Protein 8HFS (pdb70)

Secondary structure (DSSP, 8-state):
-EEEEEE-SS-EEEEESSSSSEEEE----HHHHHHHHHHHHHHHHHHS-SSTT-/--HHHHHHHHHHHHHH---HHHHHHHHHHHHHHHS---HHHHHHHHHHTTHHHHHSS---GGGHHHHHHHTSSTTS-TTHHHHHHHTSTTT-/--S-SSHHHHHHHHHHHHHHHHHH-SS-SSSHHHHHHHHHHHSS-STHHHHHHHHHHHHHTT---BTTB----HHHHHHHHHHHHHHS---SSSHIIIIIHHHHHHHHHHHHHHHHHHHHHHHHHHHHHHHHHTTT-TTHHHHHHHHHHHHHHHHHHHHHHHHHHS-HHHHHHHHHHS-HHHHHHHHHHHHHTHHHHHHHHHHHS--TTTHHHHHHHHHHTT-TT--HHHHHHHHHHHHHHHHHHH--/----HHHHHHHHHHGGG--S---SSSTT-HHHHHHHHHHHHHHS-SSHHHHHHHHTTSS-----SSTTHHHHHHHHHHHHHHHHT----TTHHHHHHHHTTHHHHHHHIIIIITTTHHHHHHHHHHTTTT--SSHHHHHHHHHHHHHHHHHHHHHHHHHHHTTSSSTTTTSSHHHHHHHHHHHHHHHHHHHHHHHS-------SS-EEEEEEP-TTSB----SS---TTHHHHHHHHHHHT-BSSSEEEEEHHHHHHHH-TTHHHHHHHHHHHHHHHTT--HHHHHHHHHHHHHHHHHTT--/--S-SHHHHHHHHHHHHHHHHHHH-SS-TTSHHHHHHHHHHHSS-HHHHHHHHHHHHTTSTT---BTTB----HHHHHHHHHHHHHHS----SSHIIIIIHHHHHHHHHHHHHHHHHHHHHHHHHHHHHHHHHTTT-HHHHHHHHHHHHHHHHHHHHHHHHHHHHS-HHHHHHHHHHS-HHHHHHHHHHHHHTHHHHHHHHHHHS--TTTHHHHHHHHHTTT-TTS-HHHHHHHHHHHHHHHHHHH--/-TT-HHHHHHHHHHHTT--SS--SSSTT-HHHHHHHHHHHHHH--SSHHHHHHHHHTSS-----SSTTHHHHHHHHHHHHHHHHS----TTHHHHHHHHTHHHHHHHHHHHHHTTHHHHHHHHHHHTTTT--THHHHHHHHHHHHHHHHHHHHHHHHHHHHTTTHHHH--SSHHHHHHHHHHHHHHHHHHHHHHHS-------SS-EEEEEE--TTSB----SS--TTHHHHHHHHHHHHT-BSSSEEEEEHHHHHHHH-TTHHHHHHHHHHHHHHHT---HHHHHHHHHHHHHHHHHTT--/--SSHHHHHHHHHHHHHHHHHHHH-SS-TTSHHHHHHHHHHHSS-HHHHHHHHHHHHHHHTT----SS-----HHHHHHHHHHHHHHTT---SHHIIIIIHHHHHHHHHHHHHHHHHHHHHHHHHHHHHHHHHHTT-HHHHHHHHHHHHHHHHHHHHHHHHHHHHS-HHHHHHHHHHS-HHHHHHHHHHHHHHHHHHHHHHHHTT--TTTHHHHHHHHHHSS-TTS-HHHHHHHHHHHHHHHHHHHHH-/--TT-HHHHHHHHHHGGGSSSS--SSSTTSHHHHHHHHHHHHHHS-SSHHHHHHHHHHSS-----SSTTHHHHHHHHHHHHHHHTT----TTHHHHHHHHHHHHHHHHHIIIIIIIIHHHHHHHHHHT-TT--THHHHHHHHHHHHHHHHHHHHHHHHHHHHSSTTHHHHTSSSHHHHHHHHHHHHHHHHHHHHHHH-------SS-EEE--B--TTSS----SS--TTHHHHHHHHHHHHT--SSSB--EEHHHHHHHH-TTHHHHHHHHHHHHHHHTT--HHHHHHHHHHHHHHHHHTT--

Solvent-accessible surface area: 70119 Å² total; per-residue (Å²): 75,118,106,51,110,106,0,57,96,60,2,61,75,10,0,48,60,1,0,27,4,16,5,8,5,4,66,0,45,13,5,0,0,8,0,0,2,56,1,2,74,15,2,21,82,31,62,10,4,1,33,1,0,7,29,2,0,17,1,2,2,21,17,1,37,0,15,9,5,8,2,1,19,7,2,6,0,0,0,4,0,1,2,1,5,15,42,31,124,52,62,94,92,98,41,1,60,45,46,0,0,6,5,0,1,31,24,0,51,42,0,18,98,75,3,48,104,14,10,113,83,8,26,103,26,5,80,63,5,32,154,17,1,87,120,15,51,18,79,11,2,32,92,63,4,78,63,3,8,78,44,9,0,75,21,0,6,96,34,1,23,101,18,42,125,69,67,50,88,42,28,41,139,61,38,40,79,65,68,49,65,73,11,3,0,79,7,23,0,0,10,4,0,2,0,0,0,0,0,27,17,1,6,16,4,31,68,175,52,5,38,3,6,0,58,24,0,4,1,23,2,17,0,96,60,0,29,23,53,0,0,5,38,4,0,64,7,37,6,71,24,11,31,42,13,58,86,62,63,210,34,92,0,58,118,150,11,24,85,39,0,1,115,55,13,4,56,4,14,3,2,17,1,59,54,29,3,6,0,4,0,1,0,16,0,0,0,19,2,4,96,90,29,26,70,105,16,118,86,0,40,105,0,0,109,6,0,10,38,16,1,24,5,5,10,2,11,6,2,22,2,2,0,2,0,1,10,12,6,26,72,65,48,79,56,43,138,9,66,50,5,4,0,11,0,3,3,27,12,18,18,11,40,41,11,9,74,0,12,0,43,10,6,4,34,40,6,1,82,8,0,11,75,0,5,64,63,1,109,67,11,43,84,94,0,13,95,68,0,54,105,41,2,10,59,78,0,43,42,62,6,31,155,26,0,35,102,3,36,147,28,7,65,64,56,10,122,105,39,23,40,45,139,57,133,77,68,24,60,12,13,13,0,20,0,0,0,1,0,0,1,0,1,23,62,14,6,88,10,84,40,63,15,97,68,41,47,61,19,128,85,108,38,108,166,60,31,30,1,55,41,30,176,70,52,1,22,0,101,62,0,52,72,4,11,21,54,52,56,124,178,55,39,65,66,50,63,65,46,25,59,71,20,60,18,33,69,94,32,14,26,19,34,13,3,16,102,40,0,67,90,3,9,145,53,2,90,122,111,51,50,31,109,93,15,20,146,29,18,42,74,74,0,44,95,4,76,171,38,88,64,23,177,43,62,92,34,0,86,58,41,1,58,78,5,30,116,116,95,18,45,129,116,1,78,80,15,0,82,91,3,46,119,10,5,93,85,117,71,24,23,48,29,3,5,8,67,2,25,69,47,3,22,32,34,2,9,40,135,88,7,46,144,35,1,16,86,2,4,84,60,2,11,30,20,155,9,25,50,60,17,44,2,7,0,8,0,21,4,44,3,104,10,49,165,23,28,72,14,13,18,17,20,0,2,27,2,49,9,16,63,117,60,129,118,14,31,8,16,40,51,32,25,15,73,1,0,10,9,48,6,35,14,33,1,74,14,1,6,4,0,4,8,50,4,14,20,39,217,54,158,23,141,95,2,61,87,64,3,71,74,14,0,58,59,0,0,36,4,12,11,7,11,1,78,0,45,10,2,0,0,5,0,0,1,68,1,1,60,29,4,29,75,45,36,12,2,2,17,0,0,4,25,2,1,43,21,4,5,14,11,16,40,38,55,33,21,16,7,14,13,5,0,5,1,0,3,6,1,2,0,25,2,12,46,38,112,64,41,32,94,94,33,3,127,31,45,2,8,3,15,0,5,74,57,1,60,36,0,27,71,72,1,27,107,30,13,109,85,7,31,92,25,2,78,53,5,30,148,21,0,83,122,27,45,18,62,2,2,59,90,50,3,72,54,2,8,75,46,8,0,76,15,0,16,104,42,2,22,105,29,51,120,79,57,77,97,43,34,87,144,52,44,77,77,73,59,103,36,45,18,6,0,15,32,31,0,0,12,13,0,2,0,5,2,2,0,29,1,0,52,73,32,44,72,206,41,5,40,8,5,0,78,22,0,7,2,22,0,22,2,85,52,2,31,18,50,2,2,18,37,8,0,60,5,50,6,67,22,5,33,31,12,40,90,75,81,103,4,77,85,137,12,28,126,46,0,11,145,51,10,4,70,3,12,2,3,13,0,57,95,36,28,2,0,5,1,1,0,12,0,2,9,23,3,2,109,89,25,28,63,103,36,136,58,1,51,48,0,0,88,8,1,2,68,83,0,35,7,3,9,1,10,3,3,21,1,4,0,0,0,2,13,8,4,35,79,45,49,82,61,54,134,46,90,64,62,43,1,25,40,8,2,89,55,26,28,44,85,38,20,38,79,1,19,5,54,13,9,8,19,32,17,2,39,9,0,0,20,0,2,41,1,2,92,16,3,1,83,36,0,13,112,38,0,56,111,38,2,21,59,68,2,54,47,65,7,53,154,26,1,41,83,2,37,166,10,14,48,67,79,22,134,95,86,29,63,57,140,67,102,65,88,75,61,8,61,20,1,52,7,0,3,12,0,0,0,0,0,20,56,56,7,70,15,87,47,62,10,94,64,32,36,55,9,127,30,95,24,37,147,28,19,37,2,93,38,35,172,62,65,1,23,10,93,81,0,40,70,5,13,15,42,48,64,113,181,55,40,56,76,41,72,81,63,12,61,55,23,61,1,29,63,78,42,12,27,18,45,18,0,20,103,30,0,76,100,0,27,139,48,31,143,108,182,48,50,30,38,88,9,9,90,34,13,17,81,78,1,29,103,17,58,173,56,64,62,41,197,65,220,15,133,97,6,71,114,55,4,55,80,9,0,54,56,1,2,32,1,7,6,2,11,6,43,0,42,10,5,0,4,0,1,0,2,45,1,0,82,50,9,51,77,30,64,7,0,3,34,0,0,5,30,1,0,15,4,0,2,0,31,12,34,72,50,48,66,30,7,31,20,4,1,7,0,0,0,3,0,0,1,43,0,16,17,14,88,37,68,100,94,76,62,3,63,0,41,8,1,14,26,1,10,97,55,1,51,51,4,59,79,52,6,21,95,15,9,88,98,6,32,70,24,11,83,54,20,39,147,18,22,125,114,23,45,39,82,2,25,29,101,66,6,90,67,3,14,91,40,6,0,81,103,12,5,93,27,0,24,121,47,42,119,88,61,65,110,50,30,71,158,63,52,83,83,80,54,111,57,54,19,8,0,38,15,20,0,6,9,9,1,4,0,2,2,1,0,45,2,0,43,88,12,48,74,176,38,2,70,10,6,1,67,12,0,8,1,24,1,20,1,83,50,6,33,10,46,0,3,13,38,4,0,62,8,34,6,63,32,6,27,56,14,39,89,83,98,106,0,68,136,143,28,10,149,42,0,8,130,84,6,20,64,2,13,6,7,19,0,108,82,84,23,4,4,12,1,3,9,14,1,1,11,16,2,2,54,70,25,21,82,90,13,126,81,0,54,58,0,12,156,8,0,51,37,91,0,40,6,9,11,5,8,2,0,30,5,2,0,15,0,1,14,14,4,23,79,48,36,102,62,56,131,47,95,58,71,60,2,37,45,23,13,109,36,20,12,45,77,15,26,48,14,2,14,17,24,20,3,8,3,43,3,2,26,18,0,0,23,0,5,24,18,1,74,77,17,17,98,48,3,7,124,38,1,50,112,40,3,27,51,72,3,70,55,66,10,61,135,27,2,26,140,9,33,137,37,14,46,82,95,12,146,99,75,36,69,34,136,31,106,61,63,53,62,12,13,15,0,21,0,0,3,3,0,0,1,0,0,27,63,66,9,68,13,77,43,61,8,96,61,31,55,35,11,141,30,98,32,71,160,60,27,32,5,94,32,40,214,19,85,2,21,12,96,76,2,50,83,11,9,27,52,45,62,124,178,56,36,55,81,48,68,79,53,12,63,61,26,56,3,32,59,55,27,11,22,19,45,15,1,18,99,41,1,69,93,7,9,150,61,35,120,126,166,52,51,51,60,81,14,10,82,39,21,8,90,64,0,35,88,8,88,189,41,92,62,24

Radius of gyration: 40.1 Å; Cα contacts (8 Å, |Δi|>4): 4556; chains: 8; bounding box: 112×106×97 Å

InterPro domains:
  IPR007464 Bacteriocin, class IId [PF04369] (1-60)

Organism: Lactococcus lactis subsp. lactis (NCBI:txid1360)

Structure (mmCIF, N/CA/C/O backbone):
data_8HFS
#
_entry.id   8HFS
#
_cell.length_a   1.00
_cell.length_b   1.00
_cell.length_c   1.00
_cell.angle_alpha   90.00
_cell.angle_beta   90.00
_cell.angle_gamma   90.00
#
_symmetry.space_group_name_H-M   'P 1'
#
loop_
_entity.id
_entity.type
_entity.pdbx_description
1 polymer 'Mannose-specific PTS system, IIC component'
2 polymer 'Mannose-specific PTS system, IID component'
3 polymer 'Lactococcin-A immunity protein'
4 polymer 'Bacteriocin lactococcin-A'
5 non-polymer alpha-D-mannopyranose
#
loop_
_atom_site.group_PDB
_atom_site.id
_atom_site.type_symbol
_atom_site.label_atom_id
_atom_site.label_alt_id
_atom_site.label_comp_id
_atom_site.label_asym_id
_atom_site.label_entity_id
_atom_site.label_seq_id
_atom_site.pdbx_PDB_ins_code
_atom_site.Cartn_x
_atom_site.Cartn_y
_atom_site.Cartn_z
_atom_site.occupancy
_atom_site.B_iso_or_equiv
_atom_site.auth_seq_id
_atom_site.auth_comp_id
_atom_site.auth_asym_id
_atom_site.auth_atom_id
_atom_site.pdbx_PDB_model_num
ATOM 1 N N . MET A 1 1 ? 137.960 91.644 170.576 1.00 71.22 1 MET Y N 1
ATOM 2 C CA . MET A 1 1 ? 137.906 90.535 169.632 1.00 72.71 1 MET Y CA 1
ATOM 3 C C . MET A 1 1 ? 136.971 89.446 170.143 1.00 72.45 1 MET Y C 1
ATOM 4 O O . MET A 1 1 ? 137.282 88.746 171.107 1.00 72.54 1 MET Y O 1
ATOM 9 N N . GLU A 1 2 ? 135.821 89.311 169.478 1.00 67.79 2 GLU Y N 1
ATOM 10 C CA . GLU A 1 2 ? 134.754 88.456 169.987 1.00 66.11 2 GLU Y CA 1
ATOM 11 C C . GLU A 1 2 ? 135.148 86.985 170.008 1.00 66.70 2 GLU Y C 1
ATOM 12 O O . GLU A 1 2 ? 134.878 86.290 170.994 1.00 67.00 2 GLU Y O 1
ATOM 18 N N . TYR A 1 3 ? 135.785 86.494 168.952 1.00 55.84 3 TYR Y N 1
ATOM 19 C CA . TYR A 1 3 ? 136.145 85.089 168.842 1.00 52.63 3 TYR Y CA 1
ATOM 20 C C . TYR A 1 3 ? 137.594 84.881 169.260 1.00 53.66 3 TYR Y C 1
ATOM 21 O O . TYR A 1 3 ? 138.296 85.813 169.660 1.00 56.96 3 TYR Y O 1
ATOM 30 N N . GLY A 1 4 ? 138.037 83.632 169.168 1.00 51.63 4 GLY Y N 1
ATOM 31 C CA . GLY A 1 4 ? 139.352 83.262 169.649 1.00 52.00 4 GLY Y CA 1
ATOM 32 C C . GLY A 1 4 ? 140.472 83.550 168.673 1.00 51.71 4 GLY Y C 1
ATOM 33 O O . GLY A 1 4 ? 140.529 84.630 168.078 1.00 52.50 4 GLY Y O 1
ATOM 34 N N . VAL A 1 5 ? 141.372 82.583 168.505 1.00 54.90 5 VAL Y N 1
ATOM 35 C CA . VAL A 1 5 ? 142.520 82.719 167.614 1.00 54.11 5 VAL Y CA 1
ATOM 36 C C . VAL A 1 5 ? 142.038 82.826 166.174 1.00 53.20 5 VAL Y C 1
ATOM 37 O O . VAL A 1 5 ? 142.782 83.266 165.289 1.00 54.13 5 VAL Y O 1
ATOM 41 N N . LEU A 1 6 ? 140.792 82.415 165.928 1.00 49.40 6 LEU Y N 1
ATOM 42 C CA . LEU A 1 6 ? 140.229 82.538 164.588 1.00 51.24 6 LEU Y CA 1
ATOM 43 C C . LEU A 1 6 ? 140.176 83.997 164.156 1.00 52.59 6 LEU Y C 1
ATOM 44 O O . LEU A 1 6 ? 140.551 84.335 163.029 1.00 51.50 6 LEU Y O 1
ATOM 49 N N . SER A 1 7 ? 139.734 84.885 165.048 1.00 55.07 7 SER Y N 1
ATOM 50 C CA . SER A 1 7 ? 139.767 86.309 164.732 1.00 48.06 7 SER Y CA 1
ATOM 51 C C . SER A 1 7 ? 141.196 86.824 164.622 1.00 45.57 7 SER Y C 1
ATOM 52 O O . SER A 1 7 ? 141.469 87.721 163.816 1.00 49.18 7 SER Y O 1
ATOM 55 N N . VAL A 1 8 ? 142.119 86.261 165.406 1.00 47.15 8 VAL Y N 1
ATOM 56 C CA . VAL A 1 8 ? 143.521 86.665 165.329 1.00 46.76 8 VAL Y CA 1
ATOM 57 C C . VAL A 1 8 ? 144.080 86.399 163.937 1.00 48.01 8 VAL Y C 1
ATOM 58 O O . VAL A 1 8 ? 144.784 87.239 163.363 1.00 49.40 8 VAL Y O 1
ATOM 62 N N . ILE A 1 9 ? 143.784 85.229 163.372 1.00 39.62 9 ILE Y N 1
ATOM 63 C CA . ILE A 1 9 ? 144.293 84.943 162.035 1.00 38.44 9 ILE Y CA 1
ATOM 64 C C . ILE A 1 9 ? 143.463 85.651 160.969 1.00 38.83 9 ILE Y C 1
ATOM 65 O O . ILE A 1 9 ? 143.984 85.997 159.902 1.00 43.14 9 ILE Y O 1
ATOM 70 N N . LEU A 1 10 ? 142.177 85.896 161.232 1.00 32.75 10 LEU Y N 1
ATOM 71 C CA . LEU A 1 10 ? 141.339 86.558 160.238 1.00 32.76 10 LEU Y CA 1
ATOM 72 C C . LEU A 1 10 ? 141.736 88.017 160.053 1.00 31.25 10 LEU Y C 1
ATOM 73 O O . LEU A 1 10 ? 141.732 88.525 158.925 1.00 31.08 10 LEU Y O 1
ATOM 78 N N . VAL A 1 11 ? 142.084 88.714 161.139 1.00 20.57 11 VAL Y N 1
ATOM 79 C CA . VAL A 1 11 ? 142.527 90.098 160.993 1.00 17.83 11 VAL Y CA 1
ATOM 80 C C . VAL A 1 11 ? 143.857 90.154 160.255 1.00 20.41 11 VAL Y C 1
ATOM 81 O O . VAL A 1 11 ? 144.097 91.065 159.456 1.00 29.72 11 VAL Y O 1
ATOM 85 N N . ILE A 1 12 ? 144.737 89.180 160.495 1.00 15.44 12 ILE Y N 1
ATOM 86 C CA . ILE A 1 12 ? 146.001 89.129 159.767 1.00 10.71 12 ILE Y CA 1
ATOM 87 C C . ILE A 1 12 ? 145.749 88.895 158.283 1.00 13.42 12 ILE Y C 1
ATOM 88 O O . ILE A 1 12 ? 146.389 89.512 157.425 1.00 19.85 12 ILE Y O 1
ATOM 93 N N . VAL A 1 13 ? 144.806 88.008 157.958 1.00 16.61 13 VAL Y N 1
ATOM 94 C CA . VAL A 1 13 ? 144.473 87.746 156.559 1.00 15.89 13 VAL Y CA 1
ATOM 95 C C . VAL A 1 13 ? 143.903 88.997 155.895 1.00 14.65 13 VAL Y C 1
ATOM 96 O O . VAL A 1 13 ? 144.263 89.336 154.759 1.00 16.17 13 VAL Y O 1
ATOM 100 N N . VAL A 1 14 ? 143.003 89.699 156.587 1.00 12.39 14 VAL Y N 1
ATOM 101 C CA . VAL A 1 14 ? 142.410 90.911 156.025 1.00 12.39 14 VAL Y CA 1
ATOM 102 C C . VAL A 1 14 ? 143.473 91.985 155.827 1.00 10.73 14 VAL Y C 1
ATOM 103 O O . VAL A 1 14 ? 143.482 92.694 154.813 1.00 15.52 14 VAL Y O 1
ATOM 107 N N . ALA A 1 15 ? 144.386 92.123 156.790 1.00 6.26 15 ALA Y N 1
ATOM 108 C CA . ALA A 1 15 ? 145.479 93.076 156.644 1.00 11.29 15 ALA Y CA 1
ATOM 109 C C . ALA A 1 15 ? 146.375 92.710 155.470 1.00 18.11 15 ALA Y C 1
ATOM 110 O O . ALA A 1 15 ? 146.849 93.589 154.742 1.00 18.99 15 ALA Y O 1
ATOM 112 N N . PHE A 1 16 ? 146.629 91.415 155.275 1.00 10.34 16 PHE Y N 1
ATOM 113 C CA . PHE A 1 16 ? 147.445 90.983 154.147 1.00 2.72 16 PHE Y CA 1
ATOM 114 C C . PHE A 1 16 ? 146.766 91.322 152.828 1.00 14.74 16 PHE Y C 1
ATOM 115 O O . PHE A 1 16 ? 147.413 91.785 151.881 1.00 27.37 16 PHE Y O 1
ATOM 123 N N . LEU A 1 17 ? 145.452 91.100 152.749 1.00 13.63 17 LEU Y N 1
ATOM 124 C CA . LEU A 1 17 ? 144.719 91.464 151.540 1.00 12.65 17 LEU Y CA 1
ATOM 125 C C . LEU A 1 17 ? 144.749 92.966 151.292 1.00 7.59 17 LEU Y C 1
ATOM 126 O O . LEU A 1 17 ? 144.887 93.398 150.141 1.00 18.17 17 LEU Y O 1
ATOM 131 N N . ALA A 1 18 ? 144.609 93.772 152.346 1.00 7.44 18 ALA Y N 1
ATOM 132 C CA . ALA A 1 18 ? 144.698 95.221 152.183 1.00 4.78 18 ALA Y CA 1
ATOM 133 C C . ALA A 1 18 ? 146.084 95.637 151.708 1.00 7.53 18 ALA Y C 1
ATOM 134 O O . ALA A 1 18 ? 146.216 96.520 150.855 1.00 18.46 18 ALA Y O 1
ATOM 136 N N . GLY A 1 19 ? 147.130 95.009 152.246 1.00 4.96 19 GLY Y N 1
ATOM 137 C CA . GLY A 1 19 ? 148.477 95.318 151.795 1.00 5.02 19 GLY Y CA 1
ATOM 138 C C . GLY A 1 19 ? 148.714 94.933 150.348 1.00 11.57 19 GLY Y C 1
ATOM 139 O O . GLY A 1 19 ? 149.443 95.616 149.625 1.00 16.65 19 GLY Y O 1
ATOM 140 N N . LEU A 1 20 ? 148.116 93.823 149.910 1.00 8.88 20 LEU Y N 1
ATOM 141 C CA . LEU A 1 20 ? 148.208 93.432 148.505 1.00 9.96 20 LEU Y CA 1
ATOM 142 C C . LEU A 1 20 ? 147.490 94.436 147.611 1.00 9.18 20 LEU Y C 1
ATOM 143 O O . LEU A 1 20 ? 148.046 94.921 146.615 1.00 16.71 20 LEU Y O 1
ATOM 148 N N . GLU A 1 21 ? 146.247 94.765 147.954 1.00 4.31 21 GLU Y N 1
ATOM 149 C CA . GLU A 1 21 ? 145.478 95.679 147.125 1.00 4.23 21 GLU Y CA 1
ATOM 150 C C . GLU A 1 21 ? 145.963 97.116 147.231 1.00 14.27 21 GLU Y C 1
ATOM 151 O O . GLU A 1 21 ? 145.513 97.958 146.448 1.00 21.14 21 GLU Y O 1
ATOM 157 N N . GLY A 1 22 ? 146.850 97.421 148.178 1.00 5.71 22 GLY Y N 1
ATOM 158 C CA . GLY A 1 22 ? 147.438 98.748 148.217 1.00 2.87 22 GLY Y CA 1
ATOM 159 C C . GLY A 1 22 ? 148.175 99.091 146.939 1.00 10.34 22 GLY Y C 1
ATOM 160 O O . GLY A 1 22 ? 148.145 100.235 146.481 1.00 25.63 22 GLY Y O 1
ATOM 161 N N . ILE A 1 23 ? 148.843 98.107 146.344 1.00 1.60 23 ILE Y N 1
ATOM 162 C CA . ILE A 1 23 ? 149.513 98.291 145.066 1.00 5.04 23 ILE Y CA 1
ATOM 163 C C . ILE A 1 23 ? 148.707 97.701 143.917 1.00 14.19 23 ILE Y C 1
ATOM 164 O O . ILE A 1 23 ? 148.729 98.239 142.811 1.00 20.62 23 ILE Y O 1
ATOM 169 N N . LEU A 1 24 ? 147.997 96.592 144.147 1.00 14.60 24 LEU Y N 1
ATOM 170 C CA . LEU A 1 24 ? 147.146 96.053 143.089 1.00 8.84 24 LEU Y CA 1
ATOM 171 C C . LEU A 1 24 ? 146.104 97.079 142.659 1.00 14.21 24 LEU Y C 1
ATOM 172 O O . LEU A 1 24 ? 145.933 97.342 141.463 1.00 9.22 24 LEU Y O 1
ATOM 177 N N . ASP A 1 25 ? 145.410 97.678 143.626 1.00 14.82 25 ASP Y N 1
ATOM 178 C CA . ASP A 1 25 ? 144.535 98.826 143.390 1.00 11.65 25 ASP Y CA 1
ATOM 179 C C . ASP A 1 25 ? 143.440 98.487 142.378 1.00 6.11 25 ASP Y C 1
ATOM 180 O O . ASP A 1 25 ? 143.055 99.311 141.548 1.00 8.13 25 ASP Y O 1
ATOM 185 N N . GLN A 1 26 ? 142.952 97.245 142.415 1.00 15.12 26 GLN Y N 1
ATOM 186 C CA . GLN A 1 26 ? 141.851 96.844 141.545 1.00 14.39 26 GLN Y CA 1
ATOM 187 C C . GLN A 1 26 ? 140.628 96.385 142.326 1.00 16.82 26 GLN Y C 1
ATOM 188 O O . GLN A 1 26 ? 139.538 96.926 142.122 1.00 21.57 26 GLN Y O 1
ATOM 194 N N . TRP A 1 27 ? 140.773 95.405 143.218 1.00 11.02 27 TRP Y N 1
ATOM 195 C CA . TRP A 1 27 ? 139.631 94.929 143.987 1.00 8.99 27 TRP Y CA 1
ATOM 196 C C . TRP A 1 27 ? 139.237 95.891 145.097 1.00 18.09 27 TRP Y C 1
ATOM 197 O O . TRP A 1 27 ? 138.159 95.728 145.679 1.00 23.88 27 TRP Y O 1
ATOM 208 N N . GLN A 1 28 ? 140.078 96.886 145.389 1.00 18.34 28 GLN Y N 1
ATOM 209 C CA . GLN A 1 28 ? 139.821 97.888 146.424 1.00 16.58 28 GLN Y CA 1
ATOM 210 C C . GLN A 1 28 ? 139.646 97.251 147.800 1.00 14.27 28 GLN Y C 1
ATOM 211 O O . GLN A 1 28 ? 138.788 97.653 148.587 1.00 14.46 28 GLN Y O 1
ATOM 217 N N . PHE A 1 29 ? 140.471 96.247 148.094 1.00 13.10 29 PHE Y N 1
ATOM 218 C CA . PHE A 1 29 ? 140.551 95.718 149.447 1.00 11.25 29 PHE Y CA 1
ATOM 219 C C . PHE A 1 29 ? 141.278 96.666 150.390 1.00 6.77 29 PHE Y C 1
ATOM 220 O O . PHE A 1 29 ? 141.168 96.513 151.611 1.00 12.84 29 PHE Y O 1
ATOM 228 N N . HIS A 1 30 ? 142.020 97.633 149.851 1.00 15.56 30 HIS Y N 1
ATOM 229 C CA . HIS A 1 30 ? 142.718 98.626 150.653 1.00 6.86 30 HIS Y CA 1
ATOM 230 C C . HIS A 1 30 ? 141.870 99.854 150.950 1.00 0.54 30 HIS Y C 1
ATOM 231 O O . HIS A 1 30 ? 142.302 100.710 151.727 1.00 11.76 30 HIS Y O 1
ATOM 238 N N . GLN A 1 31 ? 140.691 99.967 150.352 1.00 6.60 31 GLN Y N 1
ATOM 239 C CA . GLN A 1 31 ? 139.824 101.096 150.640 1.00 4.94 31 GLN Y CA 1
ATOM 240 C C . GLN A 1 31 ? 139.233 100.952 152.038 1.00 5.53 31 GLN Y C 1
ATOM 241 O O . GLN A 1 31 ? 138.931 99.837 152.471 1.00 5.38 31 GLN Y O 1
ATOM 247 N N . PRO A 1 32 ? 139.067 102.055 152.773 1.00 14.35 32 PRO Y N 1
ATOM 248 C CA . PRO A 1 32 ? 138.517 101.938 154.133 1.00 6.94 32 PRO Y CA 1
ATOM 249 C C . PRO A 1 32 ? 137.139 101.306 154.183 1.00 10.18 32 PRO Y C 1
ATOM 250 O O . PRO A 1 32 ? 136.867 100.522 155.099 1.00 21.92 32 PRO Y O 1
ATOM 254 N N . ILE A 1 33 ? 136.272 101.597 153.211 1.00 7.84 33 ILE Y N 1
ATOM 255 C CA . ILE A 1 33 ? 134.921 101.045 153.225 1.00 11.31 33 ILE Y CA 1
ATOM 256 C C . ILE A 1 33 ? 134.938 99.525 153.131 1.00 12.48 33 ILE Y C 1
ATOM 257 O O . ILE A 1 33 ? 133.990 98.867 153.572 1.00 14.46 33 ILE Y O 1
ATOM 262 N N . ILE A 1 34 ? 136.000 98.948 152.581 1.00 13.56 34 ILE Y N 1
ATOM 263 C CA . ILE A 1 34 ? 136.147 97.502 152.490 1.00 11.02 34 ILE Y CA 1
ATOM 264 C C . ILE A 1 34 ? 137.002 96.956 153.624 1.00 17.36 34 ILE Y C 1
ATOM 265 O O . ILE A 1 34 ? 136.621 95.991 154.285 1.00 21.14 34 ILE Y O 1
ATOM 270 N N . ALA A 1 35 ? 138.164 97.568 153.869 1.00 12.76 35 ALA Y N 1
ATOM 271 C CA . ALA A 1 35 ? 139.086 97.041 154.872 1.00 5.27 35 ALA Y CA 1
ATOM 272 C C . ALA A 1 35 ? 138.509 97.154 156.279 1.00 11.35 35 ALA Y C 1
ATOM 273 O O . ALA A 1 35 ? 138.552 96.192 157.056 1.00 22.92 35 ALA Y O 1
ATOM 275 N N . CYS A 1 36 ? 137.972 98.325 156.630 1.00 18.23 36 CYS Y N 1
ATOM 276 C CA . CYS A 1 36 ? 137.386 98.497 157.955 1.00 11.56 36 CYS Y CA 1
ATOM 277 C C . CYS A 1 36 ? 136.181 97.588 158.144 1.00 19.55 36 CYS Y C 1
ATOM 278 O O . CYS A 1 36 ? 136.007 96.988 159.211 1.00 32.44 36 CYS Y O 1
ATOM 281 N N . SER A 1 37 ? 135.339 97.467 157.116 1.00 17.02 37 SER Y N 1
ATOM 282 C CA . SER A 1 37 ? 134.179 96.589 157.215 1.00 16.64 37 SER Y CA 1
ATOM 283 C C . SER A 1 37 ? 134.600 95.137 157.396 1.00 20.95 37 SER Y C 1
ATOM 284 O O . SER A 1 37 ? 134.010 94.412 158.203 1.00 28.16 37 SER Y O 1
ATOM 287 N N . LEU A 1 38 ? 135.622 94.696 156.661 1.00 23.97 38 LEU Y N 1
ATOM 288 C CA . LEU A 1 38 ? 136.092 93.322 156.799 1.00 21.55 38 LEU Y CA 1
ATOM 289 C C . LEU A 1 38 ? 136.693 93.076 158.175 1.00 28.67 38 LEU Y C 1
ATOM 290 O O . LEU A 1 38 ? 136.502 92.003 158.758 1.00 37.01 38 LEU Y O 1
ATOM 295 N N . ILE A 1 39 ? 137.433 94.051 158.709 1.00 21.96 39 ILE Y N 1
ATOM 296 C CA . ILE A 1 39 ? 137.995 93.880 160.044 1.00 27.15 39 ILE Y CA 1
ATOM 297 C C . ILE A 1 39 ? 136.889 93.874 161.094 1.00 28.11 39 ILE Y C 1
ATOM 298 O O . ILE A 1 39 ? 137.027 93.240 162.147 1.00 31.55 39 ILE Y O 1
ATOM 303 N N . GLY A 1 40 ? 135.780 94.573 160.836 1.00 27.77 40 GLY Y N 1
ATOM 304 C CA . GLY A 1 40 ? 134.667 94.548 161.768 1.00 29.15 40 GLY Y CA 1
ATOM 305 C C . GLY A 1 40 ? 133.822 93.297 161.671 1.00 35.98 40 GLY Y C 1
ATOM 306 O O . GLY A 1 40 ? 133.195 92.895 162.655 1.00 40.56 40 GLY Y O 1
ATOM 307 N N . ILE A 1 41 ? 133.780 92.673 160.491 1.00 30.80 41 ILE Y N 1
ATOM 308 C CA . ILE A 1 41 ? 133.055 91.416 160.336 1.00 28.34 41 ILE Y CA 1
ATOM 309 C C . ILE A 1 41 ? 133.702 90.323 161.174 1.00 30.68 41 ILE Y C 1
ATOM 310 O O . ILE A 1 41 ? 133.018 89.573 161.880 1.00 36.33 41 ILE Y O 1
ATOM 315 N N . VAL A 1 42 ? 135.032 90.223 161.121 1.00 30.46 42 VAL Y N 1
ATOM 316 C CA . VAL A 1 42 ? 135.720 89.088 161.718 1.00 37.44 42 VAL Y CA 1
ATOM 317 C C . VAL A 1 42 ? 135.856 89.216 163.228 1.00 36.71 42 VAL Y C 1
ATOM 318 O O . VAL A 1 42 ? 136.112 88.216 163.907 1.00 41.06 42 VAL Y O 1
ATOM 322 N N . THR A 1 43 ? 135.694 90.419 163.784 1.00 37.54 43 THR Y N 1
ATOM 323 C CA . THR A 1 43 ? 135.780 90.637 165.231 1.00 37.40 43 THR Y CA 1
ATOM 324 C C . THR A 1 43 ? 134.492 91.310 165.694 1.00 38.41 43 THR Y C 1
ATOM 325 O O . THR A 1 43 ? 134.419 92.538 165.785 1.00 44.36 43 THR Y O 1
ATOM 329 N N . GLY A 1 44 ? 133.480 90.501 165.990 1.00 35.06 44 GLY Y N 1
ATOM 330 C CA . GLY A 1 44 ? 132.300 90.998 166.667 1.00 37.47 44 GLY Y CA 1
ATOM 331 C C . GLY A 1 44 ? 131.547 92.088 165.938 1.00 36.98 44 GLY Y C 1
ATOM 332 O O . GLY A 1 44 ? 130.837 91.833 164.962 1.00 31.13 44 GLY Y O 1
ATOM 333 N N . HIS A 1 45 ? 131.700 93.314 166.427 1.00 45.85 45 HIS Y N 1
ATOM 334 C CA . HIS A 1 45 ? 130.895 94.457 166.004 1.00 47.57 45 HIS Y CA 1
ATOM 335 C C . HIS A 1 45 ? 131.194 94.787 164.548 1.00 46.24 45 HIS Y C 1
ATOM 336 O O . HIS A 1 45 ? 132.231 95.369 164.226 1.00 43.59 45 HIS Y O 1
ATOM 343 N N . ALA A 1 46 ? 130.274 94.411 163.661 1.00 43.56 46 ALA Y N 1
ATOM 344 C CA . ALA A 1 46 ? 130.374 94.795 162.260 1.00 40.31 46 ALA Y CA 1
ATOM 345 C C . ALA A 1 46 ? 129.946 96.237 162.033 1.00 37.44 46 ALA Y C 1
ATOM 346 O O . ALA A 1 46 ? 130.523 96.925 161.182 1.00 39.64 46 ALA Y O 1
ATOM 348 N N . SER A 1 47 ? 128.940 96.702 162.777 1.00 38.98 47 SER Y N 1
ATOM 349 C CA . SER A 1 47 ? 128.409 98.042 162.562 1.00 39.47 47 SER Y CA 1
ATOM 350 C C . SER A 1 47 ? 129.457 99.109 162.845 1.00 38.75 47 SER Y C 1
ATOM 351 O O . SER A 1 47 ? 129.555 100.098 162.113 1.00 36.27 47 SER Y O 1
ATOM 354 N N . ALA A 1 48 ? 130.243 98.933 163.909 1.00 43.00 48 ALA Y N 1
ATOM 355 C CA . ALA A 1 48 ? 131.281 99.909 164.226 1.00 40.98 48 ALA Y CA 1
ATOM 356 C C . ALA A 1 48 ? 132.330 99.977 163.124 1.00 40.85 48 ALA Y C 1
ATOM 357 O O . ALA A 1 48 ? 132.758 101.069 162.728 1.00 45.69 48 ALA Y O 1
ATOM 359 N N . GLY A 1 49 ? 132.756 98.820 162.616 1.00 25.60 49 GLY Y N 1
ATOM 360 C CA . GLY A 1 49 ? 133.711 98.814 161.522 1.00 22.97 49 GLY Y CA 1
ATOM 361 C C . GLY A 1 49 ? 133.157 99.457 160.266 1.00 23.40 49 GLY Y C 1
ATOM 362 O O . GLY A 1 49 ? 133.870 100.166 159.553 1.00 22.34 49 GLY Y O 1
ATOM 363 N N . ILE A 1 50 ? 131.875 99.225 159.981 1.00 28.98 50 ILE Y N 1
ATOM 364 C CA . ILE A 1 50 ? 131.266 99.824 158.798 1.00 23.81 50 ILE Y CA 1
ATOM 365 C C . ILE A 1 50 ? 131.154 101.336 158.960 1.00 27.57 50 ILE Y C 1
ATOM 366 O O . ILE A 1 50 ? 131.366 102.092 158.006 1.00 31.25 50 ILE Y O 1
ATOM 371 N N . ILE A 1 51 ? 130.826 101.803 160.167 1.00 19.80 51 ILE Y N 1
ATOM 372 C CA . ILE A 1 51 ? 130.769 103.241 160.419 1.00 22.04 51 ILE Y CA 1
ATOM 373 C C . ILE A 1 51 ? 132.147 103.867 160.242 1.00 16.31 51 ILE Y C 1
ATOM 374 O O . ILE A 1 51 ? 132.288 104.933 159.628 1.00 11.46 51 ILE Y O 1
ATOM 379 N N . LEU A 1 52 ? 133.183 103.216 160.777 1.00 10.42 52 LEU Y N 1
ATOM 380 C CA . LEU A 1 52 ? 134.540 103.722 160.600 1.00 11.20 52 LEU Y CA 1
ATOM 381 C C . LEU A 1 52 ? 134.924 103.760 159.127 1.00 18.52 52 LEU Y C 1
ATOM 382 O O . LEU A 1 52 ? 135.532 104.730 158.662 1.00 27.57 52 LEU Y O 1
ATOM 387 N N . GLY A 1 53 ? 134.587 102.708 158.379 1.00 9.42 53 GLY Y N 1
ATOM 388 C CA . GLY A 1 53 ? 134.905 102.688 156.961 1.00 9.72 53 GLY Y CA 1
ATOM 389 C C . GLY A 1 53 ? 134.195 103.782 156.188 1.00 10.77 53 GLY Y C 1
ATOM 390 O O . GLY A 1 53 ? 134.790 104.434 155.329 1.00 8.64 53 GLY Y O 1
ATOM 391 N N . GLY A 1 54 ? 132.915 104.001 156.487 1.00 9.79 54 GLY Y N 1
ATOM 392 C CA . GLY A 1 54 ? 132.185 105.065 155.822 1.00 7.45 54 GLY Y CA 1
ATOM 393 C C . GLY A 1 54 ? 132.734 106.439 156.150 1.00 8.59 54 GLY Y C 1
ATOM 394 O O . GLY A 1 54 ? 132.802 107.313 155.282 1.00 12.83 54 GLY Y O 1
ATOM 395 N N . SER A 1 55 ? 133.132 106.652 157.406 1.00 15.69 55 SER Y N 1
ATOM 396 C CA . SER A 1 55 ? 133.691 107.944 157.788 1.00 10.46 55 SER Y CA 1
ATOM 397 C C . SER A 1 55 ? 135.054 108.172 157.146 1.00 8.54 55 SER Y C 1
ATOM 398 O O . SER A 1 55 ? 135.366 109.289 156.721 1.00 15.63 55 SER Y O 1
ATOM 401 N N . LEU A 1 56 ? 135.879 107.129 157.068 1.00 6.14 56 LEU Y N 1
ATOM 402 C CA . LEU A 1 56 ? 137.208 107.241 156.486 1.00 5.40 56 LEU Y CA 1
ATOM 403 C C . LEU A 1 56 ? 137.202 107.248 154.962 1.00 12.16 56 LEU Y C 1
ATOM 404 O O . LEU A 1 56 ? 138.201 107.653 154.362 1.00 13.04 56 LEU Y O 1
ATOM 409 N N . GLN A 1 57 ? 136.119 106.797 154.323 1.00 14.57 57 GLN Y N 1
ATOM 410 C CA . GLN A 1 57 ? 136.064 106.816 152.864 1.00 6.53 57 GLN Y CA 1
ATOM 411 C C . GLN A 1 57 ? 136.077 108.240 152.324 1.00 8.98 57 GLN Y C 1
ATOM 412 O O . GLN A 1 57 ? 136.739 108.523 151.320 1.00 18.19 57 GLN Y O 1
ATOM 418 N N . LEU A 1 58 ? 135.347 109.150 152.973 1.00 4.14 58 LEU Y N 1
ATOM 419 C CA . LEU A 1 58 ? 135.335 110.539 152.526 1.00 4.16 58 LEU Y CA 1
ATOM 420 C C . LEU A 1 58 ? 136.729 111.147 152.593 1.00 12.76 58 LEU Y C 1
ATOM 421 O O . LEU A 1 58 ? 137.108 111.949 151.733 1.00 24.04 58 LEU Y O 1
ATOM 426 N N . ILE A 1 59 ? 137.504 110.781 153.613 1.00 12.15 59 ILE Y N 1
ATOM 427 C CA . ILE A 1 59 ? 138.897 111.205 153.679 1.00 10.75 59 ILE Y CA 1
ATOM 428 C C . ILE A 1 59 ? 139.711 110.534 152.580 1.00 8.08 59 ILE Y C 1
ATOM 429 O O . ILE A 1 59 ? 140.596 111.151 151.976 1.00 13.60 59 ILE Y O 1
ATOM 434 N N . ALA A 1 60 ? 139.415 109.265 152.292 1.00 1.84 60 ALA Y N 1
ATOM 435 C CA . ALA A 1 60 ? 140.207 108.484 151.352 1.00 3.76 60 ALA Y CA 1
ATOM 436 C C . ALA A 1 60 ? 139.992 108.881 149.900 1.00 8.15 60 ALA Y C 1
ATOM 437 O O . ALA A 1 60 ? 140.770 108.448 149.045 1.00 20.30 60 ALA Y O 1
ATOM 439 N N . LEU A 1 61 ? 138.962 109.664 149.587 1.00 7.39 61 LEU Y N 1
ATOM 440 C CA . LEU A 1 61 ? 138.847 110.203 148.240 1.00 5.43 61 LEU Y CA 1
ATOM 441 C C . LEU A 1 61 ? 140.024 111.128 147.960 1.00 10.39 61 LEU Y C 1
ATOM 442 O O . LEU A 1 61 ? 140.500 111.841 148.846 1.00 16.39 61 LEU Y O 1
ATOM 447 N N . GLY A 1 62 ? 140.508 111.103 146.726 1.00 8.74 62 GLY Y N 1
ATOM 448 C CA . GLY A 1 62 ? 141.674 111.891 146.397 1.00 7.00 62 GLY Y CA 1
ATOM 449 C C . GLY A 1 62 ? 142.975 111.336 146.920 1.00 8.01 62 GLY Y C 1
ATOM 450 O O . GLY A 1 62 ? 143.986 112.047 146.901 1.00 14.07 62 GLY Y O 1
ATOM 451 N N . TRP A 1 63 ? 142.984 110.091 147.388 1.00 1.58 63 TRP Y N 1
ATOM 452 C CA . TRP A 1 63 ? 144.193 109.420 147.857 1.00 4.35 63 TRP Y CA 1
ATOM 453 C C . TRP A 1 63 ? 144.701 108.421 146.830 1.00 9.18 63 TRP Y C 1
ATOM 454 O O . TRP A 1 63 ? 145.098 107.304 147.169 1.00 15.14 63 TRP Y O 1
ATOM 465 N N . ALA A 1 64 ? 144.653 108.795 145.556 1.00 0.00 64 ALA Y N 1
ATOM 466 C CA . ALA A 1 64 ? 145.102 107.949 144.463 1.00 0.00 64 ALA Y CA 1
ATOM 467 C C . ALA A 1 64 ? 146.517 108.334 144.060 1.00 1.81 64 ALA Y C 1
ATOM 468 O O . ALA A 1 64 ? 146.809 109.516 143.862 1.00 14.59 64 ALA Y O 1
ATOM 470 N N . ASN A 1 65 ? 147.391 107.338 143.942 1.00 0.00 65 ASN Y N 1
ATOM 471 C CA . ASN A 1 65 ? 148.765 107.581 143.523 1.00 4.83 65 ASN Y CA 1
ATOM 472 C C . ASN A 1 65 ? 148.833 107.661 142.003 1.00 4.68 65 ASN Y C 1
ATOM 473 O O . ASN A 1 65 ? 148.319 106.783 141.303 1.00 12.88 65 ASN Y O 1
ATOM 478 N N . VAL A 1 66 ? 149.460 108.720 141.498 1.00 12.36 66 VAL Y N 1
ATOM 479 C CA . VAL A 1 66 ? 149.542 109.000 140.069 1.00 0.49 66 VAL Y CA 1
ATOM 480 C C . VAL A 1 66 ? 151.009 109.114 139.687 1.00 0.00 66 VAL Y C 1
ATOM 481 O O . VAL A 1 66 ? 151.743 109.915 140.275 1.00 7.29 66 VAL Y O 1
ATOM 485 N N . GLY A 1 67 ? 151.433 108.315 138.712 1.00 0.00 67 GLY Y N 1
ATOM 486 C CA . GLY A 1 67 ? 152.731 108.477 138.083 1.00 3.08 67 GLY Y CA 1
ATOM 487 C C . GLY A 1 67 ? 153.917 108.636 139.012 1.00 13.20 67 GLY Y C 1
ATOM 488 O O . GLY A 1 67 ? 154.496 109.721 139.092 1.00 11.03 67 GLY Y O 1
ATOM 489 N N . ALA A 1 68 ? 154.274 107.577 139.739 1.00 18.42 68 ALA Y N 1
ATOM 490 C CA . ALA A 1 68 ? 155.444 107.582 140.619 1.00 10.82 68 ALA Y CA 1
ATOM 491 C C . ALA A 1 68 ? 155.348 108.658 141.694 1.00 5.80 68 ALA Y C 1
ATOM 492 O O . ALA A 1 68 ? 156.364 109.171 142.166 1.00 23.96 68 ALA Y O 1
ATOM 494 N N . ALA A 1 69 ? 154.127 109.010 142.090 1.00 7.38 69 ALA Y N 1
ATOM 495 C CA . ALA A 1 69 ? 153.887 109.937 143.194 1.00 4.44 69 ALA Y CA 1
ATOM 496 C C . ALA A 1 69 ? 152.904 109.258 144.141 1.00 7.09 69 ALA Y C 1
ATOM 497 O O . ALA A 1 69 ? 151.689 109.325 143.937 1.00 10.94 69 ALA Y O 1
ATOM 499 N N . VAL A 1 70 ? 153.437 108.614 145.179 1.00 8.83 70 VAL Y N 1
ATOM 500 C CA . VAL A 1 70 ? 152.626 107.764 146.038 1.00 10.13 70 VAL Y CA 1
ATOM 501 C C . VAL A 1 70 ? 151.641 108.606 146.837 1.00 8.35 70 VAL Y C 1
ATOM 502 O O . VAL A 1 70 ? 151.906 109.769 147.170 1.00 10.51 70 VAL Y O 1
ATOM 506 N N . ALA A 1 71 ? 150.494 108.018 147.138 1.00 7.81 71 ALA Y N 1
ATOM 507 C CA . ALA A 1 71 ? 149.418 108.660 147.875 1.00 2.12 71 ALA Y CA 1
ATOM 508 C C . ALA A 1 71 ? 149.503 108.291 149.350 1.00 16.16 71 ALA Y C 1
ATOM 509 O O . ALA A 1 71 ? 150.308 107.448 149.749 1.00 21.85 71 ALA Y O 1
ATOM 511 N N . PRO A 1 72 ? 148.666 108.903 150.209 1.00 17.70 72 PRO Y N 1
ATOM 512 C CA . PRO A 1 72 ? 148.801 108.665 151.655 1.00 5.85 72 PRO Y CA 1
ATOM 513 C C . PRO A 1 72 ? 148.421 107.277 152.160 1.00 4.09 72 PRO Y C 1
ATOM 514 O O . PRO A 1 72 ? 148.277 107.111 153.373 1.00 19.54 72 PRO Y O 1
ATOM 518 N N . ASP A 1 73 ? 148.237 106.286 151.285 1.00 7.21 73 ASP Y N 1
ATOM 519 C CA . ASP A 1 73 ? 148.182 104.878 151.695 1.00 20.56 73 ASP Y CA 1
ATOM 520 C C . ASP A 1 73 ? 147.030 104.649 152.682 1.00 12.42 73 ASP Y C 1
ATOM 521 O O . ASP A 1 73 ? 147.203 104.564 153.897 1.00 3.61 73 ASP Y O 1
ATOM 526 N N . ALA A 1 74 ? 145.820 104.672 152.122 1.00 20.14 74 ALA Y N 1
ATOM 527 C CA . ALA A 1 74 ? 144.622 104.417 152.915 1.00 14.50 74 ALA Y CA 1
ATOM 528 C C . ALA A 1 74 ? 144.595 103.015 153.514 1.00 13.31 74 ALA Y C 1
ATOM 529 O O . ALA A 1 74 ? 143.788 102.758 154.413 1.00 13.55 74 ALA Y O 1
ATOM 531 N N . ALA A 1 75 ? 145.435 102.099 153.028 1.00 10.27 75 ALA Y N 1
ATOM 532 C CA . ALA A 1 75 ? 145.432 100.737 153.554 1.00 5.52 75 ALA Y CA 1
ATOM 533 C C . ALA A 1 75 ? 145.831 100.704 155.025 1.00 15.83 75 ALA Y C 1
ATOM 534 O O . ALA A 1 75 ? 145.118 100.135 155.862 1.00 14.10 75 ALA Y O 1
ATOM 536 N N . LEU A 1 76 ? 146.974 101.312 155.361 1.00 12.10 76 LEU Y N 1
ATOM 537 C CA . LEU A 1 76 ? 147.424 101.308 156.750 1.00 7.67 76 LEU Y CA 1
ATOM 538 C C . LEU A 1 76 ? 146.475 102.094 157.640 1.00 7.90 76 LEU Y C 1
ATOM 539 O O . LEU A 1 76 ? 146.199 101.683 158.771 1.00 18.24 76 LEU Y O 1
ATOM 544 N N . ALA A 1 77 ? 145.971 103.229 157.156 1.00 5.79 77 ALA Y N 1
ATOM 545 C CA . ALA A 1 77 ? 144.996 103.984 157.932 1.00 7.58 77 ALA Y CA 1
ATOM 546 C C . ALA A 1 77 ? 143.786 103.123 158.261 1.00 5.57 77 ALA Y C 1
ATOM 547 O O . ALA A 1 77 ? 143.414 102.971 159.431 1.00 16.04 77 ALA Y O 1
ATOM 549 N N . SER A 1 78 ? 143.192 102.507 157.237 1.00 0.69 78 SER Y N 1
ATOM 550 C CA . SER A 1 78 ? 141.972 101.732 157.421 1.00 5.80 78 SER Y CA 1
ATOM 551 C C . SER A 1 78 ? 142.194 100.517 158.309 1.00 10.34 78 SER Y C 1
ATOM 552 O O . SER A 1 78 ? 141.304 100.149 159.083 1.00 11.53 78 SER Y O 1
ATOM 555 N N . ILE A 1 79 ? 143.359 99.879 158.217 1.00 13.01 79 ILE Y N 1
ATOM 556 C CA . ILE A 1 79 ? 143.611 98.706 159.047 1.00 6.99 79 ILE Y CA 1
ATOM 557 C C . ILE A 1 79 ? 143.889 99.114 160.489 1.00 12.63 79 ILE Y C 1
ATOM 558 O O . ILE A 1 79 ? 143.236 98.634 161.425 1.00 17.54 79 ILE Y O 1
ATOM 563 N N . ALA A 1 80 ? 144.848 100.023 160.688 1.00 12.89 80 ALA Y N 1
ATOM 564 C CA . ALA A 1 80 ? 145.313 100.339 162.032 1.00 17.25 80 ALA Y CA 1
ATOM 565 C C . ALA A 1 80 ? 144.264 101.095 162.836 1.00 18.70 80 ALA Y C 1
ATOM 566 O O . ALA A 1 80 ? 144.067 100.804 164.018 1.00 27.97 80 ALA Y O 1
ATOM 568 N N . SER A 1 81 ? 143.591 102.082 162.235 1.00 12.02 81 SER Y N 1
ATOM 569 C CA . SER A 1 81 ? 142.593 102.829 162.992 1.00 11.87 81 SER Y CA 1
ATOM 570 C C . SER A 1 81 ? 141.435 101.930 163.410 1.00 14.68 81 SER Y C 1
ATOM 571 O O . SER A 1 81 ? 140.919 102.040 164.530 1.00 33.62 81 SER Y O 1
ATOM 574 N N . SER A 1 82 ? 141.020 101.026 162.525 1.00 10.51 82 SER Y N 1
ATOM 575 C CA . SER A 1 82 ? 139.974 100.074 162.876 1.00 17.87 82 SER Y CA 1
ATOM 576 C C . SER A 1 82 ? 140.433 99.129 163.981 1.00 17.48 82 SER Y C 1
ATOM 577 O O . SER A 1 82 ? 139.650 98.779 164.874 1.00 22.16 82 SER Y O 1
ATOM 580 N N . ILE A 1 83 ? 141.698 98.706 163.947 1.00 17.20 83 ILE Y N 1
ATOM 581 C CA . ILE A 1 83 ? 142.204 97.869 165.031 1.00 18.80 83 ILE Y CA 1
ATOM 582 C C . ILE A 1 83 ? 142.191 98.639 166.349 1.00 25.89 83 ILE Y C 1
ATOM 583 O O . ILE A 1 83 ? 141.818 98.093 167.394 1.00 33.16 83 ILE Y O 1
ATOM 588 N N . LEU A 1 84 ? 142.587 99.917 166.321 1.00 22.80 84 LEU Y N 1
ATOM 589 C CA . LEU A 1 84 ? 142.503 100.750 167.523 1.00 21.53 84 LEU Y CA 1
ATOM 590 C C . LEU A 1 84 ? 141.077 100.833 168.048 1.00 26.99 84 LEU Y C 1
ATOM 591 O O . LEU A 1 84 ? 140.859 100.828 169.265 1.00 31.65 84 LEU Y O 1
ATOM 596 N N . MET A 1 85 ? 140.096 100.948 167.153 1.00 23.88 85 MET Y N 1
ATOM 597 C CA . MET A 1 85 ? 138.708 100.791 167.581 1.00 23.48 85 MET Y CA 1
ATOM 598 C C . MET A 1 85 ? 138.491 99.464 168.293 1.00 31.65 85 MET Y C 1
ATOM 599 O O . MET A 1 85 ? 137.847 99.408 169.346 1.00 40.73 85 MET Y O 1
ATOM 604 N N . VAL A 1 86 ? 139.000 98.377 167.713 1.00 32.82 86 VAL Y N 1
ATOM 605 C CA . VAL A 1 86 ? 138.733 97.053 168.271 1.00 30.94 86 VAL Y CA 1
ATOM 606 C C . VAL A 1 86 ? 139.299 96.937 169.682 1.00 28.15 86 VAL Y C 1
ATOM 607 O O . VAL A 1 86 ? 138.649 96.393 170.583 1.00 30.51 86 VAL Y O 1
ATOM 611 N N . GLN A 1 87 ? 140.511 97.449 169.902 1.00 27.72 87 GLN Y N 1
ATOM 612 C CA . GLN A 1 87 ? 141.113 97.362 171.229 1.00 31.08 87 GLN Y CA 1
ATOM 613 C C . GLN A 1 87 ? 140.331 98.181 172.251 1.00 38.26 87 GLN Y C 1
ATOM 614 O O . GLN A 1 87 ? 140.081 97.717 173.370 1.00 43.41 87 GLN Y O 1
ATOM 620 N N . SER A 1 88 ? 139.935 99.398 171.889 1.00 45.10 88 SER Y N 1
ATOM 621 C CA . SER A 1 88 ? 139.238 100.298 172.804 1.00 42.06 88 SER Y CA 1
ATOM 622 C C . SER A 1 88 ? 137.737 100.065 172.677 1.00 44.07 88 SER Y C 1
ATOM 623 O O . SER A 1 88 ? 137.102 100.561 171.741 1.00 49.64 88 SER Y O 1
ATOM 626 N N . ASN A 1 89 ? 137.161 99.345 173.639 1.00 55.07 89 ASN Y N 1
ATOM 627 C CA . ASN A 1 89 ? 135.780 98.874 173.535 1.00 58.39 89 ASN Y CA 1
ATOM 628 C C . ASN A 1 89 ? 134.787 100.026 173.711 1.00 60.29 89 ASN Y C 1
ATOM 629 O O . ASN A 1 89 ? 134.037 100.106 174.684 1.00 64.12 89 ASN Y O 1
ATOM 634 N N . ASN A 1 90 ? 134.789 100.929 172.733 1.00 51.22 90 ASN Y N 1
ATOM 635 C CA . ASN A 1 90 ? 133.807 102.007 172.670 1.00 51.19 90 ASN Y CA 1
ATOM 636 C C . ASN A 1 90 ? 133.655 102.451 171.223 1.00 51.58 90 ASN Y C 1
ATOM 637 O O . ASN A 1 90 ? 134.652 102.664 170.525 1.00 49.05 90 ASN Y O 1
ATOM 642 N N . PHE A 1 91 ? 132.410 102.565 170.770 1.00 52.24 91 PHE Y N 1
ATOM 643 C CA . PHE A 1 91 ? 132.073 102.894 169.388 1.00 51.75 91 PHE Y CA 1
ATOM 644 C C . PHE A 1 91 ? 130.964 103.938 169.348 1.00 52.53 91 PHE Y C 1
ATOM 645 O O . PHE A 1 91 ? 129.967 103.798 168.638 1.00 53.72 91 PHE Y O 1
ATOM 653 N N . ASP A 1 92 ? 131.129 105.009 170.120 1.00 53.92 92 ASP Y N 1
ATOM 654 C CA . ASP A 1 92 ? 130.073 105.997 170.304 1.00 55.66 92 ASP Y CA 1
ATOM 655 C C . ASP A 1 92 ? 129.945 106.975 169.143 1.00 53.45 92 ASP Y C 1
ATOM 656 O O . ASP A 1 92 ? 129.088 107.864 169.207 1.00 54.06 92 ASP Y O 1
ATOM 661 N N . LEU A 1 93 ? 130.797 106.859 168.120 1.00 48.56 93 LEU Y N 1
ATOM 662 C CA . LEU A 1 93 ? 130.770 107.684 166.912 1.00 49.56 93 LEU Y CA 1
ATOM 663 C C . LEU A 1 93 ? 131.261 109.096 167.223 1.00 50.68 93 LEU Y C 1
ATOM 664 O O . LEU A 1 93 ? 131.507 109.894 166.314 1.00 56.19 93 LEU Y O 1
ATOM 669 N N . THR A 1 94 ? 131.448 109.402 168.505 1.00 43.75 94 THR Y N 1
ATOM 670 C CA . THR A 1 94 ? 132.168 110.603 168.904 1.00 44.82 94 THR Y CA 1
ATOM 671 C C . THR A 1 94 ? 133.628 110.286 169.185 1.00 47.73 94 THR Y C 1
ATOM 672 O O . THR A 1 94 ? 134.511 111.099 168.891 1.00 47.98 94 THR Y O 1
ATOM 676 N N . HIS A 1 95 ? 133.886 109.101 169.741 1.00 43.00 95 HIS Y N 1
ATOM 677 C CA . HIS A 1 95 ? 135.255 108.631 169.897 1.00 41.67 95 HIS Y CA 1
ATOM 678 C C . HIS A 1 95 ? 135.948 108.496 168.549 1.00 41.95 95 HIS Y C 1
ATOM 679 O O . HIS A 1 95 ? 137.165 108.690 168.459 1.00 42.04 95 HIS Y O 1
ATOM 686 N N . ILE A 1 96 ? 135.191 108.198 167.491 1.00 35.51 96 ILE Y N 1
ATOM 687 C CA . ILE A 1 96 ? 135.750 108.037 166.153 1.00 32.84 96 ILE Y CA 1
ATOM 688 C C . ILE A 1 96 ? 136.414 109.344 165.744 1.00 34.57 96 ILE Y C 1
ATOM 689 O O . ILE A 1 96 ? 137.642 109.413 165.636 1.00 40.91 96 ILE Y O 1
ATOM 694 N N . MET A 1 97 ? 135.610 110.403 165.587 1.00 32.80 97 MET Y N 1
ATOM 695 C CA . MET A 1 97 ? 136.140 111.712 165.222 1.00 36.50 97 MET Y CA 1
ATOM 696 C C . MET A 1 97 ? 137.088 112.271 166.273 1.00 38.97 97 MET Y C 1
ATOM 697 O O . MET A 1 97 ? 137.923 113.120 165.945 1.00 37.03 97 MET Y O 1
ATOM 702 N N . GLY A 1 98 ? 136.980 111.821 167.524 1.00 35.53 98 GLY Y N 1
ATOM 703 C CA . GLY A 1 98 ? 137.846 112.355 168.559 1.00 41.60 98 GLY Y CA 1
ATOM 704 C C . GLY A 1 98 ? 139.263 111.819 168.476 1.00 39.89 98 GLY Y C 1
ATOM 705 O O . GLY A 1 98 ? 140.232 112.577 168.568 1.00 43.43 98 GLY Y O 1
ATOM 706 N N . THR A 1 99 ? 139.404 110.516 168.304 1.00 28.01 99 THR Y N 1
ATOM 707 C CA . THR A 1 99 ? 140.723 109.902 168.395 1.00 31.67 99 THR Y CA 1
ATOM 708 C C . THR A 1 99 ? 141.097 109.070 167.179 1.00 30.65 99 THR Y C 1
ATOM 709 O O . THR A 1 99 ? 142.255 109.100 166.758 1.00 31.55 99 THR Y O 1
ATOM 713 N N . ILE A 1 100 ? 140.150 108.325 166.607 1.00 30.62 100 ILE Y N 1
ATOM 714 C CA . ILE A 1 100 ? 140.505 107.319 165.614 1.00 27.87 100 ILE Y CA 1
ATOM 715 C C . ILE A 1 100 ? 140.854 107.977 164.285 1.00 26.31 100 ILE Y C 1
ATOM 716 O O . ILE A 1 100 ? 141.852 107.626 163.645 1.00 29.57 100 ILE Y O 1
ATOM 721 N N . VAL A 1 101 ? 140.040 108.942 163.852 1.00 17.59 101 VAL Y N 1
ATOM 722 C CA . VAL A 1 101 ? 140.268 109.577 162.553 1.00 17.58 101 VAL Y CA 1
ATOM 723 C C . VAL A 1 101 ? 141.601 110.318 162.496 1.00 21.07 101 VAL Y C 1
ATOM 724 O O . VAL A 1 101 ? 142.349 110.119 161.524 1.00 34.31 101 VAL Y O 1
ATOM 728 N N . PRO A 1 102 ? 141.956 111.183 163.458 1.00 14.52 102 PRO Y N 1
ATOM 729 C CA . PRO A 1 102 ? 143.305 111.775 163.417 1.00 18.33 102 PRO Y CA 1
ATOM 730 C C . PRO A 1 102 ? 144.410 110.737 163.473 1.00 18.49 102 PRO Y C 1
ATOM 731 O O . PRO A 1 102 ? 145.433 110.873 162.785 1.00 22.94 102 PRO Y O 1
ATOM 735 N N . ALA A 1 103 ? 144.223 109.691 164.280 1.00 16.09 103 ALA Y N 1
ATOM 736 C CA . ALA A 1 103 ? 145.173 108.587 164.286 1.00 16.47 103 ALA Y CA 1
ATOM 737 C C . ALA A 1 103 ? 145.214 107.911 162.926 1.00 22.75 103 ALA Y C 1
ATOM 738 O O . ALA A 1 103 ? 146.282 107.500 162.459 1.00 26.48 103 ALA Y O 1
ATOM 740 N N . ALA A 1 104 ? 144.058 107.803 162.269 1.00 18.42 104 ALA Y N 1
ATOM 741 C CA . ALA A 1 104 ? 144.019 107.239 160.926 1.00 10.35 104 ALA Y CA 1
ATOM 742 C C . ALA A 1 104 ? 144.856 108.062 159.959 1.00 9.88 104 ALA Y C 1
ATOM 743 O O . ALA A 1 104 ? 145.605 107.506 159.154 1.00 15.62 104 ALA Y O 1
ATOM 745 N N . ILE A 1 105 ? 144.758 109.391 160.031 1.00 12.66 105 ILE Y N 1
ATOM 746 C CA . ILE A 1 105 ? 145.502 110.238 159.100 1.00 11.64 105 ILE Y CA 1
ATOM 747 C C . ILE A 1 105 ? 147.003 110.174 159.382 1.00 18.18 105 ILE Y C 1
ATOM 748 O O . ILE A 1 105 ? 147.826 110.106 158.454 1.00 25.91 105 ILE Y O 1
ATOM 753 N N . LEU A 1 106 ? 147.387 110.196 160.661 1.00 7.81 106 LEU Y N 1
ATOM 754 C CA . LEU A 1 106 ? 148.806 110.084 160.990 1.00 11.32 106 LEU Y CA 1
ATOM 755 C C . LEU A 1 106 ? 149.373 108.741 160.535 1.00 17.00 106 LEU Y C 1
ATOM 756 O O . LEU A 1 106 ? 150.469 108.677 159.958 1.00 19.19 106 LEU Y O 1
ATOM 761 N N . LEU A 1 107 ? 148.635 107.656 160.774 1.00 9.12 107 LEU Y N 1
ATOM 762 C CA . LEU A 1 107 ? 149.086 106.350 160.315 1.00 3.56 107 LEU Y CA 1
ATOM 763 C C . LEU A 1 107 ? 149.060 106.255 158.798 1.00 14.48 107 LEU Y C 1
ATOM 764 O O . LEU A 1 107 ? 149.823 105.482 158.219 1.00 23.75 107 LEU Y O 1
ATOM 769 N N . ALA A 1 108 ? 148.199 107.031 158.139 1.00 13.99 108 ALA Y N 1
ATOM 770 C CA . ALA A 1 108 ? 148.228 107.097 156.684 1.00 2.91 108 ALA Y CA 1
ATOM 771 C C . ALA A 1 108 ? 149.536 107.698 156.192 1.00 9.71 108 ALA Y C 1
ATOM 772 O O . ALA A 1 108 ? 150.146 107.190 155.246 1.00 14.78 108 ALA Y O 1
ATOM 774 N N . THR A 1 109 ? 149.986 108.780 156.828 1.00 17.23 109 THR Y N 1
ATOM 775 C CA . THR A 1 109 ? 151.281 109.349 156.457 1.00 11.64 109 THR Y CA 1
ATOM 776 C C . THR A 1 109 ? 152.417 108.365 156.736 1.00 16.32 109 THR Y C 1
ATOM 777 O O . THR A 1 109 ? 153.343 108.211 155.922 1.00 16.67 109 THR Y O 1
ATOM 781 N N . ALA A 1 110 ? 152.352 107.674 157.878 1.00 6.23 110 ALA Y N 1
ATOM 782 C CA . ALA A 1 110 ? 153.368 106.669 158.185 1.00 6.36 110 ALA Y CA 1
ATOM 783 C C . ALA A 1 110 ? 153.375 105.551 157.147 1.00 19.70 110 ALA Y C 1
ATOM 784 O O . ALA A 1 110 ? 154.442 105.091 156.719 1.00 28.64 110 ALA Y O 1
ATOM 786 N N . GLY A 1 111 ? 152.191 105.098 156.733 1.00 20.22 111 GLY Y N 1
ATOM 787 C CA . GLY A 1 111 ? 152.102 104.083 155.701 1.00 11.56 111 GLY Y CA 1
ATOM 788 C C . GLY A 1 111 ? 152.590 104.561 154.354 1.00 10.87 111 GLY Y C 1
ATOM 789 O O . GLY A 1 111 ? 153.127 103.774 153.577 1.00 14.76 111 GLY Y O 1
ATOM 790 N N . LEU A 1 112 ? 152.399 105.845 154.052 1.00 14.72 112 LEU Y N 1
ATOM 791 C CA . LEU A 1 112 ? 152.982 106.416 152.843 1.00 17.79 112 LEU Y CA 1
ATOM 792 C C . LEU A 1 112 ? 154.502 106.308 152.879 1.00 22.39 112 LEU Y C 1
ATOM 793 O O . LEU A 1 112 ? 155.136 105.913 151.891 1.00 21.82 112 LEU Y O 1
ATOM 798 N N . VAL A 1 113 ? 155.101 106.627 154.028 1.00 18.34 113 VAL Y N 1
ATOM 799 C CA . VAL A 1 113 ? 156.551 106.478 154.160 1.00 16.46 113 VAL Y CA 1
ATOM 800 C C . VAL A 1 113 ? 156.961 105.016 153.984 1.00 18.03 113 VAL Y C 1
ATOM 801 O O . VAL A 1 113 ? 157.925 104.701 153.269 1.00 24.73 113 VAL Y O 1
ATOM 805 N N . LEU A 1 114 ? 156.234 104.102 154.630 1.00 13.04 114 LEU Y N 1
ATOM 806 C CA . LEU A 1 114 ? 156.592 102.687 154.569 1.00 12.58 114 LEU Y CA 1
ATOM 807 C C . LEU A 1 114 ? 156.462 102.133 153.154 1.00 24.02 114 LEU Y C 1
ATOM 808 O O . LEU A 1 114 ? 157.312 101.357 152.700 1.00 32.76 114 LEU Y O 1
ATOM 813 N N . THR A 1 115 ? 155.396 102.508 152.445 1.00 20.95 115 THR Y N 1
ATOM 814 C CA . THR A 1 115 ? 155.216 102.015 151.088 1.00 12.95 115 THR Y CA 1
ATOM 815 C C . THR A 1 115 ? 156.229 102.627 150.136 1.00 18.36 115 THR Y C 1
ATOM 816 O O . THR A 1 115 ? 156.656 101.959 149.193 1.00 29.20 115 THR Y O 1
ATOM 820 N N . THR A 1 116 ? 156.658 103.870 150.377 1.00 10.16 116 THR Y N 1
ATOM 821 C CA . THR A 1 116 ? 157.765 104.408 149.594 1.00 13.10 116 THR Y CA 1
ATOM 822 C C . THR A 1 116 ? 159.033 103.592 149.819 1.00 17.03 116 THR Y C 1
ATOM 823 O O . THR A 1 116 ? 159.761 103.277 148.867 1.00 22.20 116 THR Y O 1
ATOM 827 N N . LEU A 1 117 ? 159.301 103.222 151.075 1.00 17.21 117 LEU Y N 1
ATOM 828 C CA . LEU A 1 117 ? 160.488 102.421 151.367 1.00 16.19 117 LEU Y CA 1
ATOM 829 C C . LEU A 1 117 ? 160.422 101.054 150.689 1.00 23.20 117 LEU Y C 1
ATOM 830 O O . LEU A 1 117 ? 161.413 100.587 150.114 1.00 34.41 117 LEU Y O 1
ATOM 835 N N . VAL A 1 118 ? 159.261 100.398 150.736 1.00 20.75 118 VAL Y N 1
ATOM 836 C CA . VAL A 1 118 ? 159.153 99.078 150.114 1.00 17.16 118 VAL Y CA 1
ATOM 837 C C . VAL A 1 118 ? 159.182 99.186 148.590 1.00 16.06 118 VAL Y C 1
ATOM 838 O O . VAL A 1 118 ? 159.655 98.269 147.905 1.00 17.43 118 VAL Y O 1
ATOM 842 N N . ARG A 1 119 ? 158.685 100.295 148.032 1.00 22.84 119 ARG Y N 1
ATOM 843 C CA . ARG A 1 119 ? 158.800 100.522 146.597 1.00 20.06 119 ARG Y CA 1
ATOM 844 C C . ARG A 1 119 ? 160.251 100.701 146.184 1.00 22.31 119 ARG Y C 1
ATOM 845 O O . ARG A 1 119 ? 160.646 100.257 145.101 1.00 29.88 119 ARG Y O 1
ATOM 853 N N . MET A 1 120 ? 161.051 101.359 147.023 1.00 15.48 120 MET Y N 1
ATOM 854 C CA . MET A 1 120 ? 162.489 101.379 146.786 1.00 17.63 120 MET Y CA 1
ATOM 855 C C . MET A 1 120 ? 163.089 99.982 146.896 1.00 20.34 120 MET Y C 1
ATOM 856 O O . MET A 1 120 ? 163.990 99.633 146.125 1.00 26.94 120 MET Y O 1
ATOM 861 N N . LEU A 1 121 ? 162.607 99.178 147.847 1.00 18.54 121 LEU Y N 1
ATOM 862 C CA . LEU A 1 121 ? 163.149 97.833 148.041 1.00 22.46 121 LEU Y CA 1
ATOM 863 C C . LEU A 1 121 ? 162.904 96.938 146.831 1.00 23.37 121 LEU Y C 1
ATOM 864 O O . LEU A 1 121 ? 163.792 96.180 146.424 1.00 24.66 121 LEU Y O 1
ATOM 869 N N . SER A 1 122 ? 161.710 97.017 146.240 1.00 20.95 122 SER Y N 1
ATOM 870 C CA . SER A 1 122 ? 161.312 96.080 145.191 1.00 22.92 122 SER Y CA 1
ATOM 871 C C . SER A 1 122 ? 162.198 96.153 143.953 1.00 21.28 122 SER Y C 1
ATOM 872 O O . SER A 1 122 ? 162.155 95.236 143.121 1.00 26.06 122 SER Y O 1
ATOM 875 N N . VAL A 1 123 ? 162.985 97.219 143.810 1.00 25.25 123 VAL Y N 1
ATOM 876 C CA . VAL A 1 123 ? 163.840 97.377 142.638 1.00 27.67 123 VAL Y CA 1
ATOM 877 C C . VAL A 1 123 ? 164.878 96.262 142.577 1.00 32.62 123 VAL Y C 1
ATOM 878 O O . VAL A 1 123 ? 165.200 95.754 141.497 1.00 35.45 123 VAL Y O 1
ATOM 882 N N . VAL A 1 124 ? 165.414 95.859 143.732 1.00 25.75 124 VAL Y N 1
ATOM 883 C CA . VAL A 1 124 ? 166.393 94.773 143.765 1.00 24.25 124 VAL Y CA 1
ATOM 884 C C . VAL A 1 124 ? 165.753 93.454 143.343 1.00 29.73 124 VAL Y C 1
ATOM 885 O O . VAL A 1 124 ? 166.348 92.670 142.589 1.00 37.39 124 VAL Y O 1
ATOM 889 N N . LEU A 1 125 ? 164.538 93.183 143.826 1.00 34.94 125 LEU Y N 1
ATOM 890 C CA . LEU A 1 125 ? 163.837 91.966 143.428 1.00 34.31 125 LEU Y CA 1
ATOM 891 C C . LEU A 1 125 ? 163.584 91.946 141.928 1.00 36.98 125 LEU Y C 1
ATOM 892 O O . LEU A 1 125 ? 163.727 90.905 141.276 1.00 36.81 125 LEU Y O 1
ATOM 897 N N . VAL A 1 126 ? 163.202 93.091 141.361 1.00 33.03 126 VAL Y N 1
ATOM 898 C CA . VAL A 1 126 ? 162.953 93.149 139.924 1.00 26.04 126 VAL Y CA 1
ATOM 899 C C . VAL A 1 126 ? 164.252 92.993 139.139 1.00 32.52 126 VAL Y C 1
ATOM 900 O O . VAL A 1 126 ? 164.273 92.377 138.067 1.00 45.46 126 VAL Y O 1
ATOM 904 N N . HIS A 1 127 ? 165.356 93.540 139.654 1.00 30.84 127 HIS Y N 1
ATOM 905 C CA . HIS A 1 127 ? 166.651 93.305 139.020 1.00 36.75 127 HIS Y CA 1
ATOM 906 C C . HIS A 1 127 ? 167.001 91.823 139.014 1.00 41.45 127 HIS Y C 1
ATOM 907 O O . HIS A 1 127 ? 167.516 91.302 138.018 1.00 47.02 127 HIS Y O 1
ATOM 914 N N . GLN A 1 128 ? 166.734 91.129 140.120 1.00 48.69 128 GLN Y N 1
ATOM 915 C CA . GLN A 1 128 ? 166.981 89.690 140.158 1.00 51.94 128 GLN Y CA 1
ATOM 916 C C . GLN A 1 128 ? 166.077 88.953 139.175 1.00 50.27 128 GLN Y C 1
ATOM 917 O O . GLN A 1 128 ? 166.501 87.985 138.530 1.00 53.45 128 GLN Y O 1
ATOM 923 N N . ALA A 1 129 ? 164.823 89.396 139.052 1.00 46.78 129 ALA Y N 1
ATOM 924 C CA . ALA A 1 129 ? 163.915 88.792 138.080 1.00 46.35 129 ALA Y CA 1
ATOM 925 C C . ALA A 1 129 ? 164.431 88.965 136.658 1.00 42.12 129 ALA Y C 1
ATOM 926 O O . ALA A 1 129 ? 164.382 88.030 135.852 1.00 45.88 129 ALA Y O 1
ATOM 928 N N . ASP A 1 130 ? 164.930 90.158 136.332 1.00 49.35 130 ASP Y N 1
ATOM 929 C CA . ASP A 1 130 ? 165.508 90.380 135.011 1.00 54.18 130 ASP Y CA 1
ATOM 930 C C . ASP A 1 130 ? 166.750 89.526 134.802 1.00 55.29 130 ASP Y C 1
ATOM 931 O O . ASP A 1 130 ? 166.975 89.002 133.705 1.00 53.54 130 ASP Y O 1
ATOM 936 N N . ARG A 1 131 ? 167.575 89.383 135.843 1.00 63.40 131 ARG Y N 1
ATOM 937 C CA . ARG A 1 131 ? 168.756 88.532 135.740 1.00 64.49 131 ARG Y CA 1
ATOM 938 C C . ARG A 1 131 ? 168.373 87.088 135.452 1.00 65.62 131 ARG Y C 1
ATOM 939 O O . ARG A 1 131 ? 169.047 86.408 134.669 1.00 66.21 131 ARG Y O 1
ATOM 947 N N . ALA A 1 132 ? 167.305 86.602 136.081 1.00 60.40 132 ALA Y N 1
ATOM 948 C CA . ALA A 1 132 ? 166.817 85.257 135.810 1.00 59.87 132 ALA Y CA 1
ATOM 949 C C . ALA A 1 132 ? 166.135 85.140 134.454 1.00 62.37 132 ALA Y C 1
ATOM 950 O O . ALA A 1 132 ? 166.096 84.042 133.890 1.00 64.23 132 ALA Y O 1
ATOM 952 N N . ALA A 1 133 ? 165.590 86.241 133.928 1.00 63.98 133 ALA Y N 1
ATOM 953 C CA . ALA A 1 133 ? 164.932 86.196 132.625 1.00 60.84 133 ALA Y CA 1
ATOM 954 C C . ALA A 1 133 ? 165.912 85.830 131.519 1.00 58.87 133 ALA Y C 1
ATOM 955 O O . ALA A 1 133 ? 165.535 85.182 130.537 1.00 61.11 133 ALA Y O 1
ATOM 957 N N . GLU A 1 134 ? 167.174 86.246 131.653 1.00 68.49 134 GLU Y N 1
ATOM 958 C CA . GLU A 1 134 ? 168.185 85.893 130.666 1.00 71.38 134 GLU Y CA 1
ATOM 959 C C . GLU A 1 134 ? 168.367 84.382 130.604 1.00 72.38 134 GLU Y C 1
ATOM 960 O O . GLU A 1 134 ? 168.456 83.821 129.511 1.00 72.29 134 GLU Y O 1
ATOM 966 N N . ASN A 1 135 ? 168.322 83.699 131.743 1.00 75.93 135 ASN Y N 1
ATOM 967 C CA . ASN A 1 135 ? 168.414 82.246 131.762 1.00 73.99 135 ASN Y CA 1
ATOM 968 C C . ASN A 1 135 ? 167.230 81.568 131.082 1.00 75.82 135 ASN Y C 1
ATOM 969 O O . ASN A 1 135 ? 167.243 80.342 130.935 1.00 78.11 135 ASN Y O 1
ATOM 974 N N . GLY A 1 136 ? 166.218 82.327 130.665 1.00 68.18 136 GLY Y N 1
ATOM 975 C CA . GLY A 1 136 ? 165.062 81.757 130.005 1.00 66.70 136 GLY Y CA 1
ATOM 976 C C . GLY A 1 136 ? 164.042 81.139 130.927 1.00 68.95 136 GLY Y C 1
ATOM 977 O O . GLY A 1 136 ? 163.189 80.375 130.459 1.00 67.65 136 GLY Y O 1
ATOM 978 N N . SER A 1 137 ? 164.106 81.434 132.224 1.00 73.25 137 SER Y N 1
ATOM 979 C CA . SER A 1 137 ? 163.196 80.845 133.204 1.00 72.26 137 SER Y CA 1
ATOM 980 C C . SER A 1 137 ? 162.020 81.790 133.402 1.00 70.02 137 SER Y C 1
ATOM 981 O O . SER A 1 137 ? 162.131 82.838 134.038 1.00 70.67 137 SER Y O 1
ATOM 984 N N . TYR A 1 138 ? 160.875 81.410 132.835 1.00 60.24 138 TYR Y N 1
ATOM 985 C CA . TYR A 1 138 ? 159.633 82.125 133.102 1.00 57.04 138 TYR Y CA 1
ATOM 986 C C . TYR A 1 138 ? 159.263 82.028 134.576 1.00 61.32 138 TYR Y C 1
ATOM 987 O O . TYR A 1 138 ? 158.780 82.999 135.179 1.00 63.13 138 TYR Y O 1
ATOM 996 N N . SER A 1 139 ? 159.487 80.853 135.171 1.00 60.76 139 SER Y N 1
ATOM 997 C CA . SER A 1 139 ? 159.134 80.634 136.568 1.00 56.24 139 SER Y CA 1
ATOM 998 C C . SER A 1 139 ? 159.889 81.576 137.493 1.00 58.53 139 SER Y C 1
ATOM 999 O O . SER A 1 139 ? 159.341 82.006 138.511 1.00 62.75 139 SER Y O 1
ATOM 1002 N N . GLY A 1 140 ? 161.139 81.904 137.164 1.00 57.49 140 GLY Y N 1
ATOM 1003 C CA . GLY A 1 140 ? 161.875 82.852 137.984 1.00 59.50 140 GLY Y CA 1
ATOM 1004 C C . GLY A 1 140 ? 161.232 84.225 138.007 1.00 59.99 140 GLY Y C 1
ATOM 1005 O O . GLY A 1 140 ? 161.090 84.839 139.069 1.00 62.16 140 GLY Y O 1
ATOM 1006 N N . VAL A 1 141 ? 160.821 84.720 136.837 1.00 47.74 141 VAL Y N 1
ATOM 1007 C CA . VAL A 1 141 ? 160.154 86.017 136.765 1.00 46.63 141 VAL Y CA 1
ATOM 1008 C C . VAL A 1 141 ? 158.845 85.981 137.542 1.00 44.70 141 VAL Y C 1
ATOM 1009 O O . VAL A 1 141 ? 158.532 86.898 138.316 1.00 49.56 141 VAL Y O 1
ATOM 1013 N N . GLU A 1 142 ? 158.064 84.914 137.354 1.00 41.72 142 GLU Y N 1
ATOM 1014 C CA . GLU A 1 142 ? 156.795 84.807 138.068 1.00 43.69 142 GLU Y CA 1
ATOM 1015 C C . GLU A 1 142 ? 157.012 84.787 139.576 1.00 50.79 142 GLU Y C 1
ATOM 1016 O O . GLU A 1 142 ? 156.316 85.486 140.325 1.00 48.06 142 GLU Y O 1
ATOM 1022 N N . MET A 1 143 ? 157.992 84.010 140.036 1.00 58.65 143 MET Y N 1
ATOM 1023 C CA . MET A 1 143 ? 158.224 83.876 141.466 1.00 50.82 143 MET Y CA 1
ATOM 1024 C C . MET A 1 143 ? 158.764 85.163 142.070 1.00 52.17 143 MET Y C 1
ATOM 1025 O O . MET A 1 143 ? 158.413 85.499 143.200 1.00 59.73 143 MET Y O 1
ATOM 1030 N N . TRP A 1 144 ? 159.585 85.916 141.336 1.00 42.99 144 TRP Y N 1
ATOM 1031 C CA . TRP A 1 144 ? 160.086 87.169 141.895 1.00 38.16 144 TRP Y CA 1
ATOM 1032 C C . TRP A 1 144 ? 159.002 88.244 141.926 1.00 30.41 144 TRP Y C 1
ATOM 1033 O O . TRP A 1 144 ? 158.939 89.040 142.873 1.00 36.98 144 TRP Y O 1
ATOM 1044 N N . HIS A 1 145 ? 158.122 88.270 140.922 1.00 22.79 145 HIS Y N 1
ATOM 1045 C CA . HIS A 1 145 ? 156.965 89.159 140.998 1.00 19.27 145 HIS Y CA 1
ATOM 1046 C C . HIS A 1 145 ? 156.090 88.805 142.195 1.00 26.96 145 HIS Y C 1
ATOM 1047 O O . HIS A 1 145 ? 155.617 89.692 142.922 1.00 32.16 145 HIS Y O 1
ATOM 1054 N N . PHE A 1 146 ? 155.883 87.506 142.428 1.00 32.47 146 PHE Y N 1
ATOM 1055 C CA . PHE A 1 146 ? 155.095 87.078 143.579 1.00 30.76 146 PHE Y CA 1
ATOM 1056 C C . PHE A 1 146 ? 155.783 87.425 144.895 1.00 34.62 146 PHE Y C 1
ATOM 1057 O O . PHE A 1 146 ? 155.114 87.776 145.870 1.00 31.57 146 PHE Y O 1
ATOM 1065 N N . ILE A 1 147 ? 157.111 87.325 144.950 1.00 31.08 147 ILE Y N 1
ATOM 1066 C CA . ILE A 1 147 ? 157.841 87.703 146.160 1.00 23.08 147 ILE Y CA 1
ATOM 1067 C C . ILE A 1 147 ? 157.690 89.193 146.438 1.00 24.09 147 ILE Y C 1
ATOM 1068 O O . ILE A 1 147 ? 157.527 89.607 147.592 1.00 27.18 147 ILE Y O 1
ATOM 1073 N N . ALA A 1 148 ? 157.748 90.024 145.396 1.00 24.85 148 ALA Y N 1
ATOM 1074 C CA . ALA A 1 148 ? 157.527 91.454 145.600 1.00 21.96 148 ALA Y CA 1
ATOM 1075 C C . ALA A 1 148 ? 156.119 91.726 146.122 1.00 21.22 148 ALA Y C 1
ATOM 1076 O O . ALA A 1 148 ? 155.929 92.531 147.047 1.00 30.05 148 ALA Y O 1
ATOM 1078 N N . LEU A 1 149 ? 155.120 91.048 145.551 1.00 20.48 149 LEU Y N 1
ATOM 1079 C CA . LEU A 1 149 ? 153.754 91.193 146.048 1.00 19.09 149 LEU Y CA 1
ATOM 1080 C C . LEU A 1 149 ? 153.645 90.750 147.503 1.00 25.42 149 LEU Y C 1
ATOM 1081 O O . LEU A 1 149 ? 152.976 91.403 148.315 1.00 31.94 149 LEU Y O 1
ATOM 1086 N N . ILE A 1 150 ? 154.298 89.639 147.850 1.00 21.84 150 ILE Y N 1
ATOM 1087 C CA . ILE A 1 150 ? 154.255 89.122 149.214 1.00 20.45 150 ILE Y CA 1
ATOM 1088 C C . ILE A 1 150 ? 154.888 90.113 150.180 1.00 17.83 150 ILE Y C 1
ATOM 1089 O O . ILE A 1 150 ? 154.381 90.333 151.285 1.00 27.60 150 ILE Y O 1
ATOM 1094 N N . CYS A 1 151 ? 156.016 90.709 149.789 1.00 16.12 151 CYS Y N 1
ATOM 1095 C CA . CYS A 1 151 ? 156.668 91.691 150.649 1.00 23.54 151 CYS Y CA 1
ATOM 1096 C C . CYS A 1 151 ? 155.775 92.903 150.873 1.00 14.39 151 CYS Y C 1
ATOM 1097 O O . CYS A 1 151 ? 155.663 93.402 152.000 1.00 24.51 151 CYS Y O 1
ATOM 1100 N N . GLN A 1 152 ? 155.117 93.386 149.818 1.00 11.32 152 GLN Y N 1
ATOM 1101 C CA . GLN A 1 152 ? 154.232 94.532 150.005 1.00 8.36 152 GLN Y CA 1
ATOM 1102 C C . GLN A 1 152 ? 153.033 94.175 150.877 1.00 9.39 152 GLN Y C 1
ATOM 1103 O O . GLN A 1 152 ? 152.549 95.013 151.646 1.00 7.51 152 GLN Y O 1
ATOM 1109 N N . GLY A 1 153 ? 152.526 92.947 150.763 1.00 13.30 153 GLY Y N 1
ATOM 1110 C CA . GLY A 1 153 ? 151.446 92.525 151.643 1.00 9.28 153 GLY Y CA 1
ATOM 1111 C C . GLY A 1 153 ? 151.883 92.422 153.093 1.00 20.14 153 GLY Y C 1
ATOM 1112 O O . GLY A 1 153 ? 151.161 92.839 154.005 1.00 17.63 153 GLY Y O 1
ATOM 1113 N N . LEU A 1 154 ? 153.073 91.868 153.326 1.00 21.60 154 LEU Y N 1
ATOM 1114 C CA . LEU A 1 154 ? 153.603 91.786 154.680 1.00 8.04 154 LEU Y CA 1
ATOM 1115 C C . LEU A 1 154 ? 153.873 93.166 155.255 1.00 10.40 154 LEU Y C 1
ATOM 1116 O O . LEU A 1 154 ? 153.819 93.345 156.476 1.00 26.14 154 LEU Y O 1
ATOM 1121 N N . ARG A 1 155 ? 154.135 94.153 154.393 1.00 14.21 155 ARG Y N 1
ATOM 1122 C CA . ARG A 1 155 ? 154.359 95.517 154.865 1.00 13.27 155 ARG Y CA 1
ATOM 1123 C C . ARG A 1 155 ? 153.181 96.038 155.679 1.00 14.28 155 ARG Y C 1
ATOM 1124 O O . ARG A 1 155 ? 153.359 96.906 156.539 1.00 18.30 155 ARG Y O 1
ATOM 1132 N N . ILE A 1 156 ? 151.978 95.520 155.438 1.00 17.47 156 ILE Y N 1
ATOM 1133 C CA . ILE A 1 156 ? 150.800 95.947 156.185 1.00 13.53 156 ILE Y CA 1
ATOM 1134 C C . ILE A 1 156 ? 150.401 94.843 157.157 1.00 17.05 156 ILE Y C 1
ATOM 1135 O O . ILE A 1 156 ? 149.848 95.114 158.229 1.00 26.29 156 ILE Y O 1
ATOM 1140 N N . ALA A 1 157 ? 150.706 93.591 156.806 1.00 16.57 157 ALA Y N 1
ATOM 1141 C CA . ALA A 1 157 ? 150.377 92.480 157.696 1.00 12.58 157 ALA Y CA 1
ATOM 1142 C C . ALA A 1 157 ? 151.126 92.576 159.022 1.00 15.71 157 ALA Y C 1
ATOM 1143 O O . ALA A 1 157 ? 150.536 92.381 160.090 1.00 17.82 157 ALA Y O 1
ATOM 1145 N N . ILE A 1 158 ? 152.429 92.871 158.975 1.00 17.97 158 ILE Y N 1
ATOM 1146 C CA . ILE A 1 158 ? 153.224 92.924 160.204 1.00 12.69 158 ILE Y CA 1
ATOM 1147 C C . ILE A 1 158 ? 152.749 94.020 161.153 1.00 20.32 158 ILE Y C 1
ATOM 1148 O O . ILE A 1 158 ? 152.610 93.746 162.358 1.00 28.43 158 ILE Y O 1
ATOM 1153 N N . PRO A 1 159 ? 152.498 95.258 160.706 1.00 16.62 159 PRO Y N 1
ATOM 1154 C CA . PRO A 1 159 ? 151.959 96.259 161.637 1.00 17.65 159 PRO Y CA 1
ATOM 1155 C C . PRO A 1 159 ? 150.645 95.853 162.269 1.00 20.06 159 PRO Y C 1
ATOM 1156 O O . PRO A 1 159 ? 150.377 96.257 163.403 1.00 25.58 159 PRO Y O 1
ATOM 1160 N N . ALA A 1 160 ? 149.821 95.058 161.584 1.00 14.59 160 ALA Y N 1
ATOM 1161 C CA . ALA A 1 160 ? 148.576 94.599 162.191 1.00 10.84 160 ALA Y CA 1
ATOM 1162 C C . ALA A 1 160 ? 148.850 93.773 163.442 1.00 23.88 160 ALA Y C 1
ATOM 1163 O O . ALA A 1 160 ? 148.262 94.015 164.502 1.00 33.81 160 ALA Y O 1
ATOM 1165 N N . GLY A 1 161 ? 149.762 92.804 163.345 1.00 27.83 161 GLY Y N 1
ATOM 1166 C CA . GLY A 1 161 ? 150.103 92.007 164.512 1.00 24.80 161 GLY Y CA 1
ATOM 1167 C C . GLY A 1 161 ? 150.793 92.814 165.595 1.00 22.41 161 GLY Y C 1
ATOM 1168 O O . GLY A 1 161 ? 150.490 92.664 166.785 1.00 24.06 161 GLY Y O 1
ATOM 1169 N N . LEU A 1 162 ? 151.729 93.684 165.202 1.00 20.07 162 LEU Y N 1
ATOM 1170 C CA . LEU A 1 162 ? 152.430 94.498 166.192 1.00 25.48 162 LEU Y CA 1
ATOM 1171 C C . LEU A 1 162 ? 151.463 95.398 166.950 1.00 26.49 162 LEU Y C 1
ATOM 1172 O O . LEU A 1 162 ? 151.581 95.563 168.169 1.00 31.25 162 LEU Y O 1
ATOM 1177 N N . LEU A 1 163 ? 150.498 95.985 166.245 1.00 27.62 163 LEU Y N 1
ATOM 1178 C CA . LEU A 1 163 ? 149.481 96.815 166.871 1.00 27.43 163 LEU Y CA 1
ATOM 1179 C C . LEU A 1 163 ? 148.476 95.992 167.661 1.00 28.09 163 LEU Y C 1
ATOM 1180 O O . LEU A 1 163 ? 147.846 96.521 168.582 1.00 29.17 163 LEU Y O 1
ATOM 1185 N N . LEU A 1 164 ? 148.302 94.716 167.312 1.00 27.76 164 LEU Y N 1
ATOM 1186 C CA . LEU A 1 164 ? 147.466 93.837 168.119 1.00 33.00 164 LEU Y CA 1
ATOM 1187 C C . LEU A 1 164 ? 148.123 93.513 169.453 1.00 35.96 164 LEU Y C 1
ATOM 1188 O O . LEU A 1 164 ? 147.433 93.403 170.473 1.00 33.70 164 LEU Y O 1
ATOM 1193 N N . VAL A 1 165 ? 149.448 93.360 169.471 1.00 45.21 165 VAL Y N 1
ATOM 1194 C CA . VAL A 1 165 ? 150.135 93.002 170.709 1.00 41.31 165 VAL Y CA 1
ATOM 1195 C C . VAL A 1 165 ? 150.497 94.211 171.569 1.00 42.23 165 VAL Y C 1
ATOM 1196 O O . VAL A 1 165 ? 150.846 94.039 172.745 1.00 48.07 165 VAL Y O 1
ATOM 1200 N N . ILE A 1 166 ? 150.414 95.422 171.028 1.00 48.94 166 ILE Y N 1
ATOM 1201 C CA . ILE A 1 166 ? 150.792 96.637 171.744 1.00 48.13 166 ILE Y CA 1
ATOM 1202 C C . ILE A 1 166 ? 149.568 97.213 172.444 1.00 49.73 166 ILE Y C 1
ATOM 1203 O O . ILE A 1 166 ? 148.450 97.154 171.920 1.00 54.10 166 ILE Y O 1
ATOM 1208 N N . SER A 1 167 ? 149.779 97.764 173.641 1.00 61.53 167 SER Y N 1
ATOM 1209 C CA . SER A 1 167 ? 148.685 98.317 174.424 1.00 64.72 167 SER Y CA 1
ATOM 1210 C C . SER A 1 167 ? 148.005 99.459 173.668 1.00 63.32 167 SER Y C 1
ATOM 1211 O O . SER A 1 167 ? 148.658 100.204 172.932 1.00 61.07 167 SER Y O 1
ATOM 1214 N N . PRO A 1 168 ? 146.684 99.605 173.820 1.00 71.61 168 PRO Y N 1
ATOM 1215 C CA . PRO A 1 168 ? 145.964 100.618 173.027 1.00 70.11 168 PRO Y CA 1
ATOM 1216 C C . PRO A 1 168 ? 146.425 102.045 173.271 1.00 70.91 168 PRO Y C 1
ATOM 1217 O O . PRO A 1 168 ? 146.467 102.840 172.326 1.00 70.19 168 PRO Y O 1
ATOM 1221 N N . ASP A 1 169 ? 146.775 102.398 174.510 1.00 72.79 169 ASP Y N 1
ATOM 1222 C CA . ASP A 1 169 ? 147.105 103.786 174.818 1.00 71.85 169 ASP Y CA 1
ATOM 1223 C C . ASP A 1 169 ? 148.496 104.183 174.339 1.00 67.71 169 ASP Y C 1
ATOM 1224 O O . ASP A 1 169 ? 148.757 105.379 174.164 1.00 66.71 169 ASP Y O 1
ATOM 1229 N N . ALA A 1 170 ? 149.389 103.212 174.132 1.00 58.79 170 ALA Y N 1
ATOM 1230 C CA . ALA A 1 170 ? 150.749 103.534 173.715 1.00 58.34 170 ALA Y CA 1
ATOM 1231 C C . ALA A 1 170 ? 150.764 104.214 172.354 1.00 59.77 170 ALA Y C 1
ATOM 1232 O O . ALA A 1 170 ? 151.556 105.134 172.119 1.00 61.92 170 ALA Y O 1
ATOM 1234 N N . ILE A 1 171 ? 149.898 103.770 171.441 1.00 55.86 171 ILE Y N 1
ATOM 1235 C CA . ILE A 1 171 ? 149.856 104.358 170.105 1.00 49.91 171 ILE Y CA 1
ATOM 1236 C C . ILE A 1 171 ? 149.438 105.821 170.175 1.00 50.02 171 ILE Y C 1
ATOM 1237 O O . ILE A 1 171 ? 150.050 106.685 169.538 1.00 51.38 171 ILE Y O 1
ATOM 1242 N N . GLN A 1 172 ? 148.394 106.124 170.952 1.00 53.99 172 GLN Y N 1
ATOM 1243 C CA . GLN A 1 172 ? 147.963 107.512 171.102 1.00 53.35 172 GLN Y CA 1
ATOM 1244 C C . GLN A 1 172 ? 149.028 108.358 171.789 1.00 54.12 172 GLN Y C 1
ATOM 1245 O O . GLN A 1 172 ? 149.248 109.515 171.410 1.00 51.79 172 GLN Y O 1
ATOM 1251 N N . LYS A 1 173 ? 149.691 107.808 172.811 1.00 54.92 173 LYS Y N 1
ATOM 1252 C CA . LYS A 1 173 ? 150.756 108.560 173.469 1.00 51.80 173 LYS Y CA 1
ATOM 1253 C C . LYS A 1 173 ? 151.880 108.889 172.496 1.00 50.00 173 LYS Y C 1
ATOM 1254 O O . LYS A 1 173 ? 152.366 110.025 172.459 1.00 52.06 173 LYS Y O 1
ATOM 1260 N N . ALA A 1 174 ? 152.298 107.910 171.690 1.00 45.31 174 ALA Y N 1
ATOM 1261 C CA . ALA A 1 174 ? 153.352 108.160 170.713 1.00 46.23 174 ALA Y CA 1
ATOM 1262 C C . ALA A 1 174 ? 152.906 109.172 169.666 1.00 48.29 174 ALA Y C 1
ATOM 1263 O O . ALA A 1 174 ? 153.686 110.043 169.263 1.00 50.28 174 ALA Y O 1
ATOM 1265 N N . LEU A 1 175 ? 151.655 109.072 169.211 1.00 41.26 175 LEU Y N 1
ATOM 1266 C CA . LEU A 1 175 ? 151.161 109.991 168.191 1.00 37.00 175 LEU Y CA 1
ATOM 1267 C C . LEU A 1 175 ? 151.100 111.419 168.714 1.00 39.29 175 LEU Y C 1
ATOM 1268 O O . LEU A 1 175 ? 151.443 112.363 167.995 1.00 41.74 175 LEU Y O 1
ATOM 1273 N N . ALA A 1 176 ? 150.660 111.602 169.958 1.00 46.01 176 ALA Y N 1
ATOM 1274 C CA . ALA A 1 176 ? 150.592 112.937 170.538 1.00 49.12 176 ALA Y CA 1
ATOM 1275 C C . ALA A 1 176 ? 151.933 113.422 171.071 1.00 47.13 176 ALA Y C 1
ATOM 1276 O O . ALA A 1 176 ? 152.045 114.598 171.435 1.00 44.26 176 ALA Y O 1
ATOM 1278 N N . ALA A 1 177 ? 152.945 112.555 171.129 1.00 51.99 177 ALA Y N 1
ATOM 1279 C CA . ALA A 1 177 ? 154.243 112.954 171.653 1.00 51.39 177 ALA Y CA 1
ATOM 1280 C C . ALA A 1 177 ? 155.093 113.715 170.643 1.00 53.47 177 ALA Y C 1
ATOM 1281 O O . ALA A 1 177 ? 156.061 114.368 171.046 1.00 54.25 177 ALA Y O 1
ATOM 1283 N N . ILE A 1 178 ? 154.771 113.646 169.357 1.00 43.17 178 ILE Y N 1
ATOM 1284 C CA . ILE A 1 178 ? 155.583 114.367 168.368 1.00 43.50 178 ILE Y CA 1
ATOM 1285 C C . ILE A 1 178 ? 155.324 115.863 168.500 1.00 43.05 178 ILE Y C 1
ATOM 1286 O O . ILE A 1 178 ? 154.161 116.276 168.663 1.00 43.46 178 ILE Y O 1
ATOM 1291 N N . PRO A 1 179 ? 156.359 116.705 168.463 1.00 40.24 179 PRO Y N 1
ATOM 1292 C CA . PRO A 1 179 ? 156.145 118.131 168.691 1.00 39.13 179 PRO Y CA 1
ATOM 1293 C C . PRO A 1 179 ? 155.296 118.739 167.590 1.00 37.04 179 PRO Y C 1
ATOM 1294 O O . PRO A 1 179 ? 155.409 118.353 166.414 1.00 39.46 179 PRO Y O 1
ATOM 1298 N N . PRO A 1 180 ? 154.426 119.695 167.924 1.00 32.74 180 PRO Y N 1
ATOM 1299 C CA . PRO A 1 180 ? 153.646 120.369 166.876 1.00 29.53 180 PRO Y CA 1
ATOM 1300 C C . PRO A 1 180 ? 154.507 121.158 165.910 1.00 31.37 180 PRO Y C 1
ATOM 1301 O O . PRO A 1 180 ? 154.076 121.421 164.781 1.00 33.04 180 PRO Y O 1
ATOM 1305 N N . VAL A 1 181 ? 155.713 121.551 166.325 1.00 33.48 181 VAL Y N 1
ATOM 1306 C CA . VAL A 1 181 ? 156.613 122.273 165.431 1.00 30.50 181 VAL Y CA 1
ATOM 1307 C C . VAL A 1 181 ? 156.986 121.403 164.240 1.00 28.75 181 VAL Y C 1
ATOM 1308 O O . VAL A 1 181 ? 156.988 121.864 163.093 1.00 30.15 181 VAL Y O 1
ATOM 1312 N N . ILE A 1 182 ? 157.304 120.132 164.493 1.00 24.29 182 ILE Y N 1
ATOM 1313 C CA . ILE A 1 182 ? 157.698 119.229 163.415 1.00 20.25 182 ILE Y CA 1
ATOM 1314 C C . ILE A 1 182 ? 156.545 119.033 162.438 1.00 24.16 182 ILE Y C 1
ATOM 1315 O O . ILE A 1 182 ? 156.727 119.092 161.216 1.00 33.07 182 ILE Y O 1
ATOM 1320 N N . SER A 1 183 ? 155.339 118.804 162.961 1.00 17.85 183 SER Y N 1
ATOM 1321 C CA . SER A 1 183 ? 154.187 118.584 162.091 1.00 15.85 183 SER Y CA 1
ATOM 1322 C C . SER A 1 183 ? 153.850 119.833 161.283 1.00 21.83 183 SER Y C 1
ATOM 1323 O O . SER A 1 183 ? 153.561 119.742 160.084 1.00 31.13 183 SER Y O 1
ATOM 1326 N N . GLY A 1 184 ? 153.885 121.006 161.918 1.00 23.51 184 GLY Y N 1
ATOM 1327 C CA . GLY A 1 184 ? 153.610 122.237 161.193 1.00 18.35 184 GLY Y CA 1
ATOM 1328 C C . GLY A 1 184 ? 154.647 122.533 160.128 1.00 14.23 184 GLY Y C 1
ATOM 1329 O O . GLY A 1 184 ? 154.313 122.980 159.027 1.00 19.94 184 GLY Y O 1
ATOM 1330 N N . GLY A 1 185 ? 155.921 122.292 160.439 1.00 19.19 185 GLY Y N 1
ATOM 1331 C CA . GLY A 1 185 ? 156.958 122.468 159.440 1.00 20.34 185 GLY Y CA 1
ATOM 1332 C C . GLY A 1 185 ? 156.813 121.504 158.282 1.00 16.86 185 GLY Y C 1
ATOM 1333 O O . GLY A 1 185 ? 157.028 121.872 157.126 1.00 22.68 185 GLY Y O 1
ATOM 1334 N N . LEU A 1 186 ? 156.439 120.257 158.573 1.00 10.90 186 LEU Y N 1
ATOM 1335 C CA . LEU A 1 186 ? 156.191 119.298 157.504 1.00 16.26 186 LEU Y CA 1
ATOM 1336 C C . LEU A 1 186 ? 155.027 119.743 156.628 1.00 22.37 186 LEU Y C 1
ATOM 1337 O O . LEU A 1 186 ? 155.087 119.625 155.400 1.00 24.87 186 LEU Y O 1
ATOM 1342 N N . ALA A 1 187 ? 153.964 120.267 157.240 1.00 15.85 187 ALA Y N 1
ATOM 1343 C CA . ALA A 1 187 ? 152.829 120.756 156.462 1.00 13.13 187 ALA Y CA 1
ATOM 1344 C C . ALA A 1 187 ? 153.234 121.923 155.568 1.00 16.43 187 ALA Y C 1
ATOM 1345 O O . ALA A 1 187 ? 152.891 121.964 154.379 1.00 24.26 187 ALA Y O 1
ATOM 1347 N N . VAL A 1 188 ? 153.979 122.882 156.123 1.00 19.20 188 VAL Y N 1
ATOM 1348 C CA . VAL A 1 188 ? 154.333 124.068 155.353 1.00 17.79 188 VAL Y CA 1
ATOM 1349 C C . VAL A 1 188 ? 155.415 123.772 154.320 1.00 22.85 188 VAL Y C 1
ATOM 1350 O O . VAL A 1 188 ? 155.554 124.521 153.347 1.00 21.29 188 VAL Y O 1
ATOM 1354 N N . GLY A 1 189 ? 156.181 122.697 154.492 1.00 20.54 189 GLY Y N 1
ATOM 1355 C CA . GLY A 1 189 ? 157.124 122.283 153.472 1.00 14.13 189 GLY Y CA 1
ATOM 1356 C C . GLY A 1 189 ? 156.454 121.478 152.379 1.00 27.31 189 GLY Y C 1
ATOM 1357 O O . GLY A 1 189 ? 156.848 121.547 151.210 1.00 33.91 189 GLY Y O 1
ATOM 1358 N N . GLY A 1 190 ? 155.437 120.698 152.753 1.00 33.93 190 GLY Y N 1
ATOM 1359 C CA . GLY A 1 190 ? 154.619 120.021 151.767 1.00 24.57 190 GLY Y CA 1
ATOM 1360 C C . GLY A 1 190 ? 153.806 120.964 150.912 1.00 18.58 190 GLY Y C 1
ATOM 1361 O O . GLY A 1 190 ? 153.578 120.677 149.733 1.00 27.31 190 GLY Y O 1
ATOM 1362 N N . GLY A 1 191 ? 153.375 122.087 151.477 1.00 15.42 191 GLY Y N 1
ATOM 1363 C CA . GLY A 1 191 ? 152.705 123.097 150.687 1.00 22.57 191 GLY Y CA 1
ATOM 1364 C C . GLY A 1 191 ? 153.587 123.804 149.686 1.00 25.24 191 GLY Y C 1
ATOM 1365 O O . GLY A 1 191 ? 153.095 124.613 148.896 1.00 23.85 191 GLY Y O 1
ATOM 1366 N N . MET A 1 192 ? 154.890 123.522 149.703 1.00 27.89 192 MET Y N 1
ATOM 1367 C CA . MET A 1 192 ? 155.838 124.102 148.761 1.00 15.36 192 MET Y CA 1
ATOM 1368 C C . MET A 1 192 ? 156.555 123.079 147.895 1.00 16.33 192 MET Y C 1
ATOM 1369 O O . MET A 1 192 ? 157.091 123.462 146.849 1.00 24.85 192 MET Y O 1
ATOM 1374 N N . VAL A 1 193 ? 156.605 121.804 148.292 1.00 19.32 193 VAL Y N 1
ATOM 1375 C CA . VAL A 1 193 ? 157.289 120.814 147.460 1.00 14.47 193 VAL Y CA 1
ATOM 1376 C C . VAL A 1 193 ? 156.542 120.583 146.152 1.00 9.26 193 VAL Y C 1
ATOM 1377 O O . VAL A 1 193 ? 157.125 120.087 145.181 1.00 21.34 193 VAL Y O 1
ATOM 1381 N N . VAL A 1 194 ? 155.250 120.915 146.098 1.00 7.26 194 VAL Y N 1
ATOM 1382 C CA . VAL A 1 194 ? 154.495 120.754 144.860 1.00 10.46 194 VAL Y CA 1
ATOM 1383 C C . VAL A 1 194 ? 154.982 121.713 143.783 1.00 6.71 194 VAL Y C 1
ATOM 1384 O O . VAL A 1 194 ? 154.770 121.469 142.586 1.00 7.29 194 VAL Y O 1
ATOM 1388 N N . ALA A 1 195 ? 155.633 122.808 144.179 1.00 7.65 195 ALA Y N 1
ATOM 1389 C CA . ALA A 1 195 ? 156.237 123.700 143.199 1.00 1.25 195 ALA Y CA 1
ATOM 1390 C C . ALA A 1 195 ? 157.310 122.986 142.394 1.00 3.36 195 ALA Y C 1
ATOM 1391 O O . ALA A 1 195 ? 157.564 123.352 141.243 1.00 5.95 195 ALA Y O 1
ATOM 1393 N N . VAL A 1 196 ? 157.939 121.960 142.969 1.00 1.98 196 VAL Y N 1
ATOM 1394 C CA . VAL A 1 196 ? 158.893 121.160 142.207 1.00 2.31 196 VAL Y CA 1
ATOM 1395 C C . VAL A 1 196 ? 158.194 120.476 141.042 1.00 14.65 196 VAL Y C 1
ATOM 1396 O O . VAL A 1 196 ? 158.677 120.507 139.904 1.00 26.32 196 VAL Y O 1
ATOM 1400 N N . GLY A 1 197 ? 157.042 119.858 141.305 1.00 5.63 197 GLY Y N 1
ATOM 1401 C CA . GLY A 1 197 ? 156.288 119.236 140.231 1.00 0.00 197 GLY Y CA 1
ATOM 1402 C C . GLY A 1 197 ? 155.814 120.241 139.200 1.00 4.93 197 GLY Y C 1
ATOM 1403 O O . GLY A 1 197 ? 155.878 119.986 137.994 1.00 9.49 197 GLY Y O 1
ATOM 1404 N N . TYR A 1 198 ? 155.328 121.394 139.664 1.00 3.41 198 TYR Y N 1
ATOM 1405 C CA . TYR A 1 198 ? 154.956 122.461 138.737 1.00 2.83 198 TYR Y CA 1
ATOM 1406 C C . TYR A 1 198 ? 156.128 122.832 137.835 1.00 0.00 198 TYR Y C 1
ATOM 1407 O O . TYR A 1 198 ? 155.965 122.980 136.619 1.00 12.17 198 TYR Y O 1
ATOM 1416 N N . ALA A 1 199 ? 157.321 122.967 138.416 1.00 0.00 199 ALA Y N 1
ATOM 1417 C CA . ALA A 1 199 ? 158.499 123.349 137.648 1.00 0.00 199 ALA Y CA 1
ATOM 1418 C C . ALA A 1 199 ? 158.867 122.288 136.619 1.00 7.96 199 ALA Y C 1
ATOM 1419 O O . ALA A 1 199 ? 159.214 122.613 135.480 1.00 14.71 199 ALA Y O 1
ATOM 1421 N N . MET A 1 200 ? 158.824 121.010 137.007 1.00 12.40 200 MET Y N 1
ATOM 1422 C CA . MET A 1 200 ? 159.182 119.968 136.046 1.00 1.49 200 MET Y CA 1
ATOM 1423 C C . MET A 1 200 ? 158.176 119.889 134.906 1.00 0.00 200 MET Y C 1
ATOM 1424 O O . MET A 1 200 ? 158.567 119.729 133.744 1.00 6.73 200 MET Y O 1
ATOM 1429 N N . VAL A 1 201 ? 156.879 119.998 135.204 1.00 0.00 201 VAL Y N 1
ATOM 1430 C CA . VAL A 1 201 ? 155.914 119.934 134.110 1.00 0.00 201 VAL Y CA 1
ATOM 1431 C C . VAL A 1 201 ? 155.971 121.192 133.251 1.00 9.88 201 VAL Y C 1
ATOM 1432 O O . VAL A 1 201 ? 155.623 121.152 132.065 1.00 12.75 201 VAL Y O 1
ATOM 1436 N N . ILE A 1 202 ? 156.409 122.320 133.813 1.00 14.78 202 ILE Y N 1
ATOM 1437 C CA . ILE A 1 202 ? 156.650 123.505 132.995 1.00 0.00 202 ILE Y CA 1
ATOM 1438 C C . ILE A 1 202 ? 157.834 123.273 132.065 1.00 0.00 202 ILE Y C 1
ATOM 1439 O O . ILE A 1 202 ? 157.761 123.533 130.860 1.00 11.31 202 ILE Y O 1
ATOM 1444 N N . ASN A 1 203 ? 158.939 122.763 132.612 1.00 2.60 203 ASN Y N 1
ATOM 1445 C CA . ASN A 1 203 ? 160.135 122.520 131.815 1.00 5.71 203 ASN Y CA 1
ATOM 1446 C C . ASN A 1 203 ? 159.920 121.451 130.755 1.00 9.78 203 ASN Y C 1
ATOM 1447 O O . ASN A 1 203 ? 160.625 121.452 129.742 1.00 14.51 203 ASN Y O 1
ATOM 1452 N N . LEU A 1 204 ? 158.975 120.537 130.967 1.00 11.58 204 LEU Y N 1
ATOM 1453 C CA . LEU A 1 204 ? 158.667 119.529 129.962 1.00 7.70 204 LEU Y CA 1
ATOM 1454 C C . LEU A 1 204 ? 157.630 119.997 128.951 1.00 11.29 204 LEU Y C 1
ATOM 1455 O O . LEU A 1 204 ? 157.304 119.243 128.030 1.00 32.25 204 LEU Y O 1
ATOM 1460 N N . MET A 1 205 ? 157.113 121.216 129.092 1.00 0.00 205 MET Y N 1
ATOM 1461 C CA . MET A 1 205 ? 156.088 121.732 128.199 1.00 2.12 205 MET Y CA 1
ATOM 1462 C C . MET A 1 205 ? 156.390 123.132 127.675 1.00 12.99 205 MET Y C 1
ATOM 1463 O O . MET A 1 205 ? 155.812 123.526 126.656 1.00 13.60 205 MET Y O 1
ATOM 1468 N N . ALA A 1 206 ? 157.328 123.855 128.285 1.00 14.31 206 ALA Y N 1
ATOM 1469 C CA . ALA A 1 206 ? 157.527 125.269 127.989 1.00 0.92 206 ALA Y CA 1
ATOM 1470 C C . ALA A 1 206 ? 157.874 125.507 126.525 1.00 15.91 206 ALA Y C 1
ATOM 1471 O O . ALA A 1 206 ? 158.710 124.809 125.945 1.00 28.96 206 ALA Y O 1
ATOM 1473 N N . THR A 1 207 ? 157.216 126.502 125.934 1.00 16.69 207 THR Y N 1
ATOM 1474 C CA . THR A 1 207 ? 157.533 126.994 124.602 1.00 9.00 207 THR Y CA 1
ATOM 1475 C C . THR A 1 207 ? 157.281 128.495 124.579 1.00 17.78 207 THR Y C 1
ATOM 1476 O O . THR A 1 207 ? 156.440 129.007 125.322 1.00 22.89 207 THR Y O 1
ATOM 1480 N N . ARG A 1 208 ? 158.014 129.198 123.715 1.00 17.35 208 ARG Y N 1
ATOM 1481 C CA . ARG A 1 208 ? 157.969 130.656 123.719 1.00 19.11 208 ARG Y CA 1
ATOM 1482 C C . ARG A 1 208 ? 156.610 131.207 123.305 1.00 14.80 208 ARG Y C 1
ATOM 1483 O O . ARG A 1 208 ? 156.320 132.374 123.585 1.00 20.36 208 ARG Y O 1
ATOM 1491 N N . GLU A 1 209 ? 155.773 130.407 122.651 1.00 8.56 209 GLU Y N 1
ATOM 1492 C CA . GLU A 1 209 ? 154.473 130.876 122.193 1.00 18.24 209 GLU Y CA 1
ATOM 1493 C C . GLU A 1 209 ? 153.343 130.584 123.170 1.00 23.06 209 GLU Y C 1
ATOM 1494 O O . GLU A 1 209 ? 152.216 131.030 122.935 1.00 26.60 209 GLU Y O 1
ATOM 1500 N N . VAL A 1 210 ? 153.613 129.862 124.257 1.00 17.73 210 VAL Y N 1
ATOM 1501 C CA . VAL A 1 210 ? 152.575 129.472 125.207 1.00 3.24 210 VAL Y CA 1
ATOM 1502 C C . VAL A 1 210 ? 152.810 130.011 126.611 1.00 9.19 210 VAL Y C 1
ATOM 1503 O O . VAL A 1 210 ? 151.919 129.870 127.464 1.00 15.86 210 VAL Y O 1
ATOM 1507 N N . TRP A 1 211 ? 153.962 130.624 126.881 1.00 5.78 211 TRP Y N 1
ATOM 1508 C CA . TRP A 1 211 ? 154.152 131.338 128.142 1.00 0.33 211 TRP Y CA 1
ATOM 1509 C C . TRP A 1 211 ? 153.096 132.410 128.410 1.00 1.46 211 TRP Y C 1
ATOM 1510 O O . TRP A 1 211 ? 152.692 132.558 129.580 1.00 7.14 211 TRP Y O 1
ATOM 1521 N N . PRO A 1 212 ? 152.644 133.202 127.424 1.00 3.32 212 PRO Y N 1
ATOM 1522 C CA . PRO A 1 212 ? 151.590 134.184 127.718 1.00 6.34 212 PRO Y CA 1
ATOM 1523 C C . PRO A 1 212 ? 150.357 133.570 128.344 1.00 2.38 212 PRO Y C 1
ATOM 1524 O O . PRO A 1 212 ? 149.721 134.203 129.190 1.00 6.46 212 PRO Y O 1
ATOM 1528 N N . PHE A 1 213 ? 149.999 132.350 127.949 1.00 1.41 213 PHE Y N 1
ATOM 1529 C CA . PHE A 1 213 ? 148.855 131.689 128.563 1.00 0.00 213 PHE Y CA 1
ATOM 1530 C C . PHE A 1 213 ? 149.143 131.338 130.017 1.00 7.51 213 PHE Y C 1
ATOM 1531 O O . PHE A 1 213 ? 148.264 131.461 130.878 1.00 14.58 213 PHE Y O 1
ATOM 1539 N N . PHE A 1 214 ? 150.378 130.929 130.312 1.00 6.00 214 PHE Y N 1
ATOM 1540 C CA . PHE A 1 214 ? 150.769 130.681 131.695 1.00 0.79 214 PHE Y CA 1
ATOM 1541 C C . PHE A 1 214 ? 150.581 131.927 132.545 1.00 2.92 214 PHE Y C 1
ATOM 1542 O O . PHE A 1 214 ? 149.981 131.874 133.624 1.00 3.04 214 PHE Y O 1
ATOM 1550 N N . PHE A 1 215 ? 151.078 133.068 132.066 1.00 11.53 215 PHE Y N 1
ATOM 1551 C CA . PHE A 1 215 ? 150.992 134.278 132.881 1.00 1.02 215 PHE Y CA 1
ATOM 1552 C C . PHE A 1 215 ? 149.580 134.849 132.931 1.00 0.00 215 PHE Y C 1
ATOM 1553 O O . PHE A 1 215 ? 149.184 135.415 133.955 1.00 3.62 215 PHE Y O 1
ATOM 1561 N N . LEU A 1 216 ? 148.800 134.694 131.860 1.00 0.04 216 LEU Y N 1
ATOM 1562 C CA . LEU A 1 216 ? 147.397 135.088 131.902 1.00 1.32 216 LEU Y CA 1
ATOM 1563 C C . LEU A 1 216 ? 146.627 134.261 132.923 1.00 6.94 216 LEU Y C 1
ATOM 1564 O O . LEU A 1 216 ? 145.810 134.799 133.680 1.00 16.16 216 LEU Y O 1
ATOM 1569 N N . GLY A 1 217 ? 146.878 132.950 132.964 1.00 0.00 217 GLY Y N 1
ATOM 1570 C CA . GLY A 1 217 ? 146.241 132.120 133.970 1.00 0.00 217 GLY Y CA 1
ATOM 1571 C C . GLY A 1 217 ? 146.692 132.460 135.376 1.00 4.06 217 GLY Y C 1
ATOM 1572 O O . GLY A 1 217 ? 145.887 132.461 136.311 1.00 14.90 217 GLY Y O 1
ATOM 1573 N N . PHE A 1 218 ? 147.984 132.751 135.548 1.00 6.15 218 PHE Y N 1
ATOM 1574 C CA . PHE A 1 218 ? 148.486 133.121 136.867 1.00 0.00 218 PHE Y CA 1
ATOM 1575 C C . PHE A 1 218 ? 147.852 134.415 137.357 1.00 0.85 218 PHE Y C 1
ATOM 1576 O O . PHE A 1 218 ? 147.496 134.533 138.535 1.00 1.66 218 PHE Y O 1
ATOM 1584 N N . ALA A 1 219 ? 147.702 135.399 136.471 1.00 6.83 219 ALA Y N 1
ATOM 1585 C CA . ALA A 1 219 ? 147.137 136.683 136.862 1.00 5.75 219 ALA Y CA 1
ATOM 1586 C C . ALA A 1 219 ? 145.616 136.684 136.917 1.00 9.48 219 ALA Y C 1
ATOM 1587 O O . ALA A 1 219 ? 145.038 137.608 137.498 1.00 11.89 219 ALA Y O 1
ATOM 1589 N N . LEU A 1 220 ? 144.952 135.691 136.329 1.00 8.19 220 LEU Y N 1
ATOM 1590 C CA . LEU A 1 220 ? 143.499 135.600 136.373 1.00 3.93 220 LEU Y CA 1
ATOM 1591 C C . LEU A 1 220 ? 142.992 134.701 137.491 1.00 4.97 220 LEU Y C 1
ATOM 1592 O O . LEU A 1 220 ? 141.779 134.526 137.624 1.00 15.51 220 LEU Y O 1
ATOM 1597 N N . ALA A 1 221 ? 143.884 134.124 138.285 1.00 0.00 221 ALA Y N 1
ATOM 1598 C CA . ALA A 1 221 ? 143.510 133.212 139.359 1.00 0.50 221 ALA Y CA 1
ATOM 1599 C C . ALA A 1 221 ? 143.024 133.922 140.623 1.00 4.46 221 ALA Y C 1
ATOM 1600 O O . ALA A 1 221 ? 142.064 133.447 141.242 1.00 12.37 221 ALA Y O 1
ATOM 1602 N N . PRO A 1 222 ? 143.650 135.046 141.065 1.00 9.89 222 PRO Y N 1
ATOM 1603 C CA . PRO A 1 222 ? 143.204 135.687 142.314 1.00 5.49 222 PRO Y CA 1
ATOM 1604 C C . PRO A 1 222 ? 141.726 136.056 142.391 1.00 13.70 222 PRO Y C 1
ATOM 1605 O O . PRO A 1 222 ? 141.254 136.427 143.470 1.00 8.63 222 PRO Y O 1
ATOM 1609 N N . ILE A 1 223 ? 140.982 135.975 141.291 1.00 10.31 223 ILE Y N 1
ATOM 1610 C CA . ILE A 1 223 ? 139.546 136.233 141.360 1.00 2.80 223 ILE Y CA 1
ATOM 1611 C C . ILE A 1 223 ? 138.892 135.053 142.072 1.00 14.62 223 ILE Y C 1
ATOM 1612 O O . ILE A 1 223 ? 138.903 133.927 141.567 1.00 16.63 223 ILE Y O 1
ATOM 1617 N N . SER A 1 224 ? 138.320 135.309 143.250 1.00 10.69 224 SER Y N 1
ATOM 1618 C CA . SER A 1 224 ? 137.775 134.225 144.060 1.00 6.33 224 SER Y CA 1
ATOM 1619 C C . SER A 1 224 ? 136.442 133.723 143.524 1.00 15.92 224 SER Y C 1
ATOM 1620 O O . SER A 1 224 ? 136.089 132.559 143.745 1.00 14.94 224 SER Y O 1
ATOM 1623 N N . GLU A 1 225 ? 135.688 134.574 142.825 1.00 18.44 225 GLU Y N 1
ATOM 1624 C CA . GLU A 1 225 ? 134.398 134.156 142.287 1.00 16.35 225 GLU Y CA 1
ATOM 1625 C C . GLU A 1 225 ? 134.542 133.139 141.164 1.00 17.02 225 GLU Y C 1
ATOM 1626 O O . GLU A 1 225 ? 133.543 132.542 140.751 1.00 19.85 225 GLU Y O 1
ATOM 1632 N N . LEU A 1 226 ? 135.754 132.933 140.663 1.00 11.75 226 LEU Y N 1
ATOM 1633 C CA . LEU A 1 226 ? 136.021 131.933 139.637 1.00 4.55 226 LEU Y CA 1
ATOM 1634 C C . LEU A 1 226 ? 136.408 130.627 140.320 1.00 6.49 226 LEU Y C 1
ATOM 1635 O O . LEU A 1 226 ? 137.474 130.534 140.937 1.00 10.93 226 LEU Y O 1
ATOM 1640 N N . THR A 1 227 ? 135.545 129.622 140.215 1.00 7.55 227 THR Y N 1
ATOM 1641 C CA . THR A 1 227 ? 135.875 128.301 140.722 1.00 3.42 227 THR Y CA 1
ATOM 1642 C C . THR A 1 227 ? 136.890 127.635 139.796 1.00 6.73 227 THR Y C 1
ATOM 1643 O O . THR A 1 227 ? 137.260 128.167 138.746 1.00 22.21 227 THR Y O 1
ATOM 1647 N N . LEU A 1 228 ? 137.361 126.454 140.196 1.00 0.00 228 LEU Y N 1
ATOM 1648 C CA . LEU A 1 228 ? 138.337 125.745 139.375 1.00 0.65 228 LEU Y CA 1
ATOM 1649 C C . LEU A 1 228 ? 137.741 125.336 138.033 1.00 9.22 228 LEU Y C 1
ATOM 1650 O O . LEU A 1 228 ? 138.421 125.397 137.002 1.00 16.84 228 LEU Y O 1
ATOM 1655 N N . ILE A 1 229 ? 136.477 124.911 138.027 1.00 1.11 229 ILE Y N 1
ATOM 1656 C CA . ILE A 1 229 ? 135.836 124.512 136.778 1.00 0.00 229 ILE Y CA 1
ATOM 1657 C C . ILE A 1 229 ? 135.665 125.709 135.852 1.00 11.03 229 ILE Y C 1
ATOM 1658 O O . ILE A 1 229 ? 135.848 125.597 134.636 1.00 16.64 229 ILE Y O 1
ATOM 1663 N N . ALA A 1 230 ? 135.319 126.875 136.404 1.00 11.49 230 ALA Y N 1
ATOM 1664 C CA . ALA A 1 230 ? 135.206 128.071 135.575 1.00 0.00 230 ALA Y CA 1
ATOM 1665 C C . ALA A 1 230 ? 136.545 128.429 134.944 1.00 4.69 230 ALA Y C 1
ATOM 1666 O O . ALA A 1 230 ? 136.610 128.803 133.766 1.00 19.37 230 ALA Y O 1
ATOM 1668 N N . THR A 1 231 ? 137.628 128.306 135.707 1.00 0.00 231 THR Y N 1
ATOM 1669 C CA . THR A 1 231 ? 138.944 128.629 135.172 1.00 2.64 231 THR Y CA 1
ATOM 1670 C C . THR A 1 231 ? 139.376 127.615 134.118 1.00 4.74 231 THR Y C 1
ATOM 1671 O O . THR A 1 231 ? 140.005 127.975 133.116 1.00 19.13 231 THR Y O 1
ATOM 1675 N N . GLY A 1 232 ? 139.040 126.340 134.319 1.00 3.60 232 GLY Y N 1
ATOM 1676 C CA . GLY A 1 232 ? 139.318 125.348 133.293 1.00 0.00 232 GLY Y CA 1
ATOM 1677 C C . GLY A 1 232 ? 138.516 125.581 132.028 1.00 1.00 232 GLY Y C 1
ATOM 1678 O O . GLY A 1 232 ? 139.005 125.357 130.918 1.00 8.50 232 GLY Y O 1
ATOM 1679 N N . VAL A 1 233 ? 137.267 126.026 132.180 1.00 7.71 233 VAL Y N 1
ATOM 1680 C CA . VAL A 1 233 ? 136.454 126.398 131.027 1.00 2.75 233 VAL Y CA 1
ATOM 1681 C C . VAL A 1 233 ? 137.107 127.547 130.275 1.00 12.61 233 VAL Y C 1
ATOM 1682 O O . VAL A 1 233 ? 137.167 127.546 129.039 1.00 9.95 233 VAL Y O 1
ATOM 1686 N N . LEU A 1 234 ? 137.610 128.543 131.008 1.00 0.28 234 LEU Y N 1
ATOM 1687 C CA . LEU A 1 234 ? 138.349 129.631 130.374 1.00 0.00 234 LEU Y CA 1
ATOM 1688 C C . LEU A 1 234 ? 139.553 129.105 129.606 1.00 0.00 234 LEU Y C 1
ATOM 1689 O O . LEU A 1 234 ? 139.811 129.523 128.475 1.00 8.06 234 LEU Y O 1
ATOM 1694 N N . GLY A 1 235 ? 140.311 128.193 130.211 1.00 0.00 235 GLY Y N 1
ATOM 1695 C CA . GLY A 1 235 ? 141.482 127.660 129.531 1.00 0.00 235 GLY Y CA 1
ATOM 1696 C C . GLY A 1 235 ? 141.133 126.922 128.252 1.00 3.05 235 GLY Y C 1
ATOM 1697 O O . GLY A 1 235 ? 141.777 127.112 127.216 1.00 3.10 235 GLY Y O 1
ATOM 1698 N N . VAL A 1 236 ? 140.098 126.082 128.305 1.00 4.19 236 VAL Y N 1
ATOM 1699 C CA . VAL A 1 236 ? 139.680 125.332 127.123 1.00 2.20 236 VAL Y CA 1
ATOM 1700 C C . VAL A 1 236 ? 139.182 126.277 126.036 1.00 4.56 236 VAL Y C 1
ATOM 1701 O O . VAL A 1 236 ? 139.491 126.100 124.851 1.00 6.63 236 VAL Y O 1
ATOM 1705 N N . VAL A 1 237 ? 138.400 127.291 126.417 1.00 2.58 237 VAL Y N 1
ATOM 1706 C CA . VAL A 1 237 ? 137.879 128.239 125.435 1.00 4.95 237 VAL Y CA 1
ATOM 1707 C C . VAL A 1 237 ? 139.014 129.021 124.787 1.00 0.00 237 VAL Y C 1
ATOM 1708 O O . VAL A 1 237 ? 139.017 129.244 123.570 1.00 4.01 237 VAL Y O 1
ATOM 1712 N N . ILE A 1 238 ? 139.987 129.462 125.589 1.00 0.58 238 ILE Y N 1
ATOM 1713 C CA . ILE A 1 238 ? 141.143 130.166 125.041 1.00 0.11 238 ILE Y CA 1
ATOM 1714 C C . ILE A 1 238 ? 141.889 129.276 124.059 1.00 2.12 238 ILE Y C 1
ATOM 1715 O O . ILE A 1 238 ? 142.263 129.716 122.964 1.00 10.35 238 ILE Y O 1
ATOM 1720 N N . ALA A 1 239 ? 142.104 128.010 124.423 1.00 2.84 239 ALA Y N 1
ATOM 1721 C CA . ALA A 1 239 ? 142.793 127.096 123.517 1.00 0.82 239 ALA Y CA 1
ATOM 1722 C C . ALA A 1 239 ? 142.031 126.939 122.209 1.00 4.93 239 ALA Y C 1
ATOM 1723 O O . ALA A 1 239 ? 142.623 127.001 121.124 1.00 14.20 239 ALA Y O 1
ATOM 1725 N N . ILE A 1 240 ? 140.712 126.756 122.291 1.00 6.37 240 ILE Y N 1
ATOM 1726 C CA . ILE A 1 240 ? 139.921 126.518 121.089 1.00 0.00 240 ILE Y CA 1
ATOM 1727 C C . ILE A 1 240 ? 139.930 127.742 120.184 1.00 0.57 240 ILE Y C 1
ATOM 1728 O O . ILE A 1 240 ? 140.122 127.626 118.969 1.00 9.18 240 ILE Y O 1
ATOM 1733 N N . VAL A 1 241 ? 139.730 128.933 120.753 1.00 5.22 241 VAL Y N 1
ATOM 1734 C CA . VAL A 1 241 ? 139.682 130.145 119.940 1.00 1.77 241 VAL Y CA 1
ATOM 1735 C C . VAL A 1 241 ? 141.048 130.439 119.328 1.00 0.57 241 VAL Y C 1
ATOM 1736 O O . VAL A 1 241 ? 141.148 130.828 118.157 1.00 12.66 241 VAL Y O 1
ATOM 1740 N N . TYR A 1 242 ? 142.120 130.257 120.102 1.00 0.00 242 TYR Y N 1
ATOM 1741 C CA . TYR A 1 242 ? 143.458 130.477 119.569 1.00 1.40 242 TYR Y CA 1
ATOM 1742 C C . TYR A 1 242 ? 143.761 129.518 118.425 1.00 9.82 242 TYR Y C 1
ATOM 1743 O O . TYR A 1 242 ? 144.318 129.924 117.399 1.00 13.62 242 TYR Y O 1
ATOM 1752 N N . LEU A 1 243 ? 143.395 128.242 118.576 1.00 8.48 243 LEU Y N 1
ATOM 1753 C CA . LEU A 1 243 ? 143.641 127.281 117.507 1.00 1.02 243 LEU Y CA 1
ATOM 1754 C C . LEU A 1 243 ? 142.785 127.581 116.282 1.00 6.20 243 LEU Y C 1
ATOM 1755 O O . LEU A 1 243 ? 143.242 127.415 115.145 1.00 16.06 243 LEU Y O 1
ATOM 1760 N N . ASN A 1 244 ? 141.544 128.026 116.492 1.00 5.72 244 ASN Y N 1
ATOM 1761 C CA . ASN A 1 244 ? 140.696 128.415 115.370 1.00 7.89 244 ASN Y CA 1
ATOM 1762 C C . ASN A 1 244 ? 141.310 129.568 114.590 1.00 13.70 244 ASN Y C 1
ATOM 1763 O O . ASN A 1 244 ? 141.353 129.542 113.354 1.00 12.39 244 ASN Y O 1
ATOM 1768 N N . LEU A 1 245 ? 141.793 130.591 115.296 1.00 10.60 245 LEU Y N 1
ATOM 1769 C CA . LEU A 1 245 ? 142.424 131.718 114.618 1.00 2.39 245 LEU Y CA 1
ATOM 1770 C C . LEU A 1 245 ? 143.707 131.293 113.917 1.00 9.82 245 LEU Y C 1
ATOM 1771 O O . LEU A 1 245 ? 143.997 131.756 112.809 1.00 25.46 245 LEU Y O 1
ATOM 1776 N N . GLN A 1 246 ? 144.488 130.417 114.551 1.00 12.10 246 GLN Y N 1
ATOM 1777 C CA . GLN A 1 246 ? 145.728 129.950 113.942 1.00 15.49 246 GLN Y CA 1
ATOM 1778 C C . GLN A 1 246 ? 145.453 129.179 112.657 1.00 27.52 246 GLN Y C 1
ATOM 1779 O O . GLN A 1 246 ? 146.196 129.305 111.676 1.00 25.32 246 GLN Y O 1
ATOM 1785 N N . ALA A 1 247 ? 144.392 128.369 112.644 1.00 30.78 247 ALA Y N 1
ATOM 1786 C CA . ALA A 1 247 ? 144.052 127.613 111.443 1.00 26.93 247 ALA Y CA 1
ATOM 1787 C C . ALA A 1 247 ? 143.478 128.514 110.357 1.00 34.74 247 ALA Y C 1
ATOM 1788 O O . ALA A 1 247 ? 143.807 128.357 109.176 1.00 36.60 247 ALA Y O 1
ATOM 1790 N N . SER A 1 248 ? 142.617 129.463 110.733 1.00 49.41 248 SER Y N 1
ATOM 1791 C CA . SER A 1 248 ? 142.001 130.351 109.751 1.00 50.84 248 SER Y CA 1
ATOM 1792 C C . SER A 1 248 ? 142.983 131.350 109.155 1.00 51.88 248 SER Y C 1
ATOM 1793 O O . SER A 1 248 ? 142.637 132.018 108.175 1.00 54.67 248 SER Y O 1
ATOM 1796 N N . GLY A 1 249 ? 144.181 131.474 109.715 1.00 50.16 249 GLY Y N 1
ATOM 1797 C CA . GLY A 1 249 ? 145.176 132.388 109.187 1.00 53.59 249 GLY Y CA 1
ATOM 1798 C C . GLY A 1 249 ? 146.271 131.684 108.412 1.00 56.25 249 GLY Y C 1
ATOM 1799 O O . GLY A 1 249 ? 146.025 130.677 107.748 1.00 58.11 249 GLY Y O 1
ATOM 1800 N N . LYS B 2 5 ? 148.823 79.981 112.803 1.00 68.92 5 LYS Z N 1
ATOM 1801 C CA . LYS B 2 5 ? 149.192 78.662 113.303 1.00 68.81 5 LYS Z CA 1
ATOM 1802 C C . LYS B 2 5 ? 148.800 78.486 114.766 1.00 70.33 5 LYS Z C 1
ATOM 1803 O O . LYS B 2 5 ? 148.526 77.371 115.210 1.00 71.30 5 LYS Z O 1
ATOM 1809 N N . VAL B 2 6 ? 148.774 79.589 115.516 1.00 58.13 6 VAL Z N 1
ATOM 1810 C CA . VAL B 2 6 ? 148.435 79.576 116.934 1.00 59.72 6 VAL Z CA 1
ATOM 1811 C C . VAL B 2 6 ? 147.139 80.333 117.209 1.00 59.89 6 VAL Z C 1
ATOM 1812 O O . VAL B 2 6 ? 146.336 79.925 118.054 1.00 61.02 6 VAL Z O 1
ATOM 1816 N N . THR B 2 7 ? 146.932 81.460 116.522 1.00 54.60 7 THR Z N 1
ATOM 1817 C CA . THR B 2 7 ? 145.674 82.204 116.495 1.00 56.29 7 THR Z CA 1
ATOM 1818 C C . THR B 2 7 ? 145.287 82.803 117.844 1.00 55.38 7 THR Z C 1
ATOM 1819 O O . THR B 2 7 ? 144.321 83.571 117.915 1.00 55.05 7 THR Z O 1
ATOM 1823 N N . LEU B 2 8 ? 146.035 82.490 118.904 1.00 47.52 8 LEU Z N 1
ATOM 1824 C CA . LEU B 2 8 ? 145.800 83.025 120.248 1.00 47.10 8 LEU Z CA 1
ATOM 1825 C C . LEU B 2 8 ? 144.316 82.945 120.625 1.00 46.08 8 LEU Z C 1
ATOM 1826 O O . LEU B 2 8 ? 143.611 83.947 120.737 1.00 43.80 8 LEU Z O 1
ATOM 1831 N N . ASP B 2 9 ? 143.860 81.705 120.797 1.00 48.12 9 ASP Z N 1
ATOM 1832 C CA . ASP B 2 9 ? 142.443 81.406 120.975 1.00 51.08 9 ASP Z CA 1
ATOM 1833 C C . ASP B 2 9 ? 141.859 82.033 122.238 1.00 45.21 9 ASP Z C 1
ATOM 1834 O O . ASP B 2 9 ? 142.562 82.708 122.995 1.00 46.48 9 ASP Z O 1
ATOM 1839 N N . LYS B 2 10 ? 140.560 81.823 122.459 1.00 41.90 10 LYS Z N 1
ATOM 1840 C CA . LYS B 2 10 ? 139.840 82.576 123.481 1.00 39.16 10 LYS Z CA 1
ATOM 1841 C C . LYS B 2 10 ? 140.343 82.266 124.888 1.00 46.33 10 LYS Z C 1
ATOM 1842 O O . LYS B 2 10 ? 140.425 83.166 125.730 1.00 45.91 10 LYS Z O 1
ATOM 1848 N N . LYS B 2 11 ? 140.660 81.000 125.176 1.00 53.32 11 LYS Z N 1
ATOM 1849 C CA . LYS B 2 11 ? 140.989 80.635 126.553 1.00 50.27 11 LYS Z CA 1
ATOM 1850 C C . LYS B 2 11 ? 142.303 81.265 127.005 1.00 46.34 11 LYS Z C 1
ATOM 1851 O O . LYS B 2 11 ? 142.411 81.734 128.145 1.00 52.13 11 LYS Z O 1
ATOM 1857 N N . ILE B 2 12 ? 143.314 81.293 126.133 1.00 32.32 12 ILE Z N 1
ATOM 1858 C CA . ILE B 2 12 ? 144.579 81.900 126.527 1.00 36.70 12 ILE Z CA 1
ATOM 1859 C C . ILE B 2 12 ? 144.423 83.406 126.684 1.00 36.38 12 ILE Z C 1
ATOM 1860 O O . ILE B 2 12 ? 145.035 84.008 127.571 1.00 40.05 12 ILE Z O 1
ATOM 1865 N N . ARG B 2 13 ? 143.595 84.040 125.852 1.00 28.42 13 ARG Z N 1
ATOM 1866 C CA . ARG B 2 13 ? 143.343 85.467 126.020 1.00 28.87 13 ARG Z CA 1
ATOM 1867 C C . ARG B 2 13 ? 142.593 85.745 127.318 1.00 31.24 13 ARG Z C 1
ATOM 1868 O O . ARG B 2 13 ? 142.841 86.758 127.982 1.00 36.34 13 ARG Z O 1
ATOM 1876 N N . ARG B 2 14 ? 141.670 84.858 127.695 1.00 28.11 14 ARG Z N 1
ATOM 1877 C CA . ARG B 2 14 ? 140.980 84.996 128.974 1.00 27.66 14 ARG Z CA 1
ATOM 1878 C C . ARG B 2 14 ? 141.955 84.867 130.139 1.00 26.02 14 ARG Z C 1
ATOM 1879 O O . ARG B 2 14 ? 141.879 85.626 131.114 1.00 27.57 14 ARG Z O 1
ATOM 1887 N N . SER B 2 15 ? 142.879 83.908 130.055 1.00 23.50 15 SER Z N 1
ATOM 1888 C CA . SER B 2 15 ? 143.897 83.775 131.092 1.00 20.67 15 SER Z CA 1
ATOM 1889 C C . SER B 2 15 ? 144.795 85.005 131.138 1.00 16.06 15 SER Z C 1
ATOM 1890 O O . SER B 2 15 ? 145.216 85.436 132.218 1.00 24.96 15 SER Z O 1
ATOM 1893 N N . VAL B 2 16 ? 145.105 85.577 129.974 1.00 16.82 16 VAL Z N 1
ATOM 1894 C CA . VAL B 2 16 ? 145.898 86.803 129.923 1.00 21.85 16 VAL Z CA 1
ATOM 1895 C C . VAL B 2 16 ? 145.164 87.941 130.620 1.00 18.02 16 VAL Z C 1
ATOM 1896 O O . VAL B 2 16 ? 145.760 88.704 131.388 1.00 18.72 16 VAL Z O 1
ATOM 1900 N N . MET B 2 17 ? 143.862 88.074 130.364 1.00 13.67 17 MET Z N 1
ATOM 1901 C CA . MET B 2 17 ? 143.086 89.108 131.042 1.00 6.78 17 MET Z CA 1
ATOM 1902 C C . MET B 2 17 ? 143.075 88.887 132.548 1.00 18.20 17 MET Z C 1
ATOM 1903 O O . MET B 2 17 ? 143.219 89.840 133.322 1.00 30.37 17 MET Z O 1
ATOM 1908 N N . TRP B 2 18 ? 142.895 87.639 132.984 1.00 30.33 18 TRP Z N 1
ATOM 1909 C CA . TRP B 2 18 ? 142.864 87.368 134.418 1.00 27.20 18 TRP Z CA 1
ATOM 1910 C C . TRP B 2 18 ? 144.203 87.668 135.078 1.00 12.98 18 TRP Z C 1
ATOM 1911 O O . TRP B 2 18 ? 144.236 88.232 136.177 1.00 13.62 18 TRP Z O 1
ATOM 1922 N N . ARG B 2 19 ? 145.310 87.313 134.431 1.00 15.88 19 ARG Z N 1
ATOM 1923 C CA . ARG B 2 19 ? 146.632 87.552 134.989 1.00 14.24 19 ARG Z CA 1
ATOM 1924 C C . ARG B 2 19 ? 147.107 88.988 134.819 1.00 18.77 19 ARG Z C 1
ATOM 1925 O O . ARG B 2 19 ? 148.091 89.376 135.457 1.00 23.57 19 ARG Z O 1
ATOM 1933 N N . SER B 2 20 ? 146.439 89.784 133.983 1.00 16.95 20 SER Z N 1
ATOM 1934 C CA . SER B 2 20 ? 146.765 91.201 133.889 1.00 14.72 20 SER Z CA 1
ATOM 1935 C C . SER B 2 20 ? 146.377 91.966 135.143 1.00 17.15 20 SER Z C 1
ATOM 1936 O O . SER B 2 20 ? 146.732 93.142 135.267 1.00 28.84 20 SER Z O 1
ATOM 1939 N N . MET B 2 21 ? 145.650 91.332 136.062 1.00 11.39 21 MET Z N 1
ATOM 1940 C CA . MET B 2 21 ? 145.269 91.951 137.323 1.00 10.98 21 MET Z CA 1
ATOM 1941 C C . MET B 2 21 ? 146.450 92.097 138.275 1.00 9.90 21 MET Z C 1
ATOM 1942 O O . MET B 2 21 ? 146.311 92.736 139.320 1.00 8.88 21 MET Z O 1
ATOM 1947 N N . PHE B 2 22 ? 147.599 91.514 137.949 1.00 14.97 22 PHE Z N 1
ATOM 1948 C CA . PHE B 2 22 ? 148.802 91.637 138.761 1.00 13.56 22 PHE Z CA 1
ATOM 1949 C C . PHE B 2 22 ? 149.818 92.570 138.111 1.00 19.52 22 PHE Z C 1
ATOM 1950 O O . PHE B 2 22 ? 151.025 92.416 138.308 1.00 20.52 22 PHE Z O 1
ATOM 1958 N N . LEU B 2 23 ? 149.335 93.544 137.331 1.00 19.50 23 LEU Z N 1
ATOM 1959 C CA . LEU B 2 2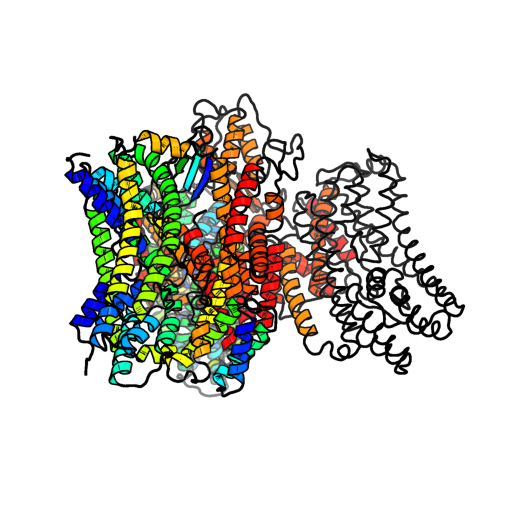3 ? 150.230 94.433 136.593 1.00 7.93 23 LEU Z CA 1
ATOM 1960 C C . LEU B 2 23 ? 151.131 95.218 137.535 1.00 19.66 23 LEU Z C 1
ATOM 1961 O O . LEU B 2 23 ? 152.308 95.447 137.235 1.00 25.79 23 LEU Z O 1
ATOM 1966 N N . GLN B 2 24 ? 150.594 95.655 138.666 1.00 11.65 24 GLN Z N 1
ATOM 1967 C CA . GLN B 2 24 ? 151.407 96.236 139.717 1.00 7.81 24 GLN Z CA 1
ATOM 1968 C C . GLN B 2 24 ? 151.851 95.134 140.679 1.00 18.23 24 GLN Z C 1
ATOM 1969 O O . GLN B 2 24 ? 151.389 93.993 140.615 1.00 26.89 24 GLN Z O 1
ATOM 1975 N N . GLY B 2 25 ? 152.756 95.475 141.586 1.00 12.43 25 GLY Z N 1
ATOM 1976 C CA . GLY B 2 25 ? 153.318 94.486 142.483 1.00 15.50 25 GLY Z CA 1
ATOM 1977 C C . GLY B 2 25 ? 154.821 94.368 142.366 1.00 14.90 25 GLY Z C 1
ATOM 1978 O O . GLY B 2 25 ? 155.522 94.305 143.379 1.00 31.23 25 GLY Z O 1
ATOM 1979 N N . SER B 2 26 ? 155.334 94.347 141.142 1.00 11.20 26 SER Z N 1
ATOM 1980 C CA . SER B 2 26 ? 156.760 94.570 140.922 1.00 13.72 26 SER Z CA 1
ATOM 1981 C C . SER B 2 26 ? 157.019 96.044 140.645 1.00 21.98 26 SER Z C 1
ATOM 1982 O O . SER B 2 26 ? 157.677 96.420 139.677 1.00 23.44 26 SER Z O 1
ATOM 1985 N N . TRP B 2 27 ? 156.489 96.888 141.524 1.00 9.49 27 TRP Z N 1
ATOM 1986 C CA . TRP B 2 27 ? 156.511 98.326 141.317 1.00 12.91 27 TRP Z CA 1
ATOM 1987 C C . TRP B 2 27 ? 157.909 98.872 141.572 1.00 17.23 27 TRP Z C 1
ATOM 1988 O O . TRP B 2 27 ? 158.493 98.641 142.634 1.00 29.97 27 TRP Z O 1
ATOM 1999 N N . ASN B 2 28 ? 158.437 99.607 140.599 1.00 10.38 28 ASN Z N 1
ATOM 2000 C CA . ASN B 2 28 ? 159.817 100.059 140.628 1.00 16.52 28 ASN Z CA 1
ATOM 2001 C C . ASN B 2 28 ? 159.892 101.563 140.439 1.00 30.57 28 ASN Z C 1
ATOM 2002 O O . ASN B 2 28 ? 159.091 102.159 139.715 1.00 42.66 28 ASN Z O 1
ATOM 2007 N N . TYR B 2 29 ? 160.879 102.166 141.086 1.00 26.42 29 TYR Z N 1
ATOM 2008 C CA . TYR B 2 29 ? 161.280 103.523 140.765 1.00 20.04 29 TYR Z CA 1
ATOM 2009 C C . TYR B 2 29 ? 162.312 103.557 139.648 1.00 24.50 29 TYR Z C 1
ATOM 2010 O O . TYR B 2 29 ? 162.807 104.636 139.309 1.00 34.77 29 TYR Z O 1
ATOM 2019 N N . GLU B 2 30 ? 162.650 102.400 139.080 1.00 16.82 30 GLU Z N 1
ATOM 2020 C CA . GLU B 2 30 ? 163.584 102.290 137.969 1.00 16.92 30 GLU Z CA 1
ATOM 2021 C C . GLU B 2 30 ? 162.887 102.011 136.648 1.00 28.79 30 GLU Z C 1
ATOM 2022 O O . GLU B 2 30 ? 163.082 102.747 135.676 1.00 39.87 30 GLU Z O 1
ATOM 2028 N N . ARG B 2 31 ? 162.073 100.956 136.588 1.00 29.57 31 ARG Z N 1
ATOM 2029 C CA . ARG B 2 31 ? 161.247 100.637 135.418 1.00 18.38 31 ARG Z CA 1
ATOM 2030 C C . ARG B 2 31 ? 159.875 100.252 135.961 1.00 21.84 31 ARG Z C 1
ATOM 2031 O O . ARG B 2 31 ? 159.654 99.102 136.345 1.00 40.14 31 ARG Z O 1
ATOM 2039 N N . MET B 2 32 ? 158.964 101.218 135.998 1.00 11.23 32 MET Z N 1
ATOM 2040 C CA . MET B 2 32 ? 157.651 100.972 136.573 1.00 12.12 32 MET Z CA 1
ATOM 2041 C C . MET B 2 32 ? 156.925 99.879 135.797 1.00 33.76 32 MET Z C 1
ATOM 2042 O O . MET B 2 32 ? 157.074 99.762 134.579 1.00 48.19 32 MET Z O 1
ATOM 2047 N N . GLN B 2 33 ? 156.184 99.043 136.528 1.00 25.77 33 GLN Z N 1
ATOM 2048 C CA . GLN B 2 33 ? 155.248 98.070 135.952 1.00 20.15 33 GLN Z CA 1
ATOM 2049 C C . GLN B 2 33 ? 155.873 97.237 134.835 1.00 15.70 33 GLN Z C 1
ATOM 2050 O O . GLN B 2 33 ? 155.271 97.028 133.782 1.00 25.46 33 GLN Z O 1
ATOM 2056 N N . ASN B 2 34 ? 157.090 96.746 135.059 1.00 15.23 34 ASN Z N 1
ATOM 2057 C CA . ASN B 2 34 ? 157.690 95.796 134.128 1.00 25.51 34 ASN Z CA 1
ATOM 2058 C C . ASN B 2 34 ? 157.372 94.353 134.489 1.00 28.50 34 ASN Z C 1
ATOM 2059 O O . ASN B 2 34 ? 157.000 93.559 133.613 1.00 29.46 34 ASN Z O 1
ATOM 2064 N N . GLY B 2 35 ? 157.523 94.002 135.767 1.00 17.46 35 GLY Z N 1
ATOM 2065 C CA . GLY B 2 35 ? 157.242 92.644 136.194 1.00 17.30 35 GLY Z CA 1
ATOM 2066 C C . GLY B 2 35 ? 155.800 92.247 135.954 1.00 23.10 35 GLY Z C 1
ATOM 2067 O O . GLY B 2 35 ? 155.520 91.120 135.545 1.00 33.00 35 GLY Z O 1
ATOM 2068 N N . GLY B 2 36 ? 154.867 93.168 136.195 1.00 12.92 36 GLY Z N 1
ATOM 2069 C CA . GLY B 2 36 ? 153.470 92.870 135.931 1.00 16.48 36 GLY Z CA 1
ATOM 2070 C C . GLY B 2 36 ? 153.180 92.688 134.454 1.00 29.95 36 GLY Z C 1
ATOM 2071 O O . GLY B 2 36 ? 152.402 91.811 134.068 1.00 29.58 36 GLY Z O 1
ATOM 2072 N N . TRP B 2 37 ? 153.800 93.512 133.608 1.00 25.77 37 TRP Z N 1
ATOM 2073 C CA . TRP B 2 37 ? 153.637 93.366 132.166 1.00 15.56 37 TRP Z CA 1
ATOM 2074 C C . TRP B 2 37 ? 154.126 92.000 131.705 1.00 15.62 37 TRP Z C 1
ATOM 2075 O O . TRP B 2 37 ? 153.420 91.279 130.986 1.00 27.01 37 TRP Z O 1
ATOM 2086 N N . ALA B 2 38 ? 155.330 91.616 132.135 1.00 16.45 38 ALA Z N 1
ATOM 2087 C CA . ALA B 2 38 ? 155.864 90.311 131.762 1.00 26.47 38 ALA Z CA 1
ATOM 2088 C C . ALA B 2 38 ? 155.003 89.182 132.314 1.00 21.94 38 ALA Z C 1
ATOM 2089 O O . ALA B 2 38 ? 154.763 88.183 131.628 1.00 19.10 38 ALA Z O 1
ATOM 2091 N N . TYR B 2 39 ? 154.529 89.324 133.553 1.00 21.83 39 TYR Z N 1
ATOM 2092 C CA . TYR B 2 39 ? 153.702 88.291 134.164 1.00 24.89 39 TYR Z CA 1
ATOM 2093 C C . TYR B 2 39 ? 152.397 88.105 133.401 1.00 28.43 39 TYR Z C 1
ATOM 2094 O O . TYR B 2 39 ? 151.941 86.974 133.201 1.00 29.55 39 TYR Z O 1
ATOM 2103 N N . SER B 2 40 ? 151.781 89.205 132.965 1.00 20.76 40 SER Z N 1
ATOM 2104 C CA . SER B 2 40 ? 150.538 89.100 132.208 1.00 23.86 40 SER Z CA 1
ATOM 2105 C C . SER B 2 40 ? 150.782 88.530 130.816 1.00 23.73 40 SER Z C 1
ATOM 2106 O O . SER B 2 40 ? 149.923 87.829 130.269 1.00 17.32 40 SER Z O 1
ATOM 2109 N N . LEU B 2 41 ? 151.937 88.824 130.222 1.00 32.27 41 LEU Z N 1
ATOM 2110 C CA . LEU B 2 41 ? 152.264 88.269 128.914 1.00 23.41 41 LEU Z CA 1
ATOM 2111 C C . LEU B 2 41 ? 152.807 86.849 128.984 1.00 25.00 41 LEU Z C 1
ATOM 2112 O O . LEU B 2 41 ? 153.005 86.230 127.933 1.00 31.84 41 LEU Z O 1
ATOM 2117 N N . ILE B 2 42 ? 153.067 86.337 130.189 1.00 23.52 42 ILE Z N 1
ATOM 2118 C CA . ILE B 2 42 ? 153.670 85.009 130.330 1.00 25.47 42 ILE Z CA 1
ATOM 2119 C C . ILE B 2 42 ? 152.904 83.922 129.576 1.00 34.90 42 ILE Z C 1
ATOM 2120 O O . ILE B 2 42 ? 153.545 83.122 128.880 1.00 40.11 42 ILE Z O 1
ATOM 2125 N N . PRO B 2 43 ? 151.569 83.823 129.667 1.00 36.60 43 PRO Z N 1
ATOM 2126 C CA . PRO B 2 43 ? 150.887 82.721 128.959 1.00 32.04 43 PRO Z CA 1
ATOM 2127 C C . PRO B 2 43 ? 151.085 82.749 127.453 1.00 36.85 43 PRO Z C 1
ATOM 2128 O O . PRO B 2 43 ? 151.470 81.733 126.861 1.00 33.62 43 PRO Z O 1
ATOM 2132 N N . ALA B 2 44 ? 150.816 83.889 126.814 1.00 38.62 44 ALA Z N 1
ATOM 2133 C CA . ALA B 2 44 ? 150.960 83.979 125.366 1.00 34.44 44 ALA Z CA 1
ATOM 2134 C C . ALA B 2 44 ? 152.412 83.812 124.941 1.00 37.23 44 ALA Z C 1
ATOM 2135 O O . ALA B 2 44 ? 152.699 83.160 123.930 1.00 43.81 44 ALA Z O 1
ATOM 2137 N N . LEU B 2 45 ? 153.343 84.402 125.693 1.00 36.53 45 LEU Z N 1
ATOM 2138 C CA . LEU B 2 45 ? 154.755 84.252 125.362 1.00 39.67 45 LEU Z CA 1
ATOM 2139 C C . LEU B 2 45 ? 155.192 82.797 125.441 1.00 45.40 45 LEU Z C 1
ATOM 2140 O O . LEU B 2 45 ? 155.958 82.332 124.590 1.00 54.03 45 LEU Z O 1
ATOM 2145 N N . LYS B 2 46 ? 154.723 82.067 126.455 1.00 45.64 46 LYS Z N 1
ATOM 2146 C CA . LYS B 2 46 ? 155.027 80.644 126.547 1.00 45.96 46 LYS Z CA 1
ATOM 2147 C C . LYS B 2 46 ? 154.390 79.866 125.402 1.00 48.61 46 LYS Z C 1
ATOM 2148 O O . LYS B 2 46 ? 155.021 78.974 124.826 1.00 51.05 46 LYS Z O 1
ATOM 2154 N N . LYS B 2 47 ? 153.141 80.189 125.061 1.00 49.16 47 LYS Z N 1
ATOM 2155 C CA . LYS B 2 47 ? 152.463 79.480 123.980 1.00 49.56 47 LYS Z CA 1
ATOM 2156 C C . LYS B 2 47 ? 153.193 79.654 122.657 1.00 52.07 47 LYS Z C 1
ATOM 2157 O O . LYS B 2 47 ? 153.438 78.679 121.938 1.00 56.22 47 LYS Z O 1
ATOM 2163 N N . LEU B 2 48 ? 153.554 80.894 122.326 1.00 54.07 48 LEU Z N 1
ATOM 2164 C CA . LEU B 2 48 ? 154.139 81.175 121.020 1.00 55.74 48 LEU Z CA 1
ATOM 2165 C C . LEU B 2 48 ? 155.506 80.517 120.871 1.00 59.40 48 LEU Z C 1
ATOM 2166 O O . LEU B 2 48 ? 155.789 79.882 119.849 1.00 58.91 48 LEU Z O 1
ATOM 2171 N N . TYR B 2 49 ? 156.366 80.653 121.883 1.00 60.72 49 TYR Z N 1
ATOM 2172 C CA . TYR B 2 49 ? 157.748 80.179 121.799 1.00 62.09 49 TYR Z CA 1
ATOM 2173 C C . TYR B 2 49 ? 158.415 80.082 123.170 1.00 60.14 49 TYR Z C 1
ATOM 2174 O O . TYR B 2 49 ? 158.953 81.072 123.689 1.00 63.93 49 TYR Z O 1
ATOM 2183 N N . PRO B 2 50 ? 158.397 78.887 123.795 1.00 70.66 50 PRO Z N 1
ATOM 2184 C CA . PRO B 2 50 ? 159.062 78.713 125.093 1.00 72.01 50 PRO Z CA 1
ATOM 2185 C C . PRO B 2 50 ? 160.442 78.074 125.001 1.00 75.28 50 PRO Z C 1
ATOM 2186 O O . PRO B 2 50 ? 160.799 77.489 123.974 1.00 74.87 50 PRO Z O 1
ATOM 2190 N N . SER B 2 51 ? 161.219 78.177 126.079 1.00 89.41 51 SER Z N 1
ATOM 2191 C CA . SER B 2 51 ? 162.461 77.435 126.291 1.00 90.19 51 SER Z CA 1
ATOM 2192 C C . SER B 2 51 ? 163.502 77.676 125.206 1.00 90.15 51 SER Z C 1
ATOM 2193 O O . SER B 2 51 ? 164.366 76.819 124.982 1.00 91.58 51 SER Z O 1
ATOM 2196 N N . GLY B 2 52 ? 163.450 78.819 124.523 1.00 73.55 52 GLY Z N 1
ATOM 2197 C CA . GLY B 2 52 ? 164.399 79.144 123.485 1.00 72.34 52 GLY Z CA 1
ATOM 2198 C C . GLY B 2 52 ? 165.146 80.439 123.766 1.00 71.83 52 GLY Z C 1
ATOM 2199 O O . GLY B 2 52 ? 164.882 81.155 124.729 1.00 72.05 52 GLY Z O 1
ATOM 2200 N N . GLU B 2 53 ? 166.114 80.717 122.891 1.00 73.69 53 GLU Z N 1
ATOM 2201 C CA . GLU B 2 53 ? 166.818 81.995 122.934 1.00 75.24 53 GLU Z CA 1
ATOM 2202 C C . GLU B 2 53 ? 165.861 83.148 122.662 1.00 74.61 53 GLU Z C 1
ATOM 2203 O O . GLU B 2 53 ? 165.958 84.215 123.283 1.00 75.26 53 GLU Z O 1
ATOM 2209 N N . GLU B 2 54 ? 164.936 82.949 121.722 1.00 68.39 54 GLU Z N 1
ATOM 2210 C CA . GLU B 2 54 ? 163.928 83.958 121.431 1.00 67.99 54 GLU Z CA 1
ATOM 2211 C C . GLU B 2 54 ? 163.009 84.191 122.622 1.00 66.09 54 GLU Z C 1
ATOM 2212 O O . GLU B 2 54 ? 162.512 85.304 122.808 1.00 70.54 54 GLU Z O 1
ATOM 2218 N N . ALA B 2 55 ? 162.781 83.166 123.445 1.00 59.31 55 ALA Z N 1
ATOM 2219 C CA . ALA B 2 55 ? 162.018 83.370 124.673 1.00 62.34 55 ALA Z CA 1
ATOM 2220 C C . ALA B 2 55 ? 162.737 84.327 125.619 1.00 65.14 55 ALA Z C 1
ATOM 2221 O O . ALA B 2 55 ? 162.109 85.196 126.236 1.00 61.58 55 ALA Z O 1
ATOM 2223 N N . LYS B 2 56 ? 164.058 84.182 125.749 1.00 69.94 56 LYS Z N 1
ATOM 2224 C CA . LYS B 2 56 ? 164.830 85.108 126.573 1.00 64.28 56 LYS Z CA 1
ATOM 2225 C C . LYS B 2 56 ? 164.834 86.511 125.980 1.00 64.33 56 LYS Z C 1
ATOM 2226 O O . LYS B 2 56 ? 164.716 87.502 126.713 1.00 64.84 56 LYS Z O 1
ATOM 2232 N N . GLU B 2 57 ? 164.983 86.615 124.655 1.00 71.01 57 GLU Z N 1
ATOM 2233 C CA . GLU B 2 57 ? 164.904 87.914 123.995 1.00 70.39 57 GLU Z CA 1
ATOM 2234 C C . GLU B 2 57 ? 163.533 88.553 124.177 1.00 69.16 57 GLU Z C 1
ATOM 2235 O O . GLU B 2 57 ? 163.426 89.783 124.219 1.00 68.57 57 GLU Z O 1
ATOM 2241 N N . ALA B 2 58 ? 162.477 87.742 124.273 1.00 61.19 58 ALA Z N 1
ATOM 2242 C CA . ALA B 2 58 ? 161.144 88.288 124.497 1.00 57.98 58 ALA Z CA 1
ATOM 2243 C C . ALA B 2 58 ? 160.962 88.729 125.938 1.00 64.27 58 ALA Z C 1
ATOM 2244 O O . ALA B 2 58 ? 160.266 89.714 126.207 1.00 65.39 58 ALA Z O 1
ATOM 2246 N N . LEU B 2 59 ? 161.530 87.978 126.881 1.00 55.89 59 LEU Z N 1
ATOM 2247 C CA . LEU B 2 59 ? 161.463 88.391 128.278 1.00 56.32 59 LEU Z CA 1
ATOM 2248 C C . LEU B 2 59 ? 162.221 89.689 128.504 1.00 56.26 59 LEU Z C 1
ATOM 2249 O O . LEU B 2 59 ? 161.741 90.577 129.218 1.00 57.01 59 LEU Z O 1
ATOM 2254 N N . LYS B 2 60 ? 163.409 89.822 127.913 1.00 49.28 60 LYS Z N 1
ATOM 2255 C CA . LYS B 2 60 ? 164.103 91.099 128.006 1.00 46.28 60 LYS Z CA 1
ATOM 2256 C C . LYS B 2 60 ? 163.351 92.186 127.255 1.00 46.75 60 LYS Z C 1
ATOM 2257 O O . LYS B 2 60 ? 163.474 93.368 127.592 1.00 53.02 60 LYS Z O 1
ATOM 2263 N N . ARG B 2 61 ? 162.562 91.803 126.249 1.00 47.47 61 ARG Z N 1
ATOM 2264 C CA . ARG B 2 61 ? 161.825 92.776 125.451 1.00 51.27 61 ARG Z CA 1
ATOM 2265 C C . ARG B 2 61 ? 160.640 93.356 126.211 1.00 48.82 61 ARG Z C 1
ATOM 2266 O O . ARG B 2 61 ? 160.304 94.530 126.027 1.00 47.91 61 ARG Z O 1
ATOM 2274 N N . HIS B 2 62 ? 159.990 92.557 127.055 1.00 38.17 62 HIS Z N 1
ATOM 2275 C CA . HIS B 2 62 ? 158.795 92.988 127.764 1.00 35.77 62 HIS Z CA 1
ATOM 2276 C C . HIS B 2 62 ? 159.079 93.455 129.183 1.00 41.41 62 HIS Z C 1
ATOM 2277 O O . HIS B 2 62 ? 158.164 93.940 129.857 1.00 42.06 62 HIS Z O 1
ATOM 2284 N N . LEU B 2 63 ? 160.320 93.334 129.651 1.00 34.61 63 LEU Z N 1
ATOM 2285 C CA . LEU B 2 63 ? 160.707 93.793 130.978 1.00 29.33 63 LEU Z CA 1
ATOM 2286 C C . LEU B 2 63 ? 161.322 95.185 130.941 1.00 32.29 63 LEU Z C 1
ATOM 2287 O O . LEU B 2 63 ? 162.227 95.488 131.725 1.00 40.79 63 LEU Z O 1
ATOM 2292 N N . GLU B 2 64 ? 160.854 96.033 130.032 1.00 23.23 64 GLU Z N 1
ATOM 2293 C CA . GLU B 2 64 ? 161.316 97.403 129.922 1.00 21.48 64 GLU Z CA 1
ATOM 2294 C C . GLU B 2 64 ? 160.315 98.344 130.586 1.00 23.48 64 GLU Z C 1
ATOM 2295 O O . GLU B 2 64 ? 159.317 97.922 131.174 1.00 27.56 64 GLU Z O 1
ATOM 2301 N N . PHE B 2 65 ? 160.595 99.642 130.484 1.00 25.63 65 PHE Z N 1
ATOM 2302 C CA . PHE B 2 65 ? 159.773 100.654 131.133 1.00 19.46 65 PHE Z CA 1
ATOM 2303 C C . PHE B 2 65 ? 158.337 100.591 130.628 1.00 22.72 65 PHE Z C 1
ATOM 2304 O O . PHE B 2 65 ? 158.093 100.405 129.433 1.00 31.98 65 PHE Z O 1
ATOM 2312 N N . PHE B 2 66 ? 157.381 100.731 131.551 1.00 11.69 66 PHE Z N 1
ATOM 2313 C CA . PHE B 2 66 ? 155.967 100.755 131.180 1.00 10.20 66 PHE Z CA 1
ATOM 2314 C C . PHE B 2 66 ? 155.194 101.449 132.302 1.00 0.00 66 PHE Z C 1
ATOM 2315 O O . PHE B 2 66 ? 155.037 100.882 133.384 1.00 22.88 66 PHE Z O 1
ATOM 2323 N N . ASN B 2 67 ? 154.701 102.650 132.031 1.00 0.00 67 ASN Z N 1
ATOM 2324 C CA . ASN B 2 67 ? 154.041 103.478 133.039 1.00 4.38 67 ASN Z CA 1
ATOM 2325 C C . ASN B 2 67 ? 152.664 103.882 132.525 1.00 12.64 67 ASN Z C 1
ATOM 2326 O O . ASN B 2 67 ? 152.522 104.915 131.867 1.00 39.29 67 ASN Z O 1
ATOM 2331 N N . THR B 2 68 ? 151.643 103.097 132.847 1.00 0.00 68 THR Z N 1
ATOM 2332 C CA . THR B 2 68 ? 150.287 103.426 132.439 1.00 6.06 68 THR Z CA 1
ATOM 2333 C C . THR B 2 68 ? 149.338 103.198 133.603 1.00 16.55 68 THR Z C 1
ATOM 2334 O O . THR B 2 68 ? 149.683 102.572 134.609 1.00 29.04 68 THR Z O 1
ATOM 2338 N N . HIS B 2 69 ? 148.135 103.728 133.457 1.00 9.56 69 HIS Z N 1
ATOM 2339 C CA . HIS B 2 69 ? 147.059 103.383 134.367 1.00 5.08 69 HIS Z CA 1
ATOM 2340 C C . HIS B 2 69 ? 146.736 101.900 134.209 1.00 4.13 69 HIS Z C 1
ATOM 2341 O O . HIS B 2 69 ? 146.507 101.440 133.083 1.00 24.99 69 HIS Z O 1
ATOM 2348 N N . PRO B 2 70 ? 146.719 101.121 135.296 1.00 4.81 70 PRO Z N 1
ATOM 2349 C CA . PRO B 2 70 ? 146.531 99.666 135.147 1.00 4.27 70 PRO Z CA 1
ATOM 2350 C C . PRO B 2 70 ? 145.228 99.279 134.472 1.00 4.08 70 PRO Z C 1
ATOM 2351 O O . PRO B 2 70 ? 145.179 98.261 133.771 1.00 8.29 70 PRO Z O 1
ATOM 2355 N N . TYR B 2 71 ? 144.164 100.057 134.670 1.00 7.84 71 TYR Z N 1
ATOM 2356 C CA . TYR B 2 71 ? 142.875 99.708 134.083 1.00 6.61 71 TYR Z CA 1
ATOM 2357 C C . TYR B 2 71 ? 142.909 99.847 132.566 1.00 11.54 71 TYR Z C 1
ATOM 2358 O O . TYR B 2 71 ? 142.484 98.940 131.842 1.00 23.00 71 TYR Z O 1
ATOM 2367 N N . VAL B 2 72 ? 143.412 100.971 132.062 1.00 1.78 72 VAL Z N 1
ATOM 2368 C CA . VAL B 2 72 ? 143.615 101.125 130.614 1.00 2.98 72 VAL Z CA 1
ATOM 2369 C C . VAL B 2 72 ? 145.018 100.602 130.335 1.00 7.27 72 VAL Z C 1
ATOM 2370 O O . VAL B 2 72 ? 145.982 101.343 130.129 1.00 15.47 72 VAL Z O 1
ATOM 2374 N N . ALA B 2 73 ? 145.127 99.282 130.314 1.00 2.32 73 ALA Z N 1
ATOM 2375 C CA . ALA B 2 73 ? 146.291 98.590 129.789 1.00 2.03 73 ALA Z CA 1
ATOM 2376 C C . ALA B 2 73 ? 145.877 97.321 129.070 1.00 18.39 73 ALA Z C 1
ATOM 2377 O O . ALA B 2 73 ? 146.744 96.595 128.576 1.00 24.50 73 ALA Z O 1
ATOM 2379 N N . ALA B 2 74 ? 144.581 97.036 129.008 1.00 12.50 74 ALA Z N 1
ATOM 2380 C CA . ALA B 2 74 ? 144.001 95.933 128.266 1.00 9.03 74 ALA Z CA 1
ATOM 2381 C C . ALA B 2 74 ? 144.016 96.238 126.772 1.00 11.56 74 ALA Z C 1
ATOM 2382 O O . ALA B 2 74 ? 144.271 95.330 125.974 1.00 11.67 74 ALA Z O 1
ATOM 2384 N N . PRO B 2 75 ? 143.734 97.475 126.335 1.00 14.85 75 PRO Z N 1
ATOM 2385 C CA . PRO B 2 75 ? 144.034 97.806 124.933 1.00 19.44 75 PRO Z CA 1
ATOM 2386 C C . PRO B 2 75 ? 145.499 97.625 124.582 1.00 17.29 75 PRO Z C 1
ATOM 2387 O O . PRO B 2 75 ? 145.813 97.075 123.518 1.00 23.68 75 PRO Z O 1
ATOM 2391 N N . ILE B 2 76 ? 146.407 98.055 125.461 1.00 8.21 76 ILE Z N 1
ATOM 2392 C CA . ILE B 2 76 ? 147.832 97.898 125.186 1.00 12.01 76 ILE Z CA 1
ATOM 2393 C C . ILE B 2 76 ? 148.188 96.424 125.082 1.00 14.50 76 ILE Z C 1
ATOM 2394 O O . ILE B 2 76 ? 148.894 96.006 124.158 1.00 25.86 76 ILE Z O 1
ATOM 2399 N N . ILE B 2 77 ? 147.700 95.612 126.022 1.00 13.28 77 ILE Z N 1
ATOM 2400 C CA . ILE B 2 77 ? 148.051 94.195 126.029 1.00 19.36 77 ILE Z CA 1
ATOM 2401 C C . ILE B 2 77 ? 147.429 93.486 124.832 1.00 22.08 77 ILE Z C 1
ATOM 2402 O O . ILE B 2 77 ? 148.045 92.599 124.236 1.00 32.89 77 ILE Z O 1
ATOM 2407 N N . GLY B 2 78 ? 146.215 93.881 124.443 1.00 24.23 78 GLY Z N 1
ATOM 2408 C CA . GLY B 2 78 ? 145.589 93.268 123.284 1.00 22.91 78 GLY Z CA 1
ATOM 2409 C C . GLY B 2 78 ? 146.317 93.586 121.994 1.00 21.43 78 GLY Z C 1
ATOM 2410 O O . GLY B 2 78 ? 146.557 92.698 121.170 1.00 27.98 78 GLY Z O 1
ATOM 2411 N N . VAL B 2 79 ? 146.692 94.853 121.806 1.00 19.43 79 VAL Z N 1
ATOM 2412 C CA . VAL B 2 79 ? 147.447 95.226 120.615 1.00 20.99 79 VAL Z CA 1
ATOM 2413 C C . VAL B 2 79 ? 148.817 94.559 120.627 1.00 26.50 79 VAL Z C 1
ATOM 2414 O O . VAL B 2 79 ? 149.331 94.148 119.580 1.00 27.61 79 VAL Z O 1
ATOM 2418 N N . THR B 2 80 ? 149.425 94.426 121.809 1.00 25.43 80 THR Z N 1
ATOM 2419 C CA . THR B 2 80 ? 150.711 93.742 121.907 1.00 21.49 80 THR Z CA 1
ATOM 2420 C C . THR B 2 80 ? 150.587 92.271 121.535 1.00 23.38 80 THR Z C 1
ATOM 2421 O O . THR B 2 80 ? 151.454 91.728 120.847 1.00 34.18 80 THR Z O 1
ATOM 2425 N N . LEU B 2 81 ? 149.519 91.609 121.984 1.00 20.16 81 LEU Z N 1
ATOM 2426 C CA . LEU B 2 81 ? 149.291 90.221 121.597 1.00 24.98 81 LEU Z CA 1
ATOM 2427 C C . LEU B 2 81 ? 149.079 90.100 120.095 1.00 31.30 81 LEU Z C 1
ATOM 2428 O O . LEU B 2 81 ? 149.620 89.190 119.453 1.00 34.37 81 LEU Z O 1
ATOM 2433 N N . ALA B 2 82 ? 148.287 91.010 119.521 1.00 34.05 82 ALA Z N 1
ATOM 2434 C CA . ALA B 2 82 ? 148.026 90.974 118.086 1.00 28.17 82 ALA Z CA 1
ATOM 2435 C C . ALA B 2 82 ? 149.306 91.177 117.289 1.00 31.86 82 ALA Z C 1
ATOM 2436 O O . ALA B 2 82 ? 149.518 90.523 116.261 1.00 40.46 82 ALA Z O 1
ATOM 2438 N N . LEU B 2 83 ? 150.167 92.089 117.739 1.00 27.26 83 LEU Z N 1
ATOM 2439 C CA . LEU B 2 83 ? 151.446 92.292 117.069 1.00 32.58 83 LEU Z CA 1
ATOM 2440 C C . LEU B 2 83 ? 152.363 91.089 117.253 1.00 30.05 83 LEU Z C 1
ATOM 2441 O O . LEU B 2 83 ? 153.068 90.691 116.320 1.00 35.87 83 LEU Z O 1
ATOM 2446 N N . GLU B 2 84 ? 152.351 90.482 118.442 1.00 34.90 84 GLU Z N 1
ATOM 2447 C CA . GLU B 2 84 ? 153.311 89.428 118.750 1.00 41.68 84 GLU Z CA 1
ATOM 2448 C C . GLU B 2 84 ? 152.982 88.131 118.021 1.00 49.47 84 GLU Z C 1
ATOM 2449 O O . GLU B 2 84 ? 153.894 87.417 117.584 1.00 55.60 84 GLU Z O 1
ATOM 2455 N N . GLU B 2 85 ? 151.693 87.796 117.884 1.00 51.25 85 GLU Z N 1
ATOM 2456 C CA . GLU B 2 85 ? 151.359 86.566 117.169 1.00 48.10 85 GLU Z CA 1
ATOM 2457 C C . GLU B 2 85 ? 151.826 86.646 115.724 1.00 47.18 85 GLU Z C 1
ATOM 2458 O O . GLU B 2 85 ? 152.452 85.712 115.209 1.00 46.54 85 GLU Z O 1
ATOM 2464 N N . GLU B 2 86 ? 151.548 87.769 115.060 1.00 48.77 86 GLU Z N 1
ATOM 2465 C CA . GLU B 2 86 ? 151.940 87.948 113.671 1.00 53.44 86 GLU Z CA 1
ATOM 2466 C C . GLU B 2 86 ? 153.424 88.239 113.519 1.00 54.74 86 GLU Z C 1
ATOM 2467 O O . GLU B 2 86 ? 153.951 88.132 112.407 1.00 60.14 86 GLU Z O 1
ATOM 2473 N N . ARG B 2 87 ? 154.108 88.610 114.600 1.00 45.05 87 ARG Z N 1
ATOM 2474 C CA . ARG B 2 87 ? 155.562 88.674 114.554 1.00 46.94 87 ARG Z CA 1
ATOM 2475 C C . ARG B 2 87 ? 156.178 87.284 114.634 1.00 47.76 87 ARG Z C 1
ATOM 2476 O O . ARG B 2 87 ? 157.198 87.015 113.990 1.00 50.69 87 ARG Z O 1
ATOM 2484 N N . ALA B 2 88 ? 155.575 86.390 115.421 1.00 56.96 88 ALA Z N 1
ATOM 2485 C CA . ALA B 2 88 ? 156.132 85.050 115.571 1.00 57.94 88 ALA Z CA 1
ATOM 2486 C C . ALA B 2 88 ? 155.873 84.190 114.339 1.00 58.37 88 ALA Z C 1
ATOM 2487 O O . ALA B 2 88 ? 156.765 83.464 113.885 1.00 59.80 88 ALA Z O 1
ATOM 2489 N N . ASN B 2 89 ? 154.663 84.253 113.785 1.00 56.59 89 ASN Z N 1
ATOM 2490 C CA . ASN B 2 89 ? 154.294 83.372 112.684 1.00 56.68 89 ASN Z CA 1
ATOM 2491 C C . ASN B 2 89 ? 154.343 84.068 111.327 1.00 57.58 89 ASN Z C 1
ATOM 2492 O O . ASN B 2 89 ? 154.673 83.439 110.316 1.00 57.02 89 ASN Z O 1
ATOM 2497 N N . GLY B 2 90 ? 154.018 85.356 111.285 1.00 56.57 90 GLY Z N 1
ATOM 2498 C CA . GLY B 2 90 ? 153.904 86.059 110.023 1.00 56.53 90 GLY Z CA 1
ATOM 2499 C C . GLY B 2 90 ? 155.045 87.004 109.708 1.00 53.28 90 GLY Z C 1
ATOM 2500 O O . GLY B 2 90 ? 156.114 86.578 109.262 1.00 52.46 90 GLY Z O 1
ATOM 2501 N N . ALA B 2 91 ? 154.819 88.295 109.937 1.00 60.49 91 ALA Z N 1
ATOM 2502 C CA . ALA B 2 91 ? 155.745 89.329 109.504 1.00 64.56 91 ALA Z CA 1
ATOM 2503 C C . ALA B 2 91 ? 157.085 89.217 110.231 1.00 63.33 91 ALA Z C 1
ATOM 2504 O O . ALA B 2 91 ? 157.267 88.427 111.160 1.00 64.27 91 ALA Z O 1
ATOM 2506 N N . ASP B 2 92 ? 158.034 90.036 109.782 1.00 77.58 92 ASP Z N 1
ATOM 2507 C CA . ASP B 2 92 ? 159.379 90.104 110.349 1.00 79.37 92 ASP Z CA 1
ATOM 2508 C C . ASP B 2 92 ? 159.560 91.343 111.215 1.00 79.76 92 ASP Z C 1
ATOM 2509 O O . ASP B 2 92 ? 160.610 91.990 111.176 1.00 79.03 92 ASP Z O 1
ATOM 2514 N N . ILE B 2 93 ? 158.532 91.699 111.987 1.00 69.67 93 ILE Z N 1
ATOM 2515 C CA . ILE B 2 93 ? 158.580 92.897 112.819 1.00 67.19 93 ILE Z CA 1
ATOM 2516 C C . ILE B 2 93 ? 159.757 92.802 113.778 1.00 65.76 93 ILE Z C 1
ATOM 2517 O O . ILE B 2 93 ? 159.886 91.833 114.536 1.00 63.23 93 ILE Z O 1
ATOM 2522 N N . ASP B 2 94 ? 160.623 93.810 113.746 1.00 63.07 94 ASP Z N 1
ATOM 2523 C CA . ASP B 2 94 ? 161.813 93.828 114.579 1.00 65.32 94 ASP Z CA 1
ATOM 2524 C C . ASP B 2 94 ? 161.461 94.272 115.997 1.00 64.52 94 ASP Z C 1
ATOM 2525 O O . ASP B 2 94 ? 160.295 94.469 116.348 1.00 65.05 94 ASP Z O 1
ATOM 2530 N N . ASP B 2 95 ? 162.491 94.436 116.825 1.00 63.18 95 ASP Z N 1
ATOM 2531 C CA . ASP B 2 95 ? 162.312 94.858 118.214 1.00 61.77 95 ASP Z CA 1
ATOM 2532 C C . ASP B 2 95 ? 162.276 96.387 118.296 1.00 61.84 95 ASP Z C 1
ATOM 2533 O O . ASP B 2 95 ? 162.975 97.031 119.079 1.00 61.75 95 ASP Z O 1
ATOM 2538 N N . ALA B 2 96 ? 161.447 96.970 117.433 1.00 48.33 96 ALA Z N 1
ATOM 2539 C CA . ALA B 2 96 ? 161.216 98.411 117.452 1.00 43.53 96 ALA Z CA 1
ATOM 2540 C C . ALA B 2 96 ? 159.756 98.810 117.327 1.00 43.86 96 ALA Z C 1
ATOM 2541 O O . ALA B 2 96 ? 159.409 99.918 117.748 1.00 39.10 96 ALA Z O 1
ATOM 2543 N N . ALA B 2 97 ? 158.886 97.966 116.769 1.00 42.90 97 ALA Z N 1
ATOM 2544 C CA . ALA B 2 97 ? 157.482 98.330 116.632 1.00 38.29 97 ALA Z CA 1
ATOM 2545 C C . ALA B 2 97 ? 156.685 98.004 117.885 1.00 38.42 97 ALA Z C 1
ATOM 2546 O O . ALA B 2 97 ? 155.711 98.701 118.189 1.00 39.02 97 ALA Z O 1
ATOM 2548 N N . ILE B 2 98 ? 157.075 96.961 118.620 1.00 32.54 98 ILE Z N 1
ATOM 2549 C CA . ILE B 2 98 ? 156.391 96.633 119.866 1.00 28.00 98 ILE Z CA 1
ATOM 2550 C C . ILE B 2 98 ? 156.623 97.727 120.902 1.00 27.78 98 ILE Z C 1
ATOM 2551 O O . ILE B 2 98 ? 155.679 98.227 121.525 1.00 30.32 98 ILE Z O 1
ATOM 2556 N N . GLN B 2 99 ? 157.884 98.124 121.089 1.00 26.90 99 GLN Z N 1
ATOM 2557 C CA . GLN B 2 99 ? 158.192 99.185 122.043 1.00 29.74 99 GLN Z CA 1
ATOM 2558 C C . GLN B 2 99 ? 157.558 100.503 121.622 1.00 27.93 99 GLN Z C 1
ATOM 2559 O O . GLN B 2 99 ? 157.049 101.253 122.462 1.00 32.69 99 GLN Z O 1
ATOM 2565 N N . GLY B 2 100 ? 157.587 100.807 120.324 1.00 27.91 100 GLY Z N 1
ATOM 2566 C CA . GLY B 2 100 ? 156.969 102.033 119.851 1.00 26.83 100 GLY Z CA 1
ATOM 2567 C C . GLY B 2 100 ? 155.468 102.049 120.062 1.00 20.40 100 GLY Z C 1
ATOM 2568 O O . GLY B 2 100 ? 154.902 103.064 120.475 1.00 23.43 100 GLY Z O 1
ATOM 2569 N N . VAL B 2 101 ? 154.800 100.930 119.776 1.00 15.71 101 VAL Z N 1
ATOM 2570 C CA . VAL B 2 101 ? 153.358 100.872 119.975 1.00 17.75 101 VAL Z CA 1
ATOM 2571 C C . VAL B 2 101 ? 153.022 100.910 121.459 1.00 21.41 101 VAL Z C 1
ATOM 2572 O O . VAL B 2 101 ? 151.949 101.386 121.843 1.00 24.01 101 VAL Z O 1
ATOM 2576 N N . LYS B 2 102 ? 153.917 100.416 122.318 1.00 24.27 102 LYS Z N 1
ATOM 2577 C CA . LYS B 2 102 ? 153.690 100.540 123.753 1.00 17.99 102 LYS Z CA 1
ATOM 2578 C C . LYS B 2 102 ? 153.817 101.990 124.204 1.00 17.53 102 LYS Z C 1
ATOM 2579 O O . LYS B 2 102 ? 152.948 102.507 124.911 1.00 22.71 102 LYS Z O 1
ATOM 2585 N N . VAL B 2 103 ? 154.889 102.665 123.784 1.00 23.57 103 VAL Z N 1
ATOM 2586 C CA . VAL B 2 103 ? 155.156 104.022 124.254 1.00 9.99 103 VAL Z CA 1
ATOM 2587 C C . VAL B 2 103 ? 154.126 105.004 123.705 1.00 12.36 103 VAL Z C 1
ATOM 2588 O O . VAL B 2 103 ? 153.702 105.931 124.406 1.00 12.84 103 VAL Z O 1
ATOM 2592 N N . GLY B 2 104 ? 153.700 104.818 122.452 1.00 17.83 104 GLY Z N 1
ATOM 2593 C CA . GLY B 2 104 ? 152.808 105.784 121.830 1.00 14.93 104 GLY Z CA 1
ATOM 2594 C C . GLY B 2 104 ? 151.482 105.929 122.551 1.00 13.36 104 GLY Z C 1
ATOM 2595 O O . GLY B 2 104 ? 150.951 107.035 122.675 1.00 13.80 104 GLY Z O 1
ATOM 2596 N N . MET B 2 105 ? 150.921 104.819 123.024 1.00 18.40 105 MET Z N 1
ATOM 2597 C CA . MET B 2 105 ? 149.654 104.841 123.742 1.00 18.09 105 MET Z CA 1
ATOM 2598 C C . MET B 2 105 ? 149.800 104.494 125.219 1.00 22.50 105 MET Z C 1
ATOM 2599 O O . MET B 2 105 ? 148.795 104.229 125.882 1.00 20.86 105 MET Z O 1
ATOM 2604 N N . MET B 2 106 ? 151.023 104.478 125.750 1.00 22.19 106 MET Z N 1
ATOM 2605 C CA . MET B 2 106 ? 151.197 104.400 127.195 1.00 9.08 106 MET Z CA 1
ATOM 2606 C C . MET B 2 106 ? 150.944 105.742 127.870 1.00 10.67 106 MET Z C 1
ATOM 2607 O O . MET B 2 106 ? 150.331 105.795 128.941 1.00 0.76 106 MET Z O 1
ATOM 2612 N N . GLY B 2 107 ? 151.394 106.833 127.254 1.00 19.07 107 GLY Z N 1
ATOM 2613 C CA . GLY B 2 107 ? 151.292 108.152 127.833 1.00 2.68 107 GLY Z CA 1
ATOM 2614 C C . GLY B 2 107 ? 149.892 108.732 127.815 1.00 3.25 107 GLY Z C 1
ATOM 2615 O O . GLY B 2 107 ? 149.300 109.007 128.863 1.00 0.00 107 GLY Z O 1
ATOM 2616 N N . PRO B 2 108 ? 149.347 108.964 126.616 1.00 6.57 108 PRO Z N 1
ATOM 2617 C CA . PRO B 2 108 ? 147.988 109.530 126.537 1.00 7.87 108 PRO Z CA 1
ATOM 2618 C C . PRO B 2 108 ? 146.938 108.678 127.224 1.00 17.78 108 PRO Z C 1
ATOM 2619 O O . PRO B 2 108 ? 146.005 109.220 127.830 1.00 13.95 108 PRO Z O 1
ATOM 2623 N N . LEU B 2 109 ? 147.060 107.350 127.146 1.00 10.36 109 LEU Z N 1
ATOM 2624 C CA . LEU B 2 109 ? 146.085 106.490 127.806 1.00 0.00 109 LEU Z CA 1
ATOM 2625 C C . LEU B 2 109 ? 146.175 106.610 129.320 1.00 6.92 109 LEU Z C 1
ATOM 2626 O O . LEU B 2 109 ? 145.148 106.628 130.002 1.00 14.16 109 LEU Z O 1
ATOM 2631 N N . ALA B 2 110 ? 147.388 106.693 129.868 1.00 6.02 110 ALA Z N 1
ATOM 2632 C CA . ALA B 2 110 ? 147.522 106.932 131.302 1.00 5.62 110 ALA Z CA 1
ATOM 2633 C C . ALA B 2 110 ? 146.947 108.288 131.688 1.00 7.01 110 ALA Z C 1
ATOM 2634 O O . ALA B 2 110 ? 146.252 108.412 132.705 1.00 4.13 110 ALA Z O 1
ATOM 2636 N N . GLY B 2 111 ? 147.224 109.316 130.884 1.00 4.97 111 GLY Z N 1
ATOM 2637 C CA . GLY B 2 111 ? 146.736 110.651 131.177 1.00 0.00 111 GLY Z CA 1
ATOM 2638 C C . GLY B 2 111 ? 145.237 110.800 131.052 1.00 2.08 111 GLY Z C 1
ATOM 2639 O O . GLY B 2 111 ? 144.665 111.717 131.647 1.00 2.13 111 GLY Z O 1
ATOM 2640 N N . ILE B 2 112 ? 144.592 109.935 130.273 1.00 11.39 112 ILE Z N 1
ATOM 2641 C CA . ILE B 2 112 ? 143.135 109.932 130.217 1.00 7.46 112 ILE Z CA 1
ATOM 2642 C C . ILE B 2 112 ? 142.518 108.955 131.212 1.00 6.86 112 ILE Z C 1
ATOM 2643 O O . ILE B 2 112 ? 141.343 109.112 131.571 1.00 12.53 112 ILE Z O 1
ATOM 2648 N N . GLY B 2 113 ? 143.273 107.966 131.682 1.00 0.00 113 GLY Z N 1
ATOM 2649 C CA . GLY B 2 113 ? 142.753 107.003 132.628 1.00 0.00 113 GLY Z CA 1
ATOM 2650 C C . GLY B 2 113 ? 142.848 107.444 134.071 1.00 8.67 113 GLY Z C 1
ATOM 2651 O O . GLY B 2 113 ? 142.009 107.061 134.892 1.00 13.29 113 GLY Z O 1
ATOM 2652 N N . ASP B 2 114 ? 143.867 108.239 134.402 1.00 4.43 114 ASP Z N 1
ATOM 2653 C CA . ASP B 2 114 ? 143.996 108.725 135.775 1.00 0.00 114 ASP Z CA 1
ATOM 2654 C C . ASP B 2 114 ? 142.816 109.583 136.213 1.00 0.43 114 ASP Z C 1
ATOM 2655 O O . ASP B 2 114 ? 142.292 109.350 137.316 1.00 1.22 114 ASP Z O 1
ATOM 2660 N N . PRO B 2 115 ? 142.347 110.571 135.442 1.00 8.88 115 PRO Z N 1
ATOM 2661 C CA . PRO B 2 115 ? 141.202 111.357 135.922 1.00 13.17 115 PRO Z CA 1
ATOM 2662 C C . PRO B 2 115 ? 139.869 110.639 135.811 1.00 9.08 115 PRO Z C 1
ATOM 2663 O O . PRO B 2 115 ? 138.908 111.069 136.457 1.00 17.18 115 PRO Z O 1
ATOM 2667 N N . VAL B 2 116 ? 139.764 109.573 135.014 1.00 0.00 116 VAL Z N 1
ATOM 2668 C CA . VAL B 2 116 ? 138.458 108.936 134.859 1.00 0.00 116 VAL Z CA 1
ATOM 2669 C C . VAL B 2 116 ? 138.263 107.806 135.864 1.00 12.52 116 VAL Z C 1
ATOM 2670 O O . VAL B 2 116 ? 137.148 107.594 136.350 1.00 21.86 116 VAL Z O 1
ATOM 2674 N N . PHE B 2 117 ? 139.318 107.068 136.198 1.00 7.78 117 PHE Z N 1
ATOM 2675 C CA . PHE B 2 117 ? 139.194 105.944 137.116 1.00 0.00 117 PHE Z CA 1
ATOM 2676 C C . PHE B 2 117 ? 139.518 106.334 138.550 1.00 3.79 117 PHE Z C 1
ATOM 2677 O O . PHE B 2 117 ? 138.751 106.023 139.464 1.00 14.19 117 PHE Z O 1
ATOM 2685 N N . TRP B 2 118 ? 140.645 107.013 138.766 1.00 8.22 118 TRP Z N 1
ATOM 2686 C CA . TRP B 2 118 ? 141.008 107.431 140.112 1.00 0.00 118 TRP Z CA 1
ATOM 2687 C C . TRP B 2 118 ? 140.217 108.642 140.581 1.00 0.00 118 TRP Z C 1
ATOM 2688 O O . TRP B 2 118 ? 139.923 108.753 141.775 1.00 0.00 118 TRP Z O 1
ATOM 2699 N N . PHE B 2 119 ? 139.866 109.554 139.677 1.00 0.00 119 PHE Z N 1
ATOM 2700 C CA . PHE B 2 119 ? 139.288 110.827 140.076 1.00 6.20 119 PHE Z CA 1
ATOM 2701 C C . PHE B 2 119 ? 137.883 111.072 139.547 1.00 7.42 119 PHE Z C 1
ATOM 2702 O O . PHE B 2 119 ? 137.311 112.127 139.842 1.00 7.45 119 PHE Z O 1
ATOM 2710 N N . THR B 2 120 ? 137.311 110.156 138.774 1.00 7.35 120 THR Z N 1
ATOM 2711 C CA . THR B 2 120 ? 135.924 110.309 138.349 1.00 6.35 120 THR Z CA 1
ATOM 2712 C C . THR B 2 120 ? 135.026 109.168 138.793 1.00 4.63 120 THR Z C 1
ATOM 2713 O O . THR B 2 120 ? 133.957 109.418 139.353 1.00 12.13 120 THR Z O 1
ATOM 2717 N N . VAL B 2 121 ? 135.429 107.922 138.570 1.00 0.00 121 VAL Z N 1
ATOM 2718 C CA . VAL B 2 121 ? 134.594 106.782 138.935 1.00 0.00 121 VAL Z CA 1
ATOM 2719 C C . VAL B 2 121 ? 134.766 106.417 140.402 1.00 8.62 121 VAL Z C 1
ATOM 2720 O O . VAL B 2 121 ? 133.783 106.216 141.121 1.00 15.87 121 VAL Z O 1
ATOM 2724 N N . ARG B 2 122 ? 136.012 106.325 140.868 1.00 10.01 122 ARG Z N 1
ATOM 2725 C CA . ARG B 2 122 ? 136.249 105.964 142.264 1.00 0.00 122 ARG Z CA 1
ATOM 2726 C C . ARG B 2 122 ? 135.662 106.966 143.246 1.00 0.00 122 ARG Z C 1
ATOM 2727 O O . ARG B 2 122 ? 135.046 106.531 144.233 1.00 3.95 122 ARG Z O 1
ATOM 2735 N N . PRO B 2 123 ? 135.822 108.286 143.076 1.00 2.82 123 PRO Z N 1
ATOM 2736 C CA . PRO B 2 123 ? 135.132 109.203 143.996 1.00 3.44 123 PRO Z CA 1
ATOM 2737 C C . PRO B 2 123 ? 133.626 109.019 144.020 1.00 5.09 123 PRO Z C 1
ATOM 2738 O O . PRO B 2 123 ? 133.026 109.059 145.098 1.00 11.88 123 PRO Z O 1
ATOM 2742 N N . ILE B 2 124 ? 132.999 108.781 142.868 1.00 0.00 124 ILE Z N 1
ATOM 2743 C CA . ILE B 2 124 ? 131.545 108.653 142.826 1.00 0.00 124 ILE Z CA 1
ATOM 2744 C C . ILE B 2 124 ? 131.100 107.380 143.535 1.00 4.29 124 ILE Z C 1
ATOM 2745 O O . ILE B 2 124 ? 130.179 107.397 144.364 1.00 17.69 124 ILE Z O 1
ATOM 2750 N N . VAL B 2 125 ? 131.756 106.257 143.233 1.00 0.25 125 VAL Z N 1
ATOM 2751 C CA . VAL B 2 125 ? 131.390 104.998 143.871 1.00 0.00 125 VAL Z CA 1
ATOM 2752 C C . VAL B 2 125 ? 131.650 105.062 145.372 1.00 10.74 125 VAL Z C 1
ATOM 2753 O O . VAL B 2 125 ? 130.828 104.608 146.174 1.00 18.83 125 VAL Z O 1
ATOM 2757 N N . GLY B 2 126 ? 132.789 105.630 145.778 1.00 4.70 126 GLY Z N 1
ATOM 2758 C CA . GLY B 2 126 ? 133.086 105.737 147.195 1.00 0.00 126 GLY Z CA 1
ATOM 2759 C C . GLY B 2 126 ? 132.117 106.639 147.935 1.00 4.22 126 GLY Z C 1
ATOM 2760 O O . GLY B 2 126 ? 131.708 106.334 149.056 1.00 18.66 126 GLY Z O 1
ATOM 2761 N N . ALA B 2 127 ? 131.740 107.764 147.323 1.00 3.51 127 ALA Z N 1
ATOM 2762 C CA . ALA B 2 127 ? 130.780 108.658 147.956 1.00 6.42 127 ALA Z CA 1
ATOM 2763 C C . ALA B 2 127 ? 129.419 107.994 148.096 1.00 12.03 127 ALA Z C 1
ATOM 2764 O O . ALA B 2 127 ? 128.751 108.148 149.124 1.00 16.31 127 ALA Z O 1
ATOM 2766 N N . ILE B 2 128 ? 128.984 107.257 147.071 1.00 1.55 128 ILE Z N 1
ATOM 2767 C CA . ILE B 2 128 ? 127.705 106.561 147.173 1.00 0.00 128 ILE Z CA 1
ATOM 2768 C C . ILE B 2 128 ? 127.770 105.479 148.245 1.00 7.95 128 ILE Z C 1
ATOM 2769 O O . ILE B 2 128 ? 126.824 105.300 149.022 1.00 22.24 128 ILE Z O 1
ATOM 2774 N N . ALA B 2 129 ? 128.884 104.746 148.312 1.00 6.73 129 ALA Z N 1
ATOM 2775 C CA . ALA B 2 129 ? 129.032 103.705 149.325 1.00 11.40 129 ALA Z CA 1
ATOM 2776 C C . ALA B 2 129 ? 129.030 104.290 150.732 1.00 16.16 129 ALA Z C 1
ATOM 2777 O O . ALA B 2 129 ? 128.419 103.722 151.643 1.00 17.61 129 ALA Z O 1
ATOM 2779 N N . ALA B 2 130 ? 129.712 105.419 150.930 1.00 7.54 130 ALA Z N 1
ATOM 2780 C CA . ALA B 2 130 ? 129.777 106.045 152.243 1.00 7.31 130 ALA Z CA 1
ATOM 2781 C C . ALA B 2 130 ? 128.483 106.748 152.629 1.00 14.04 130 ALA Z C 1
ATOM 2782 O O . ALA B 2 130 ? 128.205 106.883 153.825 1.00 17.45 130 ALA Z O 1
ATOM 2784 N N . SER B 2 131 ? 127.693 107.201 151.654 1.00 19.50 131 SER Z N 1
ATOM 2785 C CA . SER B 2 131 ? 126.449 107.893 151.975 1.00 23.39 131 SER Z CA 1
ATOM 2786 C C . SER B 2 131 ? 125.460 106.962 152.660 1.00 20.89 131 SER Z C 1
ATOM 2787 O O . SER B 2 131 ? 124.719 107.382 153.556 1.00 30.20 131 SER Z O 1
ATOM 2790 N N . LEU B 2 132 ? 125.422 105.698 152.246 1.00 13.62 132 LEU Z N 1
ATOM 2791 C CA . LEU B 2 132 ? 124.527 104.712 152.834 1.00 23.74 132 LEU Z CA 1
ATOM 2792 C C . LEU B 2 132 ? 125.234 103.788 153.818 1.00 26.20 132 LEU Z C 1
ATOM 2793 O O . LEU B 2 132 ? 124.672 102.756 154.195 1.00 27.27 132 LEU Z O 1
ATOM 2798 N N . ALA B 2 133 ? 126.450 104.132 154.236 1.00 31.09 133 ALA Z N 1
ATOM 2799 C CA . ALA B 2 133 ? 127.164 103.397 155.271 1.00 31.64 133 ALA Z CA 1
ATOM 2800 C C . ALA B 2 133 ? 127.011 104.030 156.647 1.00 33.33 133 ALA Z C 1
ATOM 2801 O O . ALA B 2 133 ? 127.639 103.567 157.603 1.00 37.07 133 ALA Z O 1
ATOM 2803 N N . THR B 2 134 ? 126.194 105.077 156.768 1.00 43.70 134 THR Z N 1
ATOM 2804 C CA . THR B 2 134 ? 126.028 105.767 158.040 1.00 43.54 134 THR Z CA 1
ATOM 2805 C C . THR B 2 134 ? 125.210 104.971 159.046 1.00 41.32 134 THR Z C 1
ATOM 2806 O O . THR B 2 134 ? 125.149 105.364 160.215 1.00 44.64 134 THR Z O 1
ATOM 2810 N N . GLY B 2 135 ? 124.574 103.878 158.627 1.00 43.48 135 GLY Z N 1
ATOM 2811 C CA . GLY B 2 135 ? 123.787 103.054 159.520 1.00 48.06 135 GLY Z CA 1
ATOM 2812 C C . GLY B 2 135 ? 124.376 101.704 159.857 1.00 51.18 135 GLY Z C 1
ATOM 2813 O O . GLY B 2 135 ? 123.698 100.898 160.508 1.00 54.33 135 GLY Z O 1
ATOM 2814 N N . GLY B 2 136 ? 125.607 101.417 159.444 1.00 44.06 136 GLY Z N 1
ATOM 2815 C CA . GLY B 2 136 ? 126.201 100.123 159.699 1.00 43.83 136 GLY Z CA 1
ATOM 2816 C C . GLY B 2 136 ? 125.684 99.001 158.831 1.00 45.39 136 GLY Z C 1
ATOM 2817 O O . GLY B 2 136 ? 125.945 97.833 159.137 1.00 45.11 136 GLY Z O 1
ATOM 2818 N N . SER B 2 137 ? 124.956 99.314 157.762 1.00 46.25 137 SER Z N 1
ATOM 2819 C CA . SER B 2 137 ? 124.404 98.280 156.900 1.00 45.89 137 SER Z CA 1
ATOM 2820 C C . SER B 2 137 ? 125.510 97.566 156.133 1.00 46.11 137 SER Z C 1
ATOM 2821 O O . SER B 2 137 ? 126.493 98.179 155.711 1.00 47.24 137 SER Z O 1
ATOM 2824 N N . ILE B 2 138 ? 125.338 96.255 155.950 1.00 40.65 138 ILE Z N 1
ATOM 2825 C CA . ILE B 2 138 ? 126.322 95.465 155.221 1.00 38.28 138 ILE Z CA 1
ATOM 2826 C C . ILE B 2 138 ? 126.303 95.780 153.731 1.00 38.79 138 ILE Z C 1
ATOM 2827 O O . ILE B 2 138 ? 127.244 95.427 153.012 1.00 38.66 138 ILE Z O 1
ATOM 2832 N N . ILE B 2 139 ? 125.259 96.457 153.245 1.00 35.37 139 ILE Z N 1
ATOM 2833 C CA . ILE B 2 139 ? 125.107 96.679 151.812 1.00 30.24 139 ILE Z CA 1
ATOM 2834 C C . ILE B 2 139 ? 126.089 97.691 151.248 1.00 29.28 139 ILE Z C 1
ATOM 2835 O O . ILE B 2 139 ? 126.238 97.765 150.026 1.00 24.04 139 ILE Z O 1
ATOM 2840 N N . ALA B 2 140 ? 126.771 98.464 152.089 1.00 21.76 140 ALA Z N 1
ATOM 2841 C CA . ALA B 2 140 ? 127.667 99.495 151.577 1.00 22.77 140 ALA Z CA 1
ATOM 2842 C C . ALA B 2 140 ? 128.972 98.907 151.039 1.00 19.78 140 ALA Z C 1
ATOM 2843 O O . ALA B 2 140 ? 129.335 99.192 149.887 1.00 26.15 140 ALA Z O 1
ATOM 2845 N N . PRO B 2 141 ? 129.721 98.111 151.818 1.00 11.41 141 PRO Z N 1
ATOM 2846 C CA . PRO B 2 141 ? 130.901 97.464 151.222 1.00 8.76 141 PRO Z CA 1
ATOM 2847 C C . PRO B 2 141 ? 130.541 96.544 150.073 1.00 15.24 141 PRO Z C 1
ATOM 2848 O O . PRO B 2 141 ? 131.286 96.463 149.090 1.00 20.23 141 PRO Z O 1
ATOM 2852 N N . LEU B 2 142 ? 129.399 95.859 150.165 1.00 12.58 142 LEU Z N 1
ATOM 2853 C CA . LEU B 2 142 ? 128.965 94.993 149.075 1.00 9.70 142 LEU Z CA 1
ATOM 2854 C C . LEU B 2 142 ? 128.706 95.794 147.808 1.00 13.54 142 LEU Z C 1
ATOM 2855 O O . LEU B 2 142 ? 129.140 95.402 146.720 1.00 23.14 142 LEU Z O 1
ATOM 2860 N N . PHE B 2 143 ? 128.005 96.923 147.930 1.00 8.10 143 PHE Z N 1
ATOM 2861 C CA . PHE B 2 143 ? 127.741 97.765 146.770 1.00 8.15 143 PHE Z CA 1
ATOM 2862 C C . PHE B 2 143 ? 129.038 98.267 146.158 1.00 9.70 143 PHE Z C 1
ATOM 2863 O O . PHE B 2 143 ? 129.240 98.175 144.941 1.00 22.99 143 PHE Z O 1
ATOM 2871 N N . PHE B 2 144 ? 129.932 98.806 146.991 1.00 4.23 144 PHE Z N 1
ATOM 2872 C CA . PHE B 2 144 ? 131.199 99.312 146.473 1.00 5.79 144 PHE Z CA 1
ATOM 2873 C C . PHE B 2 144 ? 131.957 98.219 145.732 1.00 8.56 144 PHE Z C 1
ATOM 2874 O O . PHE B 2 144 ? 132.351 98.395 144.571 1.00 19.83 144 PHE Z O 1
ATOM 2882 N N . PHE B 2 145 ? 132.145 97.070 146.385 1.00 5.65 145 PHE Z N 1
ATOM 2883 C CA . PHE B 2 145 ? 132.904 95.978 145.792 1.00 5.48 145 PHE Z CA 1
ATOM 2884 C C . PHE B 2 145 ? 132.281 95.527 144.478 1.00 5.89 145 PHE Z C 1
ATOM 2885 O O . PHE B 2 145 ? 132.965 95.440 143.451 1.00 15.09 145 PHE Z O 1
ATOM 2893 N N . ILE B 2 146 ? 130.973 95.261 144.488 1.00 7.76 146 ILE Z N 1
ATOM 2894 C CA . ILE B 2 146 ? 130.316 94.694 143.315 1.00 10.02 146 ILE Z CA 1
ATOM 2895 C C . ILE B 2 146 ? 130.362 95.673 142.152 1.00 6.76 146 ILE Z C 1
ATOM 2896 O O . ILE B 2 146 ? 130.756 95.313 141.038 1.00 4.97 146 ILE Z O 1
ATOM 2901 N N . VAL B 2 147 ? 129.978 96.930 142.391 1.00 9.37 147 VAL Z N 1
ATOM 2902 C CA . VAL B 2 147 ? 129.936 97.904 141.303 1.00 6.52 147 VAL Z CA 1
ATOM 2903 C C . VAL B 2 147 ? 131.331 98.124 140.732 1.00 3.95 147 VAL Z C 1
ATOM 2904 O O . VAL B 2 147 ? 131.541 98.055 139.512 1.00 17.40 147 VAL Z O 1
ATOM 2908 N N . TRP B 2 148 ? 132.312 98.372 141.607 1.00 0.00 148 TRP Z N 1
ATOM 2909 C CA . TRP B 2 148 ? 133.657 98.656 141.127 1.00 0.00 148 TRP Z CA 1
ATOM 2910 C C . TRP B 2 148 ? 134.231 97.482 140.350 1.00 4.02 148 TRP Z C 1
ATOM 2911 O O . TRP B 2 148 ? 134.793 97.666 139.264 1.00 12.11 148 TRP Z O 1
ATOM 2922 N N . ASN B 2 149 ? 134.088 96.263 140.875 1.00 0.00 149 ASN Z N 1
ATOM 2923 C CA . ASN B 2 149 ? 134.726 95.122 140.233 1.00 2.21 149 ASN Z CA 1
ATOM 2924 C C . ASN B 2 149 ? 133.998 94.720 138.959 1.00 11.71 149 ASN Z C 1
ATOM 2925 O O . ASN B 2 149 ? 134.634 94.300 137.988 1.00 11.47 149 ASN Z O 1
ATOM 2930 N N . ALA B 2 150 ? 132.671 94.856 138.929 1.00 8.94 150 ALA Z N 1
ATOM 2931 C CA . ALA B 2 150 ? 131.939 94.606 137.695 1.00 0.00 150 ALA Z CA 1
ATOM 2932 C C . ALA B 2 150 ? 132.385 95.562 136.600 1.00 0.00 150 ALA Z C 1
ATOM 2933 O O . ALA B 2 150 ? 132.696 95.138 135.480 1.00 7.33 150 ALA Z O 1
ATOM 2935 N N . ILE B 2 151 ? 132.449 96.860 136.915 1.00 0.00 151 ILE Z N 1
ATOM 2936 C CA . ILE B 2 151 ? 132.862 97.840 135.913 1.00 4.56 151 ILE Z CA 1
ATOM 2937 C C . ILE B 2 151 ? 134.290 97.565 135.457 1.00 6.63 151 ILE Z C 1
ATOM 2938 O O . ILE B 2 151 ? 134.593 97.576 134.258 1.00 14.48 151 ILE Z O 1
ATOM 2943 N N . ARG B 2 152 ? 135.186 97.291 136.407 1.00 1.25 152 ARG Z N 1
ATOM 2944 C CA . ARG B 2 152 ? 136.587 97.081 136.066 1.00 0.72 152 ARG Z CA 1
ATOM 2945 C C . ARG B 2 152 ? 136.787 95.834 135.214 1.00 10.89 152 ARG Z C 1
ATOM 2946 O O . ARG B 2 152 ? 137.553 95.861 134.246 1.00 15.44 152 ARG Z O 1
ATOM 2954 N N . ILE B 2 153 ? 136.114 94.730 135.549 1.00 7.26 153 ILE Z N 1
ATOM 2955 C CA . ILE B 2 153 ? 136.291 93.500 134.782 1.00 0.00 153 ILE Z CA 1
ATOM 2956 C C . ILE B 2 153 ? 135.665 93.634 133.400 1.00 9.38 153 ILE Z C 1
ATOM 2957 O O . ILE B 2 153 ? 136.243 93.193 132.397 1.00 18.29 153 ILE Z O 1
ATOM 2962 N N . ALA B 2 154 ? 134.482 94.253 133.316 1.00 12.55 154 ALA Z N 1
ATOM 2963 C CA . ALA B 2 154 ? 133.875 94.486 132.012 1.00 8.93 154 ALA Z CA 1
ATOM 2964 C C . ALA B 2 154 ? 134.783 95.335 131.134 1.00 11.61 154 ALA Z C 1
ATOM 2965 O O . ALA B 2 154 ? 134.957 95.043 129.945 1.00 16.31 154 ALA Z O 1
ATOM 2967 N N . PHE B 2 155 ? 135.378 96.384 131.705 1.00 0.00 155 PHE Z N 1
ATOM 2968 C CA . PHE B 2 155 ? 136.320 97.206 130.955 1.00 1.04 155 PHE Z CA 1
ATOM 2969 C C . PHE B 2 155 ? 137.523 96.387 130.502 1.00 7.20 155 PHE Z C 1
ATOM 2970 O O . PHE B 2 155 ? 137.878 96.382 129.317 1.00 21.41 155 PHE Z O 1
ATOM 2978 N N . LEU B 2 156 ? 138.154 95.671 131.438 1.00 7.39 156 LEU Z N 1
ATOM 2979 C CA . LEU B 2 156 ? 139.367 94.921 131.136 1.00 8.21 156 LEU Z CA 1
ATOM 2980 C C . LEU B 2 156 ? 139.132 93.824 130.112 1.00 18.41 156 LEU Z C 1
ATOM 2981 O O . LEU B 2 156 ? 140.089 93.382 129.471 1.00 17.34 156 LEU Z O 1
ATOM 2986 N N . TRP B 2 157 ? 137.895 93.357 129.957 1.00 21.83 157 TRP Z N 1
ATOM 2987 C CA . TRP B 2 157 ? 137.646 92.356 128.928 1.00 16.69 157 TRP Z CA 1
ATOM 2988 C C . TRP B 2 157 ? 137.239 92.985 127.599 1.00 19.84 157 TRP Z C 1
ATOM 2989 O O . TRP B 2 157 ? 137.784 92.622 126.551 1.00 24.97 157 TRP Z O 1
ATOM 3000 N N . TYR B 2 158 ? 136.280 93.917 127.619 1.00 25.30 158 TYR Z N 1
ATOM 3001 C CA . TYR B 2 158 ? 135.824 94.530 126.376 1.00 25.02 158 TYR Z CA 1
ATOM 3002 C C . TYR B 2 158 ? 136.961 95.244 125.661 1.00 21.16 158 TYR Z C 1
ATOM 3003 O O . TYR B 2 158 ? 137.169 95.045 124.458 1.00 33.71 158 TYR Z O 1
ATOM 3012 N N . THR B 2 159 ? 137.708 96.088 126.377 1.00 6.05 159 THR Z N 1
ATOM 3013 C CA . THR B 2 159 ? 138.772 96.829 125.713 1.00 13.37 159 THR Z CA 1
ATOM 3014 C C . THR B 2 159 ? 139.922 95.918 125.304 1.00 13.04 159 THR Z C 1
ATOM 3015 O O . THR B 2 159 ? 140.551 96.157 124.270 1.00 27.59 159 THR Z O 1
ATOM 3019 N N . GLN B 2 160 ? 140.203 94.869 126.079 1.00 7.59 160 GLN Z N 1
ATOM 3020 C CA . GLN B 2 160 ? 141.222 93.906 125.670 1.00 13.02 160 GLN Z CA 1
ATOM 3021 C C . GLN B 2 160 ? 140.844 93.241 124.354 1.00 25.05 160 GLN Z C 1
ATOM 3022 O O . GLN B 2 160 ? 141.658 93.161 123.425 1.00 32.09 160 GLN Z O 1
ATOM 3028 N N . GLU B 2 161 ? 139.602 92.762 124.254 1.00 26.92 161 GLU Z N 1
ATOM 3029 C CA . GLU B 2 161 ? 139.161 92.106 123.028 1.00 18.14 161 GLU Z CA 1
ATOM 3030 C C . GLU B 2 161 ? 139.146 93.078 121.856 1.00 23.26 161 GLU Z C 1
ATOM 3031 O O . GLU B 2 161 ? 139.553 92.725 120.743 1.00 25.09 161 GLU Z O 1
ATOM 3037 N N . PHE B 2 162 ? 138.681 94.309 122.087 1.00 26.27 162 PHE Z N 1
ATOM 3038 C CA . PHE B 2 162 ? 138.646 95.297 121.014 1.00 22.66 162 PHE Z CA 1
ATOM 3039 C C . PHE B 2 162 ? 140.049 95.627 120.523 1.00 24.26 162 PHE Z C 1
ATOM 3040 O O . PHE B 2 162 ? 140.281 95.737 119.314 1.00 38.15 162 PHE Z O 1
ATOM 3048 N N . GLY B 2 163 ? 140.997 95.796 121.444 1.00 13.56 163 GLY Z N 1
ATOM 3049 C CA . GLY B 2 163 ? 142.369 96.038 121.042 1.00 18.24 163 GLY Z CA 1
ATOM 3050 C C . GLY B 2 163 ? 142.980 94.865 120.309 1.00 20.26 163 GLY Z C 1
ATOM 3051 O O . GLY B 2 163 ? 143.799 95.050 119.406 1.00 25.31 163 GLY Z O 1
ATOM 3052 N N . TYR B 2 164 ? 142.604 93.643 120.689 1.00 23.74 164 TYR Z N 1
ATOM 3053 C CA . TYR B 2 164 ? 143.135 92.472 120.001 1.00 21.86 164 TYR Z CA 1
ATOM 3054 C C . TYR B 2 164 ? 142.601 92.376 118.577 1.00 27.17 164 TYR Z C 1
ATOM 3055 O O . TYR B 2 164 ? 143.370 92.184 117.627 1.00 33.28 164 TYR Z O 1
ATOM 3064 N N . LYS B 2 165 ? 141.282 92.505 118.408 1.00 35.52 165 LYS Z N 1
ATOM 3065 C CA . LYS B 2 165 ? 140.685 92.259 117.099 1.00 34.88 165 LYS Z CA 1
ATOM 3066 C C . LYS B 2 165 ? 141.046 93.352 116.100 1.00 33.52 165 LYS Z C 1
ATOM 3067 O O . LYS B 2 165 ? 141.371 93.055 114.945 1.00 35.97 165 LYS Z O 1
ATOM 3073 N N . SER B 2 166 ? 140.992 94.619 116.516 1.00 34.24 166 SER Z N 1
ATOM 3074 C CA . SER B 2 166 ? 141.386 95.702 115.622 1.00 39.51 166 SER Z CA 1
ATOM 3075 C C . SER B 2 166 ? 142.866 95.603 115.277 1.00 43.27 166 SER Z C 1
ATOM 3076 O O . SER B 2 166 ? 143.237 95.379 114.119 1.00 49.49 166 SER Z O 1
ATOM 3079 N N . GLY B 2 167 ? 143.728 95.760 116.276 1.00 37.22 167 GLY Z N 1
ATOM 3080 C CA . GLY B 2 167 ? 145.151 95.582 116.079 1.00 37.91 167 GLY Z CA 1
ATOM 3081 C C . GLY B 2 167 ? 145.792 96.704 115.293 1.00 43.31 167 GLY Z C 1
ATOM 3082 O O . GLY B 2 167 ? 146.574 97.487 115.838 1.00 45.71 167 GLY Z O 1
ATOM 3083 N N . SER B 2 168 ? 145.458 96.794 114.005 1.00 61.94 168 SER Z N 1
ATOM 3084 C CA . SER B 2 168 ? 146.040 97.788 113.114 1.00 62.12 168 SER Z CA 1
ATOM 3085 C C . SER B 2 168 ? 145.170 99.023 112.930 1.00 62.08 168 SER Z C 1
ATOM 3086 O O . SER B 2 168 ? 145.691 100.075 112.538 1.00 62.51 168 SER Z O 1
ATOM 3089 N N . ALA B 2 169 ? 143.868 98.924 113.204 1.00 66.13 169 ALA Z N 1
ATOM 3090 C CA . ALA B 2 169 ? 142.972 100.057 113.006 1.00 66.96 169 ALA Z CA 1
ATOM 3091 C C . ALA B 2 169 ? 143.263 101.205 113.961 1.00 67.89 169 ALA Z C 1
ATOM 3092 O O . ALA B 2 169 ? 142.791 102.323 113.728 1.00 69.57 169 ALA Z O 1
ATOM 3094 N N . ILE B 2 170 ? 144.017 100.961 115.032 1.00 75.42 170 ILE Z N 1
ATOM 3095 C CA . ILE B 2 170 ? 144.386 102.028 115.954 1.00 76.69 170 ILE Z CA 1
ATOM 3096 C C . ILE B 2 170 ? 145.817 102.463 115.663 1.00 78.46 170 ILE Z C 1
ATOM 3097 O O . ILE B 2 170 ? 146.177 103.626 115.878 1.00 79.37 170 ILE Z O 1
ATOM 3102 N N . THR B 2 171 ? 146.640 101.544 115.148 1.00 75.26 171 THR Z N 1
ATOM 3103 C CA . THR B 2 171 ? 147.997 101.917 114.761 1.00 77.79 171 THR Z CA 1
ATOM 3104 C C . THR B 2 171 ? 147.985 102.879 113.580 1.00 77.54 171 THR Z C 1
ATOM 3105 O O . THR B 2 171 ? 148.761 103.841 113.546 1.00 72.02 171 THR Z O 1
ATOM 3109 N N . LYS B 2 172 ? 147.108 102.636 112.603 1.00 85.40 172 LYS Z N 1
ATOM 3110 C CA . LYS B 2 172 ? 146.993 103.558 111.477 1.00 84.16 172 LYS Z CA 1
ATOM 3111 C C . LYS B 2 172 ? 146.525 104.932 111.938 1.00 85.57 172 LYS Z C 1
ATOM 3112 O O . LYS B 2 172 ? 147.029 105.958 111.467 1.00 86.83 172 LYS Z O 1
ATOM 3118 N N . ASP B 2 173 ? 145.560 104.972 112.860 1.00 91.89 173 ASP Z N 1
ATOM 3119 C CA . ASP B 2 173 ? 145.081 106.252 113.374 1.00 93.01 173 ASP Z CA 1
ATOM 3120 C C . ASP B 2 173 ? 146.176 106.983 114.142 1.00 91.33 173 ASP Z C 1
ATOM 3121 O O . ASP B 2 173 ? 146.320 108.205 114.017 1.00 90.34 173 ASP Z O 1
ATOM 3126 N N . LEU B 2 174 ? 146.955 106.253 114.945 1.00 81.83 174 LEU Z N 1
ATOM 3127 C CA . LEU B 2 174 ? 148.078 106.865 115.647 1.00 84.97 174 LEU Z CA 1
ATOM 3128 C C . LEU B 2 174 ? 149.144 107.357 114.678 1.00 84.34 174 LEU Z C 1
ATOM 3129 O O . LEU B 2 174 ? 149.850 108.328 114.975 1.00 79.90 174 LEU Z O 1
ATOM 3134 N N . GLY B 2 175 ? 149.280 106.704 113.525 1.00 85.81 175 GLY Z N 1
ATOM 3135 C CA . GLY B 2 175 ? 150.237 107.129 112.526 1.00 85.60 175 GLY Z CA 1
ATOM 3136 C C . GLY B 2 175 ? 149.810 108.297 111.670 1.00 87.55 175 GLY Z C 1
ATOM 3137 O O . GLY B 2 175 ? 150.595 108.766 110.842 1.00 88.65 175 GLY Z O 1
ATOM 3138 N N . GLY B 2 176 ? 148.586 108.786 111.845 1.00 86.54 176 GLY Z N 1
ATOM 3139 C CA . GLY B 2 176 ? 148.062 109.885 111.068 1.00 86.41 176 GLY Z CA 1
ATOM 3140 C C . GLY B 2 176 ? 148.198 111.220 111.772 1.00 86.53 176 GLY Z C 1
ATOM 3141 O O . GLY B 2 176 ? 149.034 111.407 112.663 1.00 86.07 176 GLY Z O 1
ATOM 3142 N N . GLY B 2 177 ? 147.359 112.161 111.365 1.00 77.64 177 GLY Z N 1
ATOM 3143 C CA . GLY B 2 177 ? 147.351 113.507 111.897 1.00 77.46 177 GLY Z CA 1
ATOM 3144 C C . GLY B 2 177 ? 146.330 113.692 112.998 1.00 78.97 177 GLY Z C 1
ATOM 3145 O O . GLY B 2 177 ? 145.980 112.748 113.717 1.00 78.97 177 GLY Z O 1
ATOM 3146 N N . LEU B 2 178 ? 145.873 114.939 113.153 1.00 70.75 178 LEU Z N 1
ATOM 3147 C CA . LEU B 2 178 ? 144.853 115.332 114.124 1.00 71.09 178 LEU Z CA 1
ATOM 3148 C C . LEU B 2 178 ? 145.394 115.229 115.549 1.00 70.69 178 LEU Z C 1
ATOM 3149 O O . LEU B 2 178 ? 144.735 115.650 116.505 1.00 69.64 178 LEU Z O 1
ATOM 3154 N N . LEU B 2 179 ? 146.611 114.711 115.701 1.00 63.30 179 LEU Z N 1
ATOM 3155 C CA . LEU B 2 179 ? 147.242 114.635 117.010 1.00 57.88 179 LEU Z CA 1
ATOM 3156 C C . LEU B 2 179 ? 148.045 115.883 117.343 1.00 56.16 179 LEU Z C 1
ATOM 3157 O O . LEU B 2 179 ? 148.201 116.212 118.524 1.00 58.21 179 LEU Z O 1
ATOM 3162 N N . GLN B 2 180 ? 148.557 116.586 116.330 1.00 47.45 180 GLN Z N 1
ATOM 3163 C CA . GLN B 2 180 ? 149.298 117.817 116.583 1.00 47.01 180 GLN Z CA 1
ATOM 3164 C C . GLN B 2 180 ? 148.391 118.908 117.140 1.00 46.19 180 GLN Z C 1
ATOM 3165 O O . GLN B 2 180 ? 148.774 119.622 118.075 1.00 47.44 180 GLN Z O 1
ATOM 3171 N N . THR B 2 181 ? 147.187 119.053 116.581 1.00 32.34 181 THR Z N 1
ATOM 3172 C CA . THR B 2 181 ? 146.246 120.042 117.099 1.00 28.06 181 THR Z CA 1
ATOM 3173 C C . THR B 2 181 ? 145.843 119.716 118.531 1.00 30.39 181 THR Z C 1
ATOM 3174 O O . THR B 2 181 ? 145.773 120.609 119.386 1.00 38.07 181 THR Z O 1
ATOM 3178 N N . VAL B 2 182 ? 145.584 118.438 118.812 1.00 31.29 182 VAL Z N 1
ATOM 3179 C CA . VAL B 2 182 ? 145.222 118.025 120.165 1.00 25.32 182 VAL Z CA 1
ATOM 3180 C C . VAL B 2 182 ? 146.364 118.305 121.132 1.00 16.80 182 VAL Z C 1
ATOM 3181 O O . VAL B 2 182 ? 146.148 118.817 122.235 1.00 15.17 182 VAL Z O 1
ATOM 3185 N N . THR B 2 183 ? 147.596 117.988 120.730 1.00 20.74 183 THR Z N 1
ATOM 3186 C CA . THR B 2 183 ? 148.744 118.221 121.600 1.00 18.73 183 THR Z CA 1
ATOM 3187 C C . THR B 2 183 ? 148.950 119.709 121.862 1.00 24.60 183 THR Z C 1
ATOM 3188 O O . THR B 2 183 ? 149.246 120.112 122.994 1.00 31.74 183 THR Z O 1
ATOM 3192 N N . LYS B 2 184 ? 148.795 120.545 120.833 1.00 15.74 184 LYS Z N 1
ATOM 3193 C CA . LYS B 2 184 ? 148.969 121.982 121.025 1.00 12.73 184 LYS Z CA 1
ATOM 3194 C C . LYS B 2 184 ? 147.885 122.560 121.930 1.00 13.00 184 LYS Z C 1
ATOM 3195 O O . LYS B 2 184 ? 148.175 123.383 122.809 1.00 22.59 184 LYS Z O 1
ATOM 3201 N N . GLY B 2 185 ? 146.631 122.149 121.730 1.00 6.96 185 GLY Z N 1
ATOM 3202 C CA . GLY B 2 185 ? 145.575 122.593 122.626 1.00 6.91 185 GLY Z CA 1
ATOM 3203 C C . GLY B 2 185 ? 145.799 122.129 124.053 1.00 13.10 185 GLY Z C 1
ATOM 3204 O O . GLY B 2 185 ? 145.530 122.864 125.009 1.00 15.55 185 GLY Z O 1
ATOM 3205 N N . ALA B 2 186 ? 146.300 120.901 124.215 1.00 12.68 186 ALA Z N 1
ATOM 3206 C CA . ALA B 2 186 ? 146.624 120.399 125.542 1.00 6.05 186 ALA Z CA 1
ATOM 3207 C C . ALA B 2 186 ? 147.720 121.227 126.189 1.00 1.34 186 ALA Z C 1
ATOM 3208 O O . ALA B 2 186 ? 147.656 121.516 127.383 1.00 6.82 186 ALA Z O 1
ATOM 3210 N N . SER B 2 187 ? 148.733 121.623 125.416 1.00 1.59 187 SER Z N 1
ATOM 3211 C CA . SER B 2 187 ? 149.793 122.467 125.963 1.00 4.57 187 SER Z CA 1
ATOM 3212 C C . SER B 2 187 ? 149.262 123.835 126.382 1.00 0.52 187 SER Z C 1
ATOM 3213 O O . SER B 2 187 ? 149.646 124.363 127.434 1.00 15.72 187 SER Z O 1
ATOM 3216 N N . ILE B 2 188 ? 148.381 124.426 125.571 1.00 0.00 188 ILE Z N 1
ATOM 3217 C CA . ILE B 2 188 ? 147.835 125.742 125.902 1.00 0.00 188 ILE Z CA 1
ATOM 3218 C C . ILE B 2 188 ? 147.014 125.669 127.184 1.00 0.63 188 ILE Z C 1
ATOM 3219 O O . ILE B 2 188 ? 147.203 126.465 128.119 1.00 12.35 188 ILE Z O 1
ATOM 3224 N N . LEU B 2 189 ? 146.093 124.704 127.250 1.00 3.43 189 LEU Z N 1
ATOM 3225 C CA . LEU B 2 189 ? 145.295 124.519 128.458 1.00 7.91 189 LEU Z CA 1
ATOM 3226 C C . LEU B 2 189 ? 146.179 124.177 129.650 1.00 3.05 189 LEU Z C 1
ATOM 3227 O O . LEU B 2 189 ? 145.912 124.608 130.780 1.00 0.00 189 LEU Z O 1
ATOM 3232 N N . GLY B 2 190 ? 147.245 123.411 129.410 1.00 0.00 190 GLY Z N 1
ATOM 3233 C CA . GLY B 2 190 ? 148.146 123.045 130.480 1.00 0.00 190 GLY Z CA 1
ATOM 3234 C C . GLY B 2 190 ? 148.826 124.242 131.099 1.00 0.00 190 GLY Z C 1
ATOM 3235 O O . GLY B 2 190 ? 148.857 124.374 132.318 1.00 15.40 190 GLY Z O 1
ATOM 3236 N N . MET B 2 191 ? 149.355 125.146 130.273 1.00 12.39 191 MET Z N 1
ATOM 3237 C CA . MET B 2 191 ? 149.966 126.354 130.827 1.00 0.00 191 MET Z CA 1
ATOM 3238 C C . MET B 2 191 ? 148.942 127.247 131.518 1.00 0.00 191 MET Z C 1
ATOM 3239 O O . MET B 2 191 ? 149.224 127.814 132.582 1.00 5.81 191 MET Z O 1
ATOM 3244 N N . PHE B 2 192 ? 147.749 127.390 130.940 1.00 0.00 192 PHE Z N 1
ATOM 3245 C CA . PHE B 2 192 ? 146.752 128.244 131.580 1.00 4.48 192 PHE Z CA 1
ATOM 3246 C C . PHE B 2 192 ? 146.414 127.732 132.980 1.00 25.89 192 PHE Z C 1
ATOM 3247 O O . PHE B 2 192 ? 146.615 128.430 133.988 1.00 38.84 192 PHE Z O 1
ATOM 3255 N N . VAL B 2 193 ? 145.922 126.493 133.067 1.00 17.96 193 VAL Z N 1
ATOM 3256 C CA . VAL B 2 193 ? 145.543 125.975 134.375 1.00 8.06 193 VAL Z CA 1
ATOM 3257 C C . VAL B 2 193 ? 146.762 125.703 135.244 1.00 0.89 193 VAL Z C 1
ATOM 3258 O O . VAL B 2 193 ? 146.634 125.631 136.464 1.00 12.28 193 VAL Z O 1
ATOM 3262 N N . LEU B 2 194 ? 147.955 125.612 134.657 1.00 0.48 194 LEU Z N 1
ATOM 3263 C CA . LEU B 2 194 ? 149.170 125.483 135.448 1.00 0.00 194 LEU Z CA 1
ATOM 3264 C C . LEU B 2 194 ? 149.466 126.765 136.203 1.00 4.14 194 LEU Z C 1
ATOM 3265 O O . LEU B 2 194 ? 149.777 126.728 137.396 1.00 21.72 194 LEU Z O 1
ATOM 3270 N N . GLY B 2 195 ? 149.381 127.908 135.524 1.00 4.84 195 GLY Z N 1
ATOM 3271 C CA . GLY B 2 195 ? 149.496 129.172 136.229 1.00 0.00 195 GLY Z CA 1
ATOM 3272 C C . GLY B 2 195 ? 148.418 129.332 137.282 1.00 2.43 195 GLY Z C 1
ATOM 3273 O O . GLY B 2 195 ? 148.681 129.806 138.394 1.00 15.72 195 GLY Z O 1
ATOM 3274 N N . VAL B 2 196 ? 147.194 128.911 136.956 1.00 14.57 196 VAL Z N 1
ATOM 3275 C CA . VAL B 2 196 ? 146.102 129.024 137.922 1.00 20.17 196 VAL Z CA 1
ATOM 3276 C C . VAL B 2 196 ? 146.381 128.180 139.164 1.00 24.29 196 VAL Z C 1
ATOM 3277 O O . VAL B 2 196 ? 146.169 128.629 140.297 1.00 29.05 196 VAL Z O 1
ATOM 3281 N N . LEU B 2 197 ? 146.857 126.948 138.976 1.00 16.10 197 LEU Z N 1
ATOM 3282 C CA . LEU B 2 197 ? 147.125 126.075 140.113 1.00 6.16 197 LEU Z CA 1
ATOM 3283 C C . LEU B 2 197 ? 148.360 126.517 140.886 1.00 4.61 197 LEU Z C 1
ATOM 3284 O O . LEU B 2 197 ? 148.435 126.300 142.098 1.00 10.38 197 LEU Z O 1
ATOM 3289 N N . ILE B 2 198 ? 149.334 127.130 140.214 1.00 2.37 198 ILE Z N 1
ATOM 3290 C CA . ILE B 2 198 ? 150.471 127.707 140.924 1.00 0.19 198 ILE Z CA 1
ATOM 3291 C C . ILE B 2 198 ? 149.999 128.825 141.840 1.00 5.54 198 ILE Z C 1
ATOM 3292 O O . ILE B 2 198 ? 150.450 128.949 142.984 1.00 17.67 198 ILE Z O 1
ATOM 3297 N N . GLN B 2 199 ? 149.083 129.661 141.349 1.00 1.94 199 GLN Z N 1
ATOM 3298 C CA . GLN B 2 199 ? 148.573 130.739 142.190 1.00 0.00 199 GLN Z CA 1
ATOM 3299 C C . GLN B 2 199 ? 147.711 130.204 143.330 1.00 3.59 199 GLN Z C 1
ATOM 3300 O O . GLN B 2 199 ? 147.809 130.686 144.464 1.00 5.03 199 GLN Z O 1
ATOM 3306 N N . ARG B 2 200 ? 146.863 129.213 143.057 1.00 8.36 200 ARG Z N 1
ATOM 3307 C CA . ARG B 2 200 ? 145.832 128.814 144.012 1.00 5.85 200 ARG Z CA 1
ATOM 3308 C C . ARG B 2 200 ? 146.291 127.725 144.979 1.00 2.58 200 ARG Z C 1
ATOM 3309 O O . ARG B 2 200 ? 146.128 127.865 146.194 1.00 9.22 200 ARG Z O 1
ATOM 3317 N N . TRP B 2 201 ? 146.844 126.630 144.462 1.00 4.29 201 TRP Z N 1
ATOM 3318 C CA . TRP B 2 201 ? 147.173 125.472 145.282 1.00 10.19 201 TRP Z CA 1
ATOM 3319 C C . TRP B 2 201 ? 148.470 125.633 146.063 1.00 11.10 201 TRP Z C 1
ATOM 3320 O O . TRP B 2 201 ? 148.753 124.802 146.932 1.00 13.68 201 TRP Z O 1
ATOM 3331 N N . VAL B 2 202 ? 149.263 126.663 145.782 1.00 0.50 202 VAL Z N 1
ATOM 3332 C CA . VAL B 2 202 ? 150.516 126.910 146.485 1.00 9.72 202 VAL Z CA 1
ATOM 3333 C C . VAL B 2 202 ? 150.306 128.100 147.408 1.00 20.70 202 VAL Z C 1
ATOM 3334 O O . VAL B 2 202 ? 149.949 129.193 146.952 1.00 26.92 202 VAL Z O 1
ATOM 3338 N N . THR B 2 203 ? 150.519 127.889 148.705 1.00 26.90 203 THR Z N 1
ATOM 3339 C CA . THR B 2 203 ? 150.330 128.923 149.716 1.00 30.46 203 THR Z CA 1
ATOM 3340 C C . THR B 2 203 ? 151.556 128.961 150.614 1.00 35.45 203 THR Z C 1
ATOM 3341 O O . THR B 2 203 ? 151.858 127.978 151.298 1.00 35.24 203 THR Z O 1
ATOM 3345 N N . ILE B 2 204 ? 152.253 130.096 150.616 1.00 32.35 204 ILE Z N 1
ATOM 3346 C CA . ILE B 2 204 ? 153.498 130.256 151.360 1.00 30.72 204 ILE Z CA 1
ATOM 3347 C C . ILE B 2 204 ? 153.339 131.398 152.357 1.00 31.79 204 ILE Z C 1
ATOM 3348 O O . ILE B 2 204 ? 154.268 132.185 152.564 1.00 36.68 204 ILE Z O 1
ATOM 3353 N N . ASN B 2 205 ? 152.145 131.516 152.937 1.00 32.25 205 ASN Z N 1
ATOM 3354 C CA . ASN B 2 205 ? 151.799 132.555 153.902 1.00 31.51 205 ASN Z CA 1
ATOM 3355 C C . ASN B 2 205 ? 152.943 132.847 154.863 1.00 32.73 205 ASN Z C 1
ATOM 3356 O O . ASN B 2 205 ? 153.433 131.953 155.559 1.00 34.14 205 ASN Z O 1
ATOM 3361 N N . PHE B 2 206 ? 153.369 134.111 154.896 1.00 29.49 206 PHE Z N 1
ATOM 3362 C CA . PHE B 2 206 ? 154.532 134.553 155.657 1.00 21.63 206 PHE Z CA 1
ATOM 3363 C C . PHE B 2 206 ? 154.143 135.370 156.884 1.00 25.82 206 PHE Z C 1
ATOM 3364 O O . PHE B 2 206 ? 154.871 136.285 157.274 1.00 32.44 206 PHE Z O 1
ATOM 3372 N N . ASN B 2 207 ? 152.993 135.074 157.490 1.00 29.92 207 ASN Z N 1
ATOM 3373 C CA . ASN B 2 207 ? 152.546 135.857 158.636 1.00 27.69 207 ASN Z CA 1
ATOM 3374 C C . ASN B 2 207 ? 153.493 135.727 159.822 1.00 24.75 207 ASN Z C 1
ATOM 3375 O O . ASN B 2 207 ? 154.183 136.688 160.176 1.00 41.49 207 ASN Z O 1
ATOM 3380 N N . GLY B 2 208 ? 153.555 134.542 160.424 1.00 9.63 208 GLY Z N 1
ATOM 3381 C CA . GLY B 2 208 ? 154.375 134.315 161.592 1.00 22.07 208 GLY Z CA 1
ATOM 3382 C C . GLY B 2 208 ? 153.959 135.156 162.786 1.00 29.62 208 GLY Z C 1
ATOM 3383 O O . GLY B 2 208 ? 153.206 136.126 162.660 1.00 34.59 208 GLY Z O 1
ATOM 3384 N N . PRO B 2 209 ? 154.424 134.786 163.980 1.00 29.78 209 PRO Z N 1
ATOM 3385 C CA . PRO B 2 209 ? 154.285 135.695 165.128 1.00 25.17 209 PRO Z CA 1
ATOM 3386 C C . PRO B 2 209 ? 155.273 136.847 165.049 1.00 25.60 209 PRO Z C 1
ATOM 3387 O O . PRO B 2 209 ? 154.915 138.004 165.284 1.00 31.53 209 PRO Z O 1
ATOM 3391 N N . ASN B 2 210 ? 156.522 136.535 164.715 1.00 27.23 210 ASN Z N 1
ATOM 3392 C CA . ASN B 2 210 ? 157.531 137.546 164.445 1.00 27.90 210 ASN Z CA 1
ATOM 3393 C C . ASN B 2 210 ? 157.554 137.823 162.942 1.00 27.51 210 ASN Z C 1
ATOM 3394 O O . ASN B 2 210 ? 156.610 137.494 162.218 1.00 33.44 210 ASN Z O 1
ATOM 3399 N N . ALA B 2 211 ? 158.626 138.457 162.465 1.00 26.14 211 ALA Z N 1
ATOM 3400 C CA . ALA B 2 211 ? 158.782 138.831 161.058 1.00 30.83 211 ALA Z CA 1
ATOM 3401 C C . ALA B 2 211 ? 157.681 139.803 160.632 1.00 30.16 211 ALA Z C 1
ATOM 3402 O O . ALA B 2 211 ? 156.880 139.537 159.733 1.00 27.12 211 ALA Z O 1
ATOM 3404 N N . VAL B 2 212 ? 157.660 140.946 161.310 1.00 32.96 212 VAL Z N 1
ATOM 3405 C CA . VAL B 2 212 ? 156.728 142.031 161.034 1.00 29.40 212 VAL Z CA 1
ATOM 3406 C C . VAL B 2 212 ? 157.514 143.183 160.428 1.00 29.55 212 VAL Z C 1
ATOM 3407 O O . VAL B 2 212 ? 158.534 143.606 160.984 1.00 33.69 212 VAL Z O 1
ATOM 3411 N N . VAL B 2 213 ? 157.041 143.690 159.287 1.00 31.36 213 VAL Z N 1
ATOM 3412 C CA . VAL B 2 213 ? 157.726 144.788 158.611 1.00 36.30 213 VAL Z CA 1
ATOM 3413 C C . VAL B 2 213 ? 157.253 146.158 159.074 1.00 37.32 213 VAL Z C 1
ATOM 3414 O O . VAL B 2 213 ? 157.910 147.164 158.766 1.00 38.79 213 VAL Z O 1
ATOM 3418 N N . SER B 2 214 ? 156.143 146.236 159.805 1.00 45.49 214 SER Z N 1
ATOM 3419 C CA . SER B 2 214 ? 155.584 147.526 160.199 1.00 45.31 214 SER Z CA 1
ATOM 3420 C C . SER B 2 214 ? 154.685 147.328 161.407 1.00 48.05 214 SER Z C 1
ATOM 3421 O O . SER B 2 214 ? 153.694 146.597 161.325 1.00 55.20 214 SER Z O 1
ATOM 3424 N N . LYS B 2 215 ? 155.021 147.980 162.516 1.00 49.76 215 LYS Z N 1
ATOM 3425 C CA . LYS B 2 215 ? 154.234 147.943 163.745 1.00 50.72 215 LYS Z CA 1
ATOM 3426 C C . LYS B 2 215 ? 153.997 149.380 164.225 1.00 52.82 215 LYS Z C 1
ATOM 3427 O O . LYS B 2 215 ? 154.293 149.769 165.356 1.00 55.33 215 LYS Z O 1
ATOM 3433 N N . ILE B 2 216 ? 153.500 150.214 163.318 1.00 56.36 216 ILE Z N 1
ATOM 3434 C CA . ILE B 2 216 ? 153.269 151.623 163.622 1.00 56.66 216 ILE Z CA 1
ATOM 3435 C C . ILE B 2 216 ? 152.139 151.738 164.640 1.00 58.05 216 ILE Z C 1
ATOM 3436 O O . ILE B 2 216 ? 151.226 150.899 164.653 1.00 59.67 216 ILE Z O 1
ATOM 3441 N N . PRO B 2 217 ? 152.177 152.726 165.530 1.00 60.05 217 PRO Z N 1
ATOM 3442 C CA . PRO B 2 217 ? 151.077 152.926 166.472 1.00 59.97 217 PRO Z CA 1
ATOM 3443 C C . PRO B 2 217 ? 150.051 153.922 165.957 1.00 59.67 217 PRO Z C 1
ATOM 3444 O O . PRO B 2 217 ? 150.373 154.930 165.327 1.00 59.66 217 PRO Z O 1
ATOM 3448 N N . LEU B 2 218 ? 148.790 153.620 166.241 1.00 70.82 218 LEU Z N 1
ATOM 3449 C CA . LEU B 2 218 ? 147.693 154.470 165.810 1.00 70.27 218 LEU Z CA 1
ATOM 3450 C C . LEU B 2 218 ? 147.437 155.539 166.871 1.00 73.01 218 LEU Z C 1
ATOM 3451 O O . LEU B 2 218 ? 148.216 155.716 167.810 1.00 71.36 218 LEU Z O 1
ATOM 3456 N N . GLN B 2 219 ? 146.331 156.263 166.728 1.00 85.74 219 GLN Z N 1
ATOM 3457 C CA . GLN B 2 219 ? 146.055 157.431 167.549 1.00 86.07 219 GLN Z CA 1
ATOM 3458 C C . GLN B 2 219 ? 144.565 157.499 167.848 1.00 86.90 219 GLN Z C 1
ATOM 3459 O O . GLN B 2 219 ? 143.760 156.765 167.270 1.00 86.80 219 GLN Z O 1
ATOM 3465 N N . LYS B 2 220 ? 144.209 158.397 168.764 1.00 83.64 220 LYS Z N 1
ATOM 3466 C CA . LYS B 2 220 ? 142.819 158.553 169.171 1.00 83.55 220 LYS Z CA 1
ATOM 3467 C C . LYS B 2 220 ? 141.963 158.973 167.983 1.00 82.87 220 LYS Z C 1
ATOM 3468 O O . LYS B 2 220 ? 142.241 159.984 167.331 1.00 79.86 220 LYS Z O 1
ATOM 3474 N N . GLY B 2 221 ? 140.919 158.193 167.704 1.00 78.38 221 GLY Z N 1
ATOM 3475 C CA . GLY B 2 221 ? 140.032 158.456 166.593 1.00 77.91 221 GLY Z CA 1
ATOM 3476 C C . GLY B 2 221 ? 140.414 157.788 165.290 1.00 77.99 221 GLY Z C 1
ATOM 3477 O O . GLY B 2 221 ? 139.620 157.822 164.341 1.00 76.10 221 GLY Z O 1
ATOM 3478 N N . ALA B 2 222 ? 141.597 157.183 165.208 1.00 81.19 222 ALA Z N 1
ATOM 3479 C CA . ALA B 2 222 ? 142.043 156.498 164.003 1.00 80.65 222 ALA Z CA 1
ATOM 3480 C C . ALA B 2 222 ? 141.762 155.003 164.030 1.00 82.52 222 ALA Z C 1
ATOM 3481 O O . ALA B 2 222 ? 142.087 154.307 163.063 1.00 80.94 222 ALA Z O 1
ATOM 3483 N N . TYR B 2 223 ? 141.173 154.492 165.107 1.00 78.44 223 TYR Z N 1
ATOM 3484 C CA . TYR B 2 223 ? 140.849 153.077 165.223 1.00 76.26 223 TYR Z CA 1
ATOM 3485 C C . TYR B 2 223 ? 139.521 152.956 165.961 1.00 77.10 223 TYR Z C 1
ATOM 3486 O O . TYR B 2 223 ? 138.856 153.956 166.252 1.00 78.06 223 TYR Z O 1
ATOM 3495 N N . VAL B 2 224 ? 139.129 151.725 166.268 1.00 74.22 224 VAL Z N 1
ATOM 3496 C CA . VAL B 2 224 ? 137.868 151.460 166.950 1.00 73.87 224 VAL Z CA 1
ATOM 3497 C C . VAL B 2 224 ? 138.125 151.428 168.451 1.00 73.94 224 VAL Z C 1
ATOM 3498 O O . VAL B 2 224 ? 138.894 150.595 168.941 1.00 73.87 224 VAL Z O 1
ATOM 3502 N N . GLU B 2 225 ? 137.477 152.331 169.180 1.00 78.76 225 GLU Z N 1
ATOM 3503 C CA . GLU B 2 225 ? 137.593 152.400 170.630 1.00 80.85 225 GLU Z CA 1
ATOM 3504 C C . GLU B 2 225 ? 136.509 151.539 171.262 1.00 79.54 225 GLU Z C 1
ATOM 3505 O O . GLU B 2 225 ? 135.358 151.554 170.813 1.00 78.97 225 GLU Z O 1
ATOM 3511 N N . PHE B 2 226 ? 136.878 150.793 172.301 1.00 74.35 226 PHE Z N 1
ATOM 3512 C CA . PHE B 2 226 ? 135.953 149.871 172.930 1.00 72.94 226 PHE Z CA 1
ATOM 3513 C C . PHE B 2 226 ? 135.715 150.254 174.385 1.00 74.22 226 PHE Z C 1
ATOM 3514 O O . PHE B 2 226 ? 136.640 150.707 175.067 1.00 75.58 226 PHE Z O 1
ATOM 3522 N N . PRO B 2 227 ? 134.499 150.085 174.885 1.00 78.35 227 PRO Z N 1
ATOM 3523 C CA . PRO B 2 227 ? 134.218 150.353 176.296 1.00 80.40 227 PRO Z CA 1
ATOM 3524 C C . PRO B 2 227 ? 134.612 149.156 177.155 1.00 80.08 227 PRO Z C 1
ATOM 3525 O O . PRO B 2 227 ? 135.098 148.139 176.666 1.00 80.60 227 PRO Z O 1
ATOM 3529 N N . LYS B 2 228 ? 134.391 149.296 178.464 1.00 85.81 228 LYS Z N 1
ATOM 3530 C CA . LYS B 2 228 ? 134.656 148.222 179.409 1.00 87.72 228 LYS Z CA 1
ATOM 3531 C C . LYS B 2 228 ? 133.466 147.857 180.282 1.00 88.34 228 LYS Z C 1
ATOM 3532 O O . LYS B 2 228 ? 133.448 146.749 180.829 1.00 87.42 228 LYS Z O 1
ATOM 3538 N N . GLY B 2 229 ? 132.481 148.738 180.426 1.00 84.90 229 GLY Z N 1
ATOM 3539 C CA . GLY B 2 229 ? 131.345 148.456 181.280 1.00 84.90 229 GLY Z CA 1
ATOM 3540 C C . GLY B 2 229 ? 130.162 147.854 180.551 1.00 83.72 229 GLY Z C 1
ATOM 3541 O O . GLY B 2 229 ? 129.645 146.808 180.954 1.00 80.91 229 GLY Z O 1
ATOM 3542 N N . SER B 2 230 ? 129.731 148.496 179.464 1.00 85.22 230 SER Z N 1
ATOM 3543 C CA . SER B 2 230 ? 128.560 148.034 178.721 1.00 85.87 230 SER Z CA 1
ATOM 3544 C C . SER B 2 230 ? 128.733 148.453 177.264 1.00 87.12 230 SER Z C 1
ATOM 3545 O O . SER B 2 230 ? 128.782 149.649 176.962 1.00 85.79 230 SER Z O 1
ATOM 3548 N N . VAL B 2 231 ? 128.825 147.464 176.371 1.00 80.17 231 VAL Z N 1
ATOM 3549 C CA . VAL B 2 231 ? 128.912 147.760 174.945 1.00 77.31 231 VAL Z CA 1
ATOM 3550 C C . VAL B 2 231 ? 127.609 148.359 174.435 1.00 78.09 231 VAL Z C 1
ATOM 3551 O O . VAL B 2 231 ? 127.595 149.028 173.396 1.00 79.35 231 VAL Z O 1
ATOM 3555 N N . SER B 2 232 ? 126.493 148.092 175.116 1.00 77.08 232 SER Z N 1
ATOM 3556 C CA . SER B 2 232 ? 125.228 148.771 174.855 1.00 78.66 232 SER Z CA 1
ATOM 3557 C C . SER B 2 232 ? 124.729 148.546 173.433 1.00 78.50 232 SER Z C 1
ATOM 3558 O O . SER B 2 232 ? 125.209 147.652 172.731 1.00 76.35 232 SER Z O 1
ATOM 3561 N N . GLY B 2 233 ? 123.760 149.351 173.006 1.00 70.04 233 GLY Z N 1
ATOM 3562 C CA . GLY B 2 233 ? 123.256 149.268 171.652 1.00 69.24 233 GLY Z CA 1
ATOM 3563 C C . GLY B 2 233 ? 123.803 150.336 170.727 1.00 70.34 233 GLY Z C 1
ATOM 3564 O O . GLY B 2 233 ? 124.241 150.035 169.614 1.00 72.47 233 GLY Z O 1
ATOM 3565 N N . THR B 2 234 ? 123.793 151.591 171.182 1.00 64.15 234 THR Z N 1
ATOM 3566 C CA . THR B 2 234 ? 124.177 152.703 170.319 1.00 66.25 234 THR Z CA 1
ATOM 3567 C C . THR B 2 234 ? 125.669 152.718 170.010 1.00 66.44 234 THR Z C 1
ATOM 3568 O O . THR B 2 234 ? 126.058 152.867 168.844 1.00 65.52 234 THR Z O 1
ATOM 3572 N N . GLN B 2 235 ? 126.523 152.569 171.024 1.00 62.15 235 GLN Z N 1
ATOM 3573 C CA . GLN B 2 235 ? 127.955 152.575 170.755 1.00 61.71 235 GLN Z CA 1
ATOM 3574 C C . GLN B 2 235 ? 128.381 151.274 170.086 1.00 60.76 235 GLN Z C 1
ATOM 3575 O O . GLN B 2 235 ? 129.368 151.240 169.346 1.00 62.82 235 GLN Z O 1
ATOM 3581 N N . LEU B 2 236 ? 127.617 150.199 170.296 1.00 57.88 236 LEU Z N 1
ATOM 3582 C CA . LEU B 2 236 ? 127.821 148.994 169.498 1.00 58.23 236 LEU Z CA 1
ATOM 3583 C C . LEU B 2 236 ? 127.524 149.263 168.028 1.00 59.31 236 LEU Z C 1
ATOM 3584 O O . LEU B 2 236 ? 128.242 148.795 167.139 1.00 59.81 236 LEU Z O 1
ATOM 3589 N N . HIS B 2 237 ? 126.456 150.017 167.756 1.00 56.79 237 HIS Z N 1
ATOM 3590 C CA . HIS B 2 237 ? 126.123 150.415 166.395 1.00 54.41 237 HIS Z CA 1
ATOM 3591 C C . HIS B 2 237 ? 127.244 151.237 165.770 1.00 56.22 237 HIS Z C 1
ATOM 3592 O O . HIS B 2 237 ? 127.629 151.021 164.615 1.00 56.01 237 HIS Z O 1
ATOM 3599 N N . ASP B 2 238 ? 127.775 152.190 166.537 1.00 62.64 238 ASP Z N 1
ATOM 3600 C CA . ASP B 2 238 ? 128.884 152.999 166.036 1.00 62.40 238 ASP Z CA 1
ATOM 3601 C C . ASP B 2 238 ? 130.123 152.147 165.775 1.00 61.07 238 ASP Z C 1
ATOM 3602 O O . ASP B 2 238 ? 130.813 152.337 164.767 1.00 61.13 238 ASP Z O 1
ATOM 3607 N N . ILE B 2 239 ? 130.420 151.201 166.670 1.00 52.66 239 ILE Z N 1
ATOM 3608 C CA . ILE B 2 239 ? 131.570 150.320 166.479 1.00 50.24 239 ILE Z CA 1
ATOM 3609 C C . ILE B 2 239 ? 131.390 149.479 165.223 1.00 50.72 239 ILE Z C 1
ATOM 3610 O O . ILE B 2 239 ? 132.326 149.297 164.433 1.00 53.56 239 ILE Z O 1
ATOM 3615 N N . LEU B 2 240 ? 130.183 148.945 165.024 1.00 46.96 240 LEU Z N 1
ATOM 3616 C CA . LEU B 2 240 ? 129.919 148.129 163.845 1.00 47.85 240 LEU Z CA 1
ATOM 3617 C C . LEU B 2 240 ? 130.044 148.951 162.570 1.00 47.47 240 LEU Z C 1
ATOM 3618 O O . LEU B 2 240 ? 130.583 148.472 161.569 1.00 46.46 240 LEU Z O 1
ATOM 3623 N N . GLY B 2 241 ? 129.560 150.194 162.588 1.00 46.73 241 GLY Z N 1
ATOM 3624 C CA . GLY B 2 241 ? 129.735 151.056 161.430 1.00 46.78 241 GLY Z CA 1
ATOM 3625 C C . GLY B 2 241 ? 131.194 151.358 161.140 1.00 49.18 241 GLY Z C 1
ATOM 3626 O O . GLY B 2 241 ? 131.625 151.346 159.982 1.00 50.79 241 GLY Z O 1
ATOM 3627 N N . GLN B 2 242 ? 131.974 151.633 162.189 1.00 55.87 242 GLN Z N 1
ATOM 3628 C CA . GLN B 2 242 ? 133.399 151.891 162.010 1.00 54.00 242 GLN Z CA 1
ATOM 3629 C C . GLN B 2 242 ? 134.098 150.684 161.401 1.00 54.41 242 GLN Z C 1
ATOM 3630 O O . GLN B 2 242 ? 134.864 150.814 160.439 1.00 54.87 242 GLN Z O 1
ATOM 3636 N N . VAL B 2 243 ? 133.831 149.493 161.940 1.00 53.33 243 VAL Z N 1
ATOM 3637 C CA . VAL B 2 243 ? 134.394 148.273 161.375 1.00 51.03 243 VAL Z CA 1
ATOM 3638 C C . VAL B 2 243 ? 133.932 148.073 159.941 1.00 50.77 243 VAL Z C 1
ATOM 3639 O O . VAL B 2 243 ? 134.706 147.609 159.097 1.00 53.30 243 VAL Z O 1
ATOM 3643 N N . GLY B 2 244 ? 132.683 148.429 159.641 1.00 51.47 244 GLY Z N 1
ATOM 3644 C CA . GLY B 2 244 ? 132.173 148.243 158.296 1.00 54.04 244 GLY Z CA 1
ATOM 3645 C C . GLY B 2 244 ? 132.868 149.118 157.273 1.00 51.27 244 GLY Z C 1
ATOM 3646 O O . GLY B 2 244 ? 133.187 148.663 156.172 1.00 52.64 244 GLY Z O 1
ATOM 3647 N N . ASN B 2 245 ? 133.097 150.392 157.609 1.00 59.64 245 ASN Z N 1
ATOM 3648 C CA . ASN B 2 245 ? 133.665 151.276 156.596 1.00 62.94 245 ASN Z CA 1
ATOM 3649 C C . ASN B 2 245 ? 135.065 150.837 156.184 1.00 64.02 245 ASN Z C 1
ATOM 3650 O O . ASN B 2 245 ? 135.239 150.260 155.106 1.00 67.96 245 ASN Z O 1
ATOM 3655 N N . LYS B 2 246 ? 136.068 151.100 157.021 1.00 64.24 246 LYS Z N 1
ATOM 3656 C CA . LYS B 2 246 ? 137.342 150.401 156.906 1.00 66.36 246 LYS Z CA 1
ATOM 3657 C C . LYS B 2 246 ? 138.104 150.296 158.219 1.00 69.22 246 LYS Z C 1
ATOM 3658 O O . LYS B 2 246 ? 139.209 149.746 158.216 1.00 71.11 246 LYS Z O 1
ATOM 3664 N N . LEU B 2 247 ? 137.565 150.787 159.335 1.00 68.05 247 LEU Z N 1
ATOM 3665 C CA . LEU B 2 247 ? 138.394 151.077 160.498 1.00 63.51 247 LEU Z CA 1
ATOM 3666 C C . LEU B 2 247 ? 138.999 149.808 161.080 1.00 62.12 247 LEU Z C 1
ATOM 3667 O O . LEU B 2 247 ? 138.387 148.737 161.058 1.00 63.80 247 LEU Z O 1
ATOM 3672 N N . SER B 2 248 ? 140.214 149.939 161.600 1.00 60.38 248 SER Z N 1
ATOM 3673 C CA . SER B 2 248 ? 140.999 148.796 162.030 1.00 62.24 248 SER Z CA 1
ATOM 3674 C C . SER B 2 248 ? 140.731 148.453 163.493 1.00 60.66 248 SER Z C 1
ATOM 3675 O O . SER B 2 248 ? 140.000 149.142 164.207 1.00 59.11 248 SER Z O 1
ATOM 3678 N N . LEU B 2 249 ? 141.354 147.362 163.928 1.00 66.68 249 LEU Z N 1
ATOM 3679 C CA . LEU B 2 249 ? 141.292 146.877 165.300 1.00 67.20 249 LEU Z CA 1
ATOM 3680 C C . LEU B 2 249 ? 142.252 147.670 166.177 1.00 66.76 249 LEU Z C 1
ATOM 3681 O O . LEU B 2 249 ? 142.642 148.786 165.820 1.00 67.36 249 LEU Z O 1
ATOM 3686 N N . ASP B 2 250 ? 142.603 147.108 167.338 1.00 68.32 250 ASP Z N 1
ATOM 3687 C CA . ASP B 2 250 ? 143.426 147.709 168.384 1.00 69.94 250 ASP Z CA 1
ATOM 3688 C C . ASP B 2 250 ? 144.567 148.549 167.817 1.00 68.46 250 ASP Z C 1
ATOM 3689 O O . ASP B 2 250 ? 145.149 148.194 166.784 1.00 69.91 250 ASP Z O 1
ATOM 3694 N N . PRO B 2 251 ? 144.917 149.660 168.478 1.00 69.17 251 PRO Z N 1
ATOM 3695 C CA . PRO B 2 251 ? 145.715 150.706 167.809 1.00 68.10 251 PRO Z CA 1
ATOM 3696 C C . PRO B 2 251 ? 147.036 150.230 167.232 1.00 67.18 251 PRO Z C 1
ATOM 3697 O O . PRO B 2 251 ? 147.484 150.781 166.219 1.00 67.26 251 PRO Z O 1
ATOM 3701 N N . THR B 2 252 ? 147.678 149.230 167.825 1.00 67.64 252 THR Z N 1
ATOM 3702 C CA . THR B 2 252 ? 148.943 148.775 167.267 1.00 66.35 252 THR Z CA 1
ATOM 3703 C C . THR B 2 252 ? 148.700 148.047 165.949 1.00 68.67 252 THR Z C 1
ATOM 3704 O O . THR B 2 252 ? 148.466 146.835 165.925 1.00 69.57 252 THR Z O 1
ATOM 3708 N N . LYS B 2 253 ? 148.749 148.788 164.843 1.00 56.50 253 LYS Z N 1
ATOM 3709 C CA . LYS B 2 253 ? 148.521 148.205 163.530 1.00 53.80 253 LYS Z CA 1
ATOM 3710 C C . LYS B 2 253 ? 149.748 147.416 163.096 1.00 54.79 253 LYS Z C 1
ATOM 3711 O O . LYS B 2 253 ? 150.863 147.946 163.076 1.00 53.06 253 LYS Z O 1
ATOM 3717 N N . VAL B 2 254 ? 149.537 146.154 162.736 1.00 44.26 254 VAL Z N 1
ATOM 3718 C CA . VAL B 2 254 ? 150.613 145.236 162.392 1.00 38.72 254 VAL Z CA 1
ATOM 3719 C C . VAL B 2 254 ? 150.511 144.907 160.911 1.00 41.46 254 VAL Z C 1
ATOM 3720 O O . VAL B 2 254 ? 149.438 144.529 160.426 1.00 44.84 254 VAL Z O 1
ATOM 3724 N N . THR B 2 255 ? 151.620 145.065 160.196 1.00 34.17 255 THR Z N 1
ATOM 3725 C CA . THR B 2 255 ? 151.711 144.732 158.779 1.00 30.84 255 THR Z CA 1
ATOM 3726 C C . THR B 2 255 ? 152.819 143.702 158.614 1.00 34.06 255 THR Z C 1
ATOM 3727 O O . THR B 2 255 ? 153.961 143.943 159.020 1.00 33.58 255 THR Z O 1
ATOM 3731 N N . TYR B 2 256 ? 152.483 142.559 158.026 1.00 25.44 256 TYR Z N 1
ATOM 3732 C CA . TYR B 2 256 ? 153.436 141.476 157.845 1.00 21.60 256 TYR Z CA 1
ATOM 3733 C C . TYR B 2 256 ? 154.022 141.501 156.437 1.00 20.59 256 TYR Z C 1
ATOM 3734 O O . TYR B 2 256 ? 153.557 142.220 155.552 1.00 25.28 256 TYR Z O 1
ATOM 3743 N N . LEU B 2 257 ? 155.067 140.694 156.239 1.00 14.77 257 LEU Z N 1
ATOM 3744 C CA . LEU B 2 257 ? 155.675 140.582 154.919 1.00 11.87 257 LEU Z CA 1
ATOM 3745 C C . LEU B 2 257 ? 154.675 140.085 153.887 1.00 13.64 257 LEU Z C 1
ATOM 3746 O O . LEU B 2 257 ? 154.692 140.537 152.735 1.00 19.68 257 LEU Z O 1
ATOM 3751 N N . GLN B 2 258 ? 153.799 139.159 154.278 1.00 20.38 258 GLN Z N 1
ATOM 3752 C CA . GLN B 2 258 ? 152.801 138.653 153.346 1.00 18.43 258 GLN Z CA 1
ATOM 3753 C C . GLN B 2 258 ? 151.832 139.745 152.920 1.00 16.33 258 GLN Z C 1
ATOM 3754 O O . GLN B 2 258 ? 151.335 139.720 151.791 1.00 24.54 258 GLN Z O 1
ATOM 3760 N N . ASP B 2 259 ? 151.565 140.716 153.795 1.00 13.48 259 ASP Z N 1
ATOM 3761 C CA . ASP B 2 259 ? 150.722 141.843 153.412 1.00 10.01 259 ASP Z CA 1
ATOM 3762 C C . ASP B 2 259 ? 151.345 142.626 152.262 1.00 15.11 259 ASP Z C 1
ATOM 3763 O O . ASP B 2 259 ? 150.684 142.909 151.258 1.00 20.34 259 ASP Z O 1
ATOM 3768 N N . ASN B 2 260 ? 152.628 142.975 152.389 1.00 20.05 260 ASN Z N 1
ATOM 3769 C CA . ASN B 2 260 ? 153.304 143.707 151.322 1.00 18.91 260 ASN Z CA 1
ATOM 3770 C C . ASN B 2 260 ? 153.389 142.875 150.050 1.00 18.07 260 ASN Z C 1
ATOM 3771 O O . ASN B 2 260 ? 153.202 143.395 148.942 1.00 19.19 260 ASN Z O 1
ATOM 3776 N N . LEU B 2 261 ? 153.664 141.576 150.190 1.00 13.98 261 LEU Z N 1
ATOM 3777 C CA . LEU B 2 261 ? 153.717 140.708 149.021 1.00 9.84 261 LEU Z CA 1
ATOM 3778 C C . LEU B 2 261 ? 152.376 140.663 148.299 1.00 10.79 261 LEU Z C 1
ATOM 3779 O O . LEU B 2 261 ? 152.335 140.711 147.065 1.00 12.84 261 LEU Z O 1
ATOM 3784 N N . ASN B 2 262 ? 151.274 140.581 149.044 1.00 4.35 262 ASN Z N 1
ATOM 3785 C CA . ASN B 2 262 ? 149.957 140.532 148.424 1.00 6.95 262 ASN Z CA 1
ATOM 3786 C C . ASN B 2 262 ? 149.538 141.876 147.848 1.00 9.61 262 ASN Z C 1
ATOM 3787 O O . ASN B 2 262 ? 148.743 141.912 146.903 1.00 12.85 262 ASN Z O 1
ATOM 3792 N N . GLN B 2 263 ? 150.034 142.986 148.400 1.00 17.38 263 GLN Z N 1
ATOM 3793 C CA . GLN B 2 263 ? 149.776 144.271 147.754 1.00 14.37 263 GLN Z CA 1
ATOM 3794 C C . GLN B 2 263 ? 150.605 144.435 146.488 1.00 14.60 263 GLN Z C 1
ATOM 3795 O O . GLN B 2 263 ? 150.210 145.183 145.588 1.00 16.80 263 GLN Z O 1
ATOM 3801 N N . LEU B 2 264 ? 151.747 143.750 146.393 1.00 14.79 264 LEU Z N 1
ATOM 3802 C CA . LEU B 2 264 ? 152.446 143.683 145.113 1.00 6.09 264 LEU Z CA 1
ATOM 3803 C C . LEU B 2 264 ? 151.649 142.864 144.105 1.00 10.24 264 LEU Z C 1
ATOM 3804 O O . LEU B 2 264 ? 151.191 143.388 143.084 1.00 14.79 264 LEU Z O 1
ATOM 3809 N N . ILE B 2 265 ? 151.458 141.577 144.388 1.00 18.67 265 ILE Z N 1
ATOM 3810 C CA . ILE B 2 265 ? 150.628 140.695 143.569 1.00 6.78 265 ILE Z CA 1
ATOM 3811 C C . ILE B 2 265 ? 150.354 139.417 144.354 1.00 5.64 265 ILE Z C 1
ATOM 3812 O O . ILE B 2 265 ? 151.279 138.849 144.954 1.00 10.02 265 ILE Z O 1
ATOM 3817 N N . PRO B 2 266 ? 149.108 138.948 144.410 1.00 8.28 266 PRO Z N 1
ATOM 3818 C CA . PRO B 2 266 ? 148.823 137.698 145.127 1.00 4.26 266 PRO Z CA 1
ATOM 3819 C C . PRO B 2 266 ? 149.532 136.508 144.497 1.00 1.11 266 PRO Z C 1
ATOM 3820 O O . PRO B 2 266 ? 149.685 136.424 143.278 1.00 4.12 266 PRO Z O 1
ATOM 3824 N N . GLY B 2 267 ? 149.958 135.579 145.347 1.00 3.01 267 GLY Z N 1
ATOM 3825 C CA . GLY B 2 267 ? 150.620 134.376 144.880 1.00 5.16 267 GLY Z CA 1
ATOM 3826 C C . GLY B 2 267 ? 152.007 134.587 144.316 1.00 9.25 267 GLY Z C 1
ATOM 3827 O O . GLY B 2 267 ? 152.452 133.797 143.478 1.00 6.08 267 GLY Z O 1
ATOM 3828 N N . LEU B 2 268 ? 152.711 135.631 144.758 1.00 7.16 268 LEU Z N 1
ATOM 3829 C CA . LEU B 2 268 ? 154.037 135.911 144.217 1.00 4.61 268 LEU Z CA 1
ATOM 3830 C C . LEU B 2 268 ? 155.089 134.956 144.767 1.00 4.84 268 LEU Z C 1
ATOM 3831 O O . LEU B 2 268 ? 156.003 134.551 144.038 1.00 7.70 268 LEU Z O 1
ATOM 3836 N N . ALA B 2 269 ? 154.983 134.591 146.046 1.00 0.34 269 ALA Z N 1
ATOM 3837 C CA . ALA B 2 269 ? 155.974 133.702 146.645 1.00 2.17 269 ALA Z CA 1
ATOM 3838 C C . ALA B 2 269 ? 155.963 132.332 145.979 1.00 15.76 269 ALA Z C 1
ATOM 3839 O O . ALA B 2 269 ? 157.023 131.747 145.728 1.00 19.14 269 ALA Z O 1
ATOM 3841 N N . GLY B 2 270 ? 154.773 131.805 145.687 1.00 15.83 270 GLY Z N 1
ATOM 3842 C CA . GLY B 2 270 ? 154.691 130.541 144.974 1.00 3.86 270 GLY Z CA 1
ATOM 3843 C C . GLY B 2 270 ? 155.317 130.608 143.596 1.00 2.81 270 GLY Z C 1
ATOM 3844 O O . GLY B 2 270 ? 156.031 129.692 143.183 1.00 3.98 270 GLY Z O 1
ATOM 3845 N N . LEU B 2 271 ? 155.064 131.699 142.868 1.00 0.00 271 LEU Z N 1
ATOM 3846 C CA . LEU B 2 271 ? 155.657 131.861 141.545 1.00 1.68 271 LEU Z CA 1
ATOM 3847 C C . LEU B 2 271 ? 157.177 131.937 141.623 1.00 12.81 271 LEU Z C 1
ATOM 3848 O O . LEU B 2 271 ? 157.879 131.338 140.799 1.00 11.12 271 LEU Z O 1
ATOM 3853 N N . LEU B 2 272 ? 157.705 132.664 142.610 1.00 7.84 272 LEU Z N 1
ATOM 3854 C CA . LEU B 2 272 ? 159.154 132.773 142.744 1.00 8.16 272 LEU Z CA 1
ATOM 3855 C C . LEU B 2 272 ? 159.782 131.437 143.119 1.00 4.57 272 LEU Z C 1
ATOM 3856 O O . LEU B 2 272 ? 160.837 131.071 142.587 1.00 10.21 272 LEU Z O 1
ATOM 3861 N N . ILE B 2 273 ? 159.152 130.694 144.032 1.00 0.39 273 ILE Z N 1
ATOM 3862 C CA . ILE B 2 273 ? 159.671 129.378 144.395 1.00 5.81 273 ILE Z CA 1
ATOM 3863 C C . ILE B 2 273 ? 159.641 128.448 143.189 1.00 16.72 273 ILE Z C 1
ATOM 3864 O O . ILE B 2 273 ? 160.588 127.690 142.944 1.00 21.45 273 ILE Z O 1
ATOM 3869 N N . THR B 2 274 ? 158.561 128.503 142.408 1.00 15.01 274 THR Z N 1
ATOM 3870 C CA . THR B 2 274 ? 158.473 127.681 141.208 1.00 8.10 274 THR Z CA 1
ATOM 3871 C C . THR B 2 274 ? 159.581 128.026 140.223 1.00 17.04 274 THR Z C 1
ATOM 3872 O O . THR B 2 274 ? 160.219 127.133 139.660 1.00 12.85 274 THR Z O 1
ATOM 3876 N N . LEU B 2 275 ? 159.821 129.323 140.002 1.00 22.50 275 LEU Z N 1
ATOM 3877 C CA . LEU B 2 275 ? 160.855 129.738 139.056 1.00 21.07 275 LEU Z CA 1
ATOM 3878 C C . LEU B 2 275 ? 162.242 129.322 139.530 1.00 20.79 275 LEU Z C 1
ATOM 3879 O O . LEU B 2 275 ? 163.084 128.905 138.723 1.00 26.01 275 LEU Z O 1
ATOM 3884 N N . LEU B 2 276 ? 162.498 129.424 140.836 1.00 8.55 276 LEU Z N 1
ATOM 3885 C CA . LEU B 2 276 ? 163.761 128.933 141.376 1.00 20.29 276 LEU Z CA 1
ATOM 3886 C C . LEU B 2 276 ? 163.896 127.430 141.164 1.00 23.92 276 LEU Z C 1
ATOM 3887 O O . LEU B 2 276 ? 164.986 126.931 140.864 1.00 34.20 276 LEU Z O 1
ATOM 3892 N N . CYS B 2 277 ? 162.796 126.691 141.324 1.00 13.51 277 CYS Z N 1
ATOM 3893 C CA . CYS B 2 277 ? 162.834 125.255 141.069 1.00 15.91 277 CYS Z CA 1
ATOM 3894 C C . CYS B 2 277 ? 163.143 124.959 139.606 1.00 22.55 277 CYS Z C 1
ATOM 3895 O O . CYS B 2 277 ? 163.914 124.042 139.304 1.00 28.31 277 CYS Z O 1
ATOM 3898 N N . MET B 2 278 ? 162.546 125.720 138.681 1.00 20.22 278 MET Z N 1
ATOM 3899 C CA . MET B 2 278 ? 162.868 125.533 137.266 1.00 23.27 278 MET Z CA 1
ATOM 3900 C C . MET B 2 278 ? 164.341 125.799 137.000 1.00 30.80 278 MET Z C 1
ATOM 3901 O O . MET B 2 278 ? 164.990 125.050 136.260 1.00 33.38 278 MET Z O 1
ATOM 3906 N N . TRP B 2 279 ? 164.886 126.865 137.590 1.00 20.20 279 TRP Z N 1
ATOM 3907 C CA . TRP B 2 279 ? 166.299 127.167 137.384 1.00 22.53 279 TRP Z CA 1
ATOM 3908 C C . TRP B 2 279 ? 167.187 126.057 137.934 1.00 22.93 279 TRP Z C 1
ATOM 3909 O O . TRP B 2 279 ? 168.154 125.643 137.281 1.00 23.12 279 TRP Z O 1
ATOM 3920 N N . LEU B 2 280 ? 166.871 125.557 139.130 1.00 25.69 280 LEU Z N 1
ATOM 3921 C CA . LEU B 2 280 ? 167.680 124.498 139.723 1.00 31.48 280 LEU Z CA 1
ATOM 3922 C C . LEU B 2 280 ? 167.602 123.218 138.902 1.00 35.41 280 LEU Z C 1
ATOM 3923 O O . LEU B 2 280 ? 168.613 122.533 138.708 1.00 39.78 280 LEU Z O 1
ATOM 3928 N N . LEU B 2 281 ? 166.409 122.875 138.414 1.00 32.05 281 LEU Z N 1
ATOM 3929 C CA . LEU B 2 281 ? 166.271 121.701 137.561 1.00 25.30 281 LEU Z CA 1
ATOM 3930 C C . LEU B 2 281 ? 167.063 121.867 136.272 1.00 30.99 281 LEU Z C 1
ATOM 3931 O O . LEU B 2 281 ? 167.712 120.923 135.807 1.00 32.86 281 LEU Z O 1
ATOM 3936 N N . LYS B 2 282 ? 167.029 123.065 135.683 1.00 36.02 282 LYS Z N 1
ATOM 3937 C CA . LYS B 2 282 ? 167.817 123.325 134.484 1.00 37.92 282 LYS Z CA 1
ATOM 3938 C C . LYS B 2 282 ? 169.312 123.258 134.767 1.00 40.05 282 LYS Z C 1
ATOM 3939 O O . LYS B 2 282 ? 170.098 122.958 133.861 1.00 40.26 282 LYS Z O 1
ATOM 3945 N N . LYS B 2 283 ? 169.726 123.529 136.005 1.00 37.66 283 LYS Z N 1
ATOM 3946 C CA . LYS B 2 283 ? 171.126 123.421 136.396 1.00 36.80 283 LYS Z CA 1
ATOM 3947 C C . LYS B 2 283 ? 171.518 122.004 136.802 1.00 43.27 283 LYS Z C 1
ATOM 3948 O O . LYS B 2 283 ? 172.525 121.827 137.498 1.00 44.99 283 LYS Z O 1
ATOM 3954 N N . LYS B 2 284 ? 170.741 121.000 136.390 1.00 50.03 284 LYS Z N 1
ATOM 3955 C CA . LYS B 2 284 ? 171.064 119.584 136.590 1.00 49.25 284 LYS Z CA 1
ATOM 3956 C C . LYS B 2 284 ? 171.175 119.241 138.078 1.00 51.38 284 LYS Z C 1
ATOM 3957 O O . LYS B 2 284 ? 172.217 118.805 138.570 1.00 54.41 284 LYS Z O 1
ATOM 3963 N N . VAL B 2 285 ? 170.071 119.447 138.791 1.00 47.40 285 VAL Z N 1
ATOM 3964 C CA . VAL B 2 285 ? 169.961 119.111 140.205 1.00 45.96 285 VAL Z CA 1
ATOM 3965 C C . VAL B 2 285 ? 168.756 118.198 140.379 1.00 50.20 285 VAL Z C 1
ATOM 3966 O O . VAL B 2 285 ? 167.661 118.516 139.902 1.00 55.82 285 VAL Z O 1
ATOM 3970 N N . SER B 2 286 ? 168.959 117.072 141.057 1.00 43.14 286 SER Z N 1
ATOM 3971 C CA . SER B 2 286 ? 167.906 116.074 141.174 1.00 39.19 286 SER Z CA 1
ATOM 3972 C C . SER B 2 286 ? 166.726 116.637 141.963 1.00 37.17 286 SER Z C 1
ATOM 3973 O O . SER B 2 286 ? 166.923 117.351 142.952 1.00 42.00 286 SER Z O 1
ATOM 3976 N N . PRO B 2 287 ? 165.490 116.342 141.552 1.00 25.05 287 PRO Z N 1
ATOM 3977 C CA . PRO B 2 287 ? 164.327 116.887 142.270 1.00 23.13 287 PRO Z CA 1
ATOM 3978 C C . PRO B 2 287 ? 164.191 116.387 143.697 1.00 28.66 287 PRO Z C 1
ATOM 3979 O O . PRO B 2 287 ? 163.544 117.061 144.507 1.00 32.78 287 PRO Z O 1
ATOM 3983 N N . ILE B 2 288 ? 164.768 115.232 144.034 1.00 27.69 288 ILE Z N 1
ATOM 3984 C CA . ILE B 2 288 ? 164.670 114.728 145.402 1.00 25.12 288 ILE Z CA 1
ATOM 3985 C C . ILE B 2 288 ? 165.417 115.642 146.365 1.00 24.61 288 ILE Z C 1
ATOM 3986 O O . ILE B 2 288 ? 164.961 115.891 147.490 1.00 30.84 288 ILE Z O 1
ATOM 3991 N N . VAL B 2 289 ? 166.576 116.152 145.945 1.00 15.60 289 VAL Z N 1
ATOM 3992 C CA . VAL B 2 289 ? 167.325 117.085 146.779 1.00 24.54 289 VAL Z CA 1
ATOM 3993 C C . VAL B 2 289 ? 166.514 118.350 147.018 1.00 23.30 289 VAL Z C 1
ATOM 3994 O O . VAL B 2 289 ? 166.466 118.871 148.138 1.00 26.94 289 VAL Z O 1
ATOM 3998 N N . ILE B 2 290 ? 165.859 118.861 145.974 1.00 19.75 290 ILE Z N 1
ATOM 3999 C CA . ILE B 2 290 ? 165.036 120.056 146.128 1.00 15.39 290 ILE Z CA 1
ATOM 4000 C C . ILE B 2 290 ? 163.853 119.779 147.047 1.00 16.39 290 ILE Z C 1
ATOM 4001 O O . ILE B 2 290 ? 163.457 120.636 147.841 1.00 21.37 290 ILE Z O 1
ATOM 4006 N N . ILE B 2 291 ? 163.273 118.581 146.959 1.00 13.90 291 ILE Z N 1
ATOM 4007 C CA . ILE B 2 291 ? 162.135 118.239 147.811 1.00 12.19 291 ILE Z CA 1
ATOM 4008 C C . ILE B 2 291 ? 162.559 118.200 149.275 1.00 24.26 291 ILE Z C 1
ATOM 4009 O O . ILE B 2 291 ? 161.892 118.764 150.155 1.00 24.08 291 ILE Z O 1
ATOM 4014 N N . PHE B 2 292 ? 163.684 117.538 149.556 1.00 24.62 292 PHE Z N 1
ATOM 4015 C CA . PHE B 2 292 ? 164.185 117.480 150.926 1.00 18.31 292 PHE Z CA 1
ATOM 4016 C C . PHE B 2 292 ? 164.550 118.869 151.437 1.00 24.69 292 PHE Z C 1
ATOM 4017 O O . PHE B 2 292 ? 164.278 119.207 152.597 1.00 25.87 292 PHE Z O 1
ATOM 4025 N N . GLY B 2 293 ? 165.170 119.687 150.583 1.00 23.04 293 GLY Z N 1
ATOM 4026 C CA . GLY B 2 293 ? 165.511 121.041 150.982 1.00 20.05 293 GLY Z CA 1
ATOM 4027 C C . GLY B 2 293 ? 164.291 121.883 151.292 1.00 21.21 293 GLY Z C 1
ATOM 4028 O O . GLY B 2 293 ? 164.286 122.650 152.254 1.00 30.45 293 GLY Z O 1
ATOM 4029 N N . LEU B 2 294 ? 163.239 121.753 150.483 1.00 15.18 294 LEU Z N 1
ATOM 4030 C CA . LEU B 2 294 ? 162.011 122.490 150.755 1.00 14.79 294 LEU Z CA 1
ATOM 4031 C C . LEU B 2 294 ? 161.365 122.024 152.052 1.00 20.34 294 LEU Z C 1
ATOM 4032 O O . LEU B 2 294 ? 160.842 122.842 152.817 1.00 29.04 294 LEU Z O 1
ATOM 4037 N N . PHE B 2 295 ? 161.399 120.716 152.323 1.00 20.93 295 PHE Z N 1
ATOM 4038 C CA . PHE B 2 295 ? 160.846 120.212 153.579 1.00 25.66 295 PHE Z CA 1
ATOM 4039 C C . PHE B 2 295 ? 161.596 120.779 154.781 1.00 24.26 295 PHE Z C 1
ATOM 4040 O O . PHE B 2 295 ? 160.983 121.275 155.738 1.00 20.51 295 PHE Z O 1
ATOM 4048 N N . VAL B 2 296 ? 162.930 120.720 154.750 1.00 27.27 296 VAL Z N 1
ATOM 4049 C CA . VAL B 2 296 ? 163.693 121.216 155.892 1.00 20.90 296 VAL Z CA 1
ATOM 4050 C C . VAL B 2 296 ? 163.567 122.732 156.007 1.00 18.36 296 VAL Z C 1
ATOM 4051 O O . VAL B 2 296 ? 163.551 123.275 157.118 1.00 24.97 296 VAL Z O 1
ATOM 4055 N N . VAL B 2 297 ? 163.460 123.440 154.879 1.00 17.72 297 VAL Z N 1
ATOM 4056 C CA . VAL B 2 297 ? 163.264 124.885 154.920 1.00 22.78 297 VAL Z CA 1
ATOM 4057 C C . VAL B 2 297 ? 161.929 125.225 155.564 1.00 25.11 297 VAL Z C 1
ATOM 4058 O O . VAL B 2 297 ? 161.833 126.163 156.361 1.00 34.28 297 VAL Z O 1
ATOM 4062 N N . GLY B 2 298 ? 160.878 124.475 155.232 1.00 20.10 298 GLY Z N 1
ATOM 4063 C CA . GLY B 2 298 ? 159.599 124.693 155.884 1.00 14.19 298 GLY Z CA 1
ATOM 4064 C C . GLY B 2 298 ? 159.651 124.412 157.373 1.00 16.53 298 GLY Z C 1
ATOM 4065 O O . GLY B 2 298 ? 159.074 125.152 158.177 1.00 24.65 298 GLY Z O 1
ATOM 4066 N N . ILE B 2 299 ? 160.352 123.344 157.764 1.00 15.31 299 ILE Z N 1
ATOM 4067 C CA . ILE B 2 299 ? 160.488 123.029 159.185 1.00 14.72 299 ILE Z CA 1
ATOM 4068 C C . ILE B 2 299 ? 161.197 124.166 159.914 1.00 21.56 299 ILE Z C 1
ATOM 4069 O O . ILE B 2 299 ? 160.756 124.621 160.978 1.00 26.87 299 ILE Z O 1
ATOM 4074 N N . LEU B 2 300 ? 162.301 124.652 159.340 1.00 23.70 300 LEU Z N 1
ATOM 4075 C CA . LEU B 2 300 ? 163.041 125.747 159.959 1.00 15.52 300 LEU Z CA 1
ATOM 4076 C C . LEU B 2 300 ? 162.198 127.013 160.032 1.00 14.15 300 LEU Z C 1
ATOM 4077 O O . LEU B 2 300 ? 162.190 127.703 161.057 1.00 31.51 300 LEU Z O 1
ATOM 4082 N N . GLY B 2 301 ? 161.478 127.333 158.956 1.00 3.71 301 GLY Z N 1
ATOM 4083 C CA . GLY B 2 301 ? 160.647 128.521 158.954 1.00 10.05 301 GLY Z CA 1
ATOM 4084 C C . GLY B 2 301 ? 159.519 128.454 159.959 1.00 14.74 301 GLY Z C 1
ATOM 4085 O O . GLY B 2 301 ? 159.086 129.484 160.481 1.00 22.94 301 GLY Z O 1
ATOM 4086 N N . ARG B 2 302 ? 159.012 127.252 160.231 1.00 14.74 302 ARG Z N 1
ATOM 4087 C CA . ARG B 2 302 ? 158.027 127.115 161.297 1.00 21.24 302 ARG Z CA 1
ATOM 4088 C C . ARG B 2 302 ? 158.681 127.252 162.667 1.00 21.20 302 ARG Z C 1
ATOM 4089 O O . ARG B 2 302 ? 158.091 127.831 163.587 1.00 19.66 302 ARG Z O 1
ATOM 4097 N N . TRP B 2 303 ? 159.898 126.725 162.825 1.00 25.28 303 TRP Z N 1
ATOM 4098 C CA . TRP B 2 303 ? 160.603 126.888 164.092 1.00 23.13 303 TRP Z CA 1
ATOM 4099 C C . TRP B 2 303 ? 161.064 128.326 164.288 1.00 21.23 303 TRP Z C 1
ATOM 4100 O O . TRP B 2 303 ? 160.993 128.861 165.400 1.00 22.82 303 TRP Z O 1
ATOM 4111 N N . ALA B 2 304 ? 161.539 128.969 163.221 1.00 19.16 304 ALA Z N 1
ATOM 4112 C CA . ALA B 2 304 ? 161.986 130.355 163.279 1.00 20.55 304 ALA Z CA 1
ATOM 4113 C C . ALA B 2 304 ? 160.836 131.343 163.399 1.00 21.07 304 ALA Z C 1
ATOM 4114 O O . ALA B 2 304 ? 161.089 132.542 163.557 1.00 26.92 304 ALA Z O 1
ATOM 4116 N N . GLN B 2 305 ? 159.593 130.875 163.302 1.00 22.91 305 GLN Z N 1
ATOM 4117 C CA . GLN B 2 305 ? 158.391 131.686 163.460 1.00 19.69 305 GLN Z CA 1
ATOM 4118 C C . GLN B 2 305 ? 158.262 132.767 162.396 1.00 26.71 305 GLN Z C 1
ATOM 4119 O O . GLN B 2 305 ? 157.531 133.741 162.590 1.00 27.52 305 GLN Z O 1
ATOM 4125 N N . ILE B 2 306 ? 158.959 132.626 161.267 1.00 34.73 306 ILE Z N 1
ATOM 4126 C CA . ILE B 2 306 ? 158.734 133.538 160.152 1.00 30.43 306 ILE Z CA 1
ATOM 4127 C C . ILE B 2 306 ? 157.518 133.133 159.333 1.00 30.90 306 ILE Z C 1
ATOM 4128 O O . ILE B 2 306 ? 156.971 133.963 158.597 1.00 29.51 306 ILE Z O 1
ATOM 4133 N N . MET B 2 307 ? 157.074 131.884 159.448 1.00 48.88 307 MET Z N 1
ATOM 4134 C CA . MET B 2 307 ? 155.941 131.387 158.677 1.00 49.92 307 MET Z CA 1
ATOM 4135 C C . MET B 2 307 ? 154.685 131.312 159.535 1.00 51.04 307 MET Z C 1
ATOM 4136 O O . MET B 2 307 ? 154.005 130.287 159.565 1.00 45.24 307 MET Z O 1
ATOM 4141 N N . GLU C 3 7 ? 178.001 111.672 131.301 1.00 84.86 7 GLU B N 1
ATOM 4142 C CA . GLU C 3 7 ? 177.929 110.254 130.974 1.00 87.09 7 GLU B CA 1
ATOM 4143 C C . GLU C 3 7 ? 176.639 110.018 130.191 1.00 88.04 7 GLU B C 1
ATOM 4144 O O . GLU C 3 7 ? 176.370 108.917 129.715 1.00 87.79 7 GLU B O 1
ATOM 4150 N N . PHE C 3 8 ? 175.838 111.074 130.060 1.00 85.35 8 PHE B N 1
ATOM 4151 C CA . PHE C 3 8 ? 174.572 110.999 129.340 1.00 86.27 8 PHE B CA 1
ATOM 4152 C C . PHE C 3 8 ? 174.563 111.891 128.105 1.00 85.81 8 PHE B C 1
ATOM 4153 O O . PHE C 3 8 ? 174.327 111.398 126.996 1.00 83.89 8 PHE B O 1
ATOM 4161 N N . GLU C 3 9 ? 174.827 113.191 128.260 1.00 87.59 9 GLU B N 1
ATOM 4162 C CA . GLU C 3 9 ? 174.774 114.097 127.116 1.00 85.14 9 GLU B CA 1
ATOM 4163 C C . GLU C 3 9 ? 175.841 113.760 126.084 1.00 87.18 9 GLU B C 1
ATOM 4164 O O . GLU C 3 9 ? 175.580 113.811 124.878 1.00 89.01 9 GLU B O 1
ATOM 4170 N N . ASN C 3 10 ? 177.052 113.425 126.533 1.00 87.07 10 ASN B N 1
ATOM 4171 C CA . ASN C 3 10 ? 178.137 113.147 125.595 1.00 86.58 10 ASN B CA 1
ATOM 4172 C C . ASN C 3 10 ? 177.837 111.912 124.751 1.00 85.47 10 ASN B C 1
ATOM 4173 O O . ASN C 3 10 ? 178.017 111.921 123.527 1.00 84.65 10 ASN B O 1
ATOM 4178 N N . GLU C 3 11 ? 177.363 110.839 125.388 1.00 72.89 11 GLU B N 1
ATOM 4179 C CA . GLU C 3 11 ? 177.061 109.627 124.634 1.00 74.12 11 GLU B CA 1
ATOM 4180 C C . GLU C 3 11 ? 175.826 109.815 123.760 1.00 73.03 11 GLU B C 1
ATOM 4181 O O . GLU C 3 11 ? 175.748 109.250 122.663 1.00 72.41 11 GLU B O 1
ATOM 4187 N N . LEU C 3 12 ? 174.852 110.609 124.219 1.00 64.82 12 LEU B N 1
ATOM 4188 C CA . LEU C 3 12 ? 173.712 110.934 123.366 1.00 62.35 12 LEU B CA 1
ATOM 4189 C C . LEU C 3 12 ? 174.160 111.700 122.128 1.00 62.33 12 LEU B C 1
ATOM 4190 O O . LEU C 3 12 ? 173.683 111.439 121.016 1.00 62.98 12 LEU B O 1
ATOM 4195 N N . ARG C 3 13 ? 175.077 112.653 122.306 1.00 66.87 13 ARG B N 1
ATOM 4196 C CA . ARG C 3 13 ? 175.636 113.381 121.174 1.00 68.25 13 ARG B CA 1
ATOM 4197 C C . ARG C 3 13 ? 176.355 112.442 120.220 1.00 69.48 13 ARG B C 1
ATOM 4198 O O . ARG C 3 13 ? 176.217 112.561 118.999 1.00 68.11 13 ARG B O 1
ATOM 4206 N N . SER C 3 14 ? 177.141 111.510 120.763 1.00 67.81 14 SER B N 1
ATOM 4207 C CA . SER C 3 14 ? 177.855 110.564 119.911 1.00 68.08 14 SER B CA 1
ATOM 4208 C C . SER C 3 14 ? 176.883 109.703 119.113 1.00 68.01 14 SER B C 1
ATOM 4209 O O . SER C 3 14 ? 177.080 109.480 117.912 1.00 69.48 14 SER B O 1
ATOM 4212 N N . MET C 3 15 ? 175.822 109.221 119.764 1.00 62.64 15 MET B N 1
ATOM 4213 C CA . MET C 3 15 ? 174.840 108.397 119.068 1.00 62.36 15 MET B CA 1
ATOM 4214 C C . MET C 3 15 ? 174.124 109.187 117.979 1.00 64.54 15 MET B C 1
ATOM 4215 O O . MET C 3 15 ? 173.928 108.683 116.867 1.00 66.07 15 MET B O 1
ATOM 4220 N N . LEU C 3 16 ? 173.736 110.431 118.273 1.00 60.93 16 LEU B N 1
ATOM 4221 C CA . LEU C 3 16 ? 173.071 111.250 117.263 1.00 60.84 16 LEU B CA 1
ATOM 4222 C C . LEU C 3 16 ? 174.001 111.556 116.094 1.00 60.03 16 LEU B C 1
ATOM 4223 O O . LEU C 3 16 ? 173.573 111.550 114.934 1.00 59.89 16 LEU B O 1
ATOM 4228 N N . ALA C 3 17 ? 175.273 111.842 116.382 1.00 65.43 17 ALA B N 1
ATOM 4229 C CA . ALA C 3 17 ? 176.232 112.116 115.317 1.00 65.78 17 ALA B CA 1
ATOM 4230 C C . ALA C 3 17 ? 176.435 110.896 114.432 1.00 65.17 17 ALA B C 1
ATOM 4231 O O . ALA C 3 17 ? 176.498 111.015 113.202 1.00 66.50 17 ALA B O 1
ATOM 4233 N N . THR C 3 18 ? 176.542 109.710 115.037 1.00 63.99 18 THR B N 1
ATOM 4234 C CA . THR C 3 18 ? 176.674 108.495 114.242 1.00 65.68 18 THR B CA 1
ATOM 4235 C C . THR C 3 18 ? 175.411 108.211 113.439 1.00 66.61 18 THR B C 1
ATOM 4236 O O . THR C 3 18 ? 175.495 107.702 112.316 1.00 69.72 18 THR B O 1
ATOM 4240 N N . ALA C 3 19 ? 174.239 108.529 113.993 1.00 64.31 19 ALA B N 1
ATOM 4241 C CA . ALA C 3 19 ? 172.991 108.238 113.297 1.00 66.62 19 ALA B CA 1
ATOM 4242 C C . ALA C 3 19 ? 172.776 109.170 112.111 1.00 68.01 19 ALA B C 1
ATOM 4243 O O . ALA C 3 19 ? 172.394 108.719 111.025 1.00 70.30 19 ALA B O 1
ATOM 4245 N N . LEU C 3 20 ? 173.025 110.467 112.291 1.00 65.62 20 LEU B N 1
ATOM 4246 C CA . LEU C 3 20 ? 172.675 111.470 111.282 1.00 64.01 20 LEU B CA 1
ATOM 4247 C C . LEU C 3 20 ? 173.545 111.418 110.034 1.00 65.82 20 LEU B C 1
ATOM 4248 O O . LEU C 3 20 ? 173.377 112.303 109.184 1.00 65.23 20 LEU B O 1
ATOM 4253 N N . GLU C 3 21 ? 174.450 110.461 109.856 1.00 79.61 21 GLU B N 1
ATOM 4254 C CA . GLU C 3 21 ? 175.310 110.435 108.683 1.00 81.72 21 GLU B CA 1
ATOM 4255 C C . GLU C 3 21 ? 175.173 109.179 107.836 1.00 83.36 21 GLU B C 1
ATOM 4256 O O . GLU C 3 21 ? 175.363 109.257 106.621 1.00 83.63 21 GLU B O 1
ATOM 4262 N N . LYS C 3 22 ? 174.862 108.030 108.435 1.00 94.08 22 LYS B N 1
ATOM 4263 C CA . LYS C 3 22 ? 174.768 106.786 107.678 1.00 95.98 22 LYS B CA 1
ATOM 4264 C C . LYS C 3 22 ? 173.647 106.839 106.647 1.00 97.01 22 LYS B C 1
ATOM 4265 O O . LYS C 3 22 ? 173.908 106.826 105.439 1.00 96.03 22 LYS B O 1
ATOM 4271 N N . ASP C 3 23 ? 172.400 106.909 107.112 1.00 105.52 23 ASP B N 1
ATOM 4272 C CA . ASP C 3 23 ? 171.246 107.020 106.226 1.00 104.96 23 ASP B CA 1
ATOM 4273 C C . ASP C 3 23 ? 170.017 107.448 107.016 1.00 104.68 23 ASP B C 1
ATOM 4274 O O . ASP C 3 23 ? 169.613 106.767 107.963 1.00 104.91 23 ASP B O 1
ATOM 4279 N N . ILE C 3 24 ? 169.417 108.573 106.638 1.00 81.03 24 ILE B N 1
ATOM 4280 C CA . ILE C 3 24 ? 168.289 109.147 107.362 1.00 77.94 24 ILE B CA 1
ATOM 4281 C C . ILE C 3 24 ? 167.255 109.628 106.355 1.00 76.45 24 ILE B C 1
ATOM 4282 O O . ILE C 3 24 ? 167.603 110.233 105.336 1.00 78.71 24 ILE B O 1
ATOM 4287 N N . SER C 3 25 ? 165.984 109.355 106.635 1.00 62.73 25 SER B N 1
ATOM 4288 C CA . SER C 3 25 ? 164.920 109.876 105.795 1.00 62.99 25 SER B CA 1
ATOM 4289 C C . SER C 3 25 ? 164.591 111.312 106.190 1.00 63.73 25 SER B C 1
ATOM 4290 O O . SER C 3 25 ? 164.901 111.768 107.293 1.00 67.96 25 SER B O 1
ATOM 4293 N N . GLN C 3 26 ? 163.942 112.025 105.268 1.00 67.49 26 GLN B N 1
ATOM 4294 C CA . GLN C 3 26 ? 163.701 113.451 105.462 1.00 68.54 26 GLN B CA 1
ATOM 4295 C C . GLN C 3 26 ? 162.702 113.718 106.583 1.00 69.67 26 GLN B C 1
ATOM 4296 O O . GLN C 3 26 ? 162.743 114.788 107.202 1.00 70.39 26 GLN B O 1
ATOM 4302 N N . GLU C 3 27 ? 161.804 112.770 106.860 1.00 66.49 27 GLU B N 1
ATOM 4303 C CA . GLU C 3 27 ? 160.781 113.001 107.876 1.00 67.81 27 GLU B CA 1
ATOM 4304 C C . GLU C 3 27 ? 161.390 113.170 109.263 1.00 67.40 27 GLU B C 1
ATOM 4305 O O . GLU C 3 27 ? 160.963 114.037 110.033 1.00 66.79 27 GLU B O 1
ATOM 4311 N N . GLU C 3 28 ? 162.379 112.347 109.606 1.00 64.60 28 GLU B N 1
ATOM 4312 C CA . GLU C 3 28 ? 163.042 112.440 110.898 1.00 60.73 28 GLU B CA 1
ATOM 4313 C C . GLU C 3 28 ? 164.317 113.270 110.856 1.00 63.44 28 GLU B C 1
ATOM 4314 O O . GLU C 3 28 ? 164.939 113.481 111.905 1.00 67.78 28 GLU B O 1
ATOM 4320 N N . ARG C 3 29 ? 164.720 113.748 109.675 1.00 65.32 29 ARG B N 1
ATOM 4321 C CA . ARG C 3 29 ? 165.856 114.660 109.602 1.00 64.03 29 ARG B CA 1
ATOM 4322 C C . ARG C 3 29 ? 165.587 115.920 110.409 1.00 64.09 29 ARG B C 1
ATOM 4323 O O . ARG C 3 29 ? 166.464 116.401 111.135 1.00 65.97 29 ARG B O 1
ATOM 4331 N N . ASN C 3 30 ? 164.371 116.460 110.300 1.00 61.80 30 ASN B N 1
ATOM 4332 C CA . ASN C 3 30 ? 164.015 117.657 111.053 1.00 64.87 30 ASN B CA 1
ATOM 4333 C C . ASN C 3 30 ? 164.100 117.407 112.552 1.00 68.25 30 ASN B C 1
ATOM 4334 O O . ASN C 3 30 ? 164.651 118.224 113.298 1.00 67.83 30 ASN B O 1
ATOM 4339 N N . ALA C 3 31 ? 163.559 116.276 113.013 1.00 52.92 31 ALA B N 1
ATOM 4340 C CA . ALA C 3 31 ? 163.581 115.975 114.440 1.00 45.07 31 ALA B CA 1
ATOM 4341 C C . ALA C 3 31 ? 165.005 115.801 114.948 1.00 45.24 31 ALA B C 1
ATOM 4342 O O . ALA C 3 31 ? 165.361 116.329 116.008 1.00 45.50 31 ALA B O 1
ATOM 4344 N N . LEU C 3 32 ? 165.837 115.067 114.207 1.00 55.81 32 LEU B N 1
ATOM 4345 C CA . LEU C 3 32 ? 167.212 114.854 114.648 1.00 56.84 32 LEU B CA 1
ATOM 4346 C C . LEU C 3 32 ? 168.001 116.159 114.656 1.00 57.41 32 LEU B C 1
ATOM 4347 O O . LEU C 3 32 ? 168.781 116.415 115.584 1.00 60.46 32 LEU B O 1
ATOM 4352 N N . ASN C 3 33 ? 167.807 117.003 113.638 1.00 52.73 33 ASN B N 1
ATOM 4353 C CA . ASN C 3 33 ? 168.493 118.290 113.605 1.00 55.37 33 ASN B CA 1
ATOM 4354 C C . ASN C 3 33 ? 168.037 119.192 114.744 1.00 53.99 33 ASN B C 1
ATOM 4355 O O . ASN C 3 33 ? 168.857 119.879 115.362 1.00 55.80 33 ASN B O 1
ATOM 4360 N N . ILE C 3 34 ? 166.733 119.205 115.037 1.00 44.54 34 ILE B N 1
ATOM 4361 C CA . ILE C 3 34 ? 166.224 119.999 116.151 1.00 45.71 34 ILE B CA 1
ATOM 4362 C C . ILE C 3 34 ? 166.814 119.507 117.465 1.00 44.68 34 ILE B C 1
ATOM 4363 O O . ILE C 3 34 ? 167.193 120.304 118.333 1.00 41.58 34 ILE B O 1
ATOM 4368 N N . ALA C 3 35 ? 166.901 118.185 117.633 1.00 50.90 35 ALA B N 1
ATOM 4369 C CA . ALA C 3 35 ? 167.484 117.633 118.850 1.00 44.34 35 ALA B CA 1
ATOM 4370 C C . ALA C 3 35 ? 168.943 118.038 118.996 1.00 43.64 35 ALA B C 1
ATOM 4371 O O . ALA C 3 35 ? 169.378 118.429 120.083 1.00 45.48 35 ALA B O 1
ATOM 4373 N N . GLU C 3 36 ? 169.716 117.957 117.912 1.00 54.83 36 GLU B N 1
ATOM 4374 C CA . GLU C 3 36 ? 171.122 118.343 117.992 1.00 56.16 36 GLU B CA 1
ATOM 4375 C C . GLU C 3 36 ? 171.264 119.835 118.284 1.00 58.47 36 GLU B C 1
ATOM 4376 O O . GLU C 3 36 ? 172.129 120.246 119.070 1.00 57.21 36 GLU B O 1
ATOM 4382 N N . LYS C 3 37 ? 170.411 120.660 117.670 1.00 61.20 37 LYS B N 1
ATOM 4383 C CA . LYS C 3 37 ? 170.480 122.104 117.874 1.00 61.99 37 LYS B CA 1
ATOM 4384 C C . LYS C 3 37 ? 170.074 122.498 119.289 1.00 61.87 37 LYS B C 1
ATOM 4385 O O . LYS C 3 37 ? 170.588 123.483 119.827 1.00 64.42 37 LYS B O 1
ATOM 4391 N N . ALA C 3 38 ? 169.151 121.762 119.900 1.00 54.28 38 ALA B N 1
ATOM 4392 C CA . ALA C 3 38 ? 168.793 122.008 121.290 1.00 52.77 38 ALA B CA 1
ATOM 4393 C C . ALA C 3 38 ? 169.731 121.322 122.272 1.00 54.56 38 ALA B C 1
ATOM 4394 O O . ALA C 3 38 ? 169.691 121.633 123.467 1.00 53.45 38 ALA B O 1
ATOM 4396 N N . LEU C 3 39 ? 170.564 120.395 121.800 1.00 62.69 39 LEU B N 1
ATOM 4397 C CA . LEU C 3 39 ? 171.522 119.704 122.651 1.00 63.17 39 LEU B CA 1
ATOM 4398 C C . LEU C 3 39 ? 172.841 120.457 122.760 1.00 63.32 39 LEU B C 1
ATOM 4399 O O . LEU C 3 39 ? 173.389 120.579 123.861 1.00 62.02 39 LEU B O 1
ATOM 4404 N N . ASP C 3 40 ? 173.374 120.960 121.642 1.00 70.94 40 ASP B N 1
ATOM 4405 C CA . ASP C 3 40 ? 174.571 121.793 121.731 1.00 71.93 40 ASP B CA 1
ATOM 4406 C C . ASP C 3 40 ? 174.281 123.070 122.510 1.00 73.28 40 ASP B C 1
ATOM 4407 O O . ASP C 3 40 ? 175.109 123.524 123.309 1.00 74.34 40 ASP B O 1
ATOM 4412 N N . ASN C 3 41 ? 173.111 123.664 122.284 1.00 72.92 41 ASN B N 1
ATOM 4413 C CA . ASN C 3 41 ? 172.604 124.682 123.190 1.00 72.51 41 ASN B CA 1
ATOM 4414 C C . ASN C 3 41 ? 172.323 124.056 124.549 1.00 73.00 41 ASN B C 1
ATOM 4415 O O . ASN C 3 41 ? 171.879 122.908 124.642 1.00 73.69 41 ASN B O 1
ATOM 4420 N N . SER C 3 42 ? 172.591 124.809 125.612 1.00 84.24 42 SER B N 1
ATOM 4421 C CA . SER C 3 42 ? 172.385 124.311 126.971 1.00 85.56 42 SER B CA 1
ATOM 4422 C C . SER C 3 42 ? 170.900 124.402 127.296 1.00 84.32 42 SER B C 1
ATOM 4423 O O . SER C 3 42 ? 170.403 125.421 127.779 1.00 86.63 42 SER B O 1
ATOM 4426 N N . GLU C 3 43 ? 170.180 123.315 127.027 1.00 63.86 43 GLU B N 1
ATOM 4427 C CA . GLU C 3 43 ? 168.752 123.234 127.287 1.00 61.91 43 GLU B CA 1
ATOM 4428 C C . GLU C 3 43 ? 168.468 121.988 128.114 1.00 62.40 43 GLU B C 1
ATOM 4429 O O . GLU C 3 43 ? 169.311 121.096 128.238 1.00 63.53 43 GLU B O 1
ATOM 4435 N N . TYR C 3 44 ? 167.269 121.944 128.693 1.00 43.53 44 TYR B N 1
ATOM 4436 C CA . TYR C 3 44 ? 166.899 120.839 129.567 1.00 39.11 44 TYR B CA 1
ATOM 4437 C C . TYR C 3 44 ? 166.906 119.520 128.804 1.00 39.62 44 TYR B C 1
ATOM 4438 O O . TYR C 3 44 ? 166.329 119.413 127.718 1.00 39.47 44 TYR B O 1
ATOM 4447 N N . LEU C 3 45 ? 167.567 118.517 129.380 1.00 36.83 45 LEU B N 1
ATOM 4448 C CA . LEU C 3 45 ? 167.626 117.205 128.742 1.00 30.09 45 LEU B CA 1
ATOM 4449 C C . LEU C 3 45 ? 166.265 116.538 128.583 1.00 26.80 45 LEU B C 1
ATOM 4450 O O . LEU C 3 45 ? 166.011 115.983 127.498 1.00 38.13 45 LEU B O 1
ATOM 4455 N N . PRO C 3 46 ? 165.377 116.515 129.586 1.00 18.89 46 PRO B N 1
ATOM 4456 C CA . PRO C 3 46 ? 164.087 115.835 129.384 1.00 23.52 46 PRO B CA 1
ATOM 4457 C C . PRO C 3 46 ? 163.271 116.390 128.231 1.00 25.74 46 PRO B C 1
ATOM 4458 O O . PRO C 3 46 ? 162.572 115.622 127.563 1.00 23.67 46 PRO B O 1
ATOM 4462 N N . LYS C 3 47 ? 163.331 117.698 127.975 1.00 21.96 47 LYS B N 1
ATOM 4463 C CA . LYS C 3 47 ? 162.606 118.257 126.837 1.00 20.37 47 LYS B CA 1
ATOM 4464 C C . LYS C 3 47 ? 163.154 117.727 125.516 1.00 19.97 47 LYS B C 1
ATOM 4465 O O . LYS C 3 47 ? 162.390 117.379 124.607 1.00 11.94 47 LYS B O 1
ATOM 4471 N N . ILE C 3 48 ? 164.481 117.659 125.392 1.00 25.10 48 ILE B N 1
ATOM 4472 C CA . ILE C 3 48 ? 165.090 117.100 124.189 1.00 20.48 48 ILE B CA 1
ATOM 4473 C C . ILE C 3 48 ? 164.688 115.642 124.022 1.00 23.84 48 ILE B C 1
ATOM 4474 O O . ILE C 3 48 ? 164.352 115.194 122.918 1.00 34.59 48 ILE B O 1
ATOM 4479 N N . ILE C 3 49 ? 164.717 114.881 125.117 1.00 15.16 49 ILE B N 1
ATOM 4480 C CA . ILE C 3 49 ? 164.359 113.467 125.056 1.00 10.87 49 ILE B CA 1
ATOM 4481 C C . ILE C 3 49 ? 162.906 113.305 124.627 1.00 15.24 49 ILE B C 1
ATOM 4482 O O . ILE C 3 49 ? 162.579 112.461 123.786 1.00 22.49 49 ILE B O 1
ATOM 4487 N N . LEU C 3 50 ? 162.013 114.112 125.203 1.00 12.98 50 LEU B N 1
ATOM 4488 C CA . LEU C 3 50 ? 160.598 114.028 124.862 1.00 10.43 50 LEU B CA 1
ATOM 4489 C C . LEU C 3 50 ? 160.355 114.387 123.405 1.00 17.94 50 LEU B C 1
ATOM 4490 O O . LEU C 3 50 ? 159.564 113.728 122.722 1.00 26.51 50 LEU B O 1
ATOM 4495 N N . ASN C 3 51 ? 161.013 115.439 122.911 1.00 24.40 51 ASN B N 1
ATOM 4496 C CA . ASN C 3 51 ? 160.831 115.821 121.514 1.00 15.72 51 ASN B CA 1
ATOM 4497 C C . ASN C 3 51 ? 161.352 114.742 120.575 1.00 15.69 51 ASN B C 1
ATOM 4498 O O . ASN C 3 51 ? 160.716 114.437 119.560 1.00 16.93 51 ASN B O 1
ATOM 4503 N N . LEU C 3 52 ? 162.506 114.153 120.894 1.00 18.89 52 LEU B N 1
ATOM 4504 C CA . LEU C 3 52 ? 163.048 113.090 120.055 1.00 14.92 52 LEU B CA 1
ATOM 4505 C C . LEU C 3 52 ? 162.151 111.860 120.069 1.00 26.15 52 LEU B C 1
ATOM 4506 O O . LEU C 3 52 ? 161.963 111.210 119.034 1.00 30.23 52 LEU B O 1
ATOM 4511 N N . ARG C 3 53 ? 161.593 111.523 121.231 1.00 25.85 53 ARG B N 1
ATOM 4512 C CA . ARG C 3 53 ? 160.786 110.317 121.356 1.00 18.65 53 ARG B CA 1
ATOM 4513 C C . ARG C 3 53 ? 159.398 110.479 120.748 1.00 24.13 53 ARG B C 1
ATOM 4514 O O . ARG C 3 53 ? 158.859 109.518 120.189 1.00 34.59 53 ARG B O 1
ATOM 4522 N N . LYS C 3 54 ? 158.804 111.669 120.845 1.00 18.76 54 LYS B N 1
ATOM 4523 C CA . LYS C 3 54 ? 157.440 111.882 120.377 1.00 21.86 54 LYS B CA 1
ATOM 4524 C C . LYS C 3 54 ? 157.344 112.020 118.865 1.00 22.06 54 LYS B C 1
ATOM 4525 O O . LYS C 3 54 ? 156.326 111.629 118.281 1.00 19.27 54 LYS B O 1
ATOM 4531 N N . ALA C 3 55 ? 158.371 112.565 118.223 1.00 27.88 55 ALA B N 1
ATOM 4532 C CA . ALA C 3 55 ? 158.382 112.751 116.781 1.00 27.69 55 ALA B CA 1
ATOM 4533 C C . ALA C 3 55 ? 158.732 111.471 116.032 1.00 27.38 55 ALA B C 1
ATOM 4534 O O . ALA C 3 55 ? 158.813 111.493 114.800 1.00 32.45 55 ALA B O 1
ATOM 4536 N N . LEU C 3 56 ? 158.918 110.357 116.745 1.00 25.09 56 LEU B N 1
ATOM 4537 C CA . LEU C 3 56 ? 159.255 109.078 116.138 1.00 31.51 56 LEU B CA 1
ATOM 4538 C C . LEU C 3 56 ? 158.159 108.020 116.266 1.00 34.11 56 LEU B C 1
ATOM 4539 O O . LEU C 3 56 ? 158.255 106.979 115.610 1.00 35.18 56 LEU B O 1
ATOM 4544 N N . THR C 3 57 ? 157.107 108.265 117.067 1.00 33.82 57 THR B N 1
ATOM 4545 C CA . THR C 3 57 ? 156.120 107.214 117.325 1.00 35.82 57 THR B CA 1
ATOM 4546 C C . THR C 3 57 ? 155.352 106.814 116.071 1.00 40.19 57 THR B C 1
ATOM 4547 O O . THR C 3 57 ? 155.264 105.608 115.782 1.00 40.42 57 THR B O 1
ATOM 4551 N N . PRO C 3 58 ? 154.866 107.792 115.230 1.00 38.10 58 PRO B N 1
ATOM 4552 C CA . PRO C 3 58 ? 154.238 107.249 114.015 1.00 31.86 58 PRO B CA 1
ATOM 4553 C C . PRO C 3 58 ? 155.309 106.582 113.157 1.00 32.65 58 PRO B C 1
ATOM 4554 O O . PRO C 3 58 ? 155.042 105.528 112.585 1.00 36.91 58 PRO B O 1
ATOM 4558 N N . LEU C 3 59 ? 156.503 107.174 113.078 1.00 35.85 59 LEU B N 1
ATOM 4559 C CA . LEU C 3 59 ? 157.548 106.614 112.238 1.00 35.38 59 LEU B CA 1
ATOM 4560 C C . LEU C 3 59 ? 158.038 105.261 112.729 1.00 31.93 59 LEU B C 1
ATOM 4561 O O . LEU C 3 59 ? 158.732 104.569 111.981 1.00 34.49 59 LEU B O 1
ATOM 4566 N N . ALA C 3 60 ? 157.713 104.880 113.963 1.00 34.42 60 ALA B N 1
ATOM 4567 C CA . ALA C 3 60 ? 158.132 103.605 114.529 1.00 37.76 60 ALA B CA 1
ATOM 4568 C C . ALA C 3 60 ? 157.046 102.549 114.465 1.00 37.98 60 ALA B C 1
ATOM 4569 O O . ALA C 3 60 ? 157.311 101.416 114.050 1.00 40.00 60 ALA B O 1
ATOM 4571 N N . ILE C 3 61 ? 155.831 102.894 114.880 1.00 34.32 61 ILE B N 1
ATOM 4572 C CA . ILE C 3 61 ? 154.785 101.887 115.002 1.00 34.78 61 ILE B CA 1
ATOM 4573 C C . ILE C 3 61 ? 154.345 101.389 113.631 1.00 41.01 61 ILE B C 1
ATOM 4574 O O . ILE C 3 61 ? 154.025 100.205 113.470 1.00 44.84 61 ILE B O 1
ATOM 4579 N N . ASN C 3 62 ? 154.300 102.273 112.629 1.00 50.72 62 ASN B N 1
ATOM 4580 C CA . ASN C 3 62 ? 153.690 101.891 111.362 1.00 49.46 62 ASN B CA 1
ATOM 4581 C C . ASN C 3 62 ? 154.467 100.767 110.692 1.00 52.97 62 ASN B C 1
ATOM 4582 O O . ASN C 3 62 ? 154.025 99.614 110.721 1.00 54.28 62 ASN B O 1
ATOM 4587 N N . ARG C 3 63 ? 155.618 101.069 110.089 1.00 62.65 63 ARG B N 1
ATOM 4588 C CA . ARG C 3 63 ? 156.577 100.008 109.812 1.00 65.42 63 ARG B CA 1
ATOM 4589 C C . ARG C 3 63 ? 158.030 100.472 109.792 1.00 63.29 63 ARG B C 1
ATOM 4590 O O . ARG C 3 63 ? 158.942 99.650 109.931 1.00 62.47 63 ARG B O 1
ATOM 4598 N N . THR C 3 64 ? 158.269 101.775 109.628 1.00 64.74 64 THR B N 1
ATOM 4599 C CA . THR C 3 64 ? 159.533 102.184 109.012 1.00 65.28 64 THR B CA 1
ATOM 4600 C C . THR C 3 64 ? 160.693 102.204 110.003 1.00 64.35 64 THR B C 1
ATOM 4601 O O . THR C 3 64 ? 161.539 101.305 109.991 1.00 65.98 64 THR B O 1
ATOM 4605 N N . LEU C 3 65 ? 160.710 103.198 110.900 1.00 59.98 65 LEU B N 1
ATOM 4606 C CA . LEU C 3 65 ? 161.750 103.359 111.916 1.00 60.84 65 LEU B CA 1
ATOM 4607 C C . LEU C 3 65 ? 163.119 102.916 111.415 1.00 60.47 65 LEU B C 1
ATOM 4608 O O . LEU C 3 65 ? 163.666 101.933 111.923 1.00 62.45 65 LEU B O 1
ATOM 4613 N N . ASN C 3 66 ? 163.639 103.602 110.394 1.00 64.42 66 ASN B N 1
ATOM 4614 C CA . ASN C 3 66 ? 164.827 103.183 109.651 1.00 67.33 66 ASN B CA 1
ATOM 4615 C C . ASN C 3 66 ? 165.862 102.511 110.544 1.00 69.81 66 ASN B C 1
ATOM 4616 O O . ASN C 3 66 ? 166.224 103.032 111.602 1.00 71.90 66 ASN B O 1
ATOM 4621 N N . HIS C 3 67 ? 166.337 101.345 110.094 1.00 73.47 67 HIS B N 1
ATOM 4622 C CA . HIS C 3 67 ? 167.095 100.439 110.955 1.00 75.56 67 HIS B CA 1
ATOM 4623 C C . HIS C 3 67 ? 168.354 101.093 111.508 1.00 76.81 67 HIS B C 1
ATOM 4624 O O . HIS C 3 67 ? 168.904 100.640 112.518 1.00 76.69 67 HIS B O 1
ATOM 4631 N N . ASP C 3 68 ? 168.838 102.146 110.849 1.00 78.96 68 ASP B N 1
ATOM 4632 C CA . ASP C 3 68 ? 170.005 102.854 111.360 1.00 77.29 68 ASP B CA 1
ATOM 4633 C C . ASP C 3 68 ? 169.719 103.486 112.717 1.00 78.17 68 ASP B C 1
ATOM 4634 O O . ASP C 3 68 ? 170.547 103.408 113.631 1.00 79.56 68 ASP B O 1
ATOM 4639 N N . LEU C 3 69 ? 168.558 104.118 112.868 1.00 65.82 69 LEU B N 1
ATOM 4640 C CA . LEU C 3 69 ? 168.171 104.724 114.144 1.00 66.48 69 LEU B CA 1
ATOM 4641 C C . LEU C 3 69 ? 167.295 103.795 114.985 1.00 63.76 69 LEU B C 1
ATOM 4642 O O . LEU C 3 69 ? 166.241 104.180 115.487 1.00 64.43 69 LEU B O 1
ATOM 4647 N N . SER C 3 70 ? 167.752 102.560 115.182 1.00 58.70 70 SER B N 1
ATOM 4648 C CA . SER C 3 70 ? 167.022 101.604 116.010 1.00 57.64 70 SER B CA 1
ATOM 4649 C C . SER C 3 70 ? 167.542 101.610 117.445 1.00 58.14 70 SER B C 1
ATOM 4650 O O . SER C 3 70 ? 166.763 101.720 118.400 1.00 60.96 70 SER B O 1
ATOM 4653 N N . GLU C 3 71 ? 168.862 101.497 117.610 1.00 60.14 71 GLU B N 1
ATOM 4654 C CA . GLU C 3 71 ? 169.440 101.577 118.945 1.00 58.74 71 GLU B CA 1
ATOM 4655 C C . GLU C 3 71 ? 169.230 102.955 119.553 1.00 58.65 71 GLU B C 1
ATOM 4656 O O . GLU C 3 71 ? 169.181 103.088 120.779 1.00 58.37 71 GLU B O 1
ATOM 4662 N N . LEU C 3 72 ? 169.090 103.989 118.720 1.00 48.48 72 LEU B N 1
ATOM 4663 C CA . LEU C 3 72 ? 168.797 105.318 119.246 1.00 44.68 72 LEU B CA 1
ATOM 4664 C C . LEU C 3 72 ? 167.424 105.353 119.907 1.00 44.97 72 LEU B C 1
ATOM 4665 O O . LEU C 3 72 ? 167.272 105.868 121.020 1.00 51.81 72 LEU B O 1
ATOM 4670 N N . TYR C 3 73 ? 166.409 104.808 119.234 1.00 39.05 73 TYR B N 1
ATOM 4671 C CA . TYR C 3 73 ? 165.089 104.709 119.845 1.00 36.44 73 TYR B CA 1
ATOM 4672 C C . TYR C 3 73 ? 165.104 103.801 121.063 1.00 39.56 73 TYR B C 1
ATOM 4673 O O . TYR C 3 73 ? 164.398 104.077 122.039 1.00 43.79 73 TYR B O 1
ATOM 4682 N N . LYS C 3 74 ? 165.892 102.725 121.027 1.00 43.11 74 LYS B N 1
ATOM 4683 C CA . LYS C 3 74 ? 165.998 101.844 122.186 1.00 44.14 74 LYS B CA 1
ATOM 4684 C C . LYS C 3 74 ? 166.584 102.578 123.387 1.00 41.21 74 LYS B C 1
ATOM 4685 O O . LYS C 3 74 ? 166.116 102.412 124.519 1.00 46.75 74 LYS B O 1
ATOM 4691 N N . PHE C 3 75 ? 167.616 103.393 123.160 1.00 41.97 75 PHE B N 1
ATOM 4692 C CA . PHE C 3 75 ? 168.230 104.135 124.256 1.00 43.91 75 PHE B CA 1
ATOM 4693 C C . PHE C 3 75 ? 167.315 105.245 124.758 1.00 40.96 75 PHE B C 1
ATOM 4694 O O . PHE C 3 75 ? 167.258 105.511 125.964 1.00 43.30 75 PHE B O 1
ATOM 4702 N N . ILE C 3 76 ? 166.606 105.919 123.850 1.00 33.64 76 ILE B N 1
ATOM 4703 C CA . ILE C 3 76 ? 165.657 106.951 124.252 1.00 31.87 76 ILE B CA 1
ATOM 4704 C C . ILE C 3 76 ? 164.474 106.374 125.013 1.00 27.44 76 ILE B C 1
ATOM 4705 O O . ILE C 3 76 ? 163.917 107.049 125.886 1.00 29.91 76 ILE B O 1
ATOM 4710 N N . THR C 3 77 ? 164.090 105.131 124.723 1.00 25.83 77 THR B N 1
ATOM 4711 C CA . THR C 3 77 ? 163.024 104.450 125.447 1.00 30.99 77 THR B CA 1
ATOM 4712 C C . THR C 3 77 ? 163.562 103.570 126.571 1.00 31.04 77 THR B C 1
ATOM 4713 O O . THR C 3 77 ? 162.929 102.572 126.928 1.00 33.62 77 THR B O 1
ATOM 4717 N N . SER C 3 78 ? 164.716 103.917 127.133 1.00 32.17 78 SER B N 1
ATOM 4718 C CA . SER C 3 78 ? 165.321 103.121 128.192 1.00 30.63 78 SER B CA 1
ATOM 4719 C C . SER C 3 78 ? 164.745 103.539 129.543 1.00 38.08 78 SER B C 1
ATOM 4720 O O . SER C 3 78 ? 163.769 104.288 129.629 1.00 36.38 78 SER B O 1
ATOM 4723 N N . SER C 3 79 ? 165.356 103.047 130.622 1.00 42.61 79 SER B N 1
ATOM 4724 C CA . SER C 3 79 ? 164.859 103.348 131.961 1.00 38.25 79 SER B CA 1
ATOM 4725 C C . SER C 3 79 ? 165.148 104.790 132.354 1.00 41.39 79 SER B C 1
ATOM 4726 O O . SER C 3 79 ? 164.274 105.480 132.893 1.00 42.59 79 SER B O 1
ATOM 4729 N N . LYS C 3 80 ? 166.369 105.262 132.094 1.00 44.76 80 LYS B N 1
ATOM 4730 C CA . LYS C 3 80 ? 166.767 106.589 132.554 1.00 41.93 80 LYS B CA 1
ATOM 4731 C C . LYS C 3 80 ? 166.051 107.691 131.785 1.00 37.36 80 LYS B C 1
ATOM 4732 O O . LYS C 3 80 ? 165.656 108.706 132.370 1.00 38.18 80 LYS B O 1
ATOM 4738 N N . ALA C 3 81 ? 165.865 107.510 130.480 1.00 31.91 81 ALA B N 1
ATOM 4739 C CA . ALA C 3 81 ? 165.347 108.570 129.624 1.00 36.54 81 ALA B CA 1
ATOM 4740 C C . ALA C 3 81 ? 163.829 108.688 129.651 1.00 31.32 81 ALA B C 1
ATOM 4741 O O . ALA C 3 81 ? 163.287 109.597 129.015 1.00 30.44 81 ALA B O 1
ATOM 4743 N N . SER C 3 82 ? 163.131 107.809 130.361 1.00 24.53 82 SER B N 1
ATOM 4744 C CA . SER C 3 82 ? 161.680 107.877 130.425 1.00 21.10 82 SER B CA 1
ATOM 4745 C C . SER C 3 82 ? 161.251 108.997 131.373 1.00 21.44 82 SER B C 1
ATOM 4746 O O . SER C 3 82 ? 162.074 109.661 132.008 1.00 29.02 82 SER B O 1
ATOM 4749 N N . ASN C 3 83 ? 159.939 109.210 131.477 1.00 9.48 83 ASN B N 1
ATOM 4750 C CA . ASN C 3 83 ? 159.409 110.351 132.219 1.00 13.28 83 ASN B CA 1
ATOM 4751 C C . ASN C 3 83 ? 159.166 110.035 133.694 1.00 23.72 83 ASN B C 1
ATOM 4752 O O . ASN C 3 83 ? 159.656 110.754 134.571 1.00 27.95 83 ASN B O 1
ATOM 4757 N N . LYS C 3 84 ? 158.387 108.983 133.970 1.00 15.83 84 LYS B N 1
ATOM 4758 C CA . LYS C 3 84 ? 157.931 108.582 135.303 1.00 12.58 84 LYS B CA 1
ATOM 4759 C C . LYS C 3 84 ? 156.854 109.516 135.845 1.00 2.61 84 LYS B C 1
ATOM 4760 O O . LYS C 3 84 ? 156.273 109.243 136.899 1.00 4.46 84 LYS B O 1
ATOM 4766 N N . ASN C 3 85 ? 156.572 110.604 135.129 1.00 0.00 85 ASN B N 1
ATOM 4767 C CA . ASN C 3 85 ? 155.491 111.532 135.465 1.00 0.00 85 ASN B CA 1
ATOM 4768 C C . ASN C 3 85 ? 155.559 111.978 136.924 1.00 6.84 85 ASN B C 1
ATOM 4769 O O . ASN C 3 85 ? 154.563 111.975 137.649 1.00 11.66 85 ASN B O 1
ATOM 4774 N N . LEU C 3 86 ? 156.758 112.368 137.360 1.00 14.03 86 LEU B N 1
ATOM 4775 C CA . LEU C 3 86 ? 156.917 112.782 138.750 1.00 7.34 86 LEU B CA 1
ATOM 4776 C C . LEU C 3 86 ? 156.145 114.064 139.042 1.00 7.39 86 LEU B C 1
ATOM 4777 O O . LEU C 3 86 ? 155.374 114.123 140.007 1.00 3.64 86 LEU B O 1
ATOM 4782 N N . GLY C 3 87 ? 156.329 115.094 138.220 1.00 3.40 87 GLY B N 1
ATOM 4783 C CA . GLY C 3 87 ? 155.677 116.369 138.442 1.00 9.67 87 GLY B CA 1
ATOM 4784 C C . GLY C 3 87 ? 154.168 116.344 138.316 1.00 5.02 87 GLY B C 1
ATOM 4785 O O . GLY C 3 87 ? 153.447 116.885 139.164 1.00 10.30 87 GLY B O 1
ATOM 4786 N N . GLY C 3 88 ? 153.679 115.724 137.244 1.00 5.13 88 GLY B N 1
ATOM 4787 C CA . GLY C 3 88 ? 152.246 115.571 137.087 1.00 11.58 88 GLY B CA 1
ATOM 4788 C C . GLY C 3 88 ? 151.629 114.763 138.206 1.00 12.07 88 GLY B C 1
ATOM 4789 O O . GLY C 3 88 ? 150.530 115.075 138.668 1.00 17.93 88 GLY B O 1
ATOM 4790 N N . GLY C 3 89 ? 152.326 113.724 138.665 1.00 0.00 89 GLY B N 1
ATOM 4791 C CA . GLY C 3 89 ? 151.845 112.977 139.813 1.00 0.00 89 GLY B CA 1
ATOM 4792 C C . GLY C 3 89 ? 151.794 113.814 141.076 1.00 6.53 89 GLY B C 1
ATOM 4793 O O . GLY C 3 89 ? 150.830 113.741 141.840 1.00 11.38 89 GLY B O 1
ATOM 4794 N N . LEU C 3 90 ? 152.833 114.619 141.315 1.00 5.48 90 LEU B N 1
ATOM 4795 C CA . LEU C 3 90 ? 152.840 115.482 142.493 1.00 6.91 90 LEU B CA 1
ATOM 4796 C C . LEU C 3 90 ? 151.681 116.469 142.457 1.00 1.04 90 LEU B C 1
ATOM 4797 O O . LEU C 3 90 ? 151.065 116.750 143.490 1.00 1.37 90 LEU B O 1
ATOM 4802 N N . ILE C 3 91 ? 151.375 117.013 141.279 1.00 0.00 91 ILE B N 1
ATOM 4803 C CA . ILE C 3 91 ? 150.199 117.871 141.162 1.00 0.00 91 ILE B CA 1
ATOM 4804 C C . ILE C 3 91 ? 148.925 117.075 141.426 1.00 10.44 91 ILE B C 1
ATOM 4805 O O . ILE C 3 91 ? 148.019 117.543 142.125 1.00 11.29 91 ILE B O 1
ATOM 4810 N N . MET C 3 92 ? 148.827 115.867 140.867 1.00 4.36 92 MET B N 1
ATOM 4811 C CA . MET C 3 92 ? 147.607 115.074 140.991 1.00 0.00 92 MET B CA 1
ATOM 4812 C C . MET C 3 92 ? 147.424 114.519 142.400 1.00 3.50 92 MET B C 1
ATOM 4813 O O . MET C 3 92 ? 146.335 114.621 142.976 1.00 8.79 92 MET B O 1
ATOM 4818 N N . SER C 3 93 ? 148.475 113.932 142.974 1.00 7.09 93 SER B N 1
ATOM 4819 C CA . SER C 3 93 ? 148.333 113.233 144.247 1.00 2.43 93 SER B CA 1
ATOM 4820 C C . SER C 3 93 ? 148.543 114.168 145.435 1.00 6.65 93 SER B C 1
ATOM 4821 O O . SER C 3 93 ? 147.662 114.308 146.290 1.00 3.80 93 SER B O 1
ATOM 4824 N N . TRP C 3 94 ? 149.705 114.815 145.506 1.00 12.23 94 TRP B N 1
ATOM 4825 C CA . TRP C 3 94 ? 150.035 115.707 146.611 1.00 6.69 94 TRP B CA 1
ATOM 4826 C C . TRP C 3 94 ? 149.561 117.136 146.391 1.00 0.10 94 TRP B C 1
ATOM 4827 O O . TRP C 3 94 ? 149.802 117.988 147.250 1.00 14.71 94 TRP B O 1
ATOM 4838 N N . GLY C 3 95 ? 148.904 117.420 145.270 1.00 0.88 95 GLY B N 1
ATOM 4839 C CA . GLY C 3 95 ? 148.549 118.780 144.914 1.00 4.29 95 GLY B CA 1
ATOM 4840 C C . GLY C 3 95 ? 147.638 119.489 145.891 1.00 6.49 95 GLY B C 1
ATOM 4841 O O . GLY C 3 95 ? 147.867 120.654 146.225 1.00 15.45 95 GLY B O 1
ATOM 4842 N N . ARG C 3 96 ? 146.593 118.808 146.346 1.00 0.00 96 ARG B N 1
ATOM 4843 C CA . ARG C 3 96 ? 145.670 119.372 147.318 1.00 0.06 96 ARG B CA 1
ATOM 4844 C C . ARG C 3 96 ? 145.861 118.789 148.711 1.00 16.35 96 ARG B C 1
ATOM 4845 O O . ARG C 3 96 ? 145.014 119.004 149.583 1.00 19.80 96 ARG B O 1
ATOM 4853 N N . LEU C 3 97 ? 146.953 118.057 148.934 1.00 20.63 97 LEU B N 1
ATOM 4854 C CA . LEU C 3 97 ? 147.167 117.405 150.221 1.00 9.05 97 LEU B CA 1
ATOM 4855 C C . LEU C 3 97 ? 147.444 118.421 151.320 1.00 9.78 97 LEU B C 1
ATOM 4856 O O . LEU C 3 97 ? 146.988 118.258 152.457 1.00 14.47 97 LEU B O 1
ATOM 4861 N N . PHE C 3 98 ? 148.191 119.472 151.002 1.00 20.70 98 PHE B N 1
ATOM 4862 C CA . PHE C 3 98 ? 148.559 120.477 151.991 1.00 21.62 98 PHE B CA 1
ATOM 4863 C C . PHE C 3 98 ? 147.951 121.835 151.657 1.00 22.31 98 PHE B C 1
ATOM 4864 O O . PHE C 3 98 ? 146.737 121.963 151.500 1.00 21.57 98 PHE B O 1
ATOM 4872 N N . LYS D 4 1 ? 143.670 128.120 169.504 1.00 38.63 1 LYS A N 1
ATOM 4873 C CA . LYS D 4 1 ? 144.330 128.234 168.209 1.00 43.42 1 LYS A CA 1
ATOM 4874 C C . LYS D 4 1 ? 144.629 126.863 167.621 1.00 44.56 1 LYS A C 1
ATOM 4875 O O . LYS D 4 1 ? 145.173 125.992 168.299 1.00 43.49 1 LYS A O 1
ATOM 4881 N N . LEU D 4 2 ? 144.271 126.682 166.353 1.00 33.19 2 LEU A N 1
ATOM 4882 C CA . LEU D 4 2 ? 144.443 125.421 165.645 1.00 21.93 2 LEU A CA 1
ATOM 4883 C C . LEU D 4 2 ? 145.465 125.614 164.534 1.00 20.72 2 LEU A C 1
ATOM 4884 O O . LEU D 4 2 ? 145.317 126.516 163.704 1.00 33.10 2 LEU A O 1
ATOM 4889 N N . THR D 4 3 ? 146.488 124.766 164.514 1.00 11.94 3 THR A N 1
ATOM 4890 C CA . THR D 4 3 ? 147.534 124.831 163.504 1.00 15.10 3 THR A CA 1
ATOM 4891 C C . THR D 4 3 ? 147.268 123.791 162.424 1.00 12.70 3 THR A C 1
ATOM 4892 O O . THR D 4 3 ? 147.013 122.622 162.728 1.00 22.36 3 THR A O 1
ATOM 4896 N N . PHE D 4 4 ? 147.324 124.227 161.168 1.00 17.94 4 PHE A N 1
ATOM 4897 C CA . PHE D 4 4 ? 147.079 123.343 160.037 1.00 11.41 4 PHE A CA 1
ATOM 4898 C C . PHE D 4 4 ? 148.127 122.239 159.981 1.00 15.24 4 PHE A C 1
ATOM 4899 O O . PHE D 4 4 ? 149.326 122.497 160.120 1.00 14.12 4 PHE A O 1
ATOM 4907 N N . ILE D 4 5 ? 147.672 121.002 159.767 1.00 14.28 5 ILE A N 1
ATOM 4908 C CA . ILE D 4 5 ? 148.545 119.836 159.692 1.00 10.65 5 ILE A CA 1
ATOM 4909 C C . ILE D 4 5 ? 148.434 119.139 158.341 1.00 16.60 5 ILE A C 1
ATOM 4910 O O . ILE D 4 5 ? 149.445 118.858 157.691 1.00 27.02 5 ILE A O 1
ATOM 4915 N N . GLN D 4 6 ? 147.212 118.841 157.906 1.00 21.89 6 GLN A N 1
ATOM 4916 C CA . GLN D 4 6 ? 147.011 118.197 156.615 1.00 16.89 6 GLN A CA 1
ATOM 4917 C C . GLN D 4 6 ? 145.586 118.447 156.149 1.00 16.71 6 GLN A C 1
ATOM 4918 O O . GLN D 4 6 ? 144.689 118.720 156.949 1.00 19.09 6 GLN A O 1
ATOM 4924 N N . SER D 4 7 ? 145.392 118.343 154.838 1.00 11.62 7 SER A N 1
ATOM 4925 C CA . SER D 4 7 ? 144.096 118.562 154.213 1.00 10.14 7 SER A CA 1
ATOM 4926 C C . SER D 4 7 ? 143.700 117.319 153.433 1.00 22.84 7 SER A C 1
ATOM 4927 O O . SER D 4 7 ? 144.511 116.764 152.685 1.00 27.31 7 SER A O 1
ATOM 4930 N N . THR D 4 8 ? 142.460 116.885 153.612 1.00 18.66 8 THR A N 1
ATOM 4931 C CA . THR D 4 8 ? 141.920 115.712 152.946 1.00 14.54 8 THR A CA 1
ATOM 4932 C C . THR D 4 8 ? 140.783 116.128 152.019 1.00 18.47 8 THR A C 1
ATOM 4933 O O . THR D 4 8 ? 140.484 117.314 151.855 1.00 21.07 8 THR A O 1
ATOM 4937 N N . ALA D 4 9 ? 140.148 115.131 151.400 1.00 18.60 9 ALA A N 1
ATOM 4938 C CA . ALA D 4 9 ? 139.013 115.413 150.529 1.00 16.89 9 ALA A CA 1
ATOM 4939 C C . ALA D 4 9 ? 137.851 116.000 151.317 1.00 17.35 9 ALA A C 1
ATOM 4940 O O . ALA D 4 9 ? 137.137 116.882 150.824 1.00 20.76 9 ALA A O 1
ATOM 4942 N N . ALA D 4 10 ? 137.642 115.521 152.539 1.00 10.86 10 ALA A N 1
ATOM 4943 C CA . ALA D 4 10 ? 136.580 116.009 153.410 1.00 11.82 10 ALA A CA 1
ATOM 4944 C C . ALA D 4 10 ? 137.204 116.438 154.729 1.00 18.81 10 ALA A C 1
ATOM 4945 O O . ALA D 4 10 ? 137.510 115.594 155.576 1.00 30.74 10 ALA A O 1
ATOM 4947 N N . GLY D 4 11 ? 137.399 117.734 154.899 1.00 15.93 11 GLY A N 1
ATOM 4948 C CA . GLY D 4 11 ? 137.904 118.233 156.166 1.00 20.96 11 GLY A CA 1
ATOM 4949 C C . GLY D 4 11 ? 139.417 118.234 156.237 1.00 24.87 11 GLY A C 1
ATOM 4950 O O . GLY D 4 11 ? 140.113 117.651 155.408 1.00 28.02 11 GLY A O 1
ATOM 4951 N N . ASP D 4 12 ? 139.932 118.902 157.267 1.00 18.23 12 ASP A N 1
ATOM 4952 C CA . ASP D 4 12 ? 141.361 119.061 157.478 1.00 10.33 12 ASP A CA 1
ATOM 4953 C C . ASP D 4 12 ? 141.739 118.579 158.872 1.00 10.73 12 ASP A C 1
ATOM 4954 O O . ASP D 4 12 ? 140.895 118.494 159.768 1.00 11.03 12 ASP A O 1
ATOM 4959 N N . LEU D 4 13 ? 143.018 118.264 159.044 1.00 9.31 13 LEU A N 1
ATOM 4960 C CA . LEU D 4 13 ? 143.559 117.829 160.324 1.00 11.66 13 LEU A CA 1
ATOM 4961 C C . LEU D 4 13 ? 144.303 118.992 160.971 1.00 21.35 13 LEU A C 1
ATOM 4962 O O . LEU D 4 13 ? 145.186 119.592 160.350 1.00 17.18 13 LEU A O 1
ATOM 4967 N N . TYR D 4 14 ? 143.940 119.308 162.208 1.00 24.93 14 TYR A N 1
ATOM 4968 C CA . TYR D 4 14 ? 144.539 120.396 162.966 1.00 11.09 14 TYR A CA 1
ATOM 4969 C C . TYR D 4 14 ? 145.183 119.864 164.238 1.00 18.56 14 TYR A C 1
ATOM 4970 O O . TYR D 4 14 ? 144.932 118.738 164.673 1.00 30.67 14 TYR A O 1
ATOM 4979 N N . TYR D 4 15 ? 146.030 120.698 164.834 1.00 19.03 15 TYR A N 1
ATOM 4980 C CA . TYR D 4 15 ? 146.568 120.459 166.167 1.00 30.84 15 TYR A CA 1
ATOM 4981 C C . TYR D 4 15 ? 146.040 121.547 167.088 1.00 31.43 15 TYR A C 1
ATOM 4982 O O . TYR D 4 15 ? 146.233 122.737 166.818 1.00 31.89 15 TYR A O 1
ATOM 4991 N N . ASN D 4 16 ? 145.379 121.143 168.168 1.00 33.19 16 ASN A N 1
ATOM 4992 C CA . ASN D 4 16 ? 144.850 122.102 169.126 1.00 33.75 16 ASN A CA 1
ATOM 4993 C C . ASN D 4 16 ? 145.936 122.491 170.119 1.00 39.93 16 ASN A C 1
ATOM 4994 O O . ASN D 4 16 ? 146.583 121.625 170.714 1.00 43.33 16 ASN A O 1
ATOM 4999 N N . THR D 4 17 ? 146.138 123.796 170.288 1.00 45.74 17 THR A N 1
ATOM 5000 C CA . THR D 4 17 ? 147.180 124.297 171.175 1.00 43.59 17 THR A CA 1
ATOM 5001 C C . THR D 4 17 ? 146.719 124.414 172.620 1.00 43.38 17 THR A C 1
ATOM 5002 O O . THR D 4 17 ? 147.537 124.261 173.534 1.00 41.12 17 THR A O 1
ATOM 5006 N N . ASN D 4 18 ? 145.433 124.688 172.849 1.00 52.43 18 ASN A N 1
ATOM 5007 C CA . ASN D 4 18 ? 144.913 124.678 174.211 1.00 53.17 18 ASN A CA 1
ATOM 5008 C C . ASN D 4 18 ? 145.037 123.292 174.827 1.00 58.13 18 ASN A C 1
ATOM 5009 O O . ASN D 4 18 ? 145.499 123.146 175.965 1.00 57.61 18 ASN A O 1
ATOM 5014 N N . THR D 4 19 ? 144.635 122.263 174.088 1.00 61.03 19 THR A N 1
ATOM 5015 C CA . THR D 4 19 ? 144.905 120.885 174.458 1.00 56.74 19 THR A CA 1
ATOM 5016 C C . THR D 4 19 ? 146.245 120.486 173.840 1.00 57.20 19 THR A C 1
ATOM 5017 O O . THR D 4 19 ? 147.011 121.336 173.380 1.00 60.72 19 THR A O 1
ATOM 5021 N N . HIS D 4 20 ? 146.566 119.197 173.842 1.00 52.64 20 HIS A N 1
ATOM 5022 C CA . HIS D 4 20 ? 147.817 118.701 173.271 1.00 53.59 20 HIS A CA 1
ATOM 5023 C C . HIS D 4 20 ? 147.560 117.481 172.398 1.00 55.91 20 HIS A C 1
ATOM 5024 O O . HIS D 4 20 ? 148.287 116.487 172.442 1.00 57.25 20 HIS A O 1
ATOM 5031 N N . LYS D 4 21 ? 146.513 117.543 171.579 1.00 42.91 21 LYS A N 1
ATOM 5032 C CA . LYS D 4 21 ? 146.161 116.430 170.711 1.00 36.80 21 LYS A CA 1
ATOM 5033 C C . LYS D 4 21 ? 145.795 116.954 169.330 1.00 36.54 21 LYS A C 1
ATOM 5034 O O . LYS D 4 21 ? 145.296 118.071 169.178 1.00 39.38 21 LYS A O 1
ATOM 5040 N N . TYR D 4 22 ? 146.049 116.124 168.321 1.00 29.31 22 TYR A N 1
ATOM 5041 C CA . TYR D 4 22 ? 145.640 116.437 166.960 1.00 17.93 22 TYR A CA 1
ATOM 5042 C C . TYR D 4 22 ? 144.140 116.227 166.822 1.00 18.80 22 TYR A C 1
ATOM 5043 O O . TYR D 4 22 ? 143.607 115.202 167.253 1.00 26.77 22 TYR A O 1
ATOM 5052 N N . VAL D 4 23 ? 143.460 117.198 166.222 1.00 9.93 23 VAL A N 1
ATOM 5053 C CA . VAL D 4 23 ? 142.009 117.180 166.100 1.00 14.47 23 VAL A CA 1
ATOM 5054 C C . VAL D 4 23 ? 141.645 117.295 164.628 1.00 16.79 23 VAL A C 1
ATOM 5055 O O . VAL D 4 23 ? 142.187 118.145 163.915 1.00 25.59 23 VAL A O 1
ATOM 5059 N N . TYR D 4 24 ? 140.733 116.441 164.177 1.00 21.66 24 TYR A N 1
ATOM 5060 C CA . TYR D 4 24 ? 140.253 116.455 162.802 1.00 18.42 24 TYR A CA 1
ATOM 5061 C C . TYR D 4 24 ? 138.900 117.148 162.749 1.00 18.84 24 TYR A C 1
ATOM 5062 O O . TYR D 4 24 ? 137.967 116.755 163.455 1.00 24.44 24 TYR A O 1
ATOM 5071 N N . GLN D 4 25 ? 138.797 118.173 161.909 1.00 22.17 25 GLN A N 1
ATOM 5072 C CA . GLN D 4 25 ? 137.547 118.885 161.684 1.00 21.84 25 GLN A CA 1
ATOM 5073 C C . GLN D 4 25 ? 137.094 118.615 160.259 1.00 23.52 25 GLN A C 1
ATOM 5074 O O . GLN D 4 25 ? 137.862 118.817 159.313 1.00 23.51 25 GLN A O 1
ATOM 5080 N N . GLN D 4 26 ? 135.855 118.158 160.109 1.00 28.91 26 GLN A N 1
ATOM 5081 C CA . GLN D 4 26 ? 135.328 117.823 158.796 1.00 22.46 26 GLN A CA 1
ATOM 5082 C C . GLN D 4 26 ? 134.570 119.005 158.212 1.00 19.28 26 GLN A C 1
ATOM 5083 O O . GLN D 4 26 ? 133.718 119.603 158.874 1.00 27.32 26 GLN A O 1
ATOM 5089 N N . THR D 4 27 ? 134.891 119.344 156.965 1.00 16.76 27 THR A N 1
ATOM 5090 C CA . THR D 4 27 ? 134.279 120.482 156.293 1.00 21.13 27 THR A CA 1
ATOM 5091 C C . THR D 4 27 ? 133.487 120.126 155.047 1.00 23.21 27 THR A C 1
ATOM 5092 O O . THR D 4 27 ? 132.583 120.888 154.685 1.00 27.29 27 THR A O 1
ATOM 5096 N N . GLN D 4 28 ? 133.777 119.011 154.383 1.00 17.83 28 GLN A N 1
ATOM 5097 C CA . GLN D 4 28 ? 133.139 118.669 153.120 1.00 14.86 28 GLN A CA 1
ATOM 5098 C C . GLN D 4 28 ? 132.172 117.511 153.312 1.00 16.36 28 GLN A C 1
ATOM 5099 O O . GLN D 4 28 ? 132.522 116.492 153.915 1.00 15.82 28 GLN A O 1
ATOM 5105 N N . ASN D 4 29 ? 130.962 117.681 152.795 1.00 17.40 29 ASN A N 1
ATOM 5106 C CA . ASN D 4 29 ? 129.964 116.629 152.749 1.00 5.31 29 ASN A CA 1
ATOM 5107 C C . ASN D 4 29 ? 130.334 115.618 151.658 1.00 11.51 29 ASN A C 1
ATOM 5108 O O . ASN D 4 29 ? 131.198 115.869 150.815 1.00 18.16 29 ASN A O 1
ATOM 5113 N N . ALA D 4 30 ? 129.691 114.446 151.701 1.00 14.68 30 ALA A N 1
ATOM 5114 C CA . ALA D 4 30 ? 129.982 113.392 150.732 1.00 7.15 30 ALA A CA 1
ATOM 5115 C C . ALA D 4 30 ? 129.829 113.892 149.299 1.00 13.71 30 ALA A C 1
ATOM 5116 O O . ALA D 4 30 ? 130.705 113.667 148.456 1.00 19.48 30 ALA A O 1
ATOM 5118 N N . PHE D 4 31 ? 128.722 114.578 149.006 1.00 12.00 31 PHE A N 1
ATOM 5119 C CA . PHE D 4 31 ? 128.564 115.202 147.695 1.00 3.99 31 PHE A CA 1
ATOM 5120 C C . PHE D 4 31 ? 129.668 116.222 147.450 1.00 5.87 31 PHE A C 1
ATOM 5121 O O . PHE D 4 31 ? 130.296 116.231 146.385 1.00 14.02 31 PHE A O 1
ATOM 5129 N N . GLY D 4 32 ? 129.924 117.083 148.435 1.00 11.70 32 GLY A N 1
ATOM 5130 C CA . GLY D 4 32 ? 130.951 118.097 148.268 1.00 9.78 32 GLY A CA 1
ATOM 5131 C C . GLY D 4 32 ? 132.335 117.501 148.116 1.00 8.40 32 GLY A C 1
ATOM 5132 O O . GLY D 4 32 ? 133.120 117.933 147.271 1.00 12.85 32 GLY A O 1
ATOM 5133 N N . ALA D 4 33 ? 132.652 116.496 148.933 1.00 10.68 33 ALA A N 1
ATOM 5134 C CA . ALA D 4 33 ? 133.956 115.850 148.834 1.00 5.00 33 ALA A CA 1
ATOM 5135 C C . ALA D 4 33 ? 134.134 115.174 147.482 1.00 2.97 33 ALA A C 1
ATOM 5136 O O . ALA D 4 33 ? 135.195 115.288 146.858 1.00 2.23 33 ALA A O 1
ATOM 5138 N N . ALA D 4 34 ? 133.100 114.475 147.008 1.00 8.21 34 ALA A N 1
ATOM 5139 C CA . ALA D 4 34 ? 133.187 113.813 145.712 1.00 5.11 34 ALA A CA 1
ATOM 5140 C C . ALA D 4 34 ? 133.365 114.825 144.589 1.00 5.13 34 ALA A C 1
ATOM 5141 O O . ALA D 4 34 ? 134.223 114.652 143.718 1.00 6.79 34 ALA A O 1
ATOM 5143 N N . ALA D 4 35 ? 132.564 115.894 144.595 1.00 6.22 35 ALA A N 1
ATOM 5144 C CA . ALA D 4 35 ? 132.665 116.901 143.544 1.00 0.21 35 ALA A CA 1
ATOM 5145 C C . ALA D 4 35 ? 134.028 117.578 143.557 1.00 1.57 35 ALA A C 1
ATOM 5146 O O . ALA D 4 35 ? 134.632 117.802 142.498 1.00 9.63 35 ALA A O 1
ATOM 5148 N N . ASN D 4 36 ? 134.532 117.909 144.748 1.00 2.42 36 ASN A N 1
ATOM 5149 C CA . ASN D 4 36 ? 135.856 118.505 144.853 1.00 1.09 36 ASN A CA 1
ATOM 5150 C C . ASN D 4 36 ? 136.923 117.553 144.341 1.00 2.71 36 ASN A C 1
ATOM 5151 O O . ASN D 4 36 ? 137.878 117.981 143.691 1.00 7.02 36 ASN A O 1
ATOM 5156 N N . THR D 4 37 ? 136.782 116.257 144.626 1.00 2.48 37 THR A N 1
ATOM 5157 C CA . THR D 4 37 ? 137.749 115.289 144.118 1.00 0.00 37 THR A CA 1
ATOM 5158 C C . THR D 4 37 ? 137.716 115.217 142.598 1.00 5.65 37 THR A C 1
ATOM 5159 O O . THR D 4 37 ? 138.771 115.181 141.955 1.00 11.93 37 THR A O 1
ATOM 5163 N N . ILE D 4 38 ? 136.519 115.206 142.004 1.00 7.69 38 ILE A N 1
ATOM 5164 C CA . ILE D 4 38 ? 136.414 115.188 140.545 1.00 2.63 38 ILE A CA 1
ATOM 5165 C C . ILE D 4 38 ? 137.115 116.402 139.952 1.00 3.61 38 ILE A C 1
ATOM 5166 O O . ILE D 4 38 ? 137.945 116.285 139.039 1.00 5.25 38 ILE A O 1
ATOM 5171 N N . VAL D 4 39 ? 136.789 117.589 140.469 1.00 3.28 39 VAL A N 1
ATOM 5172 C CA . VAL D 4 39 ? 137.334 118.819 139.905 1.00 0.53 39 VAL A CA 1
ATOM 5173 C C . VAL D 4 39 ? 138.844 118.878 140.097 1.00 4.69 39 VAL A C 1
ATOM 5174 O O . VAL D 4 39 ? 139.586 119.224 139.171 1.00 14.70 39 VAL A O 1
ATOM 5178 N N . ASN D 4 40 ? 139.324 118.535 141.294 1.00 3.66 40 ASN A N 1
ATOM 5179 C CA . ASN D 4 40 ? 140.756 118.574 141.562 1.00 2.18 40 ASN A CA 1
ATOM 5180 C C . ASN D 4 40 ? 141.511 117.593 140.681 1.00 3.00 40 ASN A C 1
ATOM 5181 O O . ASN D 4 40 ? 142.575 117.923 140.151 1.00 5.47 40 ASN A O 1
ATOM 5186 N N . GLY D 4 41 ? 140.979 116.383 140.507 1.00 1.35 41 GLY A N 1
ATOM 5187 C CA . GLY D 4 41 ? 141.656 115.409 139.670 1.00 0.00 41 GLY A CA 1
ATOM 5188 C C . GLY D 4 41 ? 141.697 115.815 138.212 1.00 2.81 41 GLY A C 1
ATOM 5189 O O . GLY D 4 41 ? 142.735 115.705 137.558 1.00 7.42 41 GLY A O 1
ATOM 5190 N N . TRP D 4 42 ? 140.573 116.297 137.681 1.00 11.92 42 TRP A N 1
ATOM 5191 C CA . TRP D 4 42 ? 140.566 116.702 136.280 1.00 0.00 42 TRP A CA 1
ATOM 5192 C C . TRP D 4 42 ? 141.452 117.920 136.049 1.00 0.34 42 TRP A C 1
ATOM 5193 O O . TRP D 4 42 ? 142.147 118.003 135.031 1.00 2.09 42 TRP A O 1
ATOM 5204 N N . MET D 4 43 ? 141.472 118.863 136.995 1.00 2.34 43 MET A N 1
ATOM 5205 C CA . MET D 4 43 ? 142.331 120.030 136.847 1.00 0.00 43 MET A CA 1
ATOM 5206 C C . MET D 4 43 ? 143.802 119.703 137.053 1.00 1.36 43 MET A C 1
ATOM 5207 O O . MET D 4 43 ? 144.653 120.369 136.463 1.00 10.58 43 MET A O 1
ATOM 5212 N N . GLY D 4 44 ? 144.126 118.702 137.871 1.00 3.19 44 GLY A N 1
ATOM 5213 C CA . GLY D 4 44 ? 145.503 118.254 137.961 1.00 5.51 44 GLY A CA 1
ATOM 5214 C C . GLY D 4 44 ? 145.948 117.490 136.734 1.00 5.11 44 GLY A C 1
ATOM 5215 O O . GLY D 4 44 ? 147.124 117.535 136.363 1.00 0.00 44 GLY A O 1
ATOM 5216 N N . GLY D 4 45 ? 145.025 116.766 136.098 1.00 9.54 45 GLY A N 1
ATOM 5217 C CA . GLY D 4 45 ? 145.335 116.159 134.815 1.00 0.31 45 GLY A CA 1
ATOM 5218 C C . GLY D 4 45 ? 145.548 117.195 133.730 1.00 9.02 45 GLY A C 1
ATOM 5219 O O . GLY D 4 45 ? 146.429 117.046 132.881 1.00 21.49 45 GLY A O 1
ATOM 5220 N N . ALA D 4 46 ? 144.744 118.261 133.745 1.00 15.45 46 ALA A N 1
ATOM 5221 C CA . ALA D 4 46 ? 144.912 119.345 132.785 1.00 0.00 46 ALA A CA 1
ATOM 5222 C C . ALA D 4 46 ? 146.140 120.199 133.070 1.00 0.00 46 ALA A C 1
ATOM 5223 O O . ALA D 4 46 ? 146.699 120.777 132.135 1.00 8.96 46 ALA A O 1
ATOM 5225 N N . ALA D 4 47 ? 146.567 120.297 134.332 1.00 5.97 47 ALA A N 1
ATOM 5226 C CA . ALA D 4 47 ? 147.704 121.144 134.680 1.00 2.58 47 ALA A CA 1
ATOM 5227 C C . ALA D 4 47 ? 148.965 120.678 133.971 1.00 4.68 47 ALA A C 1
ATOM 5228 O O . ALA D 4 47 ? 149.649 121.463 133.307 1.00 15.53 47 ALA A O 1
ATOM 5230 N N . GLY D 4 48 ? 149.287 119.400 134.101 1.00 2.26 48 GLY A N 1
ATOM 5231 C CA . GLY D 4 48 ? 150.277 118.788 133.249 1.00 0.02 48 GLY A CA 1
ATOM 5232 C C . GLY D 4 48 ? 149.645 118.398 131.932 1.00 0.94 48 GLY A C 1
ATOM 5233 O O . GLY D 4 48 ? 148.476 118.672 131.659 1.00 6.21 48 GLY A O 1
ATOM 5234 N N . GLY D 4 49 ? 150.442 117.752 131.095 1.00 5.90 49 GLY A N 1
ATOM 5235 C CA . GLY D 4 49 ? 149.891 117.180 129.888 1.00 2.38 49 GLY A CA 1
ATOM 5236 C C . GLY D 4 49 ? 148.873 116.103 130.200 1.00 17.71 49 GLY A C 1
ATOM 5237 O O . GLY D 4 49 ? 148.934 115.424 131.227 1.00 19.61 49 GLY A O 1
ATOM 5238 N N . PHE D 4 50 ? 147.920 115.940 129.290 1.00 12.66 50 PHE A N 1
ATOM 5239 C CA . PHE D 4 50 ? 146.950 114.862 129.405 1.00 0.00 50 PHE A CA 1
ATOM 5240 C C . PHE D 4 50 ? 147.532 113.533 128.971 1.00 0.50 50 PHE A C 1
ATOM 5241 O O . PHE D 4 50 ? 146.785 112.613 128.627 1.00 21.71 50 PHE A O 1
ATOM 5249 N N . GLY D 4 51 ? 148.856 113.435 128.971 1.00 2.36 51 GLY A N 1
ATOM 5250 C CA . GLY D 4 51 ? 149.579 112.293 128.451 1.00 17.07 51 GLY A CA 1
ATOM 5251 C C . GLY D 4 51 ? 150.428 112.619 127.248 1.00 10.78 51 GLY A C 1
ATOM 5252 O O . GLY D 4 51 ? 151.304 111.821 126.884 1.00 17.41 51 GLY A O 1
ATOM 5253 N N . LEU D 4 52 ? 150.213 113.774 126.629 1.00 10.61 52 LEU A N 1
ATOM 5254 C CA . LEU D 4 52 ? 150.914 114.172 125.421 1.00 12.03 52 LEU A CA 1
ATOM 5255 C C . LEU D 4 52 ? 152.220 114.901 125.703 1.00 15.98 52 LEU A C 1
ATOM 5256 O O . LEU D 4 52 ? 152.935 115.244 124.756 1.00 26.34 52 LEU A O 1
ATOM 5261 N N . HIS D 4 53 ? 152.549 115.140 126.970 1.00 18.66 53 HIS A N 1
ATOM 5262 C CA . HIS D 4 53 ? 153.791 115.792 127.364 1.00 14.21 53 HIS A CA 1
ATOM 5263 C C . HIS D 4 53 ? 154.533 114.973 128.414 1.00 24.38 53 HIS A C 1
ATOM 5264 O O . HIS D 4 53 ? 155.195 115.519 129.298 1.00 29.70 53 HIS A O 1
ATOM 5271 N N . HIS D 4 54 ? 154.438 113.651 128.328 1.00 22.93 54 HIS A N 1
ATOM 5272 C CA . HIS D 4 54 ? 155.160 112.780 129.249 1.00 22.99 54 HIS A CA 1
ATOM 5273 C C . HIS D 4 54 ? 156.364 112.143 128.565 1.00 23.00 54 HIS A C 1
ATOM 5274 O O . HIS D 4 54 ? 156.236 111.531 127.505 1.00 17.63 54 HIS A O 1
ATOM 5281 N N . MET E 1 1 ? 93.406 159.739 150.698 1.00 110.77 1 MET E N 1
ATOM 5282 C CA . MET E 1 1 ? 93.408 158.935 149.483 1.00 110.71 1 MET E CA 1
ATOM 5283 C C . MET E 1 1 ? 94.824 158.695 148.971 1.00 111.68 1 MET E C 1
ATOM 5284 O O . MET E 1 1 ? 95.496 157.754 149.393 1.00 110.21 1 MET E O 1
ATOM 5289 N N . GLU E 1 2 ? 95.270 159.558 148.065 1.00 99.09 2 GLU E N 1
ATOM 5290 C CA . GLU E 1 2 ? 96.551 159.390 147.387 1.00 96.46 2 GLU E CA 1
ATOM 5291 C C . GLU E 1 2 ? 97.106 160.776 147.073 1.00 93.95 2 GLU E C 1
ATOM 5292 O O . GLU E 1 2 ? 96.712 161.779 147.678 1.00 93.03 2 GLU E O 1
ATOM 5298 N N . TYR E 1 3 ? 98.051 160.824 146.130 1.00 79.73 3 TYR E N 1
ATOM 5299 C CA . TYR E 1 3 ? 98.714 162.067 145.746 1.00 80.44 3 TYR E CA 1
ATOM 5300 C C . TYR E 1 3 ? 97.721 163.175 145.409 1.00 79.71 3 TYR E C 1
ATOM 5301 O O . TYR E 1 3 ? 97.939 164.343 145.746 1.00 80.02 3 TYR E O 1
ATOM 5310 N N . GLY E 1 4 ? 96.627 162.830 144.735 1.00 75.93 4 GLY E N 1
ATOM 5311 C CA . GLY E 1 4 ? 95.625 163.827 144.405 1.00 75.40 4 GLY E CA 1
ATOM 5312 C C . GLY E 1 4 ? 94.398 163.201 143.782 1.00 76.48 4 GLY E C 1
ATOM 5313 O O . GLY E 1 4 ? 94.336 161.992 143.549 1.00 75.75 4 GLY E O 1
ATOM 5314 N N . VAL E 1 5 ? 93.405 164.055 143.526 1.00 79.21 5 VAL E N 1
ATOM 5315 C CA . VAL E 1 5 ? 92.203 163.612 142.825 1.00 77.99 5 VAL E CA 1
ATOM 5316 C C . VAL E 1 5 ? 92.518 163.307 141.364 1.00 75.17 5 VAL E C 1
ATOM 5317 O O . VAL E 1 5 ? 91.994 162.344 140.791 1.00 73.24 5 VAL E O 1
ATOM 5321 N N . LEU E 1 6 ? 93.384 164.112 140.741 1.00 73.29 6 LEU E N 1
ATOM 5322 C CA . LEU E 1 6 ? 93.811 163.846 139.370 1.00 73.25 6 LEU E CA 1
ATOM 5323 C C . LEU E 1 6 ? 94.628 162.568 139.246 1.00 72.97 6 LEU E C 1
ATOM 5324 O O . LEU E 1 6 ? 94.845 162.094 138.123 1.00 77.74 6 LEU E O 1
ATOM 5329 N N . SER E 1 7 ? 95.094 162.009 140.363 1.00 61.40 7 SER E N 1
ATOM 5330 C CA . SER E 1 7 ? 95.819 160.748 140.302 1.00 62.82 7 SER E CA 1
ATOM 5331 C C . SER E 1 7 ? 94.954 159.640 139.718 1.00 64.10 7 SER E C 1
ATOM 5332 O O . SER E 1 7 ? 95.466 158.771 139.014 1.00 65.21 7 SER E O 1
ATOM 5335 N N . VAL E 1 8 ? 93.645 159.667 139.971 1.00 61.00 8 VAL E N 1
ATOM 5336 C CA . VAL E 1 8 ? 92.767 158.622 139.447 1.00 62.31 8 VAL E CA 1
ATOM 5337 C C . VAL E 1 8 ? 92.706 158.685 137.923 1.00 63.90 8 VAL E C 1
ATOM 5338 O O . VAL E 1 8 ? 92.836 157.663 137.232 1.00 65.84 8 VAL E O 1
ATOM 5342 N N . ILE E 1 9 ? 92.501 159.884 137.372 1.00 63.36 9 ILE E N 1
ATOM 5343 C CA . ILE E 1 9 ? 92.421 159.989 135.920 1.00 63.14 9 ILE E CA 1
ATOM 5344 C C . ILE E 1 9 ? 93.783 159.731 135.289 1.00 59.88 9 ILE E C 1
ATOM 5345 O O . ILE E 1 9 ? 93.865 159.216 134.169 1.00 60.92 9 ILE E O 1
ATOM 5350 N N . LEU E 1 10 ? 94.874 160.031 135.997 1.00 53.95 10 LEU E N 1
ATOM 5351 C CA . LEU E 1 10 ? 96.178 159.647 135.467 1.00 51.60 10 LEU E CA 1
ATOM 5352 C C . LEU E 1 10 ? 96.384 158.136 135.522 1.00 52.98 10 LEU E C 1
ATOM 5353 O O . LEU E 1 10 ? 97.058 157.575 134.652 1.00 61.01 10 LEU E O 1
ATOM 5358 N N . VAL E 1 11 ? 95.803 157.463 136.519 1.00 49.61 11 VAL E N 1
ATOM 5359 C CA . VAL E 1 11 ? 95.825 156.002 136.550 1.00 54.99 11 VAL E CA 1
ATOM 5360 C C . VAL E 1 11 ? 95.107 155.438 135.334 1.00 56.00 11 VAL E C 1
ATOM 5361 O O . VAL E 1 11 ? 95.612 154.533 134.658 1.00 52.59 11 VAL E O 1
ATOM 5365 N N . ILE E 1 12 ? 93.918 155.964 135.034 1.00 55.25 12 ILE E N 1
ATOM 5366 C CA . ILE E 1 12 ? 93.177 155.456 133.880 1.00 52.88 12 ILE E CA 1
ATOM 5367 C C . ILE E 1 12 ? 93.914 155.785 132.584 1.00 55.31 12 ILE E C 1
ATOM 5368 O O . ILE E 1 12 ? 93.907 154.993 131.634 1.00 57.29 12 ILE E O 1
ATOM 5373 N N . VAL E 1 13 ? 94.589 156.938 132.532 1.00 56.54 13 VAL E N 1
ATOM 5374 C CA . VAL E 1 13 ? 95.333 157.310 131.331 1.00 53.81 13 VAL E CA 1
ATOM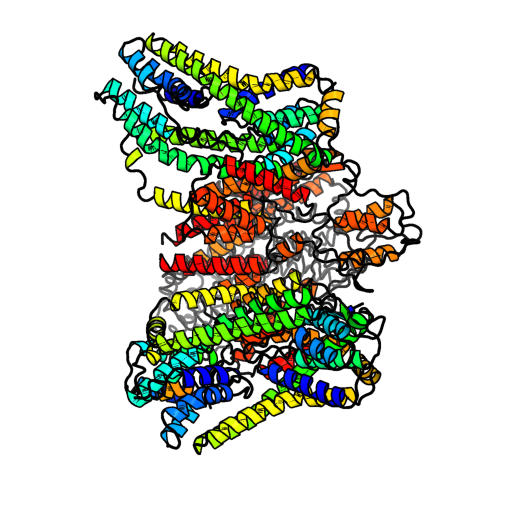 5375 C C . VAL E 1 13 ? 96.509 156.365 131.109 1.00 51.26 13 VAL E C 1
ATOM 5376 O O . VAL E 1 13 ? 96.739 155.891 129.989 1.00 53.40 13 VAL E O 1
ATOM 5380 N N . VAL E 1 14 ? 97.274 156.077 132.164 1.00 48.95 14 VAL E N 1
ATOM 5381 C CA . VAL E 1 14 ? 98.415 155.182 132.001 1.00 47.08 14 VAL E CA 1
ATOM 5382 C C . VAL E 1 14 ? 97.946 153.757 131.734 1.00 51.87 14 VAL E C 1
ATOM 5383 O O . VAL E 1 14 ? 98.613 153.005 131.015 1.00 59.11 14 VAL E O 1
ATOM 5387 N N . ALA E 1 15 ? 96.790 153.362 132.278 1.00 44.01 15 ALA E N 1
ATOM 5388 C CA . ALA E 1 15 ? 96.235 152.054 131.946 1.00 45.78 15 ALA E CA 1
ATOM 5389 C C . ALA E 1 15 ? 95.840 151.979 130.476 1.00 45.40 15 ALA E C 1
ATOM 5390 O O . ALA E 1 15 ? 96.088 150.967 129.811 1.00 44.90 15 ALA E O 1
ATOM 5392 N N . PHE E 1 16 ? 95.232 153.045 129.949 1.00 45.05 16 PHE E N 1
ATOM 5393 C CA . PHE E 1 16 ? 94.897 153.085 128.528 1.00 42.42 16 PHE E CA 1
ATOM 5394 C C . PHE E 1 16 ? 96.150 153.020 127.667 1.00 38.97 16 PHE E C 1
ATOM 5395 O O . PHE E 1 16 ? 96.180 152.319 126.647 1.00 35.17 16 PHE E O 1
ATOM 5403 N N . LEU E 1 17 ? 97.194 153.752 128.057 1.00 39.49 17 LEU E N 1
ATOM 5404 C CA . LEU E 1 17 ? 98.441 153.723 127.300 1.00 34.75 17 LEU E CA 1
ATOM 5405 C C . LEU E 1 17 ? 99.071 152.337 127.333 1.00 26.75 17 LEU E C 1
ATOM 5406 O O . LEU E 1 17 ? 99.593 151.866 126.318 1.00 34.68 17 LEU E O 1
ATOM 5411 N N . ALA E 1 18 ? 99.023 151.664 128.484 1.00 26.17 18 ALA E N 1
ATOM 5412 C CA . ALA E 1 18 ? 99.508 150.290 128.553 1.00 35.35 18 ALA E CA 1
ATOM 5413 C C . ALA E 1 18 ? 98.677 149.369 127.668 1.00 43.25 18 ALA E C 1
ATOM 5414 O O . ALA E 1 18 ? 99.209 148.442 127.046 1.00 39.65 18 ALA E O 1
ATOM 5416 N N . GLY E 1 19 ? 97.367 149.607 127.601 1.00 46.34 19 GLY E N 1
ATOM 5417 C CA . GLY E 1 19 ? 96.529 148.821 126.711 1.00 34.58 19 GLY E CA 1
ATOM 5418 C C . GLY E 1 19 ? 96.924 148.971 125.255 1.00 39.37 19 GLY E C 1
ATOM 5419 O O . GLY E 1 19 ? 97.042 147.981 124.530 1.00 38.46 19 GLY E O 1
ATOM 5420 N N . LEU E 1 20 ? 97.143 150.211 124.809 1.00 44.96 20 LEU E N 1
ATOM 5421 C CA . LEU E 1 20 ? 97.604 150.420 123.436 1.00 39.73 20 LEU E CA 1
ATOM 5422 C C . LEU E 1 20 ? 98.991 149.830 123.224 1.00 38.06 20 LEU E C 1
ATOM 5423 O O . LEU E 1 20 ? 99.313 149.354 122.130 1.00 47.21 20 LEU E O 1
ATOM 5428 N N . GLU E 1 21 ? 99.825 149.859 124.256 1.00 37.85 21 GLU E N 1
ATOM 5429 C CA . GLU E 1 21 ? 101.208 149.431 124.137 1.00 36.83 21 GLU E CA 1
ATOM 5430 C C . GLU E 1 21 ? 101.364 147.917 124.232 1.00 37.70 21 GLU E C 1
ATOM 5431 O O . GLU E 1 21 ? 102.440 147.399 123.918 1.00 36.61 21 GLU E O 1
ATOM 5437 N N . GLY E 1 22 ? 100.320 147.207 124.666 1.00 37.17 22 GLY E N 1
ATOM 5438 C CA . GLY E 1 22 ? 100.452 145.778 124.914 1.00 38.90 22 GLY E CA 1
ATOM 5439 C C . GLY E 1 22 ? 100.810 144.971 123.680 1.00 46.18 22 GLY E C 1
ATOM 5440 O O . GLY E 1 22 ? 101.704 144.122 123.720 1.00 44.96 22 GLY E O 1
ATOM 5441 N N . ILE E 1 23 ? 100.118 145.215 122.567 1.00 45.07 23 ILE E N 1
ATOM 5442 C CA . ILE E 1 23 ? 100.344 144.403 121.375 1.00 41.20 23 ILE E CA 1
ATOM 5443 C C . ILE E 1 23 ? 101.249 145.136 120.394 1.00 43.13 23 ILE E C 1
ATOM 5444 O O . ILE E 1 23 ? 102.013 144.506 119.656 1.00 46.63 23 ILE E O 1
ATOM 5449 N N . LEU E 1 24 ? 101.163 146.469 120.372 1.00 41.85 24 LEU E N 1
ATOM 5450 C CA . LEU E 1 24 ? 101.985 147.245 119.449 1.00 40.05 24 LEU E CA 1
ATOM 5451 C C . LEU E 1 24 ? 103.464 147.049 119.747 1.00 40.99 24 LEU E C 1
ATOM 5452 O O . LEU E 1 24 ? 104.266 146.810 118.837 1.00 41.39 24 LEU E O 1
ATOM 5457 N N . ASP E 1 25 ? 103.831 147.127 121.025 1.00 56.10 25 ASP E N 1
ATOM 5458 C CA . ASP E 1 25 ? 105.188 146.895 121.516 1.00 59.18 25 ASP E CA 1
ATOM 5459 C C . ASP E 1 25 ? 106.149 147.804 120.743 1.00 57.46 25 ASP E C 1
ATOM 5460 O O . ASP E 1 25 ? 106.961 147.373 119.921 1.00 56.23 25 ASP E O 1
ATOM 5465 N N . GLN E 1 26 ? 105.946 149.104 120.941 1.00 52.04 26 GLN E N 1
ATOM 5466 C CA . GLN E 1 26 ? 106.855 150.128 120.450 1.00 49.79 26 GLN E CA 1
ATOM 5467 C C . GLN E 1 26 ? 107.496 150.925 121.574 1.00 53.19 26 GLN E C 1
ATOM 5468 O O . GLN E 1 26 ? 108.727 150.997 121.650 1.00 57.77 26 GLN E O 1
ATOM 5474 N N . TRP E 1 27 ? 106.695 151.510 122.465 1.00 47.98 27 TRP E N 1
ATOM 5475 C CA . TRP E 1 27 ? 107.189 152.416 123.497 1.00 46.99 27 TRP E CA 1
ATOM 5476 C C . TRP E 1 27 ? 107.402 151.736 124.844 1.00 49.31 27 TRP E C 1
ATOM 5477 O O . TRP E 1 27 ? 107.955 152.361 125.753 1.00 48.88 27 TRP E O 1
ATOM 5488 N N . GLN E 1 28 ? 106.975 150.481 124.993 1.00 46.53 28 GLN E N 1
ATOM 5489 C CA . GLN E 1 28 ? 107.165 149.698 126.218 1.00 46.01 28 GLN E CA 1
ATOM 5490 C C . GLN E 1 28 ? 106.526 150.360 127.437 1.00 42.59 28 GLN E C 1
ATOM 5491 O O . GLN E 1 28 ? 107.016 150.221 128.560 1.00 41.33 28 GLN E O 1
ATOM 5497 N N . PHE E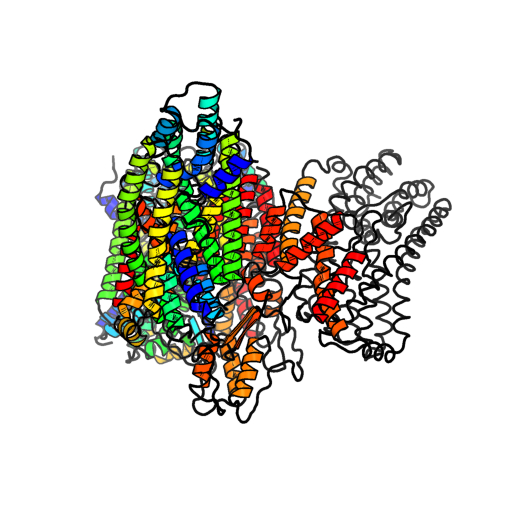 1 29 ? 105.427 151.085 127.224 1.00 42.18 29 PHE E N 1
ATOM 5498 C CA . PHE E 1 29 ? 104.600 151.525 128.340 1.00 41.67 29 PHE E CA 1
ATOM 5499 C C . PHE E 1 29 ? 104.029 150.339 129.104 1.00 44.70 29 PHE E C 1
ATOM 5500 O O . PHE E 1 29 ? 103.741 150.451 130.300 1.00 50.68 29 PHE E O 1
ATOM 5508 N N . HIS E 1 30 ? 103.851 149.202 128.430 1.00 44.06 30 HIS E N 1
ATOM 5509 C CA . HIS E 1 30 ? 103.330 147.998 129.062 1.00 42.99 30 HIS E CA 1
ATOM 5510 C C . HIS E 1 30 ? 104.374 147.259 129.887 1.00 48.89 30 HIS E C 1
ATOM 5511 O O . HIS E 1 30 ? 104.004 146.390 130.683 1.00 52.90 30 HIS E O 1
ATOM 5518 N N . GLN E 1 31 ? 105.653 147.570 129.713 1.00 42.97 31 GLN E N 1
ATOM 5519 C CA . GLN E 1 31 ? 106.691 146.880 130.461 1.00 40.38 31 GLN E CA 1
ATOM 5520 C C . GLN E 1 31 ? 106.584 147.223 131.945 1.00 43.84 31 GLN E C 1
ATOM 5521 O O . GLN E 1 31 ? 106.285 148.368 132.298 1.00 44.45 31 GLN E O 1
ATOM 5527 N N . PRO E 1 32 ? 106.815 146.255 132.836 1.00 44.63 32 PRO E N 1
ATOM 5528 C CA . PRO E 1 32 ? 106.679 146.545 134.273 1.00 45.20 32 PRO E CA 1
ATOM 5529 C C . PRO E 1 32 ? 107.591 147.655 134.765 1.00 44.92 32 PRO E C 1
ATOM 5530 O O . PRO E 1 32 ? 107.177 148.444 135.620 1.00 46.48 32 PRO E O 1
ATOM 5534 N N . ILE E 1 33 ? 108.814 147.759 134.242 1.00 39.15 33 ILE E N 1
ATOM 5535 C CA . ILE E 1 33 ? 109.718 148.788 134.737 1.00 36.55 33 ILE E CA 1
ATOM 5536 C C . ILE E 1 33 ? 109.287 150.179 134.298 1.00 37.71 33 ILE E C 1
ATOM 5537 O O . ILE E 1 33 ? 109.744 151.174 134.870 1.00 48.12 33 ILE E O 1
ATOM 5542 N N . ILE E 1 34 ? 108.419 150.281 133.300 1.00 32.49 34 ILE E N 1
ATOM 5543 C CA . ILE E 1 34 ? 107.834 151.555 132.906 1.00 39.63 34 ILE E CA 1
ATOM 5544 C C . ILE E 1 34 ? 106.422 151.703 133.448 1.00 42.45 34 ILE E C 1
ATOM 5545 O O . ILE E 1 34 ? 106.069 152.741 134.006 1.00 48.66 34 ILE E O 1
ATOM 5550 N N . ALA E 1 35 ? 105.603 150.659 133.304 1.00 34.40 35 ALA E N 1
ATOM 5551 C CA . ALA E 1 35 ? 104.223 150.725 133.769 1.00 35.97 35 ALA E CA 1
ATOM 5552 C C . ALA E 1 35 ? 104.156 150.930 135.276 1.00 41.70 35 ALA E C 1
ATOM 5553 O O . ALA E 1 35 ? 103.453 151.827 135.758 1.00 46.88 35 ALA E O 1
ATOM 5555 N N . CYS E 1 36 ? 104.883 150.107 136.036 1.00 40.85 36 CYS E N 1
ATOM 5556 C CA . CYS E 1 36 ? 104.867 150.214 137.490 1.00 37.79 36 CYS E CA 1
ATOM 5557 C C . CYS E 1 36 ? 105.409 151.559 137.951 1.00 38.84 36 CYS E C 1
ATOM 5558 O O . CYS E 1 36 ? 104.849 152.183 138.859 1.00 41.90 36 CYS E O 1
ATOM 5561 N N . SER E 1 37 ? 106.501 152.022 137.340 1.00 38.16 37 SER E N 1
ATOM 5562 C CA . SER E 1 37 ? 107.076 153.303 137.730 1.00 36.74 37 SER E CA 1
ATOM 5563 C C . SER E 1 37 ? 106.104 154.446 137.465 1.00 37.85 37 SER E C 1
ATOM 5564 O O . SER E 1 37 ? 105.900 155.309 138.325 1.00 49.89 37 SER E O 1
ATOM 5567 N N . LEU E 1 38 ? 105.478 154.461 136.286 1.00 35.88 38 LEU E N 1
ATOM 5568 C CA . LEU E 1 38 ? 104.533 155.530 135.979 1.00 40.34 38 LEU E CA 1
ATOM 5569 C C . LEU E 1 38 ? 103.322 155.486 136.900 1.00 42.81 38 LEU E C 1
ATOM 5570 O O . LEU E 1 38 ? 102.850 156.530 137.362 1.00 45.40 38 LEU E O 1
ATOM 5575 N N . ILE E 1 39 ? 102.803 154.287 137.183 1.00 43.30 39 ILE E N 1
ATOM 5576 C CA . ILE E 1 39 ? 101.586 154.167 137.980 1.00 44.34 39 ILE E CA 1
ATOM 5577 C C . ILE E 1 39 ? 101.837 154.370 139.468 1.00 46.10 39 ILE E C 1
ATOM 5578 O O . ILE E 1 39 ? 100.901 154.723 140.201 1.00 49.20 39 ILE E O 1
ATOM 5583 N N . GLY E 1 40 ? 103.067 154.178 139.940 1.00 48.40 40 GLY E N 1
ATOM 5584 C CA . GLY E 1 40 ? 103.382 154.441 141.330 1.00 42.03 40 GLY E CA 1
ATOM 5585 C C . GLY E 1 40 ? 103.799 155.877 141.561 1.00 44.68 40 GLY E C 1
ATOM 5586 O O . GLY E 1 40 ? 103.480 156.462 142.599 1.00 42.51 40 GLY E O 1
ATOM 5587 N N . ILE E 1 41 ? 104.501 156.460 140.586 1.00 50.09 41 ILE E N 1
ATOM 5588 C CA . ILE E 1 41 ? 104.926 157.852 140.698 1.00 46.75 41 ILE E CA 1
ATOM 5589 C C . ILE E 1 41 ? 103.716 158.767 140.823 1.00 50.11 41 ILE E C 1
ATOM 5590 O O . ILE E 1 41 ? 103.691 159.678 141.659 1.00 54.79 41 ILE E O 1
ATOM 5595 N N . VAL E 1 42 ? 102.692 158.538 140.000 1.00 42.78 42 VAL E N 1
ATOM 5596 C CA . VAL E 1 42 ? 101.480 159.339 140.109 1.00 45.80 42 VAL E CA 1
ATOM 5597 C C . VAL E 1 42 ? 100.714 159.008 141.380 1.00 48.94 42 VAL E C 1
ATOM 5598 O O . VAL E 1 42 ? 100.232 159.910 142.074 1.00 52.80 42 VAL E O 1
ATOM 5602 N N . THR E 1 43 ? 100.583 157.725 141.710 1.00 57.37 43 THR E N 1
ATOM 5603 C CA . THR E 1 43 ? 99.783 157.306 142.860 1.00 58.72 43 THR E CA 1
ATOM 5604 C C . THR E 1 43 ? 100.635 157.365 144.129 1.00 58.33 43 THR E C 1
ATOM 5605 O O . THR E 1 43 ? 100.956 156.356 144.760 1.00 62.17 43 THR E O 1
ATOM 5609 N N . GLY E 1 44 ? 101.004 158.589 144.496 1.00 63.01 44 GLY E N 1
ATOM 5610 C CA . GLY E 1 44 ? 101.725 158.802 145.734 1.00 65.32 44 GLY E CA 1
ATOM 5611 C C . GLY E 1 44 ? 103.166 158.339 145.704 1.00 64.86 44 GLY E C 1
ATOM 5612 O O . GLY E 1 44 ? 104.027 158.988 145.103 1.00 63.64 44 GLY E O 1
ATOM 5613 N N . HIS E 1 45 ? 103.433 157.215 146.370 1.00 64.10 45 HIS E N 1
ATOM 5614 C CA . HIS E 1 45 ? 104.782 156.696 146.563 1.00 63.57 45 HIS E CA 1
ATOM 5615 C C . HIS E 1 45 ? 105.497 156.468 145.239 1.00 60.05 45 HIS E C 1
ATOM 5616 O O . HIS E 1 45 ? 105.149 155.553 144.488 1.00 58.81 45 HIS E O 1
ATOM 5623 N N . ALA E 1 46 ? 106.519 157.277 144.961 1.00 50.74 46 ALA E N 1
ATOM 5624 C CA . ALA E 1 46 ? 107.210 157.188 143.680 1.00 52.31 46 ALA E CA 1
ATOM 5625 C C . ALA E 1 46 ? 108.238 156.065 143.674 1.00 49.10 46 ALA E C 1
ATOM 5626 O O . ALA E 1 46 ? 108.315 155.290 142.715 1.00 52.47 46 ALA E O 1
ATOM 5628 N N . SER E 1 47 ? 109.037 155.961 144.736 1.00 42.01 47 SER E N 1
ATOM 5629 C CA . SER E 1 47 ? 110.104 154.967 144.758 1.00 43.64 47 SER E CA 1
ATOM 5630 C C . SER E 1 47 ? 109.562 153.555 144.925 1.00 46.05 47 SER E C 1
ATOM 5631 O O . SER E 1 47 ? 110.202 152.593 144.486 1.00 48.75 47 SER E O 1
ATOM 5634 N N . ALA E 1 48 ? 108.398 153.405 145.560 1.00 41.74 48 ALA E N 1
ATOM 5635 C CA . ALA E 1 48 ? 107.807 152.080 145.714 1.00 42.34 48 ALA E CA 1
ATOM 5636 C C . ALA E 1 48 ? 107.458 151.473 144.361 1.00 46.41 48 ALA E C 1
ATOM 5637 O O . ALA E 1 48 ? 107.696 150.281 144.124 1.00 46.05 48 ALA E O 1
ATOM 5639 N N . GLY E 1 49 ? 106.891 152.281 143.464 1.00 42.81 49 GLY E N 1
ATOM 5640 C CA . GLY E 1 49 ? 106.600 151.796 142.127 1.00 35.57 49 GLY E CA 1
ATOM 5641 C C . GLY E 1 49 ? 107.848 151.378 141.377 1.00 31.95 49 GLY E C 1
ATOM 5642 O O . GLY E 1 49 ? 107.847 150.373 140.668 1.00 36.93 49 GLY E O 1
ATOM 5643 N N . ILE E 1 50 ? 108.932 152.140 141.530 1.00 36.67 50 ILE E N 1
ATOM 5644 C CA . ILE E 1 50 ? 110.184 151.792 140.864 1.00 32.12 50 ILE E CA 1
ATOM 5645 C C . ILE E 1 50 ? 110.748 150.493 141.425 1.00 20.80 50 ILE E C 1
ATOM 5646 O O . ILE E 1 50 ? 111.258 149.650 140.678 1.00 20.01 50 ILE E O 1
ATOM 5651 N N . ILE E 1 51 ? 110.671 150.311 142.745 1.00 29.89 51 ILE E N 1
ATOM 5652 C CA . ILE E 1 51 ? 111.153 149.072 143.354 1.00 35.99 51 ILE E CA 1
ATOM 5653 C C . ILE E 1 51 ? 110.358 147.882 142.830 1.00 39.00 51 ILE E C 1
ATOM 5654 O O . ILE E 1 51 ? 110.925 146.849 142.444 1.00 31.61 51 ILE E O 1
ATOM 5659 N N . LEU E 1 52 ? 109.028 148.013 142.799 1.00 38.17 52 LEU E N 1
ATOM 5660 C CA . LEU E 1 52 ? 108.198 146.918 142.308 1.00 27.91 52 LEU E CA 1
ATOM 5661 C C . LEU E 1 52 ? 108.462 146.640 140.834 1.00 30.90 52 LEU E C 1
ATOM 5662 O O . LEU E 1 52 ? 108.521 145.478 140.418 1.00 38.53 52 LEU E O 1
ATOM 5667 N N . GLY E 1 53 ? 108.613 147.690 140.026 1.00 37.43 53 GLY E N 1
ATOM 5668 C CA . GLY E 1 53 ? 108.888 147.491 138.614 1.00 28.59 53 GLY E CA 1
ATOM 5669 C C . GLY E 1 53 ? 110.216 146.806 138.372 1.00 23.17 53 GLY E C 1
ATOM 5670 O O . GLY E 1 53 ? 110.320 145.918 137.526 1.00 31.86 53 GLY E O 1
ATOM 5671 N N . GLY E 1 54 ? 111.252 147.209 139.108 1.00 26.63 54 GLY E N 1
ATOM 5672 C CA . GLY E 1 54 ? 112.535 146.544 138.987 1.00 22.33 54 GLY E CA 1
ATOM 5673 C C . GLY E 1 54 ? 112.498 145.101 139.442 1.00 25.72 54 GLY E C 1
ATOM 5674 O O . GLY E 1 54 ? 113.188 144.252 138.872 1.00 32.15 54 GLY E O 1
ATOM 5675 N N . SER E 1 55 ? 111.706 144.801 140.473 1.00 26.83 55 SER E N 1
ATOM 5676 C CA . SER E 1 55 ? 111.581 143.417 140.916 1.00 31.08 55 SER E CA 1
ATOM 5677 C C . SER E 1 55 ? 110.784 142.567 139.933 1.00 29.48 55 SER E C 1
ATOM 5678 O O . SER E 1 55 ? 111.099 141.388 139.742 1.00 33.10 55 SER E O 1
ATOM 5681 N N . LEU E 1 56 ? 109.762 143.142 139.301 1.00 32.05 56 LEU E N 1
ATOM 5682 C CA . LEU E 1 56 ? 108.881 142.396 138.414 1.00 23.93 56 LEU E CA 1
ATOM 5683 C C . LEU E 1 56 ? 109.441 142.242 137.008 1.00 29.40 56 LEU E C 1
ATOM 5684 O O . LEU E 1 56 ? 109.176 141.228 136.353 1.00 34.42 56 LEU E O 1
ATOM 5689 N N . GLN E 1 57 ? 110.205 143.223 136.525 1.00 36.66 57 GLN E N 1
ATOM 5690 C CA . GLN E 1 57 ? 110.781 143.121 135.191 1.00 32.05 57 GLN E CA 1
ATOM 5691 C C . GLN E 1 57 ? 111.747 141.952 135.092 1.00 28.42 57 GLN E C 1
ATOM 5692 O O . GLN E 1 57 ? 111.864 141.330 134.031 1.00 41.11 57 GLN E O 1
ATOM 5698 N N . LEU E 1 58 ? 112.431 141.625 136.187 1.00 24.01 58 LEU E N 1
ATOM 5699 C CA . LEU E 1 58 ? 113.398 140.538 136.155 1.00 26.29 58 LEU E CA 1
ATOM 5700 C C . LEU E 1 58 ? 112.738 139.182 135.948 1.00 37.03 58 LEU E C 1
ATOM 5701 O O . LEU E 1 58 ? 113.386 138.265 135.434 1.00 41.47 58 LEU E O 1
ATOM 5706 N N . ILE E 1 59 ? 111.471 139.032 136.334 1.00 34.52 59 ILE E N 1
ATOM 5707 C CA . ILE E 1 59 ? 110.723 137.832 135.977 1.00 32.02 59 ILE E CA 1
ATOM 5708 C C . ILE E 1 59 ? 109.868 138.041 134.732 1.00 36.16 59 ILE E C 1
ATOM 5709 O O . ILE E 1 59 ? 109.329 137.065 134.192 1.00 40.12 59 ILE E O 1
ATOM 5714 N N . ALA E 1 60 ? 109.732 139.280 134.262 1.00 33.29 60 ALA E N 1
ATOM 5715 C CA . ALA E 1 60 ? 108.999 139.567 133.036 1.00 30.73 60 ALA E CA 1
ATOM 5716 C C . ALA E 1 60 ? 109.870 139.489 131.789 1.00 31.96 60 ALA E C 1
ATOM 5717 O O . ALA E 1 60 ? 109.383 139.795 130.697 1.00 33.54 60 ALA E O 1
ATOM 5719 N N . LEU E 1 61 ? 111.139 139.112 131.922 1.00 27.36 61 LEU E N 1
ATOM 5720 C CA . LEU E 1 61 ? 111.960 138.851 130.750 1.00 29.79 61 LEU E CA 1
ATOM 5721 C C . LEU E 1 61 ? 111.456 137.614 130.017 1.00 45.27 61 LEU E C 1
ATOM 5722 O O . LEU E 1 61 ? 110.911 136.685 130.619 1.00 45.48 61 LEU E O 1
ATOM 5727 N N . GLY E 1 62 ? 111.646 137.605 128.702 1.00 40.20 62 GLY E N 1
ATOM 5728 C CA . GLY E 1 62 ? 111.170 136.491 127.898 1.00 31.57 62 GLY E CA 1
ATOM 5729 C C . GLY E 1 62 ? 109.666 136.338 127.915 1.00 34.00 62 GLY E C 1
ATOM 5730 O O . GLY E 1 62 ? 109.159 135.212 127.995 1.00 38.65 62 GLY E O 1
ATOM 5731 N N . TRP E 1 63 ? 108.937 137.451 127.845 1.00 41.11 63 TRP E N 1
ATOM 5732 C CA . TRP E 1 63 ? 107.480 137.420 127.859 1.00 43.13 63 TRP E CA 1
ATOM 5733 C C . TRP E 1 63 ? 106.916 138.060 126.597 1.00 47.62 63 TRP E C 1
ATOM 5734 O O . TRP E 1 63 ? 105.992 138.876 126.669 1.00 51.58 63 TRP E O 1
ATOM 5745 N N . ALA E 1 64 ? 107.470 137.708 125.440 1.00 39.01 64 ALA E N 1
ATOM 5746 C CA . ALA E 1 64 ? 107.047 138.267 124.166 1.00 42.64 64 ALA E CA 1
ATOM 5747 C C . ALA E 1 64 ? 106.403 137.191 123.301 1.00 43.51 64 ALA E C 1
ATOM 5748 O O . ALA E 1 64 ? 106.849 136.041 123.275 1.00 47.08 64 ALA E O 1
ATOM 5750 N N . ASN E 1 65 ? 105.351 137.581 122.588 1.00 34.35 65 ASN E N 1
ATOM 5751 C CA . ASN E 1 65 ? 104.599 136.664 121.745 1.00 33.34 65 ASN E CA 1
ATOM 5752 C C . ASN E 1 65 ? 105.329 136.420 120.432 1.00 33.17 65 ASN E C 1
ATOM 5753 O O . ASN E 1 65 ? 105.917 137.337 119.854 1.00 41.11 65 ASN E O 1
ATOM 5758 N N . VAL E 1 66 ? 105.290 135.172 119.968 1.00 37.88 66 VAL E N 1
ATOM 5759 C CA . VAL E 1 66 ? 105.988 134.748 118.757 1.00 41.54 66 VAL E CA 1
ATOM 5760 C C . VAL E 1 66 ? 105.008 133.930 117.923 1.00 39.26 66 VAL E C 1
ATOM 5761 O O . VAL E 1 66 ? 104.773 132.751 118.209 1.00 42.13 66 VAL E O 1
ATOM 5765 N N . GLY E 1 67 ? 104.438 134.547 116.890 1.00 29.52 67 GLY E N 1
ATOM 5766 C CA . GLY E 1 67 ? 103.616 133.830 115.934 1.00 33.32 67 GLY E CA 1
ATOM 5767 C C . GLY E 1 67 ? 102.353 133.216 116.500 1.00 40.01 67 GLY E C 1
ATOM 5768 O O . GLY E 1 67 ? 102.250 131.989 116.600 1.00 34.93 67 GLY E O 1
ATOM 5769 N N . ALA E 1 68 ? 101.397 134.058 116.894 1.00 42.60 68 ALA E N 1
ATOM 5770 C CA . ALA E 1 68 ? 100.086 133.691 117.424 1.00 40.26 68 ALA E CA 1
ATOM 5771 C C . ALA E 1 68 ? 100.163 133.037 118.797 1.00 38.40 68 ALA E C 1
ATOM 5772 O O . ALA E 1 68 ? 99.115 132.742 119.384 1.00 36.36 68 ALA E O 1
ATOM 5774 N N . ALA E 1 69 ? 101.358 132.805 119.332 1.00 37.04 69 ALA E N 1
ATOM 5775 C CA . ALA E 1 69 ? 101.526 132.291 120.689 1.00 38.60 69 ALA E CA 1
ATOM 5776 C C . ALA E 1 69 ? 101.494 133.485 121.633 1.00 42.56 69 ALA E C 1
ATOM 5777 O O . ALA E 1 69 ? 102.504 134.151 121.864 1.00 38.52 69 ALA E O 1
ATOM 5779 N N . VAL E 1 70 ? 100.310 133.754 122.188 1.00 48.25 70 VAL E N 1
ATOM 5780 C CA . VAL E 1 70 ? 100.103 134.969 122.964 1.00 45.66 70 VAL E CA 1
ATOM 5781 C C . VAL E 1 70 ? 101.005 134.977 124.189 1.00 50.75 70 VAL E C 1
ATOM 5782 O O . VAL E 1 70 ? 101.144 133.971 124.896 1.00 53.87 70 VAL E O 1
ATOM 5786 N N . ALA E 1 71 ? 101.629 136.122 124.440 1.00 62.66 71 ALA E N 1
ATOM 5787 C CA . ALA E 1 71 ? 102.528 136.288 125.567 1.00 63.38 71 ALA E CA 1
ATOM 5788 C C . ALA E 1 71 ? 101.748 136.446 126.869 1.00 66.07 71 ALA E C 1
ATOM 5789 O O . ALA E 1 71 ? 100.566 136.799 126.858 1.00 67.65 71 ALA E O 1
ATOM 5791 N N . PRO E 1 72 ? 102.393 136.180 128.016 1.00 64.28 72 PRO E N 1
ATOM 5792 C CA . PRO E 1 72 ? 101.733 136.400 129.312 1.00 60.62 72 PRO E CA 1
ATOM 5793 C C . PRO E 1 72 ? 101.222 137.820 129.535 1.00 58.41 72 PRO E C 1
ATOM 5794 O O . PRO E 1 72 ? 100.550 138.071 130.537 1.00 60.09 72 PRO E O 1
ATOM 5798 N N . ASP E 1 73 ? 101.536 138.754 128.635 1.00 56.78 73 ASP E N 1
ATOM 5799 C CA . ASP E 1 73 ? 100.910 140.078 128.611 1.00 58.73 73 ASP E CA 1
ATOM 5800 C C . ASP E 1 73 ? 101.126 140.824 129.932 1.00 56.50 73 ASP E C 1
ATOM 5801 O O . ASP E 1 73 ? 100.201 141.065 130.710 1.00 55.63 73 ASP E O 1
ATOM 5806 N N . ALA E 1 74 ? 102.393 141.170 130.168 1.00 54.43 74 ALA E N 1
ATOM 5807 C CA . ALA E 1 74 ? 102.770 141.968 131.331 1.00 52.42 74 ALA E CA 1
ATOM 5808 C C . ALA E 1 74 ? 102.009 143.286 131.434 1.00 50.26 74 ALA E C 1
ATOM 5809 O O . ALA E 1 74 ? 102.077 143.934 132.485 1.00 53.23 74 ALA E O 1
ATOM 5811 N N . ALA E 1 75 ? 101.291 143.694 130.383 1.00 43.45 75 ALA E N 1
ATOM 5812 C CA . ALA E 1 75 ? 100.556 144.955 130.414 1.00 37.36 75 ALA E CA 1
ATOM 5813 C C . ALA E 1 75 ? 99.551 144.986 131.558 1.00 43.38 75 ALA E C 1
ATOM 5814 O O . ALA E 1 75 ? 99.500 145.950 132.329 1.00 43.08 75 ALA E O 1
ATOM 5816 N N . LEU E 1 76 ? 98.735 143.936 131.683 1.00 51.55 76 LEU E N 1
ATOM 5817 C CA . LEU E 1 76 ? 97.793 143.867 132.794 1.00 46.65 76 LEU E CA 1
ATOM 5818 C C . LEU E 1 76 ? 98.479 143.489 134.097 1.00 42.82 76 LEU E C 1
ATOM 5819 O O . LEU E 1 76 ? 98.066 143.955 135.165 1.00 46.69 76 LEU E O 1
ATOM 5824 N N . ALA E 1 77 ? 99.513 142.649 134.029 1.00 32.66 77 ALA E N 1
ATOM 5825 C CA . ALA E 1 77 ? 100.195 142.205 135.240 1.00 33.04 77 ALA E CA 1
ATOM 5826 C C . ALA E 1 77 ? 100.759 143.384 136.018 1.00 38.10 77 ALA E C 1
ATOM 5827 O O . ALA E 1 77 ? 100.519 143.519 137.224 1.00 31.78 77 ALA E O 1
ATOM 5829 N N . SER E 1 78 ? 101.509 144.256 135.340 1.00 44.03 78 SER E N 1
ATOM 5830 C CA . SER E 1 78 ? 102.141 145.380 136.023 1.00 36.38 78 SER E CA 1
ATOM 5831 C C . SER E 1 78 ? 101.099 146.326 136.604 1.00 37.59 78 SER E C 1
ATOM 5832 O O . SER E 1 78 ? 101.194 146.731 137.769 1.00 42.61 78 SER E O 1
ATOM 5835 N N . ILE E 1 79 ? 100.083 146.671 135.810 1.00 34.35 79 ILE E N 1
ATOM 5836 C CA . ILE E 1 79 ? 99.061 147.608 136.271 1.00 35.05 79 ILE E CA 1
ATOM 5837 C C . ILE E 1 79 ? 98.343 147.049 137.493 1.00 43.42 79 ILE E C 1
ATOM 5838 O O . ILE E 1 79 ? 98.186 147.736 138.509 1.00 38.72 79 ILE E O 1
ATOM 5843 N N . ALA E 1 80 ? 97.918 145.783 137.423 1.00 44.34 80 ALA E N 1
ATOM 5844 C CA . ALA E 1 80 ? 97.152 145.203 138.518 1.00 31.40 80 ALA E CA 1
ATOM 5845 C C . ALA E 1 80 ? 98.000 145.045 139.771 1.00 33.73 80 ALA E C 1
ATOM 5846 O O . ALA E 1 80 ? 97.551 145.384 140.873 1.00 43.44 80 ALA E O 1
ATOM 5848 N N . SER E 1 81 ? 99.229 144.541 139.630 1.00 30.96 81 SER E N 1
ATOM 5849 C CA . SER E 1 81 ? 100.082 144.363 140.798 1.00 38.90 81 SER E CA 1
ATOM 5850 C C . SER E 1 81 ? 100.396 145.698 141.459 1.00 41.57 81 SER E C 1
ATOM 5851 O O . SER E 1 81 ? 100.350 145.817 142.689 1.00 41.31 81 SER E O 1
ATOM 5854 N N . SER E 1 82 ? 100.688 146.727 140.661 1.00 37.41 82 SER E N 1
ATOM 5855 C CA . SER E 1 82 ? 101.035 148.018 141.239 1.00 30.38 82 SER E CA 1
ATOM 5856 C C . SER E 1 82 ? 99.826 148.695 141.872 1.00 38.06 82 SER E C 1
ATOM 5857 O O . SER E 1 82 ? 99.952 149.351 142.913 1.00 47.15 82 SER E O 1
ATOM 5860 N N . ILE E 1 83 ? 98.647 148.566 141.262 1.00 38.80 83 ILE E N 1
ATOM 5861 C CA . ILE E 1 83 ? 97.468 149.188 141.851 1.00 41.64 83 ILE E CA 1
ATOM 5862 C C . ILE E 1 83 ? 97.069 148.463 143.133 1.00 43.20 83 ILE E C 1
ATOM 5863 O O . ILE E 1 83 ? 96.597 149.086 144.092 1.00 46.15 83 ILE E O 1
ATOM 5868 N N . LEU E 1 84 ? 97.280 147.143 143.189 1.00 45.57 84 LEU E N 1
ATOM 5869 C CA . LEU E 1 84 ? 97.089 146.424 144.444 1.00 46.62 84 LEU E CA 1
ATOM 5870 C C . LEU E 1 84 ? 98.092 146.888 145.492 1.00 52.36 84 LEU E C 1
ATOM 5871 O O . LEU E 1 84 ? 97.754 147.012 146.675 1.00 56.19 84 LEU E O 1
ATOM 5876 N N . MET E 1 85 ? 99.336 147.138 145.073 1.00 53.32 85 MET E N 1
ATOM 5877 C CA . MET E 1 85 ? 100.336 147.704 145.973 1.00 52.37 85 MET E CA 1
ATOM 5878 C C . MET E 1 85 ? 99.868 149.018 146.579 1.00 52.78 85 MET E C 1
ATOM 5879 O O . MET E 1 85 ? 99.889 149.190 147.802 1.00 52.58 85 MET E O 1
ATOM 5884 N N . VAL E 1 86 ? 99.454 149.964 145.735 1.00 56.95 86 VAL E N 1
ATOM 5885 C CA . VAL E 1 86 ? 99.067 151.276 146.243 1.00 57.40 86 VAL E CA 1
ATOM 5886 C C . VAL E 1 86 ? 97.745 151.229 146.995 1.00 59.48 86 VAL E C 1
ATOM 5887 O O . VAL E 1 86 ? 97.457 152.136 147.783 1.00 59.94 86 VAL E O 1
ATOM 5891 N N . GLN E 1 87 ? 96.926 150.197 146.777 1.00 66.12 87 GLN E N 1
ATOM 5892 C CA . GLN E 1 87 ? 95.678 150.087 147.525 1.00 67.52 87 GLN E CA 1
ATOM 5893 C C . GLN E 1 87 ? 95.939 149.738 148.987 1.00 67.74 87 GLN E C 1
ATOM 5894 O O . GLN E 1 87 ? 95.309 150.299 149.891 1.00 67.95 87 GLN E O 1
ATOM 5900 N N . SER E 1 88 ? 96.861 148.812 149.237 1.00 70.27 88 SER E N 1
ATOM 5901 C CA . SER E 1 88 ? 97.217 148.387 150.587 1.00 72.62 88 SER E CA 1
ATOM 5902 C C . SER E 1 88 ? 98.676 148.748 150.833 1.00 74.08 88 SER E C 1
ATOM 5903 O O . SER E 1 88 ? 99.578 148.131 150.257 1.00 73.27 88 SER E O 1
ATOM 5906 N N . ASN E 1 89 ? 98.908 149.721 151.715 1.00 79.96 89 ASN E N 1
ATOM 5907 C CA . ASN E 1 89 ? 100.247 150.262 151.915 1.00 79.54 89 ASN E CA 1
ATOM 5908 C C . ASN E 1 89 ? 101.158 149.253 152.601 1.00 78.80 89 ASN E C 1
ATOM 5909 O O . ASN E 1 89 ? 101.159 149.142 153.831 1.00 80.87 89 ASN E O 1
ATOM 5914 N N . ASN E 1 90 ? 101.932 148.510 151.810 1.00 65.59 90 ASN E N 1
ATOM 5915 C CA . ASN E 1 90 ? 102.891 147.549 152.352 1.00 68.17 90 ASN E CA 1
ATOM 5916 C C . ASN E 1 90 ? 104.019 147.408 151.335 1.00 63.30 90 ASN E C 1
ATOM 5917 O O . ASN E 1 90 ? 103.879 146.679 150.348 1.00 62.10 90 ASN E O 1
ATOM 5922 N N . PHE E 1 91 ? 105.125 148.103 151.580 1.00 64.38 91 PHE E N 1
ATOM 5923 C CA . PHE E 1 91 ? 106.289 148.090 150.704 1.00 64.17 91 PHE E CA 1
ATOM 5924 C C . PHE E 1 91 ? 107.500 147.514 151.428 1.00 64.06 91 PHE E C 1
ATOM 5925 O O . PHE E 1 91 ? 108.619 148.015 151.307 1.00 67.91 91 PHE E O 1
ATOM 5933 N N . ASP E 1 92 ? 107.284 146.440 152.187 1.00 67.96 92 ASP E N 1
ATOM 5934 C CA . ASP E 1 92 ? 108.316 145.869 153.045 1.00 71.43 92 ASP E CA 1
ATOM 5935 C C . ASP E 1 92 ? 109.457 145.221 152.269 1.00 70.55 92 ASP E C 1
ATOM 5936 O O . ASP E 1 92 ? 110.472 144.877 152.884 1.00 72.34 92 ASP E O 1
ATOM 5941 N N . LEU E 1 93 ? 109.301 145.032 150.955 1.00 59.84 93 LEU E N 1
ATOM 5942 C CA . LEU E 1 93 ? 110.241 144.319 150.090 1.00 61.17 93 LEU E CA 1
ATOM 5943 C C . LEU E 1 93 ? 110.182 142.820 150.370 1.00 64.10 93 LEU E C 1
ATOM 5944 O O . LEU E 1 93 ? 110.797 142.021 149.657 1.00 66.81 93 LEU E O 1
ATOM 5949 N N . THR E 1 94 ? 109.431 142.429 151.397 1.00 63.98 94 THR E N 1
ATOM 5950 C CA . THR E 1 94 ? 109.037 141.042 151.590 1.00 62.21 94 THR E CA 1
ATOM 5951 C C . THR E 1 94 ? 107.610 140.791 151.138 1.00 63.15 94 THR E C 1
ATOM 5952 O O . THR E 1 94 ? 107.317 139.719 150.601 1.00 67.06 94 THR E O 1
ATOM 5956 N N . HIS E 1 95 ? 106.722 141.764 151.349 1.00 56.30 95 HIS E N 1
ATOM 5957 C CA . HIS E 1 95 ? 105.426 141.743 150.686 1.00 56.18 95 HIS E CA 1
ATOM 5958 C C . HIS E 1 95 ? 105.596 141.797 149.174 1.00 57.25 95 HIS E C 1
ATOM 5959 O O . HIS E 1 95 ? 104.853 141.139 148.436 1.00 65.09 95 HIS E O 1
ATOM 5966 N N . ILE E 1 96 ? 106.594 142.556 148.709 1.00 51.62 96 ILE E N 1
ATOM 5967 C CA . ILE E 1 96 ? 106.828 142.737 147.278 1.00 53.85 96 ILE E CA 1
ATOM 5968 C C . ILE E 1 96 ? 107.049 141.394 146.602 1.00 54.74 96 ILE E C 1
ATOM 5969 O O . ILE E 1 96 ? 106.407 141.065 145.598 1.00 54.73 96 ILE E O 1
ATOM 5974 N N . MET E 1 97 ? 107.958 140.595 147.150 1.00 56.33 97 MET E N 1
ATOM 5975 C CA . MET E 1 97 ? 108.304 139.305 146.579 1.00 58.45 97 MET E CA 1
ATOM 5976 C C . MET E 1 97 ? 107.493 138.164 147.172 1.00 59.05 97 MET E C 1
ATOM 5977 O O . MET E 1 97 ? 107.700 137.009 146.783 1.00 59.86 97 MET E O 1
ATOM 5982 N N . GLY E 1 98 ? 106.589 138.454 148.102 1.00 51.34 98 GLY E N 1
ATOM 5983 C CA . GLY E 1 98 ? 105.799 137.415 148.724 1.00 49.07 98 GLY E CA 1
ATOM 5984 C C . GLY E 1 98 ? 104.366 137.330 148.243 1.00 52.24 98 GLY E C 1
ATOM 5985 O O . GLY E 1 98 ? 103.872 136.232 147.973 1.00 55.45 98 GLY E O 1
ATOM 5986 N N . THR E 1 99 ? 103.677 138.472 148.130 1.00 57.21 99 THR E N 1
ATOM 5987 C CA . THR E 1 99 ? 102.253 138.458 147.814 1.00 60.76 99 THR E CA 1
ATOM 5988 C C . THR E 1 99 ? 101.885 139.349 146.634 1.00 60.61 99 THR E C 1
ATOM 5989 O O . THR E 1 99 ? 100.695 139.604 146.421 1.00 62.35 99 THR E O 1
ATOM 5993 N N . ILE E 1 100 ? 102.859 139.830 145.863 1.00 51.56 100 ILE E N 1
ATOM 5994 C CA . ILE E 1 100 ? 102.607 140.724 144.740 1.00 48.95 100 ILE E CA 1
ATOM 5995 C C . ILE E 1 100 ? 103.105 140.129 143.428 1.00 49.83 100 ILE E C 1
ATOM 5996 O O . ILE E 1 100 ? 102.378 140.104 142.430 1.00 51.50 100 ILE E O 1
ATOM 6001 N N . VAL E 1 101 ? 104.347 139.644 143.410 1.00 47.30 101 VAL E N 1
ATOM 6002 C CA . VAL E 1 101 ? 104.888 139.038 142.192 1.00 48.55 101 VAL E CA 1
ATOM 6003 C C . VAL E 1 101 ? 104.073 137.827 141.744 1.00 49.58 101 VAL E C 1
ATOM 6004 O O . VAL E 1 101 ? 103.725 137.751 140.554 1.00 48.91 101 VAL E O 1
ATOM 6008 N N . PRO E 1 102 ? 103.741 136.858 142.610 1.00 37.21 102 PRO E N 1
ATOM 6009 C CA . PRO E 1 102 ? 102.845 135.778 142.157 1.00 38.81 102 PRO E CA 1
ATOM 6010 C C . PRO E 1 102 ? 101.465 136.270 141.757 1.00 41.03 102 PRO E C 1
ATOM 6011 O O . PRO E 1 102 ? 100.864 135.739 140.811 1.00 47.36 102 PRO E O 1
ATOM 6015 N N . ALA E 1 103 ? 100.939 137.273 142.462 1.00 40.06 103 ALA E N 1
ATOM 6016 C CA . ALA E 1 103 ? 99.685 137.883 142.037 1.00 42.16 103 ALA E CA 1
ATOM 6017 C C . ALA E 1 103 ? 99.844 138.526 140.669 1.00 42.76 103 ALA E C 1
ATOM 6018 O O . ALA E 1 103 ? 98.927 138.483 139.840 1.00 46.21 103 ALA E O 1
ATOM 6020 N N . ALA E 1 104 ? 101.013 139.114 140.411 1.00 34.52 104 ALA E N 1
ATOM 6021 C CA . ALA E 1 104 ? 101.292 139.662 139.091 1.00 34.49 104 ALA E CA 1
ATOM 6022 C C . ALA E 1 104 ? 101.284 138.572 138.028 1.00 36.46 104 ALA E C 1
ATOM 6023 O O . ALA E 1 104 ? 100.778 138.782 136.926 1.00 38.84 104 ALA E O 1
ATOM 6025 N N . ILE E 1 105 ? 101.838 137.398 138.338 1.00 37.13 105 ILE E N 1
ATOM 6026 C CA . ILE E 1 105 ? 101.856 136.309 137.361 1.00 35.94 105 ILE E CA 1
ATOM 6027 C C . ILE E 1 105 ? 100.443 135.800 137.081 1.00 32.01 105 ILE E C 1
ATOM 6028 O O . ILE E 1 105 ? 100.075 135.535 135.926 1.00 38.32 105 ILE E O 1
ATOM 6033 N N . LEU E 1 106 ? 99.631 135.645 138.128 1.00 35.85 106 LEU E N 1
ATOM 6034 C CA . LEU E 1 106 ? 98.248 135.220 137.920 1.00 35.57 106 LEU E CA 1
ATOM 6035 C C . LEU E 1 106 ? 97.473 136.244 137.096 1.00 41.59 106 LEU E C 1
ATOM 6036 O O . LEU E 1 106 ? 96.721 135.883 136.178 1.00 43.29 106 LEU E O 1
ATOM 6041 N N . LEU E 1 107 ? 97.654 137.532 137.398 1.00 38.49 107 LEU E N 1
ATOM 6042 C CA . LEU E 1 107 ? 97.005 138.564 136.600 1.00 33.19 107 LEU E CA 1
ATOM 6043 C C . LEU E 1 107 ? 97.564 138.604 135.185 1.00 34.55 107 LEU E C 1
ATOM 6044 O O . LEU E 1 107 ? 96.860 139.003 134.256 1.00 41.68 107 LEU E O 1
ATOM 6049 N N . ALA E 1 108 ? 98.818 138.188 134.999 1.00 30.51 108 ALA E N 1
ATOM 6050 C CA . ALA E 1 108 ? 99.373 138.071 133.657 1.00 35.26 108 ALA E CA 1
ATOM 6051 C C . ALA E 1 108 ? 98.655 136.994 132.860 1.00 36.07 108 ALA E C 1
ATOM 6052 O O . ALA E 1 108 ? 98.335 137.192 131.685 1.00 42.54 108 ALA E O 1
ATOM 6054 N N . THR E 1 109 ? 98.395 135.844 133.482 1.00 33.64 109 THR E N 1
ATOM 6055 C CA . THR E 1 109 ? 97.633 134.803 132.794 1.00 28.15 109 THR E CA 1
ATOM 6056 C C . THR E 1 109 ? 96.219 135.282 132.471 1.00 30.38 109 THR E C 1
ATOM 6057 O O . THR E 1 109 ? 95.691 135.024 131.375 1.00 34.82 109 THR E O 1
ATOM 6061 N N . ALA E 1 110 ? 95.593 135.993 133.413 1.00 35.32 110 ALA E N 1
ATOM 6062 C CA . ALA E 1 110 ? 94.272 136.558 133.148 1.00 38.23 110 ALA E CA 1
ATOM 6063 C C . ALA E 1 110 ? 94.314 137.540 131.980 1.00 43.98 110 ALA E C 1
ATOM 6064 O O . ALA E 1 110 ? 93.425 137.537 131.119 1.00 45.78 110 ALA E O 1
ATOM 6066 N N . GLY E 1 111 ? 95.339 138.389 131.933 1.00 43.13 111 GLY E N 1
ATOM 6067 C CA . GLY E 1 111 ? 95.490 139.295 130.810 1.00 39.69 111 GLY E CA 1
ATOM 6068 C C . GLY E 1 111 ? 95.739 138.572 129.505 1.00 43.03 111 GLY E C 1
ATOM 6069 O O . GLY E 1 111 ? 95.294 139.020 128.450 1.00 48.96 111 GLY E O 1
ATOM 6070 N N . LEU E 1 112 ? 96.458 137.450 129.557 1.00 43.24 112 LEU E N 1
ATOM 6071 C CA . LEU E 1 112 ? 96.678 136.648 128.359 1.00 44.72 112 LEU E CA 1
ATOM 6072 C C . LEU E 1 112 ? 95.358 136.143 127.794 1.00 45.39 112 LEU E C 1
ATOM 6073 O O . LEU E 1 112 ? 95.100 136.252 126.589 1.00 47.23 112 LEU E O 1
ATOM 6078 N N . VAL E 1 113 ? 94.495 135.601 128.654 1.00 49.01 113 VAL E N 1
ATOM 6079 C CA . VAL E 1 113 ? 93.223 135.099 128.135 1.00 47.56 113 VAL E CA 1
ATOM 6080 C C . VAL E 1 113 ? 92.343 136.257 127.660 1.00 51.87 113 VAL E C 1
ATOM 6081 O O . VAL E 1 113 ? 91.667 136.157 126.625 1.00 52.69 113 VAL E O 1
ATOM 6085 N N . LEU E 1 114 ? 92.368 137.388 128.375 1.00 51.56 114 LEU E N 1
ATOM 6086 C CA . LEU E 1 114 ? 91.573 138.540 127.955 1.00 52.26 114 LEU E CA 1
ATOM 6087 C C . LEU E 1 114 ? 92.025 139.064 126.596 1.00 53.73 114 LEU E C 1
ATOM 6088 O O . LEU E 1 114 ? 91.194 139.371 125.729 1.00 56.67 114 LEU E O 1
ATOM 6093 N N . THR E 1 115 ? 93.338 139.168 126.387 1.00 52.93 115 THR E N 1
ATOM 6094 C CA . THR E 1 115 ? 93.834 139.662 125.111 1.00 55.27 115 THR E CA 1
ATOM 6095 C C . THR E 1 115 ? 93.612 138.650 123.999 1.00 53.70 115 THR E C 1
ATOM 6096 O O . THR E 1 115 ? 93.440 139.046 122.847 1.00 50.99 115 THR E O 1
ATOM 6100 N N . THR E 1 116 ? 93.582 137.353 124.316 1.00 51.54 116 THR E N 1
ATOM 6101 C CA . THR E 1 116 ? 93.192 136.375 123.304 1.00 44.51 116 THR E CA 1
ATOM 6102 C C . THR E 1 116 ? 91.747 136.591 122.863 1.00 46.32 116 THR E C 1
ATOM 6103 O O . THR E 1 116 ? 91.444 136.563 121.662 1.00 50.97 116 THR E O 1
ATOM 6107 N N . LEU E 1 117 ? 90.843 136.827 123.818 1.00 52.45 117 LEU E N 1
ATOM 6108 C CA . LEU E 1 117 ? 89.455 137.108 123.450 1.00 53.69 117 LEU E CA 1
ATOM 6109 C C . LEU E 1 117 ? 89.337 138.378 122.610 1.00 54.87 117 LEU E C 1
ATOM 6110 O O . LEU E 1 117 ? 88.626 138.400 121.598 1.00 56.26 117 LEU E O 1
ATOM 6115 N N . VAL E 1 118 ? 90.029 139.448 123.006 1.00 60.36 118 VAL E N 1
ATOM 6116 C CA . VAL E 1 118 ? 89.941 140.693 122.238 1.00 58.51 118 VAL E CA 1
ATOM 6117 C C . VAL E 1 118 ? 90.573 140.521 120.858 1.00 60.50 118 VAL E C 1
ATOM 6118 O O . VAL E 1 118 ? 90.102 141.089 119.862 1.00 62.50 118 VAL E O 1
ATOM 6122 N N . ARG E 1 119 ? 91.648 139.736 120.782 1.00 58.25 119 ARG E N 1
ATOM 6123 C CA . ARG E 1 119 ? 92.305 139.449 119.515 1.00 56.41 119 ARG E CA 1
ATOM 6124 C C . ARG E 1 119 ? 91.366 138.719 118.566 1.00 55.38 119 ARG E C 1
ATOM 6125 O O . ARG E 1 119 ? 91.300 139.039 117.373 1.00 53.61 119 ARG E O 1
ATOM 6133 N N . MET E 1 120 ? 90.625 137.736 119.083 1.00 69.07 120 MET E N 1
ATOM 6134 C CA . MET E 1 120 ? 89.611 137.070 118.271 1.00 68.17 120 MET E CA 1
ATOM 6135 C C . MET E 1 120 ? 88.481 138.021 117.896 1.00 68.66 120 MET E C 1
ATOM 6136 O O . MET E 1 120 ? 87.910 137.903 116.807 1.00 68.89 120 MET E O 1
ATOM 6141 N N . LEU E 1 121 ? 88.141 138.956 118.785 1.00 70.49 121 LEU E N 1
ATOM 6142 C CA . LEU E 1 121 ? 87.077 139.912 118.487 1.00 70.93 121 LEU E CA 1
ATOM 6143 C C . LEU E 1 121 ? 87.462 140.821 117.325 1.00 71.54 121 LEU E C 1
ATOM 6144 O O . LEU E 1 121 ? 86.616 141.174 116.496 1.00 74.98 121 LEU E O 1
ATOM 6149 N N . SER E 1 122 ? 88.736 141.212 117.251 1.00 69.44 122 SER E N 1
ATOM 6150 C CA . SER E 1 122 ? 89.180 142.152 116.222 1.00 70.26 122 SER E CA 1
ATOM 6151 C C . SER E 1 122 ? 89.077 141.594 114.803 1.00 70.43 122 SER E C 1
ATOM 6152 O O . SER E 1 122 ? 89.181 142.369 113.841 1.00 68.97 122 SER E O 1
ATOM 6155 N N . VAL E 1 123 ? 88.882 140.281 114.649 1.00 67.93 123 VAL E N 1
ATOM 6156 C CA . VAL E 1 123 ? 88.783 139.690 113.317 1.00 62.26 123 VAL E CA 1
ATOM 6157 C C . VAL E 1 123 ? 87.580 140.251 112.572 1.00 62.65 123 VAL E C 1
ATOM 6158 O O . VAL E 1 123 ? 87.665 140.572 111.380 1.00 65.89 123 VAL E O 1
ATOM 6162 N N . VAL E 1 124 ? 86.441 140.379 113.256 1.00 66.48 124 VAL E N 1
ATOM 6163 C CA . VAL E 1 124 ? 85.251 140.913 112.603 1.00 69.06 124 VAL E CA 1
ATOM 6164 C C . VAL E 1 124 ? 85.442 142.382 112.236 1.00 69.22 124 VAL E C 1
ATOM 6165 O O . VAL E 1 124 ? 84.947 142.837 111.197 1.00 70.16 124 VAL E O 1
ATOM 6169 N N . LEU E 1 125 ? 86.168 143.145 113.059 1.00 70.50 125 LEU E N 1
ATOM 6170 C CA . LEU E 1 125 ? 86.450 144.534 112.713 1.00 73.51 125 LEU E CA 1
ATOM 6171 C C . LEU E 1 125 ? 87.315 144.623 111.462 1.00 75.57 125 LEU E C 1
ATOM 6172 O O . LEU E 1 125 ? 87.069 145.457 110.583 1.00 78.43 125 LEU E O 1
ATOM 6177 N N . VAL E 1 126 ? 88.332 143.767 111.362 1.00 68.17 126 VAL E N 1
ATOM 6178 C CA . VAL E 1 126 ? 89.171 143.776 110.165 1.00 67.11 126 VAL E CA 1
ATOM 6179 C C . VAL E 1 126 ? 88.383 143.309 108.943 1.00 65.64 126 VAL E C 1
ATOM 6180 O O . VAL E 1 126 ? 88.599 143.801 107.827 1.00 63.59 126 VAL E O 1
ATOM 6184 N N . HIS E 1 127 ? 87.459 142.363 109.124 1.00 79.21 127 HIS E N 1
ATOM 6185 C CA . HIS E 1 127 ? 86.586 141.965 108.024 1.00 79.47 127 HIS E CA 1
ATOM 6186 C C . HIS E 1 127 ? 85.723 143.133 107.561 1.00 80.39 127 HIS E C 1
ATOM 6187 O O . HIS E 1 127 ? 85.529 143.333 106.356 1.00 82.67 127 HIS E O 1
ATOM 6194 N N . GLN E 1 128 ? 85.196 143.913 108.507 1.00 84.42 128 GLN E N 1
ATOM 6195 C CA . GLN E 1 128 ? 84.437 145.103 108.139 1.00 87.60 128 GLN E CA 1
ATOM 6196 C C . GLN E 1 128 ? 85.321 146.099 107.400 1.00 88.20 128 GLN E C 1
ATOM 6197 O O . GLN E 1 128 ? 84.872 146.768 106.462 1.00 90.09 128 GLN E O 1
ATOM 6203 N N . ALA E 1 129 ? 86.585 146.209 107.813 1.00 80.09 129 ALA E N 1
ATOM 6204 C CA . ALA E 1 129 ? 87.527 147.070 107.102 1.00 81.62 129 ALA E CA 1
ATOM 6205 C C . ALA E 1 129 ? 87.707 146.615 105.659 1.00 82.43 129 ALA E C 1
ATOM 6206 O O . ALA E 1 129 ? 87.737 147.439 104.738 1.00 82.71 129 ALA E O 1
ATOM 6208 N N . ASP E 1 130 ? 87.837 145.304 105.447 1.00 84.83 130 ASP E N 1
ATOM 6209 C CA . ASP E 1 130 ? 87.950 144.784 104.086 1.00 83.06 130 ASP E CA 1
ATOM 6210 C C . ASP E 1 130 ? 86.692 145.063 103.275 1.00 82.36 130 ASP E C 1
ATOM 6211 O O . ASP E 1 130 ? 86.775 145.403 102.089 1.00 82.88 130 ASP E O 1
ATOM 6216 N N . ARG E 1 131 ? 85.516 144.914 103.890 1.00 90.96 131 ARG E N 1
ATOM 6217 C CA . ARG E 1 131 ? 84.280 145.232 103.178 1.00 91.83 131 ARG E CA 1
ATOM 6218 C C . ARG E 1 131 ? 84.233 146.705 102.792 1.00 90.96 131 ARG E C 1
ATOM 6219 O O . ARG E 1 131 ? 83.799 147.052 101.687 1.00 92.42 131 ARG E O 1
ATOM 6227 N N . ALA E 1 132 ? 84.676 147.586 103.689 1.00 81.90 132 ALA E N 1
ATOM 6228 C CA . ALA E 1 132 ? 84.693 149.014 103.397 1.00 83.45 132 ALA E CA 1
ATOM 6229 C C . ALA E 1 132 ? 85.812 149.411 102.442 1.00 83.39 132 ALA E C 1
ATOM 6230 O O . ALA E 1 132 ? 85.775 150.522 101.904 1.00 84.32 132 ALA E O 1
ATOM 6232 N N . ALA E 1 133 ? 86.804 148.543 102.229 1.00 80.19 133 ALA E N 1
ATOM 6233 C CA . ALA E 1 133 ? 87.888 148.869 101.308 1.00 80.71 133 ALA E CA 1
ATOM 6234 C C . ALA E 1 133 ? 87.391 148.964 99.870 1.00 81.48 133 ALA E C 1
ATOM 6235 O O . ALA E 1 133 ? 87.839 149.830 99.109 1.00 81.67 133 ALA E O 1
ATOM 6237 N N . GLU E 1 134 ? 86.469 148.080 99.476 1.00 84.64 134 GLU E N 1
ATOM 6238 C CA . GLU E 1 134 ? 85.945 148.108 98.115 1.00 85.88 134 GLU E CA 1
ATOM 6239 C C . GLU E 1 134 ? 85.123 149.358 97.832 1.00 86.69 134 GLU E C 1
ATOM 6240 O O . GLU E 1 134 ? 84.880 149.672 96.662 1.00 85.39 134 GLU E O 1
ATOM 6246 N N . ASN E 1 135 ? 84.686 150.074 98.870 1.00 87.51 135 ASN E N 1
ATOM 6247 C CA . ASN E 1 135 ? 83.951 151.314 98.667 1.00 87.61 135 ASN E CA 1
ATOM 6248 C C . ASN E 1 135 ? 84.842 152.454 98.194 1.00 86.56 135 ASN E C 1
ATOM 6249 O O . ASN E 1 135 ? 84.320 153.508 97.814 1.00 86.08 135 ASN E O 1
ATOM 6254 N N . GLY E 1 136 ? 86.161 152.273 98.206 1.00 77.66 136 GLY E N 1
ATOM 6255 C CA . GLY E 1 136 ? 87.073 153.310 97.776 1.00 78.21 136 GLY E CA 1
ATOM 6256 C C . GLY E 1 136 ? 87.396 154.354 98.818 1.00 79.87 136 GLY E C 1
ATOM 6257 O O . GLY E 1 136 ? 88.060 155.345 98.493 1.00 76.47 136 GLY E O 1
ATOM 6258 N N . SER E 1 137 ? 86.953 154.168 100.058 1.00 92.37 137 SER E N 1
ATOM 6259 C CA . SER E 1 137 ? 87.191 155.133 101.122 1.00 92.75 137 SER E CA 1
ATOM 6260 C C . SER E 1 137 ? 88.524 154.826 101.793 1.00 92.48 137 SER E C 1
ATOM 6261 O O . SER E 1 137 ? 88.686 153.769 102.413 1.00 90.54 137 SER E O 1
ATOM 6264 N N . TYR E 1 138 ? 89.480 155.749 101.662 1.00 91.83 138 TYR E N 1
ATOM 6265 C CA . TYR E 1 138 ? 90.766 155.592 102.329 1.00 92.27 138 TYR E CA 1
ATOM 6266 C C . TYR E 1 138 ? 90.656 155.775 103.836 1.00 92.94 138 TYR E C 1
ATOM 6267 O O . TYR E 1 138 ? 91.478 155.225 104.577 1.00 91.93 138 TYR E O 1
ATOM 6276 N N . SER E 1 139 ? 89.665 156.535 104.304 1.00 90.16 139 SER E N 1
ATOM 6277 C CA . SER E 1 139 ? 89.487 156.748 105.733 1.00 88.39 139 SER E CA 1
ATOM 6278 C C . SER E 1 139 ? 88.869 155.549 106.436 1.00 86.34 139 SER E C 1
ATOM 6279 O O . SER E 1 139 ? 88.993 155.438 107.660 1.00 87.24 139 SER E O 1
ATOM 6282 N N . GLY E 1 140 ? 88.210 154.654 105.699 1.00 76.59 140 GLY E N 1
ATOM 6283 C CA . GLY E 1 140 ? 87.602 153.494 106.333 1.00 78.01 140 GLY E CA 1
ATOM 6284 C C . GLY E 1 140 ? 88.629 152.566 106.952 1.00 78.45 140 GLY E C 1
ATOM 6285 O O . GLY E 1 140 ? 88.447 152.071 108.068 1.00 79.89 140 GLY E O 1
ATOM 6286 N N . VAL E 1 141 ? 89.726 152.319 106.233 1.00 75.39 141 VAL E N 1
ATOM 6287 C CA . VAL E 1 141 ? 90.787 151.466 106.758 1.00 74.47 141 VAL E CA 1
ATOM 6288 C C . VAL E 1 141 ? 91.402 152.087 108.004 1.00 78.25 141 VAL E C 1
ATOM 6289 O O . VAL E 1 141 ? 91.647 151.399 109.003 1.00 80.99 141 VAL E O 1
ATOM 6293 N N . GLU E 1 142 ? 91.652 153.398 107.972 1.00 77.39 142 GLU E N 1
ATOM 6294 C CA . GLU E 1 142 ? 92.196 154.082 109.140 1.00 75.97 142 GLU E CA 1
ATOM 6295 C C . GLU E 1 142 ? 91.246 153.979 110.327 1.00 73.81 142 GLU E C 1
ATOM 6296 O O . GLU E 1 142 ? 91.671 153.708 111.457 1.00 70.88 142 GLU E O 1
ATOM 6302 N N . MET E 1 143 ? 89.949 154.184 110.085 1.00 75.92 143 MET E N 1
ATOM 6303 C CA . MET E 1 143 ? 88.990 154.170 111.182 1.00 75.24 143 MET E CA 1
ATOM 6304 C C . MET E 1 143 ? 88.846 152.773 111.771 1.00 76.52 143 MET E C 1
ATOM 6305 O O . MET E 1 143 ? 88.747 152.622 112.992 1.00 78.06 143 MET E O 1
ATOM 6310 N N . TRP E 1 144 ? 88.875 151.737 110.935 1.00 79.81 144 TRP E N 1
ATOM 6311 C CA . TRP E 1 144 ? 88.730 150.373 111.426 1.00 80.70 144 TRP E CA 1
ATOM 6312 C C . TRP E 1 144 ? 90.044 149.777 111.911 1.00 77.92 144 TRP E C 1
ATOM 6313 O O . TRP E 1 144 ? 90.043 148.668 112.455 1.00 76.61 144 TRP E O 1
ATOM 6324 N N . HIS E 1 145 ? 91.159 150.478 111.717 1.00 69.68 145 HIS E N 1
ATOM 6325 C CA . HIS E 1 145 ? 92.391 150.152 112.420 1.00 70.01 145 HIS E CA 1
ATOM 6326 C C . HIS E 1 145 ? 92.428 150.813 113.796 1.00 72.68 145 HIS E C 1
ATOM 6327 O O . HIS E 1 145 ? 92.775 150.168 114.794 1.00 68.33 145 HIS E O 1
ATOM 6334 N N . PHE E 1 146 ? 92.035 152.088 113.870 1.00 76.03 146 PHE E N 1
ATOM 6335 C CA . PHE E 1 146 ? 91.994 152.783 115.153 1.00 72.80 146 PHE E CA 1
ATOM 6336 C C . PHE E 1 146 ? 90.918 152.217 116.072 1.00 72.21 146 PHE E C 1
ATOM 6337 O O . PHE E 1 146 ? 91.085 152.233 117.297 1.00 73.90 146 PHE E O 1
ATOM 6345 N N . ILE E 1 147 ? 89.807 151.733 115.512 1.00 67.02 147 ILE E N 1
ATOM 6346 C CA . ILE E 1 147 ? 88.770 151.126 116.338 1.00 68.60 147 ILE E CA 1
ATOM 6347 C C . ILE E 1 147 ? 89.301 149.871 117.013 1.00 68.73 147 ILE E C 1
ATOM 6348 O O . ILE E 1 147 ? 89.078 149.648 118.209 1.00 69.69 147 ILE E O 1
ATOM 6353 N N . ALA E 1 148 ? 90.026 149.038 116.264 1.00 63.15 148 ALA E N 1
ATOM 6354 C CA . ALA E 1 148 ? 90.668 147.878 116.869 1.00 60.99 148 ALA E CA 1
ATOM 6355 C C . ALA E 1 148 ? 91.693 148.307 117.907 1.00 62.44 148 ALA E C 1
ATOM 6356 O O . ALA E 1 148 ? 91.803 147.690 118.975 1.00 64.25 148 ALA E O 1
ATOM 6358 N N . LEU E 1 149 ? 92.449 149.369 117.612 1.00 61.82 149 LEU E N 1
ATOM 6359 C CA . LEU E 1 149 ? 93.414 149.887 118.578 1.00 65.34 149 LEU E CA 1
ATOM 6360 C C . LEU E 1 149 ? 92.749 150.213 119.909 1.00 63.81 149 LEU E C 1
ATOM 6361 O O . LEU E 1 149 ? 93.182 149.738 120.965 1.00 58.32 149 LEU E O 1
ATOM 6366 N N . ILE E 1 150 ? 91.688 151.020 119.876 1.00 63.02 150 ILE E N 1
ATOM 6367 C CA . ILE E 1 150 ? 91.072 151.467 121.122 1.00 55.99 150 ILE E CA 1
ATOM 6368 C C . ILE E 1 150 ? 90.330 150.322 121.803 1.00 58.39 150 ILE E C 1
ATOM 6369 O O . ILE E 1 150 ? 90.305 150.234 123.037 1.00 60.38 150 ILE E O 1
ATOM 6374 N N . CYS E 1 151 ? 89.728 149.417 121.022 1.00 62.29 151 CYS E N 1
ATOM 6375 C CA . CYS E 1 151 ? 89.037 148.279 121.618 1.00 62.82 151 CYS E CA 1
ATOM 6376 C C . CYS E 1 151 ? 90.011 147.379 122.362 1.00 62.08 151 CYS E C 1
ATOM 6377 O O . CYS E 1 151 ? 89.704 146.890 123.455 1.00 65.04 151 CYS E O 1
ATOM 6380 N N . GLN E 1 152 ? 91.194 147.152 121.792 1.00 50.13 152 GLN E N 1
ATOM 6381 C CA . GLN E 1 152 ? 92.179 146.342 122.494 1.00 50.27 152 GLN E CA 1
ATOM 6382 C C . GLN E 1 152 ? 92.799 147.103 123.660 1.00 51.05 152 GLN E C 1
ATOM 6383 O O . GLN E 1 152 ? 93.141 146.501 124.683 1.00 53.96 152 GLN E O 1
ATOM 6389 N N . GLY E 1 153 ? 92.959 148.422 123.530 1.00 47.91 153 GLY E N 1
ATOM 6390 C CA . GLY E 1 153 ? 93.553 149.198 124.603 1.00 46.48 153 GLY E CA 1
ATOM 6391 C C . GLY E 1 153 ? 92.658 149.378 125.809 1.00 39.68 153 GLY E C 1
ATOM 6392 O O . GLY E 1 153 ? 93.165 149.582 126.916 1.00 38.17 153 GLY E O 1
ATOM 6393 N N . LEU E 1 154 ? 91.339 149.314 125.620 1.00 44.41 154 LEU E N 1
ATOM 6394 C CA . LEU E 1 154 ? 90.424 149.444 126.748 1.00 45.66 154 LEU E CA 1
ATOM 6395 C C . LEU E 1 154 ? 90.513 148.266 127.711 1.00 46.22 154 LEU E C 1
ATOM 6396 O O . LEU E 1 154 ? 90.047 148.375 128.852 1.00 46.15 154 LEU E O 1
ATOM 6401 N N . ARG E 1 155 ? 91.100 147.146 127.281 1.00 44.73 155 ARG E N 1
ATOM 6402 C CA . ARG E 1 155 ? 91.156 145.943 128.102 1.00 43.89 155 ARG E CA 1
ATOM 6403 C C . ARG E 1 155 ? 92.040 146.101 129.330 1.00 44.14 155 ARG E C 1
ATOM 6404 O O . ARG E 1 155 ? 91.991 145.242 130.217 1.00 47.88 155 ARG E O 1
ATOM 6412 N N . ILE E 1 156 ? 92.855 147.151 129.398 1.00 46.42 156 ILE E N 1
ATOM 6413 C CA . ILE E 1 156 ? 93.612 147.457 130.600 1.00 44.48 156 ILE E CA 1
ATOM 6414 C C . ILE E 1 156 ? 92.999 148.611 131.385 1.00 45.36 156 ILE E C 1
ATOM 6415 O O . ILE E 1 156 ? 93.036 148.591 132.621 1.00 48.72 156 ILE E O 1
ATOM 6420 N N . ALA E 1 157 ? 92.428 149.608 130.708 1.00 47.94 157 ALA E N 1
ATOM 6421 C CA . ALA E 1 157 ? 91.789 150.712 131.413 1.00 42.42 157 ALA E CA 1
ATOM 6422 C C . ALA E 1 157 ? 90.551 150.261 132.176 1.00 48.33 157 ALA E C 1
ATOM 6423 O O . ALA E 1 157 ? 90.309 150.741 133.289 1.00 43.44 157 ALA E O 1
ATOM 6425 N N . ILE E 1 158 ? 89.758 149.356 131.606 1.00 49.66 158 ILE E N 1
ATOM 6426 C CA . ILE E 1 158 ? 88.516 148.914 132.241 1.00 46.06 158 ILE E CA 1
ATOM 6427 C C . ILE E 1 158 ? 88.787 148.208 133.570 1.00 49.06 158 ILE E C 1
ATOM 6428 O O . ILE E 1 158 ? 88.177 148.583 134.583 1.00 51.17 158 ILE E O 1
ATOM 6433 N N . PRO E 1 159 ? 89.671 147.200 133.641 1.00 48.80 159 PRO E N 1
ATOM 6434 C CA . PRO E 1 159 ? 89.887 146.544 134.944 1.00 43.57 159 PRO E CA 1
ATOM 6435 C C . PRO E 1 159 ? 90.578 147.431 135.963 1.00 44.76 159 PRO E C 1
ATOM 6436 O O . PRO E 1 159 ? 90.257 147.358 137.155 1.00 46.12 159 PRO E O 1
ATOM 6440 N N . ALA E 1 160 ? 91.527 148.266 135.532 1.00 49.94 160 ALA E N 1
ATOM 6441 C CA . ALA E 1 160 ? 92.184 149.176 136.464 1.00 46.93 160 ALA E CA 1
ATOM 6442 C C . ALA E 1 160 ? 91.196 150.180 137.039 1.00 49.64 160 ALA E C 1
ATOM 6443 O O . ALA E 1 160 ? 91.238 150.487 138.236 1.00 55.27 160 ALA E O 1
ATOM 6445 N N . GLY E 1 161 ? 90.301 150.707 136.201 1.00 52.94 161 GLY E N 1
ATOM 6446 C CA . GLY E 1 161 ? 89.273 151.603 136.703 1.00 55.61 161 GLY E CA 1
ATOM 6447 C C . GLY E 1 161 ? 88.280 150.903 137.610 1.00 56.19 161 GLY E C 1
ATOM 6448 O O . GLY E 1 161 ? 87.843 151.465 138.617 1.00 55.47 161 GLY E O 1
ATOM 6449 N N . LEU E 1 162 ? 87.907 149.667 137.265 1.00 56.21 162 LEU E N 1
ATOM 6450 C CA . LEU E 1 162 ? 86.967 148.919 138.094 1.00 56.69 162 LEU E CA 1
ATOM 6451 C C . LEU E 1 162 ? 87.568 148.553 139.444 1.00 59.02 162 LEU E C 1
ATOM 6452 O O . LEU E 1 162 ? 86.840 148.454 140.437 1.00 60.33 162 LEU E O 1
ATOM 6457 N N . LEU E 1 163 ? 88.886 148.345 139.500 1.00 60.86 163 LEU E N 1
ATOM 6458 C CA . LEU E 1 163 ? 89.515 147.922 140.746 1.00 60.31 163 LEU E CA 1
ATOM 6459 C C . LEU E 1 163 ? 89.477 149.023 141.798 1.00 59.71 163 LEU E C 1
ATOM 6460 O O . LEU E 1 163 ? 89.347 148.730 142.992 1.00 60.05 163 LEU E O 1
ATOM 6465 N N . LEU E 1 164 ? 89.598 150.286 141.383 1.00 65.51 164 LEU E N 1
ATOM 6466 C CA . LEU E 1 164 ? 89.522 151.392 142.331 1.00 68.54 164 LEU E CA 1
ATOM 6467 C C . LEU E 1 164 ? 88.163 151.475 143.012 1.00 69.49 164 LEU E C 1
ATOM 6468 O O . LEU E 1 164 ? 88.061 152.054 144.098 1.00 67.66 164 LEU E O 1
ATOM 6473 N N . VAL E 1 165 ? 87.124 150.915 142.400 1.00 72.37 165 VAL E N 1
ATOM 6474 C CA . VAL E 1 165 ? 85.798 150.891 143.006 1.00 71.10 165 VAL E CA 1
ATOM 6475 C C . VAL E 1 165 ? 85.664 149.739 143.994 1.00 71.65 165 VAL E C 1
ATOM 6476 O O . VAL E 1 165 ? 85.028 149.883 145.042 1.00 73.21 165 VAL E O 1
ATOM 6480 N N . ILE E 1 166 ? 86.273 148.592 143.682 1.00 73.49 166 ILE E N 1
ATOM 6481 C CA . ILE E 1 166 ? 86.169 147.423 144.546 1.00 74.41 166 ILE E CA 1
ATOM 6482 C C . ILE E 1 166 ? 86.791 147.730 145.900 1.00 75.54 166 ILE E C 1
ATOM 6483 O O . ILE E 1 166 ? 87.911 148.248 145.986 1.00 75.88 166 ILE E O 1
ATOM 6488 N N . SER E 1 167 ? 86.058 147.414 146.965 1.00 78.54 167 SER E N 1
ATOM 6489 C CA . SER E 1 167 ? 86.531 147.705 148.310 1.00 77.56 167 SER E CA 1
ATOM 6490 C C . SER E 1 167 ? 87.775 146.877 148.624 1.00 78.19 167 SER E C 1
ATOM 6491 O O . SER E 1 167 ? 87.889 145.731 148.177 1.00 78.33 167 SER E O 1
ATOM 6494 N N . PRO E 1 168 ? 88.724 147.427 149.386 1.00 83.70 168 PRO E N 1
ATOM 6495 C CA . PRO E 1 168 ? 89.980 146.701 149.633 1.00 83.65 168 PRO E CA 1
ATOM 6496 C C . PRO E 1 168 ? 89.810 145.410 150.413 1.00 85.59 168 PRO E C 1
ATOM 6497 O O . PRO E 1 168 ? 90.695 144.548 150.345 1.00 86.20 168 PRO E O 1
ATOM 6501 N N . ASP E 1 169 ? 88.715 145.245 151.159 1.00 93.58 169 ASP E N 1
ATOM 6502 C CA . ASP E 1 169 ? 88.537 144.021 151.936 1.00 93.84 169 ASP E CA 1
ATOM 6503 C C . ASP E 1 169 ? 88.393 142.804 151.030 1.00 92.34 169 ASP E C 1
ATOM 6504 O O . ASP E 1 169 ? 88.960 141.741 151.314 1.00 92.85 169 ASP E O 1
ATOM 6509 N N . ALA E 1 170 ? 87.643 142.940 149.935 1.00 82.25 170 ALA E N 1
ATOM 6510 C CA . ALA E 1 170 ? 87.431 141.812 149.034 1.00 83.03 170 ALA E CA 1
ATOM 6511 C C . ALA E 1 170 ? 88.735 141.376 148.379 1.00 81.99 170 ALA E C 1
ATOM 6512 O O . ALA E 1 170 ? 89.060 140.183 148.353 1.00 79.43 170 ALA E O 1
ATOM 6514 N N . ILE E 1 171 ? 89.502 142.330 147.848 1.00 81.61 171 ILE E N 1
ATOM 6515 C CA . ILE E 1 171 ? 90.766 141.980 147.208 1.00 82.01 171 ILE E CA 1
ATOM 6516 C C . ILE E 1 171 ? 91.754 141.447 148.237 1.00 78.67 171 ILE E C 1
ATOM 6517 O O . ILE E 1 171 ? 92.543 140.543 147.945 1.00 75.98 171 ILE E O 1
ATOM 6522 N N . GLN E 1 172 ? 91.720 141.984 149.460 1.00 83.55 172 GLN E N 1
ATOM 6523 C CA . GLN E 1 172 ? 92.617 141.496 150.501 1.00 83.42 172 GLN E CA 1
ATOM 6524 C C . GLN E 1 172 ? 92.312 140.047 150.861 1.00 86.75 172 GLN E C 1
ATOM 6525 O O . GLN E 1 172 ? 93.227 139.222 150.975 1.00 86.76 172 GLN E O 1
ATOM 6531 N N . LYS E 1 173 ? 91.030 139.712 151.031 1.00 90.85 173 LYS E N 1
ATOM 6532 C CA . LYS E 1 173 ? 90.680 138.335 151.367 1.00 88.25 173 LYS E CA 1
ATOM 6533 C C . LYS E 1 173 ? 90.939 137.399 150.191 1.00 89.67 173 LYS E C 1
ATOM 6534 O O . LYS E 1 173 ? 91.330 136.243 150.389 1.00 89.66 173 LYS E O 1
ATOM 6540 N N . ALA E 1 174 ? 90.740 137.880 148.960 1.00 83.35 174 ALA E N 1
ATOM 6541 C CA . ALA E 1 174 ? 91.053 137.062 147.792 1.00 82.70 174 ALA E CA 1
ATOM 6542 C C . ALA E 1 174 ? 92.546 136.778 147.703 1.00 81.74 174 ALA E C 1
ATOM 6543 O O . ALA E 1 174 ? 92.953 135.656 147.380 1.00 81.46 174 ALA E O 1
ATOM 6545 N N . LEU E 1 175 ? 93.378 137.784 147.979 1.00 71.76 175 LEU E N 1
ATOM 6546 C CA . LEU E 1 175 ? 94.821 137.578 147.981 1.00 71.37 175 LEU E CA 1
ATOM 6547 C C . LEU E 1 175 ? 95.236 136.623 149.093 1.00 69.75 175 LEU E C 1
ATOM 6548 O O . LEU E 1 175 ? 96.100 135.762 148.892 1.00 68.34 175 LEU E O 1
ATOM 6553 N N . ALA E 1 176 ? 94.630 136.762 150.275 1.00 70.76 176 ALA E N 1
ATOM 6554 C CA . ALA E 1 176 ? 94.982 135.894 151.392 1.00 72.16 176 ALA E CA 1
ATOM 6555 C C . ALA E 1 176 ? 94.534 134.457 151.159 1.00 74.05 176 ALA E C 1
ATOM 6556 O O . ALA E 1 176 ? 95.170 133.523 151.661 1.00 73.25 176 ALA E O 1
ATOM 6558 N N . ALA E 1 177 ? 93.450 134.257 150.406 1.00 75.45 177 ALA E N 1
ATOM 6559 C CA . ALA E 1 177 ? 92.941 132.911 150.172 1.00 73.77 177 ALA E CA 1
ATOM 6560 C C . ALA E 1 177 ? 93.867 132.072 149.301 1.00 73.66 177 ALA E C 1
ATOM 6561 O O . ALA E 1 177 ? 93.749 130.843 149.302 1.00 74.26 177 ALA E O 1
ATOM 6563 N N . ILE E 1 178 ? 94.774 132.697 148.562 1.00 71.16 178 ILE E N 1
ATOM 6564 C CA . ILE E 1 178 ? 95.681 131.942 147.690 1.00 68.18 178 ILE E CA 1
ATOM 6565 C C . ILE E 1 178 ? 96.720 131.226 148.547 1.00 67.39 178 ILE E C 1
ATOM 6566 O O . ILE E 1 178 ? 97.389 131.872 149.373 1.00 65.41 178 ILE E O 1
ATOM 6571 N N . PRO E 1 179 ? 96.885 129.914 148.403 1.00 64.16 179 PRO E N 1
ATOM 6572 C CA . PRO E 1 179 ? 97.866 129.186 149.218 1.00 63.38 179 PRO E CA 1
ATOM 6573 C C . PRO E 1 179 ? 99.276 129.685 148.960 1.00 61.21 179 PRO E C 1
ATOM 6574 O O . PRO E 1 179 ? 99.624 130.029 147.821 1.00 57.60 179 PRO E O 1
ATOM 6578 N N . PRO E 1 180 ? 100.117 129.743 149.997 1.00 60.75 180 PRO E N 1
ATOM 6579 C CA . PRO E 1 180 ? 101.501 130.206 149.795 1.00 60.31 180 PRO E CA 1
ATOM 6580 C C . PRO E 1 180 ? 102.327 129.295 148.904 1.00 57.31 180 PRO E C 1
ATOM 6581 O O . PRO E 1 180 ? 103.271 129.777 148.264 1.00 59.48 180 PRO E O 1
ATOM 6585 N N . VAL E 1 181 ? 102.013 128.000 148.848 1.00 52.61 181 VAL E N 1
ATOM 6586 C CA . VAL E 1 181 ? 102.763 127.091 147.986 1.00 53.88 181 VAL E CA 1
ATOM 6587 C C . VAL E 1 181 ? 102.595 127.482 146.523 1.00 57.14 181 VAL E C 1
ATOM 6588 O O . VAL E 1 181 ? 103.564 127.503 145.754 1.00 59.77 181 VAL E O 1
ATOM 6592 N N . ILE E 1 182 ? 101.367 127.817 146.120 1.00 55.98 182 ILE E N 1
ATOM 6593 C CA . ILE E 1 182 ? 101.123 128.231 144.742 1.00 55.08 182 ILE E CA 1
ATOM 6594 C C . ILE E 1 182 ? 101.899 129.501 144.421 1.00 52.29 182 ILE E C 1
ATOM 6595 O O . ILE E 1 182 ? 102.511 129.617 143.354 1.00 54.37 182 ILE E O 1
ATOM 6600 N N . SER E 1 183 ? 101.893 130.468 145.340 1.00 42.98 183 SER E N 1
ATOM 6601 C CA . SER E 1 183 ? 102.587 131.729 145.099 1.00 43.63 183 SER E CA 1
ATOM 6602 C C . SER E 1 183 ? 104.094 131.519 144.977 1.00 44.44 183 SER E C 1
ATOM 6603 O O . SER E 1 183 ? 104.737 132.050 144.061 1.00 47.73 183 SER E O 1
ATOM 6606 N N . GLY E 1 184 ? 104.676 130.742 145.891 1.00 42.50 184 GLY E N 1
ATOM 6607 C CA . GLY E 1 184 ? 106.102 130.473 145.809 1.00 39.47 184 GLY E CA 1
ATOM 6608 C C . GLY E 1 184 ? 106.481 129.729 144.544 1.00 39.49 184 GLY E C 1
ATOM 6609 O O . GLY E 1 184 ? 107.495 130.037 143.908 1.00 42.79 184 GLY E O 1
ATOM 6610 N N . GLY E 1 185 ? 105.669 128.744 144.155 1.00 31.76 185 GLY E N 1
ATOM 6611 C CA . GLY E 1 185 ? 105.944 128.022 142.927 1.00 36.53 185 GLY E CA 1
ATOM 6612 C C . GLY E 1 185 ? 105.833 128.902 141.698 1.00 43.33 185 GLY E C 1
ATOM 6613 O O . GLY E 1 185 ? 106.616 128.768 140.755 1.00 40.63 185 GLY E O 1
ATOM 6614 N N . LEU E 1 186 ? 104.855 129.808 141.687 1.00 43.01 186 LEU E N 1
ATOM 6615 C CA . LEU E 1 186 ? 104.739 130.749 140.581 1.00 33.10 186 LEU E CA 1
ATOM 6616 C C . LEU E 1 186 ? 105.957 131.656 140.509 1.00 34.01 186 LEU E C 1
ATOM 6617 O O . LEU E 1 186 ? 106.451 131.954 139.418 1.00 39.71 186 LEU E O 1
ATOM 6622 N N . ALA E 1 187 ? 106.458 132.107 141.662 1.00 38.60 187 ALA E N 1
ATOM 6623 C CA . ALA E 1 187 ? 107.667 132.928 141.661 1.00 36.65 187 ALA E CA 1
ATOM 6624 C C . ALA E 1 187 ? 108.861 132.154 141.107 1.00 35.36 187 ALA E C 1
ATOM 6625 O O . ALA E 1 187 ? 109.653 132.694 140.322 1.00 38.17 187 ALA E O 1
ATOM 6627 N N . VAL E 1 188 ? 109.002 130.886 141.501 1.00 36.54 188 VAL E N 1
ATOM 6628 C CA . VAL E 1 188 ? 110.098 130.068 140.980 1.00 38.13 188 VAL E CA 1
ATOM 6629 C C . VAL E 1 188 ? 109.964 129.889 139.470 1.00 35.43 188 VAL E C 1
ATOM 6630 O O . VAL E 1 188 ? 110.944 130.014 138.722 1.00 39.64 188 VAL E O 1
ATOM 6634 N N . GLY E 1 189 ? 108.751 129.605 138.996 1.00 25.52 189 GLY E N 1
ATOM 6635 C CA . GLY E 1 189 ? 108.546 129.457 137.564 1.00 35.16 189 GLY E CA 1
ATOM 6636 C C . GLY E 1 189 ? 108.822 130.736 136.797 1.00 32.36 189 GLY E C 1
ATOM 6637 O O . GLY E 1 189 ? 109.340 130.703 135.678 1.00 33.61 189 GLY E O 1
ATOM 6638 N N . GLY E 1 190 ? 108.459 131.880 137.379 1.00 27.51 190 GLY E N 1
ATOM 6639 C CA . GLY E 1 190 ? 108.767 133.150 136.750 1.00 26.33 190 GLY E CA 1
ATOM 6640 C C . GLY E 1 190 ? 110.255 133.405 136.659 1.00 26.99 190 GLY E C 1
ATOM 6641 O O . GLY E 1 190 ? 110.739 133.934 135.657 1.00 33.61 190 GLY E O 1
ATOM 6642 N N . GLY E 1 191 ? 111.001 133.036 137.701 1.00 25.68 191 GLY E N 1
ATOM 6643 C CA . GLY E 1 191 ? 112.448 133.114 137.612 1.00 24.34 191 GLY E CA 1
ATOM 6644 C C . GLY E 1 191 ? 113.026 132.129 136.617 1.00 20.76 191 GLY E C 1
ATOM 6645 O O . GLY E 1 191 ? 114.141 132.320 136.123 1.00 22.77 191 GLY E O 1
ATOM 6646 N N . MET E 1 192 ? 112.288 131.062 136.320 1.00 23.00 192 MET E N 1
ATOM 6647 C CA . MET E 1 192 ? 112.750 130.030 135.398 1.00 29.29 192 MET E CA 1
ATOM 6648 C C . MET E 1 192 ? 112.494 130.351 133.927 1.00 32.70 192 MET E C 1
ATOM 6649 O O . MET E 1 192 ? 113.307 129.984 133.072 1.00 28.08 192 MET E O 1
ATOM 6654 N N . VAL E 1 193 ? 111.382 131.022 133.613 1.00 34.90 193 VAL E N 1
ATOM 6655 C CA . VAL E 1 193 ? 110.852 131.019 132.249 1.00 24.72 193 VAL E CA 1
ATOM 6656 C C . VAL E 1 193 ? 111.662 131.816 131.235 1.00 22.29 193 VAL E C 1
ATOM 6657 O O . VAL E 1 193 ? 111.294 131.833 130.056 1.00 28.81 193 VAL E O 1
ATOM 6661 N N . VAL E 1 194 ? 112.741 132.490 131.638 1.00 27.02 194 VAL E N 1
ATOM 6662 C CA . VAL E 1 194 ? 113.541 133.220 130.657 1.00 32.45 194 VAL E CA 1
ATOM 6663 C C . VAL E 1 194 ? 114.426 132.281 129.844 1.00 29.70 194 VAL E C 1
ATOM 6664 O O . VAL E 1 194 ? 114.942 132.667 128.780 1.00 29.14 194 VAL E O 1
ATOM 6668 N N . ALA E 1 195 ? 114.610 131.048 130.321 1.00 15.11 195 ALA E N 1
ATOM 6669 C CA . ALA E 1 195 ? 115.417 130.081 129.590 1.00 21.00 195 ALA E CA 1
ATOM 6670 C C . ALA E 1 195 ? 114.802 129.745 128.240 1.00 28.88 195 ALA E C 1
ATOM 6671 O O . ALA E 1 195 ? 115.525 129.380 127.313 1.00 29.10 195 ALA E O 1
ATOM 6673 N N . VAL E 1 196 ? 113.482 129.877 128.102 1.00 28.01 196 VAL E N 1
ATOM 6674 C CA . VAL E 1 196 ? 112.840 129.600 126.820 1.00 20.42 196 VAL E CA 1
ATOM 6675 C C . VAL E 1 196 ? 113.314 130.590 125.761 1.00 23.81 196 VAL E C 1
ATOM 6676 O O . VAL E 1 196 ? 113.739 130.202 124.665 1.00 26.20 196 VAL E O 1
ATOM 6680 N N . GLY E 1 197 ? 113.257 131.885 126.077 1.00 21.57 197 GLY E N 1
ATOM 6681 C CA . GLY E 1 197 ? 113.742 132.884 125.141 1.00 22.13 197 GLY E CA 1
ATOM 6682 C C . GLY E 1 197 ? 115.233 132.771 124.894 1.00 20.53 197 GLY E C 1
ATOM 6683 O O . GLY E 1 197 ? 115.700 132.922 123.760 1.00 29.67 197 GLY E O 1
ATOM 6684 N N . TYR E 1 198 ? 116.003 132.496 125.951 1.00 15.15 198 TYR E N 1
ATOM 6685 C CA . TYR E 1 198 ? 117.444 132.349 125.769 1.00 7.42 198 TYR E CA 1
ATOM 6686 C C . TYR E 1 198 ? 117.758 131.174 124.849 1.00 11.60 198 TYR E C 1
ATOM 6687 O O . TYR E 1 198 ? 118.638 131.265 123.983 1.00 10.37 198 TYR E O 1
ATOM 6696 N N . ALA E 1 199 ? 117.033 130.065 125.015 1.00 19.47 199 ALA E N 1
ATOM 6697 C CA . ALA E 1 199 ? 117.219 128.895 124.168 1.00 16.71 199 ALA E CA 1
ATOM 6698 C C . ALA E 1 199 ? 116.827 129.184 122.728 1.00 25.48 199 ALA E C 1
ATOM 6699 O O . ALA E 1 199 ? 117.494 128.723 121.798 1.00 27.48 199 ALA E O 1
ATOM 6701 N N . MET E 1 200 ? 115.739 129.930 122.520 1.00 27.50 200 MET E N 1
ATOM 6702 C CA . MET E 1 200 ? 115.349 130.289 121.159 1.00 20.21 200 MET E CA 1
ATOM 6703 C C . MET E 1 200 ? 116.438 131.111 120.480 1.00 14.98 200 MET E C 1
ATOM 6704 O O . MET E 1 200 ? 116.808 130.849 119.326 1.00 9.26 200 MET E O 1
ATOM 6709 N N . VAL E 1 201 ? 116.980 132.101 121.195 1.00 17.44 201 VAL E N 1
ATOM 6710 C CA . VAL E 1 201 ? 118.058 132.903 120.622 1.00 18.54 201 VAL E CA 1
ATOM 6711 C C . VAL E 1 201 ? 119.268 132.040 120.311 1.00 16.08 201 VAL E C 1
ATOM 6712 O O . VAL E 1 201 ? 119.858 132.161 119.233 1.00 15.06 201 VAL E O 1
ATOM 6716 N N . ILE E 1 202 ? 119.656 131.153 121.228 1.00 17.68 202 ILE E N 1
ATOM 6717 C CA . ILE E 1 202 ? 120.821 130.311 120.979 1.00 14.77 202 ILE E CA 1
ATOM 6718 C C . ILE E 1 202 ? 120.580 129.414 119.772 1.00 21.29 202 ILE E C 1
ATOM 6719 O O . ILE E 1 202 ? 121.483 129.189 118.958 1.00 27.32 202 ILE E O 1
ATOM 6724 N N . ASN E 1 203 ? 119.359 128.896 119.631 1.00 18.02 203 ASN E N 1
ATOM 6725 C CA . ASN E 1 203 ? 119.041 128.036 118.498 1.00 19.21 203 ASN E CA 1
ATOM 6726 C C . ASN E 1 203 ? 119.135 128.789 117.180 1.00 22.56 203 ASN E C 1
ATOM 6727 O O . ASN E 1 203 ? 119.619 128.234 116.187 1.00 26.26 203 ASN E O 1
ATOM 6732 N N . LEU E 1 204 ? 118.679 130.044 117.145 1.00 20.40 204 LEU E N 1
ATOM 6733 C CA . LEU E 1 204 ? 118.827 130.839 115.928 1.00 15.49 204 LEU E CA 1
ATOM 6734 C C . LEU E 1 204 ? 120.294 131.007 115.551 1.00 17.04 204 LEU E C 1
ATOM 6735 O O . LEU E 1 204 ? 120.674 130.837 114.387 1.00 24.04 204 LEU E O 1
ATOM 6740 N N . MET E 1 205 ? 121.135 131.336 116.527 1.00 19.45 205 MET E N 1
ATOM 6741 C CA . MET E 1 205 ? 122.537 131.671 116.298 1.00 14.14 205 MET E CA 1
ATOM 6742 C C . MET E 1 205 ? 123.420 130.719 117.097 1.00 21.25 205 MET E C 1
ATOM 6743 O O . MET E 1 205 ? 123.581 130.878 118.311 1.00 28.55 205 MET E O 1
ATOM 6748 N N . ALA E 1 206 ? 123.982 129.725 116.415 1.00 22.34 206 ALA E N 1
ATOM 6749 C CA . ALA E 1 206 ? 124.886 128.774 117.046 1.00 19.73 206 ALA E CA 1
ATOM 6750 C C . ALA E 1 206 ? 125.722 128.120 115.960 1.00 32.61 206 ALA E C 1
ATOM 6751 O O . ALA E 1 206 ? 125.201 127.787 114.892 1.00 42.81 206 ALA E O 1
ATOM 6753 N N . THR E 1 207 ? 127.010 127.942 116.234 1.00 32.21 207 THR E N 1
ATOM 6754 C CA . THR E 1 207 ? 127.942 127.405 115.256 1.00 34.43 207 THR E CA 1
ATOM 6755 C C . THR E 1 207 ? 129.120 126.816 116.017 1.00 31.95 207 THR E C 1
ATOM 6756 O O . THR E 1 207 ? 129.427 127.247 117.130 1.00 38.63 207 THR E O 1
ATOM 6760 N N . ARG E 1 208 ? 129.778 125.823 115.414 1.00 47.14 208 ARG E N 1
ATOM 6761 C CA . ARG E 1 208 ? 130.976 125.246 116.013 1.00 52.94 208 ARG E CA 1
ATOM 6762 C C . ARG E 1 208 ? 132.089 126.269 116.208 1.00 52.10 208 ARG E C 1
ATOM 6763 O O . ARG E 1 208 ? 133.106 125.940 116.829 1.00 54.57 208 ARG E O 1
ATOM 6771 N N . GLU E 1 209 ? 131.924 127.490 115.700 1.00 29.66 209 GLU E N 1
ATOM 6772 C CA . GLU E 1 209 ? 132.926 128.537 115.831 1.00 29.90 209 GLU E CA 1
ATOM 6773 C C . GLU E 1 209 ? 132.606 129.551 116.922 1.00 29.53 209 GLU E C 1
ATOM 6774 O O . GLU E 1 209 ? 133.519 130.243 117.386 1.00 25.88 209 GLU E O 1
ATOM 6780 N N . VAL E 1 210 ? 131.348 129.649 117.350 1.00 22.30 210 VAL E N 1
ATOM 6781 C CA . VAL E 1 210 ? 130.932 130.680 118.296 1.00 14.83 210 VAL E CA 1
ATOM 6782 C C . VAL E 1 210 ? 130.509 130.125 119.649 1.00 14.47 210 VAL E C 1
ATOM 6783 O O . VAL E 1 210 ? 130.253 130.919 120.568 1.00 28.25 210 VAL E O 1
ATOM 6787 N N . TRP E 1 211 ? 130.416 128.805 119.806 1.00 3.92 211 TRP E N 1
ATOM 6788 C CA . TRP E 1 211 ? 130.145 128.234 121.124 1.00 5.78 211 TRP E CA 1
ATOM 6789 C C . TRP E 1 211 ? 131.187 128.605 122.178 1.00 7.29 211 TRP E C 1
ATOM 6790 O O . TRP E 1 211 ? 130.789 128.896 123.323 1.00 11.88 211 TRP E O 1
ATOM 6801 N N . PRO E 1 212 ? 132.498 128.592 121.893 1.00 6.19 212 PRO E N 1
ATOM 6802 C CA . PRO E 1 212 ? 133.461 128.955 122.944 1.00 7.27 212 PRO E CA 1
ATOM 6803 C C . PRO E 1 212 ? 133.226 130.331 123.532 1.00 3.28 212 PRO E C 1
ATOM 6804 O O . PRO E 1 212 ? 133.479 130.537 124.722 1.00 13.57 212 PRO E O 1
ATOM 6808 N N . PHE E 1 213 ? 132.751 131.286 122.734 1.00 4.43 213 PHE E N 1
ATOM 6809 C CA . PHE E 1 213 ? 132.439 132.600 123.282 1.00 2.49 213 PHE E CA 1
ATOM 6810 C C . PHE E 1 213 ? 131.254 132.530 124.235 1.00 6.67 213 PHE E C 1
ATOM 6811 O O . PHE E 1 213 ? 131.235 133.220 125.261 1.00 14.52 213 PHE E O 1
ATOM 6819 N N . PHE E 1 214 ? 130.264 131.691 123.924 1.00 5.13 214 PHE E N 1
ATOM 6820 C CA . PHE E 1 214 ? 129.170 131.467 124.862 1.00 1.85 214 PHE E CA 1
ATOM 6821 C C . PHE E 1 214 ? 129.695 130.930 126.185 1.00 4.43 214 PHE E C 1
ATOM 6822 O O . PHE E 1 214 ? 129.305 131.399 127.260 1.00 8.89 214 PHE E O 1
ATOM 6830 N N . PHE E 1 215 ? 130.586 129.940 126.125 1.00 3.92 215 PHE E N 1
ATOM 6831 C CA . PHE E 1 215 ? 131.091 129.356 127.364 1.00 0.73 215 PHE E CA 1
ATOM 6832 C C . PHE E 1 215 ? 131.976 130.330 128.134 1.00 4.44 215 PHE E C 1
ATOM 6833 O O . PHE E 1 215 ? 131.935 130.358 129.370 1.00 14.77 215 PHE E O 1
ATOM 6841 N N . LEU E 1 216 ? 132.772 131.135 127.428 1.00 3.57 216 LEU E N 1
ATOM 6842 C CA . LEU E 1 216 ? 133.593 132.143 128.089 1.00 0.00 216 LEU E CA 1
ATOM 6843 C C . LEU E 1 216 ? 132.734 133.198 128.772 1.00 0.00 216 LEU E C 1
ATOM 6844 O O . LEU E 1 216 ? 133.044 133.630 129.887 1.00 1.36 216 LEU E O 1
ATOM 6849 N N . GLY E 1 217 ? 131.655 133.630 128.120 1.00 0.43 217 GLY E N 1
ATOM 6850 C CA . GLY E 1 217 ? 130.747 134.560 128.765 1.00 0.00 217 GLY E CA 1
ATOM 6851 C C . GLY E 1 217 ? 130.034 133.941 129.951 1.00 1.82 217 GLY E C 1
ATOM 6852 O O . GLY E 1 217 ? 129.804 134.605 130.963 1.00 5.34 217 GLY E O 1
ATOM 6853 N N . PHE E 1 218 ? 129.674 132.661 129.841 1.00 0.24 218 PHE E N 1
ATOM 6854 C CA . PHE E 1 218 ? 129.006 131.979 130.945 1.00 5.33 218 PHE E CA 1
ATOM 6855 C C . PHE E 1 218 ? 129.915 131.866 132.161 1.00 3.54 218 PHE E C 1
ATOM 6856 O O . PHE E 1 218 ? 129.475 132.082 133.296 1.00 1.66 218 PHE E O 1
ATOM 6864 N N . ALA E 1 219 ? 131.187 131.533 131.947 1.00 1.07 219 ALA E N 1
ATOM 6865 C CA . ALA E 1 219 ? 132.096 131.303 133.062 1.00 0.49 219 ALA E CA 1
ATOM 6866 C C . ALA E 1 219 ? 132.660 132.585 133.663 1.00 4.66 219 ALA E C 1
ATOM 6867 O O . ALA E 1 219 ? 133.201 132.537 134.772 1.00 19.70 219 ALA E O 1
ATOM 6869 N N . LEU E 1 220 ? 132.553 133.719 132.975 1.00 0.00 220 LEU E N 1
ATOM 6870 C CA . LEU E 1 220 ? 133.025 134.995 133.497 1.00 0.00 220 LEU E CA 1
ATOM 6871 C C . LEU E 1 220 ? 131.917 135.819 134.134 1.00 2.70 220 LEU E C 1
ATOM 6872 O O . LEU E 1 220 ? 132.169 136.949 134.559 1.00 12.93 220 LEU E O 1
ATOM 6877 N N . ALA E 1 221 ? 130.707 135.290 134.200 1.00 3.96 221 ALA E N 1
ATOM 6878 C CA . ALA E 1 221 ? 129.552 136.000 134.732 1.00 2.79 221 ALA E CA 1
ATOM 6879 C C . ALA E 1 221 ? 129.519 136.093 136.257 1.00 3.99 221 ALA E C 1
ATOM 6880 O O . ALA E 1 221 ? 129.077 137.122 136.782 1.00 11.54 221 ALA E O 1
ATOM 6882 N N . PRO E 1 222 ? 129.941 135.069 137.014 1.00 7.24 222 PRO E N 1
ATOM 6883 C CA . PRO E 1 222 ? 129.871 135.179 138.483 1.00 1.77 222 PRO E CA 1
ATOM 6884 C C . PRO E 1 222 ? 130.706 136.305 139.077 1.00 6.89 222 PRO E C 1
ATOM 6885 O O . PRO E 1 222 ? 130.605 136.540 140.287 1.00 15.07 222 PRO E O 1
ATOM 6889 N N . ILE E 1 223 ? 131.521 137.001 138.288 1.00 9.51 223 ILE E N 1
ATOM 6890 C CA . ILE E 1 223 ? 132.236 138.172 138.787 1.00 7.66 223 ILE E CA 1
ATOM 6891 C C . ILE E 1 223 ? 131.226 139.305 138.937 1.00 10.44 223 ILE E C 1
ATOM 6892 O O . ILE E 1 223 ? 130.827 139.928 137.950 1.00 16.53 223 ILE E O 1
ATOM 6897 N N . SER E 1 224 ? 130.812 139.576 140.175 1.00 7.27 224 SER E N 1
ATOM 6898 C CA . SER E 1 224 ? 129.709 140.495 140.433 1.00 9.09 224 SER E CA 1
ATOM 6899 C C . SER E 1 224 ? 130.057 141.951 140.157 1.00 15.85 224 SER E C 1
ATOM 6900 O O . SER E 1 224 ? 129.142 142.757 139.962 1.00 24.63 224 SER E O 1
ATOM 6903 N N . GLU E 1 225 ? 131.337 142.308 140.130 1.00 16.26 225 GLU E N 1
ATOM 6904 C CA . GLU E 1 225 ? 131.751 143.683 139.893 1.00 17.74 225 GLU E CA 1
ATOM 6905 C C . GLU E 1 225 ? 131.809 144.030 138.413 1.00 23.32 225 GLU E C 1
ATOM 6906 O O . GLU E 1 225 ? 132.145 145.166 138.067 1.00 26.30 225 GLU E O 1
ATOM 6912 N N . LEU E 1 226 ? 131.495 143.079 137.540 1.00 16.28 226 LEU E N 1
ATOM 6913 C CA . LEU E 1 226 ? 131.372 143.313 136.107 1.00 5.42 226 LEU E CA 1
ATOM 6914 C C . LEU E 1 226 ? 129.890 143.443 135.783 1.00 7.02 226 LEU E C 1
ATOM 6915 O O . LEU E 1 226 ? 129.169 142.441 135.741 1.00 14.27 226 LEU E O 1
ATOM 6920 N N . THR E 1 227 ? 129.438 144.673 135.563 1.00 5.82 227 THR E N 1
ATOM 6921 C CA . THR E 1 227 ? 128.044 144.915 135.235 1.00 10.67 227 THR E CA 1
ATOM 6922 C C . THR E 1 227 ? 127.725 144.371 133.843 1.00 16.55 227 THR E C 1
ATOM 6923 O O . THR E 1 227 ? 128.596 143.881 133.120 1.00 20.02 227 THR E O 1
ATOM 6927 N N . LEU E 1 228 ? 126.447 144.453 133.469 1.00 12.06 228 LEU E N 1
ATOM 6928 C CA . LEU E 1 228 ? 126.046 143.981 132.149 1.00 10.77 228 LEU E CA 1
ATOM 6929 C C . LEU E 1 228 ? 126.673 144.808 131.036 1.00 10.65 228 LEU E C 1
ATOM 6930 O O . LEU E 1 228 ? 127.055 144.256 129.999 1.00 17.32 228 LEU E O 1
ATOM 6935 N N . ILE E 1 229 ? 126.773 146.126 131.218 1.00 2.45 229 ILE E N 1
ATOM 6936 C CA . ILE E 1 229 ? 127.415 146.954 130.202 1.00 5.57 229 ILE E CA 1
ATOM 6937 C C . ILE E 1 229 ? 128.894 146.611 130.085 1.00 9.47 229 ILE E C 1
ATOM 6938 O O . ILE E 1 229 ? 129.457 146.640 128.986 1.00 15.04 229 ILE E O 1
ATOM 6943 N N . ALA E 1 230 ? 129.548 146.279 131.199 1.00 4.58 230 ALA E N 1
ATOM 6944 C CA . ALA E 1 230 ? 130.946 145.862 131.134 1.00 0.00 230 ALA E CA 1
ATOM 6945 C C . ALA E 1 230 ? 131.099 144.570 130.343 1.00 5.72 230 ALA E C 1
ATOM 6946 O O . ALA E 1 230 ? 132.029 144.430 129.540 1.00 7.45 230 ALA E O 1
ATOM 6948 N N . THR E 1 231 ? 130.193 143.614 130.554 1.00 4.67 231 THR E N 1
ATOM 6949 C CA . THR E 1 231 ? 130.242 142.371 129.791 1.00 2.71 231 THR E CA 1
ATOM 6950 C C . THR E 1 231 ? 129.942 142.617 128.318 1.00 4.11 231 THR E C 1
ATOM 6951 O O . THR E 1 231 ? 130.537 141.978 127.445 1.00 16.01 231 THR E O 1
ATOM 6955 N N . GLY E 1 232 ? 129.021 143.533 128.021 1.00 1.20 232 GLY E N 1
ATOM 6956 C CA . GLY E 1 232 ? 128.771 143.888 126.635 1.00 2.86 232 GLY E CA 1
ATOM 6957 C C . GLY E 1 232 ? 129.982 144.511 125.970 1.00 6.36 232 GLY E C 1
ATOM 6958 O O . GLY E 1 232 ? 130.290 144.215 124.813 1.00 12.30 232 GLY E O 1
ATOM 6959 N N . VAL E 1 233 ? 130.687 145.384 126.694 1.00 4.70 233 VAL E N 1
ATOM 6960 C CA . VAL E 1 233 ? 131.918 145.972 126.174 1.00 2.45 233 VAL E CA 1
ATOM 6961 C C . VAL E 1 233 ? 132.961 144.890 125.934 1.00 5.10 233 VAL E C 1
ATOM 6962 O O . VAL E 1 233 ? 133.666 144.901 124.917 1.00 8.19 233 VAL E O 1
ATOM 6966 N N . LEU E 1 234 ? 133.077 143.940 126.864 1.00 0.00 234 LEU E N 1
ATOM 6967 C CA . LEU E 1 234 ? 134.013 142.834 126.686 1.00 0.00 234 LEU E CA 1
ATOM 6968 C C . LEU E 1 234 ? 133.668 142.019 125.446 1.00 4.79 234 LEU E C 1
ATOM 6969 O O . LEU E 1 234 ? 134.552 141.645 124.668 1.00 14.94 234 LEU E O 1
ATOM 6974 N N . GLY E 1 235 ? 132.381 141.740 125.245 1.00 1.30 235 GLY E N 1
ATOM 6975 C CA . GLY E 1 235 ? 131.971 140.986 124.072 1.00 0.00 235 GLY E CA 1
ATOM 6976 C C . GLY E 1 235 ? 132.244 141.724 122.776 1.00 3.10 235 GLY E C 1
ATOM 6977 O O . GLY E 1 235 ? 132.710 141.131 121.801 1.00 3.41 235 GLY E O 1
ATOM 6978 N N . VAL E 1 236 ? 131.963 143.029 122.750 1.00 9.36 236 VAL E N 1
ATOM 6979 C CA . VAL E 1 236 ? 132.224 143.827 121.553 1.00 4.99 236 VAL E CA 1
ATOM 6980 C C . VAL E 1 236 ? 133.716 143.855 121.248 1.00 6.52 236 VAL E C 1
ATOM 6981 O O . VAL E 1 236 ? 134.135 143.714 120.093 1.00 10.40 236 VAL E O 1
ATOM 6985 N N . VAL E 1 237 ? 134.541 144.034 122.281 1.00 0.00 237 VAL E N 1
ATOM 6986 C CA . VAL E 1 237 ? 135.985 144.077 122.075 1.00 0.00 237 VAL E CA 1
ATOM 6987 C C . VAL E 1 237 ? 136.495 142.735 121.569 1.00 3.92 237 VAL E C 1
ATOM 6988 O O . VAL E 1 237 ? 137.327 142.677 120.654 1.00 4.97 237 VAL E O 1
ATOM 6992 N N . ILE E 1 238 ? 136.013 141.637 122.156 1.00 4.05 238 ILE E N 1
ATOM 6993 C CA . ILE E 1 238 ? 136.449 140.313 121.723 1.00 0.15 238 ILE E CA 1
ATOM 6994 C C . ILE E 1 238 ? 136.036 140.064 120.280 1.00 7.25 238 ILE E C 1
ATOM 6995 O O . ILE E 1 238 ? 136.816 139.536 119.480 1.00 17.12 238 ILE E O 1
ATOM 7000 N N . ALA E 1 239 ? 134.808 140.448 119.920 1.00 2.51 239 ALA E N 1
ATOM 7001 C CA . ALA E 1 239 ? 134.360 140.287 118.541 1.00 1.97 239 ALA E CA 1
ATOM 7002 C C . ALA E 1 239 ? 135.230 141.085 117.580 1.00 4.89 239 ALA E C 1
ATOM 7003 O O . ALA E 1 239 ? 135.636 140.574 116.530 1.00 10.62 239 ALA E O 1
ATOM 7005 N N . ILE E 1 240 ? 135.536 142.337 117.928 1.00 2.62 240 ILE E N 1
ATOM 7006 C CA . ILE E 1 240 ? 136.324 143.185 117.039 1.00 5.75 240 ILE E CA 1
ATOM 7007 C C . ILE E 1 240 ? 137.732 142.628 116.872 1.00 8.73 240 ILE E C 1
ATOM 7008 O O . ILE E 1 240 ? 138.269 142.586 115.758 1.00 13.94 240 ILE E O 1
ATOM 7013 N N . VAL E 1 241 ? 138.349 142.185 117.969 1.00 4.85 241 VAL E N 1
ATOM 7014 C CA . VAL E 1 241 ? 139.702 141.639 117.887 1.00 5.13 241 VAL E CA 1
ATOM 7015 C C . VAL E 1 241 ? 139.708 140.341 117.089 1.00 6.93 241 VAL E C 1
ATOM 7016 O O . VAL E 1 241 ? 140.619 140.091 116.288 1.00 17.43 241 VAL E O 1
ATOM 7020 N N . TYR E 1 242 ? 138.694 139.496 117.289 1.00 0.00 242 TYR E N 1
ATOM 7021 C CA . TYR E 1 242 ? 138.591 138.259 116.524 1.00 0.72 242 TYR E CA 1
ATOM 7022 C C . TYR E 1 242 ? 138.478 138.549 115.035 1.00 8.66 242 TYR E C 1
ATOM 7023 O O . TYR E 1 242 ? 139.155 137.921 114.215 1.00 18.80 242 TYR E O 1
ATOM 7032 N N . LEU E 1 243 ? 137.616 139.500 114.668 1.00 9.34 243 LEU E N 1
ATOM 7033 C CA . LEU E 1 243 ? 137.440 139.830 113.259 1.00 7.93 243 LEU E CA 1
ATOM 7034 C C . LEU E 1 243 ? 138.712 140.417 112.663 1.00 9.52 243 LEU E C 1
ATOM 7035 O O . LEU E 1 243 ? 139.072 140.098 111.525 1.00 19.56 243 LEU E O 1
ATOM 7040 N N . ASN E 1 244 ? 139.404 141.280 113.411 1.00 8.56 244 ASN E N 1
ATOM 7041 C CA . ASN E 1 244 ? 140.648 141.852 112.906 1.00 13.20 244 ASN E CA 1
ATOM 7042 C C . ASN E 1 244 ? 141.713 140.782 112.708 1.00 15.41 244 ASN E C 1
ATOM 7043 O O . ASN E 1 244 ? 142.452 140.811 111.718 1.00 17.05 244 ASN E O 1
ATOM 7048 N N . LEU E 1 245 ? 141.816 139.833 113.640 1.00 10.78 245 LEU E N 1
ATOM 7049 C CA . LEU E 1 245 ? 142.832 138.794 113.524 1.00 11.01 245 LEU E CA 1
ATOM 7050 C C . LEU E 1 245 ? 142.508 137.791 112.426 1.00 15.81 245 LEU E C 1
ATOM 7051 O O . LEU E 1 245 ? 143.415 137.343 111.717 1.00 22.71 245 LEU E O 1
ATOM 7056 N N . GLN E 1 246 ? 141.234 137.423 112.274 1.00 17.04 246 GLN E N 1
ATOM 7057 C CA . GLN E 1 246 ? 140.852 136.496 111.214 1.00 18.67 246 GLN E CA 1
ATOM 7058 C C . GLN E 1 246 ? 141.031 137.127 109.840 1.00 26.50 246 GLN E C 1
ATOM 7059 O O . GLN E 1 246 ? 141.438 136.451 108.888 1.00 30.46 246 GLN E O 1
ATOM 7065 N N . ALA E 1 247 ? 140.731 138.416 109.717 1.00 28.33 247 ALA E N 1
ATOM 7066 C CA . ALA E 1 247 ? 140.946 139.151 108.472 1.00 28.02 247 ALA E CA 1
ATOM 7067 C C . ALA E 1 247 ? 142.384 139.647 108.367 1.00 33.25 247 ALA E C 1
ATOM 7068 O O . ALA E 1 247 ? 142.644 140.833 108.178 1.00 36.05 247 ALA E O 1
ATOM 7070 N N . SER E 1 248 ? 143.332 138.726 108.494 1.00 38.45 248 SER E N 1
ATOM 7071 C CA . SER E 1 248 ? 144.749 139.064 108.441 1.00 41.30 248 SER E CA 1
ATOM 7072 C C . SER E 1 248 ? 145.591 137.843 108.089 1.00 41.44 248 SER E C 1
ATOM 7073 O O . SER E 1 248 ? 146.223 137.242 108.958 1.00 40.78 248 SER E O 1
ATOM 7076 N N . VAL F 2 6 ? 104.300 162.699 92.666 1.00 91.77 6 VAL F N 1
ATOM 7077 C CA . VAL F 2 6 ? 104.944 161.396 92.770 1.00 90.89 6 VAL F CA 1
ATOM 7078 C C . VAL F 2 6 ? 106.344 161.536 93.357 1.00 91.77 6 VAL F C 1
ATOM 7079 O O . VAL F 2 6 ? 106.607 162.448 94.142 1.00 93.41 6 VAL F O 1
ATOM 7083 N N . THR F 2 7 ? 107.225 160.602 92.986 1.00 89.40 7 THR F N 1
ATOM 7084 C CA . THR F 2 7 ? 108.631 160.572 93.389 1.00 90.48 7 THR F CA 1
ATOM 7085 C C . THR F 2 7 ? 108.804 160.314 94.883 1.00 91.22 7 THR F C 1
ATOM 7086 O O . THR F 2 7 ? 109.937 160.186 95.359 1.00 92.49 7 THR F O 1
ATOM 7090 N N . LEU F 2 8 ? 107.698 160.228 95.625 1.00 85.21 8 LEU F N 1
ATOM 7091 C CA . LEU F 2 8 ? 107.701 159.827 97.033 1.00 84.65 8 LEU F CA 1
ATOM 7092 C C . LEU F 2 8 ? 108.617 160.732 97.865 1.00 85.08 8 LEU F C 1
ATOM 7093 O O . LEU F 2 8 ? 109.667 160.321 98.365 1.00 84.59 8 LEU F O 1
ATOM 7098 N N . ASP F 2 9 ? 108.195 161.993 97.969 1.00 85.23 9 ASP F N 1
ATOM 7099 C CA . ASP F 2 9 ? 108.925 162.978 98.758 1.00 84.43 9 ASP F CA 1
ATOM 7100 C C . ASP F 2 9 ? 109.177 162.457 100.169 1.00 86.63 9 ASP F C 1
ATOM 7101 O O . ASP F 2 9 ? 108.384 161.690 100.723 1.00 88.32 9 ASP F O 1
ATOM 7106 N N . LYS F 2 10 ? 110.302 162.883 100.751 1.00 81.04 10 LYS F N 1
ATOM 7107 C CA . LYS F 2 10 ? 110.790 162.264 101.981 1.00 78.65 10 LYS F CA 1
ATOM 7108 C C . LYS F 2 10 ? 109.850 162.488 103.159 1.00 76.83 10 LYS F C 1
ATOM 7109 O O . LYS F 2 10 ? 109.800 161.657 104.073 1.00 78.83 10 LYS F O 1
ATOM 7115 N N . LYS F 2 11 ? 109.109 163.599 103.170 1.00 74.27 11 LYS F N 1
ATOM 7116 C CA . LYS F 2 11 ? 108.158 163.821 104.255 1.00 74.61 11 LYS F CA 1
ATOM 7117 C C . LYS F 2 11 ? 107.044 162.781 104.239 1.00 76.17 11 LYS F C 1
ATOM 7118 O O . LYS F 2 11 ? 106.546 162.386 105.302 1.00 78.47 11 LYS F O 1
ATOM 7124 N N . ILE F 2 12 ? 106.658 162.312 103.051 1.00 73.50 12 ILE F N 1
ATOM 7125 C CA . ILE F 2 12 ? 105.678 161.235 102.955 1.00 73.51 12 ILE F CA 1
ATOM 7126 C C . ILE F 2 12 ? 106.225 159.965 103.594 1.00 72.08 12 ILE F C 1
ATOM 7127 O O . ILE F 2 12 ? 105.514 159.262 104.318 1.00 73.82 12 ILE F O 1
ATOM 7132 N N . ARG F 2 13 ? 107.501 159.658 103.348 1.00 67.15 13 ARG F N 1
ATOM 7133 C CA . ARG F 2 13 ? 108.123 158.489 103.966 1.00 69.07 13 ARG F CA 1
ATOM 7134 C C . ARG F 2 13 ? 108.212 158.642 105.481 1.00 67.57 13 ARG F C 1
ATOM 7135 O O . ARG F 2 13 ? 108.024 157.669 106.226 1.00 68.42 13 ARG F O 1
ATOM 7143 N N . ARG F 2 14 ? 108.513 159.852 105.956 1.00 65.34 14 ARG F N 1
ATOM 7144 C CA . ARG F 2 14 ? 108.548 160.090 107.394 1.00 65.55 14 ARG F CA 1
ATOM 7145 C C . ARG F 2 14 ? 107.180 159.859 108.020 1.00 66.92 14 ARG F C 1
ATOM 7146 O O . ARG F 2 14 ? 107.071 159.228 109.078 1.00 68.37 14 ARG F O 1
ATOM 7154 N N . SER F 2 15 ? 106.122 160.357 107.377 1.00 67.06 15 SER F N 1
ATOM 7155 C CA . SER F 2 15 ? 104.771 160.095 107.865 1.00 66.63 15 SER F CA 1
ATOM 7156 C C . SER F 2 15 ? 104.451 158.606 107.812 1.00 66.98 15 SER F C 1
ATOM 7157 O O . SER F 2 15 ? 103.771 158.072 108.699 1.00 68.60 15 SER F O 1
ATOM 7160 N N . VAL F 2 16 ? 104.942 157.921 106.778 1.00 62.33 16 VAL F N 1
ATOM 7161 C CA . VAL F 2 16 ? 104.711 156.487 106.641 1.00 60.29 16 VAL F CA 1
ATOM 7162 C C . VAL F 2 16 ? 105.315 155.738 107.820 1.00 58.96 16 VAL F C 1
ATOM 7163 O O . VAL F 2 16 ? 104.695 154.827 108.374 1.00 59.12 16 VAL F O 1
ATOM 7167 N N . MET F 2 17 ? 106.526 156.111 108.232 1.00 58.48 17 MET F N 1
ATOM 7168 C CA . MET F 2 17 ? 107.116 155.475 109.411 1.00 59.74 17 MET F CA 1
ATOM 7169 C C . MET F 2 17 ? 106.395 155.875 110.697 1.00 58.70 17 MET F C 1
ATOM 7170 O O . MET F 2 17 ? 106.176 155.036 111.586 1.00 54.93 17 MET F O 1
ATOM 7175 N N . TRP F 2 18 ? 106.032 157.152 110.827 1.00 63.28 18 TRP F N 1
ATOM 7176 C CA . TRP F 2 18 ? 105.347 157.596 112.034 1.00 60.40 18 TRP F CA 1
ATOM 7177 C C . TRP F 2 18 ? 103.994 156.924 112.202 1.00 62.59 18 TRP F C 1
ATOM 7178 O O . TRP F 2 18 ? 103.482 156.858 113.324 1.00 61.56 18 TRP F O 1
ATOM 7189 N N . ARG F 2 19 ? 103.398 156.431 111.116 1.00 60.72 19 ARG F N 1
ATOM 7190 C CA . ARG F 2 19 ? 102.188 155.630 111.233 1.00 59.76 19 ARG F CA 1
ATOM 7191 C C . ARG F 2 19 ? 102.450 154.128 111.206 1.00 60.75 19 ARG F C 1
ATOM 7192 O O . ARG F 2 19 ? 101.578 153.359 111.624 1.00 63.02 19 ARG F O 1
ATOM 7200 N N . SER F 2 20 ? 103.616 153.693 110.723 1.00 54.87 20 SER F N 1
ATOM 7201 C CA . SER F 2 20 ? 104.029 152.306 110.886 1.00 54.94 20 SER F CA 1
ATOM 7202 C C . SER F 2 20 ? 104.383 151.992 112.327 1.00 58.11 20 SER F C 1
ATOM 7203 O O . SER F 2 20 ? 104.464 150.813 112.688 1.00 57.00 20 SER F O 1
ATOM 7206 N N . MET F 2 21 ? 104.630 153.024 113.138 1.00 59.95 21 MET F N 1
ATOM 7207 C CA . MET F 2 21 ? 104.598 152.862 114.590 1.00 52.69 21 MET F CA 1
ATOM 7208 C C . MET F 2 21 ? 103.394 152.045 115.045 1.00 50.39 21 MET F C 1
ATOM 7209 O O . MET F 2 21 ? 103.492 151.314 116.036 1.00 54.78 21 MET F O 1
ATOM 7214 N N . PHE F 2 22 ? 102.269 152.149 114.340 1.00 50.66 22 PHE F N 1
ATOM 7215 C CA . PHE F 2 22 ? 101.028 151.455 114.674 1.00 50.49 22 PHE F CA 1
ATOM 7216 C C . PHE F 2 22 ? 100.834 150.209 113.821 1.00 51.41 22 PHE F C 1
ATOM 7217 O O . PHE F 2 22 ? 99.712 149.897 113.412 1.00 52.79 22 PHE F O 1
ATOM 7225 N N . LEU F 2 23 ? 101.923 149.492 113.525 1.00 51.06 23 LEU F N 1
ATOM 7226 C CA . LEU F 2 23 ? 101.851 148.336 112.635 1.00 51.20 23 LEU F CA 1
ATOM 7227 C C . LEU F 2 23 ? 100.848 147.299 113.122 1.00 52.99 23 LEU F C 1
ATOM 7228 O O . LEU F 2 23 ? 100.220 146.615 112.308 1.00 57.05 23 LEU F O 1
ATOM 7233 N N . GLN F 2 24 ? 100.682 147.164 114.430 1.00 55.55 24 GLN F N 1
ATOM 7234 C CA . GLN F 2 24 ? 99.730 146.227 115.003 1.00 51.49 24 GLN F CA 1
ATOM 7235 C C . GLN F 2 24 ? 98.545 146.985 115.593 1.00 56.17 24 GLN F C 1
ATOM 7236 O O . GLN F 2 24 ? 98.426 148.206 115.467 1.00 63.17 24 GLN F O 1
ATOM 7242 N N . GLY F 2 25 ? 97.657 146.239 116.237 1.00 57.15 25 GLY F N 1
ATOM 7243 C CA . GLY F 2 25 ? 96.457 146.811 116.811 1.00 57.94 25 GLY F CA 1
ATOM 7244 C C . GLY F 2 25 ? 95.214 146.158 116.250 1.00 60.67 25 GLY F C 1
ATOM 7245 O O . GLY F 2 25 ? 94.310 145.777 116.998 1.00 63.45 25 GLY F O 1
ATOM 7246 N N . SER F 2 26 ? 95.163 146.022 114.930 1.00 56.25 26 SER F N 1
ATOM 7247 C CA . SER F 2 26 ? 94.169 145.178 114.268 1.00 56.28 26 SER F CA 1
ATOM 7248 C C . SER F 2 26 ? 94.721 143.777 114.054 1.00 57.71 26 SER F C 1
ATOM 7249 O O . SER F 2 26 ? 94.726 143.244 112.946 1.00 61.06 26 SER F O 1
ATOM 7252 N N . TRP F 2 27 ? 95.203 143.171 115.133 1.00 53.80 27 TRP F N 1
ATOM 7253 C CA . TRP F 2 27 ? 95.797 141.848 115.043 1.00 55.69 27 TRP F CA 1
ATOM 7254 C C . TRP F 2 27 ? 94.696 140.804 114.915 1.00 54.57 27 TRP F C 1
ATOM 7255 O O . TRP F 2 27 ? 93.657 140.892 115.574 1.00 57.59 27 TRP F O 1
ATOM 7266 N N . ASN F 2 28 ? 94.918 139.812 114.057 1.00 55.85 28 ASN F N 1
ATOM 7267 C CA . ASN F 2 28 ? 93.927 138.774 113.823 1.00 58.91 28 ASN F CA 1
ATOM 7268 C C . ASN F 2 28 ? 94.615 137.421 113.789 1.00 63.07 28 ASN F C 1
ATOM 7269 O O . ASN F 2 28 ? 95.844 137.321 113.775 1.00 60.91 28 ASN F O 1
ATOM 7274 N N . TYR F 2 29 ? 93.801 136.368 113.774 1.00 68.13 29 TYR F N 1
ATOM 7275 C CA . TYR F 2 29 ? 94.298 135.003 113.677 1.00 65.70 29 TYR F CA 1
ATOM 7276 C C . TYR F 2 29 ? 94.211 134.458 112.257 1.00 69.24 29 TYR F C 1
ATOM 7277 O O . TYR F 2 29 ? 95.199 133.937 111.732 1.00 69.11 29 TYR F O 1
ATOM 7286 N N . GLU F 2 30 ? 93.042 134.574 111.621 1.00 87.83 30 GLU F N 1
ATOM 7287 C CA . GLU F 2 30 ? 92.896 134.076 110.257 1.00 88.92 30 GLU F CA 1
ATOM 7288 C C . GLU F 2 30 ? 93.689 134.915 109.264 1.00 86.11 30 GLU F C 1
ATOM 7289 O O . GLU F 2 30 ? 94.212 134.378 108.281 1.00 87.69 30 GLU F O 1
ATOM 7295 N N . ARG F 2 31 ? 93.790 136.222 109.499 1.00 79.37 31 ARG F N 1
ATOM 7296 C CA . ARG F 2 31 ? 94.520 137.139 108.623 1.00 80.69 31 ARG F CA 1
ATOM 7297 C C . ARG F 2 31 ? 95.387 138.014 109.522 1.00 81.82 31 ARG F C 1
ATOM 7298 O O . ARG F 2 31 ? 94.976 139.103 109.931 1.00 84.37 31 ARG F O 1
ATOM 7306 N N . MET F 2 32 ? 96.592 137.536 109.815 1.00 78.66 32 MET F N 1
ATOM 7307 C CA . MET F 2 32 ? 97.448 138.162 110.814 1.00 77.17 32 MET F CA 1
ATOM 7308 C C . MET F 2 32 ? 97.958 139.513 110.332 1.00 76.96 32 MET F C 1
ATOM 7309 O O . MET F 2 32 ? 98.382 139.649 109.180 1.00 79.03 32 MET F O 1
ATOM 7314 N N . GLN F 2 33 ? 97.885 140.513 111.212 1.00 62.00 33 GLN F N 1
ATOM 7315 C CA . GLN F 2 33 ? 98.678 141.739 111.112 1.00 59.23 33 GLN F CA 1
ATOM 7316 C C . GLN F 2 33 ? 98.545 142.400 109.740 1.00 63.33 33 GLN F C 1
ATOM 7317 O O . GLN F 2 33 ? 99.522 142.854 109.141 1.00 63.58 33 GLN F O 1
ATOM 7323 N N . ASN F 2 34 ? 97.313 142.457 109.238 1.00 67.83 34 ASN F N 1
ATOM 7324 C CA . ASN F 2 34 ? 97.060 142.970 107.897 1.00 67.16 34 ASN F CA 1
ATOM 7325 C C . ASN F 2 34 ? 96.560 144.408 107.884 1.00 67.95 34 ASN F C 1
ATOM 7326 O O . ASN F 2 34 ? 96.955 145.184 107.010 1.00 68.91 34 ASN F O 1
ATOM 7331 N N . GLY F 2 35 ? 95.694 144.782 108.828 1.00 65.31 35 GLY F N 1
ATOM 7332 C CA . GLY F 2 35 ? 95.160 146.135 108.833 1.00 65.14 35 GLY F CA 1
ATOM 7333 C C . GLY F 2 35 ? 96.226 147.186 109.074 1.00 66.73 35 GLY F C 1
ATOM 7334 O O . GLY F 2 35 ? 96.218 148.251 108.449 1.00 68.82 35 GLY F O 1
ATOM 7335 N N . GLY F 2 36 ? 97.157 146.902 109.986 1.00 66.30 36 GLY F N 1
ATOM 7336 C CA . GLY F 2 36 ? 98.209 147.859 110.277 1.00 64.91 36 GLY F CA 1
ATOM 7337 C C . GLY F 2 36 ? 99.102 148.127 109.083 1.00 68.74 36 GLY F C 1
ATOM 7338 O O . GLY F 2 36 ? 99.563 149.251 108.884 1.00 70.47 36 GLY F O 1
ATOM 7339 N N . TRP F 2 37 ? 99.353 147.101 108.269 1.00 61.62 37 TRP F N 1
ATOM 7340 C CA . TRP F 2 37 ? 100.186 147.283 107.084 1.00 61.67 37 TRP F CA 1
ATOM 7341 C C . TRP F 2 37 ? 99.527 148.220 106.078 1.00 57.90 37 TRP F C 1
ATOM 7342 O O . TRP F 2 37 ? 100.171 149.146 105.563 1.00 60.10 37 TRP F O 1
ATOM 7353 N N . ALA F 2 38 ? 98.243 148.001 105.793 1.00 57.68 38 ALA F N 1
ATOM 7354 C CA . ALA F 2 38 ? 97.527 148.892 104.888 1.00 58.71 38 ALA F CA 1
ATOM 7355 C C . ALA F 2 38 ? 97.459 150.304 105.452 1.00 63.38 38 ALA F C 1
ATOM 7356 O O . ALA F 2 38 ? 97.644 151.282 104.719 1.00 63.80 38 ALA F O 1
ATOM 7358 N N . TYR F 2 39 ? 97.206 150.431 106.757 1.00 63.58 39 TYR F N 1
ATOM 7359 C CA . TYR F 2 39 ? 97.172 151.755 107.367 1.00 63.96 39 TYR F CA 1
ATOM 7360 C C . TYR F 2 39 ? 98.520 152.453 107.243 1.00 64.58 39 TYR F C 1
ATOM 7361 O O . TYR F 2 39 ? 98.581 153.657 106.968 1.00 67.07 39 TYR F O 1
ATOM 7370 N N . SER F 2 40 ? 99.612 151.713 107.444 1.00 60.52 40 SER F N 1
ATOM 7371 C CA . SER F 2 40 ? 100.944 152.293 107.328 1.00 60.86 40 SER F CA 1
ATOM 7372 C C . SER F 2 40 ? 101.227 152.750 105.904 1.00 63.08 40 SER F C 1
ATOM 7373 O O . SER F 2 40 ? 101.843 153.801 105.693 1.00 64.76 40 SER F O 1
ATOM 7376 N N . LEU F 2 41 ? 100.792 151.976 104.914 1.00 60.52 41 LEU F N 1
ATOM 7377 C CA . LEU F 2 41 ? 101.044 152.328 103.522 1.00 57.87 41 LEU F CA 1
ATOM 7378 C C . LEU F 2 41 ? 100.005 153.280 102.940 1.00 58.02 41 LEU F C 1
ATOM 7379 O O . LEU F 2 41 ? 100.121 153.648 101.768 1.00 64.85 41 LEU F O 1
ATOM 7384 N N . ILE F 2 42 ? 98.996 153.671 103.723 1.00 61.42 42 ILE F N 1
ATOM 7385 C CA . ILE F 2 42 ? 97.936 154.547 103.207 1.00 66.12 42 ILE F CA 1
ATOM 7386 C C . ILE F 2 42 ? 98.460 155.806 102.510 1.00 68.82 42 ILE F C 1
ATOM 7387 O O . ILE F 2 42 ? 98.017 156.086 101.388 1.00 72.26 42 ILE F O 1
ATOM 7392 N N . PRO F 2 43 ? 99.373 156.613 103.108 1.00 65.71 43 PRO F N 1
ATOM 7393 C CA . PRO F 2 43 ? 99.723 157.899 102.480 1.00 63.50 43 PRO F CA 1
ATOM 7394 C C . PRO F 2 43 ? 100.352 157.761 101.103 1.00 65.24 43 PRO F C 1
ATOM 7395 O O . PRO F 2 43 ? 100.148 158.616 100.236 1.00 67.38 43 PRO F O 1
ATOM 7399 N N . ALA F 2 44 ? 101.126 156.695 100.892 1.00 68.73 44 ALA F N 1
ATOM 7400 C CA . ALA F 2 44 ? 101.717 156.472 99.577 1.00 68.37 44 ALA F CA 1
ATOM 7401 C C . ALA F 2 44 ? 100.641 156.276 98.519 1.00 66.01 44 ALA F C 1
ATOM 7402 O O . ALA F 2 44 ? 100.711 156.865 97.435 1.00 68.16 44 ALA F O 1
ATOM 7404 N N . LEU F 2 45 ? 99.632 155.459 98.821 1.00 66.82 45 LEU F N 1
ATOM 7405 C CA . LEU F 2 45 ? 98.528 155.270 97.889 1.00 68.99 45 LEU F CA 1
ATOM 7406 C C . LEU F 2 45 ? 97.711 156.545 97.731 1.00 71.61 45 LEU F C 1
ATOM 7407 O O . LEU F 2 45 ? 97.197 156.819 96.640 1.00 75.15 45 LEU F O 1
ATOM 7412 N N . LYS F 2 46 ? 97.580 157.330 98.803 1.00 72.30 46 LYS F N 1
ATOM 7413 C CA . LYS F 2 46 ? 96.873 158.603 98.710 1.00 74.45 46 LYS F CA 1
ATOM 7414 C C . LYS F 2 46 ? 97.586 159.562 97.765 1.00 76.95 46 LYS F C 1
ATOM 7415 O O . LYS F 2 46 ? 96.941 160.327 97.041 1.00 77.96 46 LYS F O 1
ATOM 7421 N N . LYS F 2 47 ? 98.917 159.557 97.783 1.00 80.92 47 LYS F N 1
ATOM 7422 C CA . LYS F 2 47 ? 99.670 160.428 96.887 1.00 80.60 47 LYS F CA 1
ATOM 7423 C C . LYS F 2 47 ? 99.701 159.887 95.461 1.00 81.12 47 LYS F C 1
ATOM 7424 O O . LYS F 2 47 ? 99.676 160.664 94.500 1.00 81.08 47 LYS F O 1
ATOM 7430 N N . LEU F 2 48 ? 99.743 158.564 95.301 1.00 84.15 48 LEU F N 1
ATOM 7431 C CA . LEU F 2 48 ? 99.939 157.981 93.977 1.00 85.17 48 LEU F CA 1
ATOM 7432 C C . LEU F 2 48 ? 98.641 157.932 93.177 1.00 84.32 48 LEU F C 1
ATOM 7433 O O . LEU F 2 48 ? 98.526 158.565 92.122 1.00 85.79 48 LEU F O 1
ATOM 7438 N N . TYR F 2 49 ? 97.650 157.185 93.661 1.00 86.54 49 TYR F N 1
ATOM 7439 C CA . TYR F 2 49 ? 96.384 157.031 92.943 1.00 89.36 49 TYR F CA 1
ATOM 7440 C C . TYR F 2 49 ? 95.225 157.014 93.925 1.00 90.46 49 TYR F C 1
ATOM 7441 O O . TYR F 2 49 ? 94.808 155.951 94.403 1.00 89.63 49 TYR F O 1
ATOM 7450 N N . PRO F 2 50 ? 94.687 158.181 94.267 1.00 91.88 50 PRO F N 1
ATOM 7451 C CA . PRO F 2 50 ? 93.440 158.234 95.033 1.00 90.77 50 PRO F CA 1
ATOM 7452 C C . PRO F 2 50 ? 92.222 158.029 94.141 1.00 91.98 50 PRO F C 1
ATOM 7453 O O . PRO F 2 50 ? 92.271 158.203 92.922 1.00 91.31 50 PRO F O 1
ATOM 7457 N N . SER F 2 51 ? 91.119 157.649 94.789 1.00 83.33 51 SER F N 1
ATOM 7458 C CA . SER F 2 51 ? 89.770 157.734 94.218 1.00 82.61 51 SER F CA 1
ATOM 7459 C C . SER F 2 51 ? 89.689 157.124 92.819 1.00 82.17 51 SER F C 1
ATOM 7460 O O . SER F 2 51 ? 89.299 157.778 91.849 1.00 81.90 51 SER F O 1
ATOM 7463 N N . GLY F 2 52 ? 90.064 155.850 92.716 1.00 79.30 52 GLY F N 1
ATOM 7464 C CA . GLY F 2 52 ? 89.987 155.156 91.446 1.00 80.15 52 GLY F CA 1
ATOM 7465 C C . GLY F 2 52 ? 89.744 153.677 91.647 1.00 80.48 52 GLY F C 1
ATOM 7466 O O . GLY F 2 52 ? 89.789 153.161 92.765 1.00 78.56 52 GLY F O 1
ATOM 7467 N N . GLU F 2 53 ? 89.472 152.995 90.532 1.00 100.16 53 GLU F N 1
ATOM 7468 C CA . GLU F 2 53 ? 89.363 151.541 90.569 1.00 101.27 53 GLU F CA 1
ATOM 7469 C C . GLU F 2 53 ? 90.683 150.920 91.003 1.00 101.33 53 GLU F C 1
ATOM 7470 O O . GLU F 2 53 ? 90.711 149.978 91.805 1.00 101.01 53 GLU F O 1
ATOM 7476 N N . GLU F 2 54 ? 91.794 151.446 90.484 1.00 94.16 54 GLU F N 1
ATOM 7477 C CA . GLU F 2 54 ? 93.105 151.002 90.932 1.00 93.92 54 GLU F CA 1
ATOM 7478 C C . GLU F 2 54 ? 93.335 151.317 92.404 1.00 94.60 54 GLU F C 1
ATOM 7479 O O . GLU F 2 54 ? 94.026 150.556 93.085 1.00 95.19 54 GLU F O 1
ATOM 7485 N N . ALA F 2 55 ? 92.741 152.397 92.920 1.00 92.50 55 ALA F N 1
ATOM 7486 C CA . ALA F 2 55 ? 92.876 152.713 94.340 1.00 93.32 55 ALA F CA 1
ATOM 7487 C C . ALA F 2 55 ? 92.235 151.638 95.212 1.00 92.62 55 ALA F C 1
ATOM 7488 O O . ALA F 2 55 ? 92.853 151.140 96.162 1.00 89.02 55 ALA F O 1
ATOM 7490 N N . LYS F 2 56 ? 90.987 151.270 94.909 1.00 94.54 56 LYS F N 1
ATOM 7491 C CA . LYS F 2 56 ? 90.329 150.218 95.677 1.00 92.55 56 LYS F CA 1
ATOM 7492 C C . LYS F 2 56 ? 90.999 148.867 95.463 1.00 91.90 56 LYS F C 1
ATOM 7493 O O . LYS F 2 56 ? 91.065 148.055 96.391 1.00 91.96 56 LYS F O 1
ATOM 7499 N N . GLU F 2 57 ? 91.510 148.612 94.257 1.00 87.37 57 GLU F N 1
ATOM 7500 C CA . GLU F 2 57 ? 92.242 147.375 94.007 1.00 88.80 57 GLU F CA 1
ATOM 7501 C C . GLU F 2 57 ? 93.519 147.329 94.845 1.00 87.62 57 GLU F C 1
ATOM 7502 O O . GLU F 2 57 ? 93.899 146.270 95.361 1.00 89.42 57 GLU F O 1
ATOM 7508 N N . ALA F 2 58 ? 94.173 148.481 95.019 1.00 80.36 58 ALA F N 1
ATOM 7509 C CA . ALA F 2 58 ? 95.334 148.568 95.898 1.00 81.07 58 ALA F CA 1
ATOM 7510 C C . ALA F 2 58 ? 94.958 148.325 97.351 1.00 84.53 58 ALA F C 1
ATOM 7511 O O . ALA F 2 58 ? 95.640 147.575 98.063 1.00 83.54 58 ALA F O 1
ATOM 7513 N N . LEU F 2 59 ? 93.875 148.953 97.809 1.00 87.89 59 LEU F N 1
ATOM 7514 C CA . LEU F 2 59 ? 93.427 148.746 99.182 1.00 85.16 59 LEU F CA 1
ATOM 7515 C C . LEU F 2 59 ? 93.085 147.284 99.429 1.00 83.94 59 LEU F C 1
ATOM 7516 O O . LEU F 2 59 ? 93.307 146.762 100.528 1.00 82.51 59 LEU F O 1
ATOM 7521 N N . LYS F 2 60 ? 92.538 146.607 98.419 1.00 88.28 60 LYS F N 1
ATOM 7522 C CA . LYS F 2 60 ? 92.156 145.212 98.587 1.00 88.50 60 LYS F CA 1
ATOM 7523 C C . LYS F 2 60 ? 93.349 144.262 98.519 1.00 88.93 60 LYS F C 1
ATOM 7524 O O . LYS F 2 60 ? 93.347 143.239 99.212 1.00 90.16 60 LYS F O 1
ATOM 7530 N N . ARG F 2 61 ? 94.372 144.560 97.711 1.00 83.17 61 ARG F N 1
ATOM 7531 C CA . ARG F 2 61 ? 95.530 143.672 97.676 1.00 82.26 61 ARG F CA 1
ATOM 7532 C C . ARG F 2 61 ? 96.548 143.971 98.766 1.00 82.78 61 ARG F C 1
ATOM 7533 O O . ARG F 2 61 ? 97.452 143.157 98.983 1.00 82.67 61 ARG F O 1
ATOM 7541 N N . HIS F 2 62 ? 96.448 145.113 99.439 1.00 82.92 62 HIS F N 1
ATOM 7542 C CA . HIS F 2 62 ? 97.339 145.416 100.550 1.00 83.71 62 HIS F CA 1
ATOM 7543 C C . HIS F 2 62 ? 96.733 145.086 101.908 1.00 81.12 62 HIS F C 1
ATOM 7544 O O . HIS F 2 62 ? 97.360 145.363 102.934 1.00 80.76 62 HIS F O 1
ATOM 7551 N N . LEU F 2 63 ? 95.538 144.497 101.942 1.00 78.20 63 LEU F N 1
ATOM 7552 C CA . LEU F 2 63 ? 94.868 144.140 103.186 1.00 77.33 63 LEU F CA 1
ATOM 7553 C C . LEU F 2 63 ? 94.781 142.625 103.373 1.00 79.33 63 LEU F C 1
ATOM 7554 O O . LEU F 2 63 ? 93.828 142.120 103.971 1.00 79.07 63 LEU F O 1
ATOM 7559 N N . GLU F 2 64 ? 95.764 141.889 102.865 1.00 85.72 64 GLU F N 1
ATOM 7560 C CA . GLU F 2 64 ? 95.792 140.438 102.964 1.00 86.62 64 GLU F CA 1
ATOM 7561 C C . GLU F 2 64 ? 96.832 140.003 103.995 1.00 87.26 64 GLU F C 1
ATOM 7562 O O . GLU F 2 64 ? 97.528 140.827 104.595 1.00 87.87 64 GLU F O 1
ATOM 7568 N N . PHE F 2 65 ? 96.926 138.688 104.195 1.00 81.35 65 PHE F N 1
ATOM 7569 C CA . PHE F 2 65 ? 97.740 138.122 105.265 1.00 80.35 65 PHE F CA 1
ATOM 7570 C C . PHE F 2 65 ? 99.190 138.577 105.165 1.00 80.46 65 PHE F C 1
ATOM 7571 O O . PHE F 2 65 ? 99.791 138.555 104.088 1.00 79.43 65 PHE F O 1
ATOM 7579 N N . PHE F 2 66 ? 99.744 138.991 106.305 1.00 71.68 66 PHE F N 1
ATOM 7580 C CA . PHE F 2 66 ? 101.140 139.418 106.382 1.00 69.36 66 PHE F CA 1
ATOM 7581 C C . PHE F 2 66 ? 101.551 139.396 107.847 1.00 68.41 66 PHE F C 1
ATOM 7582 O O . PHE F 2 66 ? 100.953 140.103 108.661 1.00 73.56 66 PHE F O 1
ATOM 7590 N N . ASN F 2 67 ? 102.576 138.615 108.180 1.00 61.89 67 ASN F N 1
ATOM 7591 C CA . ASN F 2 67 ? 103.020 138.466 109.561 1.00 62.37 67 ASN F CA 1
ATOM 7592 C C . ASN F 2 67 ? 104.537 138.554 109.625 1.00 60.43 67 ASN F C 1
ATOM 7593 O O . ASN F 2 67 ? 105.236 137.750 108.999 1.00 60.58 67 ASN F O 1
ATOM 7598 N N . THR F 2 68 ? 105.041 139.512 110.398 1.00 46.83 68 THR F N 1
ATOM 7599 C CA . THR F 2 68 ? 106.474 139.636 110.622 1.00 42.14 68 THR F CA 1
ATOM 7600 C C . THR F 2 68 ? 106.703 140.402 111.915 1.00 37.70 68 THR F C 1
ATOM 7601 O O . THR F 2 68 ? 105.779 140.977 112.495 1.00 39.01 68 THR F O 1
ATOM 7605 N N . HIS F 2 69 ? 107.954 140.392 112.358 1.00 34.35 69 HIS F N 1
ATOM 7606 C CA . HIS F 2 69 ? 108.331 141.129 113.550 1.00 37.69 69 HIS F CA 1
ATOM 7607 C C . HIS F 2 69 ? 108.085 142.621 113.334 1.00 39.45 69 HIS F C 1
ATOM 7608 O O . HIS F 2 69 ? 108.435 143.161 112.279 1.00 38.96 69 HIS F O 1
ATOM 7615 N N . PRO F 2 70 ? 107.473 143.310 114.301 1.00 35.36 70 PRO F N 1
ATOM 7616 C CA . PRO F 2 70 ? 107.119 144.723 114.070 1.00 35.74 70 PRO F CA 1
ATOM 7617 C C . PRO F 2 70 ? 108.314 145.602 113.748 1.00 37.23 70 PRO F C 1
ATOM 7618 O O . PRO F 2 70 ? 108.214 146.495 112.898 1.00 37.31 70 PRO F O 1
ATOM 7622 N N . TYR F 2 71 ? 109.451 145.372 114.406 1.00 42.78 71 TYR F N 1
ATOM 7623 C CA . TYR F 2 71 ? 110.614 146.217 114.167 1.00 40.14 71 TYR F CA 1
ATOM 7624 C C . TYR F 2 71 ? 111.286 145.877 112.844 1.00 39.84 71 TYR F C 1
ATOM 7625 O O . TYR F 2 71 ? 111.684 146.777 112.098 1.00 40.58 71 TYR F O 1
ATOM 7634 N N . VAL F 2 72 ? 111.426 144.593 112.528 1.00 40.78 72 VAL F N 1
ATOM 7635 C CA . VAL F 2 72 ? 111.997 144.194 111.233 1.00 43.99 72 VAL F CA 1
ATOM 7636 C C . VAL F 2 72 ? 110.819 144.104 110.272 1.00 45.09 72 VAL F C 1
ATOM 7637 O O . VAL F 2 72 ? 110.324 143.032 109.918 1.00 46.05 72 VAL F O 1
ATOM 7641 N N . ALA F 2 73 ? 110.364 145.272 109.835 1.00 45.57 73 ALA F N 1
ATOM 7642 C CA . ALA F 2 73 ? 109.417 145.388 108.741 1.00 42.80 73 ALA F CA 1
ATOM 7643 C C . ALA F 2 73 ? 109.682 146.622 107.896 1.00 46.29 73 ALA F C 1
ATOM 7644 O O . ALA F 2 73 ? 108.954 146.852 106.927 1.00 50.69 73 ALA F O 1
ATOM 7646 N N . ALA F 2 74 ? 110.701 147.411 108.225 1.00 41.64 74 ALA F N 1
ATOM 7647 C CA . ALA F 2 74 ? 111.022 148.648 107.530 1.00 46.03 74 ALA F CA 1
ATOM 7648 C C . ALA F 2 74 ? 111.628 148.383 106.155 1.00 49.54 74 ALA F C 1
ATOM 7649 O O . ALA F 2 74 ? 111.296 149.102 105.205 1.00 49.56 74 ALA F O 1
ATOM 7651 N N . PRO F 2 75 ? 112.527 147.400 105.992 1.00 51.93 75 PRO F N 1
ATOM 7652 C CA . PRO F 2 75 ? 112.928 147.044 104.621 1.00 48.60 75 PRO F CA 1
ATOM 7653 C C . PRO F 2 75 ? 111.750 146.622 103.765 1.00 47.82 75 PRO F C 1
ATOM 7654 O O . PRO F 2 75 ? 111.724 146.910 102.562 1.00 51.07 75 PRO F O 1
ATOM 7658 N N . ILE F 2 76 ? 110.761 145.953 104.362 1.00 50.08 76 ILE F N 1
ATOM 7659 C CA . ILE F 2 76 ? 109.571 145.566 103.611 1.00 48.57 76 ILE F CA 1
ATOM 7660 C C . ILE F 2 76 ? 108.811 146.807 103.165 1.00 51.85 76 ILE F C 1
ATOM 7661 O O . ILE F 2 76 ? 108.368 146.901 102.014 1.00 54.78 76 ILE F O 1
ATOM 7666 N N . ILE F 2 77 ? 108.661 147.785 104.065 1.00 52.03 77 ILE F N 1
ATOM 7667 C CA . ILE F 2 77 ? 108.014 149.043 103.700 1.00 51.43 77 ILE F CA 1
ATOM 7668 C C . ILE F 2 77 ? 108.770 149.721 102.569 1.00 56.02 77 ILE F C 1
ATOM 7669 O O . ILE F 2 77 ? 108.167 150.216 101.613 1.00 58.76 77 ILE F O 1
ATOM 7674 N N . GLY F 2 78 ? 110.099 149.759 102.662 1.00 63.02 78 GLY F N 1
ATOM 7675 C CA . GLY F 2 78 ? 110.879 150.440 101.641 1.00 62.53 78 GLY F CA 1
ATOM 7676 C C . GLY F 2 78 ? 110.756 149.788 100.277 1.00 64.56 78 GLY F C 1
ATOM 7677 O O . GLY F 2 78 ? 110.528 150.467 99.269 1.00 65.25 78 GLY F O 1
ATOM 7678 N N . VAL F 2 79 ? 110.886 148.460 100.228 1.00 62.14 79 VAL F N 1
ATOM 7679 C CA . VAL F 2 79 ? 110.810 147.772 98.943 1.00 60.41 79 VAL F CA 1
ATOM 7680 C C . VAL F 2 79 ? 109.400 147.857 98.374 1.00 60.86 79 VAL F C 1
ATOM 7681 O O . VAL F 2 79 ? 109.221 148.018 97.162 1.00 62.87 79 VAL F O 1
ATOM 7685 N N . THR F 2 80 ? 108.375 147.776 99.230 1.00 64.73 80 THR F N 1
ATOM 7686 C CA . THR F 2 80 ? 107.008 147.902 98.738 1.00 64.95 80 THR F CA 1
ATOM 7687 C C . THR F 2 80 ? 106.739 149.307 98.218 1.00 67.06 80 THR F C 1
ATOM 7688 O O . THR F 2 80 ? 106.096 149.475 97.177 1.00 70.15 80 THR F O 1
ATOM 7692 N N . LEU F 2 81 ? 107.227 150.329 98.924 1.00 65.30 81 LEU F N 1
ATOM 7693 C CA . LEU F 2 81 ? 107.078 151.702 98.454 1.00 67.43 81 LEU F CA 1
ATOM 7694 C C . LEU F 2 81 ? 107.727 151.878 97.091 1.00 68.49 81 LEU F C 1
ATOM 7695 O O . LEU F 2 81 ? 107.121 152.432 96.166 1.00 69.20 81 LEU F O 1
ATOM 7700 N N . ALA F 2 82 ? 108.967 151.402 96.951 1.00 67.59 82 ALA F N 1
ATOM 7701 C CA . ALA F 2 82 ? 109.667 151.531 95.679 1.00 69.35 82 ALA F CA 1
ATOM 7702 C C . ALA F 2 82 ? 108.930 150.799 94.567 1.00 68.14 82 ALA F C 1
ATOM 7703 O O . ALA F 2 82 ? 108.759 151.337 93.468 1.00 67.18 82 ALA F O 1
ATOM 7705 N N . LEU F 2 83 ? 108.468 149.575 94.839 1.00 67.94 83 LEU F N 1
ATOM 7706 C CA . LEU F 2 83 ? 107.792 148.797 93.809 1.00 65.95 83 LEU F CA 1
ATOM 7707 C C . LEU F 2 83 ? 106.488 149.455 93.380 1.00 68.39 83 LEU F C 1
ATOM 7708 O O . LEU F 2 83 ? 106.213 149.569 92.181 1.00 71.00 83 LEU F O 1
ATOM 7713 N N . GLU F 2 84 ? 105.674 149.903 94.340 1.00 77.58 84 GLU F N 1
ATOM 7714 C CA . GLU F 2 84 ? 104.410 150.539 93.980 1.00 79.13 84 GLU F CA 1
ATOM 7715 C C . GLU F 2 84 ? 104.630 151.849 93.235 1.00 80.26 84 GLU F C 1
ATOM 7716 O O . GLU F 2 84 ? 103.930 152.128 92.255 1.00 81.42 84 GLU F O 1
ATOM 7722 N N . GLU F 2 85 ? 105.591 152.669 93.671 1.00 81.52 85 GLU F N 1
ATOM 7723 C CA . GLU F 2 85 ? 105.806 153.940 92.984 1.00 81.41 85 GLU F CA 1
ATOM 7724 C C . GLU F 2 85 ? 106.366 153.722 91.582 1.00 82.70 85 GLU F C 1
ATOM 7725 O O . GLU F 2 85 ? 105.975 154.421 90.638 1.00 83.66 85 GLU F O 1
ATOM 7731 N N . GLU F 2 86 ? 107.254 152.737 91.415 1.00 81.00 86 GLU F N 1
ATOM 7732 C CA . GLU F 2 86 ? 107.781 152.437 90.090 1.00 80.39 86 GLU F CA 1
ATOM 7733 C C . GLU F 2 86 ? 106.697 151.874 89.179 1.00 78.63 86 GLU F C 1
ATOM 7734 O O . GLU F 2 86 ? 106.641 152.211 87.991 1.00 77.13 86 GLU F O 1
ATOM 7740 N N . ARG F 2 87 ? 105.820 151.023 89.717 1.00 79.20 87 ARG F N 1
ATOM 7741 C CA . ARG F 2 87 ? 104.737 150.465 88.920 1.00 80.64 87 ARG F CA 1
ATOM 7742 C C . ARG F 2 87 ? 103.698 151.514 88.547 1.00 81.98 87 ARG F C 1
ATOM 7743 O O . ARG F 2 87 ? 103.149 151.461 87.441 1.00 82.96 87 ARG F O 1
ATOM 7751 N N . ALA F 2 88 ? 103.421 152.470 89.434 1.00 79.18 88 ALA F N 1
ATOM 7752 C CA . ALA F 2 88 ? 102.491 153.541 89.101 1.00 80.28 88 ALA F CA 1
ATOM 7753 C C . ALA F 2 88 ? 103.102 154.524 88.111 1.00 79.85 88 ALA F C 1
ATOM 7754 O O . ALA F 2 88 ? 102.386 155.102 87.286 1.00 79.90 88 ALA F O 1
ATOM 7756 N N . ASN F 2 89 ? 104.417 154.730 88.178 1.00 79.92 89 ASN F N 1
ATOM 7757 C CA . ASN F 2 89 ? 105.078 155.664 87.275 1.00 80.53 89 ASN F CA 1
ATOM 7758 C C . ASN F 2 89 ? 105.566 154.988 85.998 1.00 81.33 89 ASN F C 1
ATOM 7759 O O . ASN F 2 89 ? 105.351 155.507 84.898 1.00 80.12 89 ASN F O 1
ATOM 7764 N N . GLY F 2 90 ? 106.221 153.836 86.123 1.00 80.40 90 GLY F N 1
ATOM 7765 C CA . GLY F 2 90 ? 106.841 153.198 84.978 1.00 79.10 90 GLY F CA 1
ATOM 7766 C C . GLY F 2 90 ? 106.216 151.888 84.542 1.00 79.63 90 GLY F C 1
ATOM 7767 O O . GLY F 2 90 ? 105.188 151.876 83.859 1.00 78.63 90 GLY F O 1
ATOM 7768 N N . ALA F 2 91 ? 106.838 150.777 84.934 1.00 84.10 91 ALA F N 1
ATOM 7769 C CA . ALA F 2 91 ? 106.470 149.458 84.441 1.00 84.06 91 ALA F CA 1
ATOM 7770 C C . ALA F 2 91 ? 105.069 149.068 84.911 1.00 83.97 91 ALA F C 1
ATOM 7771 O O . ALA F 2 91 ? 104.404 149.785 85.662 1.00 84.52 91 ALA F O 1
ATOM 7773 N N . ASP F 2 92 ? 104.621 147.898 84.456 1.00 88.93 92 ASP F N 1
ATOM 7774 C CA . ASP F 2 92 ? 103.274 147.416 84.739 1.00 88.98 92 ASP F CA 1
ATOM 7775 C C . ASP F 2 92 ? 103.313 146.142 85.574 1.00 88.48 92 ASP F C 1
ATOM 7776 O O . ASP F 2 92 ? 102.605 145.175 85.272 1.00 87.80 92 ASP F O 1
ATOM 7781 N N . ILE F 2 93 ? 104.149 146.133 86.613 1.00 86.57 93 ILE F N 1
ATOM 7782 C CA . ILE F 2 93 ? 104.311 144.982 87.497 1.00 86.41 93 ILE F CA 1
ATOM 7783 C C . ILE F 2 93 ? 102.956 144.546 88.038 1.00 85.87 93 ILE F C 1
ATOM 7784 O O . ILE F 2 93 ? 102.247 145.330 88.679 1.00 86.22 93 ILE F O 1
ATOM 7789 N N . ASP F 2 94 ? 102.588 143.294 87.782 1.00 81.57 94 ASP F N 1
ATOM 7790 C CA . ASP F 2 94 ? 101.299 142.785 88.221 1.00 82.20 94 ASP F CA 1
ATOM 7791 C C . ASP F 2 94 ? 101.340 142.435 89.708 1.00 81.62 94 ASP F C 1
ATOM 7792 O O . ASP F 2 94 ? 102.358 142.589 90.389 1.00 80.53 94 ASP F O 1
ATOM 7797 N N . ASP F 2 95 ? 100.207 141.948 90.212 1.00 87.67 95 ASP F N 1
ATOM 7798 C CA . ASP F 2 95 ? 100.092 141.606 91.624 1.00 87.94 95 ASP F CA 1
ATOM 7799 C C . ASP F 2 95 ? 100.707 140.222 91.818 1.00 88.41 95 ASP F C 1
ATOM 7800 O O . ASP F 2 95 ? 100.023 139.272 92.212 1.00 88.19 95 ASP F O 1
ATOM 7805 N N . ALA F 2 96 ? 101.988 140.087 91.477 1.00 73.18 96 ALA F N 1
ATOM 7806 C CA . ALA F 2 96 ? 102.725 138.851 91.719 1.00 71.44 96 ALA F CA 1
ATOM 7807 C C . ALA F 2 96 ? 104.138 139.062 92.234 1.00 68.69 96 ALA F C 1
ATOM 7808 O O . ALA F 2 96 ? 104.684 138.144 92.856 1.00 68.43 96 ALA F O 1
ATOM 7810 N N . ALA F 2 97 ? 104.760 140.216 92.000 1.00 64.53 97 ALA F N 1
ATOM 7811 C CA . ALA F 2 97 ? 106.100 140.489 92.500 1.00 67.73 97 ALA F CA 1
ATOM 7812 C C . ALA F 2 97 ? 106.098 141.176 93.853 1.00 70.15 97 ALA F C 1
ATOM 7813 O O . ALA F 2 97 ? 106.978 140.905 94.676 1.00 67.51 97 ALA F O 1
ATOM 7815 N N . ILE F 2 98 ? 105.134 142.065 94.095 1.00 73.17 98 ILE F N 1
ATOM 7816 C CA . ILE F 2 98 ? 105.005 142.692 95.406 1.00 69.02 98 ILE F CA 1
ATOM 7817 C C . ILE F 2 98 ? 104.692 141.645 96.466 1.00 66.85 98 ILE F C 1
ATOM 7818 O O . ILE F 2 98 ? 105.318 141.610 97.531 1.00 69.01 98 ILE F O 1
ATOM 7823 N N . GLN F 2 99 ? 103.721 140.773 96.190 1.00 65.30 99 GLN F N 1
ATOM 7824 C CA . GLN F 2 99 ? 103.440 139.677 97.106 1.00 67.78 99 GLN F CA 1
ATOM 7825 C C . GLN F 2 99 ? 104.615 138.712 97.165 1.00 66.31 99 GLN F C 1
ATOM 7826 O O . GLN F 2 99 ? 104.944 138.190 98.235 1.00 68.01 99 GLN F O 1
ATOM 7832 N N . GLY F 2 100 ? 105.262 138.471 96.025 1.00 58.43 100 GLY F N 1
ATOM 7833 C CA . GLY F 2 100 ? 106.435 137.613 96.021 1.00 58.61 100 GLY F CA 1
ATOM 7834 C C . GLY F 2 100 ? 107.570 138.180 96.850 1.00 58.64 100 GLY F C 1
ATOM 7835 O O . GLY F 2 100 ? 108.193 137.467 97.639 1.00 59.03 100 GLY F O 1
ATOM 7836 N N . VAL F 2 101 ? 107.850 139.476 96.690 1.00 61.93 101 VAL F N 1
ATOM 7837 C CA . VAL F 2 101 ? 108.935 140.084 97.454 1.00 64.13 101 VAL F CA 1
ATOM 7838 C C . VAL F 2 101 ? 108.569 140.183 98.930 1.00 65.47 101 VAL F C 1
ATOM 7839 O O . VAL F 2 101 ? 109.449 140.131 99.798 1.00 63.07 101 VAL F O 1
ATOM 7843 N N . LYS F 2 102 ? 107.279 140.324 99.248 1.00 64.83 102 LYS F N 1
ATOM 7844 C CA . LYS F 2 102 ? 106.864 140.325 100.646 1.00 60.11 102 LYS F CA 1
ATOM 7845 C C . LYS F 2 102 ? 107.058 138.950 101.274 1.00 61.22 102 LYS F C 1
ATOM 7846 O O . LYS F 2 102 ? 107.644 138.827 102.352 1.00 64.52 102 LYS F O 1
ATOM 7852 N N . VAL F 2 103 ? 106.581 137.899 100.602 1.00 57.65 103 VAL F N 1
ATOM 7853 C CA . VAL F 2 103 ? 106.656 136.553 101.164 1.00 56.18 103 VAL F CA 1
ATOM 7854 C C . VAL F 2 103 ? 108.092 136.039 101.190 1.00 56.68 103 VAL F C 1
ATOM 7855 O O . VAL F 2 103 ? 108.457 135.252 102.072 1.00 55.74 103 VAL F O 1
ATOM 7859 N N . GLY F 2 104 ? 108.932 136.472 100.246 1.00 62.58 104 GLY F N 1
ATOM 7860 C CA . GLY F 2 104 ? 110.291 135.957 100.187 1.00 62.60 104 GLY F CA 1
ATOM 7861 C C . GLY F 2 104 ? 111.078 136.212 101.457 1.00 63.96 104 GLY F C 1
ATOM 7862 O O . GLY F 2 104 ? 111.862 135.367 101.893 1.00 63.62 104 GLY F O 1
ATOM 7863 N N . MET F 2 105 ? 110.887 137.380 102.063 1.00 70.08 105 MET F N 1
ATOM 7864 C CA . MET F 2 105 ? 111.528 137.706 103.327 1.00 70.44 105 MET F CA 1
ATOM 7865 C C . MET F 2 105 ? 110.537 137.927 104.463 1.00 69.92 105 MET F C 1
ATOM 7866 O O . MET F 2 105 ? 110.914 138.487 105.493 1.00 67.71 105 MET F O 1
ATOM 7871 N N . MET F 2 106 ? 109.278 137.516 104.295 1.00 68.48 106 MET F N 1
ATOM 7872 C CA . MET F 2 106 ? 108.368 137.449 105.432 1.00 63.92 106 MET F CA 1
ATOM 7873 C C . MET F 2 106 ? 108.861 136.444 106.464 1.00 64.37 106 MET F C 1
ATOM 7874 O O . MET F 2 106 ? 108.804 136.700 107.671 1.00 64.33 106 MET F O 1
ATOM 7879 N N . GLY F 2 107 ? 109.349 135.297 106.003 1.00 60.75 107 GLY F N 1
ATOM 7880 C CA . GLY F 2 107 ? 109.821 134.251 106.876 1.00 61.47 107 GLY F CA 1
ATOM 7881 C C . GLY F 2 107 ? 111.160 134.544 107.522 1.00 61.44 107 GLY F C 1
ATOM 7882 O O . GLY F 2 107 ? 111.264 134.647 108.747 1.00 65.42 107 GLY F O 1
ATOM 7883 N N . PRO F 2 108 ? 112.221 134.652 106.713 1.00 56.70 108 PRO F N 1
ATOM 7884 C CA . PRO F 2 108 ? 113.559 134.850 107.298 1.00 58.32 108 PRO F CA 1
ATOM 7885 C C . PRO F 2 108 ? 113.688 136.106 108.144 1.00 61.00 108 PRO F C 1
ATOM 7886 O O . PRO F 2 108 ? 114.371 136.075 109.175 1.00 58.12 108 PRO F O 1
ATOM 7890 N N . LEU F 2 109 ? 113.055 137.213 107.748 1.00 56.05 109 LEU F N 1
ATOM 7891 C CA . LEU F 2 109 ? 113.158 138.429 108.551 1.00 53.17 109 LEU F CA 1
ATOM 7892 C C . LEU F 2 109 ? 112.445 138.269 109.887 1.00 49.81 109 LEU F C 1
ATOM 7893 O O . LEU F 2 109 ? 112.934 138.745 110.918 1.00 51.26 109 LEU F O 1
ATOM 7898 N N . ALA F 2 110 ? 111.291 137.600 109.893 1.00 44.01 110 ALA F N 1
ATOM 7899 C CA . ALA F 2 110 ? 110.612 137.326 111.154 1.00 48.09 110 ALA F CA 1
ATOM 7900 C C . ALA F 2 110 ? 111.410 136.360 112.019 1.00 46.94 110 ALA F C 1
ATOM 7901 O O . ALA F 2 110 ? 111.385 136.465 113.249 1.00 45.73 110 ALA F O 1
ATOM 7903 N N . GLY F 2 111 ? 112.120 135.414 111.402 1.00 38.73 111 GLY F N 1
ATOM 7904 C CA . GLY F 2 111 ? 112.913 134.476 112.173 1.00 34.96 111 GLY F CA 1
ATOM 7905 C C . GLY F 2 111 ? 114.194 135.064 112.718 1.00 36.60 111 GLY F C 1
ATOM 7906 O O . GLY F 2 111 ? 114.710 134.589 113.733 1.00 34.57 111 GLY F O 1
ATOM 7907 N N . ILE F 2 112 ? 114.732 136.090 112.057 1.00 38.24 112 ILE F N 1
ATOM 7908 C CA . ILE F 2 112 ? 115.948 136.735 112.541 1.00 35.75 112 ILE F CA 1
ATOM 7909 C C . ILE F 2 112 ? 115.652 137.908 113.472 1.00 33.01 112 ILE F C 1
ATOM 7910 O O . ILE F 2 112 ? 116.492 138.240 114.320 1.00 34.25 112 ILE F O 1
ATOM 7915 N N . GLY F 2 113 ? 114.478 138.525 113.363 1.00 27.53 113 GLY F N 1
ATOM 7916 C CA . GLY F 2 113 ? 114.179 139.694 114.165 1.00 25.27 113 GLY F CA 1
ATOM 7917 C C . GLY F 2 113 ? 113.423 139.421 115.448 1.00 26.43 113 GLY F C 1
ATOM 7918 O O . GLY F 2 113 ? 113.352 140.292 116.319 1.00 24.70 113 GLY F O 1
ATOM 7919 N N . ASP F 2 114 ? 112.858 138.223 115.588 1.00 35.09 114 ASP F N 1
ATOM 7920 C CA . ASP F 2 114 ? 112.104 137.891 116.793 1.00 31.97 114 ASP F CA 1
ATOM 7921 C C . ASP F 2 114 ? 113.029 137.579 117.967 1.00 28.55 114 ASP F C 1
ATOM 7922 O O . ASP F 2 114 ? 112.887 138.201 119.025 1.00 29.10 114 ASP F O 1
ATOM 7927 N N . PRO F 2 115 ? 113.981 136.645 117.849 1.00 22.30 115 PRO F N 1
ATOM 7928 C CA . PRO F 2 115 ? 114.873 136.409 118.992 1.00 23.13 115 PRO F CA 1
ATOM 7929 C C . PRO F 2 115 ? 115.879 137.524 119.209 1.00 27.07 115 PRO F C 1
ATOM 7930 O O . PRO F 2 115 ? 116.322 137.727 120.345 1.00 35.04 115 PRO F O 1
ATOM 7934 N N . VAL F 2 116 ? 116.255 138.254 118.156 1.00 30.01 116 VAL F N 1
ATOM 7935 C CA . VAL F 2 116 ? 117.191 139.362 118.310 1.00 28.92 116 VAL F CA 1
ATOM 7936 C C . VAL F 2 116 ? 116.569 140.529 119.064 1.00 22.85 116 VAL F C 1
ATOM 7937 O O . VAL F 2 116 ? 117.242 141.163 119.884 1.00 21.89 116 VAL F O 1
ATOM 7941 N N . PHE F 2 117 ? 115.287 140.816 118.834 1.00 29.33 117 PHE F N 1
ATOM 7942 C CA . PHE F 2 117 ? 114.641 141.969 119.441 1.00 24.17 117 PHE F CA 1
ATOM 7943 C C . PHE F 2 117 ? 113.769 141.638 120.642 1.00 25.16 117 PHE F C 1
ATOM 7944 O O . PHE F 2 117 ? 113.479 142.540 121.431 1.00 28.94 117 PHE F O 1
ATOM 7952 N N . TRP F 2 118 ? 113.333 140.387 120.800 1.00 26.79 118 TRP F N 1
ATOM 7953 C CA . TRP F 2 118 ? 112.538 140.038 121.971 1.00 30.30 118 TRP F CA 1
ATOM 7954 C C . TRP F 2 118 ? 113.393 139.498 123.108 1.00 31.59 118 TRP F C 1
ATOM 7955 O O . TRP F 2 118 ? 113.178 139.858 124.270 1.00 28.72 118 TRP F O 1
ATOM 7966 N N . PHE F 2 119 ? 114.352 138.628 122.798 1.00 25.86 119 PHE F N 1
ATOM 7967 C CA . PHE F 2 119 ? 115.081 137.893 123.821 1.00 29.97 119 PHE F CA 1
ATOM 7968 C C . PHE F 2 119 ? 116.586 138.131 123.777 1.00 30.69 119 PHE F C 1
ATOM 7969 O O . PHE F 2 119 ? 117.340 137.337 124.351 1.00 38.54 119 PHE F O 1
ATOM 7977 N N . THR F 2 120 ? 117.048 139.183 123.104 1.00 24.97 120 THR F N 1
ATOM 7978 C CA . THR F 2 120 ? 118.460 139.549 123.139 1.00 23.26 120 THR F CA 1
ATOM 7979 C C . THR F 2 120 ? 118.693 140.949 123.682 1.00 24.11 120 THR F C 1
ATOM 7980 O O . THR F 2 120 ? 119.500 141.122 124.602 1.00 25.63 120 THR F O 1
ATOM 7984 N N . VAL F 2 121 ? 118.018 141.960 123.141 1.00 27.83 121 VAL F N 1
ATOM 7985 C CA . VAL F 2 121 ? 118.246 143.331 123.588 1.00 33.10 121 VAL F CA 1
ATOM 7986 C C . VAL F 2 121 ? 117.234 143.744 124.650 1.00 33.89 121 VAL F C 1
ATOM 7987 O O . VAL F 2 121 ? 117.571 144.468 125.591 1.00 40.69 121 VAL F O 1
ATOM 7991 N N . ARG F 2 122 ? 115.989 143.295 124.525 1.00 26.49 122 ARG F N 1
ATOM 7992 C CA . ARG F 2 122 ? 114.998 143.586 125.557 1.00 27.70 122 ARG F CA 1
ATOM 7993 C C . ARG F 2 122 ? 115.396 143.016 126.912 1.00 28.07 122 ARG F C 1
ATOM 7994 O O . ARG F 2 122 ? 115.328 143.757 127.909 1.00 37.00 122 ARG F O 1
ATOM 8002 N N . PRO F 2 123 ? 115.808 141.746 127.035 1.00 25.70 123 PRO F N 1
ATOM 8003 C CA . PRO F 2 123 ? 116.256 141.269 128.351 1.00 25.30 123 PRO F CA 1
ATOM 8004 C C . PRO F 2 123 ? 117.454 142.017 128.905 1.00 28.65 123 PRO F C 1
ATOM 8005 O O . PRO F 2 123 ? 117.467 142.308 130.102 1.00 32.93 123 PRO F O 1
ATOM 8009 N N . ILE F 2 124 ? 118.459 142.349 128.088 1.00 26.04 124 ILE F N 1
ATOM 8010 C CA . ILE F 2 124 ? 119.626 143.034 128.641 1.00 25.71 124 ILE F CA 1
ATOM 8011 C C . ILE F 2 124 ? 119.254 144.438 129.100 1.00 22.47 124 ILE F C 1
ATOM 8012 O O . ILE F 2 124 ? 119.663 144.878 130.182 1.00 28.69 124 ILE F O 1
ATOM 8017 N N . VAL F 2 125 ? 118.463 145.159 128.305 1.00 21.97 125 VAL F N 1
ATOM 8018 C CA . VAL F 2 125 ? 118.085 146.515 128.684 1.00 23.50 125 VAL F CA 1
ATOM 8019 C C . VAL F 2 125 ? 117.229 146.495 129.946 1.00 23.83 125 VAL F C 1
ATOM 8020 O O . VAL F 2 125 ? 117.453 147.277 130.880 1.00 25.26 125 VAL F O 1
ATOM 8024 N N . GLY F 2 126 ? 116.255 145.583 130.007 1.00 25.12 126 GLY F N 1
ATOM 8025 C CA . GLY F 2 126 ? 115.433 145.478 131.200 1.00 24.42 126 GLY F CA 1
ATOM 8026 C C . GLY F 2 126 ? 116.223 145.055 132.422 1.00 26.90 126 GLY F C 1
ATOM 8027 O O . GLY F 2 126 ? 115.980 145.542 133.527 1.00 37.64 126 GLY F O 1
ATOM 8028 N N . ALA F 2 127 ? 117.185 144.148 132.241 1.00 16.77 127 ALA F N 1
ATOM 8029 C CA . ALA F 2 127 ? 118.000 143.693 133.359 1.00 19.03 127 ALA F CA 1
ATOM 8030 C C . ALA F 2 127 ? 118.874 144.813 133.902 1.00 26.78 127 ALA F C 1
ATOM 8031 O O . ALA F 2 127 ? 118.998 144.966 135.119 1.00 28.49 127 ALA F O 1
ATOM 8033 N N . ILE F 2 128 ? 119.485 145.610 133.021 1.00 25.33 128 ILE F N 1
ATOM 8034 C CA . ILE F 2 128 ? 120.255 146.759 133.493 1.00 18.22 128 ILE F CA 1
ATOM 8035 C C . ILE F 2 128 ? 119.352 147.745 134.221 1.00 14.96 128 ILE F C 1
ATOM 8036 O O . ILE F 2 128 ? 119.677 148.211 135.324 1.00 17.20 128 ILE F O 1
ATOM 8041 N N . ALA F 2 129 ? 118.197 148.063 133.631 1.00 18.63 129 ALA F N 1
ATOM 8042 C CA . ALA F 2 129 ? 117.309 149.049 134.235 1.00 23.34 129 ALA F CA 1
ATOM 8043 C C . ALA F 2 129 ? 116.805 148.584 135.597 1.00 23.33 129 ALA F C 1
ATOM 8044 O O . ALA F 2 129 ? 116.627 149.397 136.510 1.00 33.91 129 ALA F O 1
ATOM 8046 N N . ALA F 2 130 ? 116.563 147.282 135.753 1.00 22.90 130 ALA F N 1
ATOM 8047 C CA . ALA F 2 130 ? 116.123 146.760 137.042 1.00 27.51 130 ALA F CA 1
ATOM 8048 C C . ALA F 2 130 ? 117.273 146.666 138.036 1.00 29.09 130 ALA F C 1
ATOM 8049 O O . ALA F 2 130 ? 117.072 146.862 139.239 1.00 32.52 130 ALA F O 1
ATOM 8051 N N . SER F 2 131 ? 118.481 146.362 137.555 1.00 27.82 131 SER F N 1
ATOM 8052 C CA . SER F 2 131 ? 119.639 146.297 138.437 1.00 28.66 131 SER F CA 1
ATOM 8053 C C . SER F 2 131 ? 119.989 147.664 139.000 1.00 29.28 131 SER F C 1
ATOM 8054 O O . SER F 2 131 ? 120.499 147.757 140.122 1.00 30.83 131 SER F O 1
ATOM 8057 N N . LEU F 2 132 ? 119.733 148.730 138.249 1.00 28.58 132 LEU F N 1
ATOM 8058 C CA . LEU F 2 132 ? 119.952 150.072 138.767 1.00 25.73 132 LEU F CA 1
ATOM 8059 C C . LEU F 2 132 ? 118.706 150.653 139.428 1.00 28.96 132 LEU F C 1
ATOM 8060 O O . LEU F 2 132 ? 118.690 151.843 139.757 1.00 36.25 132 LEU F O 1
ATOM 8065 N N . ALA F 2 133 ? 117.666 149.841 139.634 1.00 30.19 133 ALA F N 1
ATOM 8066 C CA . ALA F 2 133 ? 116.454 150.262 140.325 1.00 29.63 133 ALA F CA 1
ATOM 8067 C C . ALA F 2 133 ? 116.304 149.601 141.690 1.00 33.81 133 ALA F C 1
ATOM 8068 O O . ALA F 2 133 ? 115.207 149.601 142.257 1.00 37.40 133 ALA F O 1
ATOM 8070 N N . THR F 2 134 ? 117.384 149.030 142.227 1.00 36.94 134 THR F N 1
ATOM 8071 C CA . THR F 2 134 ? 117.292 148.334 143.507 1.00 36.08 134 THR F CA 1
ATOM 8072 C C . THR F 2 134 ? 117.046 149.306 144.654 1.00 35.86 134 THR F C 1
ATOM 8073 O O . THR F 2 134 ? 116.469 148.929 145.680 1.00 29.81 134 THR F O 1
ATOM 8077 N N . GLY F 2 135 ? 117.487 150.552 144.508 1.00 40.34 135 GLY F N 1
ATOM 8078 C CA . GLY F 2 135 ? 117.314 151.538 145.556 1.00 36.68 135 GLY F CA 1
ATOM 8079 C C . GLY F 2 135 ? 116.187 152.515 145.299 1.00 37.36 135 GLY F C 1
ATOM 8080 O O . GLY F 2 135 ? 116.091 153.547 145.968 1.00 36.12 135 GLY F O 1
ATOM 8081 N N . GLY F 2 136 ? 115.322 152.201 144.338 1.00 41.14 136 GLY F N 1
ATOM 8082 C CA . GLY F 2 136 ? 114.241 153.099 143.991 1.00 41.43 136 GLY F CA 1
ATOM 8083 C C . GLY F 2 136 ? 114.664 154.308 143.194 1.00 43.21 136 GLY F C 1
ATOM 8084 O O . GLY F 2 136 ? 113.954 155.318 143.198 1.00 43.84 136 GLY F O 1
ATOM 8085 N N . SER F 2 137 ? 115.803 154.236 142.510 1.00 39.64 137 SER F N 1
ATOM 8086 C CA . SER F 2 137 ? 116.298 155.371 141.747 1.00 37.86 137 SER F CA 1
ATOM 8087 C C . SER F 2 137 ? 115.333 155.730 140.624 1.00 41.41 137 SER F C 1
ATOM 8088 O O . SER F 2 137 ? 114.811 154.858 139.926 1.00 44.81 137 SER F O 1
ATOM 8091 N N . ILE F 2 138 ? 115.098 157.033 140.456 1.00 42.19 138 ILE F N 1
ATOM 8092 C CA . ILE F 2 138 ? 114.177 157.512 139.434 1.00 40.66 138 ILE F CA 1
ATOM 8093 C C . ILE F 2 138 ? 114.718 157.267 138.031 1.00 34.91 138 ILE F C 1
ATOM 8094 O O . ILE F 2 138 ? 113.938 157.079 137.091 1.00 39.75 138 ILE F O 1
ATOM 8099 N N . ILE F 2 139 ? 116.044 157.229 137.864 1.00 24.10 139 ILE F N 1
ATOM 8100 C CA . ILE F 2 139 ? 116.637 157.180 136.529 1.00 30.10 139 ILE F CA 1
ATOM 8101 C C . ILE F 2 139 ? 116.497 155.831 135.845 1.00 37.45 139 ILE F C 1
ATOM 8102 O O . ILE F 2 139 ? 116.931 155.692 134.695 1.00 44.77 139 ILE F O 1
ATOM 8107 N N . ALA F 2 140 ? 115.882 154.832 136.495 1.00 37.47 140 ALA F N 1
ATOM 8108 C CA . ALA F 2 140 ? 115.790 153.512 135.869 1.00 23.90 140 ALA F CA 1
ATOM 8109 C C . ALA F 2 140 ? 114.770 153.476 134.737 1.00 26.54 140 ALA F C 1
ATOM 8110 O O . ALA F 2 140 ? 115.137 153.096 133.609 1.00 32.44 140 ALA F O 1
ATOM 8112 N N . PRO F 2 141 ? 113.491 153.818 134.949 1.00 29.84 141 PRO F N 1
ATOM 8113 C CA . PRO F 2 141 ? 112.574 153.875 133.801 1.00 34.82 141 PRO F CA 1
ATOM 8114 C C . PRO F 2 141 ? 112.994 154.898 132.767 1.00 30.49 141 PRO F C 1
ATOM 8115 O O . PRO F 2 141 ? 112.771 154.688 131.568 1.00 31.14 141 PRO F O 1
ATOM 8119 N N . LEU F 2 142 ? 113.603 156.002 133.201 1.00 30.14 142 LEU F N 1
ATOM 8120 C CA . LEU F 2 142 ? 114.100 157.001 132.263 1.00 33.07 142 LEU F CA 1
ATOM 8121 C C . LEU F 2 142 ? 115.161 156.407 131.347 1.00 35.19 142 LEU F C 1
ATOM 8122 O O . LEU F 2 142 ? 115.099 156.563 130.122 1.00 42.84 142 LEU F O 1
ATOM 8127 N N . PHE F 2 143 ? 116.139 155.706 131.927 1.00 18.98 143 PHE F N 1
ATOM 8128 C CA . PHE F 2 143 ? 117.173 155.063 131.125 1.00 21.71 143 PHE F CA 1
ATOM 8129 C C . PHE F 2 143 ? 116.575 154.027 130.187 1.00 32.17 143 PHE F C 1
ATOM 8130 O O . PHE F 2 143 ? 116.939 153.964 129.005 1.00 32.74 143 PHE F O 1
ATOM 8138 N N . PHE F 2 144 ? 115.656 153.202 130.699 1.00 33.93 144 PHE F N 1
ATOM 8139 C CA . PHE F 2 144 ? 115.041 152.174 129.865 1.00 25.92 144 PHE F CA 1
ATOM 8140 C C . PHE F 2 144 ? 114.353 152.795 128.658 1.00 29.03 144 PHE F C 1
ATOM 8141 O O . PHE F 2 144 ? 114.608 152.404 127.511 1.00 35.01 144 PHE F O 1
ATOM 8149 N N . PHE F 2 145 ? 113.485 153.779 128.901 1.00 29.77 145 PHE F N 1
ATOM 8150 C CA . PHE F 2 145 ? 112.767 154.427 127.811 1.00 29.51 145 PHE F CA 1
ATOM 8151 C C . PHE F 2 145 ? 113.728 155.065 126.821 1.00 27.90 145 PHE F C 1
ATOM 8152 O O . PHE F 2 145 ? 113.597 154.875 125.606 1.00 31.16 145 PHE F O 1
ATOM 8160 N N . ILE F 2 146 ? 114.719 155.806 127.322 1.00 26.84 146 ILE F N 1
ATOM 8161 C CA . ILE F 2 146 ? 115.621 156.530 126.432 1.00 30.56 146 ILE F CA 1
ATOM 8162 C C . ILE F 2 146 ? 116.362 155.561 125.521 1.00 30.82 146 ILE F C 1
ATOM 8163 O O . ILE F 2 146 ? 116.354 155.710 124.292 1.00 34.15 146 ILE F O 1
ATOM 8168 N N . VAL F 2 147 ? 116.979 154.529 126.102 1.00 24.54 147 VAL F N 1
ATOM 8169 C CA . VAL F 2 147 ? 117.819 153.650 125.295 1.00 27.07 147 VAL F CA 1
ATOM 8170 C C . VAL F 2 147 ? 116.970 152.807 124.346 1.00 35.95 147 VAL F C 1
ATOM 8171 O O . VAL F 2 147 ? 117.320 152.638 123.168 1.00 40.45 147 VAL F O 1
ATOM 8175 N N . TRP F 2 148 ? 115.830 152.288 124.821 1.00 38.34 148 TRP F N 1
ATOM 8176 C CA . TRP F 2 148 ? 115.002 151.459 123.955 1.00 34.94 148 TRP F CA 1
ATOM 8177 C C . TRP F 2 148 ? 114.437 152.267 122.796 1.00 29.34 148 TRP F C 1
ATOM 8178 O O . TRP F 2 148 ? 114.465 151.812 121.646 1.00 36.68 148 TRP F O 1
ATOM 8189 N N . ASN F 2 149 ? 113.926 153.469 123.073 1.00 31.88 149 ASN F N 1
ATOM 8190 C CA . ASN F 2 149 ? 113.383 154.296 122.006 1.00 35.04 149 ASN F CA 1
ATOM 8191 C C . ASN F 2 149 ? 114.464 154.709 121.019 1.00 37.73 149 ASN F C 1
ATOM 8192 O O . ASN F 2 149 ? 114.227 154.714 119.806 1.00 37.45 149 ASN F O 1
ATOM 8197 N N . ALA F 2 150 ? 115.655 155.062 121.509 1.00 37.46 150 ALA F N 1
ATOM 8198 C CA . ALA F 2 150 ? 116.730 155.430 120.596 1.00 37.16 150 ALA F CA 1
ATOM 8199 C C . ALA F 2 150 ? 117.069 154.275 119.665 1.00 34.01 150 ALA F C 1
ATOM 8200 O O . ALA F 2 150 ? 117.143 154.451 118.441 1.00 37.89 150 ALA F O 1
ATOM 8202 N N . ILE F 2 151 ? 117.238 153.073 120.225 1.00 29.22 151 ILE F N 1
ATOM 8203 C CA . ILE F 2 151 ? 117.579 151.914 119.401 1.00 37.04 151 ILE F CA 1
ATOM 8204 C C . ILE F 2 151 ? 116.481 151.646 118.378 1.00 38.43 151 ILE F C 1
ATOM 8205 O O . ILE F 2 151 ? 116.752 151.453 117.185 1.00 38.79 151 ILE F O 1
ATOM 8210 N N . ARG F 2 152 ? 115.223 151.657 118.825 1.00 39.16 152 ARG F N 1
ATOM 8211 C CA . ARG F 2 152 ? 114.113 151.312 117.941 1.00 30.01 152 ARG F CA 1
ATOM 8212 C C . ARG F 2 152 ? 113.969 152.320 116.806 1.00 39.76 152 ARG F C 1
ATOM 8213 O O . ARG F 2 152 ? 113.850 151.936 115.635 1.00 45.72 152 ARG F O 1
ATOM 8221 N N . ILE F 2 153 ? 113.990 153.617 117.128 1.00 34.24 153 ILE F N 1
ATOM 8222 C CA . ILE F 2 153 ? 113.822 154.641 116.099 1.00 31.34 153 ILE F CA 1
ATOM 8223 C C . ILE F 2 153 ? 114.985 154.613 115.116 1.00 30.64 153 ILE F C 1
ATOM 8224 O O . ILE F 2 153 ? 114.786 154.682 113.896 1.00 34.77 153 ILE F O 1
ATOM 8229 N N . ALA F 2 154 ? 116.217 154.517 115.626 1.00 29.33 154 ALA F N 1
ATOM 8230 C CA . ALA F 2 154 ? 117.370 154.484 114.734 1.00 32.91 154 ALA F CA 1
ATOM 8231 C C . ALA F 2 154 ? 117.292 153.295 113.786 1.00 36.00 154 ALA F C 1
ATOM 8232 O O . ALA F 2 154 ? 117.445 153.446 112.565 1.00 42.00 154 ALA F O 1
ATOM 8234 N N . PHE F 2 155 ? 117.033 152.102 114.331 1.00 38.19 155 PHE F N 1
ATOM 8235 C CA . PHE F 2 155 ? 116.956 150.907 113.498 1.00 39.24 155 PHE F CA 1
ATOM 8236 C C . PHE F 2 155 ? 115.865 151.040 112.448 1.00 35.86 155 PHE F C 1
ATOM 8237 O O . PHE F 2 155 ? 116.095 150.770 111.264 1.00 34.13 155 PHE F O 1
ATOM 8245 N N . LEU F 2 156 ? 114.668 151.465 112.859 1.00 41.55 156 LEU F N 1
ATOM 8246 C CA . LEU F 2 156 ? 113.550 151.523 111.926 1.00 42.13 156 LEU F CA 1
ATOM 8247 C C . LEU F 2 156 ? 113.817 152.521 110.805 1.00 47.98 156 LEU F C 1
ATOM 8248 O O . LEU F 2 156 ? 113.621 152.210 109.622 1.00 49.90 156 LEU F O 1
ATOM 8253 N N . TRP F 2 157 ? 114.287 153.724 111.154 1.00 48.11 157 TRP F N 1
ATOM 8254 C CA . TRP F 2 157 ? 114.519 154.737 110.130 1.00 40.19 157 TRP F CA 1
ATOM 8255 C C . TRP F 2 157 ? 115.614 154.305 109.167 1.00 42.67 157 TRP F C 1
ATOM 8256 O O . TRP F 2 157 ? 115.447 154.392 107.943 1.00 48.15 157 TRP F O 1
ATOM 8267 N N . TYR F 2 158 ? 116.743 153.828 109.697 1.00 39.56 158 TYR F N 1
ATOM 8268 C CA . TYR F 2 158 ? 117.840 153.446 108.818 1.00 39.46 158 TYR F CA 1
ATOM 8269 C C . TYR F 2 158 ? 117.455 152.265 107.937 1.00 43.20 158 TYR F C 1
ATOM 8270 O O . TYR F 2 158 ? 117.800 152.237 106.751 1.00 48.85 158 TYR F O 1
ATOM 8279 N N . THR F 2 159 ? 116.720 151.292 108.484 1.00 48.61 159 THR F N 1
ATOM 8280 C CA . THR F 2 159 ? 116.327 150.138 107.686 1.00 46.30 159 THR F CA 1
ATOM 8281 C C . THR F 2 159 ? 115.352 150.523 106.580 1.00 43.56 159 THR F C 1
ATOM 8282 O O . THR F 2 159 ? 115.486 150.049 105.447 1.00 44.32 159 THR F O 1
ATOM 8286 N N . GLN F 2 160 ? 114.365 151.377 106.873 1.00 45.12 160 GLN F N 1
ATOM 8287 C CA . GLN F 2 160 ? 113.437 151.769 105.815 1.00 46.84 160 GLN F CA 1
ATOM 8288 C C . GLN F 2 160 ? 114.136 152.600 104.746 1.00 52.72 160 GLN F C 1
ATOM 8289 O O . GLN F 2 160 ? 113.874 152.429 103.547 1.00 55.06 160 GLN F O 1
ATOM 8295 N N . GLU F 2 161 ? 115.030 153.506 105.154 1.00 61.43 161 GLU F N 1
ATOM 8296 C CA . GLU F 2 161 ? 115.776 154.283 104.170 1.00 60.19 161 GLU F CA 1
ATOM 8297 C C . GLU F 2 161 ? 116.627 153.376 103.291 1.00 63.68 161 GLU F C 1
ATOM 8298 O O . GLU F 2 161 ? 116.664 153.540 102.062 1.00 67.24 161 GLU F O 1
ATOM 8304 N N . PHE F 2 162 ? 117.306 152.401 103.903 1.00 63.04 162 PHE F N 1
ATOM 8305 C CA . PHE F 2 162 ? 118.125 151.472 103.137 1.00 62.56 162 PHE F CA 1
ATOM 8306 C C . PHE F 2 162 ? 117.274 150.647 102.185 1.00 62.77 162 PHE F C 1
ATOM 8307 O O . PHE F 2 162 ? 117.672 150.407 101.045 1.00 63.44 162 PHE F O 1
ATOM 8315 N N . GLY F 2 163 ? 116.099 150.202 102.634 1.00 61.53 163 GLY F N 1
ATOM 8316 C CA . GLY F 2 163 ? 115.235 149.426 101.760 1.00 60.28 163 GLY F CA 1
ATOM 8317 C C . GLY F 2 163 ? 114.731 150.225 100.574 1.00 61.00 163 GLY F C 1
ATOM 8318 O O . GLY F 2 163 ? 114.687 149.722 99.447 1.00 64.09 163 GLY F O 1
ATOM 8319 N N . TYR F 2 164 ? 114.342 151.482 100.809 1.00 67.63 164 TYR F N 1
ATOM 8320 C CA . TYR F 2 164 ? 113.876 152.317 99.706 1.00 67.92 164 TYR F CA 1
ATOM 8321 C C . TYR F 2 164 ? 114.994 152.593 98.710 1.00 68.36 164 TYR F C 1
ATOM 8322 O O . TYR F 2 164 ? 114.777 152.535 97.494 1.00 68.77 164 TYR F O 1
ATOM 8331 N N . LYS F 2 165 ? 116.197 152.904 99.200 1.00 69.97 165 LYS F N 1
ATOM 8332 C CA . LYS F 2 165 ? 117.315 153.123 98.285 1.00 69.73 165 LYS F CA 1
ATOM 8333 C C . LYS F 2 165 ? 117.722 151.826 97.594 1.00 68.04 165 LYS F C 1
ATOM 8334 O O . LYS F 2 165 ? 118.218 151.843 96.461 1.00 68.89 165 LYS F O 1
ATOM 8340 N N . SER F 2 166 ? 117.497 150.691 98.257 1.00 69.76 166 SER F N 1
ATOM 8341 C CA . SER F 2 166 ? 117.913 149.398 97.733 1.00 71.77 166 SER F CA 1
ATOM 8342 C C . SER F 2 166 ? 117.007 148.939 96.601 1.00 73.15 166 SER F C 1
ATOM 8343 O O . SER F 2 166 ? 117.485 148.416 95.587 1.00 73.06 166 SER F O 1
ATOM 8346 N N . GLY F 2 167 ? 115.701 149.123 96.755 1.00 73.83 167 GLY F N 1
ATOM 8347 C CA . GLY F 2 167 ? 114.799 148.581 95.763 1.00 71.60 167 GLY F CA 1
ATOM 8348 C C . GLY F 2 167 ? 114.728 147.063 95.857 1.00 73.95 167 GLY F C 1
ATOM 8349 O O . GLY F 2 167 ? 114.974 146.456 96.902 1.00 75.42 167 GLY F O 1
ATOM 8350 N N . SER F 2 168 ? 114.384 146.447 94.727 1.00 75.43 168 SER F N 1
ATOM 8351 C CA . SER F 2 168 ? 114.164 145.009 94.675 1.00 76.32 168 SER F CA 1
ATOM 8352 C C . SER F 2 168 ? 115.399 144.210 94.274 1.00 77.09 168 SER F C 1
ATOM 8353 O O . SER F 2 168 ? 115.330 142.978 94.247 1.00 78.32 168 SER F O 1
ATOM 8356 N N . ALA F 2 169 ? 116.516 144.865 93.955 1.00 75.29 169 ALA F N 1
ATOM 8357 C CA . ALA F 2 169 ? 117.687 144.131 93.481 1.00 74.87 169 ALA F CA 1
ATOM 8358 C C . ALA F 2 169 ? 118.705 143.912 94.595 1.00 74.68 169 ALA F C 1
ATOM 8359 O O . ALA F 2 169 ? 119.085 142.773 94.896 1.00 73.93 169 ALA F O 1
ATOM 8361 N N . ILE F 2 170 ? 119.168 145.001 95.213 1.00 81.70 170 ILE F N 1
ATOM 8362 C CA . ILE F 2 170 ? 120.154 144.873 96.279 1.00 83.20 170 ILE F CA 1
ATOM 8363 C C . ILE F 2 170 ? 119.542 144.193 97.497 1.00 84.47 170 ILE F C 1
ATOM 8364 O O . ILE F 2 170 ? 120.252 143.556 98.285 1.00 84.29 170 ILE F O 1
ATOM 8369 N N . THR F 2 171 ? 118.221 144.295 97.667 1.00 88.60 171 THR F N 1
ATOM 8370 C CA . THR F 2 171 ? 117.560 143.596 98.763 1.00 87.90 171 THR F CA 1
ATOM 8371 C C . THR F 2 171 ? 117.627 142.083 98.602 1.00 89.00 171 THR F C 1
ATOM 8372 O O . THR F 2 171 ? 117.401 141.356 99.575 1.00 89.09 171 THR F O 1
ATOM 8376 N N . LYS F 2 172 ? 117.928 141.591 97.398 1.00 88.72 172 LYS F N 1
ATOM 8377 C CA . LYS F 2 172 ? 118.148 140.169 97.180 1.00 88.77 172 LYS F CA 1
ATOM 8378 C C . LYS F 2 172 ? 119.617 139.806 97.034 1.00 88.39 172 LYS F C 1
ATOM 8379 O O . LYS F 2 172 ? 120.004 138.700 97.426 1.00 86.38 172 LYS F O 1
ATOM 8385 N N . ASP F 2 173 ? 120.442 140.699 96.487 1.00 89.61 173 ASP F N 1
ATOM 8386 C CA . ASP F 2 173 ? 121.868 140.409 96.387 1.00 89.84 173 ASP F CA 1
ATOM 8387 C C . ASP F 2 173 ? 122.634 140.760 97.658 1.00 91.10 173 ASP F C 1
ATOM 8388 O O . ASP F 2 173 ? 123.869 140.781 97.630 1.00 90.93 173 ASP F O 1
ATOM 8393 N N . LEU F 2 174 ? 121.936 141.042 98.757 1.00 93.86 174 LEU F N 1
ATOM 8394 C CA . LEU F 2 174 ? 122.602 141.333 100.019 1.00 93.28 174 LEU F CA 1
ATOM 8395 C C . LEU F 2 174 ? 123.370 140.115 100.515 1.00 93.77 174 LEU F C 1
ATOM 8396 O O . LEU F 2 174 ? 122.955 138.971 100.313 1.00 93.41 174 LEU F O 1
ATOM 8401 N N . GLY F 2 175 ? 124.499 140.368 101.171 1.00 96.12 175 GLY F N 1
ATOM 8402 C CA . GLY F 2 175 ? 125.310 139.297 101.713 1.00 96.21 175 GLY F CA 1
ATOM 8403 C C . GLY F 2 175 ? 126.660 139.163 101.042 1.00 96.52 175 GLY F C 1
ATOM 8404 O O . GLY F 2 175 ? 127.197 138.057 100.930 1.00 96.07 175 GLY F O 1
ATOM 8405 N N . GLY F 2 176 ? 127.220 140.282 100.589 1.00 82.63 176 GLY F N 1
ATOM 8406 C CA . GLY F 2 176 ? 128.515 140.252 99.940 1.00 81.07 176 GLY F CA 1
ATOM 8407 C C . GLY F 2 176 ? 129.617 140.921 100.734 1.00 80.34 176 GLY F C 1
ATOM 8408 O O . GLY F 2 176 ? 129.657 142.150 100.846 1.00 78.19 176 GLY F O 1
ATOM 8409 N N . GLY F 2 177 ? 130.517 140.116 101.293 1.00 68.20 177 GLY F N 1
ATOM 8410 C CA . GLY F 2 177 ? 131.699 140.627 101.959 1.00 68.88 177 GLY F CA 1
ATOM 8411 C C . GLY F 2 177 ? 131.462 141.208 103.338 1.00 70.85 177 GLY F C 1
ATOM 8412 O O . GLY F 2 177 ? 131.825 140.596 104.347 1.00 67.53 177 GLY F O 1
ATOM 8413 N N . LEU F 2 178 ? 130.852 142.393 103.395 1.00 64.99 178 LEU F N 1
ATOM 8414 C CA . LEU F 2 178 ? 130.692 143.088 104.669 1.00 56.84 178 LEU F CA 1
ATOM 8415 C C . LEU F 2 178 ? 129.570 142.489 105.507 1.00 56.29 178 LEU F C 1
ATOM 8416 O O . LEU F 2 178 ? 129.667 142.449 106.740 1.00 59.30 178 LEU F O 1
ATOM 8421 N N . LEU F 2 179 ? 128.500 142.024 104.859 1.00 63.45 179 LEU F N 1
ATOM 8422 C CA . LEU F 2 179 ? 127.366 141.485 105.603 1.00 64.94 179 LEU F CA 1
ATOM 8423 C C . LEU F 2 179 ? 127.755 140.231 106.374 1.00 64.07 179 LEU F C 1
ATOM 8424 O O . LEU F 2 179 ? 127.315 140.036 107.512 1.00 65.39 179 LEU F O 1
ATOM 8429 N N . GLN F 2 180 ? 128.574 139.367 105.772 1.00 61.93 180 GLN F N 1
ATOM 8430 C CA . GLN F 2 180 ? 129.006 138.157 106.467 1.00 63.45 180 GLN F CA 1
ATOM 8431 C C . GLN F 2 180 ? 129.842 138.492 107.696 1.00 65.12 180 GLN F C 1
ATOM 8432 O O . GLN F 2 180 ? 129.668 137.883 108.759 1.00 65.96 180 GLN F O 1
ATOM 8438 N N . THR F 2 181 ? 130.756 139.456 107.570 1.00 47.96 181 THR F N 1
ATOM 8439 C CA . THR F 2 181 ? 131.576 139.853 108.710 1.00 45.13 181 THR F CA 1
ATOM 8440 C C . THR F 2 181 ? 130.723 140.466 109.814 1.00 41.56 181 THR F C 1
ATOM 8441 O O . THR F 2 181 ? 130.923 140.175 111.001 1.00 43.60 181 THR F O 1
ATOM 8445 N N . VAL F 2 182 ? 129.761 141.313 109.441 1.00 35.95 182 VAL F N 1
ATOM 8446 C CA . VAL F 2 182 ? 128.868 141.904 110.433 1.00 35.17 182 VAL F CA 1
ATOM 8447 C C . VAL F 2 182 ? 128.064 140.820 111.136 1.00 33.65 182 VAL F C 1
ATOM 8448 O O . VAL F 2 182 ? 127.899 140.843 112.362 1.00 39.79 182 VAL F O 1
ATOM 8452 N N . THR F 2 183 ? 127.558 139.849 110.372 1.00 28.91 183 THR F N 1
ATOM 8453 C CA . THR F 2 183 ? 126.791 138.757 110.961 1.00 30.39 183 THR F CA 1
ATOM 8454 C C . THR F 2 183 ? 127.635 137.950 111.937 1.00 29.69 183 THR F C 1
ATOM 8455 O O . THR F 2 183 ? 127.181 137.632 113.041 1.00 26.34 183 THR F O 1
ATOM 8459 N N . LYS F 2 184 ? 128.870 137.620 111.556 1.00 22.97 184 LYS F N 1
ATOM 8460 C CA . LYS F 2 184 ? 129.723 136.826 112.436 1.00 14.18 184 LYS F CA 1
ATOM 8461 C C . LYS F 2 184 ? 130.065 137.586 113.713 1.00 23.09 184 LYS F C 1
ATOM 8462 O O . LYS F 2 184 ? 130.035 137.019 114.813 1.00 28.61 184 LYS F O 1
ATOM 8468 N N . GLY F 2 185 ? 130.397 138.873 113.590 1.00 15.85 185 GLY F N 1
ATOM 8469 C CA . GLY F 2 185 ? 130.704 139.655 114.778 1.00 6.96 185 GLY F CA 1
ATOM 8470 C C . GLY F 2 185 ? 129.513 139.794 115.707 1.00 12.05 185 GLY F C 1
ATOM 8471 O O . GLY F 2 185 ? 129.642 139.651 116.929 1.00 14.77 185 GLY F O 1
ATOM 8472 N N . ALA F 2 186 ? 128.336 140.070 115.141 1.00 9.90 186 ALA F N 1
ATOM 8473 C CA . ALA F 2 186 ? 127.131 140.154 115.954 1.00 6.33 186 ALA F CA 1
ATOM 8474 C C . ALA F 2 186 ? 126.827 138.819 116.616 1.00 10.31 186 ALA F C 1
ATOM 8475 O O . ALA F 2 186 ? 126.364 138.780 117.758 1.00 14.30 186 ALA F O 1
ATOM 8477 N N . SER F 2 187 ? 127.092 137.712 115.919 1.00 13.52 187 SER F N 1
ATOM 8478 C CA . SER F 2 187 ? 126.867 136.398 116.509 1.00 6.77 187 SER F CA 1
ATOM 8479 C C . SER F 2 187 ? 127.808 136.145 117.680 1.00 8.84 187 SER F C 1
ATOM 8480 O O . SER F 2 187 ? 127.399 135.589 118.704 1.00 19.64 187 SER F O 1
ATOM 8483 N N . ILE F 2 188 ? 129.075 136.541 117.545 1.00 8.71 188 ILE F N 1
ATOM 8484 C CA . ILE F 2 188 ? 130.029 136.365 118.640 1.00 8.29 188 ILE F CA 1
ATOM 8485 C C . ILE F 2 188 ? 129.592 137.171 119.858 1.00 3.50 188 ILE F C 1
ATOM 8486 O O . ILE F 2 188 ? 129.550 136.662 120.991 1.00 12.71 188 ILE F O 1
ATOM 8491 N N . LEU F 2 189 ? 129.251 138.442 119.637 1.00 1.63 189 LEU F N 1
ATOM 8492 C CA . LEU F 2 189 ? 128.786 139.286 120.732 1.00 0.00 189 LEU F CA 1
ATOM 8493 C C . LEU F 2 189 ? 127.533 138.705 121.373 1.00 5.07 189 LEU F C 1
ATOM 8494 O O . LEU F 2 189 ? 127.404 138.673 122.604 1.00 8.47 189 LEU F O 1
ATOM 8499 N N . GLY F 2 190 ? 126.598 138.236 120.547 1.00 0.43 190 GLY F N 1
ATOM 8500 C CA . GLY F 2 190 ? 125.358 137.701 121.072 1.00 3.13 190 GLY F CA 1
ATOM 8501 C C . GLY F 2 190 ? 125.562 136.440 121.883 1.00 6.80 190 GLY F C 1
ATOM 8502 O O . GLY F 2 190 ? 124.909 136.244 122.903 1.00 8.64 190 GLY F O 1
ATOM 8503 N N . MET F 2 191 ? 126.467 135.565 121.442 1.00 6.97 191 MET F N 1
ATOM 8504 C CA . MET F 2 191 ? 126.717 134.348 122.207 1.00 1.58 191 MET F CA 1
ATOM 8505 C C . MET F 2 191 ? 127.382 134.662 123.541 1.00 6.40 191 MET F C 1
ATOM 8506 O O . MET F 2 191 ? 127.022 134.074 124.570 1.00 7.46 191 MET F O 1
ATOM 8511 N N . PHE F 2 192 ? 128.338 135.596 123.553 1.00 10.12 192 PHE F N 1
ATOM 8512 C CA . PHE F 2 192 ? 128.938 136.007 124.822 1.00 0.00 192 PHE F CA 1
ATOM 8513 C C . PHE F 2 192 ? 127.882 136.562 125.776 1.00 0.00 192 PHE F C 1
ATOM 8514 O O . PHE F 2 192 ? 127.784 136.140 126.939 1.00 3.53 192 PHE F O 1
ATOM 8522 N N . VAL F 2 193 ? 127.079 137.515 125.298 1.00 4.05 193 VAL F N 1
ATOM 8523 C CA . VAL F 2 193 ? 126.089 138.143 126.164 1.00 1.09 193 VAL F CA 1
ATOM 8524 C C . VAL F 2 193 ? 125.020 137.144 126.582 1.00 2.19 193 VAL F C 1
ATOM 8525 O O . VAL F 2 193 ? 124.510 137.211 127.703 1.00 2.22 193 VAL F O 1
ATOM 8529 N N . LEU F 2 194 ? 124.662 136.206 125.703 1.00 1.20 194 LEU F N 1
ATOM 8530 C CA . LEU F 2 194 ? 123.683 135.186 126.058 1.00 6.24 194 LEU F CA 1
ATOM 8531 C C . LEU F 2 194 ? 124.215 134.266 127.144 1.00 5.91 194 LEU F C 1
ATOM 8532 O O . LEU F 2 194 ? 123.471 133.880 128.049 1.00 9.68 194 LEU F O 1
ATOM 8537 N N . GLY F 2 195 ? 125.494 133.896 127.071 1.00 1.14 195 GLY F N 1
ATOM 8538 C CA . GLY F 2 195 ? 126.079 133.120 128.153 1.00 3.20 195 GLY F CA 1
ATOM 8539 C C . GLY F 2 195 ? 126.053 133.866 129.472 1.00 3.04 195 GLY F C 1
ATOM 8540 O O . GLY F 2 195 ? 125.698 133.301 130.515 1.00 4.80 195 GLY F O 1
ATOM 8541 N N . VAL F 2 196 ? 126.410 135.153 129.441 1.00 1.05 196 VAL F N 1
ATOM 8542 C CA . VAL F 2 196 ? 126.358 135.964 130.656 1.00 0.00 196 VAL F CA 1
ATOM 8543 C C . VAL F 2 196 ? 124.936 136.009 131.207 1.00 0.98 196 VAL F C 1
ATOM 8544 O O . VAL F 2 196 ? 124.715 135.845 132.413 1.00 6.96 196 VAL F O 1
ATOM 8548 N N . LEU F 2 197 ? 123.952 136.220 130.330 1.00 4.09 197 LEU F N 1
ATOM 8549 C CA . LEU F 2 197 ? 122.559 136.292 130.759 1.00 3.43 197 LEU F CA 1
ATOM 8550 C C . LEU F 2 197 ? 122.089 134.975 131.357 1.00 8.90 197 LEU F C 1
ATOM 8551 O O . LEU F 2 197 ? 121.378 134.962 132.366 1.00 17.33 197 LEU F O 1
ATOM 8556 N N . ILE F 2 198 ? 122.456 133.856 130.733 1.00 7.28 198 ILE F N 1
ATOM 8557 C CA . ILE F 2 198 ? 122.017 132.553 131.221 1.00 11.44 198 ILE F CA 1
ATOM 8558 C C . ILE F 2 198 ? 122.604 132.279 132.597 1.00 4.74 198 ILE F C 1
ATOM 8559 O O . ILE F 2 198 ? 121.915 131.786 133.498 1.00 7.17 198 ILE F O 1
ATOM 8564 N N . GLN F 2 199 ? 123.886 132.599 132.786 1.00 4.55 199 GLN F N 1
ATOM 8565 C CA . GLN F 2 199 ? 124.465 132.422 134.113 1.00 7.41 199 GLN F CA 1
ATOM 8566 C C . GLN F 2 199 ? 123.817 133.346 135.135 1.00 7.51 199 GLN F C 1
ATOM 8567 O O . GLN F 2 199 ? 123.567 132.928 136.270 1.00 15.69 199 GLN F O 1
ATOM 8573 N N . ARG F 2 200 ? 123.533 134.592 134.761 1.00 11.14 200 ARG F N 1
ATOM 8574 C CA . ARG F 2 200 ? 123.136 135.593 135.745 1.00 9.43 200 ARG F CA 1
ATOM 8575 C C . ARG F 2 200 ? 121.655 135.509 136.111 1.00 14.28 200 ARG F C 1
ATOM 8576 O O . ARG F 2 200 ? 121.313 135.437 137.295 1.00 11.10 200 ARG F O 1
ATOM 8584 N N . TRP F 2 201 ? 120.765 135.521 135.121 1.00 9.56 201 TRP F N 1
ATOM 8585 C CA . TRP F 2 201 ? 119.344 135.712 135.389 1.00 10.87 201 TRP F CA 1
ATOM 8586 C C . TRP F 2 201 ? 118.505 134.480 135.063 1.00 14.32 201 TRP F C 1
ATOM 8587 O O . TRP F 2 201 ? 117.404 134.588 134.524 1.00 20.68 201 TRP F O 1
ATOM 8598 N N . VAL F 2 202 ? 119.010 133.296 135.395 1.00 13.45 202 VAL F N 1
ATOM 8599 C CA . VAL F 2 202 ? 118.208 132.076 135.442 1.00 16.84 202 VAL F CA 1
ATOM 8600 C C . VAL F 2 202 ? 118.416 131.507 136.840 1.00 26.87 202 VAL F C 1
ATOM 8601 O O . VAL F 2 202 ? 119.426 130.846 137.105 1.00 27.86 202 VAL F O 1
ATOM 8605 N N . THR F 2 203 ? 117.470 131.768 137.740 1.00 39.16 203 THR F N 1
ATOM 8606 C CA . THR F 2 203 ? 117.635 131.462 139.155 1.00 39.09 203 THR F CA 1
ATOM 8607 C C . THR F 2 203 ? 116.969 130.130 139.479 1.00 39.15 203 THR F C 1
ATOM 8608 O O . THR F 2 203 ? 115.753 129.980 139.318 1.00 40.29 203 THR F O 1
ATOM 8612 N N . ILE F 2 204 ? 117.767 129.168 139.938 1.00 33.04 204 ILE F N 1
ATOM 8613 C CA . ILE F 2 204 ? 117.266 127.837 140.255 1.00 31.21 204 ILE F CA 1
ATOM 8614 C C . ILE F 2 204 ? 117.610 127.545 141.712 1.00 36.37 204 ILE F C 1
ATOM 8615 O O . ILE F 2 204 ? 117.958 126.413 142.066 1.00 45.20 204 ILE F O 1
ATOM 8620 N N . ASN F 2 205 ? 117.571 128.579 142.551 1.00 35.69 205 ASN F N 1
ATOM 8621 C CA . ASN F 2 205 ? 117.929 128.450 143.961 1.00 31.43 205 ASN F CA 1
ATOM 8622 C C . ASN F 2 205 ? 117.267 127.234 144.593 1.00 32.50 205 ASN F C 1
ATOM 8623 O O . ASN F 2 205 ? 116.039 127.118 144.606 1.00 37.95 205 ASN F O 1
ATOM 8628 N N . PHE F 2 206 ? 118.093 126.326 145.113 1.00 30.56 206 PHE F N 1
ATOM 8629 C CA . PHE F 2 206 ? 117.639 125.053 145.658 1.00 28.58 206 PHE F CA 1
ATOM 8630 C C . PHE F 2 206 ? 117.793 124.988 147.175 1.00 39.59 206 PHE F C 1
ATOM 8631 O O . PHE F 2 206 ? 118.133 123.936 147.719 1.00 45.09 206 PHE F O 1
ATOM 8639 N N . ASN F 2 207 ? 117.567 126.104 147.870 1.00 39.68 207 ASN F N 1
ATOM 8640 C CA . ASN F 2 207 ? 117.783 126.132 149.312 1.00 35.66 207 ASN F CA 1
ATOM 8641 C C . ASN F 2 207 ? 116.839 125.194 150.055 1.00 46.20 207 ASN F C 1
ATOM 8642 O O . ASN F 2 207 ? 117.271 124.162 150.577 1.00 47.30 207 ASN F O 1
ATOM 8647 N N . GLY F 2 208 ? 115.551 125.525 150.088 1.00 49.77 208 GLY F N 1
ATOM 8648 C CA . GLY F 2 208 ? 114.560 124.662 150.687 1.00 50.91 208 GLY F CA 1
ATOM 8649 C C . GLY F 2 208 ? 114.656 124.591 152.199 1.00 53.11 208 GLY F C 1
ATOM 8650 O O . GLY F 2 208 ? 115.741 124.689 152.779 1.00 55.97 208 GLY F O 1
ATOM 8651 N N . PRO F 2 209 ? 113.517 124.423 152.872 1.00 51.95 209 PRO F N 1
ATOM 8652 C CA . PRO F 2 209 ? 113.562 124.043 154.291 1.00 49.21 209 PRO F CA 1
ATOM 8653 C C . PRO F 2 209 ? 114.146 122.650 154.443 1.00 46.10 209 PRO F C 1
ATOM 8654 O O . PRO F 2 209 ? 114.987 122.407 155.313 1.00 50.88 209 PRO F O 1
ATOM 8658 N N . ASN F 2 210 ? 113.701 121.730 153.597 1.00 36.12 210 ASN F N 1
ATOM 8659 C CA . ASN F 2 210 ? 114.349 120.436 153.450 1.00 40.94 210 ASN F CA 1
ATOM 8660 C C . ASN F 2 210 ? 115.423 120.569 152.369 1.00 44.65 210 ASN F C 1
ATOM 8661 O O . ASN F 2 210 ? 115.817 121.684 152.015 1.00 43.61 210 ASN F O 1
ATOM 8666 N N . ALA F 2 211 ? 115.927 119.443 151.861 1.00 39.89 211 ALA F N 1
ATOM 8667 C CA . ALA F 2 211 ? 117.037 119.418 150.906 1.00 38.26 211 ALA F CA 1
ATOM 8668 C C . ALA F 2 211 ? 118.315 119.975 151.523 1.00 40.52 211 ALA F C 1
ATOM 8669 O O . ALA F 2 211 ? 119.193 120.477 150.817 1.00 38.95 211 ALA F O 1
ATOM 8671 N N . VAL F 2 212 ? 118.419 119.894 152.847 1.00 37.59 212 VAL F N 1
ATOM 8672 C CA . VAL F 2 212 ? 119.655 120.207 153.551 1.00 32.38 212 VAL F CA 1
ATOM 8673 C C . VAL F 2 212 ? 120.586 119.018 153.385 1.00 34.38 212 VAL F C 1
ATOM 8674 O O . VAL F 2 212 ? 120.446 118.006 154.079 1.00 42.23 212 VAL F O 1
ATOM 8678 N N . VAL F 2 213 ? 121.535 119.127 152.454 1.00 23.69 213 VAL F N 1
ATOM 8679 C CA . VAL F 2 213 ? 122.384 117.994 152.115 1.00 21.42 213 VAL F CA 1
ATOM 8680 C C . VAL F 2 213 ? 123.216 117.536 153.304 1.00 28.52 213 VAL F C 1
ATOM 8681 O O . VAL F 2 213 ? 123.379 116.330 153.516 1.00 35.01 213 VAL F O 1
ATOM 8685 N N . SER F 2 214 ? 123.731 118.467 154.102 1.00 30.93 214 SER F N 1
ATOM 8686 C CA . SER F 2 214 ? 124.575 118.110 155.231 1.00 32.54 214 SER F CA 1
ATOM 8687 C C . SER F 2 214 ? 124.313 119.065 156.386 1.00 38.64 214 SER F C 1
ATOM 8688 O O . SER F 2 214 ? 123.960 120.228 156.181 1.00 38.67 214 SER F O 1
ATOM 8691 N N . LYS F 2 215 ? 124.485 118.554 157.604 1.00 41.28 215 LYS F N 1
ATOM 8692 C CA . LYS F 2 215 ? 124.310 119.333 158.825 1.00 33.04 215 LYS F CA 1
ATOM 8693 C C . LYS F 2 215 ? 125.406 119.003 159.828 1.00 38.74 215 LYS F C 1
ATOM 8694 O O . LYS F 2 215 ? 125.146 118.828 161.022 1.00 47.46 215 LYS F O 1
ATOM 8700 N N . ILE F 2 216 ? 126.646 118.912 159.356 1.00 38.59 216 ILE F N 1
ATOM 8701 C CA . ILE F 2 216 ? 127.771 118.484 160.186 1.00 41.01 216 ILE F CA 1
ATOM 8702 C C . ILE F 2 216 ? 128.058 119.519 161.268 1.00 43.20 216 ILE F C 1
ATOM 8703 O O . ILE F 2 216 ? 127.877 120.724 161.041 1.00 43.52 216 ILE F O 1
ATOM 8708 N N . PRO F 2 217 ? 128.483 119.099 162.458 1.00 51.51 217 PRO F N 1
ATOM 8709 C CA . PRO F 2 217 ? 128.758 120.049 163.538 1.00 51.27 217 PRO F CA 1
ATOM 8710 C C . PRO F 2 217 ? 130.210 120.496 163.584 1.00 53.45 217 PRO F C 1
ATOM 8711 O O . PRO F 2 217 ? 131.129 119.789 163.169 1.00 52.32 217 PRO F O 1
ATOM 8715 N N . LEU F 2 218 ? 130.403 121.701 164.115 1.00 52.89 218 LEU F N 1
ATOM 8716 C CA . LEU F 2 218 ? 131.732 122.280 164.262 1.00 43.61 218 LEU F CA 1
ATOM 8717 C C . LEU F 2 218 ? 132.384 121.738 165.532 1.00 48.35 218 LEU F C 1
ATOM 8718 O O . LEU F 2 218 ? 131.886 120.809 166.173 1.00 53.22 218 LEU F O 1
ATOM 8723 N N . GLN F 2 219 ? 133.513 122.327 165.915 1.00 43.86 219 GLN F N 1
ATOM 8724 C CA . GLN F 2 219 ? 134.231 121.897 167.103 1.00 43.72 219 GLN F CA 1
ATOM 8725 C C . GLN F 2 219 ? 134.856 123.113 167.768 1.00 43.76 219 GLN F C 1
ATOM 8726 O O . GLN F 2 219 ? 135.001 124.173 167.156 1.00 45.29 219 GLN F O 1
ATOM 8732 N N . LYS F 2 220 ? 135.216 122.945 169.039 1.00 48.35 220 LYS F N 1
ATOM 8733 C CA . LYS F 2 220 ? 135.788 124.040 169.810 1.00 49.62 220 LYS F CA 1
ATOM 8734 C C . LYS F 2 220 ? 137.061 124.552 169.148 1.00 49.34 220 LYS F C 1
ATOM 8735 O O . LYS F 2 220 ? 137.933 123.770 168.759 1.00 48.61 220 LYS F O 1
ATOM 8741 N N . GLY F 2 221 ? 137.165 125.874 169.026 1.00 43.64 221 GLY F N 1
ATOM 8742 C CA . GLY F 2 221 ? 138.283 126.500 168.359 1.00 43.66 221 GLY F CA 1
ATOM 8743 C C . GLY F 2 221 ? 138.090 126.748 166.879 1.00 46.98 221 GLY F C 1
ATOM 8744 O O . GLY F 2 221 ? 138.961 127.365 166.254 1.00 49.22 221 GLY F O 1
ATOM 8745 N N . ALA F 2 222 ? 136.983 126.288 166.298 1.00 46.19 222 ALA F N 1
ATOM 8746 C CA . ALA F 2 222 ? 136.706 126.474 164.880 1.00 41.75 222 ALA F CA 1
ATOM 8747 C C . ALA F 2 222 ? 135.483 127.348 164.632 1.00 43.32 222 ALA F C 1
ATOM 8748 O O . ALA F 2 222 ? 135.102 127.550 163.475 1.00 45.71 222 ALA F O 1
ATOM 8750 N N . TYR F 2 223 ? 134.861 127.868 165.686 1.00 48.58 223 TYR F N 1
ATOM 8751 C CA . TYR F 2 223 ? 133.723 128.764 165.549 1.00 48.79 223 TYR F CA 1
ATOM 8752 C C . TYR F 2 223 ? 133.771 129.776 166.684 1.00 49.87 223 TYR F C 1
ATOM 8753 O O . TYR F 2 223 ? 134.448 129.576 167.694 1.00 51.40 223 TYR F O 1
ATOM 8762 N N . VAL F 2 224 ? 133.044 130.874 166.506 1.00 51.62 224 VAL F N 1
ATOM 8763 C CA . VAL F 2 224 ? 133.062 131.981 167.455 1.00 50.11 224 VAL F CA 1
ATOM 8764 C C . VAL F 2 224 ? 132.205 131.617 168.658 1.00 53.07 224 VAL F C 1
ATOM 8765 O O . VAL F 2 224 ? 131.043 131.222 168.508 1.00 51.46 224 VAL F O 1
ATOM 8769 N N . GLU F 2 225 ? 132.777 131.748 169.854 1.00 59.80 225 GLU F N 1
ATOM 8770 C CA . GLU F 2 225 ? 132.072 131.440 171.092 1.00 56.13 225 GLU F CA 1
ATOM 8771 C C . GLU F 2 225 ? 131.438 132.718 171.629 1.00 57.20 225 GLU F C 1
ATOM 8772 O O . GLU F 2 225 ? 132.124 133.731 171.806 1.00 55.34 225 GLU F O 1
ATOM 8778 N N . PHE F 2 226 ? 130.132 132.669 171.892 1.00 60.30 226 PHE F N 1
ATOM 8779 C CA . PHE F 2 226 ? 129.398 133.845 172.332 1.00 60.34 226 PHE F CA 1
ATOM 8780 C C . PHE F 2 226 ? 129.061 133.708 173.808 1.00 63.71 226 PHE F C 1
ATOM 8781 O O . PHE F 2 226 ? 128.353 132.761 174.185 1.00 62.51 226 PHE F O 1
ATOM 8789 N N . PRO F 2 227 ? 129.532 134.604 174.675 1.00 65.57 227 PRO F N 1
ATOM 8790 C CA . PRO F 2 227 ? 129.149 134.530 176.092 1.00 67.21 227 PRO F CA 1
ATOM 8791 C C . PRO F 2 227 ? 127.688 134.913 176.278 1.00 68.24 227 PRO F C 1
ATOM 8792 O O . PRO F 2 227 ? 127.248 135.975 175.832 1.00 67.21 227 PRO F O 1
ATOM 8796 N N . LYS F 2 228 ? 126.936 134.034 176.942 1.00 77.52 228 LYS F N 1
ATOM 8797 C CA . LYS F 2 228 ? 125.509 134.267 177.131 1.00 77.27 228 LYS F CA 1
ATOM 8798 C C . LYS F 2 228 ? 125.227 135.327 178.188 1.00 77.08 228 LYS F C 1
ATOM 8799 O O . LYS F 2 228 ? 124.218 136.034 178.093 1.00 77.05 228 LYS F O 1
ATOM 8805 N N . GLY F 2 229 ? 126.087 135.451 179.194 1.00 71.07 229 GLY F N 1
ATOM 8806 C CA . GLY F 2 229 ? 125.875 136.441 180.230 1.00 72.11 229 GLY F CA 1
ATOM 8807 C C . GLY F 2 229 ? 126.022 137.860 179.723 1.00 72.81 229 GLY F C 1
ATOM 8808 O O . GLY F 2 229 ? 125.041 138.604 179.640 1.00 71.73 229 GLY F O 1
ATOM 8809 N N . SER F 2 230 ? 127.247 138.242 179.370 1.00 76.17 230 SER F N 1
ATOM 8810 C CA . SER F 2 230 ? 127.515 139.574 178.855 1.00 75.14 230 SER F CA 1
ATOM 8811 C C . SER F 2 230 ? 128.728 139.516 177.942 1.00 75.72 230 SER F C 1
ATOM 8812 O O . SER F 2 230 ? 129.548 138.599 178.031 1.00 75.06 230 SER F O 1
ATOM 8815 N N . VAL F 2 231 ? 128.833 140.509 177.063 1.00 69.37 231 VAL F N 1
ATOM 8816 C CA . VAL F 2 231 ? 129.912 140.569 176.084 1.00 68.13 231 VAL F CA 1
ATOM 8817 C C . VAL F 2 231 ? 130.731 141.846 176.189 1.00 67.52 231 VAL F C 1
ATOM 8818 O O . VAL F 2 231 ? 131.719 141.992 175.452 1.00 71.54 231 VAL F O 1
ATOM 8822 N N . SER F 2 232 ? 130.377 142.764 177.085 1.00 70.20 232 SER F N 1
ATOM 8823 C CA . SER F 2 232 ? 131.068 144.043 177.171 1.00 75.12 232 SER F CA 1
ATOM 8824 C C . SER F 2 232 ? 132.536 143.854 177.523 1.00 75.89 232 SER F C 1
ATOM 8825 O O . SER F 2 232 ? 132.898 142.946 178.277 1.00 73.91 232 SER F O 1
ATOM 8828 N N . GLY F 2 233 ? 133.381 144.716 176.964 1.00 72.48 233 GLY F N 1
ATOM 8829 C CA . GLY F 2 233 ? 134.799 144.683 177.254 1.00 72.28 233 GLY F CA 1
ATOM 8830 C C . GLY F 2 233 ? 135.626 144.190 176.087 1.00 69.30 233 GLY F C 1
ATOM 8831 O O . GLY F 2 233 ? 135.250 144.376 174.926 1.00 65.56 233 GLY F O 1
ATOM 8832 N N . THR F 2 234 ? 136.763 143.559 176.387 1.00 75.32 234 THR F N 1
ATOM 8833 C CA . THR F 2 234 ? 137.602 142.996 175.338 1.00 76.76 234 THR F CA 1
ATOM 8834 C C . THR F 2 234 ? 136.960 141.788 174.672 1.00 77.74 234 THR F C 1
ATOM 8835 O O . THR F 2 234 ? 137.455 141.332 173.636 1.00 78.93 234 THR F O 1
ATOM 8839 N N . GLN F 2 235 ? 135.878 141.256 175.247 1.00 67.24 235 GLN F N 1
ATOM 8840 C CA . GLN F 2 235 ? 135.198 140.117 174.641 1.00 65.22 235 GLN F CA 1
ATOM 8841 C C . GLN F 2 235 ? 134.622 140.476 173.278 1.00 67.95 235 GLN F C 1
ATOM 8842 O O . GLN F 2 235 ? 134.715 139.689 172.330 1.00 68.95 235 GLN F O 1
ATOM 8848 N N . LEU F 2 236 ? 134.024 141.664 173.160 1.00 65.15 236 LEU F N 1
ATOM 8849 C CA . LEU F 2 236 ? 133.489 142.092 171.871 1.00 62.28 236 LEU F CA 1
ATOM 8850 C C . LEU F 2 236 ? 134.600 142.264 170.845 1.00 60.41 236 LEU F C 1
ATOM 8851 O O . LEU F 2 236 ? 134.441 141.890 169.678 1.00 61.79 236 LEU F O 1
ATOM 8856 N N . HIS F 2 237 ? 135.734 142.833 171.259 1.00 60.54 237 HIS F N 1
ATOM 8857 C CA . HIS F 2 237 ? 136.855 143.000 170.341 1.00 61.94 237 HIS F CA 1
ATOM 8858 C C . HIS F 2 237 ? 137.398 141.651 169.884 1.00 61.69 237 HIS F C 1
ATOM 8859 O O . HIS F 2 237 ? 137.707 141.468 168.701 1.00 64.73 237 HIS F O 1
ATOM 8866 N N . ASP F 2 238 ? 137.509 140.691 170.805 1.00 60.04 238 ASP F N 1
ATOM 8867 C CA . ASP F 2 238 ? 137.961 139.355 170.429 1.00 62.14 238 ASP F CA 1
ATOM 8868 C C . ASP F 2 238 ? 136.977 138.686 169.478 1.00 66.09 238 ASP F C 1
ATOM 8869 O O . ASP F 2 238 ? 137.385 138.033 168.510 1.00 66.83 238 ASP F O 1
ATOM 8874 N N . ILE F 2 239 ? 135.676 138.833 169.739 1.00 56.69 239 ILE F N 1
ATOM 8875 C CA . ILE F 2 239 ? 134.666 138.247 168.862 1.00 52.10 239 ILE F CA 1
ATOM 8876 C C . ILE F 2 239 ? 134.749 138.858 167.472 1.00 52.93 239 ILE F C 1
ATOM 8877 O O . ILE F 2 239 ? 134.663 138.152 166.460 1.00 51.54 239 ILE F O 1
ATOM 8882 N N . LEU F 2 240 ? 134.915 140.180 167.399 1.00 51.03 240 LEU F N 1
ATOM 8883 C CA . LEU F 2 240 ? 135.046 140.842 166.106 1.00 46.36 240 LEU F CA 1
ATOM 8884 C C . LEU F 2 240 ? 136.295 140.371 165.373 1.00 46.74 240 LEU F C 1
ATOM 8885 O O . LEU F 2 240 ? 136.264 140.162 164.156 1.00 50.54 240 LEU F O 1
ATOM 8890 N N . GLY F 2 241 ? 137.402 140.196 166.096 1.00 48.65 241 GLY F N 1
ATOM 8891 C CA . GLY F 2 241 ? 138.607 139.682 165.465 1.00 51.68 241 GLY F CA 1
ATOM 8892 C C . GLY F 2 241 ? 138.428 138.280 164.914 1.00 56.43 241 GLY F C 1
ATOM 8893 O O . GLY F 2 241 ? 138.850 137.985 163.791 1.00 56.21 241 GLY F O 1
ATOM 8894 N N . GLN F 2 242 ? 137.798 137.397 165.693 1.00 56.76 242 GLN F N 1
ATOM 8895 C CA . GLN F 2 242 ? 137.544 136.041 165.212 1.00 54.02 242 GLN F CA 1
ATOM 8896 C C . GLN F 2 242 ? 136.634 136.055 163.992 1.00 53.44 242 GLN F C 1
ATOM 8897 O O . GLN F 2 242 ? 136.886 135.352 163.007 1.00 58.04 242 GLN F O 1
ATOM 8903 N N . VAL F 2 243 ? 135.571 136.861 164.037 1.00 44.51 243 VAL F N 1
ATOM 8904 C CA . VAL F 2 243 ? 134.643 136.943 162.912 1.00 44.32 243 VAL F CA 1
ATOM 8905 C C . VAL F 2 243 ? 135.363 137.443 161.668 1.00 44.54 243 VAL F C 1
ATOM 8906 O O . VAL F 2 243 ? 135.172 136.915 160.566 1.00 43.50 243 VAL F O 1
ATOM 8910 N N . GLY F 2 244 ? 136.213 138.458 161.826 1.00 55.07 244 GLY F N 1
ATOM 8911 C CA . GLY F 2 244 ? 136.910 139.020 160.689 1.00 55.99 244 GLY F CA 1
ATOM 8912 C C . GLY F 2 244 ? 138.029 138.158 160.147 1.00 55.27 244 GLY F C 1
ATOM 8913 O O . GLY F 2 244 ? 138.391 138.308 158.976 1.00 55.57 244 GLY F O 1
ATOM 8914 N N . ASN F 2 245 ? 138.593 137.262 160.960 1.00 65.52 245 ASN F N 1
ATOM 8915 C CA . ASN F 2 245 ? 139.750 136.512 160.470 1.00 66.98 245 ASN F CA 1
ATOM 8916 C C . ASN F 2 245 ? 139.330 135.384 159.530 1.00 69.38 245 ASN F C 1
ATOM 8917 O O . ASN F 2 245 ? 139.529 135.472 158.315 1.00 71.50 245 ASN F O 1
ATOM 8922 N N . LYS F 2 246 ? 138.747 134.313 160.071 1.00 75.28 246 LYS F N 1
ATOM 8923 C CA . LYS F 2 246 ? 138.105 133.318 159.220 1.00 75.57 246 LYS F CA 1
ATOM 8924 C C . LYS F 2 246 ? 136.932 132.628 159.906 1.00 76.94 246 LYS F C 1
ATOM 8925 O O . LYS F 2 246 ? 136.216 131.844 159.274 1.00 77.78 246 LYS F O 1
ATOM 8931 N N . LEU F 2 247 ? 136.716 132.915 161.187 1.00 62.08 247 LEU F N 1
ATOM 8932 C CA . LEU F 2 247 ? 135.873 132.047 161.996 1.00 56.50 247 LEU F CA 1
ATOM 8933 C C . LEU F 2 247 ? 134.408 132.167 161.593 1.00 56.52 247 LEU F C 1
ATOM 8934 O O . LEU F 2 247 ? 133.992 133.106 160.909 1.00 58.23 247 LEU F O 1
ATOM 8939 N N . SER F 2 248 ? 133.625 131.188 162.026 1.00 49.41 248 SER F N 1
ATOM 8940 C CA . SER F 2 248 ? 132.255 131.008 161.578 1.00 49.94 248 SER F CA 1
ATOM 8941 C C . SER F 2 248 ? 131.280 131.212 162.732 1.00 49.97 248 SER F C 1
ATOM 8942 O O . SER F 2 248 ? 131.664 131.370 163.892 1.00 52.62 248 SER F O 1
ATOM 8945 N N . LEU F 2 249 ? 129.999 131.201 162.380 1.00 59.00 249 LEU F N 1
ATOM 8946 C CA . LEU F 2 249 ? 128.889 131.333 163.314 1.00 60.38 249 LEU F CA 1
ATOM 8947 C C . LEU F 2 249 ? 128.565 129.985 163.947 1.00 61.49 249 LEU F C 1
ATOM 8948 O O . LEU F 2 249 ? 129.415 129.089 163.967 1.00 61.84 249 LEU F O 1
ATOM 8953 N N . ASP F 2 250 ? 127.347 129.853 164.487 1.00 66.84 250 ASP F N 1
ATOM 8954 C CA . ASP F 2 250 ? 126.837 128.724 165.264 1.00 67.54 250 ASP F CA 1
ATOM 8955 C C . ASP F 2 250 ? 127.388 127.389 164.772 1.00 64.94 250 ASP F C 1
ATOM 8956 O O . ASP F 2 250 ? 127.456 127.150 163.560 1.00 66.47 250 ASP F O 1
ATOM 8961 N N . PRO F 2 251 ? 127.787 126.492 165.690 1.00 55.40 251 PRO F N 1
ATOM 8962 C CA . PRO F 2 251 ? 128.617 125.337 165.309 1.00 59.74 251 PRO F CA 1
ATOM 8963 C C . PRO F 2 251 ? 127.977 124.329 164.364 1.00 61.34 251 PRO F C 1
ATOM 8964 O O . PRO F 2 251 ? 128.583 123.291 164.084 1.00 59.88 251 PRO F O 1
ATOM 8968 N N . THR F 2 252 ? 126.771 124.590 163.876 1.00 58.63 252 THR F N 1
ATOM 8969 C CA . THR F 2 252 ? 126.142 123.722 162.891 1.00 51.48 252 THR F CA 1
ATOM 8970 C C . THR F 2 252 ? 126.309 124.324 161.502 1.00 54.84 252 THR F C 1
ATOM 8971 O O . THR F 2 252 ? 125.888 125.459 161.257 1.00 55.10 252 THR F O 1
ATOM 8975 N N . LYS F 2 253 ? 126.924 123.563 160.600 1.00 52.96 253 LYS F N 1
ATOM 8976 C CA . LYS F 2 253 ? 127.073 123.956 159.204 1.00 49.72 253 LYS F CA 1
ATOM 8977 C C . LYS F 2 253 ? 126.011 123.244 158.379 1.00 46.80 253 LYS F C 1
ATOM 8978 O O . LYS F 2 253 ? 126.124 122.043 158.115 1.00 50.01 253 LYS F O 1
ATOM 8984 N N . VAL F 2 254 ? 124.986 123.983 157.966 1.00 38.78 254 VAL F N 1
ATOM 8985 C CA . VAL F 2 254 ? 123.961 123.452 157.077 1.00 39.96 254 VAL F CA 1
ATOM 8986 C C . VAL F 2 254 ? 124.439 123.695 155.647 1.00 41.20 254 VAL F C 1
ATOM 8987 O O . VAL F 2 254 ? 124.674 124.830 155.231 1.00 44.62 254 VAL F O 1
ATOM 8991 N N . THR F 2 255 ? 124.638 122.610 154.905 1.00 38.28 255 THR F N 1
ATOM 8992 C CA . THR F 2 255 ? 125.082 122.689 153.517 1.00 33.74 255 THR F CA 1
ATOM 8993 C C . THR F 2 255 ? 123.904 122.320 152.628 1.00 31.29 255 THR F C 1
ATOM 8994 O O . THR F 2 255 ? 123.483 121.163 152.583 1.00 40.44 255 THR F O 1
ATOM 8998 N N . TYR F 2 256 ? 123.366 123.307 151.923 1.00 20.57 256 TYR F N 1
ATOM 8999 C CA . TYR F 2 256 ? 122.253 123.068 151.025 1.00 24.39 256 TYR F CA 1
ATOM 9000 C C . TYR F 2 256 ? 122.758 122.515 149.695 1.00 27.70 256 TYR F C 1
ATOM 9001 O O . TYR F 2 256 ? 123.955 122.527 149.398 1.00 31.81 256 TYR F O 1
ATOM 9010 N N . LEU F 2 257 ? 121.822 122.012 148.888 1.00 24.97 257 LEU F N 1
ATOM 9011 C CA . LEU F 2 257 ? 122.184 121.501 147.569 1.00 20.57 257 LEU F CA 1
ATOM 9012 C C . LEU F 2 257 ? 122.736 122.612 146.685 1.00 22.05 257 LEU F C 1
ATOM 9013 O O . LEU F 2 257 ? 123.693 122.401 145.927 1.00 27.18 257 LEU F O 1
ATOM 9018 N N . GLN F 2 258 ? 122.146 123.806 146.774 1.00 17.83 258 GLN F N 1
ATOM 9019 C CA . GLN F 2 258 ? 122.630 124.936 145.992 1.00 16.72 258 GLN F CA 1
ATOM 9020 C C . GLN F 2 258 ? 124.071 125.280 146.337 1.00 17.23 258 GLN F C 1
ATOM 9021 O O . GLN F 2 258 ? 124.827 125.715 145.465 1.00 19.13 258 GLN F O 1
ATOM 9027 N N . ASP F 2 259 ? 124.470 125.091 147.597 1.00 22.76 259 ASP F N 1
ATOM 9028 C CA . ASP F 2 259 ? 125.849 125.368 147.983 1.00 18.70 259 ASP F CA 1
ATOM 9029 C C . ASP F 2 259 ? 126.823 124.450 147.254 1.00 18.22 259 ASP F C 1
ATOM 9030 O O . ASP F 2 259 ? 127.851 124.905 146.744 1.00 23.39 259 ASP F O 1
ATOM 9035 N N . ASN F 2 260 ? 126.512 123.155 147.185 1.00 21.24 260 ASN F N 1
ATOM 9036 C CA . ASN F 2 260 ? 127.377 122.227 146.463 1.00 15.32 260 ASN F CA 1
ATOM 9037 C C . ASN F 2 260 ? 127.364 122.510 144.967 1.00 18.58 260 ASN F C 1
ATOM 9038 O O . ASN F 2 260 ? 128.404 122.421 144.300 1.00 24.21 260 ASN F O 1
ATOM 9043 N N . LEU F 2 261 ? 126.195 122.852 144.420 1.00 21.79 261 LEU F N 1
ATOM 9044 C CA . LEU F 2 261 ? 126.126 123.190 143.002 1.00 14.49 261 LEU F CA 1
ATOM 9045 C C . LEU F 2 261 ? 126.991 124.404 142.683 1.00 14.14 261 LEU F C 1
ATOM 9046 O O . LEU F 2 261 ? 127.718 124.410 141.684 1.00 18.89 261 LEU F O 1
ATOM 9051 N N . ASN F 2 262 ? 126.938 125.436 143.530 1.00 8.95 262 ASN F N 1
ATOM 9052 C CA . ASN F 2 262 ? 127.780 126.609 143.331 1.00 7.57 262 ASN F CA 1
ATOM 9053 C C . ASN F 2 262 ? 129.248 126.292 143.567 1.00 5.67 262 ASN F C 1
ATOM 9054 O O . ASN F 2 262 ? 130.122 126.932 142.972 1.00 20.50 262 ASN F O 1
ATOM 9059 N N . GLN F 2 263 ? 129.541 125.322 144.436 1.00 9.75 263 GLN F N 1
ATOM 9060 C CA . GLN F 2 263 ? 130.911 124.846 144.571 1.00 9.79 263 GLN F CA 1
ATOM 9061 C C . GLN F 2 263 ? 131.411 124.239 143.271 1.00 7.99 263 GLN F C 1
ATOM 9062 O O . GLN F 2 263 ? 132.575 124.431 142.904 1.00 4.99 263 GLN F O 1
ATOM 9068 N N . LEU F 2 264 ? 130.554 123.500 142.567 1.00 9.53 264 LEU F N 1
ATOM 9069 C CA . LEU F 2 264 ? 130.920 123.020 141.234 1.00 8.25 264 LEU F CA 1
ATOM 9070 C C . LEU F 2 264 ? 131.068 124.192 140.268 1.00 15.92 264 LEU F C 1
ATOM 9071 O O . LEU F 2 264 ? 132.164 124.473 139.774 1.00 24.41 264 LEU F O 1
ATOM 9076 N N . ILE F 2 265 ? 129.972 124.898 140.010 1.00 18.23 265 ILE F N 1
ATOM 9077 C CA . ILE F 2 265 ? 129.976 126.108 139.193 1.00 13.17 265 ILE F CA 1
ATOM 9078 C C . ILE F 2 265 ? 128.659 126.840 139.425 1.00 14.95 265 ILE F C 1
ATOM 9079 O O . ILE F 2 265 ? 127.605 126.199 139.556 1.00 17.59 265 ILE F O 1
ATOM 9084 N N . PRO F 2 266 ? 128.674 128.164 139.548 1.00 7.10 266 PRO F N 1
ATOM 9085 C CA . PRO F 2 266 ? 127.414 128.898 139.692 1.00 6.25 266 PRO F CA 1
ATOM 9086 C C . PRO F 2 266 ? 126.588 128.826 138.417 1.00 9.00 266 PRO F C 1
ATOM 9087 O O . PRO F 2 266 ? 127.125 128.783 137.308 1.00 6.29 266 PRO F O 1
ATOM 9091 N N . GLY F 2 267 ? 125.269 128.819 138.585 1.00 12.99 267 GLY F N 1
ATOM 9092 C CA . GLY F 2 267 ? 124.355 128.799 137.461 1.00 9.36 267 GLY F CA 1
ATOM 9093 C C . GLY F 2 267 ? 124.468 127.574 136.576 1.00 10.32 267 GLY F C 1
ATOM 9094 O O . GLY F 2 267 ? 124.432 127.687 135.348 1.00 12.10 267 GLY F O 1
ATOM 9095 N N . LEU F 2 268 ? 124.604 126.397 137.183 1.00 11.00 268 LEU F N 1
ATOM 9096 C CA . LEU F 2 268 ? 124.673 125.151 136.429 1.00 9.09 268 LEU F CA 1
ATOM 9097 C C . LEU F 2 268 ? 123.292 124.631 136.051 1.00 9.77 268 LEU F C 1
ATOM 9098 O O . LEU F 2 268 ? 123.079 124.199 134.911 1.00 12.62 268 LEU F O 1
ATOM 9103 N N . ALA F 2 269 ? 122.348 124.669 136.993 1.00 9.92 269 ALA F N 1
ATOM 9104 C CA . ALA F 2 269 ? 120.990 124.231 136.699 1.00 12.38 269 ALA F CA 1
ATOM 9105 C C . ALA F 2 269 ? 120.339 125.106 135.639 1.00 13.94 269 ALA F C 1
ATOM 9106 O O . ALA F 2 269 ? 119.573 124.606 134.809 1.00 21.07 269 ALA F O 1
ATOM 9108 N N . GLY F 2 270 ? 120.628 126.407 135.650 1.00 7.01 270 GLY F N 1
ATOM 9109 C CA . GLY F 2 270 ? 120.123 127.272 134.597 1.00 10.64 270 GLY F CA 1
ATOM 9110 C C . GLY F 2 270 ? 120.654 126.893 133.229 1.00 10.83 270 GLY F C 1
ATOM 9111 O O . GLY F 2 270 ? 119.914 126.889 132.244 1.00 13.88 270 GLY F O 1
ATOM 9112 N N . LEU F 2 271 ? 121.943 126.559 133.150 1.00 11.77 271 LEU F N 1
ATOM 9113 C CA . LEU F 2 271 ? 122.519 126.113 131.886 1.00 8.80 271 LEU F CA 1
ATOM 9114 C C . LEU F 2 271 ? 121.879 124.812 131.416 1.00 12.15 271 LEU F C 1
ATOM 9115 O O . LEU F 2 271 ? 121.567 124.654 130.228 1.00 18.44 271 LEU F O 1
ATOM 9120 N N . LEU F 2 272 ? 121.674 123.868 132.338 1.00 15.43 272 LEU F N 1
ATOM 9121 C CA . LEU F 2 272 ? 121.042 122.604 131.970 1.00 6.92 272 LEU F CA 1
ATOM 9122 C C . LEU F 2 272 ? 119.614 122.820 131.481 1.00 9.94 272 LEU F C 1
ATOM 9123 O O . LEU F 2 272 ? 119.186 122.205 130.496 1.00 17.84 272 LEU F O 1
ATOM 9128 N N . ILE F 2 273 ? 118.863 123.693 132.153 1.00 7.83 273 ILE F N 1
ATOM 9129 C CA . ILE F 2 273 ? 117.496 123.974 131.729 1.00 15.89 273 ILE F CA 1
ATOM 9130 C C . ILE F 2 273 ? 117.485 124.673 130.376 1.00 21.06 273 ILE F C 1
ATOM 9131 O O . ILE F 2 273 ? 116.605 124.426 129.544 1.00 24.85 273 ILE F O 1
ATOM 9136 N N . THR F 2 274 ? 118.457 125.553 130.130 1.00 15.34 274 THR F N 1
ATOM 9137 C CA . THR F 2 274 ? 118.548 126.197 128.824 1.00 14.40 274 THR F CA 1
ATOM 9138 C C . THR F 2 274 ? 118.811 125.175 127.725 1.00 19.43 274 THR F C 1
ATOM 9139 O O . THR F 2 274 ? 118.200 125.236 126.653 1.00 25.53 274 THR F O 1
ATOM 9143 N N . LEU F 2 275 ? 119.709 124.221 127.976 1.00 24.48 275 LEU F N 1
ATOM 9144 C CA . LEU F 2 275 ? 119.958 123.171 126.991 1.00 25.71 275 LEU F CA 1
ATOM 9145 C C . LEU F 2 275 ? 118.709 122.325 126.756 1.00 21.15 275 LEU F C 1
ATOM 9146 O O . LEU F 2 275 ? 118.391 121.966 125.612 1.00 26.15 275 LEU F O 1
ATOM 9151 N N . LEU F 2 276 ? 117.990 121.993 127.830 1.00 31.53 276 LEU F N 1
ATOM 9152 C CA . LEU F 2 276 ? 116.771 121.204 127.688 1.00 31.99 276 LEU F CA 1
ATOM 9153 C C . LEU F 2 276 ? 115.719 121.955 126.880 1.00 33.18 276 LEU F C 1
ATOM 9154 O O . LEU F 2 276 ? 115.030 121.363 126.040 1.00 41.36 276 LEU F O 1
ATOM 9159 N N . CYS F 2 277 ? 115.578 123.260 127.121 1.00 26.40 277 CYS F N 1
ATOM 9160 C CA . CYS F 2 277 ? 114.644 124.063 126.340 1.00 28.35 277 CYS F CA 1
ATOM 9161 C C . CYS F 2 277 ? 115.084 124.178 124.887 1.00 33.39 277 CYS F C 1
ATOM 9162 O O . CYS F 2 277 ? 114.239 124.228 123.989 1.00 36.85 277 CYS F O 1
ATOM 9165 N N . MET F 2 278 ? 116.395 124.227 124.639 1.00 36.48 278 MET F N 1
ATOM 9166 C CA . MET F 2 278 ? 116.899 124.186 123.270 1.00 34.25 278 MET F CA 1
ATOM 9167 C C . MET F 2 278 ? 116.447 122.914 122.569 1.00 41.03 278 MET F C 1
ATOM 9168 O O . MET F 2 278 ? 115.946 122.953 121.438 1.00 41.42 278 MET F O 1
ATOM 9173 N N . TRP F 2 279 ? 116.613 121.771 123.238 1.00 47.32 279 TRP F N 1
ATOM 9174 C CA . TRP F 2 279 ? 116.192 120.499 122.655 1.00 38.54 279 TRP F CA 1
ATOM 9175 C C . TRP F 2 279 ? 114.686 120.473 122.417 1.00 38.87 279 TRP F C 1
ATOM 9176 O O . TRP F 2 279 ? 114.222 120.043 121.353 1.00 40.64 279 TRP F O 1
ATOM 9187 N N . LEU F 2 280 ? 113.908 120.951 123.392 1.00 42.93 280 LEU F N 1
ATOM 9188 C CA . LEU F 2 280 ? 112.455 120.967 123.247 1.00 43.61 280 LEU F CA 1
ATOM 9189 C C . LEU F 2 280 ? 112.023 121.834 122.072 1.00 45.65 280 LEU F C 1
ATOM 9190 O O . LEU F 2 280 ? 111.145 121.446 121.295 1.00 48.42 280 LEU F O 1
ATOM 9195 N N . LEU F 2 281 ? 112.623 123.018 121.931 1.00 40.69 281 LEU F N 1
ATOM 9196 C CA . LEU F 2 281 ? 112.284 123.893 120.815 1.00 37.67 281 LEU F CA 1
ATOM 9197 C C . LEU F 2 281 ? 112.691 123.269 119.488 1.00 40.57 281 LEU F C 1
ATOM 9198 O O . LEU F 2 281 ? 111.986 123.419 118.483 1.00 41.51 281 LEU F O 1
ATOM 9203 N N . LYS F 2 282 ? 113.830 122.572 119.461 1.00 46.19 282 LYS F N 1
ATOM 9204 C CA . LYS F 2 282 ? 114.230 121.865 118.250 1.00 45.40 282 LYS F CA 1
ATOM 9205 C C . LYS F 2 282 ? 113.246 120.757 117.899 1.00 45.96 282 LYS F C 1
ATOM 9206 O O . LYS F 2 282 ? 113.072 120.434 116.719 1.00 44.38 282 LYS F O 1
ATOM 9212 N N . LYS F 2 283 ? 112.592 120.168 118.899 1.00 56.37 283 LYS F N 1
ATOM 9213 C CA . LYS F 2 283 ? 111.578 119.149 118.649 1.00 51.64 283 LYS F CA 1
ATOM 9214 C C . LYS F 2 283 ? 110.234 119.736 118.226 1.00 51.90 283 LYS F C 1
ATOM 9215 O O . LYS F 2 283 ? 109.230 119.017 118.262 1.00 51.86 283 LYS F O 1
ATOM 9221 N N . LYS F 2 284 ? 110.198 121.012 117.835 1.00 57.35 284 LYS F N 1
ATOM 9222 C CA . LYS F 2 284 ? 108.980 121.675 117.361 1.00 58.79 284 LYS F CA 1
ATOM 9223 C C . LYS F 2 284 ? 107.893 121.652 118.441 1.00 62.26 284 LYS F C 1
ATOM 9224 O O . LYS F 2 284 ? 106.878 120.960 118.334 1.00 62.12 284 LYS F O 1
ATOM 9230 N N . VAL F 2 285 ? 108.147 122.384 119.523 1.00 52.73 285 VAL F N 1
ATOM 9231 C CA . VAL F 2 285 ? 107.186 122.588 120.601 1.00 48.98 285 VAL F CA 1
ATOM 9232 C C . VAL F 2 285 ? 106.999 124.087 120.782 1.00 49.96 285 VAL F C 1
ATOM 9233 O O . VAL F 2 285 ? 107.979 124.843 120.782 1.00 47.27 285 VAL F O 1
ATOM 9237 N N . SER F 2 286 ? 105.749 124.518 120.924 1.00 56.45 286 SER F N 1
ATOM 9238 C CA . SER F 2 286 ? 105.470 125.942 121.036 1.00 56.41 286 SER F CA 1
ATOM 9239 C C . SER F 2 286 ? 106.079 126.496 122.322 1.00 59.00 286 SER F C 1
ATOM 9240 O O . SER F 2 286 ? 106.078 125.814 123.354 1.00 60.92 286 SER F O 1
ATOM 9243 N N . PRO F 2 287 ? 106.620 127.718 122.294 1.00 52.26 287 PRO F N 1
ATOM 9244 C CA . PRO F 2 287 ? 107.248 128.266 123.509 1.00 45.03 287 PRO F CA 1
ATOM 9245 C C . PRO F 2 287 ? 106.295 128.415 124.683 1.00 45.00 287 PRO F C 1
ATOM 9246 O O . PRO F 2 287 ? 106.711 128.230 125.833 1.00 49.63 287 PRO F O 1
ATOM 9250 N N . ILE F 2 288 ? 105.026 128.742 124.430 1.00 45.67 288 ILE F N 1
ATOM 9251 C CA . ILE F 2 288 ? 104.083 128.954 125.524 1.00 47.60 288 ILE F CA 1
ATOM 9252 C C . ILE F 2 288 ? 103.842 127.660 126.296 1.00 48.77 288 ILE F C 1
ATOM 9253 O O . ILE F 2 288 ? 103.641 127.684 127.520 1.00 51.35 288 ILE F O 1
ATOM 9258 N N . VAL F 2 289 ? 103.869 126.516 125.609 1.00 39.07 289 VAL F N 1
ATOM 9259 C CA . VAL F 2 289 ? 103.738 125.234 126.293 1.00 39.56 289 VAL F CA 1
ATOM 9260 C C . VAL F 2 289 ? 104.897 125.027 127.258 1.00 42.90 289 VAL F C 1
ATOM 9261 O O . VAL F 2 289 ? 104.704 124.590 128.399 1.00 48.65 289 VAL F O 1
ATOM 9265 N N . ILE F 2 290 ? 106.116 125.353 126.824 1.00 40.64 290 ILE F N 1
ATOM 9266 C CA . ILE F 2 290 ? 107.274 125.216 127.701 1.00 38.64 290 ILE F CA 1
ATOM 9267 C C . ILE F 2 290 ? 107.189 126.199 128.863 1.00 37.39 290 ILE F C 1
ATOM 9268 O O . ILE F 2 290 ? 107.600 125.886 129.985 1.00 40.37 290 ILE F O 1
ATOM 9273 N N . ILE F 2 291 ? 106.659 127.399 128.618 1.00 38.36 291 ILE F N 1
ATOM 9274 C CA . ILE F 2 291 ? 106.495 128.374 129.695 1.00 34.51 291 ILE F CA 1
ATOM 9275 C C . ILE F 2 291 ? 105.555 127.829 130.764 1.00 37.00 291 ILE F C 1
ATOM 9276 O O . ILE F 2 291 ? 105.846 127.884 131.968 1.00 45.73 291 ILE F O 1
ATOM 9281 N N . PHE F 2 292 ? 104.412 127.289 130.337 1.00 41.35 292 PHE F N 1
ATOM 9282 C CA . PHE F 2 292 ? 103.465 126.721 131.291 1.00 46.28 292 PHE F CA 1
ATOM 9283 C C . PHE F 2 292 ? 104.067 125.526 132.021 1.00 43.02 292 PHE F C 1
ATOM 9284 O O . PHE F 2 292 ? 103.866 125.359 133.231 1.00 44.83 292 PHE F O 1
ATOM 9292 N N . GLY F 2 293 ? 104.809 124.683 131.301 1.00 33.93 293 GLY F N 1
ATOM 9293 C CA . GLY F 2 293 ? 105.453 123.549 131.942 1.00 35.35 293 GLY F CA 1
ATOM 9294 C C . GLY F 2 293 ? 106.474 123.968 132.980 1.00 38.46 293 GLY F C 1
ATOM 9295 O O . GLY F 2 293 ? 106.599 123.338 134.030 1.00 40.64 293 GLY F O 1
ATOM 9296 N N . LEU F 2 294 ? 107.216 125.042 132.703 1.00 35.67 294 LEU F N 1
ATOM 9297 C CA . LEU F 2 294 ? 108.198 125.534 133.664 1.00 38.26 294 LEU F CA 1
ATOM 9298 C C . LEU F 2 294 ? 107.516 126.134 134.888 1.00 35.19 294 LEU F C 1
ATOM 9299 O O . LEU F 2 294 ? 107.990 125.961 136.019 1.00 33.44 294 LEU F O 1
ATOM 9304 N N . PHE F 2 295 ? 106.394 126.830 134.684 1.00 33.20 295 PHE F N 1
ATOM 9305 C CA . PHE F 2 295 ? 105.612 127.309 135.822 1.00 31.85 295 PHE F CA 1
ATOM 9306 C C . PHE F 2 295 ? 105.137 126.146 136.686 1.00 38.42 295 PHE F C 1
ATOM 9307 O O . PHE F 2 295 ? 105.220 126.199 137.921 1.00 38.68 295 PHE F O 1
ATOM 9315 N N . VAL F 2 296 ? 104.641 125.082 136.050 1.00 31.09 296 VAL F N 1
ATOM 9316 C CA . VAL F 2 296 ? 104.167 123.919 136.793 1.00 29.03 296 VAL F CA 1
ATOM 9317 C C . VAL F 2 296 ? 105.320 123.240 137.525 1.00 30.73 296 VAL F C 1
ATOM 9318 O O . VAL F 2 296 ? 105.164 122.772 138.660 1.00 35.25 296 VAL F O 1
ATOM 9322 N N . VAL F 2 297 ? 106.492 123.173 136.891 1.00 29.60 297 VAL F N 1
ATOM 9323 C CA . VAL F 2 297 ? 107.657 122.573 137.535 1.00 28.42 297 VAL F CA 1
ATOM 9324 C C . VAL F 2 297 ? 108.049 123.371 138.772 1.00 34.50 297 VAL F C 1
ATOM 9325 O O . VAL F 2 297 ? 108.371 122.800 139.820 1.00 41.11 297 VAL F O 1
ATOM 9329 N N . GLY F 2 298 ? 108.030 124.700 138.672 1.00 31.38 298 GLY F N 1
ATOM 9330 C CA . GLY F 2 298 ? 108.304 125.518 139.843 1.00 29.85 298 GLY F CA 1
ATOM 9331 C C . GLY F 2 298 ? 107.285 125.316 140.948 1.00 27.12 298 GLY F C 1
ATOM 9332 O O . GLY F 2 298 ? 107.636 125.261 142.132 1.00 26.49 298 GLY F O 1
ATOM 9333 N N . ILE F 2 299 ? 106.007 125.201 140.578 1.00 29.52 299 ILE F N 1
ATOM 9334 C CA . ILE F 2 299 ? 104.963 124.965 141.574 1.00 28.61 299 ILE F CA 1
ATOM 9335 C C . ILE F 2 299 ? 105.209 123.646 142.294 1.00 29.53 299 ILE F C 1
ATOM 9336 O O . ILE F 2 299 ? 105.108 123.559 143.524 1.00 35.11 299 ILE F O 1
ATOM 9341 N N . LEU F 2 300 ? 105.542 122.600 141.538 1.00 27.91 300 LEU F N 1
ATOM 9342 C CA . LEU F 2 300 ? 105.824 121.306 142.151 1.00 30.34 300 LEU F CA 1
ATOM 9343 C C . LEU F 2 300 ? 107.062 121.369 143.036 1.00 34.29 300 LEU F C 1
ATOM 9344 O O . LEU F 2 300 ? 107.095 120.757 144.110 1.00 40.98 300 LEU F O 1
ATOM 9349 N N . GLY F 2 301 ? 108.092 122.097 142.602 1.00 24.91 301 GLY F N 1
ATOM 9350 C CA . GLY F 2 301 ? 109.287 122.232 143.420 1.00 30.62 301 GLY F CA 1
ATOM 9351 C C . GLY F 2 301 ? 109.013 122.928 144.739 1.00 31.46 301 GLY F C 1
ATOM 9352 O O . GLY F 2 301 ? 109.592 122.579 145.769 1.00 26.56 301 GLY F O 1
ATOM 9353 N N . ARG F 2 302 ? 108.133 123.930 144.723 1.00 37.96 302 ARG F N 1
ATOM 9354 C CA . ARG F 2 302 ? 107.718 124.548 145.979 1.00 31.88 302 ARG F CA 1
ATOM 9355 C C . ARG F 2 302 ? 106.867 123.590 146.807 1.00 34.16 302 ARG F C 1
ATOM 9356 O O . ARG F 2 302 ? 106.941 123.593 148.041 1.00 38.00 302 ARG F O 1
ATOM 9364 N N . TRP F 2 303 ? 106.059 122.756 146.146 1.00 36.94 303 TRP F N 1
ATOM 9365 C CA . TRP F 2 303 ? 105.243 121.787 146.873 1.00 40.44 303 TRP F CA 1
ATOM 9366 C C . TRP F 2 303 ? 106.113 120.825 147.670 1.00 38.43 303 TRP F C 1
ATOM 9367 O O . TRP F 2 303 ? 105.818 120.525 148.833 1.00 42.10 303 TRP F O 1
ATOM 9378 N N . ALA F 2 304 ? 107.195 120.337 147.065 1.00 29.79 304 ALA F N 1
ATOM 9379 C CA . ALA F 2 304 ? 108.107 119.439 147.758 1.00 29.65 304 ALA F CA 1
ATOM 9380 C C . ALA F 2 304 ? 108.986 120.157 148.770 1.00 35.61 304 ALA F C 1
ATOM 9381 O O . ALA F 2 304 ? 109.712 119.489 149.513 1.00 39.87 304 ALA F O 1
ATOM 9383 N N . GLN F 2 305 ? 108.939 121.489 148.813 1.00 40.93 305 GLN F N 1
ATOM 9384 C CA . GLN F 2 305 ? 109.782 122.311 149.679 1.00 39.89 305 GLN F CA 1
ATOM 9385 C C . GLN F 2 305 ? 111.266 122.091 149.411 1.00 37.40 305 GLN F C 1
ATOM 9386 O O . GLN F 2 305 ? 112.092 122.236 150.315 1.00 40.61 305 GLN F O 1
ATOM 9392 N N . ILE F 2 306 ? 111.619 121.725 148.176 1.00 36.93 306 ILE F N 1
ATOM 9393 C CA . ILE F 2 306 ? 113.017 121.506 147.815 1.00 33.30 306 ILE F CA 1
ATOM 9394 C C . ILE F 2 306 ? 113.604 122.654 147.009 1.00 38.98 306 ILE F C 1
ATOM 9395 O O . ILE F 2 306 ? 114.810 122.636 146.720 1.00 42.02 306 ILE F O 1
ATOM 9400 N N . MET F 2 307 ? 112.797 123.642 146.629 1.00 44.90 307 MET F N 1
ATOM 9401 C CA . MET F 2 307 ? 113.267 124.745 145.798 1.00 38.06 307 MET F CA 1
ATOM 9402 C C . MET F 2 307 ? 114.410 125.482 146.475 1.00 39.45 307 MET F C 1
ATOM 9403 O O . MET F 2 307 ? 114.484 125.535 147.700 1.00 46.90 307 MET F O 1
ATOM 9408 N N A MET G 1 1 ? 161.549 174.009 161.743 0.48 60.15 1 MET C N 1
ATOM 9409 N N B MET G 1 1 ? 162.057 167.798 171.761 0.52 60.06 1 MET C N 1
ATOM 9410 C CA A MET G 1 1 ? 162.594 173.055 162.096 0.48 60.70 1 MET C CA 1
ATOM 9411 C CA B MET G 1 1 ? 162.086 168.348 170.412 0.52 60.42 1 MET C CA 1
ATOM 9412 C C A MET G 1 1 ? 162.033 171.916 162.943 0.48 60.23 1 MET C C 1
ATOM 9413 C C B MET G 1 1 ? 161.731 167.288 169.376 0.52 60.92 1 MET C C 1
ATOM 9414 O O A MET G 1 1 ? 160.957 172.038 163.530 0.48 60.06 1 MET C O 1
ATOM 9415 O O B MET G 1 1 ? 160.589 167.198 168.928 0.52 61.30 1 MET C O 1
ATOM 9424 N N A GLU G 1 2 ? 162.768 170.812 163.006 0.48 58.48 2 GLU C N 1
ATOM 9425 N N B GLU G 1 2 ? 162.720 166.485 169.005 0.52 59.38 2 GLU C N 1
ATOM 9426 C CA A GLU G 1 2 ? 162.331 169.628 163.737 0.48 57.58 2 GLU C CA 1
ATOM 9427 C CA B GLU G 1 2 ? 162.551 165.459 167.983 0.52 58.48 2 GLU C CA 1
ATOM 9428 C C A GLU G 1 2 ? 163.569 168.913 164.272 0.48 58.70 2 GLU C C 1
ATOM 9429 C C B GLU G 1 2 ? 163.480 164.296 168.318 0.52 59.00 2 GLU C C 1
ATOM 9430 O O A GLU G 1 2 ? 164.645 169.510 164.379 0.48 59.33 2 GLU C O 1
ATOM 9431 O O B GLU G 1 2 ? 163.939 164.161 169.457 0.52 59.37 2 GLU C O 1
ATOM 9442 N N A TYR G 1 3 ? 163.405 167.632 164.623 0.48 57.78 3 TYR C N 1
ATOM 9443 N N B TYR G 1 3 ? 163.743 163.445 167.324 0.52 57.10 3 TYR C N 1
ATOM 9444 C CA A TYR G 1 3 ? 164.461 166.880 165.299 0.48 58.56 3 TYR C CA 1
ATOM 9445 C CA B TYR G 1 3 ? 164.522 162.231 167.550 0.52 57.15 3 TYR C CA 1
ATOM 9446 C C A TYR G 1 3 ? 165.780 166.924 164.537 0.48 57.57 3 TYR C C 1
ATOM 9447 C C B TYR G 1 3 ? 165.912 162.550 168.088 0.52 58.01 3 TYR C C 1
ATOM 9448 O O A TYR G 1 3 ? 166.855 166.972 165.145 0.48 57.56 3 TYR C O 1
ATOM 9449 O O B TYR G 1 3 ? 166.414 161.863 168.987 0.52 56.99 3 TYR C O 1
ATOM 9466 N N A GLY G 1 4 ? 165.722 166.908 163.210 0.48 55.21 4 GLY C N 1
ATOM 9467 N N B GLY G 1 4 ? 166.554 163.589 167.553 0.52 57.77 4 GLY C N 1
ATOM 9468 C CA A GLY G 1 4 ? 166.938 166.890 162.422 0.48 56.75 4 GLY C CA 1
ATOM 9469 C CA B GLY G 1 4 ? 167.881 163.952 168.008 0.52 56.97 4 GLY C CA 1
ATOM 9470 C C A GLY G 1 4 ? 167.652 168.224 162.344 0.48 57.76 4 GLY C C 1
ATOM 9471 C C B GLY G 1 4 ? 168.209 165.395 167.695 0.52 57.58 4 GLY C C 1
ATOM 9472 O O A GLY G 1 4 ? 167.165 169.161 161.704 0.48 56.70 4 GLY C O 1
ATOM 9473 O O B GLY G 1 4 ? 167.486 166.080 166.968 0.52 57.23 4 GLY C O 1
ATOM 9474 N N A VAL G 1 5 ? 168.805 168.329 163.005 0.48 58.34 5 VAL C N 1
ATOM 9475 N N B VAL G 1 5 ? 169.321 165.855 168.273 0.52 58.36 5 VAL C N 1
ATOM 9476 C CA A VAL G 1 5 ? 169.645 169.508 162.820 0.48 58.34 5 VAL C CA 1
ATOM 9477 C CA B VAL G 1 5 ? 169.806 167.201 167.985 0.52 58.78 5 VAL C CA 1
ATOM 9478 C C A VAL G 1 5 ? 170.330 169.463 161.458 0.48 57.51 5 VAL C C 1
ATOM 9479 C C B VAL G 1 5 ? 170.264 167.303 166.535 0.52 56.88 5 VAL C C 1
ATOM 9480 O O A VAL G 1 5 ? 170.584 170.510 160.851 0.48 56.85 5 VAL C O 1
ATOM 9481 O O B VAL G 1 5 ? 170.018 168.309 165.859 0.52 54.63 5 VAL C O 1
ATOM 9488 N N A LEU G 1 6 ? 170.629 168.267 160.954 0.48 55.52 6 LEU C N 1
ATOM 9489 N N B LEU G 1 6 ? 170.921 166.257 166.029 0.52 56.52 6 LEU C N 1
ATOM 9490 C CA A LEU G 1 6 ? 171.118 168.092 159.594 0.48 55.79 6 LEU C CA 1
ATOM 9491 C CA B LEU G 1 6 ? 171.375 166.236 164.646 0.52 56.14 6 LEU C CA 1
ATOM 9492 C C A LEU G 1 6 ? 169.988 168.033 158.578 0.48 57.56 6 LEU C C 1
ATOM 9493 C C B LEU G 1 6 ? 170.231 166.097 163.652 0.52 56.67 6 LEU C C 1
ATOM 9494 O O A LEU G 1 6 ? 170.257 167.939 157.375 0.48 58.65 6 LEU C O 1
ATOM 9495 O O B LEU G 1 6 ? 170.468 166.224 162.446 0.52 56.32 6 LEU C O 1
ATOM 9504 N N A SER G 1 7 ? 168.735 168.080 159.035 0.48 56.97 7 SER C N 1
ATOM 9505 N N B SER G 1 7 ? 169.010 165.826 164.122 0.52 56.93 7 SER C N 1
ATOM 9506 C CA A SER G 1 7 ? 167.607 168.018 158.113 0.48 57.37 7 SER C CA 1
ATOM 9507 C CA B SER G 1 7 ? 167.881 165.685 163.209 0.52 56.12 7 SER C CA 1
ATOM 9508 C C A SER G 1 7 ? 167.579 169.230 157.192 0.48 58.32 7 SER C C 1
ATOM 9509 C C B SER G 1 7 ? 167.614 166.979 162.452 0.52 57.34 7 SER C C 1
ATOM 9510 O O A SER G 1 7 ? 167.236 169.111 156.011 0.48 58.36 7 SER C O 1
ATOM 9511 O O B SER G 1 7 ? 167.382 166.957 161.239 0.52 57.44 7 SER C O 1
ATOM 9516 N N A VAL G 1 8 ? 167.932 170.407 157.712 0.48 56.82 8 VAL C N 1
ATOM 9517 N N B VAL G 1 8 ? 167.650 168.118 163.147 0.52 58.11 8 VAL C N 1
ATOM 9518 C CA A VAL G 1 8 ? 167.940 171.607 156.882 0.48 56.00 8 VAL C CA 1
ATOM 9519 C CA B VAL G 1 8 ? 167.411 169.400 162.487 0.52 56.55 8 VAL C CA 1
ATOM 9520 C C A VAL G 1 8 ? 168.994 171.497 155.784 0.48 55.61 8 VAL C C 1
ATOM 9521 C C B VAL G 1 8 ? 168.508 169.691 161.469 0.52 56.19 8 VAL C C 1
ATOM 9522 O O A VAL G 1 8 ? 168.746 171.868 154.631 0.48 56.57 8 VAL C O 1
ATOM 9523 O O B VAL G 1 8 ? 168.234 170.157 160.356 0.52 55.65 8 VAL C O 1
ATOM 9530 N N A ILE G 1 9 ? 170.177 170.975 156.113 0.48 55.08 9 ILE C N 1
ATOM 9531 N N B ILE G 1 9 ? 169.763 169.418 161.831 0.52 57.50 9 ILE C N 1
ATOM 9532 C CA A ILE G 1 9 ? 171.226 170.851 155.107 0.48 55.44 9 ILE C CA 1
ATOM 9533 C CA B ILE G 1 9 ? 170.872 169.650 160.909 0.52 56.71 9 ILE C CA 1
ATOM 9534 C C A ILE G 1 9 ? 170.998 169.659 154.188 0.48 56.23 9 ILE C C 1
ATOM 9535 C C B ILE G 1 9 ? 170.725 168.778 159.669 0.52 55.95 9 ILE C C 1
ATOM 9536 O O A ILE G 1 9 ? 171.606 169.592 153.113 0.48 57.44 9 ILE C O 1
ATOM 9537 O O B ILE G 1 9 ? 170.939 169.237 158.540 0.52 57.13 9 ILE C O 1
ATOM 9546 N N A LEU G 1 10 ? 170.146 168.712 154.580 0.48 55.42 10 LEU C N 1
ATOM 9547 N N B LEU G 1 10 ? 170.356 167.509 159.856 0.52 54.89 10 LEU C N 1
ATOM 9548 C CA A LEU G 1 10 ? 169.819 167.602 153.696 0.48 56.78 10 LEU C CA 1
ATOM 9549 C CA B LEU G 1 10 ? 170.201 166.609 158.718 0.52 56.15 10 LEU C CA 1
ATOM 9550 C C A LEU G 1 10 ? 168.642 167.912 152.783 0.48 56.79 10 LEU C C 1
ATOM 9551 C C B LEU G 1 10 ? 168.972 166.957 157.888 0.52 56.42 10 LEU C C 1
ATOM 9552 O O A LEU G 1 10 ? 168.547 167.340 151.692 0.48 56.43 10 LEU C O 1
ATOM 9553 O O B LEU G 1 10 ? 168.924 166.642 156.693 0.52 55.08 10 LEU C O 1
ATOM 9562 N N A VAL G 1 11 ? 167.746 168.810 153.198 0.48 56.93 11 VAL C N 1
ATOM 9563 N N B VAL G 1 11 ? 167.973 167.600 158.498 0.52 57.17 11 VAL C N 1
ATOM 9564 C CA A VAL G 1 11 ? 166.670 169.252 152.314 0.48 57.54 11 VAL C CA 1
ATOM 9565 C CA B VAL G 1 11 ? 166.789 168.016 157.752 0.52 56.67 11 VAL C CA 1
ATOM 9566 C C A VAL G 1 11 ? 167.243 170.004 151.119 0.48 57.04 11 VAL C C 1
ATOM 9567 C C B VAL G 1 11 ? 167.160 169.051 156.698 0.52 58.50 11 VAL C C 1
ATOM 9568 O O A VAL G 1 11 ? 166.777 169.847 149.985 0.48 56.76 11 VAL C O 1
ATOM 9569 O O B VAL G 1 11 ? 166.661 169.012 155.569 0.52 58.34 11 VAL C O 1
ATOM 9576 N N A ILE G 1 12 ? 168.267 170.827 151.351 0.48 56.40 12 ILE C N 1
ATOM 9577 N N B ILE G 1 12 ? 168.046 169.987 157.044 0.52 57.66 12 ILE C N 1
ATOM 9578 C CA A ILE G 1 12 ? 168.929 171.513 150.245 0.48 56.36 12 ILE C CA 1
ATOM 9579 C CA B ILE G 1 12 ? 168.486 170.987 156.074 0.52 55.54 12 ILE C CA 1
ATOM 9580 C C A ILE G 1 12 ? 169.589 170.504 149.315 0.48 56.27 12 ILE C C 1
ATOM 9581 C C B ILE G 1 12 ? 169.212 170.320 154.911 0.52 54.95 12 ILE C C 1
ATOM 9582 O O A ILE G 1 12 ? 169.562 170.657 148.089 0.48 57.41 12 ILE C O 1
ATOM 9583 O O B ILE G 1 12 ? 169.002 170.673 153.744 0.52 56.66 12 ILE C O 1
ATOM 9592 N N A VAL G 1 13 ? 170.186 169.453 149.881 0.48 55.43 13 VAL C N 1
ATOM 9593 N N B VAL G 1 13 ? 170.073 169.346 155.210 0.52 54.20 13 VAL C N 1
ATOM 9594 C CA A VAL G 1 13 ? 170.803 168.412 149.063 0.48 55.85 13 VAL C CA 1
ATOM 9595 C CA B VAL G 1 13 ? 170.811 168.653 154.157 0.52 56.50 13 VAL C CA 1
ATOM 9596 C C A VAL G 1 13 ? 169.752 167.705 148.215 0.48 56.35 13 VAL C C 1
ATOM 9597 C C B VAL G 1 13 ? 169.859 167.880 153.253 0.52 57.48 13 VAL C C 1
ATOM 9598 O O A VAL G 1 13 ? 169.965 167.442 147.024 0.48 57.80 13 VAL C O 1
ATOM 9599 O O B VAL G 1 13 ? 169.988 167.907 152.021 0.52 56.88 13 VAL C O 1
ATOM 9606 N N A VAL G 1 14 ? 168.602 167.387 148.812 0.48 55.42 14 VAL C N 1
ATOM 9607 N N B VAL G 1 14 ? 168.890 167.175 153.844 0.52 55.76 14 VAL C N 1
ATOM 9608 C CA A VAL G 1 14 ? 167.562 166.684 148.068 0.48 54.83 14 VAL C CA 1
ATOM 9609 C CA B VAL G 1 14 ? 167.951 166.412 153.029 0.52 55.52 14 VAL C CA 1
ATOM 9610 C C A VAL G 1 14 ? 166.949 167.589 147.004 0.48 57.15 14 VAL C C 1
ATOM 9611 C C B VAL G 1 14 ? 167.064 167.348 152.215 0.52 56.32 14 VAL C C 1
ATOM 9612 O O A VAL G 1 14 ? 166.571 167.117 145.926 0.48 57.71 14 VAL C O 1
ATOM 9613 O O B VAL G 1 14 ? 166.688 167.023 151.084 0.52 57.92 14 VAL C O 1
ATOM 9620 N N A ALA G 1 15 ? 166.857 168.896 147.266 0.48 57.70 15 ALA C N 1
ATOM 9621 N N B ALA G 1 15 ? 166.735 168.527 152.752 0.52 56.51 15 ALA C N 1
ATOM 9622 C CA A ALA G 1 15 ? 166.380 169.820 146.242 0.48 56.57 15 ALA C CA 1
ATOM 9623 C CA B ALA G 1 15 ? 165.946 169.490 151.992 0.52 58.00 15 ALA C CA 1
ATOM 9624 C C A ALA G 1 15 ? 167.391 169.956 145.111 0.48 56.02 15 ALA C C 1
ATOM 9625 C C B ALA G 1 15 ? 166.742 170.051 150.821 0.52 57.33 15 ALA C C 1
ATOM 9626 O O A ALA G 1 15 ? 167.011 170.084 143.943 0.48 54.85 15 ALA C O 1
ATOM 9627 O O B ALA G 1 15 ? 166.195 170.249 149.732 0.52 56.87 15 ALA C O 1
ATOM 9630 N N A PHE G 1 16 ? 168.683 169.930 145.443 0.48 56.96 16 PHE C N 1
ATOM 9631 N N B PHE G 1 16 ? 168.034 170.314 151.025 0.52 56.34 16 PHE C N 1
ATOM 9632 C CA A PHE G 1 16 ? 169.721 169.892 144.419 0.48 56.22 16 PHE C CA 1
ATOM 9633 C CA B PHE G 1 16 ? 168.877 170.761 149.920 0.52 56.33 16 PHE C CA 1
ATOM 9634 C C A PHE G 1 16 ? 169.584 168.648 143.552 0.48 55.26 16 PHE C C 1
ATOM 9635 C C B PHE G 1 16 ? 168.989 169.686 148.846 0.52 56.02 16 PHE C C 1
ATOM 9636 O O A PHE G 1 16 ? 169.695 168.720 142.323 0.48 58.49 16 PHE C O 1
ATOM 9637 O O B PHE G 1 16 ? 168.937 169.985 147.645 0.52 57.64 16 PHE C O 1
ATOM 9652 N N A LEU G 1 17 ? 169.345 167.496 144.182 0.48 53.44 17 LEU C N 1
ATOM 9653 N N B LEU G 1 17 ? 169.149 168.426 149.259 0.52 54.93 17 LEU C N 1
ATOM 9654 C CA A LEU G 1 17 ? 169.172 166.258 143.428 0.48 55.15 17 LEU C CA 1
ATOM 9655 C CA B LEU G 1 17 ? 169.202 167.334 148.291 0.52 56.31 17 LEU C CA 1
ATOM 9656 C C A LEU G 1 17 ? 167.931 166.319 142.544 0.48 56.00 17 LEU C C 1
ATOM 9657 C C B LEU G 1 17 ? 167.890 167.212 147.524 0.52 56.39 17 LEU C C 1
ATOM 9658 O O A LEU G 1 17 ? 167.957 165.872 141.390 0.48 55.63 17 LEU C O 1
ATOM 9659 O O B LEU G 1 17 ? 167.889 167.024 146.300 0.52 57.86 17 LEU C O 1
ATOM 9668 N N A ALA G 1 18 ? 166.834 166.872 143.067 0.48 54.59 18 ALA C N 1
ATOM 9669 N N B ALA G 1 18 ? 166.760 167.328 148.228 0.52 53.98 18 ALA C N 1
ATOM 9670 C CA A ALA G 1 18 ? 165.621 167.019 142.270 0.48 53.69 18 ALA C CA 1
ATOM 9671 C CA B ALA G 1 18 ? 165.461 167.275 147.569 0.52 54.88 18 ALA C CA 1
ATOM 9672 C C A ALA G 1 18 ? 165.844 167.953 141.087 0.48 56.99 18 ALA C C 1
ATOM 9673 C C B ALA G 1 18 ? 165.288 168.434 146.597 0.52 57.46 18 ALA C C 1
ATOM 9674 O O A ALA G 1 18 ? 165.362 167.692 139.981 0.48 57.10 18 ALA C O 1
ATOM 9675 O O B ALA G 1 18 ? 164.719 168.262 145.515 0.52 57.87 18 ALA C O 1
ATOM 9678 N N A GLY G 1 19 ? 166.570 169.051 141.299 0.48 57.42 19 GLY C N 1
ATOM 9679 N N B GLY G 1 19 ? 165.767 169.623 146.967 0.52 56.50 19 GLY C N 1
ATOM 9680 C CA A GLY G 1 19 ? 166.862 169.951 140.196 0.48 56.28 19 GLY C CA 1
ATOM 9681 C CA B GLY G 1 19 ? 165.669 170.762 146.069 0.52 55.13 19 GLY C CA 1
ATOM 9682 C C A GLY G 1 19 ? 167.755 169.318 139.148 0.48 54.57 19 GLY C C 1
ATOM 9683 C C B GLY G 1 19 ? 166.511 170.599 144.820 0.52 55.14 19 GLY C C 1
ATOM 9684 O O A GLY G 1 19 ? 167.561 169.525 137.947 0.48 55.35 19 GLY C O 1
ATOM 9685 O O B GLY G 1 19 ? 166.078 170.953 143.720 0.52 54.75 19 GLY C O 1
ATOM 9686 N N A LEU G 1 20 ? 168.747 168.541 139.587 0.48 54.69 20 LEU C N 1
ATOM 9687 N N B LEU G 1 20 ? 167.728 170.073 144.970 0.52 55.98 20 LEU C N 1
ATOM 9688 C CA A LEU G 1 20 ? 169.587 167.808 138.647 0.48 55.67 20 LEU C CA 1
ATOM 9689 C CA B LEU G 1 20 ? 168.554 169.786 143.801 0.52 55.77 20 LEU C CA 1
ATOM 9690 C C A LEU G 1 20 ? 168.763 166.817 137.837 0.48 57.53 20 LEU C C 1
ATOM 9691 C C B LEU G 1 20 ? 167.880 168.759 142.899 0.52 56.42 20 LEU C C 1
ATOM 9692 O O A LEU G 1 20 ? 168.966 166.667 136.626 0.48 57.75 20 LEU C O 1
ATOM 9693 O O B LEU G 1 20 ? 167.857 168.906 141.670 0.52 58.38 20 LEU C O 1
ATOM 9702 N N A GLU G 1 21 ? 167.827 166.129 138.491 0.48 56.43 21 GLU C N 1
ATOM 9703 N N B GLU G 1 21 ? 167.312 167.713 143.499 0.52 55.55 21 GLU C N 1
ATOM 9704 C CA A GLU G 1 21 ? 167.022 165.139 137.789 0.48 56.11 21 GLU C CA 1
ATOM 9705 C CA B GLU G 1 21 ? 166.637 166.696 142.703 0.52 54.58 21 GLU C CA 1
ATOM 9706 C C A GLU G 1 21 ? 165.965 165.771 136.895 0.48 55.53 21 GLU C C 1
ATOM 9707 C C B GLU G 1 21 ? 165.406 167.247 141.994 0.52 54.22 21 GLU C C 1
ATOM 9708 O O A GLU G 1 21 ? 165.543 165.141 135.921 0.48 55.75 21 GLU C O 1
ATOM 9709 O O B GLU G 1 21 ? 165.144 166.881 140.844 0.52 56.81 21 GLU C O 1
ATOM 9720 N N A GLY G 1 22 ? 165.529 166.994 137.198 0.48 54.49 22 GLY C N 1
ATOM 9721 N N B GLY G 1 22 ? 164.651 168.131 142.651 0.52 54.10 22 GLY C N 1
ATOM 9722 C CA A GLY G 1 22 ? 164.558 167.661 136.349 0.48 55.28 22 GLY C CA 1
ATOM 9723 C CA B GLY G 1 22 ? 163.419 168.633 142.064 0.52 54.84 22 GLY C CA 1
ATOM 9724 C C A GLY G 1 22 ? 165.048 167.892 134.936 0.48 57.79 22 GLY C C 1
ATOM 9725 C C B GLY G 1 22 ? 163.618 169.337 140.738 0.52 56.40 22 GLY C C 1
ATOM 9726 O O A GLY G 1 22 ? 164.234 168.114 134.033 0.48 57.30 22 GLY C O 1
ATOM 9727 O O B GLY G 1 22 ? 162.699 169.391 139.916 0.52 54.42 22 GLY C O 1
ATOM 9728 N N A ILE G 1 23 ? 166.361 167.853 134.725 0.48 59.65 23 ILE C N 1
ATOM 9729 N N B ILE G 1 23 ? 164.808 169.890 140.509 0.52 59.07 23 ILE C N 1
ATOM 9730 C CA A ILE G 1 23 ? 166.945 167.911 133.398 0.48 59.47 23 ILE C CA 1
ATOM 9731 C CA B ILE G 1 23 ? 165.117 170.509 139.226 0.52 57.96 23 ILE C CA 1
ATOM 9732 C C A ILE G 1 23 ? 167.542 166.570 132.987 0.48 59.05 23 ILE C C 1
ATOM 9733 C C B ILE G 1 23 ? 165.887 169.514 138.371 0.52 56.69 23 ILE C C 1
ATOM 9734 O O A ILE G 1 23 ? 167.403 166.158 131.834 0.48 59.74 23 ILE C O 1
ATOM 9735 O O B ILE G 1 23 ? 165.854 169.587 137.138 0.52 59.40 23 ILE C O 1
ATOM 9744 N N A LEU G 1 24 ? 168.211 165.876 133.912 0.48 56.40 24 LEU C N 1
ATOM 9745 N N B LEU G 1 24 ? 166.592 168.579 139.013 0.52 54.95 24 LEU C N 1
ATOM 9746 C CA A LEU G 1 24 ? 168.786 164.577 133.576 0.48 57.20 24 LEU C CA 1
ATOM 9747 C CA B LEU G 1 24 ? 167.182 167.477 138.259 0.52 56.98 24 LEU C CA 1
ATOM 9748 C C A LEU G 1 24 ? 167.696 163.538 133.341 0.48 57.42 24 LEU C C 1
ATOM 9749 C C B LEU G 1 24 ? 166.102 166.527 137.751 0.52 56.29 24 LEU C C 1
ATOM 9750 O O A LEU G 1 24 ? 167.715 162.823 132.333 0.48 58.01 24 LEU C O 1
ATOM 9751 O O B LEU G 1 24 ? 166.098 166.143 136.576 0.52 55.13 24 LEU C O 1
ATOM 9760 N N A ASP G 1 25 ? 166.736 163.447 134.263 0.48 55.71 25 ASP C N 1
ATOM 9761 N N B ASP G 1 25 ? 165.165 166.153 138.627 0.52 56.38 25 ASP C N 1
ATOM 9762 C CA A ASP G 1 25 ? 165.563 162.580 134.117 0.48 54.70 25 ASP C CA 1
ATOM 9763 C CA B ASP G 1 25 ? 164.039 165.277 138.286 0.52 55.88 25 ASP C CA 1
ATOM 9764 C C A ASP G 1 25 ? 165.957 161.137 133.815 0.48 55.27 25 ASP C C 1
ATOM 9765 C C B ASP G 1 25 ? 164.509 163.937 137.723 0.52 55.51 25 ASP C C 1
ATOM 9766 O O A ASP G 1 25 ? 165.322 160.450 133.012 0.48 56.31 25 ASP C O 1
ATOM 9767 O O B ASP G 1 25 ? 163.934 163.409 136.769 0.52 54.96 25 ASP C O 1
ATOM 9776 N N A GLN G 1 26 ? 167.028 160.673 134.458 0.48 55.87 26 GLN C N 1
ATOM 9777 N N B GLN G 1 26 ? 165.560 163.378 138.320 0.52 56.53 26 GLN C N 1
ATOM 9778 C CA A GLN G 1 26 ? 167.430 159.274 134.380 0.48 58.09 26 GLN C CA 1
ATOM 9779 C CA B GLN G 1 26 ? 166.069 162.069 137.928 0.52 57.64 26 GLN C CA 1
ATOM 9780 C C A GLN G 1 26 ? 167.014 158.502 135.628 0.48 59.28 26 GLN C C 1
ATOM 9781 C C B GLN G 1 26 ? 166.018 161.057 139.060 0.52 56.46 26 GLN C C 1
ATOM 9782 O O A GLN G 1 26 ? 166.234 157.550 135.541 0.48 58.30 26 GLN C O 1
ATOM 9783 O O B GLN G 1 26 ? 165.552 159.929 138.858 0.52 56.23 26 GLN C O 1
ATOM 9794 N N A TRP G 1 27 ? 167.496 158.922 136.799 0.48 58.07 27 TRP C N 1
ATOM 9795 N N B TRP G 1 27 ? 166.484 161.429 140.253 0.52 54.87 27 TRP C N 1
ATOM 9796 C CA A TRP G 1 27 ? 167.199 158.229 138.046 0.48 57.07 27 TRP C CA 1
ATOM 9797 C CA B TRP G 1 27 ? 166.521 160.516 141.388 0.52 55.89 27 TRP C CA 1
ATOM 9798 C C A TRP G 1 27 ? 165.820 158.555 138.602 0.48 55.88 27 TRP C C 1
ATOM 9799 C C B TRP G 1 27 ? 165.198 160.438 142.138 0.52 55.93 27 TRP C C 1
ATOM 9800 O O A TRP G 1 27 ? 165.364 157.862 139.517 0.48 57.34 27 TRP C O 1
ATOM 9801 O O B TRP G 1 27 ? 165.085 159.639 143.073 0.52 55.92 27 TRP C O 1
ATOM 9822 N N A GLN G 1 28 ? 165.156 159.587 138.079 0.48 52.54 28 GLN C N 1
ATOM 9823 N N B GLN G 1 28 ? 164.210 161.250 141.762 0.52 53.43 28 GLN C N 1
ATOM 9824 C CA A GLN G 1 28 ? 163.843 160.022 138.561 0.48 52.14 28 GLN C CA 1
ATOM 9825 C CA B GLN G 1 28 ? 162.856 161.201 142.312 0.52 53.58 28 GLN C CA 1
ATOM 9826 C C A GLN G 1 28 ? 163.871 160.357 140.051 0.48 54.39 28 GLN C C 1
ATOM 9827 C C B GLN G 1 28 ? 162.814 161.479 143.812 0.52 52.10 28 GLN C C 1
ATOM 9828 O O A GLN G 1 28 ? 162.944 160.031 140.795 0.48 55.62 28 GLN C O 1
ATOM 9829 O O B GLN G 1 28 ? 161.852 161.099 144.486 0.52 50.76 28 GLN C O 1
ATOM 9840 N N A PHE G 1 29 ? 164.948 161.010 140.494 0.48 53.82 29 PHE C N 1
ATOM 9841 N N B PHE G 1 29 ? 163.841 162.137 144.354 0.52 52.34 29 PHE C N 1
ATOM 9842 C CA A PHE G 1 29 ? 164.953 161.589 141.833 0.48 53.15 29 PHE C CA 1
ATOM 9843 C CA B PHE G 1 29 ? 163.802 162.542 145.756 0.52 53.48 29 PHE C CA 1
ATOM 9844 C C A PHE G 1 29 ? 163.868 162.649 141.970 0.48 53.31 29 PHE C C 1
ATOM 9845 C C B PHE G 1 29 ? 162.668 163.528 146.008 0.52 52.14 29 PHE C C 1
ATOM 9846 O O A PHE G 1 29 ? 163.193 162.731 143.003 0.48 52.95 29 PHE C O 1
ATOM 9847 O O B PHE G 1 29 ? 162.076 163.542 147.092 0.52 53.40 29 PHE C O 1
ATOM 9862 N N A HIS G 1 30 ? 163.686 163.469 140.934 0.48 51.52 30 HIS C N 1
ATOM 9863 N N B HIS G 1 30 ? 162.352 164.360 145.014 0.52 49.39 30 HIS C N 1
ATOM 9864 C CA A HIS G 1 30 ? 162.761 164.594 140.977 0.48 51.50 30 HIS C CA 1
ATOM 9865 C CA B HIS G 1 30 ? 161.342 165.394 145.195 0.52 49.78 30 HIS C CA 1
ATOM 9866 C C A HIS G 1 30 ? 161.302 164.182 140.857 0.48 51.21 30 HIS C C 1
ATOM 9867 C C B HIS G 1 30 ? 159.929 164.833 145.261 0.52 48.79 30 HIS C C 1
ATOM 9868 O O A HIS G 1 30 ? 160.424 165.028 141.057 0.48 51.34 30 HIS C O 1
ATOM 9869 O O B HIS G 1 30 ? 159.019 165.540 145.705 0.52 47.66 30 HIS C O 1
ATOM 9882 N N A GLN G 1 31 ? 161.024 162.928 140.521 0.48 48.07 31 GLN C N 1
ATOM 9883 N N B GLN G 1 31 ? 159.724 163.591 144.831 0.52 47.50 31 GLN C N 1
ATOM 9884 C CA A GLN G 1 31 ? 159.645 162.483 140.421 0.48 44.78 31 GLN C CA 1
ATOM 9885 C CA B GLN G 1 31 ? 158.396 163.006 144.883 0.52 45.98 31 GLN C CA 1
ATOM 9886 C C A GLN G 1 31 ? 158.976 162.577 141.789 0.48 43.93 31 GLN C C 1
ATOM 9887 C C B GLN G 1 31 ? 157.976 162.804 146.339 0.52 47.41 31 GLN C C 1
ATOM 9888 O O A GLN G 1 31 ? 159.623 162.330 142.814 0.48 46.14 31 GLN C O 1
ATOM 9889 O O B GLN G 1 31 ? 158.826 162.622 147.216 0.52 50.12 31 GLN C O 1
ATOM 9900 N N A PRO G 1 32 ? 157.693 162.941 141.845 0.48 42.04 32 PRO C N 1
ATOM 9901 N N B PRO G 1 32 ? 156.672 162.855 146.627 0.52 46.12 32 PRO C N 1
ATOM 9902 C CA A PRO G 1 32 ? 157.057 163.198 143.148 0.48 44.25 32 PRO C CA 1
ATOM 9903 C CA B PRO G 1 32 ? 156.230 162.717 148.026 0.52 45.29 32 PRO C CA 1
ATOM 9904 C C A PRO G 1 32 ? 157.162 162.049 144.136 0.48 45.30 32 PRO C C 1
ATOM 9905 C C B PRO G 1 32 ? 156.688 161.432 148.695 0.52 45.89 32 PRO C C 1
ATOM 9906 O O A PRO G 1 32 ? 157.444 162.293 145.314 0.48 44.69 32 PRO C O 1
ATOM 9907 O O B PRO G 1 32 ? 157.101 161.466 149.861 0.52 45.98 32 PRO C O 1
ATOM 9914 N N A ILE G 1 33 ? 156.991 160.803 143.689 0.48 46.45 33 ILE C N 1
ATOM 9915 N N B ILE G 1 33 ? 156.657 160.305 147.978 0.52 47.04 33 ILE C N 1
ATOM 9916 C CA A ILE G 1 33 ? 157.091 159.663 144.588 0.48 45.98 33 ILE C CA 1
ATOM 9917 C CA B ILE G 1 33 ? 156.983 159.016 148.585 0.52 47.89 33 ILE C CA 1
ATOM 9918 C C A ILE G 1 33 ? 158.501 159.456 145.112 0.48 46.19 33 ILE C C 1
ATOM 9919 C C B ILE G 1 33 ? 158.427 158.984 149.066 0.52 47.33 33 ILE C C 1
ATOM 9920 O O A ILE G 1 33 ? 158.701 158.646 146.020 0.48 48.04 33 ILE C O 1
ATOM 9921 O O B ILE G 1 33 ? 158.757 158.266 150.018 0.52 46.74 33 ILE C O 1
ATOM 9930 N N A ILE G 1 34 ? 159.485 160.150 144.553 0.48 47.59 34 ILE C N 1
ATOM 9931 N N B ILE G 1 34 ? 159.304 159.756 148.436 0.52 47.94 34 ILE C N 1
ATOM 9932 C CA A ILE G 1 34 ? 160.861 160.100 145.028 0.48 48.54 34 ILE C CA 1
ATOM 9933 C CA B ILE G 1 34 ? 160.704 159.826 148.826 0.52 47.29 34 ILE C CA 1
ATOM 9934 C C A ILE G 1 34 ? 161.272 161.418 145.672 0.48 49.73 34 ILE C C 1
ATOM 9935 C C B ILE G 1 34 ? 160.969 161.022 149.730 0.52 47.11 34 ILE C C 1
ATOM 9936 O O A ILE G 1 34 ? 161.810 161.435 146.779 0.48 52.41 34 ILE C O 1
ATOM 9937 O O B ILE G 1 34 ? 161.636 160.898 150.758 0.52 51.53 34 ILE C O 1
ATOM 9946 N N A ALA G 1 35 ? 161.016 162.538 144.991 0.48 48.28 35 ALA C N 1
ATOM 9947 N N B ALA G 1 35 ? 160.443 162.192 149.357 0.52 46.84 35 ALA C N 1
ATOM 9948 C CA A ALA G 1 35 ? 161.382 163.839 145.541 0.48 48.13 35 ALA C CA 1
ATOM 9949 C CA B ALA G 1 35 ? 160.703 163.406 150.124 0.52 48.01 35 ALA C CA 1
ATOM 9950 C C A ALA G 1 35 ? 160.640 164.113 146.842 0.48 48.96 35 ALA C C 1
ATOM 9951 C C B ALA G 1 35 ? 160.159 163.292 151.541 0.52 48.62 35 ALA C C 1
ATOM 9952 O O A ALA G 1 35 ? 161.235 164.568 147.825 0.48 49.99 35 ALA C O 1
ATOM 9953 O O B ALA G 1 35 ? 160.848 163.631 152.510 0.52 48.16 35 ALA C O 1
ATOM 9956 N N A CYS G 1 36 ? 159.333 163.838 146.869 0.48 49.27 36 CYS C N 1
ATOM 9957 N N B CYS G 1 36 ? 158.919 162.818 151.683 0.52 49.67 36 CYS C N 1
ATOM 9958 C CA A CYS G 1 36 ? 158.563 164.003 148.097 0.48 48.39 36 CYS C CA 1
ATOM 9959 C CA B CYS G 1 36 ? 158.340 162.668 153.014 0.52 50.15 36 CYS C CA 1
ATOM 9960 C C A CYS G 1 36 ? 158.954 162.964 149.141 0.48 47.21 36 CYS C C 1
ATOM 9961 C C B CYS G 1 36 ? 159.063 161.592 153.814 0.52 49.25 36 CYS C C 1
ATOM 9962 O O A CYS G 1 36 ? 159.059 163.278 150.334 0.48 47.71 36 CYS C O 1
ATOM 9963 O O B CYS G 1 36 ? 159.365 161.788 154.997 0.52 48.00 36 CYS C O 1
ATOM 9968 N N A SER G 1 37 ? 159.163 161.717 148.708 0.48 46.63 37 SER C N 1
ATOM 9969 N N B SER G 1 37 ? 159.348 160.449 153.184 0.52 48.98 37 SER C N 1
ATOM 9970 C CA A SER G 1 37 ? 159.462 160.645 149.649 0.48 45.03 37 SER C CA 1
ATOM 9971 C CA B SER G 1 37 ? 159.938 159.326 153.905 0.52 47.69 37 SER C CA 1
ATOM 9972 C C A SER G 1 37 ? 160.767 160.902 150.386 0.48 48.06 37 SER C C 1
ATOM 9973 C C B SER G 1 37 ? 161.339 159.651 154.407 0.52 47.81 37 SER C C 1
ATOM 9974 O O A SER G 1 37 ? 160.851 160.689 151.599 0.48 51.30 37 SER C O 1
ATOM 9975 O O B SER G 1 37 ? 161.687 159.309 155.544 0.52 49.94 37 SER C O 1
ATOM 9980 N N A LEU G 1 38 ? 161.799 161.356 149.673 0.48 47.71 38 LEU C N 1
ATOM 9981 N N B LEU G 1 38 ? 162.161 160.302 153.579 0.52 45.83 38 LEU C N 1
ATOM 9982 C CA A LEU G 1 38 ? 163.095 161.569 150.308 0.48 48.98 38 LEU C CA 1
ATOM 9983 C CA B LEU G 1 38 ? 163.536 160.574 153.985 0.52 45.57 38 LEU C CA 1
ATOM 9984 C C A LEU G 1 38 ? 163.029 162.688 151.340 0.48 48.56 38 LEU C C 1
ATOM 9985 C C B LEU G 1 38 ? 163.585 161.485 155.204 0.52 49.35 38 LEU C C 1
ATOM 9986 O O A LEU G 1 38 ? 163.536 162.541 152.459 0.48 50.16 38 LEU C O 1
ATOM 9987 O O B LEU G 1 38 ? 164.366 161.249 156.133 0.52 51.15 38 LEU C O 1
ATOM 9996 N N A ILE G 1 39 ? 162.407 163.815 150.986 0.48 48.51 39 ILE C N 1
ATOM 9997 N N B ILE G 1 39 ? 162.762 162.536 155.219 0.52 50.48 39 ILE C N 1
ATOM 9998 C CA A ILE G 1 39 ? 162.332 164.926 151.931 0.48 50.97 39 ILE C CA 1
ATOM 9999 C CA B ILE G 1 39 ? 162.764 163.435 156.366 0.52 50.82 39 ILE C CA 1
ATOM 10000 C C A ILE G 1 39 ? 161.460 164.557 153.124 0.48 50.38 39 ILE C C 1
ATOM 10001 C C B ILE G 1 39 ? 162.096 162.781 157.571 0.52 50.70 39 ILE C C 1
ATOM 10002 O O A ILE G 1 39 ? 161.746 164.965 154.256 0.48 50.23 39 ILE C O 1
ATOM 10003 O O B ILE G 1 39 ? 162.534 162.981 158.710 0.52 51.17 39 ILE C O 1
ATOM 10012 N N A GLY G 1 40 ? 160.396 163.778 152.910 0.48 48.61 40 GLY C N 1
ATOM 10013 N N B GLY G 1 40 ? 161.049 161.979 157.354 0.52 50.08 40 GLY C N 1
ATOM 10014 C CA A GLY G 1 40 ? 159.603 163.320 154.039 0.48 49.49 40 GLY C CA 1
ATOM 10015 C CA B GLY G 1 40 ? 160.377 161.342 158.472 0.52 49.94 40 GLY C CA 1
ATOM 10016 C C A GLY G 1 40 ? 160.369 162.377 154.947 0.48 48.21 40 GLY C C 1
ATOM 10017 C C B GLY G 1 40 ? 161.221 160.288 159.156 0.52 49.36 40 GLY C C 1
ATOM 10018 O O A GLY G 1 40 ? 160.325 162.508 156.173 0.48 47.90 40 GLY C O 1
ATOM 10019 O O B GLY G 1 40 ? 161.067 160.053 160.358 0.52 49.70 40 GLY C O 1
ATOM 10020 N N A ILE G 1 41 ? 161.092 161.422 154.359 0.48 47.06 41 ILE C N 1
ATOM 10021 N N B ILE G 1 41 ? 162.123 159.644 158.411 0.52 48.58 41 ILE C N 1
ATOM 10022 C CA A ILE G 1 41 ? 161.819 160.435 155.149 0.48 47.96 41 ILE C CA 1
ATOM 10023 C CA B ILE G 1 41 ? 163.001 158.642 159.008 0.52 48.67 41 ILE C CA 1
ATOM 10024 C C A ILE G 1 41 ? 162.924 161.104 155.955 0.48 49.26 41 ILE C C 1
ATOM 10025 C C B ILE G 1 41 ? 163.858 159.269 160.102 0.52 50.22 41 ILE C C 1
ATOM 10026 O O A ILE G 1 41 ? 163.077 160.855 157.156 0.48 49.82 41 ILE C O 1
ATOM 10027 O O B ILE G 1 41 ? 164.058 158.679 161.171 0.52 49.60 41 ILE C O 1
ATOM 10036 N N A VAL G 1 42 ? 163.709 161.966 155.307 0.48 50.84 42 VAL C N 1
ATOM 10037 N N B VAL G 1 42 ? 164.361 160.476 159.862 0.52 49.79 42 VAL C N 1
ATOM 10038 C CA A VAL G 1 42 ? 164.811 162.628 155.998 0.48 51.12 42 VAL C CA 1
ATOM 10039 C CA B VAL G 1 42 ? 165.213 161.150 160.837 0.52 49.25 42 VAL C CA 1
ATOM 10040 C C A VAL G 1 42 ? 164.285 163.562 157.081 0.48 49.88 42 VAL C C 1
ATOM 10041 C C B VAL G 1 42 ? 164.395 161.986 161.814 0.52 48.91 42 VAL C C 1
ATOM 10042 O O A VAL G 1 42 ? 164.806 163.589 158.203 0.48 49.81 42 VAL C O 1
ATOM 10043 O O B VAL G 1 42 ? 164.703 162.031 163.008 0.52 50.86 42 VAL C O 1
ATOM 10050 N N A THR G 1 43 ? 163.241 164.332 156.773 0.48 51.08 43 THR C N 1
ATOM 10051 N N B THR G 1 43 ? 163.342 162.653 161.339 0.52 48.85 43 THR C N 1
ATOM 10052 C CA A THR G 1 43 ? 162.719 165.337 157.699 0.48 50.87 43 THR C CA 1
ATOM 10053 C CA B THR G 1 43 ? 162.547 163.550 162.182 0.52 50.78 43 THR C CA 1
ATOM 10054 C C A THR G 1 43 ? 161.536 164.752 158.465 0.48 51.74 43 THR C C 1
ATOM 10055 C C B THR G 1 43 ? 161.511 162.744 162.968 0.52 52.05 43 THR C C 1
ATOM 10056 O O A THR G 1 43 ? 160.367 164.968 158.136 0.48 52.10 43 THR C O 1
ATOM 10057 O O B THR G 1 43 ? 160.298 162.861 162.781 0.52 53.23 43 THR C O 1
ATOM 10064 N N A GLY G 1 44 ? 161.858 164.000 159.515 0.48 51.19 44 GLY C N 1
ATOM 10065 N N B GLY G 1 44 ? 162.018 161.914 163.874 0.52 51.28 44 GLY C N 1
ATOM 10066 C CA A GLY G 1 44 ? 160.851 163.495 160.428 0.48 50.22 44 GLY C CA 1
ATOM 10067 C CA B GLY G 1 44 ? 161.159 161.155 164.761 0.52 48.97 44 GLY C CA 1
ATOM 10068 C C A GLY G 1 44 ? 159.793 162.612 159.799 0.48 49.80 44 GLY C C 1
ATOM 10069 C C B GLY G 1 44 ? 160.461 159.981 164.105 0.52 49.44 44 GLY C C 1
ATOM 10070 O O A GLY G 1 44 ? 160.057 161.458 159.448 0.48 49.21 44 GLY C O 1
ATOM 10071 O O B GLY G 1 44 ? 161.099 158.980 163.768 0.52 49.37 44 GLY C O 1
ATOM 10072 N N A HIS G 1 45 ? 158.583 163.155 159.659 0.48 50.63 45 HIS C N 1
ATOM 10073 N N B HIS G 1 45 ? 159.147 160.097 163.921 0.52 51.01 45 HIS C N 1
ATOM 10074 C CA A HIS G 1 45 ? 157.423 162.393 159.214 0.48 50.72 45 HIS C CA 1
ATOM 10075 C CA B HIS G 1 45 ? 158.332 158.994 163.420 0.52 50.48 45 HIS C CA 1
ATOM 10076 C C A HIS G 1 45 ? 157.627 161.831 157.813 0.48 50.79 45 HIS C C 1
ATOM 10077 C C B HIS G 1 45 ? 158.730 158.664 161.987 0.52 51.32 45 HIS C C 1
ATOM 10078 O O A HIS G 1 45 ? 157.637 162.581 156.832 0.48 50.24 45 HIS C O 1
ATOM 10079 O O B HIS G 1 45 ? 158.427 159.422 161.059 0.52 50.72 45 HIS C O 1
ATOM 10092 N N A ALA G 1 46 ? 157.778 160.510 157.712 0.48 48.25 46 ALA C N 1
ATOM 10093 N N B ALA G 1 46 ? 159.407 157.528 161.804 0.52 48.25 46 ALA C N 1
ATOM 10094 C CA A ALA G 1 46 ? 158.009 159.882 156.415 0.48 46.93 46 ALA C CA 1
ATOM 10095 C CA B ALA G 1 46 ? 159.829 157.120 160.468 0.52 47.39 46 ALA C CA 1
ATOM 10096 C C A ALA G 1 46 ? 156.698 159.593 155.694 0.48 46.62 46 ALA C C 1
ATOM 10097 C C B ALA G 1 46 ? 158.638 156.758 159.591 0.52 45.44 46 ALA C C 1
ATOM 10098 O O A ALA G 1 46 ? 156.556 159.898 154.505 0.48 44.85 46 ALA C O 1
ATOM 10099 O O B ALA G 1 46 ? 158.616 157.083 158.399 0.52 44.42 46 ALA C O 1
ATOM 10102 N N A SER G 1 47 ? 155.728 159.007 156.399 0.48 46.20 47 SER C N 1
ATOM 10103 N N B SER G 1 47 ? 157.638 156.085 160.160 0.52 44.08 47 SER C N 1
ATOM 10104 C CA A SER G 1 47 ? 154.451 158.670 155.780 0.48 44.79 47 SER C CA 1
ATOM 10105 C CA B SER G 1 47 ? 156.491 155.631 159.386 0.52 44.97 47 SER C CA 1
ATOM 10106 C C A SER G 1 47 ? 153.659 159.904 155.374 0.48 44.56 47 SER C C 1
ATOM 10107 C C B SER G 1 47 ? 155.483 156.735 159.101 0.52 44.20 47 SER C C 1
ATOM 10108 O O A SER G 1 47 ? 152.778 159.804 154.513 0.48 42.94 47 SER C O 1
ATOM 10109 O O B SER G 1 47 ? 154.605 156.540 158.254 0.52 44.59 47 SER C O 1
ATOM 10114 N N A ALA G 1 48 ? 153.944 161.061 155.975 0.48 46.75 48 ALA C N 1
ATOM 10115 N N B ALA G 1 48 ? 155.575 157.876 159.788 0.52 43.56 48 ALA C N 1
ATOM 10116 C CA A ALA G 1 48 ? 153.279 162.289 155.557 0.48 47.39 48 ALA C CA 1
ATOM 10117 C CA B ALA G 1 48 ? 154.654 158.974 159.515 0.52 44.44 48 ALA C CA 1
ATOM 10118 C C A ALA G 1 48 ? 153.719 162.715 154.163 0.48 47.07 48 ALA C C 1
ATOM 10119 C C B ALA G 1 48 ? 154.851 159.522 158.108 0.52 46.03 48 ALA C C 1
ATOM 10120 O O A ALA G 1 48 ? 152.944 163.344 153.434 0.48 45.97 48 ALA C O 1
ATOM 10121 O O B ALA G 1 48 ? 153.876 159.819 157.408 0.52 44.53 48 ALA C O 1
ATOM 10124 N N A GLY G 1 49 ? 154.950 162.388 153.780 0.48 46.23 49 GLY C N 1
ATOM 10125 N N B GLY G 1 49 ? 156.106 159.666 157.677 0.52 47.74 49 GLY C N 1
ATOM 10126 C CA A GLY G 1 49 ? 155.491 162.696 152.475 0.48 45.01 49 GLY C CA 1
ATOM 10127 C CA B GLY G 1 49 ? 156.369 160.136 156.330 0.52 46.75 49 GLY C CA 1
ATOM 10128 C C A GLY G 1 49 ? 155.296 161.630 151.420 0.48 45.72 49 GLY C C 1
ATOM 10129 C C B GLY G 1 49 ? 155.928 159.161 155.259 0.52 45.43 49 GLY C C 1
ATOM 10130 O O A GLY G 1 49 ? 155.817 161.779 150.310 0.48 46.98 49 GLY C O 1
ATOM 10131 O O B GLY G 1 49 ? 155.479 159.576 154.187 0.52 43.14 49 GLY C O 1
ATOM 10132 N N A ILE G 1 50 ? 154.571 160.558 151.725 0.48 45.16 50 ILE C N 1
ATOM 10133 N N B ILE G 1 50 ? 156.054 157.858 155.525 0.52 45.01 50 ILE C N 1
ATOM 10134 C CA A ILE G 1 50 ? 154.313 159.495 150.762 0.48 43.40 50 ILE C CA 1
ATOM 10135 C CA B ILE G 1 50 ? 155.665 156.854 154.537 0.52 43.96 50 ILE C CA 1
ATOM 10136 C C A ILE G 1 50 ? 152.943 159.645 150.113 0.48 41.88 50 ILE C C 1
ATOM 10137 C C B ILE G 1 50 ? 154.164 156.913 154.284 0.52 43.87 50 ILE C C 1
ATOM 10138 O O A ILE G 1 50 ? 152.795 159.403 148.915 0.48 44.52 50 ILE C O 1
ATOM 10139 O O B ILE G 1 50 ? 153.709 156.857 153.136 0.52 44.32 50 ILE C O 1
ATOM 10148 N N A ILE G 1 51 ? 151.931 160.046 150.884 0.48 41.56 51 ILE C N 1
ATOM 10149 N N B ILE G 1 51 ? 153.373 157.038 155.351 0.52 44.31 51 ILE C N 1
ATOM 10150 C CA A ILE G 1 51 ? 150.619 160.314 150.301 0.48 42.26 51 ILE C CA 1
ATOM 10151 C CA B ILE G 1 51 ? 151.929 157.196 155.190 0.52 43.68 51 ILE C CA 1
ATOM 10152 C C A ILE G 1 51 ? 150.720 161.442 149.283 0.48 44.50 51 ILE C C 1
ATOM 10153 C C B ILE G 1 51 ? 151.622 158.466 154.407 0.52 45.12 51 ILE C C 1
ATOM 10154 O O A ILE G 1 51 ? 150.185 161.355 148.170 0.48 42.99 51 ILE C O 1
ATOM 10155 O O B ILE G 1 51 ? 150.844 158.454 153.443 0.52 44.60 51 ILE C O 1
ATOM 10164 N N A LEU G 1 52 ? 151.409 162.523 149.657 0.48 43.90 52 LEU C N 1
ATOM 10165 N N B LEU G 1 52 ? 152.240 159.581 154.805 0.52 43.90 52 LEU C N 1
ATOM 10166 C CA A LEU G 1 52 ? 151.612 163.636 148.737 0.48 42.61 52 LEU C CA 1
ATOM 10167 C CA B LEU G 1 52 ? 152.021 160.841 154.105 0.52 43.15 52 LEU C CA 1
ATOM 10168 C C A LEU G 1 52 ? 152.429 163.207 147.528 0.48 43.24 52 LEU C C 1
ATOM 10169 C C B LEU G 1 52 ? 152.545 160.777 152.676 0.52 44.09 52 LEU C C 1
ATOM 10170 O O A LEU G 1 52 ? 152.129 163.601 146.395 0.48 45.53 52 LEU C O 1
ATOM 10171 O O B LEU G 1 52 ? 151.909 161.294 151.751 0.52 45.54 52 LEU C O 1
ATOM 10180 N N A GLY G 1 53 ? 153.468 162.401 147.752 0.48 42.30 53 GLY C N 1
ATOM 10181 N N B GLY G 1 53 ? 153.709 160.155 152.478 0.52 43.34 53 GLY C N 1
ATOM 10182 C CA A GLY G 1 53 ? 154.263 161.911 146.640 0.48 43.43 53 GLY C CA 1
ATOM 10183 C CA B GLY G 1 53 ? 154.239 160.021 151.132 0.52 44.19 53 GLY C CA 1
ATOM 10184 C C A GLY G 1 53 ? 153.444 161.109 145.648 0.48 43.36 53 GLY C C 1
ATOM 10185 C C B GLY G 1 53 ? 153.312 159.241 150.222 0.52 41.32 53 GLY C C 1
ATOM 10186 O O A GLY G 1 53 ? 153.566 161.294 144.438 0.48 45.17 53 GLY C O 1
ATOM 10187 O O B GLY G 1 53 ? 153.067 159.640 149.081 0.52 44.14 53 GLY C O 1
ATOM 10188 N N A GLY G 1 54 ? 152.589 160.216 146.147 0.48 40.29 54 GLY C N 1
ATOM 10189 N N B GLY G 1 54 ? 152.774 158.126 150.717 0.52 40.82 54 GLY C N 1
ATOM 10190 C CA A GLY G 1 54 ? 151.742 159.441 145.254 0.48 38.68 54 GLY C CA 1
ATOM 10191 C CA B GLY G 1 54 ? 151.836 157.353 149.924 0.52 41.51 54 GLY C CA 1
ATOM 10192 C C A GLY G 1 54 ? 150.723 160.298 144.527 0.48 39.09 54 GLY C C 1
ATOM 10193 C C B GLY G 1 54 ? 150.534 158.088 149.669 0.52 40.54 54 GLY C C 1
ATOM 10194 O O A GLY G 1 54 ? 150.523 160.155 143.315 0.48 40.68 54 GLY C O 1
ATOM 10195 O O B GLY G 1 54 ? 149.936 157.953 148.599 0.52 41.64 54 GLY C O 1
ATOM 10196 N N A SER G 1 55 ? 150.068 161.208 145.253 0.48 38.73 55 SER C N 1
ATOM 10197 N N B SER G 1 55 ? 150.072 158.870 150.648 0.52 41.79 55 SER C N 1
ATOM 10198 C CA A SER G 1 55 ? 149.041 162.044 144.643 0.48 39.76 55 SER C CA 1
ATOM 10199 C CA B SER G 1 55 ? 148.822 159.599 150.460 0.52 41.28 55 SER C CA 1
ATOM 10200 C C A SER G 1 55 ? 149.615 163.041 143.644 0.48 39.80 55 SER C C 1
ATOM 10201 C C B SER G 1 55 ? 148.991 160.775 149.508 0.52 41.93 55 SER C C 1
ATOM 10202 O O A SER G 1 55 ? 148.885 163.502 142.762 0.48 40.68 55 SER C O 1
ATOM 10203 O O B SER G 1 55 ? 148.028 161.176 148.845 0.52 41.39 55 SER C O 1
ATOM 10208 N N A LEU G 1 56 ? 150.895 163.389 143.765 0.48 40.00 56 LEU C N 1
ATOM 10209 N N B LEU G 1 56 ? 150.195 161.340 149.426 0.52 44.68 56 LEU C N 1
ATOM 10210 C CA A LEU G 1 56 ? 151.530 164.250 142.776 0.48 39.80 56 LEU C CA 1
ATOM 10211 C CA B LEU G 1 56 ? 150.429 162.493 148.566 0.52 43.25 56 LEU C CA 1
ATOM 10212 C C A LEU G 1 56 ? 152.168 163.462 141.640 0.48 41.82 56 LEU C C 1
ATOM 10213 C C B LEU G 1 56 ? 150.881 162.109 147.164 0.52 43.12 56 LEU C C 1
ATOM 10214 O O A LEU G 1 56 ? 152.241 163.964 140.513 0.48 44.01 56 LEU C O 1
ATOM 10215 O O B LEU G 1 56 ? 150.644 162.869 146.218 0.52 45.84 56 LEU C O 1
ATOM 10224 N N A GLN G 1 57 ? 152.627 162.237 141.904 0.48 42.27 57 GLN C N 1
ATOM 10225 N N B GLN G 1 57 ? 151.523 160.949 147.003 0.52 42.01 57 GLN C N 1
ATOM 10226 C CA A GLN G 1 57 ? 153.120 161.383 140.831 0.48 40.08 57 GLN C CA 1
ATOM 10227 C CA B GLN G 1 57 ? 151.952 160.523 145.676 0.52 39.51 57 GLN C CA 1
ATOM 10228 C C A GLN G 1 57 ? 151.994 160.993 139.890 0.48 40.32 57 GLN C C 1
ATOM 10229 C C B GLN G 1 57 ? 150.758 160.297 144.758 0.52 38.63 57 GLN C C 1
ATOM 10230 O O A GLN G 1 57 ? 152.192 160.928 138.671 0.48 41.93 57 GLN C O 1
ATOM 10231 O O B GLN G 1 57 ? 150.811 160.621 143.567 0.52 39.71 57 GLN C O 1
ATOM 10242 N N A LEU G 1 58 ? 150.805 160.728 140.439 0.48 37.93 58 LEU C N 1
ATOM 10243 N N B LEU G 1 58 ? 149.666 159.753 145.298 0.52 38.18 58 LEU C N 1
ATOM 10244 C CA A LEU G 1 58 ? 149.649 160.455 139.591 0.48 37.99 58 LEU C CA 1
ATOM 10245 C CA B LEU G 1 58 ? 148.486 159.472 144.491 0.52 39.62 58 LEU C CA 1
ATOM 10246 C C A LEU G 1 58 ? 149.429 161.586 138.594 0.48 37.65 58 LEU C C 1
ATOM 10247 C C B LEU G 1 58 ? 147.804 160.732 143.977 0.52 39.18 58 LEU C C 1
ATOM 10248 O O A LEU G 1 58 ? 149.141 161.340 137.417 0.48 38.97 58 LEU C O 1
ATOM 10249 O O B LEU G 1 58 ? 146.949 160.633 143.091 0.52 39.29 58 LEU C O 1
ATOM 10258 N N A ILE G 1 59 ? 149.569 162.832 139.048 0.48 38.98 59 ILE C N 1
ATOM 10259 N N B ILE G 1 59 ? 148.148 161.903 144.509 0.52 39.45 59 ILE C N 1
ATOM 10260 C CA A ILE G 1 59 ? 149.445 163.976 138.153 0.48 39.70 59 ILE C CA 1
ATOM 10261 C CA B ILE G 1 59 ? 147.603 163.162 144.015 0.52 40.21 59 ILE C CA 1
ATOM 10262 C C A ILE G 1 59 ? 150.616 164.025 137.179 0.48 42.01 59 ILE C C 1
ATOM 10263 C C B ILE G 1 59 ? 148.668 163.849 143.170 0.52 40.40 59 ILE C C 1
ATOM 10264 O O A ILE G 1 59 ? 150.448 164.354 135.999 0.48 43.68 59 ILE C O 1
ATOM 10265 O O B ILE G 1 59 ? 148.356 164.548 142.199 0.52 40.39 59 ILE C O 1
ATOM 10274 N N A ALA G 1 60 ? 151.818 163.690 137.651 0.48 41.09 60 ALA C N 1
ATOM 10275 N N B ALA G 1 60 ? 149.935 163.620 143.507 0.52 38.81 60 ALA C N 1
ATOM 10276 C CA A ALA G 1 60 ? 153.008 163.742 136.811 0.48 41.48 60 ALA C CA 1
ATOM 10277 C CA B ALA G 1 60 ? 151.048 164.187 142.756 0.52 39.50 60 ALA C CA 1
ATOM 10278 C C A ALA G 1 60 ? 153.015 162.685 135.714 0.48 42.90 60 ALA C C 1
ATOM 10279 C C B ALA G 1 60 ? 151.333 163.438 141.460 0.52 42.05 60 ALA C C 1
ATOM 10280 O O A ALA G 1 60 ? 153.868 162.754 134.823 0.48 42.08 60 ALA C O 1
ATOM 10281 O O B ALA G 1 60 ? 152.411 163.620 140.884 0.52 43.28 60 ALA C O 1
ATOM 10284 N N A LEU G 1 61 ? 152.105 161.713 135.758 0.48 41.82 61 LEU C N 1
ATOM 10285 N N B LEU G 1 61 ? 150.410 162.596 141.001 0.52 42.11 61 LEU C N 1
ATOM 10286 C CA A LEU G 1 61 ? 152.026 160.694 134.716 0.48 40.72 61 LEU C CA 1
ATOM 10287 C CA B LEU G 1 61 ? 150.550 161.969 139.694 0.52 39.89 61 LEU C CA 1
ATOM 10288 C C A LEU G 1 61 ? 151.631 161.352 133.400 0.48 39.42 61 LEU C C 1
ATOM 10289 C C B LEU G 1 61 ? 150.287 162.985 138.590 0.52 39.18 61 LEU C C 1
ATOM 10290 O O A LEU G 1 61 ? 150.478 161.758 133.220 0.48 38.48 61 LEU C O 1
ATOM 10291 O O B LEU G 1 61 ? 149.382 163.818 138.691 0.52 38.13 61 LEU C O 1
ATOM 10300 N N A GLY G 1 62 ? 152.581 161.458 132.482 0.48 40.24 62 GLY C N 1
ATOM 10301 N N B GLY G 1 62 ? 151.080 162.906 137.526 0.52 41.38 62 GLY C N 1
ATOM 10302 C CA A GLY G 1 62 ? 152.380 162.166 131.242 0.48 42.79 62 GLY C CA 1
ATOM 10303 C CA B GLY G 1 62 ? 150.886 163.772 136.382 0.52 44.10 62 GLY C CA 1
ATOM 10304 C C A GLY G 1 62 ? 153.032 163.528 131.169 0.48 44.41 62 GLY C C 1
ATOM 10305 C C B GLY G 1 62 ? 151.060 165.243 136.693 0.52 43.52 62 GLY C C 1
ATOM 10306 O O A GLY G 1 62 ? 152.470 164.429 130.537 0.48 43.21 62 GLY C O 1
ATOM 10307 O O B GLY G 1 62 ? 150.233 166.069 136.296 0.52 45.01 62 GLY C O 1
ATOM 10308 N N A TRP G 1 63 ? 154.195 163.707 131.789 0.48 44.88 63 TRP C N 1
ATOM 10309 N N B TRP G 1 63 ? 152.128 165.583 137.408 0.52 42.75 63 TRP C N 1
ATOM 10310 C CA A TRP G 1 63 ? 154.900 164.984 131.836 0.48 43.94 63 TRP C CA 1
ATOM 10311 C CA B TRP G 1 63 ? 152.468 166.965 137.724 0.52 43.27 63 TRP C CA 1
ATOM 10312 C C A TRP G 1 63 ? 156.316 164.822 131.305 0.48 43.77 63 TRP C C 1
ATOM 10313 C C B TRP G 1 63 ? 153.775 167.361 137.049 0.52 45.42 63 TRP C C 1
ATOM 10314 O O A TRP G 1 63 ? 157.297 165.236 131.925 0.48 44.07 63 TRP C O 1
ATOM 10315 O O B TRP G 1 63 ? 154.634 168.016 137.644 0.52 47.90 63 TRP C O 1
ATOM 10336 N N A ALA G 1 64 ? 156.433 164.184 130.147 0.48 45.42 64 ALA C N 1
ATOM 10337 N N B ALA G 1 64 ? 153.938 166.958 135.794 0.52 46.83 64 ALA C N 1
ATOM 10338 C CA A ALA G 1 64 ? 157.697 164.048 129.443 0.48 46.86 64 ALA C CA 1
ATOM 10339 C CA B ALA G 1 64 ? 155.167 167.210 135.063 0.52 45.89 64 ALA C CA 1
ATOM 10340 C C A ALA G 1 64 ? 157.838 165.158 128.410 0.48 48.23 64 ALA C C 1
ATOM 10341 C C B ALA G 1 64 ? 155.149 168.597 134.428 0.52 49.05 64 ALA C C 1
ATOM 10342 O O A ALA G 1 64 ? 156.853 165.623 127.831 0.48 48.03 64 ALA C O 1
ATOM 10343 O O B ALA G 1 64 ? 154.103 169.236 134.286 0.52 50.21 64 ALA C O 1
ATOM 10346 N N A ASN G 1 65 ? 159.077 165.583 128.188 0.48 50.40 65 ASN C N 1
ATOM 10347 N N B ASN G 1 65 ? 156.336 169.059 134.046 0.52 54.95 65 ASN C N 1
ATOM 10348 C CA A ASN G 1 65 ? 159.393 166.638 127.235 0.48 52.07 65 ASN C CA 1
ATOM 10349 C CA B ASN G 1 65 ? 156.501 170.301 133.305 0.52 53.06 65 ASN C CA 1
ATOM 10350 C C A ASN G 1 65 ? 160.056 166.015 126.015 0.48 53.81 65 ASN C C 1
ATOM 10351 C C B ASN G 1 65 ? 156.797 169.958 131.851 0.52 51.22 65 ASN C C 1
ATOM 10352 O O A ASN G 1 65 ? 161.063 165.310 126.145 0.48 53.27 65 ASN C O 1
ATOM 10353 O O B ASN G 1 65 ? 157.780 169.269 131.559 0.52 51.63 65 ASN C O 1
ATOM 10362 N N A VAL G 1 66 ? 159.489 166.267 124.837 0.48 53.64 66 VAL C N 1
ATOM 10363 N N B VAL G 1 66 ? 155.947 170.433 130.945 0.52 51.31 66 VAL C N 1
ATOM 10364 C CA A VAL G 1 66 ? 160.011 165.749 123.577 0.48 52.66 66 VAL C CA 1
ATOM 10365 C CA B VAL G 1 66 ? 156.016 170.078 129.532 0.52 52.01 66 VAL C CA 1
ATOM 10366 C C A VAL G 1 66 ? 160.050 166.891 122.572 0.48 53.03 66 VAL C C 1
ATOM 10367 C C B VAL G 1 66 ? 156.117 171.356 128.714 0.52 52.53 66 VAL C C 1
ATOM 10368 O O A VAL G 1 66 ? 159.027 167.543 122.331 0.48 52.96 66 VAL C O 1
ATOM 10369 O O B VAL G 1 66 ? 155.249 172.233 128.813 0.52 51.88 66 VAL C O 1
ATOM 10376 N N A GLY G 1 67 ? 161.223 167.128 121.987 0.48 54.64 67 GLY C N 1
ATOM 10377 N N B GLY G 1 67 ? 157.166 171.455 127.900 0.52 54.97 67 GLY C N 1
ATOM 10378 C CA A GLY G 1 67 ? 161.363 168.063 120.888 0.48 55.20 67 GLY C CA 1
ATOM 10379 C CA B GLY G 1 67 ? 157.296 172.533 126.939 0.52 55.17 67 GLY C CA 1
ATOM 10380 C C A GLY G 1 67 ? 160.905 169.479 121.172 0.48 55.31 67 GLY C C 1
ATOM 10381 C C B GLY G 1 67 ? 157.313 173.928 127.528 0.52 54.91 67 GLY C C 1
ATOM 10382 O O A GLY G 1 67 ? 159.905 169.935 120.608 0.48 55.28 67 GLY C O 1
ATOM 10383 O O B GLY G 1 67 ? 156.369 174.699 127.328 0.52 55.27 67 GLY C O 1
ATOM 10384 N N A ALA G 1 68 ? 161.616 170.174 122.059 0.48 56.48 68 ALA C N 1
ATOM 10385 N N B ALA G 1 68 ? 158.380 174.259 128.259 0.52 55.79 68 ALA C N 1
ATOM 10386 C CA A ALA G 1 68 ? 161.426 171.584 122.395 0.48 56.34 68 ALA C CA 1
ATOM 10387 C CA B ALA G 1 68 ? 158.573 175.593 128.832 0.52 56.82 68 ALA C CA 1
ATOM 10388 C C A ALA G 1 68 ? 160.099 171.868 123.089 0.48 55.50 68 ALA C C 1
ATOM 10389 C C B ALA G 1 68 ? 157.437 175.983 129.774 0.52 57.27 68 ALA C C 1
ATOM 10390 O O A ALA G 1 68 ? 159.829 173.030 123.417 0.48 55.19 68 ALA C O 1
ATOM 10391 O O B ALA G 1 68 ? 157.076 177.158 129.876 0.52 54.62 68 ALA C O 1
ATOM 10394 N N A ALA G 1 69 ? 159.261 170.859 123.325 0.48 54.35 69 ALA C N 1
ATOM 10395 N N B ALA G 1 69 ? 156.863 175.005 130.463 0.52 55.71 69 ALA C N 1
ATOM 10396 C CA A ALA G 1 69 ? 158.015 171.040 124.069 0.48 53.71 69 ALA C CA 1
ATOM 10397 C CA B ALA G 1 69 ? 155.826 175.246 131.451 0.52 55.22 69 ALA C CA 1
ATOM 10398 C C A ALA G 1 69 ? 158.317 170.752 125.532 0.48 55.71 69 ALA C C 1
ATOM 10399 C C B ALA G 1 69 ? 156.381 175.036 132.855 0.52 55.97 69 ALA C C 1
ATOM 10400 O O A ALA G 1 69 ? 158.343 169.601 125.971 0.48 56.18 69 ALA C O 1
ATOM 10401 O O B ALA G 1 69 ? 157.431 174.420 133.049 0.52 56.25 69 ALA C O 1
ATOM 10404 N N A VAL G 1 70 ? 158.553 171.816 126.298 0.48 56.16 70 VAL C N 1
ATOM 10405 N N B VAL G 1 70 ? 155.660 175.565 133.838 0.52 55.11 70 VAL C N 1
ATOM 10406 C CA A VAL G 1 70 ? 159.010 171.665 127.673 0.48 55.27 70 VAL C CA 1
ATOM 10407 C CA B VAL G 1 70 ? 156.064 175.487 135.235 0.52 54.38 70 VAL C CA 1
ATOM 10408 C C A VAL G 1 70 ? 157.871 171.147 128.540 0.48 54.29 70 VAL C C 1
ATOM 10409 C C B VAL G 1 70 ? 155.152 174.495 135.941 0.52 54.67 70 VAL C C 1
ATOM 10410 O O A VAL G 1 70 ? 156.762 171.696 128.536 0.48 54.11 70 VAL C O 1
ATOM 10411 O O B VAL G 1 70 ? 153.946 174.734 136.077 0.52 55.12 70 VAL C O 1
ATOM 10418 N N A ALA G 1 71 ? 158.144 170.081 129.286 0.48 52.49 71 ALA C N 1
ATOM 10419 N N B ALA G 1 71 ? 155.726 173.387 136.391 0.52 55.08 71 ALA C N 1
ATOM 10420 C CA A ALA G 1 71 ? 157.185 169.547 130.231 0.48 51.86 71 ALA C CA 1
ATOM 10421 C CA B ALA G 1 71 ? 154.984 172.387 137.135 0.52 53.13 71 ALA C CA 1
ATOM 10422 C C A ALA G 1 71 ? 157.069 170.473 131.439 0.48 51.73 71 ALA C C 1
ATOM 10423 C C B ALA G 1 71 ? 154.714 172.874 138.555 0.52 53.96 71 ALA C C 1
ATOM 10424 O O A ALA G 1 71 ? 157.951 171.299 131.685 0.48 52.79 71 ALA C O 1
ATOM 10425 O O B ALA G 1 71 ? 155.371 173.801 139.039 0.52 54.32 71 ALA C O 1
ATOM 10428 N N A PRO G 1 72 ? 155.980 170.361 132.206 0.48 50.29 72 PRO C N 1
ATOM 10429 N N B PRO G 1 72 ? 153.739 172.274 139.245 0.52 52.95 72 PRO C N 1
ATOM 10430 C CA A PRO G 1 72 ? 155.842 171.203 133.406 0.48 52.01 72 PRO C CA 1
ATOM 10431 C CA B PRO G 1 72 ? 153.546 172.602 140.667 0.52 54.20 72 PRO C CA 1
ATOM 10432 C C A PRO G 1 72 ? 156.978 171.056 134.407 0.48 53.72 72 PRO C C 1
ATOM 10433 C C B PRO G 1 72 ? 154.768 172.321 141.525 0.52 53.76 72 PRO C C 1
ATOM 10434 O O A PRO G 1 72 ? 157.131 171.932 135.267 0.48 52.37 72 PRO C O 1
ATOM 10435 O O B PRO G 1 72 ? 154.840 172.828 142.651 0.52 52.27 72 PRO C O 1
ATOM 10442 N N A ASP G 1 73 ? 157.773 169.986 134.330 0.48 54.93 73 ASP C N 1
ATOM 10443 N N B ASP G 1 73 ? 155.724 171.530 141.031 0.52 54.38 73 ASP C N 1
ATOM 10444 C CA A ASP G 1 73 ? 159.010 169.852 135.101 0.48 53.85 73 ASP C CA 1
ATOM 10445 C CA B ASP G 1 73 ? 157.032 171.355 141.663 0.52 53.52 73 ASP C CA 1
ATOM 10446 C C A ASP G 1 73 ? 158.733 169.954 136.605 0.48 53.79 73 ASP C C 1
ATOM 10447 C C B ASP G 1 73 ? 156.887 170.817 143.089 0.52 52.80 73 ASP C C 1
ATOM 10448 O O A ASP G 1 73 ? 159.100 170.918 137.281 0.48 51.83 73 ASP C O 1
ATOM 10449 O O B ASP G 1 73 ? 157.163 171.494 144.081 0.52 54.18 73 ASP C O 1
ATOM 10458 N N A ALA G 1 74 ? 158.057 168.920 137.108 0.48 53.62 74 ALA C N 1
ATOM 10459 N N B ALA G 1 74 ? 156.431 169.564 143.155 0.52 51.14 74 ALA C N 1
ATOM 10460 C CA A ALA G 1 74 ? 157.623 168.860 138.500 0.48 52.78 74 ALA C CA 1
ATOM 10461 C CA B ALA G 1 74 ? 156.230 168.880 144.427 0.52 51.00 74 ALA C CA 1
ATOM 10462 C C A ALA G 1 74 ? 158.786 168.742 139.481 0.48 52.67 74 ALA C C 1
ATOM 10463 C C B ALA G 1 74 ? 157.480 168.845 145.300 0.52 52.67 74 ALA C C 1
ATOM 10464 O O A ALA G 1 74 ? 158.567 168.524 140.677 0.48 53.10 74 ALA C O 1
ATOM 10465 O O B ALA G 1 74 ? 157.386 168.413 146.453 0.52 54.08 74 ALA C O 1
ATOM 10468 N N A ALA G 1 75 ? 160.021 168.864 138.985 0.48 53.61 75 ALA C N 1
ATOM 10469 N N B ALA G 1 75 ? 158.636 169.280 144.790 0.52 53.57 75 ALA C N 1
ATOM 10470 C CA A ALA G 1 75 ? 161.187 168.835 139.864 0.48 52.81 75 ALA C CA 1
ATOM 10471 C CA B ALA G 1 75 ? 159.837 169.347 145.618 0.52 50.30 75 ALA C CA 1
ATOM 10472 C C A ALA G 1 75 ? 161.075 169.884 140.962 0.48 51.37 75 ALA C C 1
ATOM 10473 C C B ALA G 1 75 ? 159.610 170.210 146.851 0.52 51.26 75 ALA C C 1
ATOM 10474 O O A ALA G 1 75 ? 161.296 169.593 142.142 0.48 51.40 75 ALA C O 1
ATOM 10475 O O B ALA G 1 75 ? 160.052 169.860 147.951 0.52 54.08 75 ALA C O 1
ATOM 10478 N N A LEU G 1 76 ? 160.734 171.119 140.589 0.48 54.33 76 LEU C N 1
ATOM 10479 N N B LEU G 1 76 ? 158.927 171.344 146.688 0.52 53.72 76 LEU C N 1
ATOM 10480 C CA A LEU G 1 76 ? 160.518 172.158 141.589 0.48 55.39 76 LEU C CA 1
ATOM 10481 C CA B LEU G 1 76 ? 158.599 172.172 147.842 0.52 55.83 76 LEU C CA 1
ATOM 10482 C C A LEU G 1 76 ? 159.182 171.984 142.298 0.48 56.15 76 LEU C C 1
ATOM 10483 C C B LEU G 1 76 ? 157.344 171.676 148.550 0.52 54.04 76 LEU C C 1
ATOM 10484 O O A LEU G 1 76 ? 159.062 172.319 143.483 0.48 56.81 76 LEU C O 1
ATOM 10485 O O B LEU G 1 76 ? 157.264 171.731 149.782 0.52 52.34 76 LEU C O 1
ATOM 10494 N N A ALA G 1 77 ? 158.173 171.470 141.591 0.48 53.83 77 ALA C N 1
ATOM 10495 N N B ALA G 1 77 ? 156.359 171.197 147.788 0.52 52.67 77 ALA C N 1
ATOM 10496 C CA A ALA G 1 77 ? 156.838 171.340 142.166 0.48 53.14 77 ALA C CA 1
ATOM 10497 C CA B ALA G 1 77 ? 155.076 170.822 148.376 0.52 51.85 77 ALA C CA 1
ATOM 10498 C C A ALA G 1 77 ? 156.847 170.430 143.386 0.48 52.48 77 ALA C C 1
ATOM 10499 C C B ALA G 1 77 ? 155.228 169.661 149.349 0.52 52.18 77 ALA C C 1
ATOM 10500 O O A ALA G 1 77 ? 156.326 170.790 144.448 0.48 52.61 77 ALA C O 1
ATOM 10501 O O B ALA G 1 77 ? 154.718 169.710 150.474 0.52 55.44 77 ALA C O 1
ATOM 10504 N N A SER G 1 78 ? 157.442 169.244 143.251 0.48 51.65 78 SER C N 1
ATOM 10505 N N B SER G 1 78 ? 155.919 168.599 148.929 0.52 52.13 78 SER C N 1
ATOM 10506 C CA A SER G 1 78 ? 157.445 168.287 144.350 0.48 51.41 78 SER C CA 1
ATOM 10507 C CA B SER G 1 78 ? 156.090 167.436 149.793 0.52 51.91 78 SER C CA 1
ATOM 10508 C C A SER G 1 78 ? 158.184 168.838 145.562 0.48 52.35 78 SER C C 1
ATOM 10509 C C B SER G 1 78 ? 156.886 167.789 151.041 0.52 51.85 78 SER C C 1
ATOM 10510 O O A SER G 1 78 ? 157.708 168.715 146.696 0.48 53.02 78 SER C O 1
ATOM 10511 O O B SER G 1 78 ? 156.537 167.366 152.150 0.52 51.96 78 SER C O 1
ATOM 10516 N N A ILE G 1 79 ? 159.341 169.463 145.341 0.48 51.14 79 ILE C N 1
ATOM 10517 N N B ILE G 1 79 ? 157.956 168.569 150.879 0.52 51.74 79 ILE C N 1
ATOM 10518 C CA A ILE G 1 79 ? 160.138 169.967 146.456 0.48 50.19 79 ILE C CA 1
ATOM 10519 C CA B ILE G 1 79 ? 158.783 168.946 152.020 0.52 52.91 79 ILE C CA 1
ATOM 10520 C C A ILE G 1 79 ? 159.412 171.108 147.157 0.48 53.90 79 ILE C C 1
ATOM 10521 C C B ILE G 1 79 ? 157.981 169.782 153.010 0.52 53.59 79 ILE C C 1
ATOM 10522 O O A ILE G 1 79 ? 159.295 171.129 148.389 0.48 55.15 79 ILE C O 1
ATOM 10523 O O B ILE G 1 79 ? 158.046 169.561 154.225 0.52 52.78 79 ILE C O 1
ATOM 10532 N N A ALA G 1 80 ? 158.904 172.071 146.384 0.48 52.89 80 ALA C N 1
ATOM 10533 N N B ALA G 1 80 ? 157.208 170.749 152.510 0.52 52.12 80 ALA C N 1
ATOM 10534 C CA A ALA G 1 80 ? 158.245 173.222 146.986 0.48 53.55 80 ALA C CA 1
ATOM 10535 C CA B ALA G 1 80 ? 156.408 171.585 153.397 0.52 52.74 80 ALA C CA 1
ATOM 10536 C C A ALA G 1 80 ? 156.878 172.876 147.556 0.48 53.30 80 ALA C C 1
ATOM 10537 C C B ALA G 1 80 ? 155.313 170.780 154.085 0.52 52.33 80 ALA C C 1
ATOM 10538 O O A ALA G 1 80 ? 156.323 173.671 148.322 0.48 52.95 80 ALA C O 1
ATOM 10539 O O B ALA G 1 80 ? 155.030 170.994 155.269 0.52 51.91 80 ALA C O 1
ATOM 10542 N N A SER G 1 81 ? 156.319 171.722 147.198 0.48 53.35 81 SER C N 1
ATOM 10543 N N B SER G 1 81 ? 154.683 169.853 153.361 0.52 52.07 81 SER C N 1
ATOM 10544 C CA A SER G 1 81 ? 155.067 171.289 147.799 0.48 53.12 81 SER C CA 1
ATOM 10545 C CA B SER G 1 81 ? 153.648 169.021 153.965 0.52 51.72 81 SER C CA 1
ATOM 10546 C C A SER G 1 81 ? 155.283 170.432 149.036 0.48 51.68 81 SER C C 1
ATOM 10547 C C B SER G 1 81 ? 154.227 168.125 155.051 0.52 53.72 81 SER C C 1
ATOM 10548 O O A SER G 1 81 ? 154.468 170.483 149.964 0.48 53.80 81 SER C O 1
ATOM 10549 O O B SER G 1 81 ? 153.589 167.900 156.086 0.52 54.85 81 SER C O 1
ATOM 10554 N N A SER G 1 82 ? 156.364 169.655 149.079 0.48 52.33 82 SER C N 1
ATOM 10555 N N B SER G 1 82 ? 155.432 167.597 154.831 0.52 53.69 82 SER C N 1
ATOM 10556 C CA A SER G 1 82 ? 156.652 168.821 150.235 0.48 53.50 82 SER C CA 1
ATOM 10557 C CA B SER G 1 82 ? 156.029 166.706 155.819 0.52 54.32 82 SER C CA 1
ATOM 10558 C C A SER G 1 82 ? 157.430 169.550 151.320 0.48 53.35 82 SER C C 1
ATOM 10559 C C B SER G 1 82 ? 156.527 167.475 157.035 0.52 53.62 82 SER C C 1
ATOM 10560 O O A SER G 1 82 ? 157.474 169.068 152.457 0.48 54.53 82 SER C O 1
ATOM 10561 O O B SER G 1 82 ? 156.358 167.018 158.172 0.52 51.84 82 SER C O 1
ATOM 10566 N N A ILE G 1 83 ? 158.053 170.687 151.003 0.48 51.67 83 ILE C N 1
ATOM 10567 N N B ILE G 1 83 ? 157.143 168.641 156.823 0.52 54.67 83 ILE C N 1
ATOM 10568 C CA A ILE G 1 83 ? 158.653 171.485 152.065 0.48 52.38 83 ILE C CA 1
ATOM 10569 C CA B ILE G 1 83 ? 157.668 169.407 157.948 0.52 54.39 83 ILE C CA 1
ATOM 10570 C C A ILE G 1 83 ? 157.567 172.105 152.937 0.48 53.82 83 ILE C C 1
ATOM 10571 C C B ILE G 1 83 ? 156.528 169.965 158.795 0.52 53.67 83 ILE C C 1
ATOM 10572 O O A ILE G 1 83 ? 157.756 172.277 154.149 0.48 55.59 83 ILE C O 1
ATOM 10573 O O B ILE G 1 83 ? 156.603 169.977 160.029 0.52 53.69 83 ILE C O 1
ATOM 10582 N N A LEU G 1 84 ? 156.413 172.436 152.350 0.48 52.19 84 LEU C N 1
ATOM 10583 N N B LEU G 1 84 ? 155.443 170.411 158.154 0.52 53.60 84 LEU C N 1
ATOM 10584 C CA A LEU G 1 84 ? 155.295 172.935 153.140 0.48 53.56 84 LEU C CA 1
ATOM 10585 C CA B LEU G 1 84 ? 154.273 170.841 158.911 0.52 53.58 84 LEU C CA 1
ATOM 10586 C C A LEU G 1 84 ? 154.722 171.865 154.056 0.48 53.70 84 LEU C C 1
ATOM 10587 C C B LEU G 1 84 ? 153.643 169.677 159.662 0.52 52.98 84 LEU C C 1
ATOM 10588 O O A LEU G 1 84 ? 154.026 172.197 155.021 0.48 54.02 84 LEU C O 1
ATOM 10589 O O B LEU G 1 84 ? 153.087 169.868 160.749 0.52 54.23 84 LEU C O 1
ATOM 10598 N N A MET G 1 85 ? 154.989 170.589 153.770 0.48 51.99 85 MET C N 1
ATOM 10599 N N B MET G 1 85 ? 153.713 168.470 159.094 0.52 51.78 85 MET C N 1
ATOM 10600 C CA A MET G 1 85 ? 154.551 169.526 154.667 0.48 52.69 85 MET C CA 1
ATOM 10601 C CA B MET G 1 85 ? 153.182 167.296 159.776 0.52 53.78 85 MET C CA 1
ATOM 10602 C C A MET G 1 85 ? 155.221 169.655 156.029 0.48 53.93 85 MET C C 1
ATOM 10603 C C B MET G 1 85 ? 153.987 166.966 161.027 0.52 54.07 85 MET C C 1
ATOM 10604 O O A MET G 1 85 ? 154.560 169.580 157.070 0.48 56.57 85 MET C O 1
ATOM 10605 O O B MET G 1 85 ? 153.412 166.639 162.071 0.52 53.65 85 MET C O 1
ATOM 10614 N N A VAL G 1 86 ? 156.540 169.857 156.042 0.48 52.65 86 VAL C N 1
ATOM 10615 N N B VAL G 1 86 ? 155.317 167.029 160.944 0.52 53.91 86 VAL C N 1
ATOM 10616 C CA A VAL G 1 86 ? 157.231 170.027 157.315 0.48 53.68 86 VAL C CA 1
ATOM 10617 C CA B VAL G 1 86 ? 156.133 166.680 162.103 0.52 53.79 86 VAL C CA 1
ATOM 10618 C C A VAL G 1 86 ? 157.082 171.455 157.822 0.48 53.79 86 VAL C C 1
ATOM 10619 C C B VAL G 1 86 ? 156.076 167.780 163.158 0.52 53.03 86 VAL C C 1
ATOM 10620 O O A VAL G 1 86 ? 157.171 171.703 159.030 0.48 54.55 86 VAL C O 1
ATOM 10621 O O B VAL G 1 86 ? 156.129 167.500 164.362 0.52 52.95 86 VAL C O 1
ATOM 10628 N N A GLN G 1 87 ? 156.851 172.415 156.921 0.48 55.33 87 GLN C N 1
ATOM 10629 N N B GLN G 1 87 ? 155.971 169.045 162.735 0.52 54.57 87 GLN C N 1
ATOM 10630 C CA A GLN G 1 87 ? 156.644 173.792 157.358 0.48 55.78 87 GLN C CA 1
ATOM 10631 C CA B GLN G 1 87 ? 155.884 170.130 163.711 0.52 55.70 87 GLN C CA 1
ATOM 10632 C C A GLN G 1 87 ? 155.247 173.986 157.935 0.48 56.28 87 GLN C C 1
ATOM 10633 C C B GLN G 1 87 ? 154.597 170.049 164.524 0.52 55.96 87 GLN C C 1
ATOM 10634 O O A GLN G 1 87 ? 155.061 174.771 158.872 0.48 55.96 87 GLN C O 1
ATOM 10635 O O B GLN G 1 87 ? 154.612 170.269 165.741 0.52 55.99 87 GLN C O 1
ATOM 10646 N N A SER G 1 88 ? 154.254 173.289 157.388 0.48 55.02 88 SER C N 1
ATOM 10647 N N B SER G 1 88 ? 153.477 169.739 163.875 0.52 54.75 88 SER C N 1
ATOM 10648 C CA A SER G 1 88 ? 152.886 173.311 157.901 0.48 55.68 88 SER C CA 1
ATOM 10649 C CA B SER G 1 88 ? 152.190 169.608 164.557 0.52 54.57 88 SER C CA 1
ATOM 10650 C C A SER G 1 88 ? 152.530 171.892 158.331 0.48 54.77 88 SER C C 1
ATOM 10651 C C B SER G 1 88 ? 151.920 168.124 164.777 0.52 54.49 88 SER C C 1
ATOM 10652 O O A SER G 1 88 ? 152.238 171.035 157.492 0.48 56.02 88 SER C O 1
ATOM 10653 O O B SER G 1 88 ? 151.557 167.402 163.846 0.52 54.13 88 SER C O 1
ATOM 10658 N N A ASN G 1 89 ? 152.543 171.651 159.639 0.48 53.68 89 ASN C N 1
ATOM 10659 N N B ASN G 1 89 ? 152.069 167.672 166.022 0.52 55.13 89 ASN C N 1
ATOM 10660 C CA A ASN G 1 89 ? 152.274 170.322 160.188 0.48 54.30 89 ASN C CA 1
ATOM 10661 C CA B ASN G 1 89 ? 151.993 166.248 166.352 0.52 55.51 89 ASN C CA 1
ATOM 10662 C C A ASN G 1 89 ? 150.775 170.059 160.128 0.48 55.44 89 ASN C C 1
ATOM 10663 C C B ASN G 1 89 ? 150.541 165.783 166.264 0.52 55.46 89 ASN C C 1
ATOM 10664 O O A ASN G 1 89 ? 150.016 170.430 161.024 0.48 55.97 89 ASN C O 1
ATOM 10665 O O B ASN G 1 89 ? 149.797 165.749 167.247 0.52 55.28 89 ASN C O 1
ATOM 10674 N N A ASN G 1 90 ? 150.342 169.411 159.044 0.48 54.02 90 ASN C N 1
ATOM 10675 N N B ASN G 1 90 ? 150.136 165.418 165.046 0.52 54.80 90 ASN C N 1
ATOM 10676 C CA A ASN G 1 90 ? 148.950 168.983 158.870 0.48 54.40 90 ASN C CA 1
ATOM 10677 C CA B ASN G 1 90 ? 148.802 164.870 164.798 0.52 53.77 90 ASN C CA 1
ATOM 10678 C C A ASN G 1 90 ? 148.985 167.707 158.030 0.48 54.24 90 ASN C C 1
ATOM 10679 C C B ASN G 1 90 ? 148.890 164.037 163.522 0.52 53.95 90 ASN C C 1
ATOM 10680 O O A ASN G 1 90 ? 149.036 167.763 156.798 0.48 53.46 90 ASN C O 1
ATOM 10681 O O B ASN G 1 90 ? 149.027 164.590 162.427 0.52 54.75 90 ASN C O 1
ATOM 10690 N N A PHE G 1 91 ? 148.957 166.558 158.705 0.48 56.03 91 PHE C N 1
ATOM 10691 N N B PHE G 1 91 ? 148.811 162.718 163.672 0.52 55.40 91 PHE C N 1
ATOM 10692 C CA A PHE G 1 91 ? 149.147 165.261 158.067 0.48 54.99 91 PHE C CA 1
ATOM 10693 C CA B PHE G 1 91 ? 148.943 161.778 162.564 0.52 56.38 91 PHE C CA 1
ATOM 10694 C C A PHE G 1 91 ? 147.896 164.390 158.151 0.48 55.98 91 PHE C C 1
ATOM 10695 C C B PHE G 1 91 ? 147.689 160.924 162.408 0.52 55.28 91 PHE C C 1
ATOM 10696 O O A PHE G 1 91 ? 147.988 163.182 158.383 0.48 56.18 91 PHE C O 1
ATOM 10697 O O B PHE G 1 91 ? 147.765 159.725 162.138 0.52 55.56 91 PHE C O 1
ATOM 10712 N N A ASP G 1 92 ? 146.723 164.988 157.962 0.48 58.18 92 ASP C N 1
ATOM 10713 N N B ASP G 1 92 ? 146.516 161.545 162.552 0.52 57.20 92 ASP C N 1
ATOM 10714 C CA A ASP G 1 92 ? 145.458 164.271 158.040 0.48 57.95 92 ASP C CA 1
ATOM 10715 C CA B ASP G 1 92 ? 145.254 160.816 162.596 0.52 58.32 92 ASP C CA 1
ATOM 10716 C C A ASP G 1 92 ? 144.979 163.767 156.684 0.48 57.60 92 ASP C C 1
ATOM 10717 C C B ASP G 1 92 ? 144.891 160.156 161.271 0.52 58.44 92 ASP C C 1
ATOM 10718 O O A ASP G 1 92 ? 143.835 163.309 156.581 0.48 57.24 92 ASP C O 1
ATOM 10719 O O B ASP G 1 92 ? 143.929 159.381 161.237 0.52 58.67 92 ASP C O 1
ATOM 10728 N N A LEU G 1 93 ? 145.809 163.883 155.643 0.48 55.49 93 LEU C N 1
ATOM 10729 N N B LEU G 1 93 ? 145.607 160.476 160.189 0.52 55.23 93 LEU C N 1
ATOM 10730 C CA A LEU G 1 93 ? 145.520 163.386 154.299 0.48 55.05 93 LEU C CA 1
ATOM 10731 C CA B LEU G 1 93 ? 145.363 159.974 158.837 0.52 55.11 93 LEU C CA 1
ATOM 10732 C C A LEU G 1 93 ? 144.455 164.241 153.617 0.48 54.57 93 LEU C C 1
ATOM 10733 C C B LEU G 1 93 ? 144.104 160.614 158.262 0.52 55.83 93 LEU C C 1
ATOM 10734 O O A LEU G 1 93 ? 144.176 164.066 152.427 0.48 54.20 93 LEU C O 1
ATOM 10735 O O B LEU G 1 93 ? 143.807 160.469 157.073 0.52 57.00 93 LEU C O 1
ATOM 10744 N N A THR G 1 94 ? 143.874 165.187 154.352 0.48 55.30 94 THR C N 1
ATOM 10745 N N B THR G 1 94 ? 143.372 161.344 159.101 0.52 55.91 94 THR C N 1
ATOM 10746 C CA A THR G 1 94 ? 142.866 166.082 153.793 0.48 55.24 94 THR C CA 1
ATOM 10747 C CA B THR G 1 94 ? 142.379 162.305 158.646 0.52 55.30 94 THR C CA 1
ATOM 10748 C C A THR G 1 94 ? 143.501 167.376 153.292 0.48 54.72 94 THR C C 1
ATOM 10749 C C B THR G 1 94 ? 142.916 163.724 158.673 0.52 56.25 94 THR C C 1
ATOM 10750 O O A THR G 1 94 ? 143.373 167.726 152.114 0.48 53.26 94 THR C O 1
ATOM 10751 O O B THR G 1 94 ? 142.530 164.541 157.834 0.52 56.81 94 THR C O 1
ATOM 10758 N N A HIS G 1 95 ? 144.194 168.092 154.180 0.48 55.85 95 HIS C N 1
ATOM 10759 N N B HIS G 1 95 ? 143.809 164.022 159.619 0.52 56.96 95 HIS C N 1
ATOM 10760 C CA A HIS G 1 95 ? 144.872 169.319 153.777 0.48 55.28 95 HIS C CA 1
ATOM 10761 C CA B HIS G 1 95 ? 144.549 165.277 159.581 0.52 56.61 95 HIS C CA 1
ATOM 10762 C C A HIS G 1 95 ? 146.013 169.036 152.809 0.48 53.73 95 HIS C C 1
ATOM 10763 C C B HIS G 1 95 ? 145.426 165.351 158.338 0.52 57.35 95 HIS C C 1
ATOM 10764 O O A HIS G 1 95 ? 146.331 169.883 151.968 0.48 52.76 95 HIS C O 1
ATOM 10765 O O B HIS G 1 95 ? 145.503 166.398 157.683 0.52 54.58 95 HIS C O 1
ATOM 10778 N N A ILE G 1 96 ? 146.629 167.856 152.906 0.48 54.25 96 ILE C N 1
ATOM 10779 N N B ILE G 1 96 ? 146.078 164.240 157.987 0.52 57.48 96 ILE C N 1
ATOM 10780 C CA A ILE G 1 96 ? 147.712 167.498 151.995 0.48 52.62 96 ILE C CA 1
ATOM 10781 C CA B ILE G 1 96 ? 146.933 164.204 156.803 0.52 56.01 96 ILE C CA 1
ATOM 10782 C C A ILE G 1 96 ? 147.209 167.482 150.557 0.48 54.22 96 ILE C C 1
ATOM 10783 C C B ILE G 1 96 ? 146.113 164.469 155.546 0.52 54.13 96 ILE C C 1
ATOM 10784 O O A ILE G 1 96 ? 147.859 168.006 149.645 0.48 54.99 96 ILE C O 1
ATOM 10785 O O B ILE G 1 96 ? 146.513 165.247 154.672 0.52 52.90 96 ILE C O 1
ATOM 10794 N N A MET G 1 97 ? 146.042 166.880 150.335 0.48 54.96 97 MET C N 1
ATOM 10795 N N B MET G 1 97 ? 144.949 163.830 155.440 0.52 55.71 97 MET C N 1
ATOM 10796 C CA A MET G 1 97 ? 145.458 166.854 149.000 0.48 54.53 97 MET C CA 1
ATOM 10797 C CA B MET G 1 97 ? 144.112 163.958 154.255 0.52 55.09 97 MET C CA 1
ATOM 10798 C C A MET G 1 97 ? 144.752 168.161 148.659 0.48 54.88 97 MET C C 1
ATOM 10799 C C B MET G 1 97 ? 143.257 165.218 154.252 0.52 54.81 97 MET C C 1
ATOM 10800 O O A MET G 1 97 ? 144.576 168.475 147.476 0.48 53.90 97 MET C O 1
ATOM 10801 O O B MET G 1 97 ? 142.690 165.554 153.207 0.52 53.04 97 MET C O 1
ATOM 10810 N N A GLY G 1 98 ? 144.356 168.937 149.666 0.48 56.12 98 GLY C N 1
ATOM 10811 N N B GLY G 1 98 ? 143.143 165.915 155.379 0.52 55.53 98 GLY C N 1
ATOM 10812 C CA A GLY G 1 98 ? 143.549 170.119 149.432 0.48 54.78 98 GLY C CA 1
ATOM 10813 C CA B GLY G 1 98 ? 142.269 167.068 155.459 0.52 56.52 98 GLY C CA 1
ATOM 10814 C C A GLY G 1 98 ? 144.306 171.406 149.174 0.48 54.09 98 GLY C C 1
ATOM 10815 C C B GLY G 1 98 ? 142.967 168.410 155.529 0.52 54.91 98 GLY C C 1
ATOM 10816 O O A GLY G 1 98 ? 144.036 172.099 148.190 0.48 52.93 98 GLY C O 1
ATOM 10817 O O B GLY G 1 98 ? 142.501 169.382 154.928 0.52 54.83 98 GLY C O 1
ATOM 10818 N N A THR G 1 99 ? 145.248 171.746 150.055 0.48 55.41 99 THR C N 1
ATOM 10819 N N B THR G 1 99 ? 144.077 168.489 156.264 0.52 53.48 99 THR C N 1
ATOM 10820 C CA A THR G 1 99 ? 145.954 173.017 149.981 0.48 54.94 99 THR C CA 1
ATOM 10821 C CA B THR G 1 99 ? 144.784 169.748 156.451 0.52 56.36 99 THR C CA 1
ATOM 10822 C C A THR G 1 99 ? 147.402 172.890 149.533 0.48 54.74 99 THR C C 1
ATOM 10823 C C B THR G 1 99 ? 146.237 169.700 156.002 0.52 56.39 99 THR C C 1
ATOM 10824 O O A THR G 1 99 ? 148.024 173.909 149.216 0.48 55.91 99 THR C O 1
ATOM 10825 O O B THR G 1 99 ? 146.915 170.732 156.054 0.52 56.66 99 THR C O 1
ATOM 10832 N N A ILE G 1 100 ? 147.953 171.680 149.496 0.48 53.82 100 ILE C N 1
ATOM 10833 N N B ILE G 1 100 ? 146.736 168.546 155.570 0.52 55.09 100 ILE C N 1
ATOM 10834 C CA A ILE G 1 100 ? 149.361 171.470 149.204 0.48 53.09 100 ILE C CA 1
ATOM 10835 C CA B ILE G 1 100 ? 148.126 168.395 155.144 0.52 55.27 100 ILE C CA 1
ATOM 10836 C C A ILE G 1 100 ? 149.581 171.052 147.755 0.48 52.64 100 ILE C C 1
ATOM 10837 C C B ILE G 1 100 ? 148.218 168.165 153.638 0.52 54.54 100 ILE C C 1
ATOM 10838 O O A ILE G 1 100 ? 150.500 171.546 147.098 0.48 53.50 100 ILE C O 1
ATOM 10839 O O B ILE G 1 100 ? 148.876 168.926 152.925 0.52 51.92 100 ILE C O 1
ATOM 10848 N N A VAL G 1 101 ? 148.748 170.145 147.241 0.48 52.71 101 VAL C N 1
ATOM 10849 N N B VAL G 1 101 ? 147.576 167.109 153.137 0.52 54.90 101 VAL C N 1
ATOM 10850 C CA A VAL G 1 101 ? 148.840 169.766 145.829 0.48 52.77 101 VAL C CA 1
ATOM 10851 C CA B VAL G 1 101 ? 147.545 166.880 151.692 0.52 52.51 101 VAL C CA 1
ATOM 10852 C C A VAL G 1 101 ? 148.646 170.957 144.896 0.48 52.08 101 VAL C C 1
ATOM 10853 C C B VAL G 1 101 ? 146.833 168.008 150.951 0.52 53.34 101 VAL C C 1
ATOM 10854 O O A VAL G 1 101 ? 149.416 171.087 143.930 0.48 51.14 101 VAL C O 1
ATOM 10855 O O B VAL G 1 101 ? 147.370 168.484 149.938 0.52 55.00 101 VAL C O 1
ATOM 10862 N N A PRO G 1 102 ? 147.661 171.842 145.100 0.48 54.41 102 PRO C N 1
ATOM 10863 N N B PRO G 1 102 ? 145.648 168.472 151.372 0.52 53.80 102 PRO C N 1
ATOM 10864 C CA A PRO G 1 102 ? 147.509 172.980 144.175 0.48 53.40 102 PRO C CA 1
ATOM 10865 C CA B PRO G 1 102 ? 145.069 169.651 150.705 0.52 54.98 102 PRO C CA 1
ATOM 10866 C C A PRO G 1 102 ? 148.700 173.921 144.144 0.48 54.34 102 PRO C C 1
ATOM 10867 C C B PRO G 1 102 ? 145.947 170.884 150.802 0.52 54.70 102 PRO C C 1
ATOM 10868 O O A PRO G 1 102 ? 148.887 174.620 143.142 0.48 54.96 102 PRO C O 1
ATOM 10869 O O B PRO G 1 102 ? 145.987 171.683 149.857 0.52 54.70 102 PRO C O 1
ATOM 10876 N N A ALA G 1 103 ? 149.499 173.986 145.210 0.48 54.13 103 ALA C N 1
ATOM 10877 N N B ALA G 1 103 ? 146.654 171.064 151.919 0.52 53.77 103 ALA C N 1
ATOM 10878 C CA A ALA G 1 103 ? 150.736 174.754 145.132 0.48 54.48 103 ALA C CA 1
ATOM 10879 C CA B ALA G 1 103 ? 147.590 172.178 152.029 0.52 54.80 103 ALA C CA 1
ATOM 10880 C C A ALA G 1 103 ? 151.702 174.132 144.136 0.48 54.43 103 ALA C C 1
ATOM 10881 C C B ALA G 1 103 ? 148.794 171.986 151.119 0.52 55.33 103 ALA C C 1
ATOM 10882 O O A ALA G 1 103 ? 152.466 174.847 143.476 0.48 54.18 103 ALA C O 1
ATOM 10883 O O B ALA G 1 103 ? 149.439 172.967 150.731 0.52 54.64 103 ALA C O 1
ATOM 10886 N N A ALA G 1 104 ? 151.668 172.803 144.006 0.48 54.08 104 ALA C N 1
ATOM 10887 N N B ALA G 1 104 ? 149.112 170.737 150.771 0.52 55.52 104 ALA C N 1
ATOM 10888 C CA A ALA G 1 104 ? 152.617 172.105 143.147 0.48 53.50 104 ALA C CA 1
ATOM 10889 C CA B ALA G 1 104 ? 150.226 170.489 149.864 0.52 53.18 104 ALA C CA 1
ATOM 10890 C C A ALA G 1 104 ? 152.390 172.421 141.673 0.48 52.90 104 ALA C C 1
ATOM 10891 C C B ALA G 1 104 ? 149.941 171.023 148.469 0.52 51.68 104 ALA C C 1
ATOM 10892 O O A ALA G 1 104 ? 153.353 172.555 140.917 0.48 54.41 104 ALA C O 1
ATOM 10893 O O B ALA G 1 104 ? 150.871 171.417 147.762 0.52 52.66 104 ALA C O 1
ATOM 10896 N N A ILE G 1 105 ? 151.134 172.532 141.234 0.48 52.35 105 ILE C N 1
ATOM 10897 N N B ILE G 1 105 ? 148.673 171.057 148.056 0.52 51.77 105 ILE C N 1
ATOM 10898 C CA A ILE G 1 105 ? 150.894 172.807 139.819 0.48 52.75 105 ILE C CA 1
ATOM 10899 C CA B ILE G 1 105 ? 148.335 171.638 146.759 0.52 54.07 105 ILE C CA 1
ATOM 10900 C C A ILE G 1 105 ? 151.398 174.199 139.447 0.48 53.42 105 ILE C C 1
ATOM 10901 C C B ILE G 1 105 ? 148.616 173.135 146.757 0.52 53.38 105 ILE C C 1
ATOM 10902 O O A ILE G 1 105 ? 152.028 174.385 138.399 0.48 53.13 105 ILE C O 1
ATOM 10903 O O B ILE G 1 105 ? 149.184 173.676 145.800 0.52 53.48 105 ILE C O 1
ATOM 10912 N N A LEU G 1 106 ? 151.140 175.196 140.298 0.48 54.44 106 LEU C N 1
ATOM 10913 N N B LEU G 1 106 ? 148.226 173.830 147.829 0.52 54.31 106 LEU C N 1
ATOM 10914 C CA A LEU G 1 106 ? 151.645 176.541 140.038 0.48 53.41 106 LEU C CA 1
ATOM 10915 C CA B LEU G 1 106 ? 148.514 175.258 147.929 0.52 54.57 106 LEU C CA 1
ATOM 10916 C C A LEU G 1 106 ? 153.166 176.581 140.098 0.48 53.61 106 LEU C C 1
ATOM 10917 C C B LEU G 1 106 ? 150.014 175.512 148.025 0.52 53.50 106 LEU C C 1
ATOM 10918 O O A LEU G 1 106 ? 153.810 177.260 139.286 0.48 53.34 106 LEU C O 1
ATOM 10919 O O B LEU G 1 106 ? 150.525 176.488 147.461 0.52 55.91 106 LEU C O 1
ATOM 10928 N N A LEU G 1 107 ? 153.761 175.866 141.056 0.48 55.71 107 LEU C N 1
ATOM 10929 N N B LEU G 1 107 ? 150.736 174.645 148.736 0.52 54.02 107 LEU C N 1
ATOM 10930 C CA A LEU G 1 107 ? 155.216 175.830 141.143 0.48 55.49 107 LEU C CA 1
ATOM 10931 C CA B LEU G 1 107 ? 152.185 174.794 148.820 0.52 54.30 107 LEU C CA 1
ATOM 10932 C C A LEU G 1 107 ? 155.822 175.154 139.920 0.48 54.33 107 LEU C C 1
ATOM 10933 C C B LEU G 1 107 ? 152.845 174.551 147.468 0.52 54.50 107 LEU C C 1
ATOM 10934 O O A LEU G 1 107 ? 156.883 175.563 139.443 0.48 54.72 107 LEU C O 1
ATOM 10935 O O B LEU G 1 107 ? 153.833 175.209 147.130 0.52 54.78 107 LEU C O 1
ATOM 10944 N N A ALA G 1 108 ? 155.160 174.120 139.395 0.48 53.95 108 ALA C N 1
ATOM 10945 N N B ALA G 1 108 ? 152.313 173.615 146.678 0.52 54.20 108 ALA C N 1
ATOM 10946 C CA A ALA G 1 108 ? 155.620 173.483 138.165 0.48 55.69 108 ALA C CA 1
ATOM 10947 C CA B ALA G 1 108 ? 152.810 173.415 145.320 0.52 53.42 108 ALA C CA 1
ATOM 10948 C C A ALA G 1 108 ? 155.483 174.420 136.973 0.48 55.92 108 ALA C C 1
ATOM 10949 C C B ALA G 1 108 ? 152.510 174.621 144.442 0.52 53.91 108 ALA C C 1
ATOM 10950 O O A ALA G 1 108 ? 156.347 174.441 136.091 0.48 54.19 108 ALA C O 1
ATOM 10951 O O B ALA G 1 108 ? 153.333 175.009 143.606 0.52 54.17 108 ALA C O 1
ATOM 10954 N N A THR G 1 109 ? 154.398 175.196 136.923 0.48 56.33 109 THR C N 1
ATOM 10955 N N B THR G 1 109 ? 151.331 175.222 144.612 0.52 54.07 109 THR C N 1
ATOM 10956 C CA A THR G 1 109 ? 154.247 176.175 135.852 0.48 55.50 109 THR C CA 1
ATOM 10957 C CA B THR G 1 109 ? 151.010 176.438 143.873 0.52 53.38 109 THR C CA 1
ATOM 10958 C C A THR G 1 109 ? 155.369 177.204 135.893 0.48 55.64 109 THR C C 1
ATOM 10959 C C B THR G 1 109 ? 151.989 177.557 144.210 0.52 53.38 109 THR C C 1
ATOM 10960 O O A THR G 1 109 ? 155.933 177.564 134.853 0.48 55.52 109 THR C O 1
ATOM 10961 O O B THR G 1 109 ? 152.452 178.280 143.320 0.52 54.41 109 THR C O 1
ATOM 10968 N N A ALA G 1 110 ? 155.707 177.687 137.090 0.48 56.80 110 ALA C N 1
ATOM 10969 N N B ALA G 1 110 ? 152.314 177.715 145.495 0.52 56.32 110 ALA C N 1
ATOM 10970 C CA A ALA G 1 110 ? 156.828 178.615 137.223 0.48 57.38 110 ALA C CA 1
ATOM 10971 C CA B ALA G 1 110 ? 153.301 178.716 145.893 0.52 57.10 110 ALA C CA 1
ATOM 10972 C C A ALA G 1 110 ? 158.150 177.945 136.863 0.48 57.92 110 ALA C C 1
ATOM 10973 C C B ALA G 1 110 ? 154.684 178.378 145.346 0.52 56.92 110 ALA C C 1
ATOM 10974 O O A ALA G 1 110 ? 158.996 178.544 136.189 0.48 58.21 110 ALA C O 1
ATOM 10975 O O B ALA G 1 110 ? 155.422 179.266 144.898 0.52 57.73 110 ALA C O 1
ATOM 10978 N N A GLY G 1 111 ? 158.342 176.698 137.295 0.48 58.23 111 GLY C N 1
ATOM 10979 N N B GLY G 1 111 ? 155.056 177.098 145.378 0.52 56.03 111 GLY C N 1
ATOM 10980 C CA A GLY G 1 111 ? 159.583 176.004 137.015 0.48 58.26 111 GLY C CA 1
ATOM 10981 C CA B GLY G 1 111 ? 156.341 176.695 144.841 0.52 56.48 111 GLY C CA 1
ATOM 10982 C C A GLY G 1 111 ? 159.753 175.658 135.554 0.48 58.42 111 GLY C C 1
ATOM 10983 C C B GLY G 1 111 ? 156.439 176.897 143.345 0.52 57.18 111 GLY C C 1
ATOM 10984 O O A GLY G 1 111 ? 160.877 175.477 135.088 0.48 58.41 111 GLY C O 1
ATOM 10985 O O B GLY G 1 111 ? 157.534 177.065 142.813 0.52 57.51 111 GLY C O 1
ATOM 10986 N N A LEU G 1 112 ? 158.649 175.569 134.810 0.48 56.59 112 LEU C N 1
ATOM 10987 N N B LEU G 1 112 ? 155.301 176.890 142.651 0.52 55.94 112 LEU C N 1
ATOM 10988 C CA A LEU G 1 112 ? 158.746 175.351 133.371 0.48 55.60 112 LEU C CA 1
ATOM 10989 C CA B LEU G 1 112 ? 155.306 177.181 141.221 0.52 56.19 112 LEU C CA 1
ATOM 10990 C C A LEU G 1 112 ? 159.493 176.496 132.699 0.48 56.32 112 LEU C C 1
ATOM 10991 C C B LEU G 1 112 ? 155.861 178.575 140.945 0.52 57.40 112 LEU C C 1
ATOM 10992 O O A LEU G 1 112 ? 160.490 176.278 132.002 0.48 57.11 112 LEU C O 1
ATOM 10993 O O B LEU G 1 112 ? 156.814 178.732 140.170 0.52 56.73 112 LEU C O 1
ATOM 11002 N N A VAL G 1 113 ? 159.047 177.733 132.932 0.48 59.54 113 VAL C N 1
ATOM 11003 N N B VAL G 1 113 ? 155.303 179.596 141.597 0.52 60.60 113 VAL C N 1
ATOM 11004 C CA A VAL G 1 113 ? 159.741 178.874 132.347 0.48 60.50 113 VAL C CA 1
ATOM 11005 C CA B VAL G 1 113 ? 155.803 180.950 141.388 0.52 60.37 113 VAL C CA 1
ATOM 11006 C C A VAL G 1 113 ? 161.096 179.074 133.015 0.48 61.11 113 VAL C C 1
ATOM 11007 C C B VAL G 1 113 ? 157.185 181.121 142.012 0.52 59.29 113 VAL C C 1
ATOM 11008 O O A VAL G 1 113 ? 162.044 179.539 132.375 0.48 61.70 113 VAL C O 1
ATOM 11009 O O B VAL G 1 113 ? 158.017 181.867 141.481 0.52 59.05 113 VAL C O 1
ATOM 11016 N N A LEU G 1 114 ? 161.227 178.701 134.292 0.48 60.28 114 LEU C N 1
ATOM 11017 N N B LEU G 1 114 ? 157.469 180.432 143.121 0.52 58.72 114 LEU C N 1
ATOM 11018 C CA A LEU G 1 114 ? 162.521 178.804 134.961 0.48 60.84 114 LEU C CA 1
ATOM 11019 C CA B LEU G 1 114 ? 158.802 180.513 143.713 0.52 59.88 114 LEU C CA 1
ATOM 11020 C C A LEU G 1 114 ? 163.570 177.927 134.283 0.48 60.77 114 LEU C C 1
ATOM 11021 C C B LEU G 1 114 ? 159.867 180.011 142.744 0.52 60.09 114 LEU C C 1
ATOM 11022 O O A LEU G 1 114 ? 164.654 178.403 133.917 0.48 62.10 114 LEU C O 1
ATOM 11023 O O B LEU G 1 114 ? 160.891 180.673 142.525 0.52 59.97 114 LEU C O 1
ATOM 11032 N N A THR G 1 115 ? 163.261 176.644 134.089 0.48 61.35 115 THR C N 1
ATOM 11033 N N B THR G 1 115 ? 159.636 178.843 142.140 0.52 61.88 115 THR C N 1
ATOM 11034 C CA A THR G 1 115 ? 164.192 175.750 133.416 0.48 61.29 115 THR C CA 1
ATOM 11035 C CA B THR G 1 115 ? 160.594 178.293 141.193 0.52 60.99 115 THR C CA 1
ATOM 11036 C C A THR G 1 115 ? 164.327 176.083 131.938 0.48 60.59 115 THR C C 1
ATOM 11037 C C B THR G 1 115 ? 160.619 179.072 139.888 0.52 60.56 115 THR C C 1
ATOM 11038 O O A THR G 1 115 ? 165.388 175.842 131.360 0.48 60.83 115 THR C O 1
ATOM 11039 O O B THR G 1 115 ? 161.670 179.132 139.253 0.52 61.56 115 THR C O 1
ATOM 11046 N N A THR G 1 116 ? 163.293 176.655 131.314 0.48 60.70 116 THR C N 1
ATOM 11047 N N B THR G 1 116 ? 159.511 179.702 139.489 0.52 61.65 116 THR C N 1
ATOM 11048 C CA A THR G 1 116 ? 163.451 177.136 129.945 0.48 61.80 116 THR C CA 1
ATOM 11049 C CA B THR G 1 116 ? 159.573 180.620 138.357 0.52 61.66 116 THR C CA 1
ATOM 11050 C C A THR G 1 116 ? 164.486 178.251 129.880 0.48 63.18 116 THR C C 1
ATOM 11051 C C B THR G 1 116 ? 160.477 181.816 138.643 0.52 61.81 116 THR C C 1
ATOM 11052 O O A THR G 1 116 ? 165.324 178.280 128.972 0.48 64.35 116 THR C O 1
ATOM 11053 O O B THR G 1 116 ? 161.286 182.206 137.790 0.52 62.55 116 THR C O 1
ATOM 11060 N N A LEU G 1 117 ? 164.446 179.174 130.844 0.48 62.66 117 LEU C N 1
ATOM 11061 N N B LEU G 1 117 ? 160.359 182.397 139.841 0.52 60.81 117 LEU C N 1
ATOM 11062 C CA A LEU G 1 117 ? 165.451 180.228 130.915 0.48 62.52 117 LEU C CA 1
ATOM 11063 C CA B LEU G 1 117 ? 161.205 183.529 140.206 0.52 62.03 117 LEU C CA 1
ATOM 11064 C C A LEU G 1 117 ? 166.837 179.651 131.169 0.48 62.60 117 LEU C C 1
ATOM 11065 C C B LEU G 1 117 ? 162.674 183.127 140.272 0.52 62.06 117 LEU C C 1
ATOM 11066 O O A LEU G 1 117 ? 167.825 180.117 130.592 0.48 62.44 117 LEU C O 1
ATOM 11067 O O B LEU G 1 117 ? 163.545 183.857 139.785 0.52 62.61 117 LEU C O 1
ATOM 11076 N N A VAL G 1 118 ? 166.931 178.643 132.038 0.48 62.54 118 VAL C N 1
ATOM 11077 N N B VAL G 1 118 ? 162.971 181.972 140.872 0.52 62.02 118 VAL C N 1
ATOM 11078 C CA A VAL G 1 118 ? 168.229 178.016 132.294 0.48 62.69 118 VAL C CA 1
ATOM 11079 C CA B VAL G 1 118 ? 164.364 181.531 140.925 0.52 62.08 118 VAL C CA 1
ATOM 11080 C C A VAL G 1 118 ? 168.769 177.357 131.027 0.48 62.32 118 VAL C C 1
ATOM 11081 C C B VAL G 1 118 ? 164.854 181.101 139.542 0.52 60.89 118 VAL C C 1
ATOM 11082 O O A VAL G 1 118 ? 169.962 177.455 130.717 0.48 62.76 118 VAL C O 1
ATOM 11083 O O B VAL G 1 118 ? 166.058 181.146 139.262 0.52 61.30 118 VAL C O 1
ATOM 11090 N N A ARG G 1 119 ? 167.903 176.672 130.279 0.48 62.03 119 ARG C N 1
ATOM 11091 N N B ARG G 1 119 ? 163.940 180.694 138.660 0.52 61.23 119 ARG C N 1
ATOM 11092 C CA A ARG G 1 119 ? 168.337 176.016 129.050 0.48 61.51 119 ARG C CA 1
ATOM 11093 C CA B ARG G 1 119 ? 164.309 180.328 137.300 0.52 61.90 119 ARG C CA 1
ATOM 11094 C C A ARG G 1 119 ? 168.716 177.029 127.976 0.48 62.67 119 ARG C C 1
ATOM 11095 C C B ARG G 1 119 ? 164.709 181.554 136.494 0.52 61.44 119 ARG C C 1
ATOM 11096 O O A ARG G 1 119 ? 169.633 176.776 127.186 0.48 62.26 119 ARG C O 1
ATOM 11097 O O B ARG G 1 119 ? 165.674 181.513 135.721 0.52 61.52 119 ARG C O 1
ATOM 11112 N N A MET G 1 120 ? 168.024 178.170 127.924 0.48 66.20 120 MET C N 1
ATOM 11113 N N B MET G 1 120 ? 163.974 182.656 136.663 0.52 64.74 120 MET C N 1
ATOM 11114 C CA A MET G 1 120 ? 168.443 179.247 127.031 0.48 65.59 120 MET C CA 1
ATOM 11115 C CA B MET G 1 120 ? 164.309 183.887 135.955 0.52 64.00 120 MET C CA 1
ATOM 11116 C C A MET G 1 120 ? 169.802 179.802 127.440 0.48 65.72 120 MET C C 1
ATOM 11117 C C B MET G 1 120 ? 165.684 184.421 136.340 0.52 64.13 120 MET C C 1
ATOM 11118 O O A MET G 1 120 ? 170.640 180.100 126.582 0.48 65.20 120 MET C O 1
ATOM 11119 O O B MET G 1 120 ? 166.285 185.169 135.562 0.52 64.10 120 MET C O 1
ATOM 11128 N N A LEU G 1 121 ? 170.032 179.958 128.746 0.48 67.16 121 LEU C N 1
ATOM 11129 N N B LEU G 1 121 ? 166.194 184.054 137.519 0.52 67.67 121 LEU C N 1
ATOM 11130 C CA A LEU G 1 121 ? 171.330 180.422 129.227 0.48 68.04 121 LEU C CA 1
ATOM 11131 C CA B LEU G 1 121 ? 167.522 184.500 137.926 0.52 67.04 121 LEU C CA 1
ATOM 11132 C C A LEU G 1 121 ? 172.431 179.421 128.908 0.48 67.78 121 LEU C C 1
ATOM 11133 C C B LEU G 1 121 ? 168.621 183.838 137.104 0.52 67.30 121 LEU C C 1
ATOM 11134 O O A LEU G 1 121 ? 173.581 179.811 128.677 0.48 67.80 121 LEU C O 1
ATOM 11135 O O B LEU G 1 121 ? 169.644 184.471 136.816 0.52 66.85 121 LEU C O 1
ATOM 11144 N N A SER G 1 122 ? 172.097 178.129 128.877 0.48 68.41 122 SER C N 1
ATOM 11145 N N B SER G 1 122 ? 168.431 182.576 136.714 0.52 67.70 122 SER C N 1
ATOM 11146 C CA A SER G 1 122 ? 173.084 177.112 128.534 0.48 68.09 122 SER C CA 1
ATOM 11147 C CA B SER G 1 122 ? 169.456 181.839 135.982 0.52 67.20 122 SER C CA 1
ATOM 11148 C C A SER G 1 122 ? 173.601 177.274 127.111 0.48 67.99 122 SER C C 1
ATOM 11149 C C B SER G 1 122 ? 169.730 182.415 134.599 0.52 67.76 122 SER C C 1
ATOM 11150 O O A SER G 1 122 ? 174.634 176.689 126.766 0.48 68.29 122 SER C O 1
ATOM 11151 O O B SER G 1 122 ? 170.734 182.043 133.980 0.52 69.23 122 SER C O 1
ATOM 11156 N N A VAL G 1 123 ? 172.909 178.056 126.279 0.48 67.63 123 VAL C N 1
ATOM 11157 N N B VAL G 1 123 ? 168.867 183.304 134.102 0.52 68.05 123 VAL C N 1
ATOM 11158 C CA A VAL G 1 123 ? 173.408 178.343 124.938 0.48 68.93 123 VAL C CA 1
ATOM 11159 C CA B VAL G 1 123 ? 169.109 183.936 132.809 0.52 68.68 123 VAL C CA 1
ATOM 11160 C C A VAL G 1 123 ? 174.737 179.083 125.014 0.48 68.93 123 VAL C C 1
ATOM 11161 C C B VAL G 1 123 ? 170.406 184.734 132.843 0.52 68.20 123 VAL C C 1
ATOM 11162 O O A VAL G 1 123 ? 175.670 178.789 124.258 0.48 68.64 123 VAL C O 1
ATOM 11163 O O B VAL G 1 123 ? 171.228 184.650 131.924 0.52 67.73 123 VAL C O 1
ATOM 11170 N N A VAL G 1 124 ? 174.851 180.051 125.928 0.48 70.61 124 VAL C N 1
ATOM 11171 N N B VAL G 1 124 ? 170.621 185.503 133.913 0.52 70.52 124 VAL C N 1
ATOM 11172 C CA A VAL G 1 124 ? 176.111 180.776 126.066 0.48 72.28 124 VAL C CA 1
ATOM 11173 C CA B VAL G 1 124 ? 171.843 186.294 134.031 0.52 71.72 124 VAL C CA 1
ATOM 11174 C C A VAL G 1 124 ? 177.201 179.867 126.631 0.48 71.63 124 VAL C C 1
ATOM 11175 C C B VAL G 1 124 ? 173.059 185.387 134.180 0.52 71.66 124 VAL C C 1
ATOM 11176 O O A VAL G 1 124 ? 178.378 180.004 126.273 0.48 72.26 124 VAL C O 1
ATOM 11177 O O B VAL G 1 124 ? 174.137 185.677 133.645 0.52 71.44 124 VAL C O 1
ATOM 11184 N N A LEU G 1 125 ? 176.838 178.921 127.503 0.48 70.26 125 LEU C N 1
ATOM 11185 N N B LEU G 1 125 ? 172.912 184.284 134.919 0.52 70.62 125 LEU C N 1
ATOM 11186 C CA A LEU G 1 125 ? 177.817 177.951 127.985 0.48 71.34 125 LEU C CA 1
ATOM 11187 C CA B LEU G 1 125 ? 174.024 183.353 135.084 0.52 70.36 125 LEU C CA 1
ATOM 11188 C C A LEU G 1 125 ? 178.330 177.085 126.842 0.48 71.31 125 LEU C C 1
ATOM 11189 C C B LEU G 1 125 ? 174.432 182.744 133.749 0.52 70.94 125 LEU C C 1
ATOM 11190 O O A LEU G 1 125 ? 179.534 176.821 126.736 0.48 71.35 125 LEU C O 1
ATOM 11191 O O B LEU G 1 125 ? 175.624 182.663 133.431 0.52 71.58 125 LEU C O 1
ATOM 11200 N N A VAL G 1 126 ? 177.424 176.645 125.968 0.48 71.24 126 VAL C N 1
ATOM 11201 N N B VAL G 1 126 ? 173.457 182.322 132.945 0.52 71.18 126 VAL C N 1
ATOM 11202 C CA A VAL G 1 126 ? 177.825 175.853 124.809 0.48 71.31 126 VAL C CA 1
ATOM 11203 C CA B VAL G 1 126 ? 173.789 181.777 131.633 0.52 70.52 126 VAL C CA 1
ATOM 11204 C C A VAL G 1 126 ? 178.683 176.685 123.863 0.48 71.23 126 VAL C C 1
ATOM 11205 C C B VAL G 1 126 ? 174.328 182.867 130.713 0.52 70.80 126 VAL C C 1
ATOM 11206 O O A VAL G 1 126 ? 179.640 176.180 123.270 0.48 71.39 126 VAL C O 1
ATOM 11207 O O B VAL G 1 126 ? 175.196 182.603 129.873 0.52 71.40 126 VAL C O 1
ATOM 11214 N N A HIS G 1 127 ? 178.361 177.971 123.709 0.48 70.87 127 HIS C N 1
ATOM 11215 N N B HIS G 1 127 ? 173.845 184.104 130.857 0.52 70.17 127 HIS C N 1
ATOM 11216 C CA A HIS G 1 127 ? 179.177 178.843 122.869 0.48 71.50 127 HIS C CA 1
ATOM 11217 C CA B HIS G 1 127 ? 174.384 185.209 130.068 0.52 69.90 127 HIS C CA 1
ATOM 11218 C C A HIS G 1 127 ? 180.585 178.993 123.432 0.48 71.39 127 HIS C C 1
ATOM 11219 C C B HIS G 1 127 ? 175.868 185.412 130.350 0.52 70.08 127 HIS C C 1
ATOM 11220 O O A HIS G 1 127 ? 181.569 178.988 122.681 0.48 71.42 127 HIS C O 1
ATOM 11221 O O B HIS G 1 127 ? 176.682 185.519 129.425 0.52 69.69 127 HIS C O 1
ATOM 11234 N N A GLN G 1 128 ? 180.703 179.135 124.754 0.48 72.73 128 GLN C N 1
ATOM 11235 N N B GLN G 1 128 ? 176.241 185.460 131.629 0.52 72.99 128 GLN C N 1
ATOM 11236 C CA A GLN G 1 128 ? 182.023 179.196 125.373 0.48 73.68 128 GLN C CA 1
ATOM 11237 C CA B GLN G 1 128 ? 177.651 185.652 131.953 0.52 73.53 128 GLN C CA 1
ATOM 11238 C C A GLN G 1 128 ? 182.774 177.883 125.192 0.48 72.95 128 GLN C C 1
ATOM 11239 C C B GLN G 1 128 ? 178.472 184.410 131.624 0.52 72.86 128 GLN C C 1
ATOM 11240 O O A GLN G 1 128 ? 183.991 177.878 124.971 0.48 73.24 128 GLN C O 1
ATOM 11241 O O B GLN G 1 128 ? 179.665 184.522 131.325 0.52 72.68 128 GLN C O 1
ATOM 11252 N N A ALA G 1 129 ? 182.064 176.756 125.284 0.48 72.72 129 ALA C N 1
ATOM 11253 N N B ALA G 1 129 ? 177.857 183.224 131.654 0.52 72.44 129 ALA C N 1
ATOM 11254 C CA A ALA G 1 129 ? 182.693 175.465 125.021 0.48 73.47 129 ALA C CA 1
ATOM 11255 C CA B ALA G 1 129 ? 178.547 182.029 131.179 0.52 72.99 129 ALA C CA 1
ATOM 11256 C C A ALA G 1 129 ? 183.183 175.373 123.580 0.48 73.32 129 ALA C C 1
ATOM 11257 C C B ALA G 1 129 ? 178.861 182.134 129.692 0.52 72.81 129 ALA C C 1
ATOM 11258 O O A ALA G 1 129 ? 184.252 174.814 123.313 0.48 73.33 129 ALA C O 1
ATOM 11259 O O B ALA G 1 129 ? 179.956 181.764 129.252 0.52 73.19 129 ALA C O 1
ATOM 11262 N N A ASP G 1 130 ? 182.404 175.906 122.636 0.48 72.13 130 ASP C N 1
ATOM 11263 N N B ASP G 1 130 ? 177.908 182.632 128.901 0.52 71.88 130 ASP C N 1
ATOM 11264 C CA A ASP G 1 130 ? 182.830 175.936 121.240 0.48 72.36 130 ASP C CA 1
ATOM 11265 C CA B ASP G 1 130 ? 178.163 182.872 127.484 0.52 72.48 130 ASP C CA 1
ATOM 11266 C C A ASP G 1 130 ? 184.074 176.797 121.065 0.48 72.54 130 ASP C C 1
ATOM 11267 C C B ASP G 1 130 ? 179.253 183.919 127.298 0.52 72.89 130 ASP C C 1
ATOM 11268 O O A ASP G 1 130 ? 184.990 176.437 120.317 0.48 72.81 130 ASP C O 1
ATOM 11269 O O B ASP G 1 130 ? 180.094 183.801 126.398 0.52 71.10 130 ASP C O 1
ATOM 11278 N N A ARG G 1 131 ? 184.114 177.948 121.741 0.48 74.42 131 ARG C N 1
ATOM 11279 N N B ARG G 1 131 ? 179.244 184.958 128.135 0.52 75.68 131 ARG C N 1
ATOM 11280 C CA A ARG G 1 131 ? 185.301 178.796 121.686 0.48 75.24 131 ARG C CA 1
ATOM 11281 C CA B ARG G 1 131 ? 180.280 185.985 128.058 0.52 74.26 131 ARG C CA 1
ATOM 11282 C C A ARG G 1 131 ? 186.518 178.065 122.238 0.48 74.78 131 ARG C C 1
ATOM 11283 C C B ARG G 1 131 ? 181.660 185.404 128.345 0.52 73.96 131 ARG C C 1
ATOM 11284 O O A ARG G 1 131 ? 187.612 178.142 121.668 0.48 74.28 131 ARG C O 1
ATOM 11285 O O B ARG G 1 131 ? 182.640 185.750 127.676 0.52 73.75 131 ARG C O 1
ATOM 11300 N N A ALA G 1 132 ? 186.342 177.348 123.349 0.48 73.77 132 ALA C N 1
ATOM 11301 N N B ALA G 1 132 ? 181.756 184.527 129.343 0.52 73.71 132 ALA C N 1
ATOM 11302 C CA A ALA G 1 132 ? 187.439 176.588 123.936 0.48 73.77 132 ALA C CA 1
ATOM 11303 C CA B ALA G 1 132 ? 183.027 183.917 129.711 0.52 74.22 132 ALA C CA 1
ATOM 11304 C C A ALA G 1 132 ? 187.807 175.362 123.111 0.48 74.32 132 ALA C C 1
ATOM 11305 C C B ALA G 1 132 ? 183.379 182.708 128.855 0.52 74.13 132 ALA C C 1
ATOM 11306 O O A ALA G 1 132 ? 188.901 174.817 123.292 0.48 74.44 132 ALA C O 1
ATOM 11307 O O B ALA G 1 132 ? 184.470 182.151 129.022 0.52 74.28 132 ALA C O 1
ATOM 11310 N N A ALA G 1 133 ? 186.918 174.911 122.222 0.48 73.00 133 ALA C N 1
ATOM 11311 N N B ALA G 1 133 ? 182.486 182.286 127.957 0.52 72.76 133 ALA C N 1
ATOM 11312 C CA A ALA G 1 133 ? 187.199 173.718 121.429 0.48 72.21 133 ALA C CA 1
ATOM 11313 C CA B ALA G 1 133 ? 182.769 181.126 127.118 0.52 72.58 133 ALA C CA 1
ATOM 11314 C C A ALA G 1 133 ? 188.389 173.933 120.502 0.48 72.54 133 ALA C C 1
ATOM 11315 C C B ALA G 1 133 ? 183.962 181.376 126.204 0.52 72.62 133 ALA C C 1
ATOM 11316 O O A ALA G 1 133 ? 189.248 173.054 120.369 0.48 72.49 133 ALA C O 1
ATOM 11317 O O B ALA G 1 133 ? 184.803 180.490 126.014 0.52 72.03 133 ALA C O 1
ATOM 11320 N N A GLU G 1 134 ? 188.458 175.094 119.850 0.48 74.70 134 GLU C N 1
ATOM 11321 N N B GLU G 1 134 ? 184.056 182.576 125.632 0.52 75.95 134 GLU C N 1
ATOM 11322 C CA A GLU G 1 134 ? 189.584 175.394 118.976 0.48 75.75 134 GLU C CA 1
ATOM 11323 C CA B GLU G 1 134 ? 185.141 182.901 124.716 0.52 76.78 134 GLU C CA 1
ATOM 11324 C C A GLU G 1 134 ? 190.821 175.845 119.740 0.48 75.19 134 GLU C C 1
ATOM 11325 C C B GLU G 1 134 ? 186.435 183.271 125.428 0.52 75.65 134 GLU C C 1
ATOM 11326 O O A GLU G 1 134 ? 191.885 175.993 119.130 0.48 75.53 134 GLU C O 1
ATOM 11327 O O B GLU G 1 134 ? 187.452 183.477 124.756 0.52 75.27 134 GLU C O 1
ATOM 11338 N N A ASN G 1 135 ? 190.709 176.066 121.047 0.48 74.54 135 ASN C N 1
ATOM 11339 N N B ASN G 1 135 ? 186.429 183.363 126.759 0.52 73.48 135 ASN C N 1
ATOM 11340 C CA A ASN G 1 135 ? 191.838 176.462 121.877 0.48 74.61 135 ASN C CA 1
ATOM 11341 C CA B ASN G 1 135 ? 187.657 183.638 127.495 0.52 73.97 135 ASN C CA 1
ATOM 11342 C C A ASN G 1 135 ? 192.553 175.275 122.509 0.48 75.05 135 ASN C C 1
ATOM 11343 C C B ASN G 1 135 ? 188.643 182.477 127.458 0.52 74.58 135 ASN C C 1
ATOM 11344 O O A ASN G 1 135 ? 193.510 175.478 123.264 0.48 74.62 135 ASN C O 1
ATOM 11345 O O B ASN G 1 135 ? 189.806 182.665 127.829 0.52 73.68 135 ASN C O 1
ATOM 11354 N N A GLY G 1 136 ? 192.115 174.051 122.225 0.48 73.78 136 GLY C N 1
ATOM 11355 N N B GLY G 1 136 ? 188.214 181.294 127.021 0.52 74.54 136 GLY C N 1
ATOM 11356 C CA A GLY G 1 136 ? 192.728 172.873 122.803 0.48 73.25 136 GLY C CA 1
ATOM 11357 C CA B GLY G 1 136 ? 189.087 180.143 126.942 0.52 74.18 136 GLY C CA 1
ATOM 11358 C C A GLY G 1 136 ? 192.257 172.519 124.193 0.48 74.39 136 GLY C C 1
ATOM 11359 C C B GLY G 1 136 ? 189.199 179.322 128.208 0.52 74.45 136 GLY C C 1
ATOM 11360 O O A GLY G 1 136 ? 192.892 171.687 124.850 0.48 73.91 136 GLY C O 1
ATOM 11361 O O B GLY G 1 136 ? 190.013 178.391 128.250 0.52 74.13 136 GLY C O 1
ATOM 11362 N N A SER G 1 137 ? 191.165 173.120 124.666 0.48 74.44 137 SER C N 1
ATOM 11363 N N B SER G 1 137 ? 188.418 179.634 129.239 0.52 73.79 137 SER C N 1
ATOM 11364 C CA A SER G 1 137 ? 190.654 172.867 126.013 0.48 73.90 137 SER C CA 1
ATOM 11365 C CA B SER G 1 137 ? 188.454 178.896 130.498 0.52 73.18 137 SER C CA 1
ATOM 11366 C C A SER G 1 137 ? 189.841 171.575 125.990 0.48 72.80 137 SER C C 1
ATOM 11367 C C B SER G 1 137 ? 187.377 177.817 130.470 0.52 73.87 137 SER C C 1
ATOM 11368 O O A SER G 1 137 ? 188.613 171.568 125.871 0.48 71.78 137 SER C O 1
ATOM 11369 O O B SER G 1 137 ? 186.181 178.122 130.516 0.52 73.55 137 SER C O 1
ATOM 11374 N N A TYR G 1 138 ? 190.558 170.453 126.100 0.48 72.57 138 TYR C N 1
ATOM 11375 N N B TYR G 1 138 ? 187.803 176.553 130.392 0.52 73.08 138 TYR C N 1
ATOM 11376 C CA A TYR G 1 138 ? 189.904 169.148 126.078 0.48 73.09 138 TYR C CA 1
ATOM 11377 C CA B TYR G 1 138 ? 186.847 175.449 130.418 0.52 72.55 138 TYR C CA 1
ATOM 11378 C C A TYR G 1 138 ? 189.033 168.938 127.310 0.48 73.09 138 TYR C C 1
ATOM 11379 C C B TYR G 1 138 ? 186.158 175.347 131.773 0.52 72.17 138 TYR C C 1
ATOM 11380 O O A TYR G 1 138 ? 187.929 168.391 127.209 0.48 72.95 138 TYR C O 1
ATOM 11381 O O B TYR G 1 138 ? 184.950 175.094 131.845 0.52 72.16 138 TYR C O 1
ATOM 11398 N N A SER G 1 139 ? 189.510 169.360 128.483 0.48 73.19 139 SER C N 1
ATOM 11399 N N B SER G 1 139 ? 186.910 175.537 132.859 0.52 71.62 139 SER C N 1
ATOM 11400 C CA A SER G 1 139 ? 188.714 169.260 129.701 0.48 72.18 139 SER C CA 1
ATOM 11401 C CA B SER G 1 139 ? 186.349 175.396 134.198 0.52 72.52 139 SER C CA 1
ATOM 11402 C C A SER G 1 139 ? 187.692 170.382 129.826 0.48 72.10 139 SER C C 1
ATOM 11403 C C B SER G 1 139 ? 185.320 176.471 134.520 0.52 72.43 139 SER C C 1
ATOM 11404 O O A SER G 1 139 ? 186.871 170.351 130.752 0.48 70.37 139 SER C O 1
ATOM 11405 O O B SER G 1 139 ? 184.537 176.295 135.460 0.52 72.23 139 SER C O 1
ATOM 11410 N N A GLY G 1 140 ? 187.728 171.363 128.923 0.48 72.72 140 GLY C N 1
ATOM 11411 N N B GLY G 1 140 ? 185.309 177.577 133.774 0.52 71.82 140 GLY C N 1
ATOM 11412 C CA A GLY G 1 140 ? 186.794 172.472 129.007 0.48 72.36 140 GLY C CA 1
ATOM 11413 C CA B GLY G 1 140 ? 184.357 178.639 134.058 0.52 71.50 140 GLY C CA 1
ATOM 11414 C C A GLY G 1 140 ? 185.353 172.045 128.814 0.48 71.18 140 GLY C C 1
ATOM 11415 C C B GLY G 1 140 ? 182.917 178.204 133.861 0.52 71.62 140 GLY C C 1
ATOM 11416 O O A GLY G 1 140 ? 184.450 172.568 129.470 0.48 70.82 140 GLY C O 1
ATOM 11417 O O B GLY G 1 140 ? 182.051 178.473 134.699 0.52 70.82 140 GLY C O 1
ATOM 11418 N N A VAL G 1 141 ? 185.114 171.098 127.904 0.48 70.30 141 VAL C N 1
ATOM 11419 N N B VAL G 1 141 ? 182.640 177.521 132.749 0.52 70.81 141 VAL C N 1
ATOM 11420 C CA A VAL G 1 141 ? 183.748 170.634 127.677 0.48 70.33 141 VAL C CA 1
ATOM 11421 C CA B VAL G 1 141 ? 181.274 177.077 132.495 0.52 70.81 141 VAL C CA 1
ATOM 11422 C C A VAL G 1 141 ? 183.187 169.995 128.941 0.48 70.67 141 VAL C C 1
ATOM 11423 C C B VAL G 1 141 ? 180.853 176.038 133.527 0.52 71.09 141 VAL C C 1
ATOM 11424 O O A VAL G 1 141 ? 182.053 170.282 129.345 0.48 70.51 141 VAL C O 1
ATOM 11425 O O B VAL G 1 141 ? 179.706 176.034 133.985 0.52 71.20 141 VAL C O 1
ATOM 11432 N N A GLU G 1 142 ? 183.978 169.143 129.601 0.48 71.99 142 GLU C N 1
ATOM 11433 N N B GLU G 1 142 ? 181.778 175.167 133.939 0.52 71.29 142 GLU C N 1
ATOM 11434 C CA A GLU G 1 142 ? 183.533 168.546 130.857 0.48 71.95 142 GLU C CA 1
ATOM 11435 C CA B GLU G 1 142 ? 181.466 174.178 134.967 0.52 70.43 142 GLU C CA 1
ATOM 11436 C C A GLU G 1 142 ? 183.313 169.608 131.926 0.48 70.95 142 GLU C C 1
ATOM 11437 C C B GLU G 1 142 ? 181.128 174.850 136.293 0.52 71.00 142 GLU C C 1
ATOM 11438 O O A GLU G 1 142 ? 182.313 169.567 132.654 0.48 70.53 142 GLU C O 1
ATOM 11439 O O B GLU G 1 142 ? 180.120 174.519 136.934 0.52 71.51 142 GLU C O 1
ATOM 11450 N N A MET G 1 143 ? 184.241 170.564 132.040 0.48 70.11 143 MET C N 1
ATOM 11451 N N B MET G 1 143 ? 181.962 175.802 136.722 0.52 70.75 143 MET C N 1
ATOM 11452 C CA A MET G 1 143 ? 184.125 171.578 133.084 0.48 71.09 143 MET C CA 1
ATOM 11453 C CA B MET G 1 143 ? 181.729 176.447 138.008 0.52 71.29 143 MET C CA 1
ATOM 11454 C C A MET G 1 143 ? 182.872 172.424 132.898 0.48 70.74 143 MET C C 1
ATOM 11455 C C B MET G 1 143 ? 180.455 177.283 137.992 0.52 71.03 143 MET C C 1
ATOM 11456 O O A MET G 1 143 ? 182.137 172.677 133.859 0.48 70.01 143 MET C O 1
ATOM 11457 O O B MET G 1 143 ? 179.716 177.294 138.982 0.52 70.53 143 MET C O 1
ATOM 11466 N N A TRP G 1 144 ? 182.593 172.848 131.666 0.48 70.48 144 TRP C N 1
ATOM 11467 N N B TRP G 1 144 ? 180.155 177.960 136.881 0.52 70.21 144 TRP C N 1
ATOM 11468 C CA A TRP G 1 144 ? 181.415 173.667 131.418 0.48 70.98 144 TRP C CA 1
ATOM 11469 C CA B TRP G 1 144 ? 178.913 178.719 136.815 0.52 70.28 144 TRP C CA 1
ATOM 11470 C C A TRP G 1 144 ? 180.119 172.868 131.473 0.48 70.75 144 TRP C C 1
ATOM 11471 C C B TRP G 1 144 ? 177.686 177.822 136.695 0.52 70.57 144 TRP C C 1
ATOM 11472 O O A TRP G 1 144 ? 179.093 173.414 131.894 0.48 71.12 144 TRP C O 1
ATOM 11473 O O B TRP G 1 144 ? 176.626 178.173 137.226 0.52 70.27 144 TRP C O 1
ATOM 11494 N N A HIS G 1 145 ? 180.137 171.589 131.088 0.48 66.03 145 HIS C N 1
ATOM 11495 N N B HIS G 1 145 ? 177.808 176.665 136.037 0.52 67.65 145 HIS C N 1
ATOM 11496 C CA A HIS G 1 145 ? 178.959 170.752 131.285 0.48 66.20 145 HIS C CA 1
ATOM 11497 C CA B HIS G 1 145 ? 176.724 175.689 136.033 0.52 66.33 145 HIS C CA 1
ATOM 11498 C C A HIS G 1 145 ? 178.649 170.592 132.769 0.48 67.94 145 HIS C C 1
ATOM 11499 C C B HIS G 1 145 ? 176.431 175.202 137.447 0.52 67.83 145 HIS C C 1
ATOM 11500 O O A HIS G 1 145 ? 177.485 170.670 133.181 0.48 68.89 145 HIS C O 1
ATOM 11501 O O B HIS G 1 145 ? 175.268 175.116 137.858 0.52 68.46 145 HIS C O 1
ATOM 11514 N N A PHE G 1 146 ? 179.684 170.391 133.590 0.48 68.81 146 PHE C N 1
ATOM 11515 N N B PHE G 1 146 ? 177.481 174.896 138.213 0.52 67.88 146 PHE C N 1
ATOM 11516 C CA A PHE G 1 146 ? 179.478 170.301 135.032 0.48 68.69 146 PHE C CA 1
ATOM 11517 C CA B PHE G 1 146 ? 177.275 174.483 139.599 0.52 66.57 146 PHE C CA 1
ATOM 11518 C C A PHE G 1 146 ? 179.002 171.629 135.608 0.48 67.64 146 PHE C C 1
ATOM 11519 C C B PHE G 1 146 ? 176.718 175.617 140.451 0.52 66.14 146 PHE C C 1
ATOM 11520 O O A PHE G 1 146 ? 178.185 171.651 136.533 0.48 67.37 146 PHE C O 1
ATOM 11521 O O B PHE G 1 146 ? 175.921 175.370 141.364 0.52 65.70 146 PHE C O 1
ATOM 11536 N N A ILE G 1 147 ? 179.509 172.747 135.081 0.48 66.36 147 ILE C N 1
ATOM 11537 N N B ILE G 1 147 ? 177.124 176.859 140.177 0.52 67.52 147 ILE C N 1
ATOM 11538 C CA A ILE G 1 147 ? 179.055 174.058 135.541 0.48 67.60 147 ILE C CA 1
ATOM 11539 C CA B ILE G 1 147 ? 176.572 178.000 140.903 0.52 68.25 147 ILE C CA 1
ATOM 11540 C C A ILE G 1 147 ? 177.579 174.256 135.213 0.48 66.75 147 ILE C C 1
ATOM 11541 C C B ILE G 1 147 ? 175.077 178.129 140.634 0.52 68.21 147 ILE C C 1
ATOM 11542 O O A ILE G 1 147 ? 176.811 174.781 136.028 0.48 66.83 147 ILE C O 1
ATOM 11543 O O B ILE G 1 147 ? 174.283 178.370 141.553 0.52 66.62 147 ILE C O 1
ATOM 11552 N N A ALA G 1 148 ? 177.162 173.846 134.013 0.48 66.09 148 ALA C N 1
ATOM 11553 N N B ALA G 1 148 ? 174.671 177.972 139.371 0.52 67.73 148 ALA C N 1
ATOM 11554 C CA A ALA G 1 148 ? 175.750 173.925 133.653 0.48 65.61 148 ALA C CA 1
ATOM 11555 C CA B ALA G 1 148 ? 173.248 177.987 139.045 0.52 66.69 148 ALA C CA 1
ATOM 11556 C C A ALA G 1 148 ? 174.901 173.040 134.557 0.48 65.95 148 ALA C C 1
ATOM 11557 C C B ALA G 1 148 ? 172.518 176.839 139.731 0.52 66.11 148 ALA C C 1
ATOM 11558 O O A ALA G 1 148 ? 173.810 173.438 134.985 0.48 66.09 148 ALA C O 1
ATOM 11559 O O B ALA G 1 148 ? 171.395 177.011 140.223 0.52 65.65 148 ALA C O 1
ATOM 11562 N N A LEU G 1 149 ? 175.388 171.834 134.859 0.48 65.40 149 LEU C N 1
ATOM 11563 N N B LEU G 1 149 ? 173.141 175.659 139.770 0.52 64.60 149 LEU C N 1
ATOM 11564 C CA A LEU G 1 149 ? 174.679 170.955 135.784 0.48 64.14 149 LEU C CA 1
ATOM 11565 C CA B LEU G 1 149 ? 172.552 174.522 140.473 0.52 63.64 149 LEU C CA 1
ATOM 11566 C C A LEU G 1 149 ? 174.525 171.612 137.151 0.48 65.53 149 LEU C C 1
ATOM 11567 C C B LEU G 1 149 ? 172.300 174.853 141.938 0.52 64.85 149 LEU C C 1
ATOM 11568 O O A LEU G 1 149 ? 173.445 171.580 137.756 0.48 65.39 149 LEU C O 1
ATOM 11569 O O B LEU G 1 149 ? 171.210 174.604 142.467 0.52 64.62 149 LEU C O 1
ATOM 11578 N N A ILE G 1 150 ? 175.602 172.223 137.648 0.48 65.48 150 ILE C N 1
ATOM 11579 N N B ILE G 1 150 ? 173.306 175.417 142.609 0.52 65.54 150 ILE C N 1
ATOM 11580 C CA A ILE G 1 150 ? 175.579 172.852 138.964 0.48 65.26 150 ILE C CA 1
ATOM 11581 C CA B ILE G 1 150 ? 173.181 175.734 144.028 0.52 64.74 150 ILE C CA 1
ATOM 11582 C C A ILE G 1 150 ? 174.612 174.029 138.979 0.48 65.65 150 ILE C C 1
ATOM 11583 C C B ILE G 1 150 ? 172.120 176.805 144.249 0.52 65.29 150 ILE C C 1
ATOM 11584 O O A ILE G 1 150 ? 173.855 174.213 139.938 0.48 64.51 150 ILE C O 1
ATOM 11585 O O B ILE G 1 150 ? 171.322 176.723 145.193 0.52 64.76 150 ILE C O 1
ATOM 11594 N N A CYS G 1 151 ? 174.623 174.847 137.923 0.48 66.59 151 CYS C N 1
ATOM 11595 N N B CYS G 1 151 ? 172.097 177.829 143.392 0.52 64.45 151 CYS C N 1
ATOM 11596 C CA A CYS G 1 151 ? 173.715 175.991 137.871 0.48 65.85 151 CYS C CA 1
ATOM 11597 C CA B CYS G 1 151 ? 171.105 178.890 143.536 0.52 64.31 151 CYS C CA 1
ATOM 11598 C C A CYS G 1 151 ? 172.260 175.541 137.802 0.48 64.37 151 CYS C C 1
ATOM 11599 C C B CYS G 1 151 ? 169.694 178.349 143.356 0.52 64.01 151 CYS C C 1
ATOM 11600 O O A CYS G 1 151 ? 171.393 176.113 138.476 0.48 64.86 151 CYS C O 1
ATOM 11601 O O B CYS G 1 151 ? 168.769 178.750 144.073 0.52 62.92 151 CYS C O 1
ATOM 11606 N N A GLN G 1 152 ? 171.970 174.509 137.003 0.48 63.12 152 GLN C N 1
ATOM 11607 N N B GLN G 1 152 ? 169.508 177.436 142.401 0.52 64.17 152 GLN C N 1
ATOM 11608 C CA A GLN G 1 152 ? 170.604 174.001 136.940 0.48 63.79 152 GLN C CA 1
ATOM 11609 C CA B GLN G 1 152 ? 168.189 176.856 142.179 0.52 63.62 152 GLN C CA 1
ATOM 11610 C C A GLN G 1 152 ? 170.159 173.434 138.283 0.48 63.39 152 GLN C C 1
ATOM 11611 C C B GLN G 1 152 ? 167.800 175.896 143.296 0.52 62.46 152 GLN C C 1
ATOM 11612 O O A GLN G 1 152 ? 169.008 173.630 138.693 0.48 62.83 152 GLN C O 1
ATOM 11613 O O B GLN G 1 152 ? 166.611 175.756 143.603 0.52 62.28 152 GLN C O 1
ATOM 11624 N N A GLY G 1 153 ? 171.049 172.726 138.980 0.48 61.79 153 GLY C N 1
ATOM 11625 N N B GLY G 1 153 ? 168.778 175.228 143.912 0.52 61.41 153 GLY C N 1
ATOM 11626 C CA A GLY G 1 153 ? 170.700 172.224 140.299 0.48 60.91 153 GLY C CA 1
ATOM 11627 C CA B GLY G 1 153 ? 168.467 174.286 144.973 0.52 60.10 153 GLY C CA 1
ATOM 11628 C C A GLY G 1 153 ? 170.495 173.336 141.310 0.48 62.24 153 GLY C C 1
ATOM 11629 C C B GLY G 1 153 ? 168.236 174.917 146.329 0.52 62.51 153 GLY C C 1
ATOM 11630 O O A GLY G 1 153 ? 169.600 173.263 142.157 0.48 62.20 153 GLY C O 1
ATOM 11631 O O B GLY G 1 153 ? 167.517 174.350 147.158 0.52 61.30 153 GLY C O 1
ATOM 11632 N N A LEU G 1 154 ? 171.323 174.380 141.241 0.48 63.30 154 LEU C N 1
ATOM 11633 N N B LEU G 1 154 ? 168.833 176.085 146.582 0.52 64.50 154 LEU C N 1
ATOM 11634 C CA A LEU G 1 154 ? 171.152 175.522 142.130 0.48 63.76 154 LEU C CA 1
ATOM 11635 C CA B LEU G 1 154 ? 168.656 176.741 147.876 0.52 62.75 154 LEU C CA 1
ATOM 11636 C C A LEU G 1 154 ? 169.846 176.249 141.852 0.48 63.12 154 LEU C C 1
ATOM 11637 C C B LEU G 1 154 ? 167.234 177.251 148.082 0.52 62.97 154 LEU C C 1
ATOM 11638 O O A LEU G 1 154 ? 169.255 176.825 142.770 0.48 63.59 154 LEU C O 1
ATOM 11639 O O B LEU G 1 154 ? 166.850 177.549 149.222 0.52 61.84 154 LEU C O 1
ATOM 11648 N N A ARG G 1 155 ? 169.375 176.215 140.603 0.48 61.19 155 ARG C N 1
ATOM 11649 N N B ARG G 1 155 ? 166.446 177.348 147.006 0.52 63.05 155 ARG C N 1
ATOM 11650 C CA A ARG G 1 155 ? 168.104 176.848 140.267 0.48 61.84 155 ARG C CA 1
ATOM 11651 C CA B ARG G 1 155 ? 165.061 177.791 147.110 0.52 61.54 155 ARG C CA 1
ATOM 11652 C C A ARG G 1 155 ? 166.941 176.271 141.066 0.48 61.71 155 ARG C C 1
ATOM 11653 C C B ARG G 1 155 ? 164.202 176.812 147.897 0.52 60.04 155 ARG C C 1
ATOM 11654 O O A ARG G 1 155 ? 165.903 176.929 141.193 0.48 62.53 155 ARG C O 1
ATOM 11655 O O B ARG G 1 155 ? 163.073 177.153 148.266 0.52 60.23 155 ARG C O 1
ATOM 11670 N N A ILE G 1 156 ? 167.085 175.058 141.597 0.48 59.44 156 ILE C N 1
ATOM 11671 N N B ILE G 1 156 ? 164.695 175.601 148.134 0.52 59.26 156 ILE C N 1
ATOM 11672 C CA A ILE G 1 156 ? 166.092 174.489 142.491 0.48 59.98 156 ILE C CA 1
ATOM 11673 C CA B ILE G 1 156 ? 164.017 174.630 148.979 0.52 58.96 156 ILE C CA 1
ATOM 11674 C C A ILE G 1 156 ? 166.571 174.451 143.941 0.48 60.72 156 ILE C C 1
ATOM 11675 C C B ILE G 1 156 ? 164.636 174.578 150.369 0.52 59.91 156 ILE C C 1
ATOM 11676 O O A ILE G 1 156 ? 165.740 174.439 144.856 0.48 60.46 156 ILE C O 1
ATOM 11677 O O B ILE G 1 156 ? 163.929 174.391 151.360 0.52 61.16 156 ILE C O 1
ATOM 11686 N N A ALA G 1 157 ? 167.884 174.444 144.177 0.48 60.57 157 ALA C N 1
ATOM 11687 N N B ALA G 1 157 ? 165.957 174.745 150.453 0.52 60.59 157 ALA C N 1
ATOM 11688 C CA A ALA G 1 157 ? 168.388 174.497 145.545 0.48 60.66 157 ALA C CA 1
ATOM 11689 C CA B ALA G 1 157 ? 166.628 174.717 151.747 0.52 60.60 157 ALA C CA 1
ATOM 11690 C C A ALA G 1 157 ? 168.076 175.838 146.205 0.48 62.82 157 ALA C C 1
ATOM 11691 C C B ALA G 1 157 ? 166.204 175.888 152.624 0.52 59.92 157 ALA C C 1
ATOM 11692 O O A ALA G 1 157 ? 167.733 175.885 147.392 0.48 63.66 157 ALA C O 1
ATOM 11693 O O B ALA G 1 157 ? 165.973 175.714 153.827 0.52 60.91 157 ALA C O 1
ATOM 11696 N N A ILE G 1 158 ? 168.200 176.934 145.459 0.48 61.34 158 ILE C N 1
ATOM 11697 N N B ILE G 1 158 ? 166.100 177.090 152.048 0.52 60.29 158 ILE C N 1
ATOM 11698 C CA A ILE G 1 158 ? 167.977 178.282 145.984 0.48 62.40 158 ILE C CA 1
ATOM 11699 C CA B ILE G 1 158 ? 165.781 178.272 152.856 0.52 61.45 158 ILE C CA 1
ATOM 11700 C C A ILE G 1 158 ? 166.536 178.470 146.457 0.48 62.63 158 ILE C C 1
ATOM 11701 C C B ILE G 1 158 ? 164.407 178.176 153.516 0.52 61.08 158 ILE C C 1
ATOM 11702 O O A ILE G 1 158 ? 166.330 178.964 147.577 0.48 61.66 158 ILE C O 1
ATOM 11703 O O B ILE G 1 158 ? 164.318 178.386 154.738 0.52 61.05 158 ILE C O 1
ATOM 11712 N N A PRO G 1 159 ? 165.510 178.119 145.667 0.48 60.85 159 PRO C N 1
ATOM 11713 N N B PRO G 1 159 ? 163.315 177.876 152.799 0.52 60.77 159 PRO C N 1
ATOM 11714 C CA A PRO G 1 159 ? 164.139 178.270 146.181 0.48 60.39 159 PRO C CA 1
ATOM 11715 C CA B PRO G 1 159 ? 162.017 177.766 153.485 0.52 60.79 159 PRO C CA 1
ATOM 11716 C C A PRO G 1 159 ? 163.863 177.441 147.420 0.48 60.19 159 PRO C C 1
ATOM 11717 C C B PRO G 1 159 ? 161.962 176.652 154.515 0.52 60.35 159 PRO C C 1
ATOM 11718 O O A PRO G 1 159 ? 163.019 177.835 148.229 0.48 60.57 159 PRO C O 1
ATOM 11719 O O B PRO G 1 159 ? 161.207 176.765 155.487 0.52 61.03 159 PRO C O 1
ATOM 11726 N N A ALA G 1 160 ? 164.545 176.308 147.603 0.48 59.43 160 ALA C N 1
ATOM 11727 N N B ALA G 1 160 ? 162.729 175.575 154.333 0.52 59.35 160 ALA C N 1
ATOM 11728 C CA A ALA G 1 160 ? 164.400 175.561 148.850 0.48 59.24 160 ALA C CA 1
ATOM 11729 C CA B ALA G 1 160 ? 162.762 174.521 155.343 0.52 59.93 160 ALA C CA 1
ATOM 11730 C C A ALA G 1 160 ? 164.883 176.387 150.037 0.48 60.48 160 ALA C C 1
ATOM 11731 C C B ALA G 1 160 ? 163.282 175.060 156.670 0.52 60.83 160 ALA C C 1
ATOM 11732 O O A ALA G 1 160 ? 164.224 176.445 151.084 0.48 61.94 160 ALA C O 1
ATOM 11733 O O B ALA G 1 160 ? 162.673 174.845 157.726 0.52 59.98 160 ALA C O 1
ATOM 11736 N N A GLY G 1 161 ? 166.034 177.046 149.885 0.48 60.38 161 GLY C N 1
ATOM 11737 N N B GLY G 1 161 ? 164.402 175.784 156.631 0.52 60.02 161 GLY C N 1
ATOM 11738 C CA A GLY G 1 161 ? 166.514 177.925 150.938 0.48 60.66 161 GLY C CA 1
ATOM 11739 C CA B GLY G 1 161 ? 164.898 176.429 157.832 0.52 60.17 161 GLY C CA 1
ATOM 11740 C C A GLY G 1 161 ? 165.581 179.093 151.186 0.48 61.14 161 GLY C C 1
ATOM 11741 C C B GLY G 1 161 ? 163.953 177.481 158.372 0.52 60.22 161 GLY C C 1
ATOM 11742 O O A GLY G 1 161 ? 165.342 179.476 152.334 0.48 61.70 161 GLY C O 1
ATOM 11743 O O B GLY G 1 161 ? 163.819 177.630 159.591 0.52 61.07 161 GLY C O 1
ATOM 11744 N N A LEU G 1 162 ? 165.037 179.675 150.113 0.48 59.86 162 LEU C N 1
ATOM 11745 N N B LEU G 1 162 ? 163.287 178.222 157.483 0.52 59.00 162 LEU C N 1
ATOM 11746 C CA A LEU G 1 162 ? 164.080 180.766 150.273 0.48 59.53 162 LEU C CA 1
ATOM 11747 C CA B LEU G 1 162 ? 162.328 179.226 157.936 0.52 59.29 162 LEU C CA 1
ATOM 11748 C C A LEU G 1 162 ? 162.824 180.308 151.003 0.48 59.26 162 LEU C C 1
ATOM 11749 C C B LEU G 1 162 ? 161.189 178.586 158.722 0.52 58.83 162 LEU C C 1
ATOM 11750 O O A LEU G 1 162 ? 162.297 181.038 151.850 0.48 59.18 162 LEU C O 1
ATOM 11751 O O B LEU G 1 162 ? 160.781 179.102 159.768 0.52 58.76 162 LEU C O 1
ATOM 11760 N N A LEU G 1 163 ? 162.330 179.111 150.684 0.48 58.39 163 LEU C N 1
ATOM 11761 N N B LEU G 1 163 ? 160.666 177.460 158.232 0.52 58.47 163 LEU C N 1
ATOM 11762 C CA A LEU G 1 163 ? 161.159 178.576 151.369 0.48 59.03 163 LEU C CA 1
ATOM 11763 C CA B LEU G 1 163 ? 159.607 176.761 158.953 0.52 58.83 163 LEU C CA 1
ATOM 11764 C C A LEU G 1 163 ? 161.451 178.328 152.842 0.48 59.77 163 LEU C C 1
ATOM 11765 C C B LEU G 1 163 ? 160.130 176.114 160.229 0.52 58.92 163 LEU C C 1
ATOM 11766 O O A LEU G 1 163 ? 160.605 178.594 153.704 0.48 59.34 163 LEU C O 1
ATOM 11767 O O B LEU G 1 163 ? 159.396 176.025 161.220 0.52 58.70 163 LEU C O 1
ATOM 11776 N N A LEU G 1 164 ? 162.641 177.812 153.152 0.48 60.53 164 LEU C N 1
ATOM 11777 N N B LEU G 1 164 ? 161.382 175.650 160.225 0.52 58.71 164 LEU C N 1
ATOM 11778 C CA A LEU G 1 164 ? 163.006 177.589 154.545 0.48 60.35 164 LEU C CA 1
ATOM 11779 C CA B LEU G 1 164 ? 161.963 175.101 161.446 0.52 59.77 164 LEU C CA 1
ATOM 11780 C C A LEU G 1 164 ? 163.291 178.885 155.294 0.48 59.60 164 LEU C C 1
ATOM 11781 C C B LEU G 1 164 ? 162.102 176.160 162.532 0.52 60.33 164 LEU C C 1
ATOM 11782 O O A LEU G 1 164 ? 163.258 178.890 156.529 0.48 59.48 164 LEU C O 1
ATOM 11783 O O B LEU G 1 164 ? 161.873 175.870 163.711 0.52 58.62 164 LEU C O 1
ATOM 11792 N N A VAL G 1 165 ? 163.575 179.975 154.579 0.48 59.43 165 VAL C N 1
ATOM 11793 N N B VAL G 1 165 ? 162.473 177.383 162.159 0.52 62.06 165 VAL C N 1
ATOM 11794 C CA A VAL G 1 165 ? 163.851 181.248 155.238 0.48 60.31 165 VAL C CA 1
ATOM 11795 C CA B VAL G 1 165 ? 162.669 178.441 163.144 0.52 61.01 165 VAL C CA 1
ATOM 11796 C C A VAL G 1 165 ? 162.582 181.831 155.851 0.48 60.41 165 VAL C C 1
ATOM 11797 C C B VAL G 1 165 ? 161.351 179.099 163.556 0.52 61.03 165 VAL C C 1
ATOM 11798 O O A VAL G 1 165 ? 162.599 182.338 156.980 0.48 60.50 165 VAL C O 1
ATOM 11799 O O B VAL G 1 165 ? 161.189 179.477 164.722 0.52 59.64 165 VAL C O 1
ATOM 11806 N N A ILE G 1 166 ? 161.462 181.763 155.127 0.48 59.47 166 ILE C N 1
ATOM 11807 N N B ILE G 1 166 ? 160.398 179.230 162.630 0.52 60.79 166 ILE C N 1
ATOM 11808 C CA A ILE G 1 166 ? 160.244 182.440 155.559 0.48 59.04 166 ILE C CA 1
ATOM 11809 C CA B ILE G 1 166 ? 159.152 179.929 162.923 0.52 59.05 166 ILE C CA 1
ATOM 11810 C C A ILE G 1 166 ? 159.740 181.838 156.868 0.48 59.65 166 ILE C C 1
ATOM 11811 C C B ILE G 1 166 ? 158.380 179.195 164.017 0.52 59.11 166 ILE C C 1
ATOM 11812 O O A ILE G 1 166 ? 159.965 180.658 157.171 0.48 59.79 166 ILE C O 1
ATOM 11813 O O B ILE G 1 166 ? 158.532 177.982 164.217 0.52 59.44 166 ILE C O 1
ATOM 11822 N N A SER G 1 167 ? 159.071 182.668 157.664 0.48 59.03 167 SER C N 1
ATOM 11823 N N B SER G 1 167 ? 157.559 179.945 164.747 0.52 58.54 167 SER C N 1
ATOM 11824 C CA A SER G 1 167 ? 158.572 182.224 158.956 0.48 59.03 167 SER C CA 1
ATOM 11825 C CA B SER G 1 167 ? 156.801 179.374 165.848 0.52 59.60 167 SER C CA 1
ATOM 11826 C C A SER G 1 167 ? 157.386 181.281 158.771 0.48 59.81 167 SER C C 1
ATOM 11827 C C B SER G 1 167 ? 155.655 178.507 165.324 0.52 58.87 167 SER C C 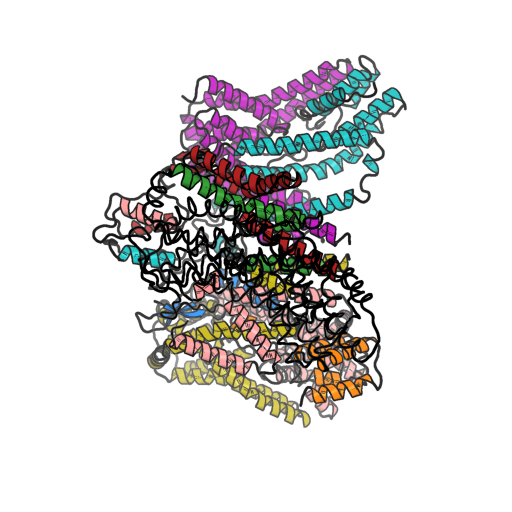1
ATOM 11828 O O A SER G 1 167 ? 156.533 181.513 157.908 0.48 59.71 167 SER C O 1
ATOM 11829 O O B SER G 1 167 ? 155.083 178.791 164.268 0.52 58.07 167 SER C O 1
ATOM 11834 N N A PRO G 1 168 ? 157.301 180.210 159.565 0.48 58.59 168 PRO C N 1
ATOM 11835 N N B PRO G 1 168 ? 155.309 177.436 166.043 0.52 58.32 168 PRO C N 1
ATOM 11836 C CA A PRO G 1 168 ? 156.164 179.290 159.420 0.48 57.65 168 PRO C CA 1
ATOM 11837 C CA B PRO G 1 168 ? 154.215 176.564 165.582 0.52 60.24 168 PRO C CA 1
ATOM 11838 C C A PRO G 1 168 ? 154.841 179.892 159.855 0.48 57.76 168 PRO C C 1
ATOM 11839 C C B PRO G 1 168 ? 152.860 177.250 165.523 0.52 60.42 168 PRO C C 1
ATOM 11840 O O A PRO G 1 168 ? 153.791 179.477 159.350 0.48 57.36 168 PRO C O 1
ATOM 11841 O O B PRO G 1 168 ? 152.027 176.880 164.685 0.52 59.16 168 PRO C O 1
ATOM 11848 N N A ASP G 1 169 ? 154.854 180.859 160.776 0.48 57.73 169 ASP C N 1
ATOM 11849 N N B ASP G 1 169 ? 152.602 178.228 166.394 0.52 57.24 169 ASP C N 1
ATOM 11850 C CA A ASP G 1 169 ? 153.603 181.429 161.262 0.48 57.01 169 ASP C CA 1
ATOM 11851 C CA B ASP G 1 169 ? 151.297 178.881 166.388 0.52 56.56 169 ASP C CA 1
ATOM 11852 C C A ASP G 1 169 ? 152.864 182.190 160.168 0.48 55.88 169 ASP C C 1
ATOM 11853 C C B ASP G 1 169 ? 151.074 179.658 165.096 0.52 56.22 169 ASP C C 1
ATOM 11854 O O A ASP G 1 169 ? 151.628 182.232 160.174 0.48 55.50 169 ASP C O 1
ATOM 11855 O O B ASP G 1 169 ? 149.947 179.724 164.594 0.52 55.31 169 ASP C O 1
ATOM 11864 N N A ALA G 1 170 ? 153.592 182.789 159.224 0.48 53.50 170 ALA C N 1
ATOM 11865 N N B ALA G 1 170 ? 152.137 180.245 164.541 0.52 55.12 170 ALA C N 1
ATOM 11866 C CA A ALA G 1 170 ? 152.938 183.475 158.115 0.48 54.25 170 ALA C CA 1
ATOM 11867 C CA B ALA G 1 170 ? 152.004 181.002 163.300 0.52 55.06 170 ALA C CA 1
ATOM 11868 C C A ALA G 1 170 ? 152.129 182.500 157.269 0.48 55.10 170 ALA C C 1
ATOM 11869 C C B ALA G 1 170 ? 151.556 180.105 162.151 0.52 54.58 170 ALA C C 1
ATOM 11870 O O A ALA G 1 170 ? 150.973 182.769 156.919 0.48 55.69 170 ALA C O 1
ATOM 11871 O O B ALA G 1 170 ? 150.596 180.421 161.438 0.52 55.11 170 ALA C O 1
ATOM 11874 N N A ILE G 1 171 ? 152.718 181.348 156.937 0.48 55.48 171 ILE C N 1
ATOM 11875 N N B ILE G 1 171 ? 152.239 178.975 161.958 0.52 54.44 171 ILE C N 1
ATOM 11876 C CA A ILE G 1 171 ? 151.986 180.363 156.149 0.48 54.94 171 ILE C CA 1
ATOM 11877 C CA B ILE G 1 171 ? 151.861 178.069 160.879 0.52 55.47 171 ILE C CA 1
ATOM 11878 C C A ILE G 1 171 ? 150.885 179.716 156.982 0.48 55.15 171 ILE C C 1
ATOM 11879 C C B ILE G 1 171 ? 150.499 177.442 161.157 0.52 55.78 171 ILE C C 1
ATOM 11880 O O A ILE G 1 171 ? 149.849 179.316 156.441 0.48 53.71 171 ILE C O 1
ATOM 11881 O O B ILE G 1 171 ? 149.711 177.212 160.233 0.52 54.59 171 ILE C O 1
ATOM 11890 N N A GLN G 1 172 ? 151.072 179.616 158.302 0.48 55.47 172 GLN C N 1
ATOM 11891 N N B GLN G 1 172 ? 150.193 177.170 162.429 0.52 55.38 172 GLN C N 1
ATOM 11892 C CA A GLN G 1 172 ? 149.989 179.152 159.167 0.48 54.72 172 GLN C CA 1
ATOM 11893 C CA B GLN G 1 172 ? 148.888 176.607 162.768 0.52 54.90 172 GLN C CA 1
ATOM 11894 C C A GLN G 1 172 ? 148.794 180.095 159.093 0.48 54.76 172 GLN C C 1
ATOM 11895 C C B GLN G 1 172 ? 147.757 177.565 162.408 0.52 54.87 172 GLN C C 1
ATOM 11896 O O A GLN G 1 172 ? 147.643 179.657 158.981 0.48 55.38 172 GLN C O 1
ATOM 11897 O O B GLN G 1 172 ? 146.755 177.158 161.808 0.52 53.46 172 GLN C O 1
ATOM 11908 N N A LYS G 1 173 ? 149.056 181.403 159.152 0.48 53.85 173 LYS C N 1
ATOM 11909 N N B LYS G 1 173 ? 147.903 178.848 162.753 0.52 55.80 173 LYS C N 1
ATOM 11910 C CA A LYS G 1 173 ? 147.988 182.389 159.029 0.48 53.78 173 LYS C CA 1
ATOM 11911 C CA B LYS G 1 173 ? 146.859 179.814 162.430 0.52 55.81 173 LYS C CA 1
ATOM 11912 C C A LYS G 1 173 ? 147.337 182.340 157.654 0.48 54.70 173 LYS C C 1
ATOM 11913 C C B LYS G 1 173 ? 146.808 180.108 160.936 0.52 54.63 173 LYS C C 1
ATOM 11914 O O A LYS G 1 173 ? 146.114 182.485 157.542 0.48 55.39 173 LYS C O 1
ATOM 11915 O O B LYS G 1 173 ? 145.727 180.375 160.398 0.52 55.00 173 LYS C O 1
ATOM 11926 N N A ALA G 1 174 ? 148.135 182.147 156.601 0.48 52.98 174 ALA C N 1
ATOM 11927 N N B ALA G 1 174 ? 147.952 180.056 160.247 0.52 53.83 174 ALA C N 1
ATOM 11928 C CA A ALA G 1 174 ? 147.571 182.025 155.260 0.48 52.35 174 ALA C CA 1
ATOM 11929 C CA B ALA G 1 174 ? 147.934 180.195 158.795 0.52 54.62 174 ALA C CA 1
ATOM 11930 C C A ALA G 1 174 ? 146.661 180.806 155.150 0.48 52.82 174 ALA C C 1
ATOM 11931 C C B ALA G 1 174 ? 147.168 179.050 158.147 0.52 54.44 174 ALA C C 1
ATOM 11932 O O A ALA G 1 174 ? 145.581 180.881 154.553 0.48 51.96 174 ALA C O 1
ATOM 11933 O O B ALA G 1 174 ? 146.395 179.262 157.205 0.52 53.75 174 ALA C O 1
ATOM 11936 N N A LEU G 1 175 ? 147.085 179.673 155.717 0.48 54.28 175 LEU C N 1
ATOM 11937 N N B LEU G 1 175 ? 147.371 177.825 158.639 0.52 54.57 175 LEU C N 1
ATOM 11938 C CA A LEU G 1 175 ? 146.255 178.472 155.702 0.48 53.27 175 LEU C CA 1
ATOM 11939 C CA B LEU G 1 175 ? 146.623 176.683 158.123 0.52 54.65 175 LEU C CA 1
ATOM 11940 C C A LEU G 1 175 ? 144.974 178.676 156.502 0.48 52.85 175 LEU C C 1
ATOM 11941 C C B LEU G 1 175 ? 145.138 176.810 158.437 0.52 53.17 175 LEU C C 1
ATOM 11942 O O A LEU G 1 175 ? 143.898 178.229 156.089 0.48 53.78 175 LEU C O 1
ATOM 11943 O O B LEU G 1 175 ? 144.288 176.495 157.596 0.52 54.98 175 LEU C O 1
ATOM 11952 N N A ALA G 1 176 ? 145.072 179.342 157.654 0.48 52.89 176 ALA C N 1
ATOM 11953 N N B ALA G 1 176 ? 144.805 177.266 159.646 0.52 51.60 176 ALA C N 1
ATOM 11954 C CA A ALA G 1 176 ? 143.878 179.623 158.446 0.48 53.01 176 ALA C CA 1
ATOM 11955 C CA B ALA G 1 176 ? 143.405 177.433 160.019 0.52 52.60 176 ALA C CA 1
ATOM 11956 C C A ALA G 1 176 ? 142.917 180.531 157.689 0.48 52.82 176 ALA C C 1
ATOM 11957 C C B ALA G 1 176 ? 142.725 178.550 159.239 0.52 52.92 176 ALA C C 1
ATOM 11958 O O A ALA G 1 176 ? 141.695 180.360 157.770 0.48 52.38 176 ALA C O 1
ATOM 11959 O O B ALA G 1 176 ? 141.501 178.516 159.075 0.52 52.74 176 ALA C O 1
ATOM 11962 N N A ALA G 1 177 ? 143.452 181.506 156.952 0.48 53.47 177 ALA C N 1
ATOM 11963 N N B ALA G 1 177 ? 143.484 179.534 158.756 0.52 53.13 177 ALA C N 1
ATOM 11964 C CA A ALA G 1 177 ? 142.602 182.425 156.201 0.48 53.31 177 ALA C CA 1
ATOM 11965 C CA B ALA G 1 177 ? 142.911 180.630 157.985 0.52 52.73 177 ALA C CA 1
ATOM 11966 C C A ALA G 1 177 ? 141.864 181.711 155.074 0.48 52.95 177 ALA C C 1
ATOM 11967 C C B ALA G 1 177 ? 142.483 180.215 156.584 0.52 53.88 177 ALA C C 1
ATOM 11968 O O A ALA G 1 177 ? 140.710 182.042 154.777 0.48 52.49 177 ALA C O 1
ATOM 11969 O O B ALA G 1 177 ? 141.823 181.003 155.899 0.52 54.89 177 ALA C O 1
ATOM 11972 N N A ILE G 1 178 ? 142.509 180.743 154.433 0.48 52.64 178 ILE C N 1
ATOM 11973 N N B ILE G 1 178 ? 142.841 179.016 156.145 0.52 54.30 178 ILE C N 1
ATOM 11974 C CA A ILE G 1 178 ? 141.887 180.067 153.288 0.48 52.84 178 ILE C CA 1
ATOM 11975 C CA B ILE G 1 178 ? 142.465 178.557 154.803 0.52 54.57 178 ILE C CA 1
ATOM 11976 C C A ILE G 1 178 ? 140.708 179.232 153.777 0.48 53.95 178 ILE C C 1
ATOM 11977 C C B ILE G 1 178 ? 140.987 178.180 154.797 0.52 53.46 178 ILE C C 1
ATOM 11978 O O A ILE G 1 178 ? 140.760 178.685 154.895 0.48 53.71 178 ILE C O 1
ATOM 11979 O O B ILE G 1 178 ? 140.561 177.351 155.621 0.52 51.30 178 ILE C O 1
ATOM 11988 N N A PRO G 1 179 ? 139.617 179.148 153.022 0.48 55.49 179 PRO C N 1
ATOM 11989 N N B PRO G 1 179 ? 140.169 178.755 153.911 0.52 55.03 179 PRO C N 1
ATOM 11990 C CA A PRO G 1 179 ? 138.441 178.401 153.486 0.48 55.24 179 PRO C CA 1
ATOM 11991 C CA B PRO G 1 179 ? 138.779 178.312 153.815 0.52 55.00 179 PRO C CA 1
ATOM 11992 C C A PRO G 1 179 ? 138.609 176.908 153.269 0.48 55.11 179 PRO C C 1
ATOM 11993 C C B PRO G 1 179 ? 138.714 176.861 153.380 0.52 55.12 179 PRO C C 1
ATOM 11994 O O A PRO G 1 179 ? 139.487 176.476 152.507 0.48 55.01 179 PRO C O 1
ATOM 11995 O O B PRO G 1 179 ? 139.510 176.417 152.535 0.52 55.07 179 PRO C O 1
ATOM 12002 N N . PRO G 1 180 ? 137.781 176.078 153.927 1.00 58.10 180 PRO C N 1
ATOM 12003 C CA . PRO G 1 180 ? 137.807 174.635 153.659 1.00 57.72 180 PRO C CA 1
ATOM 12004 C C . PRO G 1 180 ? 137.000 174.227 152.436 1.00 56.64 180 PRO C C 1
ATOM 12005 O O . PRO G 1 180 ? 137.189 173.127 151.907 1.00 58.51 180 PRO C O 1
ATOM 12009 N N . VAL G 1 181 ? 136.099 175.096 151.972 1.00 52.80 181 VAL C N 1
ATOM 12010 C CA . VAL G 1 181 ? 135.441 174.846 150.694 1.00 50.45 181 VAL C CA 1
ATOM 12011 C C . VAL G 1 181 ? 136.455 174.957 149.566 1.00 49.86 181 VAL C C 1
ATOM 12012 O O . VAL G 1 181 ? 136.435 174.177 148.606 1.00 52.93 181 VAL C O 1
ATOM 12016 N N . ILE G 1 182 ? 137.382 175.906 149.689 1.00 51.40 182 ILE C N 1
ATOM 12017 C CA . ILE G 1 182 ? 138.482 176.024 148.740 1.00 54.22 182 ILE C CA 1
ATOM 12018 C C . ILE G 1 182 ? 139.366 174.782 148.795 1.00 52.42 182 ILE C C 1
ATOM 12019 O O . ILE G 1 182 ? 139.737 174.212 147.759 1.00 53.00 182 ILE C O 1
ATOM 12024 N N . SER G 1 183 ? 139.709 174.338 150.006 1.00 45.97 183 SER C N 1
ATOM 12025 C CA . SER G 1 183 ? 140.613 173.202 150.151 1.00 47.57 183 SER C CA 1
ATOM 12026 C C . SER G 1 183 ? 140.005 171.940 149.552 1.00 52.14 183 SER C C 1
ATOM 12027 O O . SER G 1 183 ? 140.651 171.242 148.763 1.00 53.69 183 SER C O 1
ATOM 12030 N N . GLY G 1 184 ? 138.750 171.647 149.894 1.00 53.06 184 GLY C N 1
ATOM 12031 C CA . GLY G 1 184 ? 138.092 170.491 149.311 1.00 49.22 184 GLY C CA 1
ATOM 12032 C C . GLY G 1 184 ? 137.904 170.627 147.812 1.00 46.32 184 GLY C C 1
ATOM 12033 O O . GLY G 1 184 ? 138.010 169.645 147.071 1.00 47.87 184 GLY C O 1
ATOM 12034 N N . GLY G 1 185 ? 137.627 171.846 147.345 1.00 49.70 185 GLY C N 1
ATOM 12035 C CA . GLY G 1 185 ? 137.448 172.052 145.920 1.00 52.38 185 GLY C CA 1
ATOM 12036 C C . GLY G 1 185 ? 138.687 171.719 145.113 1.00 50.36 185 GLY C C 1
ATOM 12037 O O . GLY G 1 185 ? 138.618 170.978 144.127 1.00 53.20 185 GLY C O 1
ATOM 12038 N N . LEU G 1 186 ? 139.849 172.233 145.526 1.00 48.37 186 LEU C N 1
ATOM 12039 C CA . LEU G 1 186 ? 141.038 171.864 144.761 1.00 49.22 186 LEU C CA 1
ATOM 12040 C C . LEU G 1 186 ? 141.559 170.479 145.130 1.00 46.95 186 LEU C C 1
ATOM 12041 O O . LEU G 1 186 ? 142.360 169.917 144.383 1.00 49.65 186 LEU C O 1
ATOM 12046 N N . ALA G 1 187 ? 141.100 169.885 146.233 1.00 42.81 187 ALA C N 1
ATOM 12047 C CA . ALA G 1 187 ? 141.354 168.459 146.422 1.00 47.07 187 ALA C CA 1
ATOM 12048 C C . ALA G 1 187 ? 140.631 167.633 145.361 1.00 51.91 187 ALA C C 1
ATOM 12049 O O . ALA G 1 187 ? 141.215 166.716 144.764 1.00 51.35 187 ALA C O 1
ATOM 12051 N N . VAL G 1 188 ? 139.364 167.962 145.102 1.00 47.59 188 VAL C N 1
ATOM 12052 C CA . VAL G 1 188 ? 138.628 167.325 144.014 1.00 40.28 188 VAL C CA 1
ATOM 12053 C C . VAL G 1 188 ? 139.317 167.592 142.681 1.00 37.06 188 VAL C C 1
ATOM 12054 O O . VAL G 1 188 ? 139.460 166.693 141.843 1.00 40.09 188 VAL C O 1
ATOM 12058 N N . GLY G 1 189 ? 139.761 168.830 142.468 1.00 40.37 189 GLY C N 1
ATOM 12059 C CA . GLY G 1 189 ? 140.472 169.148 141.239 1.00 42.32 189 GLY C CA 1
ATOM 12060 C C . GLY G 1 189 ? 141.761 168.362 141.076 1.00 41.49 189 GLY C C 1
ATOM 12061 O O . GLY G 1 189 ? 142.114 167.955 139.968 1.00 40.56 189 GLY C O 1
ATOM 12062 N N . GLY G 1 190 ? 142.497 168.165 142.172 1.00 33.11 190 GLY C N 1
ATOM 12063 C CA . GLY G 1 190 ? 143.714 167.374 142.109 1.00 31.17 190 GLY C CA 1
ATOM 12064 C C . GLY G 1 190 ? 143.438 165.915 141.816 1.00 30.84 190 GLY C C 1
ATOM 12065 O O . GLY G 1 190 ? 144.218 165.250 141.129 1.00 34.92 190 GLY C O 1
ATOM 12066 N N . GLY G 1 191 ? 142.335 165.389 142.349 1.00 29.35 191 GLY C N 1
ATOM 12067 C CA . GLY G 1 191 ? 141.895 164.069 141.931 1.00 28.40 191 GLY C CA 1
ATOM 12068 C C . GLY G 1 191 ? 141.532 164.030 140.459 1.00 33.39 191 GLY C C 1
ATOM 12069 O O . GLY G 1 191 ? 141.712 163.010 139.789 1.00 34.11 191 GLY C O 1
ATOM 12070 N N . MET G 1 192 ? 141.014 165.144 139.938 1.00 38.75 192 MET C N 1
ATOM 12071 C CA . MET G 1 192 ? 140.590 165.205 138.542 1.00 25.86 192 MET C CA 1
ATOM 12072 C C . MET G 1 192 ? 141.778 165.235 137.584 1.00 25.06 192 MET C C 1
ATOM 12073 O O . MET G 1 192 ? 141.783 164.526 136.571 1.00 21.08 192 MET C O 1
ATOM 12078 N N . VAL G 1 193 ? 142.793 166.044 137.891 1.00 33.86 193 VAL C N 1
ATOM 12079 C CA . VAL G 1 193 ? 143.744 166.532 136.890 1.00 33.52 193 VAL C CA 1
ATOM 12080 C C . VAL G 1 193 ? 144.670 165.452 136.341 1.00 30.43 193 VAL C C 1
ATOM 12081 O O . VAL G 1 193 ? 145.528 165.738 135.499 1.00 30.37 193 VAL C O 1
ATOM 12085 N N . VAL G 1 194 ? 144.525 164.213 136.812 1.00 26.88 194 VAL C N 1
ATOM 12086 C CA . VAL G 1 194 ? 145.245 163.111 136.184 1.00 19.50 194 VAL C CA 1
ATOM 12087 C C . VAL G 1 194 ? 144.771 162.895 134.755 1.00 22.89 194 VAL C C 1
ATOM 12088 O O . VAL G 1 194 ? 145.531 162.396 133.905 1.00 24.84 194 VAL C O 1
ATOM 12092 N N . ALA G 1 195 ? 143.520 163.268 134.474 1.00 26.29 195 ALA C N 1
ATOM 12093 C CA . ALA G 1 195 ? 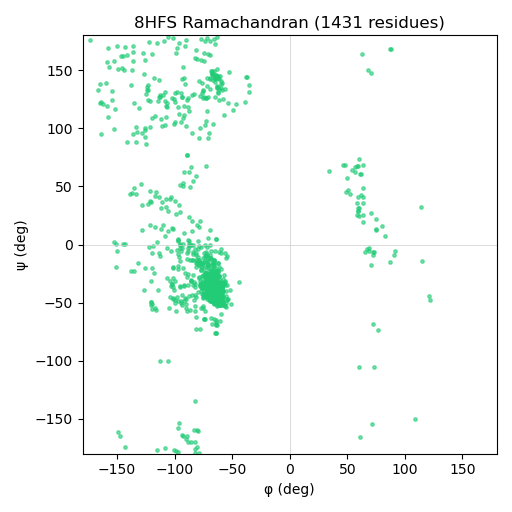142.943 163.056 133.155 1.00 22.49 195 ALA C CA 1
ATOM 12094 C C . ALA G 1 195 ? 143.692 163.826 132.081 1.00 24.33 195 ALA C C 1
ATOM 12095 O O . ALA G 1 195 ? 143.697 163.411 130.922 1.00 35.51 195 ALA C O 1
ATOM 12097 N N . VAL G 1 196 ? 144.335 164.938 132.437 1.00 22.68 196 VAL C N 1
ATOM 12098 C CA . VAL G 1 196 ? 145.073 165.711 131.443 1.00 19.31 196 VAL C CA 1
ATOM 12099 C C . VAL G 1 196 ? 146.258 164.913 130.911 1.00 21.35 196 VAL C C 1
ATOM 12100 O O . VAL G 1 196 ? 146.435 164.769 129.693 1.00 29.41 196 VAL C O 1
ATOM 12104 N N . GLY G 1 197 ? 147.079 164.371 131.811 1.00 20.55 197 GLY C N 1
ATOM 12105 C CA . GLY G 1 197 ? 148.191 163.545 131.374 1.00 21.76 197 GLY C CA 1
ATOM 12106 C C . GLY G 1 197 ? 147.728 162.273 130.696 1.00 31.59 197 GLY C C 1
ATOM 12107 O O . GLY G 1 197 ? 148.347 161.811 129.729 1.00 37.20 197 GLY C O 1
ATOM 12108 N N . TYR G 1 198 ? 146.630 161.688 131.188 1.00 24.36 198 TYR C N 1
ATOM 12109 C CA . TYR G 1 198 ? 146.087 160.504 130.530 1.00 19.14 198 TYR C CA 1
ATOM 12110 C C . TYR G 1 198 ? 145.659 160.812 129.100 1.00 21.44 198 TYR C C 1
ATOM 12111 O O . TYR G 1 198 ? 145.947 160.041 128.180 1.00 28.33 198 TYR C O 1
ATOM 12120 N N . ALA G 1 199 ? 144.978 161.939 128.891 1.00 22.77 199 ALA C N 1
ATOM 12121 C CA . ALA G 1 199 ? 144.572 162.324 127.547 1.00 17.98 199 ALA C CA 1
ATOM 12122 C C . ALA G 1 199 ? 145.781 162.584 126.665 1.00 22.83 199 ALA C C 1
ATOM 12123 O O . ALA G 1 199 ? 145.776 162.234 125.483 1.00 32.39 199 ALA C O 1
ATOM 12125 N N . MET G 1 200 ? 146.826 163.199 127.220 1.00 29.77 200 MET C N 1
ATOM 12126 C CA . MET G 1 200 ? 148.043 163.423 126.444 1.00 30.55 200 MET C CA 1
ATOM 12127 C C . MET G 1 200 ? 148.635 162.105 125.952 1.00 27.80 200 MET C C 1
ATOM 12128 O O . MET G 1 200 ? 148.899 161.933 124.752 1.00 32.57 200 MET C O 1
ATOM 12133 N N . VAL G 1 201 ? 148.838 161.153 126.867 1.00 24.42 201 VAL C N 1
ATOM 12134 C CA . VAL G 1 201 ? 149.484 159.900 126.478 1.00 25.73 201 VAL C CA 1
ATOM 12135 C C . VAL G 1 201 ? 148.587 159.102 125.536 1.00 25.28 201 VAL C C 1
ATOM 12136 O O . VAL G 1 201 ? 149.072 158.442 124.609 1.00 31.38 201 VAL C O 1
ATOM 12140 N N . ILE G 1 202 ? 147.269 159.160 125.740 1.00 26.16 202 ILE C N 1
ATOM 12141 C CA . ILE G 1 202 ? 146.355 158.471 124.834 1.00 24.30 202 ILE C CA 1
ATOM 12142 C C . ILE G 1 202 ? 146.391 159.103 123.449 1.00 25.27 202 ILE C C 1
ATOM 12143 O O . ILE G 1 202 ? 146.358 158.402 122.432 1.00 30.00 202 ILE C O 1
ATOM 12148 N N . ASN G 1 203 ? 146.453 160.433 123.381 1.00 24.14 203 ASN C N 1
ATOM 12149 C CA . ASN G 1 203 ? 146.538 161.098 122.088 1.00 18.84 203 ASN C CA 1
ATOM 12150 C C . ASN G 1 203 ? 147.820 160.729 121.362 1.00 21.12 203 ASN C C 1
ATOM 12151 O O . ASN G 1 203 ? 147.820 160.610 120.132 1.00 25.92 203 ASN C O 1
ATOM 12156 N N . LEU G 1 204 ? 148.920 160.550 122.097 1.00 28.79 204 LEU C N 1
ATOM 12157 C CA . LEU G 1 204 ? 150.168 160.169 121.440 1.00 28.98 204 LEU C CA 1
ATOM 12158 C C . LEU G 1 204 ? 150.044 158.815 120.749 1.00 27.51 204 LEU C C 1
ATOM 12159 O O . LEU G 1 204 ? 150.448 158.659 119.591 1.00 31.04 204 LEU C O 1
ATOM 12164 N N . MET G 1 205 ? 149.489 157.822 121.439 1.00 33.25 205 MET C N 1
ATOM 12165 C CA . MET G 1 205 ? 149.325 156.481 120.881 1.00 34.28 205 MET C CA 1
ATOM 12166 C C . MET G 1 205 ? 147.830 156.151 120.860 1.00 31.29 205 MET C C 1
ATOM 12167 O O . MET G 1 205 ? 147.191 155.958 121.896 1.00 39.59 205 MET C O 1
ATOM 12172 N N . ALA G 1 206 ? 147.260 156.124 119.660 1.00 15.73 206 ALA C N 1
ATOM 12173 C CA . ALA G 1 206 ? 145.851 155.804 119.480 1.00 20.44 206 ALA C CA 1
ATOM 12174 C C . ALA G 1 206 ? 145.611 155.459 118.021 1.00 33.52 206 ALA C C 1
ATOM 12175 O O . ALA G 1 206 ? 145.891 156.267 117.132 1.00 34.87 206 ALA C O 1
ATOM 12177 N N . THR G 1 207 ? 145.090 154.261 117.786 1.00 26.70 207 THR C N 1
ATOM 12178 C CA . THR G 1 207 ? 144.807 153.770 116.450 1.00 24.30 207 THR C CA 1
ATOM 12179 C C . THR G 1 207 ? 143.438 153.113 116.470 1.00 28.93 207 THR C C 1
ATOM 12180 O O . THR G 1 207 ? 142.946 152.713 117.528 1.00 32.29 207 THR C O 1
ATOM 12184 N N . ARG G 1 208 ? 142.816 153.015 115.295 1.00 37.09 208 ARG C N 1
ATOM 12185 C CA . ARG G 1 208 ? 141.560 152.284 115.189 1.00 34.45 208 ARG C CA 1
ATOM 12186 C C . ARG G 1 208 ? 141.727 150.818 115.564 1.00 33.13 208 ARG C C 1
ATOM 12187 O O . ARG G 1 208 ? 140.736 150.150 115.879 1.00 38.19 208 ARG C O 1
ATOM 12195 N N . GLU G 1 209 ? 142.957 150.312 115.549 1.00 21.06 209 GLU C N 1
ATOM 12196 C CA . GLU G 1 209 ? 143.238 148.920 115.866 1.00 23.15 209 GLU C CA 1
ATOM 12197 C C . GLU G 1 209 ? 143.464 148.684 117.355 1.00 24.73 209 GLU C C 1
ATOM 12198 O O . GLU G 1 209 ? 143.215 147.574 117.842 1.00 32.38 209 GLU C O 1
ATOM 12204 N N . VAL G 1 210 ? 143.896 149.701 118.100 1.00 24.38 210 VAL C N 1
ATOM 12205 C CA . VAL G 1 210 ? 144.244 149.531 119.509 1.00 12.25 210 VAL C CA 1
ATOM 12206 C C . VAL G 1 210 ? 143.218 150.128 120.463 1.00 7.85 210 VAL C C 1
ATOM 12207 O O . VAL G 1 210 ? 143.390 149.994 121.685 1.00 20.76 210 VAL C O 1
ATOM 12211 N N . TRP G 1 211 ? 142.175 150.786 119.963 1.00 2.46 211 TRP C N 1
ATOM 12212 C CA . TRP G 1 211 ? 141.098 151.231 120.845 1.00 1.56 211 TRP C CA 1
ATOM 12213 C C . TRP G 1 211 ? 140.393 150.084 121.569 1.00 12.32 211 TRP C C 1
ATOM 12214 O O . TRP G 1 211 ? 140.096 150.240 122.770 1.00 16.18 211 TRP C O 1
ATOM 12225 N N . PRO G 1 212 ? 140.075 148.950 120.928 1.00 15.28 212 PRO C N 1
ATOM 12226 C CA . PRO G 1 212 ? 139.436 147.856 121.677 1.00 2.55 212 PRO C CA 1
ATOM 12227 C C . PRO G 1 212 ? 140.237 147.400 122.877 1.00 1.28 212 PRO C C 1
ATOM 12228 O O . PRO G 1 212 ? 139.645 147.022 123.892 1.00 8.59 212 PRO C O 1
ATOM 12232 N N . PHE G 1 213 ? 141.567 147.416 122.794 1.00 6.43 213 PHE C N 1
ATOM 12233 C CA . PHE G 1 213 ? 142.378 147.050 123.948 1.00 3.82 213 PHE C CA 1
ATOM 12234 C C . PHE G 1 213 ? 142.204 148.050 125.081 1.00 4.69 213 PHE C C 1
ATOM 12235 O O . PHE G 1 213 ? 142.145 147.667 126.256 1.00 12.14 213 PHE C O 1
ATOM 12243 N N . PHE G 1 214 ? 142.108 149.338 124.747 1.00 10.09 214 PHE C N 1
ATOM 12244 C CA . PHE G 1 214 ? 141.829 150.344 125.766 1.00 5.22 214 PHE C CA 1
ATOM 12245 C C . PHE G 1 214 ? 140.505 150.058 126.455 1.00 8.39 214 PHE C C 1
ATOM 12246 O O . PHE G 1 214 ? 140.405 150.120 127.686 1.00 10.70 214 PHE C O 1
ATOM 12254 N N . PHE G 1 215 ? 139.471 149.737 125.676 1.00 9.37 215 PHE C N 1
ATOM 12255 C CA . PHE G 1 215 ? 138.169 149.503 126.294 1.00 0.00 215 PHE C CA 1
ATOM 12256 C C . PHE G 1 215 ? 138.137 148.200 127.087 1.00 2.48 215 PHE C C 1
ATOM 12257 O O . PHE G 1 215 ? 137.459 148.123 128.116 1.00 21.85 215 PHE C O 1
ATOM 12265 N N . LEU G 1 216 ? 138.867 147.177 126.641 1.00 1.58 216 LEU C N 1
ATOM 12266 C CA . LEU G 1 216 ? 138.951 145.942 127.415 1.00 0.02 216 LEU C CA 1
ATOM 12267 C C . LEU G 1 216 ? 139.661 146.175 128.742 1.00 6.28 216 LEU C C 1
ATOM 12268 O O . LEU G 1 216 ? 139.241 145.650 129.780 1.00 7.32 216 LEU C O 1
ATOM 12273 N N . GLY G 1 217 ? 140.739 146.962 128.729 1.00 5.78 217 GLY C N 1
ATOM 12274 C CA . GLY G 1 217 ? 141.388 147.320 129.978 1.00 0.00 217 GLY C CA 1
ATOM 12275 C C . GLY G 1 217 ? 140.487 148.131 130.888 1.00 0.00 217 GLY C C 1
ATOM 12276 O O . GLY G 1 217 ? 140.468 147.928 132.103 1.00 3.59 217 GLY C O 1
ATOM 12277 N N . PHE G 1 218 ? 139.724 149.061 130.311 1.00 2.80 218 PHE C N 1
ATOM 12278 C CA . PHE G 1 218 ? 138.814 149.870 131.111 1.00 3.42 218 PHE C CA 1
ATOM 12279 C C . PHE G 1 218 ? 137.712 149.022 131.731 1.00 1.98 218 PHE C C 1
ATOM 12280 O O . PHE G 1 218 ? 137.283 149.290 132.858 1.00 0.00 218 PHE C O 1
ATOM 12288 N N . ALA G 1 219 ? 137.240 148.004 131.012 1.00 0.19 219 ALA C N 1
ATOM 12289 C CA . ALA G 1 219 ? 136.178 147.137 131.508 1.00 3.84 219 ALA C CA 1
ATOM 12290 C C . ALA G 1 219 ? 136.660 146.103 132.517 1.00 7.30 219 ALA C C 1
ATOM 12291 O O . ALA G 1 219 ? 135.915 145.766 133.444 1.00 2.88 219 ALA C O 1
ATOM 12293 N N . LEU G 1 220 ? 137.877 145.589 132.364 1.00 3.89 220 LEU C N 1
ATOM 12294 C CA . LEU G 1 220 ? 138.386 144.538 133.237 1.00 0.00 220 LEU C CA 1
ATOM 12295 C C . LEU G 1 220 ? 138.994 145.067 134.528 1.00 5.16 220 LEU C C 1
ATOM 12296 O O . LEU G 1 220 ? 139.333 144.271 135.408 1.00 20.14 220 LEU C O 1
ATOM 12301 N N . ALA G 1 221 ? 139.147 146.374 134.660 1.00 2.08 221 ALA C N 1
ATOM 12302 C CA . ALA G 1 221 ? 139.826 146.987 135.795 1.00 8.34 221 ALA C CA 1
ATOM 12303 C C . ALA G 1 221 ? 139.024 147.003 137.099 1.00 10.98 221 ALA C C 1
ATOM 12304 O O . ALA G 1 221 ? 139.630 146.888 138.171 1.00 14.07 221 ALA C O 1
ATOM 12306 N N . PRO G 1 222 ? 137.692 147.166 137.085 1.00 6.47 222 PRO C N 1
ATOM 12307 C CA . PRO G 1 222 ? 136.950 147.176 138.361 1.00 0.79 222 PRO C CA 1
ATOM 12308 C C . PRO G 1 222 ? 137.085 145.908 139.196 1.00 15.87 222 PRO C C 1
ATOM 12309 O O . PRO G 1 222 ? 136.541 145.872 140.306 1.00 21.81 222 PRO C O 1
ATOM 12313 N N . ILE G 1 223 ? 137.771 144.876 138.711 1.00 12.50 223 ILE C N 1
ATOM 12314 C CA . ILE G 1 223 ? 138.020 143.686 139.520 1.00 10.24 223 ILE C CA 1
ATOM 12315 C C . ILE G 1 223 ? 139.068 144.045 140.569 1.00 8.13 223 ILE C C 1
ATOM 12316 O O . ILE G 1 223 ? 140.253 144.186 140.256 1.00 2.95 223 ILE C O 1
ATOM 12321 N N . SER G 1 224 ? 138.630 144.184 141.823 1.00 14.32 224 SER C N 1
ATOM 12322 C CA . SER G 1 224 ? 139.483 144.756 142.860 1.00 20.55 224 SER C CA 1
ATOM 12323 C C . SER G 1 224 ? 140.674 143.867 143.188 1.00 24.25 224 SER C C 1
ATOM 12324 O O . SER G 1 224 ? 141.745 144.378 143.532 1.00 27.35 224 SER C O 1
ATOM 12327 N N . GLU G 1 225 ? 140.521 142.547 143.091 1.00 20.31 225 GLU C N 1
ATOM 12328 C CA . GLU G 1 225 ? 141.603 141.636 143.441 1.00 20.49 225 GLU C CA 1
ATOM 12329 C C . GLU G 1 225 ? 142.639 141.494 142.337 1.00 20.38 225 GLU C C 1
ATOM 12330 O O . GLU G 1 225 ? 143.428 140.543 142.357 1.00 24.15 225 GLU C O 1
ATOM 12336 N N . LEU G 1 226 ? 142.657 142.418 141.383 1.00 11.58 226 LEU C N 1
ATOM 12337 C CA . LEU G 1 226 ? 143.694 142.491 140.360 1.00 8.71 226 LEU C CA 1
ATOM 12338 C C . LEU G 1 226 ? 144.520 143.742 140.622 1.00 18.34 226 LEU C C 1
ATOM 12339 O O . LEU G 1 226 ? 144.085 144.856 140.310 1.00 23.41 226 LEU C O 1
ATOM 12344 N N . THR G 1 227 ? 145.701 143.559 141.202 1.00 12.82 227 THR C N 1
ATOM 12345 C CA . THR G 1 227 ? 146.610 144.670 141.415 1.00 10.71 227 THR C CA 1
ATOM 12346 C C . THR G 1 227 ? 147.158 145.160 140.075 1.00 9.34 227 THR C C 1
ATOM 12347 O O . THR G 1 227 ? 147.083 144.474 139.052 1.00 15.73 227 THR C O 1
ATOM 12351 N N . LEU G 1 228 ? 147.710 146.376 140.086 1.00 0.03 228 LEU C N 1
ATOM 12352 C CA . LEU G 1 228 ? 148.166 146.986 138.842 1.00 6.82 228 LEU C CA 1
ATOM 12353 C C . LEU G 1 228 ? 149.269 146.173 138.178 1.00 6.86 228 LEU C C 1
ATOM 12354 O O . LEU G 1 228 ? 149.429 146.236 136.955 1.00 13.90 228 LEU C O 1
ATOM 12359 N N . ILE G 1 229 ? 150.041 145.411 138.953 1.00 4.90 229 ILE C N 1
ATOM 12360 C CA . ILE G 1 229 ? 151.027 144.524 138.346 1.00 7.38 229 ILE C CA 1
ATOM 12361 C C . ILE G 1 229 ? 150.332 143.394 137.596 1.00 13.36 229 ILE C C 1
ATOM 12362 O O . ILE G 1 229 ? 150.765 142.990 136.508 1.00 14.24 229 ILE C O 1
ATOM 12367 N N . ALA G 1 230 ? 149.234 142.877 138.152 1.00 9.62 230 ALA C N 1
ATOM 12368 C CA . ALA G 1 230 ? 148.444 141.881 137.437 1.00 3.25 230 ALA C CA 1
ATOM 12369 C C . ALA G 1 230 ? 147.865 142.463 136.154 1.00 7.19 230 ALA C C 1
ATOM 12370 O O . ALA G 1 230 ? 147.817 141.785 135.123 1.00 12.45 230 ALA C O 1
ATOM 12372 N N . THR G 1 231 ? 147.420 143.720 136.201 1.00 5.94 231 THR C N 1
ATOM 12373 C CA . THR G 1 231 ? 146.935 144.391 134.998 1.00 0.92 231 THR C CA 1
ATOM 12374 C C . THR G 1 231 ? 148.039 144.552 133.957 1.00 3.34 231 THR C C 1
ATOM 12375 O O . THR G 1 231 ? 147.807 144.352 132.759 1.00 9.49 231 THR C O 1
ATOM 12379 N N . GLY G 1 232 ? 149.241 144.927 134.389 1.00 0.85 232 GLY C N 1
ATOM 12380 C CA . GLY G 1 232 ? 150.350 145.009 133.455 1.00 1.23 232 GLY C CA 1
ATOM 12381 C C . GLY G 1 232 ? 150.663 143.671 132.817 1.00 8.76 232 GLY C C 1
ATOM 12382 O O . GLY G 1 232 ? 150.934 143.592 131.616 1.00 10.75 232 GLY C O 1
ATOM 12383 N N . VAL G 1 233 ? 150.625 142.599 133.612 1.00 5.62 233 VAL C N 1
ATOM 12384 C CA . VAL G 1 233 ? 150.837 141.257 133.075 1.00 0.08 233 VAL C CA 1
ATOM 12385 C C . VAL G 1 233 ? 149.750 140.913 132.064 1.00 0.72 233 VAL C C 1
ATOM 12386 O O . VAL G 1 233 ? 150.027 140.341 131.001 1.00 9.13 233 VAL C O 1
ATOM 12390 N N . LEU G 1 234 ? 148.498 141.252 132.383 1.00 5.91 234 LEU C N 1
ATOM 12391 C CA . LEU G 1 234 ? 147.393 141.058 131.447 1.00 0.58 234 LEU C CA 1
ATOM 12392 C C . LEU G 1 234 ? 147.673 141.746 130.118 1.00 8.16 234 LEU C C 1
ATOM 12393 O O . LEU G 1 234 ? 147.547 141.138 129.049 1.00 11.82 234 LEU C O 1
ATOM 12398 N N . GLY G 1 235 ? 148.052 143.022 130.172 1.00 2.56 235 GLY C N 1
ATOM 12399 C CA . GLY G 1 235 ? 148.317 143.757 128.948 1.00 0.00 235 GLY C CA 1
ATOM 12400 C C . GLY G 1 235 ? 149.461 143.165 128.149 1.00 0.00 235 GLY C C 1
ATOM 12401 O O . GLY G 1 235 ? 149.372 143.032 126.927 1.00 8.17 235 GLY C O 1
ATOM 12402 N N . VAL G 1 236 ? 150.544 142.787 128.830 1.00 2.70 236 VAL C N 1
ATOM 12403 C CA . VAL G 1 236 ? 151.705 142.239 128.133 1.00 0.00 236 VAL C CA 1
ATOM 12404 C C . VAL G 1 236 ? 151.348 140.928 127.441 1.00 2.09 236 VAL C C 1
ATOM 12405 O O . VAL G 1 236 ? 151.690 140.713 126.272 1.00 6.22 236 VAL C O 1
ATOM 12409 N N . VAL G 1 237 ? 150.654 140.031 128.146 1.00 3.72 237 VAL C N 1
ATOM 12410 C CA . VAL G 1 237 ? 150.339 138.737 127.545 1.00 0.09 237 VAL C CA 1
ATOM 12411 C C . VAL G 1 237 ? 149.327 138.898 126.415 1.00 3.83 237 VAL C C 1
ATOM 12412 O O . VAL G 1 237 ? 149.417 138.213 125.388 1.00 16.87 237 VAL C O 1
ATOM 12416 N N . ILE G 1 238 ? 148.362 139.811 126.568 1.00 7.74 238 ILE C N 1
ATOM 12417 C CA . ILE G 1 238 ? 147.403 140.054 125.494 1.00 3.14 238 ILE C CA 1
ATOM 12418 C C . ILE G 1 238 ? 148.117 140.578 124.256 1.00 3.97 238 ILE C C 1
ATOM 12419 O O . ILE G 1 238 ? 147.858 140.127 123.132 1.00 7.16 238 ILE C O 1
ATOM 12424 N N . ALA G 1 239 ? 149.035 141.530 124.441 1.00 1.65 239 ALA C N 1
ATOM 12425 C CA . ALA G 1 239 ? 149.784 142.064 123.311 1.00 0.00 239 ALA C CA 1
ATOM 12426 C C . ALA G 1 239 ? 150.623 140.985 122.643 1.00 7.09 239 ALA C C 1
ATOM 12427 O O . ALA G 1 239 ? 150.683 140.911 121.411 1.00 14.25 239 ALA C O 1
ATOM 12429 N N . ILE G 1 240 ? 151.283 140.139 123.437 1.00 4.30 240 ILE C N 1
ATOM 12430 C CA . ILE G 1 240 ? 152.123 139.096 122.857 1.00 3.02 240 ILE C CA 1
ATOM 12431 C C . ILE G 1 240 ? 151.281 138.115 122.052 1.00 2.32 240 ILE C C 1
ATOM 12432 O O . ILE G 1 240 ? 151.655 137.727 120.940 1.00 7.58 240 ILE C O 1
ATOM 12437 N N . VAL G 1 241 ? 150.131 137.706 122.591 1.00 2.04 241 VAL C N 1
ATOM 12438 C CA . VAL G 1 241 ? 149.271 136.765 121.878 1.00 7.27 241 VAL C CA 1
ATOM 12439 C C . VAL G 1 241 ? 148.749 137.388 120.588 1.00 4.96 241 VAL C C 1
ATOM 12440 O O . VAL G 1 241 ? 148.724 136.741 119.533 1.00 10.92 241 VAL C O 1
ATOM 12444 N N . TYR G 1 242 ? 148.330 138.655 120.650 1.00 3.68 242 TYR C N 1
ATOM 12445 C CA . TYR G 1 242 ? 147.822 139.334 119.461 1.00 4.07 242 TYR C CA 1
ATOM 12446 C C . TYR G 1 242 ? 148.894 139.451 118.384 1.00 1.91 242 TYR C C 1
ATOM 12447 O O . TYR G 1 242 ? 148.629 139.195 117.203 1.00 6.85 242 TYR C O 1
ATOM 12456 N N . LEU G 1 243 ? 150.113 139.830 118.771 1.00 5.51 243 LEU C N 1
ATOM 12457 C CA . LEU G 1 243 ? 151.190 139.960 117.796 1.00 3.85 243 LEU C CA 1
ATOM 12458 C C . LEU G 1 243 ? 151.584 138.607 117.219 1.00 8.43 243 LEU C C 1
ATOM 12459 O O . LEU G 1 243 ? 151.918 138.507 116.033 1.00 15.11 243 LEU C O 1
ATOM 12464 N N . ASN G 1 244 ? 151.569 137.557 118.043 1.00 11.48 244 ASN C N 1
ATOM 12465 C CA . ASN G 1 244 ? 151.880 136.224 117.539 1.00 8.00 244 ASN C CA 1
ATOM 12466 C C . ASN G 1 244 ? 150.830 135.752 116.543 1.00 13.30 244 ASN C C 1
ATOM 12467 O O . ASN G 1 244 ? 151.164 135.155 115.514 1.00 26.36 244 ASN C O 1
ATOM 12472 N N . LEU G 1 245 ? 149.553 136.007 116.833 1.00 13.17 245 LEU C N 1
ATOM 12473 C CA . LEU G 1 245 ? 148.495 135.554 115.936 1.00 11.34 245 LEU C CA 1
ATOM 12474 C C . LEU G 1 245 ? 148.483 136.352 114.638 1.00 14.73 245 LEU C C 1
ATOM 12475 O O . LEU G 1 245 ? 148.257 135.789 113.561 1.00 23.98 245 LEU C O 1
ATOM 12480 N N . GLN G 1 246 ? 148.717 137.664 114.719 1.00 17.18 246 GLN C N 1
ATOM 12481 C CA . GLN G 1 246 ? 148.718 138.485 113.512 1.00 12.65 246 GLN C CA 1
ATOM 12482 C C . GLN G 1 246 ? 149.883 138.126 112.599 1.00 22.07 246 GLN C C 1
ATOM 12483 O O . GLN G 1 246 ? 149.732 138.103 111.373 1.00 33.81 246 GLN C O 1
ATOM 12489 N N . ALA G 1 247 ? 151.049 137.845 113.174 1.00 28.35 247 ALA C N 1
ATOM 12490 C CA . ALA G 1 247 ? 152.234 137.487 112.395 1.00 31.98 247 ALA C CA 1
ATOM 12491 C C . ALA G 1 247 ? 152.264 135.981 112.127 1.00 34.47 247 ALA C C 1
ATOM 12492 O O . ALA G 1 247 ? 153.161 135.255 112.550 1.00 38.50 247 ALA C O 1
ATOM 12494 N N . SER G 1 248 ? 151.251 135.521 111.400 1.00 40.34 248 SER C N 1
ATOM 12495 C CA . SER G 1 248 ? 151.119 134.103 111.087 1.00 39.66 248 SER C CA 1
ATOM 12496 C C . SER G 1 248 ? 150.370 133.897 109.775 1.00 43.83 248 SER C C 1
ATOM 12497 O O . SER G 1 248 ? 149.505 134.693 109.411 1.00 44.56 248 SER C O 1
ATOM 12500 N N A VAL H 2 6 ? 194.480 150.705 122.766 0.54 72.79 6 VAL D N 1
ATOM 12501 N N B VAL H 2 6 ? 193.172 159.232 121.960 0.46 72.62 6 VAL D N 1
ATOM 12502 C CA A VAL H 2 6 ? 193.342 150.735 121.856 0.54 73.01 6 VAL D CA 1
ATOM 12503 C CA B VAL H 2 6 ? 191.950 159.377 121.179 0.46 73.34 6 VAL D CA 1
ATOM 12504 C C A VAL H 2 6 ? 192.420 149.550 122.119 0.54 73.64 6 VAL D C 1
ATOM 12505 C C B VAL H 2 6 ? 191.019 158.193 121.420 0.46 73.86 6 VAL D C 1
ATOM 12506 O O A VAL H 2 6 ? 192.417 148.986 123.214 0.54 72.59 6 VAL D O 1
ATOM 12507 O O B VAL H 2 6 ? 191.103 157.530 122.456 0.46 73.05 6 VAL D O 1
ATOM 12514 N N A THR H 2 7 ? 191.625 149.195 121.109 0.54 75.35 7 THR D N 1
ATOM 12515 N N B THR H 2 7 ? 190.109 157.972 120.467 0.46 74.83 7 THR D N 1
ATOM 12516 C CA A THR H 2 7 ? 190.695 148.067 121.090 0.54 75.75 7 THR D CA 1
ATOM 12517 C CA B THR H 2 7 ? 189.210 156.820 120.421 0.46 75.37 7 THR D CA 1
ATOM 12518 C C A THR H 2 7 ? 189.541 148.232 122.074 0.54 75.04 7 THR D C 1
ATOM 12519 C C B THR H 2 7 ? 188.123 156.894 121.492 0.46 75.57 7 THR D C 1
ATOM 12520 O O A THR H 2 7 ? 188.680 147.345 122.147 0.54 74.41 7 THR D O 1
ATOM 12521 O O B THR H 2 7 ? 187.201 156.070 121.494 0.46 75.11 7 THR D O 1
ATOM 12528 N N A LEU H 2 8 ? 189.485 149.334 122.827 0.54 72.65 8 LEU D N 1
ATOM 12529 N N B LEU H 2 8 ? 188.202 157.883 122.383 0.46 74.05 8 LEU D N 1
ATOM 12530 C CA A LEU H 2 8 ? 188.355 149.662 123.698 0.54 73.06 8 LEU D CA 1
ATOM 12531 C CA B LEU H 2 8 ? 187.193 158.108 123.420 0.46 73.25 8 LEU D CA 1
ATOM 12532 C C A LEU H 2 8 ? 188.108 148.550 124.724 0.54 73.29 8 LEU D C 1
ATOM 12533 C C B LEU H 2 8 ? 186.942 156.830 124.228 0.46 72.92 8 LEU D C 1
ATOM 12534 O O A LEU H 2 8 ? 187.111 147.826 124.680 0.54 72.68 8 LEU D O 1
ATOM 12535 O O B LEU H 2 8 ? 185.885 156.205 124.151 0.46 71.95 8 LEU D O 1
ATOM 12544 N N A ASP H 2 9 ? 189.074 148.422 125.636 0.54 73.64 9 ASP D N 1
ATOM 12545 N N B ASP H 2 9 ? 187.977 156.450 124.981 0.46 73.26 9 ASP D N 1
ATOM 12546 C CA A ASP H 2 9 ? 189.003 147.424 126.697 0.54 73.54 9 ASP D CA 1
ATOM 12547 C CA B ASP H 2 9 ? 187.967 155.208 125.748 0.46 73.21 9 ASP D CA 1
ATOM 12548 C C A ASP H 2 9 ? 187.668 147.500 127.432 0.54 73.16 9 ASP D C 1
ATOM 12549 C C B ASP H 2 9 ? 186.690 155.071 126.571 0.46 73.08 9 ASP D C 1
ATOM 12550 O O A ASP H 2 9 ? 187.036 148.558 127.515 0.54 73.01 9 ASP D O 1
ATOM 12551 O O B ASP H 2 9 ? 186.066 156.060 126.965 0.46 72.83 9 ASP D O 1
ATOM 12560 N N A LYS H 2 10 ? 187.244 146.354 127.973 0.54 71.96 10 LYS D N 1
ATOM 12561 N N B LYS H 2 10 ? 186.311 153.815 126.833 0.46 72.26 10 LYS D N 1
ATOM 12562 C CA A LYS H 2 10 ? 185.903 146.242 128.539 0.54 71.84 10 LYS D CA 1
ATOM 12563 C CA B LYS H 2 10 ? 185.019 153.523 127.448 0.46 71.49 10 LYS D CA 1
ATOM 12564 C C A LYS H 2 10 ? 185.711 147.144 129.753 0.54 72.35 10 LYS D C 1
ATOM 12565 C C B LYS H 2 10 ? 184.864 154.183 128.812 0.46 71.62 10 LYS D C 1
ATOM 12566 O O A LYS H 2 10 ? 184.595 147.613 130.001 0.54 72.41 10 LYS D O 1
ATOM 12567 O O B LYS H 2 10 ? 183.740 154.494 129.222 0.46 72.32 10 LYS D O 1
ATOM 12578 N N A LYS H 2 11 ? 186.771 147.392 130.525 0.54 73.99 11 LYS D N 1
ATOM 12579 N N B LYS H 2 11 ? 185.967 154.401 129.532 0.46 73.37 11 LYS D N 1
ATOM 12580 C CA A LYS H 2 11 ? 186.647 148.307 131.656 0.54 74.15 11 LYS D CA 1
ATOM 12581 C CA B LYS H 2 11 ? 185.872 155.101 130.809 0.46 74.46 11 LYS D CA 1
ATOM 12582 C C A LYS H 2 11 ? 186.378 149.732 131.183 0.54 74.14 11 LYS D C 1
ATOM 12583 C C B LYS H 2 11 ? 185.434 156.548 130.606 0.46 73.63 11 LYS D C 1
ATOM 12584 O O A LYS H 2 11 ? 185.604 150.468 131.809 0.54 73.61 11 LYS D O 1
ATOM 12585 O O B LYS H 2 11 ? 184.677 157.096 131.418 0.46 73.03 11 LYS D O 1
ATOM 12596 N N A ILE H 2 12 ? 186.987 150.132 130.065 0.54 73.18 12 ILE D N 1
ATOM 12597 N N B ILE H 2 12 ? 185.872 157.174 129.511 0.46 72.41 12 ILE D N 1
ATOM 12598 C CA A ILE H 2 12 ? 186.695 151.440 129.490 0.54 73.60 12 ILE D CA 1
ATOM 12599 C CA B ILE H 2 12 ? 185.436 158.532 129.207 0.46 72.25 12 ILE D CA 1
ATOM 12600 C C A ILE H 2 12 ? 185.263 151.483 128.973 0.54 72.87 12 ILE D C 1
ATOM 12601 C C B ILE H 2 12 ? 183.949 158.552 128.878 0.46 71.29 12 ILE D C 1
ATOM 12602 O O A ILE H 2 12 ? 184.584 152.511 129.076 0.54 72.03 12 ILE D O 1
ATOM 12603 O O B ILE H 2 12 ? 183.219 159.457 129.297 0.46 70.83 12 ILE D O 1
ATOM 12612 N N A ARG H 2 13 ? 184.780 150.371 128.413 0.54 71.92 13 ARG D N 1
ATOM 12613 N N B ARG H 2 13 ? 183.475 157.554 128.127 0.46 71.55 13 ARG D N 1
ATOM 12614 C CA A ARG H 2 13 ? 183.383 150.301 127.997 0.54 72.45 13 ARG D CA 1
ATOM 12615 C CA B ARG H 2 13 ? 182.048 157.460 127.834 0.46 71.74 13 ARG D CA 1
ATOM 12616 C C A ARG H 2 13 ? 182.449 150.471 129.187 0.54 71.87 13 ARG D C 1
ATOM 12617 C C B ARG H 2 13 ? 181.237 157.260 129.109 0.46 71.07 13 ARG D C 1
ATOM 12618 O O A ARG H 2 13 ? 181.432 151.169 129.095 0.54 72.25 13 ARG D O 1
ATOM 12619 O O B ARG H 2 13 ? 180.167 157.858 129.277 0.46 71.12 13 ARG D O 1
ATOM 12634 N N A ARG H 2 14 ? 182.778 149.838 130.314 0.54 71.19 14 ARG D N 1
ATOM 12635 N N B ARG H 2 14 ? 181.732 156.417 130.018 0.46 71.03 14 ARG D N 1
ATOM 12636 C CA A ARG H 2 14 ? 181.969 149.989 131.518 0.54 71.45 14 ARG D CA 1
ATOM 12637 C CA B ARG H 2 14 ? 181.036 156.196 131.280 0.46 70.93 14 ARG D CA 1
ATOM 12638 C C A ARG H 2 14 ? 181.994 151.427 132.022 0.54 71.80 14 ARG D C 1
ATOM 12639 C C B ARG H 2 14 ? 180.991 157.470 132.115 0.46 70.81 14 ARG D C 1
ATOM 12640 O O A ARG H 2 14 ? 180.964 151.956 132.453 0.54 71.32 14 ARG D O 1
ATOM 12641 O O B ARG H 2 14 ? 179.962 157.784 132.721 0.46 71.48 14 ARG D O 1
ATOM 12656 N N A SER H 2 15 ? 183.163 152.071 131.981 0.54 72.31 15 SER D N 1
ATOM 12657 N N B SER H 2 15 ? 182.096 158.220 132.157 0.46 71.58 15 SER D N 1
ATOM 12658 C CA A SER H 2 15 ? 183.249 153.471 132.391 0.54 72.02 15 SER D CA 1
ATOM 12659 C CA B SER H 2 15 ? 182.102 159.483 132.891 0.46 73.01 15 SER D CA 1
ATOM 12660 C C A SER H 2 15 ? 182.409 154.366 131.485 0.54 72.41 15 SER D C 1
ATOM 12661 C C B SER H 2 15 ? 181.153 160.495 132.259 0.46 71.13 15 SER D C 1
ATOM 12662 O O A SER H 2 15 ? 181.726 155.282 131.962 0.54 72.25 15 SER D O 1
ATOM 12663 O O B SER H 2 15 ? 180.467 161.245 132.966 0.46 71.33 15 SER D O 1
ATOM 12668 N N A VAL H 2 16 ? 182.454 154.119 130.174 0.54 69.64 16 VAL D N 1
ATOM 12669 N N B VAL H 2 16 ? 181.106 160.535 130.925 0.46 67.52 16 VAL D N 1
ATOM 12670 C CA A VAL H 2 16 ? 181.640 154.889 129.236 0.54 69.12 16 VAL D CA 1
ATOM 12671 C CA B VAL H 2 16 ? 180.197 161.443 130.234 0.46 68.03 16 VAL D CA 1
ATOM 12672 C C A VAL H 2 16 ? 180.161 154.678 129.523 0.54 68.29 16 VAL D C 1
ATOM 12673 C C B VAL H 2 16 ? 178.752 161.098 130.566 0.46 67.51 16 VAL D C 1
ATOM 12674 O O A VAL H 2 16 ? 179.369 155.625 129.501 0.54 68.56 16 VAL D O 1
ATOM 12675 O O B VAL H 2 16 ? 177.934 161.984 130.836 0.46 67.51 16 VAL D O 1
ATOM 12682 N N A MET H 2 17 ? 179.767 153.432 129.795 0.54 68.30 17 MET D N 1
ATOM 12683 N N B MET H 2 17 ? 178.416 159.808 130.565 0.46 67.48 17 MET D N 1
ATOM 12684 C CA A MET H 2 17 ? 178.378 153.148 130.141 0.54 68.66 17 MET D CA 1
ATOM 12685 C CA B MET H 2 17 ? 177.060 159.413 130.934 0.46 66.54 17 MET D CA 1
ATOM 12686 C C A MET H 2 17 ? 177.962 153.883 131.410 0.54 66.86 17 MET D C 1
ATOM 12687 C C B MET H 2 17 ? 176.769 159.688 132.403 0.46 66.77 17 MET D C 1
ATOM 12688 O O A MET H 2 17 ? 176.860 154.441 131.481 0.54 66.31 17 MET D O 1
ATOM 12689 O O B MET H 2 17 ? 175.633 160.028 132.752 0.46 67.79 17 MET D O 1
ATOM 12698 N N A TRP H 2 18 ? 178.833 153.897 132.421 0.54 65.92 18 TRP D N 1
ATOM 12699 N N B TRP H 2 18 ? 177.771 159.545 133.272 0.46 67.09 18 TRP D N 1
ATOM 12700 C CA A TRP H 2 18 ? 178.504 154.562 133.678 0.54 66.73 18 TRP D CA 1
ATOM 12701 C CA B TRP H 2 18 ? 177.581 159.858 134.685 0.46 66.97 18 TRP D CA 1
ATOM 12702 C C A TRP H 2 18 ? 178.376 156.070 133.499 0.54 67.03 18 TRP D C 1
ATOM 12703 C C B TRP H 2 18 ? 177.257 161.333 134.882 0.46 66.71 18 TRP D C 1
ATOM 12704 O O A TRP H 2 18 ? 177.479 156.693 134.077 0.54 67.53 18 TRP D O 1
ATOM 12705 O O B TRP H 2 18 ? 176.363 161.682 135.661 0.46 66.18 18 TRP D O 1
ATOM 12726 N N A ARG H 2 19 ? 179.262 156.676 132.708 0.54 69.39 19 ARG D N 1
ATOM 12727 N N B ARG H 2 19 ? 177.974 162.215 134.184 0.46 69.53 19 ARG D N 1
ATOM 12728 C CA A ARG H 2 19 ? 179.230 158.122 132.520 0.54 69.51 19 ARG D CA 1
ATOM 12729 C CA B ARG H 2 19 ? 177.712 163.645 134.301 0.46 68.95 19 ARG D CA 1
ATOM 12730 C C A ARG H 2 19 ? 178.245 158.573 131.449 0.54 67.99 19 ARG D C 1
ATOM 12731 C C B ARG H 2 19 ? 176.531 164.102 133.454 0.46 67.64 19 ARG D C 1
ATOM 12732 O O A ARG H 2 19 ? 177.974 159.774 131.349 0.54 67.18 19 ARG D O 1
ATOM 12733 O O B ARG H 2 19 ? 176.082 165.242 133.612 0.46 67.49 19 ARG D O 1
ATOM 12748 N N A SER H 2 20 ? 177.700 157.648 130.656 0.54 66.36 20 SER D N 1
ATOM 12749 N N B SER H 2 20 ? 176.025 163.247 132.562 0.46 64.15 20 SER D N 1
ATOM 12750 C CA A SER H 2 20 ? 176.709 158.015 129.653 0.54 67.18 20 SER D CA 1
ATOM 12751 C CA B SER H 2 20 ? 174.825 163.580 131.806 0.46 64.13 20 SER D CA 1
ATOM 12752 C C A SER H 2 20 ? 175.389 158.447 130.271 0.54 65.16 20 SER D C 1
ATOM 12753 C C B SER H 2 20 ? 173.589 163.647 132.691 0.46 64.14 20 SER D C 1
ATOM 12754 O O A SER H 2 20 ? 174.561 159.047 129.578 0.54 66.04 20 SER D O 1
ATOM 12755 O O B SER H 2 20 ? 172.540 164.120 132.239 0.46 63.23 20 SER D O 1
ATOM 12760 N N A MET H 2 21 ? 175.174 158.159 131.556 0.54 60.29 21 MET D N 1
ATOM 12761 N N B MET H 2 21 ? 173.682 163.171 133.936 0.46 62.77 21 MET D N 1
ATOM 12762 C CA A MET H 2 21 ? 173.949 158.567 132.229 0.54 60.75 21 MET D CA 1
ATOM 12763 C CA B MET H 2 21 ? 172.586 163.351 134.881 0.46 61.77 21 MET D CA 1
ATOM 12764 C C A MET H 2 21 ? 173.825 160.079 132.353 0.54 61.88 21 MET D C 1
ATOM 12765 C C B MET H 2 21 ? 172.373 164.822 135.206 0.46 61.38 21 MET D C 1
ATOM 12766 O O A MET H 2 21 ? 172.736 160.570 132.666 0.54 61.48 21 MET D O 1
ATOM 12767 O O B MET H 2 21 ? 171.264 165.222 135.578 0.46 61.32 21 MET D O 1
ATOM 12776 N N A PHE H 2 22 ? 174.907 160.825 132.115 0.54 63.65 22 PHE D N 1
ATOM 12777 N N B PHE H 2 22 ? 173.416 165.642 135.064 0.46 62.46 22 PHE D N 1
ATOM 12778 C CA A PHE H 2 22 ? 174.885 162.282 132.125 0.54 63.68 22 PHE D CA 1
ATOM 12779 C CA B PHE H 2 22 ? 173.326 167.083 135.264 0.46 63.12 22 PHE D CA 1
ATOM 12780 C C A PHE H 2 22 ? 174.701 162.868 130.731 0.54 64.19 22 PHE D C 1
ATOM 12781 C C B PHE H 2 22 ? 172.917 167.819 133.997 0.46 63.92 22 PHE D C 1
ATOM 12782 O O A PHE H 2 22 ? 175.214 163.958 130.445 0.54 64.22 22 PHE D O 1
ATOM 12783 O O B PHE H 2 22 ? 173.243 169.003 133.839 0.46 64.30 22 PHE D O 1
ATOM 12798 N N A LEU H 2 23 ? 173.986 162.159 129.853 0.54 65.44 23 LEU D N 1
ATOM 12799 N N B LEU H 2 23 ? 172.211 167.141 133.087 0.46 64.18 23 LEU D N 1
ATOM 12800 C CA A LEU H 2 23 ? 173.828 162.605 128.472 0.54 64.62 23 LEU D CA 1
ATOM 12801 C CA B LEU H 2 23 ? 171.789 167.748 131.829 0.46 64.06 23 LEU D CA 1
ATOM 12802 C C A LEU H 2 23 ? 173.069 163.925 128.391 0.54 64.24 23 LEU D C 1
ATOM 12803 C C B LEU H 2 23 ? 170.888 168.956 132.045 0.46 64.46 23 LEU D C 1
ATOM 12804 O O A LEU H 2 23 ? 173.414 164.799 127.588 0.54 64.86 23 LEU D O 1
ATOM 12805 O O B LEU H 2 23 ? 170.790 169.811 131.158 0.46 65.38 23 LEU D O 1
ATOM 12814 N N A GLN H 2 24 ? 172.025 164.082 129.200 0.54 61.27 24 GLN D N 1
ATOM 12815 N N B GLN H 2 24 ? 170.227 169.042 133.195 0.46 61.67 24 GLN D N 1
ATOM 12816 C CA A GLN H 2 24 ? 171.267 165.322 129.223 0.54 61.60 24 GLN D CA 1
ATOM 12817 C CA B GLN H 2 24 ? 169.419 170.187 133.583 0.46 60.22 24 GLN D CA 1
ATOM 12818 C C A GLN H 2 24 ? 171.935 166.329 130.157 0.54 62.58 24 GLN D C 1
ATOM 12819 C C B GLN H 2 24 ? 170.120 170.954 134.701 0.46 61.21 24 GLN D C 1
ATOM 12820 O O A GLN H 2 24 ? 173.007 166.087 130.718 0.54 63.82 24 GLN D O 1
ATOM 12821 O O B GLN H 2 24 ? 171.198 170.578 135.169 0.46 61.11 24 GLN D O 1
ATOM 12832 N N A GLY H 2 25 ? 171.292 167.480 130.323 0.54 61.68 25 GLY D N 1
ATOM 12833 N N B GLY H 2 25 ? 169.492 172.046 135.125 0.46 63.42 25 GLY D N 1
ATOM 12834 C CA A GLY H 2 25 ? 171.770 168.487 131.247 0.54 62.87 25 GLY D CA 1
ATOM 12835 C CA B GLY H 2 25 ? 170.022 172.852 136.206 0.46 63.87 25 GLY D CA 1
ATOM 12836 C C A GLY H 2 25 ? 172.135 169.806 130.600 0.54 64.12 25 GLY D C 1
ATOM 12837 C C B GLY H 2 25 ? 170.249 174.294 135.809 0.46 63.61 25 GLY D C 1
ATOM 12838 O O A GLY H 2 25 ? 171.807 170.872 131.130 0.54 65.17 25 GLY D O 1
ATOM 12839 O O B GLY H 2 25 ? 170.001 175.211 136.599 0.46 62.72 25 GLY D O 1
ATOM 12840 N N A SER H 2 26 ? 172.810 169.753 129.457 0.54 63.41 26 SER D N 1
ATOM 12841 N N B SER H 2 26 ? 170.727 174.508 134.588 0.46 62.69 26 SER D N 1
ATOM 12842 C CA A SER H 2 26 ? 173.129 170.962 128.699 0.54 63.02 26 SER D CA 1
ATOM 12843 C CA B SER H 2 26 ? 170.846 175.851 134.021 0.46 63.41 26 SER D CA 1
ATOM 12844 C C A SER H 2 26 ? 172.098 171.214 127.603 0.54 64.54 26 SER D C 1
ATOM 12845 C C B SER H 2 26 ? 169.640 176.180 133.148 0.46 63.44 26 SER D C 1
ATOM 12846 O O A SER H 2 26 ? 172.434 171.350 126.427 0.54 66.70 26 SER D O 1
ATOM 12847 O O B SER H 2 26 ? 169.764 176.570 131.988 0.46 64.47 26 SER D O 1
ATOM 12852 N N A TRP H 2 27 ? 170.825 171.271 127.986 0.54 61.42 27 TRP D N 1
ATOM 12853 N N B TRP H 2 27 ? 168.451 176.022 133.721 0.46 61.38 27 TRP D N 1
ATOM 12854 C CA A TRP H 2 27 ? 169.761 171.428 127.004 0.54 61.71 27 TRP D CA 1
ATOM 12855 C CA B TRP H 2 27 ? 167.203 176.125 132.977 0.46 60.74 27 TRP D CA 1
ATOM 12856 C C A TRP H 2 27 ? 169.818 172.819 126.390 0.54 63.78 27 TRP D C 1
ATOM 12857 C C B TRP H 2 27 ? 166.790 177.588 132.884 0.46 62.09 27 TRP D C 1
ATOM 12858 O O A TRP H 2 27 ? 169.962 173.819 127.100 0.54 66.38 27 TRP D O 1
ATOM 12859 O O B TRP H 2 27 ? 166.648 178.265 133.908 0.46 63.68 27 TRP D O 1
ATOM 12880 N N A ASN H 2 28 ? 169.704 172.879 125.064 0.54 63.35 28 ASN D N 1
ATOM 12881 N N B ASN H 2 28 ? 166.597 178.070 131.663 0.46 63.01 28 ASN D N 1
ATOM 12882 C CA A ASN H 2 28 ? 169.842 174.133 124.337 0.54 62.65 28 ASN D CA 1
ATOM 12883 C CA B ASN H 2 28 ? 166.244 179.458 131.398 0.46 63.15 28 ASN D CA 1
ATOM 12884 C C A ASN H 2 28 ? 168.677 174.352 123.384 0.54 63.68 28 ASN D C 1
ATOM 12885 C C B ASN H 2 28 ? 164.881 179.526 130.716 0.46 63.35 28 ASN D C 1
ATOM 12886 O O A ASN H 2 28 ? 167.677 173.629 123.430 0.54 63.79 28 ASN D O 1
ATOM 12887 O O B ASN H 2 28 ? 164.174 178.524 130.581 0.46 63.28 28 ASN D O 1
ATOM 12896 N N A TYR H 2 29 ? 168.799 175.358 122.524 0.54 65.36 29 TYR D N 1
ATOM 12897 N N B TYR H 2 29 ? 164.516 180.733 130.283 0.46 63.61 29 TYR D N 1
ATOM 12898 C CA A TYR H 2 29 ? 167.879 175.575 121.416 0.54 64.97 29 TYR D CA 1
ATOM 12899 C CA B TYR H 2 29 ? 163.339 180.936 129.454 0.46 63.56 29 TYR D CA 1
ATOM 12900 C C A TYR H 2 29 ? 168.525 175.358 120.059 0.54 65.23 29 TYR D C 1
ATOM 12901 C C B TYR H 2 29 ? 163.671 181.335 128.024 0.46 63.93 29 TYR D C 1
ATOM 12902 O O A TYR H 2 29 ? 167.921 174.730 119.187 0.54 64.22 29 TYR D O 1
ATOM 12903 O O B TYR H 2 29 ? 162.791 181.263 127.161 0.46 64.37 29 TYR D O 1
ATOM 12920 N N A GLU H 2 30 ? 169.743 175.866 119.858 0.54 67.23 30 GLU D N 1
ATOM 12921 N N B GLU H 2 30 ? 164.907 181.753 127.753 0.46 66.31 30 GLU D N 1
ATOM 12922 C CA A GLU H 2 30 ? 170.433 175.671 118.588 0.54 67.48 30 GLU D CA 1
ATOM 12923 C CA B GLU H 2 30 ? 165.344 182.094 126.404 0.46 67.78 30 GLU D CA 1
ATOM 12924 C C A GLU H 2 30 ? 170.981 174.254 118.452 0.54 67.82 30 GLU D C 1
ATOM 12925 C C B GLU H 2 30 ? 166.352 181.102 125.839 0.46 67.60 30 GLU D C 1
ATOM 12926 O O A GLU H 2 30 ? 170.916 173.664 117.368 0.54 68.48 30 GLU D O 1
ATOM 12927 O O B GLU H 2 30 ? 166.295 180.781 124.648 0.46 66.90 30 GLU D O 1
ATOM 12938 N N A ARG H 2 31 ? 171.522 173.690 119.534 0.54 66.27 31 ARG D N 1
ATOM 12939 N N B ARG H 2 31 ? 167.275 180.607 126.660 0.46 66.51 31 ARG D N 1
ATOM 12940 C CA A ARG H 2 31 ? 172.037 172.317 119.539 0.54 65.78 31 ARG D CA 1
ATOM 12941 C CA B ARG H 2 31 ? 168.222 179.565 126.267 0.46 66.22 31 ARG D CA 1
ATOM 12942 C C A ARG H 2 31 ? 171.579 171.670 120.844 0.54 65.52 31 ARG D C 1
ATOM 12943 C C B ARG H 2 31 ? 168.001 178.393 127.216 0.46 66.40 31 ARG D C 1
ATOM 12944 O O A ARG H 2 31 ? 172.279 171.734 121.858 0.54 67.13 31 ARG D O 1
ATOM 12945 O O B ARG H 2 31 ? 168.673 178.266 128.242 0.46 67.62 31 ARG D O 1
ATOM 12960 N N A MET H 2 32 ? 170.408 171.042 120.808 0.54 62.34 32 MET D N 1
ATOM 12961 N N B MET H 2 32 ? 167.055 177.534 126.855 0.46 62.84 32 MET D N 1
ATOM 12962 C CA A MET H 2 32 ? 169.846 170.428 122.004 0.54 63.99 32 MET D CA 1
ATOM 12963 C CA B MET H 2 32 ? 166.577 176.490 127.747 0.46 62.07 32 MET D CA 1
ATOM 12964 C C A MET H 2 32 ? 170.641 169.187 122.390 0.54 64.02 32 MET D C 1
ATOM 12965 C C B MET H 2 32 ? 167.489 175.272 127.699 0.46 63.06 32 MET D C 1
ATOM 12966 O O A MET H 2 32 ? 170.966 168.359 121.535 0.54 64.68 32 MET D O 1
ATOM 12967 O O B MET H 2 32 ? 167.899 174.830 126.622 0.46 65.34 32 MET D O 1
ATOM 12976 N N A GLN H 2 33 ? 170.954 169.064 123.683 0.54 63.63 33 GLN D N 1
ATOM 12977 N N B GLN H 2 33 ? 167.809 174.737 128.880 0.46 62.51 33 GLN D N 1
ATOM 12978 C CA A GLN H 2 33 ? 171.574 167.859 124.243 0.54 63.29 33 GLN D CA 1
ATOM 12979 C CA B GLN H 2 33 ? 168.489 173.445 129.014 0.46 62.16 33 GLN D CA 1
ATOM 12980 C C A GLN H 2 33 ? 172.864 167.491 123.511 0.54 64.03 33 GLN D C 1
ATOM 12981 C C B GLN H 2 33 ? 169.793 173.399 128.220 0.46 63.23 33 GLN D C 1
ATOM 12982 O O A GLN H 2 33 ? 173.060 166.347 123.096 0.54 63.96 33 GLN D O 1
ATOM 12983 O O B GLN H 2 33 ? 170.108 172.409 127.558 0.46 62.59 33 GLN D O 1
ATOM 12994 N N A ASN H 2 34 ? 173.755 168.468 123.348 0.54 65.92 34 ASN D N 1
ATOM 12995 N N B ASN H 2 34 ? 170.566 174.483 128.290 0.46 66.17 34 ASN D N 1
ATOM 12996 C CA A ASN H 2 34 ? 174.983 168.242 122.594 0.54 67.17 34 ASN D CA 1
ATOM 12997 C CA B ASN H 2 34 ? 171.821 174.568 127.553 0.46 66.72 34 ASN D CA 1
ATOM 12998 C C A ASN H 2 34 ? 176.194 167.969 123.477 0.54 66.81 34 ASN D C 1
ATOM 12999 C C B ASN H 2 34 ? 173.051 174.345 128.419 0.46 66.26 34 ASN D C 1
ATOM 13000 O O A ASN H 2 34 ? 177.085 167.215 123.071 0.54 68.28 34 ASN D O 1
ATOM 13001 O O B ASN H 2 34 ? 174.035 173.774 127.938 0.46 66.33 34 ASN D O 1
ATOM 13010 N N A GLY H 2 35 ? 176.256 168.566 124.668 0.54 66.46 35 GLY D N 1
ATOM 13011 N N B GLY H 2 35 ? 173.025 174.787 129.678 0.46 66.58 35 GLY D N 1
ATOM 13012 C CA A GLY H 2 35 ? 177.424 168.380 125.515 0.54 67.51 35 GLY D CA 1
ATOM 13013 C CA B GLY H 2 35 ? 174.201 174.649 130.522 0.46 67.43 35 GLY D CA 1
ATOM 13014 C C A GLY H 2 35 ? 177.570 166.961 126.033 0.54 68.29 35 GLY D C 1
ATOM 13015 C C B GLY H 2 35 ? 174.561 173.204 130.805 0.46 68.34 35 GLY D C 1
ATOM 13016 O O A GLY H 2 35 ? 178.686 166.444 126.145 0.54 68.15 35 GLY D O 1
ATOM 13017 O O B GLY H 2 35 ? 175.732 172.821 130.740 0.46 67.40 35 GLY D O 1
ATOM 13018 N N A GLY H 2 36 ? 176.449 166.316 126.364 0.54 68.14 36 GLY D N 1
ATOM 13019 N N B GLY H 2 36 ? 173.561 172.382 131.128 0.46 68.96 36 GLY D N 1
ATOM 13020 C CA A GLY H 2 36 ? 176.514 164.999 126.977 0.54 67.25 36 GLY D CA 1
ATOM 13021 C CA B GLY H 2 36 ? 173.832 170.983 131.419 0.46 67.84 36 GLY D CA 1
ATOM 13022 C C A GLY H 2 36 ? 177.060 163.930 126.050 0.54 67.89 36 GLY D C 1
ATOM 13023 C C B GLY H 2 36 ? 174.284 170.202 130.201 0.46 67.28 36 GLY D C 1
ATOM 13024 O O A GLY H 2 36 ? 177.761 163.016 126.490 0.54 68.20 36 GLY D O 1
ATOM 13025 O O B GLY H 2 36 ? 175.171 169.348 130.294 0.46 67.91 36 GLY D O 1
ATOM 13026 N N A TRP H 2 37 ? 176.733 164.017 124.758 0.54 67.68 37 TRP D N 1
ATOM 13027 N N B TRP H 2 37 ? 173.678 170.476 129.043 0.46 65.24 37 TRP D N 1
ATOM 13028 C CA A TRP H 2 37 ? 177.257 163.045 123.804 0.54 68.05 37 TRP D CA 1
ATOM 13029 C CA B TRP H 2 37 ? 174.065 169.769 127.828 0.46 66.95 37 TRP D CA 1
ATOM 13030 C C A TRP H 2 37 ? 178.774 163.128 123.720 0.54 67.89 37 TRP D C 1
ATOM 13031 C C B TRP H 2 37 ? 175.485 170.117 127.404 0.46 68.06 37 TRP D C 1
ATOM 13032 O O A TRP H 2 37 ? 179.464 162.102 123.742 0.54 67.19 37 TRP D O 1
ATOM 13033 O O B TRP H 2 37 ? 176.126 169.337 126.691 0.46 68.17 37 TRP D O 1
ATOM 13054 N N A ALA H 2 38 ? 179.314 164.347 123.651 0.54 69.46 38 ALA D N 1
ATOM 13055 N N B ALA H 2 38 ? 175.991 171.278 127.825 0.46 68.99 38 ALA D N 1
ATOM 13056 C CA A ALA H 2 38 ? 180.763 164.517 123.668 0.54 69.93 38 ALA D CA 1
ATOM 13057 C CA B ALA H 2 38 ? 177.379 171.625 127.545 0.46 69.29 38 ALA D CA 1
ATOM 13058 C C A ALA H 2 38 ? 181.355 164.035 124.985 0.54 69.31 38 ALA D C 1
ATOM 13059 C C B ALA H 2 38 ? 178.316 171.077 128.615 0.46 69.09 38 ALA D C 1
ATOM 13060 O O A ALA H 2 38 ? 182.427 163.419 125.003 0.54 69.52 38 ALA D O 1
ATOM 13061 O O B ALA H 2 38 ? 179.431 170.643 128.303 0.46 69.02 38 ALA D O 1
ATOM 13064 N N A TYR H 2 39 ? 180.670 164.306 126.099 0.54 68.35 39 TYR D N 1
ATOM 13065 N N B TYR H 2 39 ? 177.882 171.088 129.877 0.46 67.66 39 TYR D N 1
ATOM 13066 C CA A TYR H 2 39 ? 181.161 163.859 127.399 0.54 68.36 39 TYR D CA 1
ATOM 13067 C CA B TYR H 2 39 ? 178.712 170.548 130.949 0.46 67.25 39 TYR D CA 1
ATOM 13068 C C A TYR H 2 39 ? 181.273 162.341 127.454 0.54 69.48 39 TYR D C 1
ATOM 13069 C C B TYR H 2 39 ? 178.934 169.052 130.774 0.46 68.74 39 TYR D C 1
ATOM 13070 O O A TYR H 2 39 ? 182.252 161.799 127.980 0.54 70.03 39 TYR D O 1
ATOM 13071 O O B TYR H 2 39 ? 180.033 168.548 131.034 0.46 69.05 39 TYR D O 1
ATOM 13088 N N A SER H 2 40 ? 180.274 161.639 126.917 0.54 69.27 40 SER D N 1
ATOM 13089 N N B SER H 2 40 ? 177.904 168.324 130.334 0.46 67.82 40 SER D N 1
ATOM 13090 C CA A SER H 2 40 ? 180.306 160.181 126.922 0.54 67.93 40 SER D CA 1
ATOM 13091 C CA B SER H 2 40 ? 178.045 166.886 130.140 0.46 67.39 40 SER D CA 1
ATOM 13092 C C A SER H 2 40 ? 181.297 159.632 125.901 0.54 67.76 40 SER D C 1
ATOM 13093 C C B SER H 2 40 ? 179.078 166.544 129.075 0.46 67.84 40 SER D C 1
ATOM 13094 O O A SER H 2 40 ? 181.828 158.532 126.087 0.54 68.00 40 SER D O 1
ATOM 13095 O O B SER H 2 40 ? 179.644 165.446 129.106 0.46 68.70 40 SER D O 1
ATOM 13100 N N A LEU H 2 41 ? 181.555 160.371 124.821 0.54 68.90 41 LEU D N 1
ATOM 13101 N N B LEU H 2 41 ? 179.337 167.452 128.136 0.46 69.95 41 LEU D N 1
ATOM 13102 C CA A LEU H 2 41 ? 182.531 159.945 123.824 0.54 69.88 41 LEU D CA 1
ATOM 13103 C CA B LEU H 2 41 ? 180.317 167.230 127.082 0.46 70.95 41 LEU D CA 1
ATOM 13104 C C A LEU H 2 41 ? 183.966 160.297 124.200 0.54 70.48 41 LEU D C 1
ATOM 13105 C C B LEU H 2 41 ? 181.609 168.009 127.295 0.46 70.76 41 LEU D C 1
ATOM 13106 O O A LEU H 2 41 ? 184.892 159.854 123.512 0.54 70.93 41 LEU D O 1
ATOM 13107 O O B LEU H 2 41 ? 182.521 167.899 126.469 0.46 71.20 41 LEU D O 1
ATOM 13116 N N A ILE H 2 42 ? 184.162 161.093 125.255 0.54 71.56 42 ILE D N 1
ATOM 13117 N N B ILE H 2 42 ? 181.697 168.811 128.361 0.46 70.04 42 ILE D N 1
ATOM 13118 C CA A ILE H 2 42 ? 185.515 161.493 125.657 0.54 71.52 42 ILE D CA 1
ATOM 13119 C CA B ILE H 2 42 ? 182.939 169.535 128.647 0.46 70.49 42 ILE D CA 1
ATOM 13120 C C A ILE H 2 42 ? 186.477 160.316 125.819 0.54 71.73 42 ILE D C 1
ATOM 13121 C C B ILE H 2 42 ? 184.155 168.610 128.707 0.46 70.99 42 ILE D C 1
ATOM 13122 O O A ILE H 2 42 ? 187.603 160.399 125.310 0.54 71.16 42 ILE D O 1
ATOM 13123 O O B ILE H 2 42 ? 185.154 168.902 128.035 0.46 70.91 42 ILE D O 1
ATOM 13132 N N A PRO H 2 43 ? 186.130 159.226 126.523 0.54 72.51 43 PRO D N 1
ATOM 13133 N N B PRO H 2 43 ? 184.149 167.505 129.466 0.46 71.97 43 PRO D N 1
ATOM 13134 C CA A PRO H 2 43 ? 187.146 158.182 126.765 0.54 72.04 43 PRO D CA 1
ATOM 13135 C CA B PRO H 2 43 ? 185.318 166.610 129.439 0.46 72.30 43 PRO D CA 1
ATOM 13136 C C A PRO H 2 43 ? 187.728 157.569 125.501 0.54 72.08 43 PRO D C 1
ATOM 13137 C C B PRO H 2 43 ? 185.530 165.925 128.101 0.46 72.47 43 PRO D C 1
ATOM 13138 O O A PRO H 2 43 ? 188.953 157.423 125.400 0.54 71.73 43 PRO D O 1
ATOM 13139 O O B PRO H 2 43 ? 186.657 165.501 127.816 0.46 72.28 43 PRO D O 1
ATOM 13146 N N A ALA H 2 44 ? 186.886 157.205 124.531 0.54 72.70 44 ALA D N 1
ATOM 13147 N N B ALA H 2 44 ? 184.487 165.794 127.278 0.46 71.76 44 ALA D N 1
ATOM 13148 C CA A ALA H 2 44 ? 187.398 156.600 123.304 0.54 73.25 44 ALA D CA 1
ATOM 13149 C CA B ALA H 2 44 ? 184.656 165.176 125.967 0.46 71.61 44 ALA D CA 1
ATOM 13150 C C A ALA H 2 44 ? 188.243 157.586 122.509 0.54 73.98 44 ALA D C 1
ATOM 13151 C C B ALA H 2 44 ? 185.565 166.012 125.077 0.46 71.85 44 ALA D C 1
ATOM 13152 O O A ALA H 2 44 ? 189.288 157.215 121.960 0.54 74.38 44 ALA D O 1
ATOM 13153 O O B ALA H 2 44 ? 186.389 165.468 124.333 0.46 72.34 44 ALA D O 1
ATOM 13156 N N A LEU H 2 45 ? 187.805 158.845 122.431 0.54 73.66 45 LEU D N 1
ATOM 13157 N N B LEU H 2 45 ? 185.433 167.338 125.142 0.46 72.79 45 LEU D N 1
ATOM 13158 C CA A LEU H 2 45 ? 188.574 159.854 121.710 0.54 73.52 45 LEU D CA 1
ATOM 13159 C CA B LEU H 2 45 ? 186.264 168.223 124.335 0.46 73.65 45 LEU D CA 1
ATOM 13160 C C A LEU H 2 45 ? 189.933 160.078 122.359 0.54 74.00 45 LEU D C 1
ATOM 13161 C C B LEU H 2 45 ? 187.724 168.221 124.764 0.46 73.63 45 LEU D C 1
ATOM 13162 O O A LEU H 2 45 ? 190.945 160.234 121.665 0.54 73.79 45 LEU D O 1
ATOM 13163 O O B LEU H 2 45 ? 188.575 168.688 123.998 0.46 73.50 45 LEU D O 1
ATOM 13172 N N A LYS H 2 46 ? 189.975 160.103 123.693 0.54 73.75 46 LYS D N 1
ATOM 13173 N N B LYS H 2 46 ? 188.036 167.718 125.961 0.46 72.87 46 LYS D N 1
ATOM 13174 C CA A LYS H 2 46 ? 191.239 160.304 124.391 0.54 74.18 46 LYS D CA 1
ATOM 13175 C CA B LYS H 2 46 ? 189.422 167.695 126.413 0.46 73.36 46 LYS D CA 1
ATOM 13176 C C A LYS H 2 46 ? 192.156 159.097 124.237 0.54 74.36 46 LYS D C 1
ATOM 13177 C C B LYS H 2 46 ? 190.276 166.760 125.566 0.46 73.40 46 LYS D C 1
ATOM 13178 O O A LYS H 2 46 ? 193.376 159.252 124.108 0.54 74.18 46 LYS D O 1
ATOM 13179 O O B LYS H 2 46 ? 191.433 167.080 125.269 0.46 73.70 46 LYS D O 1
ATOM 13190 N N A LYS H 2 47 ? 191.592 157.887 124.252 0.54 73.73 47 LYS D N 1
ATOM 13191 N N B LYS H 2 47 ? 189.731 165.611 125.170 0.46 73.27 47 LYS D N 1
ATOM 13192 C CA A LYS H 2 47 ? 192.422 156.696 124.099 0.54 73.26 47 LYS D CA 1
ATOM 13193 C CA B LYS H 2 47 ? 190.476 164.642 124.375 0.46 73.55 47 LYS D CA 1
ATOM 13194 C C A LYS H 2 47 ? 192.980 156.581 122.686 0.54 72.97 47 LYS D C 1
ATOM 13195 C C B LYS H 2 47 ? 190.579 165.045 122.908 0.46 73.61 47 LYS D C 1
ATOM 13196 O O A LYS H 2 47 ? 194.154 156.240 122.503 0.54 73.24 47 LYS D O 1
ATOM 13197 O O B LYS H 2 47 ? 191.614 164.811 122.274 0.46 74.16 47 LYS D O 1
ATOM 13208 N N A LEU H 2 48 ? 192.155 156.858 121.674 0.54 73.78 48 LEU D N 1
ATOM 13209 N N B LEU H 2 48 ? 189.532 165.664 122.357 0.46 73.58 48 LEU D N 1
ATOM 13210 C CA A LEU H 2 48 ? 192.586 156.642 120.297 0.54 74.84 48 LEU D CA 1
ATOM 13211 C CA B LEU H 2 48 ? 189.523 165.984 120.933 0.46 74.23 48 LEU D CA 1
ATOM 13212 C C A LEU H 2 48 ? 193.579 157.706 119.844 0.54 75.38 48 LEU D C 1
ATOM 13213 C C B LEU H 2 48 ? 190.515 167.097 120.609 0.46 73.84 48 LEU D C 1
ATOM 13214 O O A LEU H 2 48 ? 194.583 157.386 119.196 0.54 75.80 48 LEU D O 1
ATOM 13215 O O B LEU H 2 48 ? 191.463 166.897 119.842 0.46 74.51 48 LEU D O 1
ATOM 13224 N N A TYR H 2 49 ? 193.323 158.972 120.172 0.54 74.40 49 TYR D N 1
ATOM 13225 N N B TYR H 2 49 ? 190.313 168.281 121.186 0.46 73.15 49 TYR D N 1
ATOM 13226 C CA A TYR H 2 49 ? 194.211 160.068 119.782 0.54 74.24 49 TYR D CA 1
ATOM 13227 C CA B TYR H 2 49 ? 191.236 169.387 120.966 0.46 74.10 49 TYR D CA 1
ATOM 13228 C C A TYR H 2 49 ? 194.083 161.191 120.802 0.54 73.82 49 TYR D C 1
ATOM 13229 C C B TYR H 2 49 ? 191.221 170.344 122.153 0.46 74.20 49 TYR D C 1
ATOM 13230 O O A TYR H 2 49 ? 193.161 162.017 120.723 0.54 74.11 49 TYR D O 1
ATOM 13231 O O B TYR H 2 49 ? 190.351 171.219 122.242 0.46 74.16 49 TYR D O 1
ATOM 13248 N N A PRO H 2 50 ? 194.987 161.255 121.779 0.54 73.81 50 PRO D N 1
ATOM 13249 N N B PRO H 2 50 ? 192.159 170.208 123.086 0.46 73.58 50 PRO D N 1
ATOM 13250 C CA A PRO H 2 50 ? 194.952 162.348 122.756 0.54 74.69 50 PRO D CA 1
ATOM 13251 C CA B PRO H 2 50 ? 192.226 171.133 124.220 0.46 73.68 50 PRO D CA 1
ATOM 13252 C C A PRO H 2 50 ? 195.834 163.521 122.358 0.54 74.12 50 PRO D C 1
ATOM 13253 C C B PRO H 2 50 ? 193.120 172.331 123.943 0.46 74.08 50 PRO D C 1
ATOM 13254 O O A PRO H 2 50 ? 196.944 163.358 121.848 0.54 73.54 50 PRO D O 1
ATOM 13255 O O B PRO H 2 50 ? 194.056 172.278 123.144 0.46 73.73 50 PRO D O 1
ATOM 13262 N N A SER H 2 51 ? 195.314 164.727 122.603 0.54 73.31 51 SER D N 1
ATOM 13263 N N B SER H 2 51 ? 192.804 173.430 124.633 0.46 74.66 51 SER D N 1
ATOM 13264 C CA A SER H 2 51 ? 196.058 165.974 122.409 0.54 73.70 51 SER D CA 1
ATOM 13265 C CA B SER H 2 51 ? 193.590 174.665 124.569 0.46 73.39 51 SER D CA 1
ATOM 13266 C C A SER H 2 51 ? 196.564 166.112 120.973 0.54 73.14 51 SER D C 1
ATOM 13267 C C B SER H 2 51 ? 193.726 175.173 123.136 0.46 74.36 51 SER D C 1
ATOM 13268 O O A SER H 2 51 ? 197.768 166.130 120.711 0.54 73.17 51 SER D O 1
ATOM 13269 O O B SER H 2 51 ? 194.782 175.659 122.727 0.46 73.66 51 SER D O 1
ATOM 13274 N N A GLY H 2 52 ? 195.625 166.208 120.033 0.54 73.83 52 GLY D N 1
ATOM 13275 N N B GLY H 2 52 ? 192.648 175.061 122.365 0.46 75.21 52 GLY D N 1
ATOM 13276 C CA A GLY H 2 52 ? 195.971 166.390 118.640 0.54 74.51 52 GLY D CA 1
ATOM 13277 C CA B GLY H 2 52 ? 192.660 175.507 120.987 0.46 74.21 52 GLY D CA 1
ATOM 13278 C C A GLY H 2 52 ? 194.891 167.162 117.910 0.54 74.23 52 GLY D C 1
ATOM 13279 C C B GLY H 2 52 ? 191.826 176.749 120.754 0.46 74.24 52 GLY D C 1
ATOM 13280 O O A GLY H 2 52 ? 193.763 167.302 118.388 0.54 75.15 52 GLY D O 1
ATOM 13281 O O B GLY H 2 52 ? 190.996 177.115 121.592 0.46 74.30 52 GLY D O 1
ATOM 13282 N N A GLU H 2 53 ? 195.262 167.671 116.732 0.54 72.83 53 GLU D N 1
ATOM 13283 N N B GLU H 2 53 ? 192.046 177.414 119.617 0.46 73.69 53 GLU D N 1
ATOM 13284 C CA A GLU H 2 53 ? 194.293 168.373 115.896 0.54 73.70 53 GLU D CA 1
ATOM 13285 C CA B GLU H 2 53 ? 191.252 178.594 119.287 0.46 73.73 53 GLU D CA 1
ATOM 13286 C C A GLU H 2 53 ? 193.174 167.443 115.445 0.54 74.35 53 GLU D C 1
ATOM 13287 C C B GLU H 2 53 ? 189.798 178.224 119.023 0.46 73.92 53 GLU D C 1
ATOM 13288 O O A GLU H 2 53 ? 192.026 167.879 115.287 0.54 74.93 53 GLU D O 1
ATOM 13289 O O B GLU H 2 53 ? 188.885 178.976 119.382 0.46 73.81 53 GLU D O 1
ATOM 13300 N N A GLU H 2 54 ? 193.488 166.162 115.231 0.54 73.68 54 GLU D N 1
ATOM 13301 N N B GLU H 2 54 ? 189.564 177.071 118.399 0.46 75.35 54 GLU D N 1
ATOM 13302 C CA A GLU H 2 54 ? 192.443 165.195 114.919 0.54 74.14 54 GLU D CA 1
ATOM 13303 C CA B GLU H 2 54 ? 188.213 176.606 118.116 0.46 75.43 54 GLU D CA 1
ATOM 13304 C C A GLU H 2 54 ? 191.454 165.062 116.068 0.54 73.93 54 GLU D C 1
ATOM 13305 C C B GLU H 2 54 ? 187.528 176.004 119.335 0.46 74.56 54 GLU D C 1
ATOM 13306 O O A GLU H 2 54 ? 190.256 164.872 115.835 0.54 74.86 54 GLU D O 1
ATOM 13307 O O B GLU H 2 54 ? 186.346 175.655 119.252 0.46 74.59 54 GLU D O 1
ATOM 13318 N N A ALA H 2 55 ? 191.924 165.184 117.312 0.54 72.29 55 ALA D N 1
ATOM 13319 N N B ALA H 2 55 ? 188.239 175.866 120.456 0.46 72.94 55 ALA D N 1
ATOM 13320 C CA A ALA H 2 55 ? 191.004 165.201 118.443 0.54 73.04 55 ALA D CA 1
ATOM 13321 C CA B ALA H 2 55 ? 187.615 175.343 121.667 0.46 73.37 55 ALA D CA 1
ATOM 13322 C C A ALA H 2 55 ? 190.100 166.427 118.398 0.54 73.33 55 ALA D C 1
ATOM 13323 C C B ALA H 2 55 ? 186.505 176.262 122.157 0.46 73.45 55 ALA D C 1
ATOM 13324 O O A ALA H 2 55 ? 188.905 166.335 118.700 0.54 73.57 55 ALA D O 1
ATOM 13325 O O B ALA H 2 55 ? 185.433 175.793 122.554 0.46 73.02 55 ALA D O 1
ATOM 13328 N N A LYS H 2 56 ? 190.650 167.584 118.018 0.54 73.05 56 LYS D N 1
ATOM 13329 N N B LYS H 2 56 ? 186.737 177.577 122.133 0.46 74.16 56 LYS D N 1
ATOM 13330 C CA A LYS H 2 56 ? 189.832 168.788 117.904 0.54 73.35 56 LYS D CA 1
ATOM 13331 C CA B LYS H 2 56 ? 185.693 178.512 122.540 0.46 74.55 56 LYS D CA 1
ATOM 13332 C C A LYS H 2 56 ? 188.765 168.635 116.826 0.54 74.02 56 LYS D C 1
ATOM 13333 C C B LYS H 2 56 ? 184.531 178.521 121.553 0.46 74.31 56 LYS D C 1
ATOM 13334 O O A LYS H 2 56 ? 187.605 169.015 117.031 0.54 74.39 56 LYS D O 1
ATOM 13335 O O B LYS H 2 56 ? 183.374 178.686 121.960 0.46 73.78 56 LYS D O 1
ATOM 13346 N N A GLU H 2 57 ? 189.133 168.077 115.670 0.54 73.56 57 GLU D N 1
ATOM 13347 N N B GLU H 2 57 ? 184.814 178.348 120.259 0.46 72.88 57 GLU D N 1
ATOM 13348 C CA A GLU H 2 57 ? 188.144 167.925 114.607 0.54 73.17 57 GLU D CA 1
ATOM 13349 C CA B GLU H 2 57 ? 183.739 178.243 119.279 0.46 72.59 57 GLU D CA 1
ATOM 13350 C C A GLU H 2 57 ? 187.140 166.824 114.931 0.54 73.21 57 GLU D C 1
ATOM 13351 C C B GLU H 2 57 ? 182.888 177.006 119.530 0.46 72.63 57 GLU D C 1
ATOM 13352 O O A GLU H 2 57 ? 185.996 166.881 114.469 0.54 73.23 57 GLU D O 1
ATOM 13353 O O B GLU H 2 57 ? 181.659 177.054 119.416 0.46 72.41 57 GLU D O 1
ATOM 13364 N N A ALA H 2 58 ? 187.537 165.828 115.728 0.54 72.87 58 ALA D N 1
ATOM 13365 N N B ALA H 2 58 ? 183.528 175.885 119.870 0.46 72.94 58 ALA D N 1
ATOM 13366 C CA A ALA H 2 58 ? 186.576 164.839 116.205 0.54 73.27 58 ALA D CA 1
ATOM 13367 C CA B ALA H 2 58 ? 182.780 174.686 120.236 0.46 72.49 58 ALA D CA 1
ATOM 13368 C C A ALA H 2 58 ? 185.596 165.457 117.194 0.54 73.58 58 ALA D C 1
ATOM 13369 C C B ALA H 2 58 ? 181.983 174.906 121.516 0.46 72.41 58 ALA D C 1
ATOM 13370 O O A ALA H 2 58 ? 184.405 165.126 117.188 0.54 73.36 58 ALA D O 1
ATOM 13371 O O B ALA H 2 58 ? 180.851 174.425 121.643 0.46 72.07 58 ALA D O 1
ATOM 13374 N N A LEU H 2 59 ? 186.083 166.347 118.062 0.54 72.69 59 LEU D N 1
ATOM 13375 N N B LEU H 2 59 ? 182.565 175.626 122.478 0.46 72.34 59 LEU D N 1
ATOM 13376 C CA A LEU H 2 59 ? 185.188 167.067 118.962 0.54 72.90 59 LEU D CA 1
ATOM 13377 C CA B LEU H 2 59 ? 181.863 175.928 123.721 0.46 73.30 59 LEU D CA 1
ATOM 13378 C C A LEU H 2 59 ? 184.224 167.950 118.181 0.54 72.91 59 LEU D C 1
ATOM 13379 C C B LEU H 2 59 ? 180.598 176.735 123.460 0.46 72.76 59 LEU D C 1
ATOM 13380 O O A LEU H 2 59 ? 183.038 168.041 118.519 0.54 73.66 59 LEU D O 1
ATOM 13381 O O B LEU H 2 59 ? 179.539 176.447 124.029 0.46 72.97 59 LEU D O 1
ATOM 13390 N N A LYS H 2 60 ? 184.718 168.612 117.132 0.54 70.32 60 LYS D N 1
ATOM 13391 N N B LYS H 2 60 ? 180.691 177.749 122.603 0.46 71.61 60 LYS D N 1
ATOM 13392 C CA A LYS H 2 60 ? 183.840 169.415 116.286 0.54 70.59 60 LYS D CA 1
ATOM 13393 C CA B LYS H 2 60 ? 179.531 178.567 122.274 0.46 71.66 60 LYS D CA 1
ATOM 13394 C C A LYS H 2 60 ? 182.849 168.548 115.518 0.54 71.33 60 LYS D C 1
ATOM 13395 C C B LYS H 2 60 ? 178.621 177.917 121.241 0.46 71.03 60 LYS D C 1
ATOM 13396 O O A LYS H 2 60 ? 181.731 168.992 115.235 0.54 71.13 60 LYS D O 1
ATOM 13397 O O B LYS H 2 60 ? 177.516 178.419 121.010 0.46 71.29 60 LYS D O 1
ATOM 13408 N N A ARG H 2 61 ? 183.235 167.317 115.176 0.54 72.27 61 ARG D N 1
ATOM 13409 N N B ARG H 2 61 ? 179.056 176.819 120.617 0.46 71.79 61 ARG D N 1
ATOM 13410 C CA A ARG H 2 61 ? 182.356 166.409 114.452 0.54 71.78 61 ARG D CA 1
ATOM 13411 C CA B ARG H 2 61 ? 178.215 176.108 119.661 0.46 71.75 61 ARG D CA 1
ATOM 13412 C C A ARG H 2 61 ? 181.343 165.718 115.356 0.54 70.13 61 ARG D C 1
ATOM 13413 C C B ARG H 2 61 ? 177.255 175.146 120.349 0.46 70.89 61 ARG D C 1
ATOM 13414 O O A ARG H 2 61 ? 180.479 164.992 114.851 0.54 70.25 61 ARG D O 1
ATOM 13415 O O B ARG H 2 61 ? 176.197 174.828 119.794 0.46 70.82 61 ARG D O 1
ATOM 13430 N N A HIS H 2 62 ? 181.427 165.921 116.669 0.54 69.49 62 HIS D N 1
ATOM 13431 N N B HIS H 2 62 ? 177.600 174.672 121.544 0.46 70.75 62 HIS D N 1
ATOM 13432 C CA A HIS H 2 62 ? 180.437 165.413 117.609 0.54 70.84 62 HIS D CA 1
ATOM 13433 C CA B HIS H 2 62 ? 176.726 173.805 122.321 0.46 71.32 62 HIS D CA 1
ATOM 13434 C C A HIS H 2 62 ? 179.665 166.531 118.300 0.54 70.85 62 HIS D C 1
ATOM 13435 C C B HIS H 2 62 ? 175.971 174.552 123.412 0.46 71.75 62 HIS D C 1
ATOM 13436 O O A HIS H 2 62 ? 178.929 166.265 119.257 0.54 71.24 62 HIS D O 1
ATOM 13437 O O B HIS H 2 62 ? 175.297 173.915 124.226 0.46 71.80 62 HIS D O 1
ATOM 13450 N N A LEU H 2 63 ? 179.815 167.772 117.840 0.54 70.51 63 LEU D N 1
ATOM 13451 N N B LEU H 2 63 ? 176.061 175.881 123.447 0.46 70.73 63 LEU D N 1
ATOM 13452 C CA A LEU H 2 63 ? 179.185 168.927 118.465 0.54 70.40 63 LEU D CA 1
ATOM 13453 C CA B LEU H 2 63 ? 175.533 176.670 124.552 0.46 70.85 63 LEU D CA 1
ATOM 13454 C C A LEU H 2 63 ? 177.860 169.313 117.818 0.54 70.29 63 LEU D C 1
ATOM 13455 C C B LEU H 2 63 ? 174.300 177.484 124.173 0.46 70.02 63 LEU D C 1
ATOM 13456 O O A LEU H 2 63 ? 177.196 170.235 118.303 0.54 70.24 63 LEU D O 1
ATOM 13457 O O B LEU H 2 63 ? 173.878 178.345 124.951 0.46 70.22 63 LEU D O 1
ATOM 13466 N N A GLU H 2 64 ? 177.448 168.621 116.761 0.54 68.10 64 GLU D N 1
ATOM 13467 N N B GLU H 2 64 ? 173.710 177.236 123.006 0.46 67.56 64 GLU D N 1
ATOM 13468 C CA A GLU H 2 64 ? 176.276 169.014 115.990 0.54 68.61 64 GLU D CA 1
ATOM 13469 C CA B GLU H 2 64 ? 172.521 177.964 122.587 0.46 68.33 64 GLU D CA 1
ATOM 13470 C C A GLU H 2 64 ? 174.997 168.571 116.701 0.54 68.32 64 GLU D C 1
ATOM 13471 C C B GLU H 2 64 ? 171.267 177.205 123.019 0.46 68.53 64 GLU D C 1
ATOM 13472 O O A GLU H 2 64 ? 175.000 168.195 117.877 0.54 67.83 64 GLU D O 1
ATOM 13473 O O B GLU H 2 64 ? 171.332 176.237 123.781 0.46 69.49 64 GLU D O 1
ATOM 13484 N N A PHE H 2 65 ? 173.881 168.631 115.977 0.54 67.51 65 PHE D N 1
ATOM 13485 N N B PHE H 2 65 ? 170.109 177.642 122.527 0.46 65.63 65 PHE D N 1
ATOM 13486 C CA A PHE H 2 65 ? 172.575 168.280 116.521 0.54 66.48 65 PHE D CA 1
ATOM 13487 C CA B PHE H 2 65 ? 168.833 177.060 122.928 0.46 66.23 65 PHE D CA 1
ATOM 13488 C C A PHE H 2 65 ? 172.562 166.838 117.012 0.54 66.00 65 PHE D C 1
ATOM 13489 C C B PHE H 2 65 ? 168.768 175.586 122.548 0.46 65.39 65 PHE D C 1
ATOM 13490 O O A PHE H 2 65 ? 172.746 165.903 116.228 0.54 66.50 65 PHE D O 1
ATOM 13491 O O B PHE H 2 65 ? 168.923 175.228 121.376 0.46 65.35 65 PHE D O 1
ATOM 13506 N N A PHE H 2 66 ? 172.344 166.662 118.316 0.54 63.73 66 PHE D N 1
ATOM 13507 N N B PHE H 2 66 ? 168.537 174.730 123.546 0.46 63.68 66 PHE D N 1
ATOM 13508 C CA A PHE H 2 66 ? 172.225 165.344 118.940 0.54 64.52 66 PHE D CA 1
ATOM 13509 C CA B PHE H 2 66 ? 168.444 173.286 123.320 0.46 64.97 66 PHE D CA 1
ATOM 13510 C C A PHE H 2 66 ? 170.994 165.385 119.840 0.54 64.80 66 PHE D C 1
ATOM 13511 C C B PHE H 2 66 ? 167.470 172.718 124.356 0.46 64.75 66 PHE D C 1
ATOM 13512 O O A PHE H 2 66 ? 171.098 165.669 121.035 0.54 67.17 66 PHE D O 1
ATOM 13513 O O B PHE H 2 66 ? 167.867 172.353 125.463 0.46 64.34 66 PHE D O 1
ATOM 13528 N N A ASN H 2 67 ? 169.828 165.089 119.265 0.54 62.19 67 ASN D N 1
ATOM 13529 N N B ASN H 2 67 ? 166.203 172.620 123.968 0.46 63.10 67 ASN D N 1
ATOM 13530 C CA A ASN H 2 67 ? 168.548 165.170 119.970 0.54 61.84 67 ASN D CA 1
ATOM 13531 C CA B ASN H 2 67 ? 165.129 172.160 124.846 0.46 62.70 67 ASN D CA 1
ATOM 13532 C C A ASN H 2 67 ? 167.830 163.833 119.814 0.54 62.86 67 ASN D C 1
ATOM 13533 C C B ASN H 2 67 ? 164.707 170.764 124.394 0.46 61.91 67 ASN D C 1
ATOM 13534 O O A ASN H 2 67 ? 167.056 163.636 118.873 0.54 64.55 67 ASN D O 1
ATOM 13535 O O B ASN H 2 67 ? 163.796 170.607 123.580 0.46 61.87 67 ASN D O 1
ATOM 13544 N N A THR H 2 68 ? 168.091 162.917 120.738 0.54 59.68 68 THR D N 1
ATOM 13545 N N B THR H 2 68 ? 165.366 169.748 124.940 0.46 59.50 68 THR D N 1
ATOM 13546 C CA A THR H 2 68 ? 167.457 161.607 120.775 0.54 58.14 68 THR D CA 1
ATOM 13547 C CA B THR H 2 68 ? 165.091 168.358 124.610 0.46 59.48 68 THR D CA 1
ATOM 13548 C C A THR H 2 68 ? 166.815 161.397 122.141 0.54 59.26 68 THR D C 1
ATOM 13549 C C B THR H 2 68 ? 164.482 167.643 125.808 0.46 58.99 68 THR D C 1
ATOM 13550 O O A THR H 2 68 ? 167.003 162.187 123.070 0.54 60.92 68 THR D O 1
ATOM 13551 O O B THR H 2 68 ? 164.369 168.196 126.905 0.46 59.23 68 THR D O 1
ATOM 13558 N N A HIS H 2 69 ? 166.042 160.323 122.256 0.54 56.33 69 HIS D N 1
ATOM 13559 N N B HIS H 2 69 ? 164.083 166.398 125.582 0.46 56.12 69 HIS D N 1
ATOM 13560 C CA A HIS H 2 69 ? 165.464 159.975 123.544 0.54 56.34 69 HIS D CA 1
ATOM 13561 C CA B HIS H 2 69 ? 163.556 165.575 126.663 0.46 55.60 69 HIS D CA 1
ATOM 13562 C C A HIS H 2 69 ? 166.579 159.628 124.528 0.54 56.15 69 HIS D C 1
ATOM 13563 C C B HIS H 2 69 ? 164.688 165.177 127.604 0.46 55.02 69 HIS D C 1
ATOM 13564 O O A HIS H 2 69 ? 167.534 158.934 124.164 0.54 57.25 69 HIS D O 1
ATOM 13565 O O B HIS H 2 69 ? 165.769 164.799 127.138 0.46 55.59 69 HIS D O 1
ATOM 13578 N N A PRO H 2 70 ? 166.500 160.116 125.770 0.54 56.17 70 PRO D N 1
ATOM 13579 N N B PRO H 2 70 ? 164.489 165.258 128.923 0.46 56.67 70 PRO D N 1
ATOM 13580 C CA A PRO H 2 70 ? 167.622 159.912 126.703 0.54 57.53 70 PRO D CA 1
ATOM 13581 C CA B PRO H 2 70 ? 165.603 164.976 129.846 0.46 58.33 70 PRO D CA 1
ATOM 13582 C C A PRO H 2 70 ? 167.957 158.453 126.958 0.54 58.82 70 PRO D C 1
ATOM 13583 C C B PRO H 2 70 ? 166.149 163.563 129.743 0.46 59.42 70 PRO D C 1
ATOM 13584 O O A PRO H 2 70 ? 169.141 158.105 127.046 0.54 59.88 70 PRO D O 1
ATOM 13585 O O B PRO H 2 70 ? 167.361 163.364 129.890 0.46 60.63 70 PRO D O 1
ATOM 13592 N N A TYR H 2 71 ? 166.952 157.585 127.076 0.54 58.12 71 TYR D N 1
ATOM 13593 N N B TYR H 2 71 ? 165.293 162.574 129.492 0.46 56.80 71 TYR D N 1
ATOM 13594 C CA A TYR H 2 71 ? 167.228 156.201 127.446 0.54 57.83 71 TYR D CA 1
ATOM 13595 C CA B TYR H 2 71 ? 165.727 161.182 129.527 0.46 55.90 71 TYR D CA 1
ATOM 13596 C C A TYR H 2 71 ? 167.807 155.401 126.285 0.54 58.01 71 TYR D C 1
ATOM 13597 C C B TYR H 2 71 ? 166.118 160.660 128.149 0.46 57.22 71 TYR D C 1
ATOM 13598 O O A TYR H 2 71 ? 168.749 154.625 126.477 0.54 59.26 71 TYR D O 1
ATOM 13599 O O B TYR H 2 71 ? 167.183 160.054 128.000 0.46 58.92 71 TYR D O 1
ATOM 13616 N N A VAL H 2 72 ? 167.273 155.570 125.079 0.54 55.97 72 VAL D N 1
ATOM 13617 N N B VAL H 2 72 ? 165.290 160.879 127.133 0.46 56.54 72 VAL D N 1
ATOM 13618 C CA A VAL H 2 72 ? 167.795 154.840 123.912 0.54 57.07 72 VAL D CA 1
ATOM 13619 C CA B VAL H 2 72 ? 165.662 160.487 125.764 0.46 56.08 72 VAL D CA 1
ATOM 13620 C C A VAL H 2 72 ? 168.924 155.699 123.352 0.54 58.65 72 VAL D C 1
ATOM 13621 C C B VAL H 2 72 ? 166.432 161.672 125.192 0.46 56.85 72 VAL D C 1
ATOM 13622 O O A VAL H 2 72 ? 168.768 156.492 122.419 0.54 58.08 72 VAL D O 1
ATOM 13623 O O B VAL H 2 72 ? 165.915 162.528 124.469 0.46 57.48 72 VAL D O 1
ATOM 13630 N N A ALA H 2 73 ? 170.096 155.548 123.961 0.54 63.03 73 ALA D N 1
ATOM 13631 N N B ALA H 2 73 ? 167.709 161.730 125.558 0.46 60.26 73 ALA D N 1
ATOM 13632 C CA A ALA H 2 73 ? 171.325 156.144 123.469 0.54 63.14 73 ALA D CA 1
ATOM 13633 C CA B ALA H 2 73 ? 168.691 162.604 124.946 0.46 62.15 73 ALA D CA 1
ATOM 13634 C C A ALA H 2 73 ? 172.487 155.169 123.481 0.54 64.44 73 ALA D C 1
ATOM 13635 C C B ALA H 2 73 ? 170.016 161.893 124.752 0.46 63.93 73 ALA D C 1
ATOM 13636 O O A ALA H 2 73 ? 173.540 155.483 122.915 0.54 64.36 73 ALA D O 1
ATOM 13637 O O B ALA H 2 73 ? 170.929 162.469 124.149 0.46 64.99 73 ALA D O 1
ATOM 13640 N N A ALA H 2 74 ? 172.332 154.006 124.113 0.54 65.28 74 ALA D N 1
ATOM 13641 N N B ALA H 2 74 ? 170.147 160.668 125.258 0.46 64.57 74 ALA D N 1
ATOM 13642 C CA A ALA H 2 74 ? 173.375 152.984 124.077 0.54 65.79 74 ALA D CA 1
ATOM 13643 C CA B ALA H 2 74 ? 171.332 159.860 124.996 0.46 65.38 74 ALA D CA 1
ATOM 13644 C C A ALA H 2 74 ? 173.688 152.505 122.665 0.54 66.40 74 ALA D C 1
ATOM 13645 C C B ALA H 2 74 ? 171.602 159.646 123.511 0.46 64.50 74 ALA D C 1
ATOM 13646 O O A ALA H 2 74 ? 174.879 152.363 122.342 0.54 66.79 74 ALA D O 1
ATOM 13647 O O B ALA H 2 74 ? 172.783 159.683 123.124 0.46 64.34 74 ALA D O 1
ATOM 13650 N N A PRO H 2 75 ? 172.710 152.205 121.796 0.54 65.19 75 PRO D N 1
ATOM 13651 N N B PRO H 2 75 ? 170.611 159.386 122.646 0.46 63.66 75 PRO D N 1
ATOM 13652 C CA A PRO H 2 75 ? 173.079 151.858 120.412 0.54 65.20 75 PRO D CA 1
ATOM 13653 C CA B PRO H 2 75 ? 170.922 159.356 121.206 0.46 65.18 75 PRO D CA 1
ATOM 13654 C C A PRO H 2 75 ? 173.829 152.966 119.696 0.54 65.87 75 PRO D C 1
ATOM 13655 C C B PRO H 2 75 ? 171.531 160.653 120.701 0.46 65.34 75 PRO D C 1
ATOM 13656 O O A PRO H 2 75 ? 174.760 152.683 118.932 0.54 67.03 75 PRO D O 1
ATOM 13657 O O B PRO H 2 75 ? 172.433 160.618 119.856 0.46 66.22 75 PRO D O 1
ATOM 13664 N N A ILE H 2 76 ? 173.456 154.227 119.932 0.54 64.97 76 ILE D N 1
ATOM 13665 N N B ILE H 2 76 ? 171.068 161.799 121.205 0.46 64.31 76 ILE D N 1
ATOM 13666 C CA A ILE H 2 76 ? 174.157 155.343 119.303 0.54 66.35 76 ILE D CA 1
ATOM 13667 C CA B ILE H 2 76 ? 171.628 163.078 120.779 0.46 64.96 76 ILE D CA 1
ATOM 13668 C C A ILE H 2 76 ? 175.608 155.380 119.764 0.54 67.06 76 ILE D C 1
ATOM 13669 C C B ILE H 2 76 ? 173.082 163.196 121.219 0.46 66.25 76 ILE D C 1
ATOM 13670 O O A ILE H 2 76 ? 176.536 155.515 118.957 0.54 67.23 76 ILE D O 1
ATOM 13671 O O B ILE H 2 76 ? 173.946 163.634 120.451 0.46 66.54 76 ILE D O 1
ATOM 13680 N N A ILE H 2 77 ? 175.822 155.248 121.075 0.54 67.21 77 ILE D N 1
ATOM 13681 N N B ILE H 2 77 ? 173.373 162.804 122.461 0.46 66.12 77 ILE D N 1
ATOM 13682 C CA A ILE H 2 77 ? 177.177 155.257 121.615 0.54 67.82 77 ILE D CA 1
ATOM 13683 C CA B ILE H 2 77 ? 174.751 162.828 122.944 0.46 66.94 77 ILE D CA 1
ATOM 13684 C C A ILE H 2 77 ? 177.973 154.084 121.062 0.54 67.51 77 ILE D C 1
ATOM 13685 C C B ILE H 2 77 ? 175.622 161.907 122.101 0.46 67.06 77 ILE D C 1
ATOM 13686 O O A ILE H 2 77 ? 179.139 154.231 120.680 0.54 68.46 77 ILE D O 1
ATOM 13687 O O B ILE H 2 77 ? 176.748 162.260 121.728 0.46 67.95 77 ILE D O 1
ATOM 13696 N N A GLY H 2 78 ? 177.354 152.904 121.001 0.54 67.77 78 GLY D N 1
ATOM 13697 N N B GLY H 2 78 ? 175.112 160.717 121.781 0.46 65.88 78 GLY D N 1
ATOM 13698 C CA A GLY H 2 78 ? 178.060 151.731 120.514 0.54 68.36 78 GLY D CA 1
ATOM 13699 C CA B GLY H 2 78 ? 175.893 159.770 121.002 0.46 67.07 78 GLY D CA 1
ATOM 13700 C C A GLY H 2 78 ? 178.467 151.849 119.058 0.54 68.81 78 GLY D C 1
ATOM 13701 C C B GLY H 2 78 ? 176.193 160.270 119.603 0.46 68.72 78 GLY D C 1
ATOM 13702 O O A GLY H 2 78 ? 179.601 151.527 118.694 0.54 69.30 78 GLY D O 1
ATOM 13703 O O B GLY H 2 78 ? 177.326 160.173 119.126 0.46 69.18 78 GLY D O 1
ATOM 13704 N N A VAL H 2 79 ? 177.552 152.314 118.204 0.54 67.08 79 VAL D N 1
ATOM 13705 N N B VAL H 2 79 ? 175.181 160.820 118.925 0.46 67.99 79 VAL D N 1
ATOM 13706 C CA A VAL H 2 79 ? 177.888 152.448 116.790 0.54 66.82 79 VAL D CA 1
ATOM 13707 C CA B VAL H 2 79 ? 175.400 161.307 117.566 0.46 66.14 79 VAL D CA 1
ATOM 13708 C C A VAL H 2 79 ? 178.930 153.542 116.592 0.54 66.09 79 VAL D C 1
ATOM 13709 C C B VAL H 2 79 ? 176.305 162.535 117.577 0.46 65.88 79 VAL D C 1
ATOM 13710 O O A VAL H 2 79 ? 179.838 153.402 115.764 0.54 67.01 79 VAL D O 1
ATOM 13711 O O B VAL H 2 79 ? 177.151 162.700 116.691 0.46 65.94 79 VAL D O 1
ATOM 13718 N N A THR H 2 80 ? 178.839 154.634 117.359 0.54 67.29 80 THR D N 1
ATOM 13719 N N B THR H 2 80 ? 176.159 163.406 118.580 0.46 67.76 80 THR D N 1
ATOM 13720 C CA A THR H 2 80 ? 179.852 155.679 117.256 0.54 68.97 80 THR D CA 1
ATOM 13721 C CA B THR H 2 80 ? 177.042 164.563 118.678 0.46 68.48 80 THR D CA 1
ATOM 13722 C C A THR H 2 80 ? 181.221 155.159 117.671 0.54 68.71 80 THR D C 1
ATOM 13723 C C B THR H 2 80 ? 178.485 164.132 118.905 0.46 68.49 80 THR D C 1
ATOM 13724 O O A THR H 2 80 ? 182.225 155.429 117.001 0.54 68.31 80 THR D O 1
ATOM 13725 O O B THR H 2 80 ? 179.406 164.671 118.279 0.46 70.26 80 THR D O 1
ATOM 13732 N N A LEU H 2 81 ? 181.280 154.402 118.769 0.54 69.09 81 LEU D N 1
ATOM 13733 N N B LEU H 2 81 ? 178.703 163.153 119.787 0.46 68.47 81 LEU D N 1
ATOM 13734 C CA A LEU H 2 81 ? 182.553 153.862 119.232 0.54 68.97 81 LEU D CA 1
ATOM 13735 C CA B LEU H 2 81 ? 180.055 162.659 120.025 0.46 69.24 81 LEU D CA 1
ATOM 13736 C C A LEU H 2 81 ? 183.127 152.868 118.232 0.54 68.83 81 LEU D C 1
ATOM 13737 C C B LEU H 2 81 ? 180.631 162.004 118.777 0.46 68.91 81 LEU D C 1
ATOM 13738 O O A LEU H 2 81 ? 184.332 152.880 117.965 0.54 69.55 81 LEU D O 1
ATOM 13739 O O B LEU H 2 81 ? 181.808 162.202 118.450 0.46 69.77 81 LEU D O 1
ATOM 13748 N N A ALA H 2 82 ? 182.281 152.003 117.665 0.54 68.92 82 ALA D N 1
ATOM 13749 N N B ALA H 2 82 ? 179.817 161.218 118.068 0.46 68.32 82 ALA D N 1
ATOM 13750 C CA A ALA H 2 82 ? 182.763 151.051 116.668 0.54 69.75 82 ALA D CA 1
ATOM 13751 C CA B ALA H 2 82 ? 180.290 160.572 116.848 0.46 68.76 82 ALA D CA 1
ATOM 13752 C C A ALA H 2 82 ? 183.287 151.767 115.430 0.54 70.20 82 ALA D C 1
ATOM 13753 C C B ALA H 2 82 ? 180.666 161.600 115.790 0.46 69.10 82 ALA D C 1
ATOM 13754 O O A ALA H 2 82 ? 184.347 151.409 114.897 0.54 69.71 82 ALA D O 1
ATOM 13755 O O B ALA H 2 82 ? 181.691 161.459 115.114 0.46 69.75 82 ALA D O 1
ATOM 13758 N N A LEU H 2 83 ? 182.562 152.787 114.961 0.54 70.34 83 LEU D N 1
ATOM 13759 N N B LEU H 2 83 ? 179.846 162.641 115.628 0.46 69.10 83 LEU D N 1
ATOM 13760 C CA A LEU H 2 83 ? 183.011 153.544 113.799 0.54 69.70 83 LEU D CA 1
ATOM 13761 C CA B LEU H 2 83 ? 180.166 163.689 114.665 0.46 69.57 83 LEU D CA 1
ATOM 13762 C C A LEU H 2 83 ? 184.337 154.240 114.074 0.54 69.89 83 LEU D C 1
ATOM 13763 C C B LEU H 2 83 ? 181.425 164.446 115.064 0.46 69.21 83 LEU D C 1
ATOM 13764 O O A LEU H 2 83 ? 185.239 154.228 113.229 0.54 70.78 83 LEU D O 1
ATOM 13765 O O B LEU H 2 83 ? 182.271 164.743 114.213 0.46 69.50 83 LEU D O 1
ATOM 13774 N N A GLU H 2 84 ? 184.478 154.846 115.256 0.54 70.81 84 GLU D N 1
ATOM 13775 N N B GLU H 2 84 ? 181.569 164.771 116.351 0.46 70.40 84 GLU D N 1
ATOM 13776 C CA A GLU H 2 84 ? 185.729 155.515 115.592 0.54 71.91 84 GLU D CA 1
ATOM 13777 C CA B GLU H 2 84 ? 182.711 165.567 116.787 0.46 70.78 84 GLU D CA 1
ATOM 13778 C C A GLU H 2 84 ? 186.879 154.521 115.696 0.54 71.75 84 GLU D C 1
ATOM 13779 C C B GLU H 2 84 ? 184.016 164.787 116.678 0.46 71.93 84 GLU D C 1
ATOM 13780 O O A GLU H 2 84 ? 187.991 154.802 115.233 0.54 71.49 84 GLU D O 1
ATOM 13781 O O B GLU H 2 84 ? 185.040 165.340 116.259 0.46 72.91 84 GLU D O 1
ATOM 13792 N N A GLU H 2 85 ? 186.631 153.352 116.294 0.54 72.63 85 GLU D N 1
ATOM 13793 N N B GLU H 2 85 ? 184.002 163.503 117.051 0.46 73.58 85 GLU D N 1
ATOM 13794 C CA A GLU H 2 85 ? 187.671 152.333 116.391 0.54 73.38 85 GLU D CA 1
ATOM 13795 C CA B GLU H 2 85 ? 185.237 162.724 117.045 0.46 73.48 85 GLU D CA 1
ATOM 13796 C C A GLU H 2 85 ? 188.121 151.870 115.013 0.54 73.35 85 GLU D C 1
ATOM 13797 C C B GLU H 2 85 ? 185.773 162.527 115.633 0.46 72.10 85 GLU D C 1
ATOM 13798 O O A GLU H 2 85 ? 189.323 151.712 114.766 0.54 73.23 85 GLU D O 1
ATOM 13799 O O B GLU H 2 85 ? 186.979 162.325 115.452 0.46 72.00 85 GLU D O 1
ATOM 13810 N N A GLU H 2 86 ? 187.174 151.644 114.100 0.54 72.02 86 GLU D N 1
ATOM 13811 N N B GLU H 2 86 ? 184.902 162.584 114.625 0.46 71.35 86 GLU D N 1
ATOM 13812 C CA A GLU H 2 86 ? 187.553 151.135 112.786 0.54 71.80 86 GLU D CA 1
ATOM 13813 C CA B GLU H 2 86 ? 185.338 162.459 113.242 0.46 73.22 86 GLU D CA 1
ATOM 13814 C C A GLU H 2 86 ? 188.082 152.231 111.868 0.54 72.47 86 GLU D C 1
ATOM 13815 C C B GLU H 2 86 ? 185.532 163.802 112.551 0.46 72.08 86 GLU D C 1
ATOM 13816 O O A GLU H 2 86 ? 188.709 151.923 110.848 0.54 73.01 86 GLU D O 1
ATOM 13817 O O B GLU H 2 86 ? 186.244 163.861 111.544 0.46 71.46 86 GLU D O 1
ATOM 13828 N N A ARG H 2 87 ? 187.848 153.502 112.198 0.54 72.31 87 ARG D N 1
ATOM 13829 N N B ARG H 2 87 ? 184.917 164.875 113.054 0.46 71.76 87 ARG D N 1
ATOM 13830 C CA A ARG H 2 87 ? 188.357 154.586 111.369 0.54 72.64 87 ARG D CA 1
ATOM 13831 C CA B ARG H 2 87 ? 185.210 166.197 112.512 0.46 71.94 87 ARG D CA 1
ATOM 13832 C C A ARG H 2 87 ? 189.686 155.147 111.856 0.54 72.86 87 ARG D C 1
ATOM 13833 C C B ARG H 2 87 ? 186.535 166.734 113.037 0.46 72.83 87 ARG D C 1
ATOM 13834 O O A ARG H 2 87 ? 190.433 155.711 111.048 0.54 72.42 87 ARG D O 1
ATOM 13835 O O B ARG H 2 87 ? 187.219 167.486 112.334 0.46 72.63 87 ARG D O 1
ATOM 13850 N N A ALA H 2 88 ? 190.003 155.012 113.144 0.54 73.43 88 ALA D N 1
ATOM 13851 N N B ALA H 2 88 ? 186.915 166.366 114.264 0.46 73.78 88 ALA D N 1
ATOM 13852 C CA A ALA H 2 88 ? 191.263 155.533 113.655 0.54 73.99 88 ALA D CA 1
ATOM 13853 C CA B ALA H 2 88 ? 188.185 166.826 114.813 0.46 74.11 88 ALA D CA 1
ATOM 13854 C C A ALA H 2 88 ? 192.436 154.592 113.417 0.54 74.31 88 ALA D C 1
ATOM 13855 C C B ALA H 2 88 ? 189.371 166.062 114.240 0.46 74.59 88 ALA D C 1
ATOM 13856 O O A ALA H 2 88 ? 193.585 155.003 113.611 0.54 74.32 88 ALA D O 1
ATOM 13857 O O B ALA H 2 88 ? 190.444 166.646 114.049 0.46 74.16 88 ALA D O 1
ATOM 13860 N N A ASN H 2 89 ? 192.180 153.352 113.003 0.54 73.02 89 ASN D N 1
ATOM 13861 N N B ASN H 2 89 ? 189.203 164.770 113.960 0.46 73.61 89 ASN D N 1
ATOM 13862 C CA A ASN H 2 89 ? 193.250 152.392 112.765 0.54 72.59 89 ASN D CA 1
ATOM 13863 C CA B ASN H 2 89 ? 190.295 163.919 113.501 0.46 73.44 89 ASN D CA 1
ATOM 13864 C C A ASN H 2 89 ? 193.114 151.749 111.390 0.54 72.89 89 ASN D C 1
ATOM 13865 C C B ASN H 2 89 ? 190.188 163.565 112.022 0.46 73.05 89 ASN D C 1
ATOM 13866 O O A ASN H 2 89 ? 194.111 151.339 110.788 0.54 72.81 89 ASN D O 1
ATOM 13867 O O B ASN H 2 89 ? 191.179 163.651 111.292 0.46 72.49 89 ASN D O 1
ATOM 13876 N N A GLY H 2 90 ? 191.885 151.660 110.887 0.54 73.89 90 GLY D N 1
ATOM 13877 N N B GLY H 2 90 ? 189.004 163.169 111.565 0.46 73.78 90 GLY D N 1
ATOM 13878 C CA A GLY H 2 90 ? 191.633 150.982 109.631 0.54 73.15 90 GLY D CA 1
ATOM 13879 C CA B GLY H 2 90 ? 188.841 162.699 110.203 0.46 73.22 90 GLY D CA 1
ATOM 13880 C C A GLY H 2 90 ? 191.239 151.900 108.493 0.54 73.69 90 GLY D C 1
ATOM 13881 C C B GLY H 2 90 ? 188.314 163.742 109.238 0.46 73.57 90 GLY D C 1
ATOM 13882 O O A GLY H 2 90 ? 192.097 152.535 107.871 0.54 73.65 90 GLY D O 1
ATOM 13883 O O B GLY H 2 90 ? 189.053 164.636 108.814 0.46 73.46 90 GLY D O 1
ATOM 13884 N N A ALA H 2 91 ? 189.941 151.975 108.210 0.54 74.52 91 ALA D N 1
ATOM 13885 N N B ALA H 2 91 ? 187.036 163.633 108.882 0.46 74.25 91 ALA D N 1
ATOM 13886 C CA A ALA H 2 91 ? 189.445 152.745 107.080 0.54 73.99 91 ALA D CA 1
ATOM 13887 C CA B ALA H 2 91 ? 186.445 164.502 107.876 0.46 74.72 91 ALA D CA 1
ATOM 13888 C C A ALA H 2 91 ? 189.636 154.242 107.323 0.54 74.29 91 ALA D C 1
ATOM 13889 C C B ALA H 2 91 ? 186.335 165.935 108.396 0.46 74.67 91 ALA D C 1
ATOM 13890 O O A ALA H 2 91 ? 190.106 154.682 108.376 0.54 73.51 91 ALA D O 1
ATOM 13891 O O B ALA H 2 91 ? 186.672 166.246 109.542 0.46 73.74 91 ALA D O 1
ATOM 13894 N N A ASP H 2 92 ? 189.252 155.035 106.324 0.54 74.37 92 ASP D N 1
ATOM 13895 N N B ASP H 2 92 ? 185.849 166.821 107.528 0.46 73.94 92 ASP D N 1
ATOM 13896 C CA A ASP H 2 92 ? 189.435 156.480 106.369 0.54 74.55 92 ASP D CA 1
ATOM 13897 C CA B ASP H 2 92 ? 185.738 168.238 107.850 0.46 73.89 92 ASP D CA 1
ATOM 13898 C C A ASP H 2 92 ? 188.096 157.201 106.287 0.54 74.21 92 ASP D C 1
ATOM 13899 C C B ASP H 2 92 ? 184.292 168.708 107.753 0.46 73.92 92 ASP D C 1
ATOM 13900 O O A ASP H 2 92 ? 187.948 158.160 105.522 0.54 72.94 92 ASP D O 1
ATOM 13901 O O B ASP H 2 92 ? 184.013 169.744 107.141 0.46 73.64 92 ASP D O 1
ATOM 13910 N N A ILE H 2 93 ? 187.116 156.740 107.064 0.54 73.38 93 ILE D N 1
ATOM 13911 N N B ILE H 2 93 ? 183.367 167.944 108.338 0.46 73.63 93 ILE D N 1
ATOM 13912 C CA A ILE H 2 93 ? 185.789 157.346 107.037 0.54 72.63 93 ILE D CA 1
ATOM 13913 C CA B ILE H 2 93 ? 181.959 168.318 108.302 0.46 72.76 93 ILE D CA 1
ATOM 13914 C C A ILE H 2 93 ? 185.888 158.785 107.522 0.54 73.17 93 ILE D C 1
ATOM 13915 C C B ILE H 2 93 ? 181.771 169.653 109.007 0.46 72.48 93 ILE D C 1
ATOM 13916 O O A ILE H 2 93 ? 186.364 159.053 108.632 0.54 72.77 93 ILE D O 1
ATOM 13917 O O B ILE H 2 93 ? 182.255 169.860 110.127 0.46 72.80 93 ILE D O 1
ATOM 13926 N N A ASP H 2 94 ? 185.440 159.720 106.689 0.54 72.55 94 ASP D N 1
ATOM 13927 N N B ASP H 2 94 ? 181.067 170.569 108.346 0.46 72.02 94 ASP D N 1
ATOM 13928 C CA A ASP H 2 94 ? 185.481 161.132 107.028 0.54 72.44 94 ASP D CA 1
ATOM 13929 C CA B ASP H 2 94 ? 180.898 171.919 108.856 0.46 72.48 94 ASP D CA 1
ATOM 13930 C C A ASP H 2 94 ? 184.318 161.484 107.954 0.54 72.45 94 ASP D C 1
ATOM 13931 C C B ASP H 2 94 ? 179.988 171.921 110.084 0.46 72.56 94 ASP D C 1
ATOM 13932 O O A ASP H 2 94 ? 183.469 160.648 108.280 0.54 71.51 94 ASP D O 1
ATOM 13933 O O B ASP H 2 94 ? 179.360 170.918 110.436 0.46 72.34 94 ASP D O 1
ATOM 13942 N N A ASP H 2 95 ? 184.276 162.743 108.386 0.54 73.34 95 ASP D N 1
ATOM 13943 N N B ASP H 2 95 ? 179.921 173.079 110.742 0.46 72.80 95 ASP D N 1
ATOM 13944 C CA A ASP H 2 95 ? 183.202 163.214 109.250 0.54 73.13 95 ASP D CA 1
ATOM 13945 C CA B ASP H 2 95 ? 179.106 173.228 111.940 0.46 72.98 95 ASP D CA 1
ATOM 13946 C C A ASP H 2 95 ? 181.979 163.602 108.428 0.54 73.11 95 ASP D C 1
ATOM 13947 C C B ASP H 2 95 ? 177.648 173.485 111.580 0.46 72.79 95 ASP D C 1
ATOM 13948 O O A ASP H 2 95 ? 181.442 164.703 108.580 0.54 73.01 95 ASP D O 1
ATOM 13949 O O B ASP H 2 95 ? 177.048 174.460 112.043 0.46 72.83 95 ASP D O 1
ATOM 13958 N N A ALA H 2 96 ? 181.541 162.708 107.556 0.54 70.67 96 ALA D N 1
ATOM 13959 N N B ALA H 2 96 ? 177.080 172.621 110.757 0.46 70.12 96 ALA D N 1
ATOM 13960 C CA A ALA H 2 96 ? 180.326 162.879 106.769 0.54 69.76 96 ALA D CA 1
ATOM 13961 C CA B ALA H 2 96 ? 175.670 172.669 110.392 0.46 69.86 96 ALA D CA 1
ATOM 13962 C C A ALA H 2 96 ? 179.401 161.676 106.852 0.54 69.25 96 ALA D C 1
ATOM 13963 C C B ALA H 2 96 ? 174.975 171.330 110.578 0.46 69.37 96 ALA D C 1
ATOM 13964 O O A ALA H 2 96 ? 178.180 161.845 106.839 0.54 68.80 96 ALA D O 1
ATOM 13965 O O B ALA H 2 96 ? 173.800 171.301 110.950 0.46 69.52 96 ALA D O 1
ATOM 13968 N N A ALA H 2 97 ? 179.954 160.464 106.931 0.54 68.68 97 ALA D N 1
ATOM 13969 N N B ALA H 2 97 ? 175.672 170.220 110.324 0.46 67.73 97 ALA D N 1
ATOM 13970 C CA A ALA H 2 97 ? 179.119 159.269 106.990 0.54 69.01 97 ALA D CA 1
ATOM 13971 C CA B ALA H 2 97 ? 175.080 168.907 110.552 0.46 68.39 97 ALA D CA 1
ATOM 13972 C C A ALA H 2 97 ? 178.470 159.109 108.359 0.54 68.28 97 ALA D C 1
ATOM 13973 C C B ALA H 2 97 ? 174.921 168.624 112.040 0.46 68.06 97 ALA D C 1
ATOM 13974 O O A ALA H 2 97 ? 177.297 158.726 108.454 0.54 66.81 97 ALA D O 1
ATOM 13975 O O B ALA H 2 97 ? 173.934 168.007 112.458 0.46 68.07 97 ALA D O 1
ATOM 13978 N N A ILE H 2 98 ? 179.215 159.389 109.432 0.54 68.53 98 ILE D N 1
ATOM 13979 N N B ILE H 2 98 ? 175.882 169.070 112.855 0.46 67.95 98 ILE D N 1
ATOM 13980 C CA A ILE H 2 98 ? 178.657 159.215 110.768 0.54 68.19 98 ILE D CA 1
ATOM 13981 C CA B ILE H 2 98 ? 175.819 168.826 114.294 0.46 69.63 98 ILE D CA 1
ATOM 13982 C C A ILE H 2 98 ? 177.559 160.241 111.026 0.54 68.04 98 ILE D C 1
ATOM 13983 C C B ILE H 2 98 ? 174.607 169.518 114.903 0.46 68.67 98 ILE D C 1
ATOM 13984 O O A ILE H 2 98 ? 176.538 159.928 111.647 0.54 67.62 98 ILE D O 1
ATOM 13985 O O B ILE H 2 98 ? 173.930 168.962 115.776 0.46 68.23 98 ILE D O 1
ATOM 13994 N N A GLN H 2 99 ? 177.732 161.471 110.533 0.54 68.91 99 GLN D N 1
ATOM 13995 N N B GLN H 2 99 ? 174.316 170.742 114.465 0.46 68.55 99 GLN D N 1
ATOM 13996 C CA A GLN H 2 99 ? 176.654 162.450 110.631 0.54 69.09 99 GLN D CA 1
ATOM 13997 C CA B GLN H 2 99 ? 173.097 171.418 114.889 0.46 68.14 99 GLN D CA 1
ATOM 13998 C C A GLN H 2 99 ? 175.417 161.972 109.884 0.54 68.85 99 GLN D C 1
ATOM 13999 C C B GLN H 2 99 ? 171.884 170.989 114.077 0.46 68.80 99 GLN D C 1
ATOM 14000 O O A GLN H 2 99 ? 174.292 162.097 110.384 0.54 68.74 99 GLN D O 1
ATOM 14001 O O B GLN H 2 99 ? 170.752 171.072 114.573 0.46 68.28 99 GLN D O 1
ATOM 14012 N N A GLY H 2 100 ? 175.608 161.410 108.689 0.54 68.64 100 GLY D N 1
ATOM 14013 N N B GLY H 2 100 ? 172.096 170.529 112.842 0.46 68.64 100 GLY D N 1
ATOM 14014 C CA A GLY H 2 100 ? 174.473 160.929 107.919 0.54 68.97 100 GLY D CA 1
ATOM 14015 C CA B GLY H 2 100 ? 170.981 170.053 112.041 0.46 67.80 100 GLY D CA 1
ATOM 14016 C C A GLY H 2 100 ? 173.725 159.812 108.620 0.54 68.22 100 GLY D C 1
ATOM 14017 C C B GLY H 2 100 ? 170.304 168.844 112.654 0.46 67.94 100 GLY D C 1
ATOM 14018 O O A GLY H 2 100 ? 172.495 159.832 108.706 0.54 68.19 100 GLY D O 1
ATOM 14019 O O B GLY H 2 100 ? 169.076 168.785 112.748 0.46 67.96 100 GLY D O 1
ATOM 14020 N N A VAL H 2 101 ? 174.459 158.828 109.145 0.54 67.23 101 VAL D N 1
ATOM 14021 N N B VAL H 2 101 ? 171.100 167.865 113.093 0.46 66.07 101 VAL D N 1
ATOM 14022 C CA A VAL H 2 101 ? 173.799 157.705 109.806 0.54 68.53 101 VAL D CA 1
ATOM 14023 C CA B VAL H 2 101 ? 170.531 166.690 113.746 0.46 65.69 101 VAL D CA 1
ATOM 14024 C C A VAL H 2 101 ? 173.137 158.161 111.103 0.54 67.42 101 VAL D C 1
ATOM 14025 C C B VAL H 2 101 ? 169.867 167.082 115.060 0.46 66.83 101 VAL D C 1
ATOM 14026 O O A VAL H 2 101 ? 172.048 157.692 111.453 0.54 65.98 101 VAL D O 1
ATOM 14027 O O B VAL H 2 101 ? 168.825 166.529 115.434 0.46 67.03 101 VAL D O 1
ATOM 14034 N N A LYS H 2 102 ? 173.767 159.091 111.829 0.54 67.79 102 LYS D N 1
ATOM 14035 N N B LYS H 2 102 ? 170.448 168.049 115.774 0.46 67.65 102 LYS D N 1
ATOM 14036 C CA A LYS H 2 102 ? 173.159 159.604 113.051 0.54 67.92 102 LYS D CA 1
ATOM 14037 C CA B LYS H 2 102 ? 169.844 168.530 117.011 0.46 66.97 102 LYS D CA 1
ATOM 14038 C C A LYS H 2 102 ? 171.866 160.352 112.753 0.54 67.44 102 LYS D C 1
ATOM 14039 C C B LYS H 2 102 ? 168.445 169.075 116.759 0.46 66.60 102 LYS D C 1
ATOM 14040 O O A LYS H 2 102 ? 170.860 160.162 113.443 0.54 66.35 102 LYS D O 1
ATOM 14041 O O B LYS H 2 102 ? 167.481 168.681 117.424 0.46 65.98 102 LYS D O 1
ATOM 14052 N N A VAL H 2 103 ? 171.866 161.195 111.719 0.54 66.75 103 VAL D N 1
ATOM 14053 N N B VAL H 2 103 ? 168.320 169.988 115.794 0.46 66.24 103 VAL D N 1
ATOM 14054 C CA A VAL H 2 103 ? 170.644 161.903 111.352 0.54 67.00 103 VAL D CA 1
ATOM 14055 C CA B VAL H 2 103 ? 167.018 170.579 115.500 0.46 65.83 103 VAL D CA 1
ATOM 14056 C C A VAL H 2 103 ? 169.572 160.917 110.902 0.54 66.99 103 VAL D C 1
ATOM 14057 C C B VAL H 2 103 ? 166.058 169.523 114.969 0.46 64.80 103 VAL D C 1
ATOM 14058 O O A VAL H 2 103 ? 168.395 161.053 111.258 0.54 65.97 103 VAL D O 1
ATOM 14059 O O B VAL H 2 103 ? 164.859 169.544 115.275 0.46 64.33 103 VAL D O 1
ATOM 14066 N N A GLY H 2 104 ? 169.961 159.905 110.123 0.54 67.98 104 GLY D N 1
ATOM 14067 N N B GLY H 2 104 ? 166.565 168.578 114.173 0.46 65.83 104 GLY D N 1
ATOM 14068 C CA A GLY H 2 104 ? 168.985 158.951 109.624 0.54 67.34 104 GLY D CA 1
ATOM 14069 C CA B GLY H 2 104 ? 165.699 167.559 113.607 0.46 67.08 104 GLY D CA 1
ATOM 14070 C C A GLY H 2 104 ? 168.365 158.096 110.713 0.54 66.31 104 GLY D C 1
ATOM 14071 C C B GLY H 2 104 ? 165.126 166.612 114.644 0.46 67.28 104 GLY D C 1
ATOM 14072 O O A GLY H 2 104 ? 167.167 157.801 110.671 0.54 66.40 104 GLY D O 1
ATOM 14073 O O B GLY H 2 104 ? 163.951 166.243 114.574 0.46 66.42 104 GLY D O 1
ATOM 14074 N N A MET H 2 105 ? 169.163 157.681 111.698 0.54 65.55 105 MET D N 1
ATOM 14075 N N B MET H 2 105 ? 165.941 166.202 115.615 0.46 66.29 105 MET D N 1
ATOM 14076 C CA A MET H 2 105 ? 168.701 156.767 112.735 0.54 66.20 105 MET D CA 1
ATOM 14077 C CA B MET H 2 105 ? 165.528 165.209 116.597 0.46 64.01 105 MET D CA 1
ATOM 14078 C C A MET H 2 105 ? 168.539 157.442 114.093 0.54 65.55 105 MET D C 1
ATOM 14079 C C B MET H 2 105 ? 165.059 165.813 117.916 0.46 63.47 105 MET D C 1
ATOM 14080 O O A MET H 2 105 ? 168.532 156.759 115.120 0.54 63.87 105 MET D O 1
ATOM 14081 O O B MET H 2 105 ? 164.643 165.063 118.804 0.46 63.88 105 MET D O 1
ATOM 14090 N N A MET H 2 106 ? 168.439 158.769 114.125 0.54 65.58 106 MET D N 1
ATOM 14091 N N B MET H 2 106 ? 165.112 167.137 118.072 0.46 62.96 106 MET D N 1
ATOM 14092 C CA A MET H 2 106 ? 168.050 159.457 115.348 0.54 63.69 106 MET D CA 1
ATOM 14093 C CA B MET H 2 106 ? 164.622 167.751 119.302 0.46 62.63 106 MET D CA 1
ATOM 14094 C C A MET H 2 106 ? 166.556 159.746 115.393 0.54 63.22 106 MET D C 1
ATOM 14095 C C B MET H 2 106 ? 163.121 167.542 119.464 0.46 61.95 106 MET D C 1
ATOM 14096 O O A MET H 2 106 ? 165.934 159.623 116.453 0.54 60.40 106 MET D O 1
ATOM 14097 O O B MET H 2 106 ? 162.646 167.155 120.537 0.46 61.24 106 MET D O 1
ATOM 14106 N N A GLY H 2 107 ? 165.970 160.123 114.260 0.54 60.37 107 GLY D N 1
ATOM 14107 N N B GLY H 2 107 ? 162.360 167.796 118.404 0.46 58.37 107 GLY D N 1
ATOM 14108 C CA A GLY H 2 107 ? 164.556 160.403 114.175 0.54 57.47 107 GLY D CA 1
ATOM 14109 C CA B GLY H 2 107 ? 160.919 167.704 118.444 0.46 57.39 107 GLY D CA 1
ATOM 14110 C C A GLY H 2 107 ? 163.692 159.204 114.510 0.54 56.26 107 GLY D C 1
ATOM 14111 C C B GLY H 2 107 ? 160.387 166.295 118.618 0.46 56.31 107 GLY D C 1
ATOM 14112 O O A GLY H 2 107 ? 162.918 159.222 115.472 0.54 55.69 107 GLY D O 1
ATOM 14113 O O B GLY H 2 107 ? 159.653 166.002 119.569 0.46 56.15 107 GLY D O 1
ATOM 14114 N N A PRO H 2 108 ? 163.788 158.142 113.704 0.54 58.47 108 PRO D N 1
ATOM 14115 N N B PRO H 2 108 ? 160.719 165.397 117.682 0.46 57.05 108 PRO D N 1
ATOM 14116 C CA A PRO H 2 108 ? 163.024 156.922 114.016 0.54 58.76 108 PRO D CA 1
ATOM 14117 C CA B PRO H 2 108 ? 160.199 164.023 117.783 0.46 58.09 108 PRO D CA 1
ATOM 14118 C C A PRO H 2 108 ? 163.374 156.312 115.360 0.54 58.49 108 PRO D C 1
ATOM 14119 C C B PRO H 2 108 ? 160.573 163.316 119.073 0.46 57.90 108 PRO D C 1
ATOM 14120 O O A PRO H 2 108 ? 162.485 155.781 116.038 0.54 56.75 108 PRO D O 1
ATOM 14121 O O B PRO H 2 108 ? 159.738 162.596 119.631 0.46 58.10 108 PRO D O 1
ATOM 14128 N N A LEU H 2 109 ? 164.643 156.367 115.774 0.54 56.65 109 LEU D N 1
ATOM 14129 N N B LEU H 2 109 ? 161.794 163.503 119.578 0.46 54.24 109 LEU D N 1
ATOM 14130 C CA A LEU H 2 109 ? 164.997 155.826 117.081 0.54 55.72 109 LEU D CA 1
ATOM 14131 C CA B LEU H 2 109 ? 162.161 162.857 120.835 0.46 54.14 109 LEU D CA 1
ATOM 14132 C C A LEU H 2 109 ? 164.364 156.639 118.202 0.54 54.62 109 LEU D C 1
ATOM 14133 C C B LEU H 2 109 ? 161.387 163.448 122.006 0.46 54.30 109 LEU D C 1
ATOM 14134 O O A LEU H 2 109 ? 163.891 156.073 119.191 0.54 54.42 109 LEU D O 1
ATOM 14135 O O B LEU H 2 109 ? 160.888 162.710 122.863 0.46 54.58 109 LEU D O 1
ATOM 14144 N N A ALA H 2 110 ? 164.333 157.966 118.064 0.54 52.44 110 ALA D N 1
ATOM 14145 N N B ALA H 2 110 ? 161.274 164.778 122.059 0.46 54.60 110 ALA D N 1
ATOM 14146 C CA A ALA H 2 110 ? 163.617 158.780 119.040 0.54 52.76 110 ALA D CA 1
ATOM 14147 C CA B ALA H 2 110 ? 160.535 165.419 123.139 0.46 53.45 110 ALA D CA 1
ATOM 14148 C C A ALA H 2 110 ? 162.128 158.461 119.028 0.54 51.29 110 ALA D C 1
ATOM 14149 C C B ALA H 2 110 ? 159.048 165.111 123.075 0.46 51.40 110 ALA D C 1
ATOM 14150 O O A ALA H 2 110 ? 161.492 158.383 120.086 0.54 51.39 110 ALA D O 1
ATOM 14151 O O B ALA H 2 110 ? 158.346 165.286 124.076 0.46 50.40 110 ALA D O 1
ATOM 14154 N N A GLY H 2 111 ? 161.557 158.264 117.840 0.54 47.88 111 GLY D N 1
ATOM 14155 N N B GLY H 2 111 ? 158.551 164.670 121.925 0.46 48.28 111 GLY D N 1
ATOM 14156 C CA A GLY H 2 111 ? 160.137 157.997 117.711 0.54 46.68 111 GLY D CA 1
ATOM 14157 C CA B GLY H 2 111 ? 157.159 164.288 121.818 0.46 47.78 111 GLY D CA 1
ATOM 14158 C C A GLY H 2 111 ? 159.714 156.606 118.131 0.54 48.84 111 GLY D C 1
ATOM 14159 C C B GLY H 2 111 ? 156.929 162.821 122.113 0.46 48.25 111 GLY D C 1
ATOM 14160 O O A GLY H 2 111 ? 158.510 156.362 118.263 0.54 49.39 111 GLY D O 1
ATOM 14161 O O B GLY H 2 111 ? 155.895 162.448 122.671 0.46 47.02 111 GLY D O 1
ATOM 14162 N N A ILE H 2 112 ? 160.661 155.685 118.306 0.54 49.19 112 ILE D N 1
ATOM 14163 N N B ILE H 2 112 ? 157.900 161.976 121.752 0.46 49.78 112 ILE D N 1
ATOM 14164 C CA A ILE H 2 112 ? 160.339 154.389 118.898 0.54 46.83 112 ILE D CA 1
ATOM 14165 C CA B ILE H 2 112 ? 157.753 160.531 121.897 0.46 48.71 112 ILE D CA 1
ATOM 14166 C C A ILE H 2 112 ? 160.632 154.439 120.394 0.54 46.98 112 ILE D C 1
ATOM 14167 C C B ILE H 2 112 ? 158.275 160.008 123.227 0.46 47.58 112 ILE D C 1
ATOM 14168 O O A ILE H 2 112 ? 159.902 153.847 121.195 0.54 46.61 112 ILE D O 1
ATOM 14169 O O B ILE H 2 112 ? 158.029 158.837 123.559 0.46 45.68 112 ILE D O 1
ATOM 14178 N N A GLY H 2 113 ? 161.684 155.161 120.789 0.54 46.89 113 GLY D N 1
ATOM 14179 N N B GLY H 2 113 ? 158.986 160.827 124.000 0.46 47.06 113 GLY D N 1
ATOM 14180 C CA A GLY H 2 113 ? 162.018 155.250 122.201 0.54 44.14 113 GLY D CA 1
ATOM 14181 C CA B GLY H 2 113 ? 159.475 160.381 125.289 0.46 46.65 113 GLY D CA 1
ATOM 14182 C C A GLY H 2 113 ? 160.982 156.005 123.010 0.54 44.73 113 GLY D C 1
ATOM 14183 C C B GLY H 2 113 ? 158.875 161.110 126.475 0.46 45.19 113 GLY D C 1
ATOM 14184 O O A GLY H 2 113 ? 160.710 155.656 124.162 0.54 45.68 113 GLY D O 1
ATOM 14185 O O B GLY H 2 113 ? 159.112 160.726 127.622 0.46 44.25 113 GLY D O 1
ATOM 14186 N N A ASP H 2 114 ? 160.400 157.055 122.429 0.54 45.50 114 ASP D N 1
ATOM 14187 N N B ASP H 2 114 ? 158.099 162.158 126.222 0.46 46.58 114 ASP D N 1
ATOM 14188 C CA A ASP H 2 114 ? 159.408 157.845 123.157 0.54 45.76 114 ASP D CA 1
ATOM 14189 C CA B ASP H 2 114 ? 157.508 162.912 127.322 0.46 46.13 114 ASP D CA 1
ATOM 14190 C C A ASP H 2 114 ? 158.187 157.030 123.568 0.54 44.73 114 ASP D C 1
ATOM 14191 C C B ASP H 2 114 ? 156.326 162.163 127.936 0.46 43.81 114 ASP D C 1
ATOM 14192 O O A ASP H 2 114 ? 157.877 156.997 124.772 0.54 43.38 114 ASP D O 1
ATOM 14193 O O B ASP H 2 114 ? 156.329 161.925 129.151 0.46 44.66 114 ASP D O 1
ATOM 14202 N N A PRO H 2 115 ? 157.482 156.332 122.670 0.54 44.87 115 PRO D N 1
ATOM 14203 N N B PRO H 2 115 ? 155.303 161.765 127.163 0.46 44.03 115 PRO D N 1
ATOM 14204 C CA A PRO H 2 115 ? 156.257 155.636 123.079 0.54 46.45 115 PRO D CA 1
ATOM 14205 C CA B PRO H 2 115 ? 154.177 161.051 127.784 0.46 44.75 115 PRO D CA 1
ATOM 14206 C C A PRO H 2 115 ? 156.486 154.272 123.706 0.54 43.15 115 PRO D C 1
ATOM 14207 C C B PRO H 2 115 ? 154.500 159.623 128.183 0.46 42.24 115 PRO D C 1
ATOM 14208 O O A PRO H 2 115 ? 155.518 153.521 123.864 0.54 40.21 115 PRO D O 1
ATOM 14209 O O B PRO H 2 115 ? 153.758 159.046 128.988 0.46 41.85 115 PRO D O 1
ATOM 14216 N N A VAL H 2 116 ? 157.722 153.916 124.048 0.54 40.95 116 VAL D N 1
ATOM 14217 N N B VAL H 2 116 ? 155.573 159.034 127.647 0.46 42.93 116 VAL D N 1
ATOM 14218 C CA A VAL H 2 116 ? 157.979 152.663 124.749 0.54 39.06 116 VAL D CA 1
ATOM 14219 C CA B VAL H 2 116 ? 155.945 157.670 128.016 0.46 43.12 116 VAL D CA 1
ATOM 14220 C C A VAL H 2 116 ? 158.616 152.965 126.097 0.54 43.06 116 VAL D C 1
ATOM 14221 C C B VAL H 2 116 ? 156.924 157.624 129.177 0.46 43.34 116 VAL D C 1
ATOM 14222 O O A VAL H 2 116 ? 158.635 152.109 126.988 0.54 46.05 116 VAL D O 1
ATOM 14223 O O B VAL H 2 116 ? 157.159 156.544 129.732 0.46 44.31 116 VAL D O 1
ATOM 14230 N N A PHE H 2 117 ? 159.145 154.178 126.260 0.54 46.41 117 PHE D N 1
ATOM 14231 N N B PHE H 2 117 ? 157.497 158.763 129.569 0.46 43.75 117 PHE D N 1
ATOM 14232 C CA A PHE H 2 117 ? 159.783 154.575 127.507 0.54 43.13 117 PHE D CA 1
ATOM 14233 C CA B PHE H 2 117 ? 158.412 158.818 130.701 0.46 44.60 117 PHE D CA 1
ATOM 14234 C C A PHE H 2 117 ? 159.050 155.712 128.207 0.54 42.69 117 PHE D C 1
ATOM 14235 C C B PHE H 2 117 ? 157.953 159.759 131.807 0.46 45.60 117 PHE D C 1
ATOM 14236 O O A PHE H 2 117 ? 158.665 155.567 129.370 0.54 44.46 117 PHE D O 1
ATOM 14237 O O B PHE H 2 117 ? 158.627 159.845 132.839 0.46 45.89 117 PHE D O 1
ATOM 14252 N N A TRP H 2 118 ? 158.841 156.848 127.535 0.54 44.66 118 TRP D N 1
ATOM 14253 N N B TRP H 2 118 ? 156.838 160.468 131.629 0.46 46.66 118 TRP D N 1
ATOM 14254 C CA A TRP H 2 118 ? 158.290 158.004 128.236 0.54 44.59 118 TRP D CA 1
ATOM 14255 C CA B TRP H 2 118 ? 156.349 161.357 132.675 0.46 46.39 118 TRP D CA 1
ATOM 14256 C C A TRP H 2 118 ? 156.826 157.795 128.594 0.54 43.40 118 TRP D C 1
ATOM 14257 C C B TRP H 2 118 ? 154.904 161.043 133.037 0.46 44.13 118 TRP D C 1
ATOM 14258 O O A TRP H 2 118 ? 156.375 158.227 129.660 0.54 44.27 118 TRP D O 1
ATOM 14259 O O B TRP H 2 118 ? 154.500 161.193 134.194 0.46 44.70 118 TRP D O 1
ATOM 14280 N N A PHE H 2 119 ? 156.067 157.142 127.717 0.54 43.68 119 PHE D N 1
ATOM 14281 N N B PHE H 2 119 ? 154.116 160.610 132.054 0.46 40.06 119 PHE D N 1
ATOM 14282 C CA A PHE H 2 119 ? 154.620 157.069 127.861 0.54 43.68 119 PHE D CA 1
ATOM 14283 C CA B PHE H 2 119 ? 152.698 160.358 132.255 0.46 40.26 119 PHE D CA 1
ATOM 14284 C C A PHE H 2 119 ? 154.091 155.641 127.883 0.54 42.44 119 PHE D C 1
ATOM 14285 C C B PHE H 2 119 ? 152.303 158.903 132.044 0.46 42.84 119 PHE D C 1
ATOM 14286 O O A PHE H 2 119 ? 152.871 155.444 127.824 0.54 41.20 119 PHE D O 1
ATOM 14287 O O B PHE H 2 119 ? 151.115 158.579 132.161 0.46 42.89 119 PHE D O 1
ATOM 14302 N N A THR H 2 120 ? 154.964 154.640 127.967 0.54 42.06 120 THR D N 1
ATOM 14303 N N B THR H 2 120 ? 153.250 158.020 131.731 0.46 41.90 120 THR D N 1
ATOM 14304 C CA A THR H 2 120 ? 154.532 153.250 128.041 0.54 43.01 120 THR D CA 1
ATOM 14305 C CA B THR H 2 120 ? 152.971 156.596 131.613 0.46 40.80 120 THR D CA 1
ATOM 14306 C C A THR H 2 120 ? 154.979 152.560 129.319 0.54 42.47 120 THR D C 1
ATOM 14307 C C B THR H 2 120 ? 153.681 155.789 132.691 0.46 39.46 120 THR D C 1
ATOM 14308 O O A THR H 2 120 ? 154.158 151.926 129.990 0.54 41.09 120 THR D O 1
ATOM 14309 O O B THR H 2 120 ? 153.031 155.081 133.463 0.46 40.00 120 THR D O 1
ATOM 14316 N N A VAL H 2 121 ? 156.253 152.660 129.681 0.54 41.25 121 VAL D N 1
ATOM 14317 N N B VAL H 2 121 ? 155.007 155.892 132.776 0.46 39.99 121 VAL D N 1
ATOM 14318 C CA A VAL H 2 121 ? 156.758 152.024 130.890 0.54 40.58 121 VAL D CA 1
ATOM 14319 C CA B VAL H 2 121 ? 155.731 155.081 133.746 0.46 41.25 121 VAL D CA 1
ATOM 14320 C C A VAL H 2 121 ? 156.843 153.007 132.051 0.54 41.07 121 VAL D C 1
ATOM 14321 C C B VAL H 2 121 ? 155.648 155.688 135.140 0.46 41.02 121 VAL D C 1
ATOM 14322 O O A VAL H 2 121 ? 156.606 152.629 133.197 0.54 44.57 121 VAL D O 1
ATOM 14323 O O B VAL H 2 121 ? 155.609 154.955 136.134 0.46 41.08 121 VAL D O 1
ATOM 14330 N N A ARG H 2 122 ? 157.179 154.268 131.780 0.54 42.29 122 ARG D N 1
ATOM 14331 N N B ARG H 2 122 ? 155.624 157.015 135.248 0.46 43.92 122 ARG D N 1
ATOM 14332 C CA A ARG H 2 122 ? 157.265 155.251 132.858 0.54 42.82 122 ARG D CA 1
ATOM 14333 C CA B ARG H 2 122 ? 155.546 157.635 136.569 0.46 42.67 122 ARG D CA 1
ATOM 14334 C C A ARG H 2 122 ? 155.926 155.494 133.544 0.54 41.05 122 ARG D C 1
ATOM 14335 C C B ARG H 2 122 ? 154.237 157.334 137.286 0.46 41.71 122 ARG D C 1
ATOM 14336 O O A ARG H 2 122 ? 155.879 155.437 134.786 0.54 40.33 122 ARG D O 1
ATOM 14337 O O B ARG H 2 122 ? 154.289 156.935 138.462 0.46 42.91 122 ARG D O 1
ATOM 14352 N N A PRO H 2 123 ? 154.822 155.775 132.836 0.54 39.76 123 PRO D N 1
ATOM 14353 N N B PRO H 2 123 ? 153.051 157.511 136.683 0.46 38.95 123 PRO D N 1
ATOM 14354 C CA A PRO H 2 123 ? 153.552 155.966 133.555 0.54 39.58 123 PRO D CA 1
ATOM 14355 C CA B PRO H 2 123 ? 151.827 157.133 137.413 0.46 39.27 123 PRO D CA 1
ATOM 14356 C C A PRO H 2 123 ? 153.087 154.727 134.295 0.54 41.98 123 PRO D C 1
ATOM 14357 C C B PRO H 2 123 ? 151.779 155.665 137.805 0.46 39.79 123 PRO D C 1
ATOM 14358 O O A PRO H 2 123 ? 152.575 154.846 135.411 0.54 43.18 123 PRO D O 1
ATOM 14359 O O B PRO H 2 123 ? 151.355 155.354 138.922 0.46 41.03 123 PRO D O 1
ATOM 14366 N N A ILE H 2 124 ? 153.266 153.534 133.723 0.54 40.84 124 ILE D N 1
ATOM 14367 N N B ILE H 2 124 ? 152.222 154.751 136.938 0.46 39.26 124 ILE D N 1
ATOM 14368 C CA A ILE H 2 124 ? 152.787 152.329 134.395 0.54 37.35 124 ILE D CA 1
ATOM 14369 C CA B ILE H 2 124 ? 152.130 153.333 137.281 0.46 38.61 124 ILE D CA 1
ATOM 14370 C C A ILE H 2 124 ? 153.643 152.014 135.618 0.54 37.83 124 ILE D C 1
ATOM 14371 C C B ILE H 2 124 ? 153.114 152.986 138.391 0.46 40.71 124 ILE D C 1
ATOM 14372 O O A ILE H 2 124 ? 153.128 151.573 136.650 0.54 37.97 124 ILE D O 1
ATOM 14373 O O B ILE H 2 124 ? 152.773 152.258 139.333 0.46 41.94 124 ILE D O 1
ATOM 14382 N N A VAL H 2 125 ? 154.957 152.238 135.531 0.54 38.78 125 VAL D N 1
ATOM 14383 N N B VAL H 2 125 ? 154.339 153.512 138.316 0.46 40.86 125 VAL D N 1
ATOM 14384 C CA A VAL H 2 125 ? 155.819 152.015 136.687 0.54 39.82 125 VAL D CA 1
ATOM 14385 C CA B VAL H 2 125 ? 155.324 153.228 139.353 0.46 40.54 125 VAL D CA 1
ATOM 14386 C C A VAL H 2 125 ? 155.505 153.019 137.787 0.54 40.17 125 VAL D C 1
ATOM 14387 C C B VAL H 2 125 ? 154.884 153.829 140.682 0.46 38.77 125 VAL D C 1
ATOM 14388 O O A VAL H 2 125 ? 155.396 152.657 138.966 0.54 41.27 125 VAL D O 1
ATOM 14389 O O B VAL H 2 125 ? 155.007 153.195 141.736 0.46 37.83 125 VAL D O 1
ATOM 14396 N N A GLY H 2 126 ? 155.335 154.292 137.425 0.54 38.55 126 GLY D N 1
ATOM 14397 N N B GLY H 2 126 ? 154.344 155.049 140.654 0.46 38.77 126 GLY D N 1
ATOM 14398 C CA A GLY H 2 126 ? 154.924 155.273 138.414 0.54 39.91 126 GLY D CA 1
ATOM 14399 C CA B GLY H 2 126 ? 153.829 155.643 141.874 0.46 38.41 126 GLY D CA 1
ATOM 14400 C C A GLY H 2 126 ? 153.576 154.944 139.023 0.54 39.86 126 GLY D C 1
ATOM 14401 C C B GLY H 2 126 ? 152.662 154.871 142.455 0.46 35.63 126 GLY D C 1
ATOM 14402 O O A GLY H 2 126 ? 153.355 155.158 140.215 0.54 40.55 126 GLY D O 1
ATOM 14403 O O B GLY H 2 126 ? 152.576 154.685 143.669 0.46 39.31 126 GLY D O 1
ATOM 14404 N N A ALA H 2 127 ? 152.667 154.394 138.217 0.54 38.59 127 ALA D N 1
ATOM 14405 N N B ALA H 2 127 ? 151.755 154.400 141.601 0.46 35.86 127 ALA D N 1
ATOM 14406 C CA A ALA H 2 127 ? 151.342 154.047 138.713 0.54 38.41 127 ALA D CA 1
ATOM 14407 C CA B ALA H 2 127 ? 150.584 153.676 142.073 0.46 38.89 127 ALA D CA 1
ATOM 14408 C C A ALA H 2 127 ? 151.394 152.874 139.682 0.54 40.03 127 ALA D C 1
ATOM 14409 C C B ALA H 2 127 ? 150.912 152.271 142.552 0.46 40.68 127 ALA D C 1
ATOM 14410 O O A ALA H 2 127 ? 150.717 152.890 140.713 0.54 40.58 127 ALA D O 1
ATOM 14411 O O B ALA H 2 127 ? 150.133 151.702 143.324 0.46 38.38 127 ALA D O 1
ATOM 14414 N N A ILE H 2 128 ? 152.171 151.836 139.367 0.54 40.23 128 ILE D N 1
ATOM 14415 N N B ILE H 2 128 ? 152.030 151.693 142.113 0.46 40.43 128 ILE D N 1
ATOM 14416 C CA A ILE H 2 128 ? 152.272 150.717 140.302 0.54 37.87 128 ILE D CA 1
ATOM 14417 C CA B ILE H 2 128 ? 152.454 150.401 142.642 0.46 38.57 128 ILE D CA 1
ATOM 14418 C C A ILE H 2 128 ? 153.041 151.133 141.547 0.54 39.50 128 ILE D C 1
ATOM 14419 C C B ILE H 2 128 ? 153.424 150.535 143.814 0.46 38.03 128 ILE D C 1
ATOM 14420 O O A ILE H 2 128 ? 152.855 150.550 142.621 0.54 38.49 128 ILE D O 1
ATOM 14421 O O B ILE H 2 128 ? 153.633 149.553 144.542 0.46 36.38 128 ILE D O 1
ATOM 14430 N N A ALA H 2 129 ? 153.909 152.142 141.436 0.54 38.86 129 ALA D N 1
ATOM 14431 N N B ALA H 2 129 ? 154.017 151.712 144.022 0.46 42.54 129 ALA D N 1
ATOM 14432 C CA A ALA H 2 129 ? 154.614 152.635 142.614 0.54 40.69 129 ALA D CA 1
ATOM 14433 C CA B ALA H 2 129 ? 154.911 151.914 145.156 0.46 41.72 129 ALA D CA 1
ATOM 14434 C C A ALA H 2 129 ? 153.707 153.496 143.487 0.54 42.66 129 ALA D C 1
ATOM 14435 C C B ALA H 2 129 ? 154.204 152.516 146.365 0.46 41.57 129 ALA D C 1
ATOM 14436 O O A ALA H 2 129 ? 153.837 153.492 144.717 0.54 44.83 129 ALA D O 1
ATOM 14437 O O B ALA H 2 129 ? 154.539 152.178 147.505 0.46 44.45 129 ALA D O 1
ATOM 14440 N N A ALA H 2 130 ? 152.791 154.243 142.873 0.54 36.25 130 ALA D N 1
ATOM 14441 N N B ALA H 2 130 ? 153.241 153.410 146.148 0.46 39.89 130 ALA D N 1
ATOM 14442 C CA A ALA H 2 130 ? 151.942 155.183 143.591 0.54 37.95 130 ALA D CA 1
ATOM 14443 C CA B ALA H 2 130 ? 152.470 154.004 147.228 0.46 38.75 130 ALA D CA 1
ATOM 14444 C C A ALA H 2 130 ? 150.533 154.661 143.847 0.54 39.20 130 ALA D C 1
ATOM 14445 C C B ALA H 2 130 ? 151.214 153.213 147.560 0.46 38.86 130 ALA D C 1
ATOM 14446 O O A ALA H 2 130 ? 149.705 155.401 144.387 0.54 39.88 130 ALA D O 1
ATOM 14447 O O B ALA H 2 130 ? 150.493 153.587 148.491 0.46 41.27 130 ALA D O 1
ATOM 14450 N N A SER H 2 131 ? 150.234 153.421 143.461 0.54 39.37 131 SER D N 1
ATOM 14451 N N B SER H 2 131 ? 150.925 152.145 146.814 0.46 36.40 131 SER D N 1
ATOM 14452 C CA A SER H 2 131 ? 148.947 152.813 143.776 0.54 36.97 131 SER D CA 1
ATOM 14453 C CA B SER H 2 131 ? 149.816 151.271 147.181 0.46 39.24 131 SER D CA 1
ATOM 14454 C C A SER H 2 131 ? 148.994 152.065 145.102 0.54 37.69 131 SER D C 1
ATOM 14455 C C B SER H 2 131 ? 150.129 150.506 148.458 0.46 39.14 131 SER D C 1
ATOM 14456 O O A SER H 2 131 ? 148.121 152.251 145.955 0.54 38.39 131 SER D O 1
ATOM 14457 O O B SER H 2 131 ? 149.236 150.253 149.276 0.46 39.39 131 SER D O 1
ATOM 14462 N N A LEU H 2 132 ? 150.006 151.216 145.288 0.54 40.88 132 LEU D N 1
ATOM 14463 N N B LEU H 2 132 ? 151.390 150.130 148.646 0.46 38.93 132 LEU D N 1
ATOM 14464 C CA A LEU H 2 132 ? 150.229 150.600 146.587 0.54 42.66 132 LEU D CA 1
ATOM 14465 C CA B LEU H 2 132 ? 151.825 149.428 149.843 0.46 39.08 132 LEU D CA 1
ATOM 14466 C C A LEU H 2 132 ? 150.673 151.610 147.633 0.54 38.31 132 LEU D C 1
ATOM 14467 C C B LEU H 2 132 ? 152.346 150.372 150.918 0.46 40.93 132 LEU D C 1
ATOM 14468 O O A LEU H 2 132 ? 150.670 151.285 148.824 0.54 40.45 132 LEU D O 1
ATOM 14469 O O B LEU H 2 132 ? 152.871 149.903 151.934 0.46 40.35 132 LEU D O 1
ATOM 14478 N N A ALA H 2 133 ? 151.045 152.819 147.217 0.54 37.43 133 ALA D N 1
ATOM 14479 N N B ALA H 2 133 ? 152.218 151.683 150.720 0.46 41.22 133 ALA D N 1
ATOM 14480 C CA A ALA H 2 133 ? 151.418 153.896 148.120 0.54 39.96 133 ALA D CA 1
ATOM 14481 C CA B ALA H 2 133 ? 152.575 152.660 151.739 0.46 40.41 133 ALA D CA 1
ATOM 14482 C C A ALA H 2 133 ? 150.213 154.657 148.657 0.54 40.56 133 ALA D C 1
ATOM 14483 C C B ALA H 2 133 ? 151.410 153.008 152.654 0.46 41.24 133 ALA D C 1
ATOM 14484 O O A ALA H 2 133 ? 150.394 155.631 149.396 0.54 41.08 133 ALA D O 1
ATOM 14485 O O B ALA H 2 133 ? 151.579 153.835 153.556 0.46 44.56 133 ALA D O 1
ATOM 14488 N N A THR H 2 134 ? 148.997 154.241 148.297 0.54 41.79 134 THR D N 1
ATOM 14489 N N B THR H 2 134 ? 150.238 152.407 152.441 0.46 40.96 134 THR D N 1
ATOM 14490 C CA A THR H 2 134 ? 147.801 154.936 148.765 0.54 40.46 134 THR D CA 1
ATOM 14491 C CA B THR H 2 134 ? 149.094 152.657 153.310 0.46 41.23 134 THR D CA 1
ATOM 14492 C C A THR H 2 134 ? 147.672 154.860 150.281 0.54 40.13 134 THR D C 1
ATOM 14493 C C B THR H 2 134 ? 149.298 152.095 154.710 0.46 41.81 134 THR D C 1
ATOM 14494 O O A THR H 2 134 ? 147.309 155.848 150.930 0.54 40.08 134 THR D O 1
ATOM 14495 O O B THR H 2 134 ? 148.638 152.550 155.650 0.46 41.47 134 THR D O 1
ATOM 14502 N N A GLY H 2 135 ? 147.959 153.699 150.861 0.54 42.60 135 GLY D N 1
ATOM 14503 N N B GLY H 2 135 ? 150.179 151.112 154.867 0.46 42.79 135 GLY D N 1
ATOM 14504 C CA A GLY H 2 135 ? 147.850 153.526 152.295 0.54 41.77 135 GLY D CA 1
ATOM 14505 C CA B GLY H 2 135 ? 150.524 150.564 156.161 0.46 41.90 135 GLY D CA 1
ATOM 14506 C C A GLY H 2 135 ? 149.119 153.893 153.033 0.54 41.20 135 GLY D C 1
ATOM 14507 C C B GLY H 2 135 ? 151.825 151.070 156.740 0.46 40.62 135 GLY D C 1
ATOM 14508 O O A GLY H 2 135 ? 149.445 153.290 154.060 0.54 41.93 135 GLY D O 1
ATOM 14509 O O B GLY H 2 135 ? 152.279 150.536 157.759 0.46 42.90 135 GLY D O 1
ATOM 14510 N N A GLY H 2 136 ? 149.842 154.883 152.517 0.54 41.73 136 GLY D N 1
ATOM 14511 N N B GLY H 2 136 ? 152.439 152.081 156.134 0.46 40.20 136 GLY D N 1
ATOM 14512 C CA A GLY H 2 136 ? 151.084 155.305 153.143 0.54 42.69 136 GLY D CA 1
ATOM 14513 C CA B GLY H 2 136 ? 153.710 152.592 156.612 0.46 41.65 136 GLY D CA 1
ATOM 14514 C C A GLY H 2 136 ? 152.135 154.219 153.195 0.54 44.30 136 GLY D C 1
ATOM 14515 C C B GLY H 2 136 ? 154.854 151.612 156.486 0.46 41.95 136 GLY D C 1
ATOM 14516 O O A GLY H 2 136 ? 152.843 154.090 154.201 0.54 46.73 136 GLY D O 1
ATOM 14517 O O B GLY H 2 136 ? 155.744 151.589 157.346 0.46 44.77 136 GLY D O 1
ATOM 14518 N N A SER H 2 137 ? 152.248 153.427 152.131 0.54 40.99 137 SER D N 1
ATOM 14519 N N B SER H 2 137 ? 154.855 150.799 155.434 0.46 41.50 137 SER D N 1
ATOM 14520 C CA A SER H 2 137 ? 153.215 152.339 152.111 0.54 41.63 137 SER D CA 1
ATOM 14521 C CA B SER H 2 137 ? 155.923 149.832 155.237 0.46 41.59 137 SER D CA 1
ATOM 14522 C C A SER H 2 137 ? 154.634 152.885 152.197 0.54 42.56 137 SER D C 1
ATOM 14523 C C B SER H 2 137 ? 157.230 150.538 154.894 0.46 43.81 137 SER D C 1
ATOM 14524 O O A SER H 2 137 ? 154.990 153.840 151.502 0.54 42.82 137 SER D O 1
ATOM 14525 O O B SER H 2 137 ? 157.247 151.583 154.239 0.46 44.28 137 SER D O 1
ATOM 14530 N N A ILE H 2 138 ? 155.443 152.273 153.063 0.54 44.72 138 ILE D N 1
ATOM 14531 N N B ILE H 2 138 ? 158.336 149.951 155.352 0.46 43.71 138 ILE D N 1
ATOM 14532 C CA A ILE H 2 138 ? 156.829 152.695 153.212 0.54 44.91 138 ILE D CA 1
ATOM 14533 C CA B ILE H 2 138 ? 159.646 150.556 155.136 0.46 44.01 138 ILE D CA 1
ATOM 14534 C C A ILE H 2 138 ? 157.719 152.109 152.126 0.54 46.54 138 ILE D C 1
ATOM 14535 C C B ILE H 2 138 ? 160.031 150.506 153.662 0.46 43.05 138 ILE D C 1
ATOM 14536 O O A ILE H 2 138 ? 158.803 152.643 151.863 0.54 45.76 138 ILE D O 1
ATOM 14537 O O B ILE H 2 138 ? 160.644 151.442 153.136 0.46 42.84 138 ILE D O 1
ATOM 14546 N N A ILE H 2 139 ? 157.294 151.020 151.484 0.54 46.89 139 ILE D N 1
ATOM 14547 N N B ILE H 2 139 ? 159.674 149.420 152.969 0.46 46.40 139 ILE D N 1
ATOM 14548 C CA A ILE H 2 139 ? 158.163 150.354 150.522 0.54 46.28 139 ILE D CA 1
ATOM 14549 C CA B ILE H 2 139 ? 160.105 149.227 151.585 0.46 47.22 139 ILE D CA 1
ATOM 14550 C C A ILE H 2 139 ? 158.240 151.123 149.209 0.54 45.81 139 ILE D C 1
ATOM 14551 C C B ILE H 2 139 ? 159.296 150.032 150.582 0.46 47.36 139 ILE D C 1
ATOM 14552 O O A ILE H 2 139 ? 159.269 151.072 148.531 0.54 47.96 139 ILE D O 1
ATOM 14553 O O B ILE H 2 139 ? 159.565 149.940 149.377 0.46 48.62 139 ILE D O 1
ATOM 14562 N N A ALA H 2 140 ? 157.194 151.879 148.862 0.54 45.64 140 ALA D N 1
ATOM 14563 N N B ALA H 2 140 ? 158.319 150.820 151.033 0.46 47.73 140 ALA D N 1
ATOM 14564 C CA A ALA H 2 140 ? 157.058 152.420 147.508 0.54 49.02 140 ALA D CA 1
ATOM 14565 C CA B ALA H 2 140 ? 157.494 151.580 150.094 0.46 45.68 140 ALA D CA 1
ATOM 14566 C C A ALA H 2 140 ? 158.278 153.189 147.007 0.54 50.32 140 ALA D C 1
ATOM 14567 C C B ALA H 2 140 ? 158.298 152.572 149.261 0.46 46.74 140 ALA D C 1
ATOM 14568 O O A ALA H 2 140 ? 158.672 152.977 145.846 0.54 49.03 140 ALA D O 1
ATOM 14569 O O B ALA H 2 140 ? 158.135 152.576 148.028 0.46 50.19 140 ALA D O 1
ATOM 14572 N N A PRO H 2 141 ? 158.915 154.090 147.788 0.54 51.02 141 PRO D N 1
ATOM 14573 N N B PRO H 2 141 ? 159.169 153.427 149.833 0.46 48.56 141 PRO D N 1
ATOM 14574 C CA A PRO H 2 141 ? 160.088 154.800 147.253 0.54 50.57 141 PRO D CA 1
ATOM 14575 C CA B PRO H 2 141 ? 159.980 154.300 148.974 0.46 50.75 141 PRO D CA 1
ATOM 14576 C C A PRO H 2 141 ? 161.242 153.870 146.909 0.54 51.48 141 PRO D C 1
ATOM 14577 C C B PRO H 2 141 ? 161.168 153.565 148.376 0.46 50.52 141 PRO D C 1
ATOM 14578 O O A PRO H 2 141 ? 161.828 153.966 145.824 0.54 51.77 141 PRO D O 1
ATOM 14579 O O B PRO H 2 141 ? 161.710 153.969 147.340 0.46 52.16 141 PRO D O 1
ATOM 14586 N N A LEU H 2 142 ? 161.575 152.963 147.831 0.54 50.94 142 LEU D N 1
ATOM 14587 N N B LEU H 2 142 ? 161.583 152.484 149.038 0.46 50.05 142 LEU D N 1
ATOM 14588 C CA A LEU H 2 142 ? 162.658 152.019 147.580 0.54 51.75 142 LEU D CA 1
ATOM 14589 C CA B LEU H 2 142 ? 162.708 151.693 148.553 0.46 51.17 142 LEU D CA 1
ATOM 14590 C C A LEU H 2 142 ? 162.309 151.080 146.433 0.54 51.59 142 LEU D C 1
ATOM 14591 C C B LEU H 2 142 ? 162.394 151.071 147.199 0.46 51.84 142 LEU D C 1
ATOM 14592 O O A LEU H 2 142 ? 163.181 150.695 145.645 0.54 52.29 142 LEU D O 1
ATOM 14593 O O B LEU H 2 142 ? 163.234 151.068 146.293 0.46 52.54 142 LEU D O 1
ATOM 14602 N N A PHE H 2 143 ? 161.034 150.704 146.322 0.54 50.96 143 PHE D N 1
ATOM 14603 N N B PHE H 2 143 ? 161.180 150.537 147.045 0.46 51.36 143 PHE D N 1
ATOM 14604 C CA A PHE H 2 143 ? 160.598 149.866 145.213 0.54 50.81 143 PHE D CA 1
ATOM 14605 C CA B PHE H 2 143 ? 160.780 149.957 145.767 0.46 50.95 143 PHE D CA 1
ATOM 14606 C C A PHE H 2 143 ? 160.795 150.581 143.885 0.54 52.08 143 PHE D C 1
ATOM 14607 C C B PHE H 2 143 ? 160.760 151.014 144.673 0.46 51.76 143 PHE D C 1
ATOM 14608 O O A PHE H 2 143 ? 161.241 149.974 142.907 0.54 51.96 143 PHE D O 1
ATOM 14609 O O B PHE H 2 143 ? 161.210 150.766 143.548 0.46 53.28 143 PHE D O 1
ATOM 14624 N N A PHE H 2 144 ? 160.461 151.873 143.831 0.54 53.27 144 PHE D N 1
ATOM 14625 N N B PHE H 2 144 ? 160.236 152.201 144.988 0.46 51.56 144 PHE D N 1
ATOM 14626 C CA A PHE H 2 144 ? 160.692 152.643 142.613 0.54 52.08 144 PHE D CA 1
ATOM 14627 C CA B PHE H 2 144 ? 160.228 153.309 144.039 0.46 52.31 144 PHE D CA 1
ATOM 14628 C C A PHE H 2 144 ? 162.180 152.736 142.300 0.54 52.09 144 PHE D C 1
ATOM 14629 C C B PHE H 2 144 ? 161.641 153.646 143.580 0.46 51.37 144 PHE D C 1
ATOM 14630 O O A PHE H 2 144 ? 162.594 152.575 141.146 0.54 51.00 144 PHE D O 1
ATOM 14631 O O B PHE H 2 144 ? 161.926 153.706 142.379 0.46 52.32 144 PHE D O 1
ATOM 14646 N N A PHE H 2 145 ? 163.000 152.996 143.323 0.54 53.31 145 PHE D N 1
ATOM 14647 N N B PHE H 2 145 ? 162.542 153.861 144.541 0.46 52.00 145 PHE D N 1
ATOM 14648 C CA A PHE H 2 145 ? 164.448 153.014 143.130 0.54 52.76 145 PHE D CA 1
ATOM 14649 C CA B PHE H 2 145 ? 163.912 154.239 144.212 0.46 51.51 145 PHE D CA 1
ATOM 14650 C C A PHE H 2 145 ? 164.943 151.709 142.523 0.54 53.44 145 PHE D C 1
ATOM 14651 C C B PHE H 2 145 ? 164.627 153.145 143.432 0.46 52.52 145 PHE D C 1
ATOM 14652 O O A PHE H 2 145 ? 165.749 151.713 141.586 0.54 53.32 145 PHE D O 1
ATOM 14653 O O B PHE H 2 145 ? 165.424 153.443 142.535 0.46 52.73 145 PHE D O 1
ATOM 14668 N N A ILE H 2 146 ? 164.470 150.579 143.047 0.54 54.89 146 ILE D N 1
ATOM 14669 N N B ILE H 2 146 ? 164.366 151.879 143.759 0.46 52.70 146 ILE D N 1
ATOM 14670 C CA A ILE H 2 146 ? 164.934 149.287 142.558 0.54 55.36 146 ILE D CA 1
ATOM 14671 C CA B ILE H 2 146 ? 165.021 150.784 143.055 0.46 54.09 146 ILE D CA 1
ATOM 14672 C C A ILE H 2 146 ? 164.417 149.000 141.152 0.54 54.33 146 ILE D C 1
ATOM 14673 C C B ILE H 2 146 ? 164.507 150.653 141.626 0.46 53.77 146 ILE D C 1
ATOM 14674 O O A ILE H 2 146 ? 165.156 148.470 140.316 0.54 54.32 146 ILE D O 1
ATOM 14675 O O B ILE H 2 146 ? 165.302 150.499 140.692 0.46 52.61 146 ILE D O 1
ATOM 14684 N N A VAL H 2 147 ? 163.168 149.343 140.854 0.54 53.83 147 VAL D N 1
ATOM 14685 N N B VAL H 2 147 ? 163.193 150.724 141.419 0.46 53.63 147 VAL D N 1
ATOM 14686 C CA A VAL H 2 147 ? 162.537 148.936 139.606 0.54 53.34 147 VAL D CA 1
ATOM 14687 C CA B VAL H 2 147 ? 162.627 150.400 140.114 0.46 53.88 147 VAL D CA 1
ATOM 14688 C C A VAL H 2 147 ? 162.929 149.844 138.447 0.54 55.17 147 VAL D C 1
ATOM 14689 C C B VAL H 2 147 ? 162.732 151.590 139.166 0.46 53.70 147 VAL D C 1
ATOM 14690 O O A VAL H 2 147 ? 162.982 149.394 137.302 0.54 55.90 147 VAL D O 1
ATOM 14691 O O B VAL H 2 147 ? 162.887 151.407 137.953 0.46 53.57 147 VAL D O 1
ATOM 14698 N N A TRP H 2 148 ? 163.220 151.119 138.708 0.54 54.18 148 TRP D N 1
ATOM 14699 N N B TRP H 2 148 ? 162.659 152.817 139.694 0.46 52.46 148 TRP D N 1
ATOM 14700 C CA A TRP H 2 148 ? 163.504 152.030 137.607 0.54 52.67 148 TRP D CA 1
ATOM 14701 C CA B TRP H 2 148 ? 162.784 153.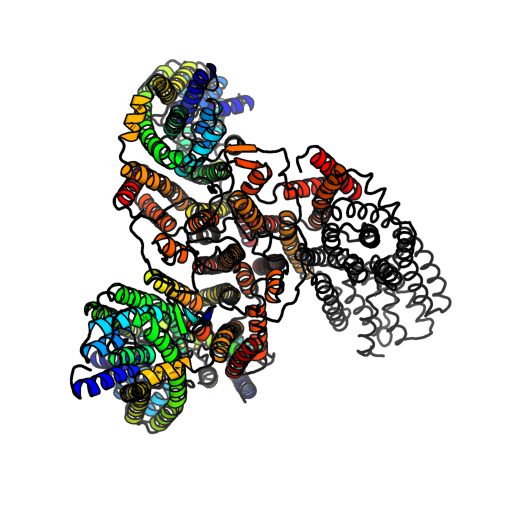986 138.830 0.46 51.53 148 TRP D CA 1
ATOM 14702 C C A TRP H 2 148 ? 164.998 152.165 137.338 0.54 54.11 148 TRP D C 1
ATOM 14703 C C B TRP H 2 148 ? 164.207 154.140 138.314 0.46 52.92 148 TRP D C 1
ATOM 14704 O O A TRP H 2 148 ? 165.438 152.034 136.193 0.54 53.66 148 TRP D O 1
ATOM 14705 O O B TRP H 2 148 ? 164.424 154.337 137.113 0.46 57.32 148 TRP D O 1
ATOM 14726 N N A ASN H 2 149 ? 165.790 152.437 138.376 0.54 56.52 149 ASN D N 1
ATOM 14727 N N B ASN H 2 149 ? 165.192 154.055 139.209 0.46 53.69 149 ASN D N 1
ATOM 14728 C CA A ASN H 2 149 ? 167.220 152.629 138.173 0.54 56.67 149 ASN D CA 1
ATOM 14729 C CA B ASN H 2 149 ? 166.578 154.222 138.797 0.46 54.40 149 ASN D CA 1
ATOM 14730 C C A ASN H 2 149 ? 167.923 151.351 137.735 0.54 57.51 149 ASN D C 1
ATOM 14731 C C B ASN H 2 149 ? 167.057 153.087 137.906 0.46 56.30 149 ASN D C 1
ATOM 14732 O O A ASN H 2 149 ? 168.985 151.430 137.109 0.54 57.35 149 ASN D O 1
ATOM 14733 O O B ASN H 2 149 ? 167.914 153.315 137.048 0.46 57.68 149 ASN D O 1
ATOM 14742 N N A ALA H 2 150 ? 167.365 150.180 138.047 0.54 58.05 150 ALA D N 1
ATOM 14743 N N B ALA H 2 150 ? 166.528 151.876 138.086 0.46 57.61 150 ALA D N 1
ATOM 14744 C CA A ALA H 2 150 ? 167.918 148.939 137.521 0.54 58.52 150 ALA D CA 1
ATOM 14745 C CA B ALA H 2 150 ? 166.886 150.782 137.190 0.46 57.19 150 ALA D CA 1
ATOM 14746 C C A ALA H 2 150 ? 167.484 148.677 136.087 0.54 58.58 150 ALA D C 1
ATOM 14747 C C B ALA H 2 150 ? 166.448 151.084 135.763 0.46 56.03 150 ALA D C 1
ATOM 14748 O O A ALA H 2 150 ? 168.118 147.870 135.396 0.54 59.45 150 ALA D O 1
ATOM 14749 O O B ALA H 2 150 ? 167.232 150.938 134.819 0.46 55.79 150 ALA D O 1
ATOM 14752 N N A ILE H 2 151 ? 166.430 149.350 135.620 0.54 57.76 151 ILE D N 1
ATOM 14753 N N B ILE H 2 151 ? 165.200 151.525 135.591 0.46 55.87 151 ILE D N 1
ATOM 14754 C CA A ILE H 2 151 ? 166.023 149.194 134.228 0.54 58.85 151 ILE D CA 1
ATOM 14755 C CA B ILE H 2 151 ? 164.703 151.870 134.260 0.46 57.20 151 ILE D CA 1
ATOM 14756 C C A ILE H 2 151 ? 167.096 149.756 133.304 0.54 59.19 151 ILE D C 1
ATOM 14757 C C B ILE H 2 151 ? 165.486 153.046 133.691 0.46 55.74 151 ILE D C 1
ATOM 14758 O O A ILE H 2 151 ? 167.333 149.226 132.212 0.54 60.18 151 ILE D O 1
ATOM 14759 O O B ILE H 2 151 ? 165.908 153.031 132.528 0.46 55.87 151 ILE D O 1
ATOM 14768 N N A ARG H 2 152 ? 167.785 150.818 133.735 0.54 56.93 152 ARG D N 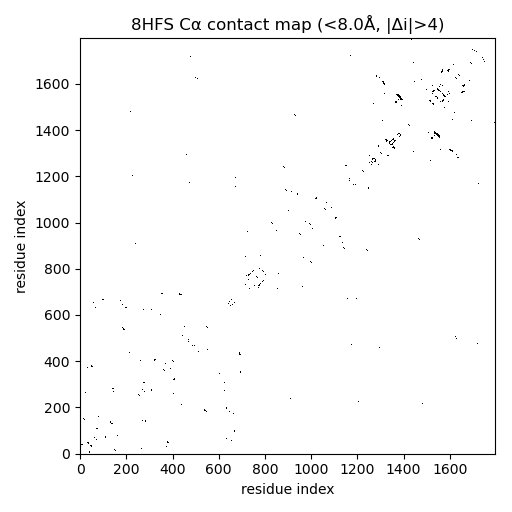1
ATOM 14769 N N B ARG H 2 152 ? 165.703 154.076 134.511 0.46 56.33 152 ARG D N 1
ATOM 14770 C CA A ARG H 2 152 ? 168.875 151.343 132.920 0.54 58.50 152 ARG D CA 1
ATOM 14771 C CA B ARG H 2 152 ? 166.415 155.265 134.051 0.46 55.42 152 ARG D CA 1
ATOM 14772 C C A ARG H 2 152 ? 170.049 150.374 132.897 0.54 58.99 152 ARG D C 1
ATOM 14773 C C B ARG H 2 152 ? 167.844 154.932 133.641 0.46 56.53 152 ARG D C 1
ATOM 14774 O O A ARG H 2 152 ? 170.658 150.164 131.848 0.54 59.77 152 ARG D O 1
ATOM 14775 O O B ARG H 2 152 ? 168.339 155.421 132.620 0.46 58.77 152 ARG D O 1
ATOM 14790 N N A ILE H 2 153 ? 170.354 149.737 134.030 0.54 57.84 153 ILE D N 1
ATOM 14791 N N B ILE H 2 153 ? 168.525 154.099 134.430 0.46 59.28 153 ILE D N 1
ATOM 14792 C CA A ILE H 2 153 ? 171.430 148.752 134.042 0.54 58.45 153 ILE D CA 1
ATOM 14793 C CA B ILE H 2 153 ? 169.901 153.737 134.104 0.46 59.37 153 ILE D CA 1
ATOM 14794 C C A ILE H 2 153 ? 171.078 147.574 133.146 0.54 59.22 153 ILE D C 1
ATOM 14795 C C B ILE H 2 153 ? 169.948 152.856 132.861 0.46 59.72 153 ILE D C 1
ATOM 14796 O O A ILE H 2 153 ? 171.951 147.002 132.482 0.54 60.73 153 ILE D O 1
ATOM 14797 O O B ILE H 2 153 ? 170.761 153.082 131.957 0.46 59.55 153 ILE D O 1
ATOM 14806 N N A ALA H 2 154 ? 169.799 147.197 133.106 0.54 58.81 154 ALA D N 1
ATOM 14807 N N B ALA H 2 154 ? 169.076 151.846 132.784 0.46 59.54 154 ALA D N 1
ATOM 14808 C CA A ALA H 2 154 ? 169.373 146.086 132.263 0.54 59.22 154 ALA D CA 1
ATOM 14809 C CA B ALA H 2 154 ? 169.041 150.978 131.615 0.46 59.56 154 ALA D CA 1
ATOM 14810 C C A ALA H 2 154 ? 169.395 146.445 130.779 0.54 59.75 154 ALA D C 1
ATOM 14811 C C B ALA H 2 154 ? 168.620 151.711 130.351 0.46 58.94 154 ALA D C 1
ATOM 14812 O O A ALA H 2 154 ? 169.759 145.608 129.946 0.54 59.86 154 ALA D O 1
ATOM 14813 O O B ALA H 2 154 ? 168.880 151.213 129.251 0.46 57.83 154 ALA D O 1
ATOM 14816 N N A PHE H 2 155 ? 169.012 147.674 130.425 0.54 58.06 155 PHE D N 1
ATOM 14817 N N B PHE H 2 155 ? 167.969 152.866 130.477 0.46 58.76 155 PHE D N 1
ATOM 14818 C CA A PHE H 2 155 ? 168.823 148.051 129.026 0.54 57.77 155 PHE D CA 1
ATOM 14819 C CA B PHE H 2 155 ? 167.638 153.683 129.315 0.46 57.32 155 PHE D CA 1
ATOM 14820 C C A PHE H 2 155 ? 170.022 148.793 128.442 0.54 59.17 155 PHE D C 1
ATOM 14821 C C B PHE H 2 155 ? 168.799 154.598 128.932 0.46 56.44 155 PHE D C 1
ATOM 14822 O O A PHE H 2 155 ? 170.573 148.380 127.419 0.54 59.73 155 PHE D O 1
ATOM 14823 O O B PHE H 2 155 ? 169.290 154.549 127.799 0.46 59.55 155 PHE D O 1
ATOM 14838 N N A LEU H 2 156 ? 170.423 149.904 129.062 0.54 60.70 156 LEU D N 1
ATOM 14839 N N B LEU H 2 156 ? 169.247 155.433 129.872 0.46 57.66 156 LEU D N 1
ATOM 14840 C CA A LEU H 2 156 ? 171.488 150.748 128.537 0.54 62.52 156 LEU D CA 1
ATOM 14841 C CA B LEU H 2 156 ? 170.266 156.432 129.566 0.46 59.53 156 LEU D CA 1
ATOM 14842 C C A LEU H 2 156 ? 172.830 150.033 128.464 0.54 63.16 156 LEU D C 1
ATOM 14843 C C B LEU H 2 156 ? 171.585 155.786 129.160 0.46 60.74 156 LEU D C 1
ATOM 14844 O O A LEU H 2 156 ? 173.730 150.515 127.771 0.54 63.39 156 LEU D O 1
ATOM 14845 O O B LEU H 2 156 ? 172.253 156.255 128.231 0.46 61.72 156 LEU D O 1
ATOM 14854 N N A TRP H 2 157 ? 172.993 148.912 129.165 0.54 64.51 157 TRP D N 1
ATOM 14855 N N B TRP H 2 157 ? 171.981 154.713 129.847 0.46 63.37 157 TRP D N 1
ATOM 14856 C CA A TRP H 2 157 ? 174.228 148.141 129.087 0.54 65.10 157 TRP D CA 1
ATOM 14857 C CA B TRP H 2 157 ? 173.286 154.115 129.579 0.46 64.35 157 TRP D CA 1
ATOM 14858 C C A TRP H 2 157 ? 174.125 147.008 128.071 0.54 65.45 157 TRP D C 1
ATOM 14859 C C B TRP H 2 157 ? 173.288 153.295 128.295 0.46 65.51 157 TRP D C 1
ATOM 14860 O O A TRP H 2 157 ? 175.029 146.820 127.249 0.54 65.48 157 TRP D O 1
ATOM 14861 O O B TRP H 2 157 ? 174.328 153.185 127.636 0.46 65.62 157 TRP D O 1
ATOM 14882 N N A TYR H 2 158 ? 173.032 146.243 128.120 0.54 63.33 158 TYR D N 1
ATOM 14883 N N B TYR H 2 158 ? 172.147 152.723 127.915 0.46 63.75 158 TYR D N 1
ATOM 14884 C CA A TYR H 2 158 ? 172.865 145.131 127.191 0.54 62.07 158 TYR D CA 1
ATOM 14885 C CA B TYR H 2 158 ? 172.087 151.830 126.763 0.46 63.12 158 TYR D CA 1
ATOM 14886 C C A TYR H 2 158 ? 172.743 145.629 125.757 0.54 63.99 158 TYR D C 1
ATOM 14887 C C B TYR H 2 158 ? 171.691 152.531 125.468 0.46 61.92 158 TYR D C 1
ATOM 14888 O O A TYR H 2 158 ? 173.357 145.071 124.840 0.54 64.40 158 TYR D O 1
ATOM 14889 O O B TYR H 2 158 ? 172.206 152.174 124.401 0.46 62.51 158 TYR D O 1
ATOM 14906 N N A THR H 2 159 ? 171.960 146.690 125.541 0.54 63.13 159 THR D N 1
ATOM 14907 N N B THR H 2 159 ? 170.789 153.517 125.520 0.46 60.45 159 THR D N 1
ATOM 14908 C CA A THR H 2 159 ? 171.848 147.264 124.206 0.54 62.09 159 THR D CA 1
ATOM 14909 C CA B THR H 2 159 ? 170.452 154.257 124.309 0.46 61.52 159 THR D CA 1
ATOM 14910 C C A THR H 2 159 ? 173.162 147.891 123.764 0.54 62.60 159 THR D C 1
ATOM 14911 C C B THR H 2 159 ? 171.657 155.019 123.777 0.46 63.59 159 THR D C 1
ATOM 14912 O O A THR H 2 159 ? 173.503 147.856 122.578 0.54 63.56 159 THR D O 1
ATOM 14913 O O B THR H 2 159 ? 171.872 155.083 122.562 0.46 64.44 159 THR D O 1
ATOM 14920 N N A GLN H 2 160 ? 173.910 148.480 124.701 0.54 64.42 160 GLN D N 1
ATOM 14921 N N B GLN H 2 160 ? 172.456 155.605 124.672 0.46 64.02 160 GLN D N 1
ATOM 14922 C CA A GLN H 2 160 ? 175.221 149.026 124.363 0.54 65.51 160 GLN D CA 1
ATOM 14923 C CA B GLN H 2 160 ? 173.679 156.273 124.238 0.46 64.19 160 GLN D CA 1
ATOM 14924 C C A GLN H 2 160 ? 176.149 147.930 123.859 0.54 66.13 160 GLN D C 1
ATOM 14925 C C B GLN H 2 160 ? 174.646 155.289 123.599 0.46 65.23 160 GLN D C 1
ATOM 14926 O O A GLN H 2 160 ? 176.827 148.090 122.838 0.54 66.80 160 GLN D O 1
ATOM 14927 O O B GLN H 2 160 ? 175.269 155.597 122.576 0.46 66.60 160 GLN D O 1
ATOM 14938 N N A GLU H 2 161 ? 176.183 146.800 124.569 0.54 66.42 161 GLU D N 1
ATOM 14939 N N B GLU H 2 161 ? 174.800 154.106 124.197 0.46 66.54 161 GLU D N 1
ATOM 14940 C CA A GLU H 2 161 ? 177.010 145.679 124.136 0.54 67.28 161 GLU D CA 1
ATOM 14941 C CA B GLU H 2 161 ? 175.682 153.096 123.624 0.46 67.53 161 GLU D CA 1
ATOM 14942 C C A GLU H 2 161 ? 176.536 145.129 122.796 0.54 66.70 161 GLU D C 1
ATOM 14943 C C B GLU H 2 161 ? 175.238 152.728 122.215 0.46 66.71 161 GLU D C 1
ATOM 14944 O O A GLU H 2 161 ? 177.353 144.812 121.923 0.54 66.74 161 GLU D O 1
ATOM 14945 O O B GLU H 2 161 ? 176.043 152.720 121.276 0.46 66.86 161 GLU D O 1
ATOM 14956 N N A PHE H 2 162 ? 175.217 145.014 122.614 0.54 65.42 162 PHE D N 1
ATOM 14957 N N B PHE H 2 162 ? 173.944 152.443 122.050 0.46 66.54 162 PHE D N 1
ATOM 14958 C CA A PHE H 2 162 ? 174.684 144.505 121.353 0.54 65.50 162 PHE D CA 1
ATOM 14959 C CA B PHE H 2 162 ? 173.431 152.067 120.737 0.46 65.78 162 PHE D CA 1
ATOM 14960 C C A PHE H 2 162 ? 175.064 145.412 120.190 0.54 66.05 162 PHE D C 1
ATOM 14961 C C B PHE H 2 162 ? 173.600 153.199 119.730 0.46 65.74 162 PHE D C 1
ATOM 14962 O O A PHE H 2 162 ? 175.503 144.934 119.137 0.54 66.05 162 PHE D O 1
ATOM 14963 O O B PHE H 2 162 ? 174.038 152.967 118.597 0.46 66.60 162 PHE D O 1
ATOM 14978 N N A GLY H 2 163 ? 174.915 146.726 120.368 0.54 66.27 163 GLY D N 1
ATOM 14979 N N B GLY H 2 163 ? 173.275 154.431 120.128 0.46 64.83 163 GLY D N 1
ATOM 14980 C CA A GLY H 2 163 ? 175.280 147.661 119.321 0.54 65.99 163 GLY D CA 1
ATOM 14981 C CA B GLY H 2 163 ? 173.389 155.549 119.209 0.46 65.91 163 GLY D CA 1
ATOM 14982 C C A GLY H 2 163 ? 176.765 147.683 119.034 0.54 66.80 163 GLY D C 1
ATOM 14983 C C B GLY H 2 163 ? 174.818 155.822 118.786 0.46 66.73 163 GLY D C 1
ATOM 14984 O O A GLY H 2 163 ? 177.172 147.766 117.872 0.54 67.38 163 GLY D O 1
ATOM 14985 O O B GLY H 2 163 ? 175.090 156.052 117.605 0.46 66.64 163 GLY D O 1
ATOM 14986 N N A TYR H 2 164 ? 177.596 147.605 120.076 0.54 68.16 164 TYR D N 1
ATOM 14987 N N B TYR H 2 164 ? 175.752 155.804 119.740 0.46 67.95 164 TYR D N 1
ATOM 14988 C CA A TYR H 2 164 ? 179.038 147.562 119.863 0.54 68.59 164 TYR D CA 1
ATOM 14989 C CA B TYR H 2 164 ? 177.153 156.043 119.409 0.46 68.18 164 TYR D CA 1
ATOM 14990 C C A TYR H 2 164 ? 179.444 146.308 119.098 0.54 68.97 164 TYR D C 1
ATOM 14991 C C B TYR H 2 164 ? 177.710 154.927 118.534 0.46 67.82 164 TYR D C 1
ATOM 14992 O O A TYR H 2 164 ? 180.282 146.367 118.191 0.54 69.08 164 TYR D O 1
ATOM 14993 O O B TYR H 2 164 ? 178.467 155.185 117.590 0.46 68.24 164 TYR D O 1
ATOM 15010 N N A LYS H 2 165 ? 178.864 145.160 119.456 0.54 68.46 165 LYS D N 1
ATOM 15011 N N B LYS H 2 165 ? 177.352 153.674 118.832 0.46 66.96 165 LYS D N 1
ATOM 15012 C CA A LYS H 2 165 ? 179.174 143.927 118.739 0.54 67.57 165 LYS D CA 1
ATOM 15013 C CA B LYS H 2 165 ? 177.838 152.563 118.022 0.46 67.01 165 LYS D CA 1
ATOM 15014 C C A LYS H 2 165 ? 178.693 143.991 117.295 0.54 66.87 165 LYS D C 1
ATOM 15015 C C B LYS H 2 165 ? 177.273 152.624 116.609 0.46 67.86 165 LYS D C 1
ATOM 15016 O O A LYS H 2 165 ? 179.388 143.532 116.381 0.54 67.67 165 LYS D O 1
ATOM 15017 O O B LYS H 2 165 ? 177.962 152.282 115.641 0.46 68.84 165 LYS D O 1
ATOM 15028 N N A SER H 2 166 ? 177.506 144.559 117.068 0.54 66.71 166 SER D N 1
ATOM 15029 N N B SER H 2 166 ? 176.018 153.059 116.468 0.46 68.93 166 SER D N 1
ATOM 15030 C CA A SER H 2 166 ? 176.954 144.622 115.721 0.54 68.24 166 SER D CA 1
ATOM 15031 C CA B SER H 2 166 ? 175.405 153.134 115.149 0.46 68.64 166 SER D CA 1
ATOM 15032 C C A SER H 2 166 ? 177.663 145.643 114.840 0.54 68.58 166 SER D C 1
ATOM 15033 C C B SER H 2 166 ? 175.896 154.332 114.345 0.46 68.27 166 SER D C 1
ATOM 15034 O O A SER H 2 166 ? 177.680 145.477 113.616 0.54 67.81 166 SER D O 1
ATOM 15035 O O B SER H 2 166 ? 176.028 154.235 113.120 0.46 68.63 166 SER D O 1
ATOM 15040 N N A GLY H 2 167 ? 178.250 146.682 115.426 0.54 67.63 167 GLY D N 1
ATOM 15041 N N B GLY H 2 167 ? 176.177 155.453 115.001 0.46 67.32 167 GLY D N 1
ATOM 15042 C CA A GLY H 2 167 ? 178.860 147.718 114.610 0.54 67.88 167 GLY D CA 1
ATOM 15043 C CA B GLY H 2 167 ? 176.538 156.656 114.288 0.46 67.59 167 GLY D CA 1
ATOM 15044 C C A GLY H 2 167 ? 177.795 148.522 113.893 0.54 67.30 167 GLY D C 1
ATOM 15045 C C B GLY H 2 167 ? 175.314 157.410 113.802 0.46 66.96 167 GLY D C 1
ATOM 15046 O O A GLY H 2 167 ? 176.725 148.811 114.442 0.54 67.89 167 GLY D O 1
ATOM 15047 O O B GLY H 2 167 ? 174.165 157.012 114.016 0.46 65.73 167 GLY D O 1
ATOM 15048 N N A SER H 2 168 ? 178.084 148.896 112.647 0.54 66.51 168 SER D N 1
ATOM 15049 N N B SER H 2 168 ? 175.578 158.530 113.129 0.46 67.68 168 SER D N 1
ATOM 15050 C CA A SER H 2 168 ? 177.144 149.623 111.808 0.54 67.51 168 SER D CA 1
ATOM 15051 C CA B SER H 2 168 ? 174.499 159.348 112.591 0.46 67.85 168 SER D CA 1
ATOM 15052 C C A SER H 2 168 ? 176.485 148.726 110.767 0.54 67.08 168 SER D C 1
ATOM 15053 C C B SER H 2 168 ? 173.841 158.723 111.369 0.46 67.56 168 SER D C 1
ATOM 15054 O O A SER H 2 168 ? 176.019 149.220 109.735 0.54 66.73 168 SER D O 1
ATOM 15055 O O B SER H 2 168 ? 172.748 159.151 110.983 0.46 67.15 168 SER D O 1
ATOM 15060 N N A ALA H 2 169 ? 176.444 147.415 111.014 0.54 66.49 169 ALA D N 1
ATOM 15061 N N B ALA H 2 169 ? 174.480 157.727 110.752 0.46 68.27 169 ALA D N 1
ATOM 15062 C CA A ALA H 2 169 ? 175.867 146.495 110.039 0.54 67.29 169 ALA D CA 1
ATOM 15063 C CA B ALA H 2 169 ? 173.918 157.118 109.551 0.46 68.57 169 ALA D CA 1
ATOM 15064 C C A ALA H 2 169 ? 174.345 146.576 110.020 0.54 68.04 169 ALA D C 1
ATOM 15065 C C B ALA H 2 169 ? 172.742 156.206 109.881 0.46 67.67 169 ALA D C 1
ATOM 15066 O O A ALA H 2 169 ? 173.732 146.552 108.947 0.54 67.73 169 ALA D O 1
ATOM 15067 O O B ALA H 2 169 ? 171.725 156.219 109.178 0.46 66.56 169 ALA D O 1
ATOM 15070 N N A ILE H 2 170 ? 173.718 146.676 111.192 0.54 67.07 170 ILE D N 1
ATOM 15071 N N B ILE H 2 170 ? 172.859 155.409 110.944 0.46 67.06 170 ILE D N 1
ATOM 15072 C CA A ILE H 2 170 ? 172.265 146.610 111.307 0.54 67.06 170 ILE D CA 1
ATOM 15073 C CA B ILE H 2 170 ? 171.835 154.414 111.249 0.46 67.34 170 ILE D CA 1
ATOM 15074 C C A ILE H 2 170 ? 171.638 147.966 111.575 0.54 65.96 170 ILE D C 1
ATOM 15075 C C B ILE H 2 170 ? 170.716 154.955 112.133 0.46 67.98 170 ILE D C 1
ATOM 15076 O O A ILE H 2 170 ? 170.411 148.047 111.736 0.54 66.49 170 ILE D O 1
ATOM 15077 O O B ILE H 2 170 ? 169.613 154.388 112.131 0.46 68.07 170 ILE D O 1
ATOM 15086 N N A THR H 2 171 ? 172.431 149.039 111.630 0.54 65.15 171 THR D N 1
ATOM 15087 N N B THR H 2 171 ? 170.957 156.034 112.883 0.46 66.16 171 THR D N 1
ATOM 15088 C CA A THR H 2 171 ? 171.844 150.362 111.816 0.54 66.83 171 THR D CA 1
ATOM 15089 C CA B THR H 2 171 ? 169.895 156.601 113.707 0.46 65.75 171 THR D CA 1
ATOM 15090 C C A THR H 2 171 ? 171.032 150.790 110.599 0.54 66.23 171 THR D C 1
ATOM 15091 C C B THR H 2 171 ? 168.734 157.117 112.866 0.46 66.27 171 THR D C 1
ATOM 15092 O O A THR H 2 171 ? 170.037 151.509 110.741 0.54 65.44 171 THR D O 1
ATOM 15093 O O B THR H 2 171 ? 167.603 157.177 113.361 0.46 65.64 171 THR D O 1
ATOM 15100 N N A LYS H 2 172 ? 171.435 150.360 109.401 0.54 65.96 172 LYS D N 1
ATOM 15101 N N B LYS H 2 172 ? 168.988 157.491 111.613 0.46 65.77 172 LYS D N 1
ATOM 15102 C CA A LYS H 2 172 ? 170.672 150.679 108.201 0.54 67.38 172 LYS D CA 1
ATOM 15103 C CA B LYS H 2 172 ? 167.926 157.819 110.674 0.46 66.11 172 LYS D CA 1
ATOM 15104 C C A LYS H 2 172 ? 169.420 149.820 108.079 0.54 67.19 172 LYS D C 1
ATOM 15105 C C B LYS H 2 172 ? 167.445 156.608 109.888 0.46 66.62 172 LYS D C 1
ATOM 15106 O O A LYS H 2 172 ? 168.438 150.248 107.462 0.54 66.72 172 LYS D O 1
ATOM 15107 O O B LYS H 2 172 ? 166.497 156.731 109.105 0.46 66.53 172 LYS D O 1
ATOM 15118 N N A ASP H 2 173 ? 169.433 148.619 108.653 0.54 66.81 173 ASP D N 1
ATOM 15119 N N B ASP H 2 173 ? 168.076 155.451 110.073 0.46 68.09 173 ASP D N 1
ATOM 15120 C CA A ASP H 2 173 ? 168.300 147.708 108.579 0.54 66.55 173 ASP D CA 1
ATOM 15121 C CA B ASP H 2 173 ? 167.668 154.214 109.423 0.46 67.50 173 ASP D CA 1
ATOM 15122 C C A ASP H 2 173 ? 167.271 147.954 109.674 0.54 67.19 173 ASP D C 1
ATOM 15123 C C B ASP H 2 173 ? 166.676 153.414 110.256 0.46 66.10 173 ASP D C 1
ATOM 15124 O O A ASP H 2 173 ? 166.264 147.240 109.729 0.54 67.04 173 ASP D O 1
ATOM 15125 O O B ASP H 2 173 ? 166.283 152.317 109.844 0.46 65.00 173 ASP D O 1
ATOM 15134 N N A LEU H 2 174 ? 167.501 148.936 110.544 0.54 65.85 174 LEU D N 1
ATOM 15135 N N B LEU H 2 174 ? 166.269 153.932 111.412 0.46 64.86 174 LEU D N 1
ATOM 15136 C CA A LEU H 2 174 ? 166.515 149.277 111.560 0.54 65.75 174 LEU D CA 1
ATOM 15137 C CA B LEU H 2 174 ? 165.312 153.239 112.262 0.46 64.55 174 LEU D CA 1
ATOM 15138 C C A LEU H 2 174 ? 165.234 149.773 110.903 0.54 66.09 174 LEU D C 1
ATOM 15139 C C B LEU H 2 174 ? 163.953 153.147 111.579 0.46 65.59 174 LEU D C 1
ATOM 15140 O O A LEU H 2 174 ? 165.266 150.444 109.868 0.54 65.44 174 LEU D O 1
ATOM 15141 O O B LEU H 2 174 ? 163.566 154.013 110.790 0.46 65.42 174 LEU D O 1
ATOM 15150 N N A GLY H 2 175 ? 164.100 149.437 111.511 0.54 65.94 175 GLY D N 1
ATOM 15151 N N B GLY H 2 175 ? 163.228 152.080 111.887 0.46 66.60 175 GLY D N 1
ATOM 15152 C CA A GLY H 2 175 ? 162.819 149.737 110.911 0.54 66.74 175 GLY D CA 1
ATOM 15153 C CA B GLY H 2 175 ? 161.897 151.880 111.366 0.46 65.99 175 GLY D CA 1
ATOM 15154 C C A GLY H 2 175 ? 162.394 148.779 109.824 0.54 67.68 175 GLY D C 1
ATOM 15155 C C B GLY H 2 175 ? 161.737 150.749 110.377 0.46 66.88 175 GLY D C 1
ATOM 15156 O O A GLY H 2 175 ? 161.412 149.054 109.126 0.54 67.01 175 GLY D O 1
ATOM 15157 O O B GLY H 2 175 ? 160.896 150.855 109.477 0.46 66.97 175 GLY D O 1
ATOM 15158 N N A GLY H 2 176 ? 163.103 147.662 109.656 0.54 68.98 176 GLY D N 1
ATOM 15159 N N B GLY H 2 176 ? 162.511 149.675 110.507 0.46 67.64 176 GLY D N 1
ATOM 15160 C CA A GLY H 2 176 ? 162.770 146.684 108.639 0.54 67.71 176 GLY D CA 1
ATOM 15161 C CA B GLY H 2 176 ? 162.384 148.547 109.606 0.46 67.84 176 GLY D CA 1
ATOM 15162 C C A GLY H 2 176 ? 161.650 145.737 109.000 0.54 67.18 176 GLY D C 1
ATOM 15163 C C B GLY H 2 176 ? 161.943 147.268 110.288 0.46 67.61 176 GLY D C 1
ATOM 15164 O O A GLY H 2 176 ? 161.382 144.799 108.243 0.54 67.33 176 GLY D O 1
ATOM 15165 O O B GLY H 2 176 ? 162.687 146.702 111.096 0.46 67.05 176 GLY D O 1
ATOM 15166 N N A GLY H 2 177 ? 160.992 145.956 110.135 0.54 64.54 177 GLY D N 1
ATOM 15167 N N B GLY H 2 177 ? 160.737 146.800 109.971 0.46 64.78 177 GLY D N 1
ATOM 15168 C CA A GLY H 2 177 ? 159.870 145.129 110.527 0.54 63.82 177 GLY D CA 1
ATOM 15169 C CA B GLY H 2 177 ? 160.259 145.533 110.491 0.46 64.07 177 GLY D CA 1
ATOM 15170 C C A GLY H 2 177 ? 159.801 144.840 112.012 0.54 64.65 177 GLY D C 1
ATOM 15171 C C B GLY H 2 177 ? 160.042 145.508 111.990 0.46 64.85 177 GLY D C 1
ATOM 15172 O O A GLY H 2 177 ? 158.710 144.633 112.551 0.54 64.05 177 GLY D O 1
ATOM 15173 O O B GLY H 2 177 ? 159.069 146.073 112.498 0.46 64.94 177 GLY D O 1
ATOM 15174 N N . LEU H 2 178 ? 160.949 144.828 112.693 1.00 63.08 178 LEU D N 1
ATOM 15175 C CA . LEU H 2 178 ? 160.919 144.608 114.138 1.00 61.07 178 LEU D CA 1
ATOM 15176 C C . LEU H 2 178 ? 160.464 145.825 114.938 1.00 60.10 178 LEU D C 1
ATOM 15177 O O . LEU H 2 178 ? 159.734 145.678 115.924 1.00 60.23 178 LEU D O 1
ATOM 15182 N N . LEU H 2 179 ? 160.887 147.024 114.533 1.00 58.36 179 LEU D N 1
ATOM 15183 C CA . LEU H 2 179 ? 160.506 148.224 115.272 1.00 56.73 179 LEU D CA 1
ATOM 15184 C C . LEU H 2 179 ? 159.005 148.480 115.206 1.00 56.50 179 LEU D C 1
ATOM 15185 O O . LEU H 2 179 ? 158.416 148.943 116.189 1.00 55.50 179 LEU D O 1
ATOM 15190 N N . GLN H 2 180 ? 158.373 148.198 114.065 1.00 56.92 180 GLN D N 1
ATOM 15191 C CA . GLN H 2 180 ? 156.924 148.345 113.970 1.00 54.62 180 GLN D CA 1
ATOM 15192 C C . GLN H 2 180 ? 156.212 147.392 114.922 1.00 54.88 180 GLN D C 1
ATOM 15193 O O . GLN H 2 180 ? 155.213 147.759 115.552 1.00 56.76 180 GLN D O 1
ATOM 15199 N N . THR H 2 181 ? 156.711 146.158 115.033 1.00 44.71 181 THR D N 1
ATOM 15200 C CA . THR H 2 181 ? 156.120 145.194 115.956 1.00 41.84 181 THR D CA 1
ATOM 15201 C C . THR H 2 181 ? 156.241 145.664 117.400 1.00 46.77 181 THR D C 1
ATOM 15202 O O . THR H 2 181 ? 155.284 145.561 118.179 1.00 46.16 181 THR D O 1
ATOM 15206 N N . VAL H 2 182 ? 157.411 146.187 117.774 1.00 40.41 182 VAL D N 1
ATOM 15207 C CA . VAL H 2 182 ? 157.605 146.697 119.128 1.00 34.59 182 VAL D CA 1
ATOM 15208 C C . VAL H 2 182 ? 156.685 147.883 119.385 1.00 37.24 182 VAL D C 1
ATOM 15209 O O . VAL H 2 182 ? 156.096 148.009 120.466 1.00 38.96 182 VAL D O 1
ATOM 15213 N N . THR H 2 183 ? 156.542 148.767 118.395 1.00 38.35 183 THR D N 1
ATOM 15214 C CA . THR H 2 183 ? 155.640 149.905 118.539 1.00 35.62 183 THR D CA 1
ATOM 15215 C C . THR H 2 183 ? 154.208 149.440 118.762 1.00 31.98 183 THR D C 1
ATOM 15216 O O . THR H 2 183 ? 153.500 149.961 119.630 1.00 31.75 183 THR D O 1
ATOM 15220 N N . LYS H 2 184 ? 153.764 148.453 117.980 1.00 28.07 184 LYS D N 1
ATOM 15221 C CA . LYS H 2 184 ? 152.396 147.962 118.106 1.00 23.11 184 LYS D CA 1
ATOM 15222 C C . LYS H 2 184 ? 152.166 147.302 119.460 1.00 27.66 184 LYS D C 1
ATOM 15223 O O . LYS H 2 184 ? 151.131 147.526 120.101 1.00 31.62 184 LYS D O 1
ATOM 15229 N N . GLY H 2 185 ? 153.121 146.490 119.916 1.00 29.25 185 GLY D N 1
ATOM 15230 C CA . GLY H 2 185 ? 152.977 145.860 121.218 1.00 20.10 185 GLY D CA 1
ATOM 15231 C C . GLY H 2 185 ? 152.957 146.866 122.353 1.00 23.35 185 GLY D C 1
ATOM 15232 O O . GLY H 2 185 ? 152.143 146.758 123.279 1.00 26.78 185 GLY D O 1
ATOM 15233 N N . ALA H 2 186 ? 153.848 147.859 122.297 1.00 18.50 186 ALA D N 1
ATOM 15234 C CA . ALA H 2 186 ? 153.864 148.898 123.319 1.00 15.81 186 ALA D CA 1
ATOM 15235 C C . ALA H 2 186 ? 152.567 149.692 123.313 1.00 15.70 186 ALA D C 1
ATOM 15236 O O . ALA H 2 186 ? 152.039 150.030 124.375 1.00 16.35 186 ALA D O 1
ATOM 15238 N N . SER H 2 187 ? 152.036 149.997 122.127 1.00 13.07 187 SER D N 1
ATOM 15239 C CA . SER H 2 187 ? 150.773 150.721 122.050 1.00 11.58 187 SER D CA 1
ATOM 15240 C C . SER H 2 187 ? 149.629 149.904 122.634 1.00 12.48 187 SER D C 1
ATOM 15241 O O . SER H 2 187 ? 148.772 150.447 123.340 1.00 15.60 187 SER D O 1
ATOM 15244 N N . ILE H 2 188 ? 149.599 148.597 122.360 1.00 9.37 188 ILE D N 1
ATOM 15245 C CA . ILE H 2 188 ? 148.542 147.747 122.909 1.00 5.31 188 ILE D CA 1
ATOM 15246 C C . ILE H 2 188 ? 148.614 147.727 124.432 1.00 17.63 188 ILE D C 1
ATOM 15247 O O . ILE H 2 188 ? 147.613 147.961 125.129 1.00 27.31 188 ILE D O 1
ATOM 15252 N N . LEU H 2 189 ? 149.807 147.460 124.969 1.00 14.88 189 LEU D N 1
ATOM 15253 C CA . LEU H 2 189 ? 149.978 147.406 126.417 1.00 4.45 189 LEU D CA 1
ATOM 15254 C C . LEU H 2 189 ? 149.637 148.745 127.059 1.00 16.01 189 LEU D C 1
ATOM 15255 O O . LEU H 2 189 ? 148.971 148.799 128.101 1.00 15.94 189 LEU D O 1
ATOM 15260 N N . GLY H 2 190 ? 150.084 149.842 126.443 1.00 4.61 190 GLY D N 1
ATOM 15261 C CA . GLY H 2 190 ? 149.824 151.155 126.999 1.00 6.31 190 GLY D CA 1
ATOM 15262 C C . GLY H 2 190 ? 148.356 151.523 126.978 1.00 10.08 190 GLY D C 1
ATOM 15263 O O . GLY H 2 190 ? 147.846 152.101 127.934 1.00 11.35 190 GLY D O 1
ATOM 15264 N N . MET H 2 191 ? 147.658 151.203 125.888 1.00 7.32 191 MET D N 1
ATOM 15265 C CA . MET H 2 191 ? 146.224 151.462 125.830 1.00 3.77 191 MET D CA 1
ATOM 15266 C C . MET H 2 191 ? 145.493 150.682 126.913 1.00 10.00 191 MET D C 1
ATOM 15267 O O . MET H 2 191 ? 144.614 151.219 127.601 1.00 18.00 191 MET D O 1
ATOM 15272 N N . PHE H 2 192 ? 145.868 149.412 127.096 1.00 9.69 192 PHE D N 1
ATOM 15273 C CA . PHE H 2 192 ? 145.238 148.592 128.126 1.00 0.79 192 PHE D CA 1
ATOM 15274 C C . PHE H 2 192 ? 145.445 149.196 129.514 1.00 9.76 192 PHE D C 1
ATOM 15275 O O . PHE H 2 192 ? 144.482 149.427 130.265 1.00 14.71 192 PHE D O 1
ATOM 15283 N N . VAL H 2 193 ? 146.701 149.489 129.861 1.00 10.55 193 VAL D N 1
ATOM 15284 C CA . VAL H 2 193 ? 146.984 149.990 131.202 1.00 5.79 193 VAL D CA 1
ATOM 15285 C C . VAL H 2 193 ? 146.424 151.394 131.395 1.00 8.27 193 VAL D C 1
ATOM 15286 O O . VAL H 2 193 ? 146.038 151.762 132.508 1.00 18.33 193 VAL D O 1
ATOM 15290 N N . LEU H 2 194 ? 146.358 152.200 130.334 1.00 4.06 194 LEU D N 1
ATOM 15291 C CA . LEU H 2 194 ? 145.785 153.534 130.458 1.00 3.67 194 LEU D CA 1
ATOM 15292 C C . LEU H 2 194 ? 144.286 153.471 130.703 1.00 10.26 194 LEU D C 1
ATOM 15293 O O . LEU H 2 194 ? 143.751 154.260 131.488 1.00 15.21 194 LEU D O 1
ATOM 15298 N N . GLY H 2 195 ? 143.587 152.547 130.042 1.00 13.00 195 GLY D N 1
ATOM 15299 C CA . GLY H 2 195 ? 142.187 152.340 130.373 1.00 3.00 195 GLY D CA 1
ATOM 15300 C C . GLY H 2 195 ? 142.006 151.916 131.816 1.00 2.63 195 GLY D C 1
ATOM 15301 O O . GLY H 2 195 ? 141.111 152.405 132.517 1.00 12.06 195 GLY D O 1
ATOM 15302 N N . VAL H 2 196 ? 142.878 151.022 132.289 1.00 4.06 196 VAL D N 1
ATOM 15303 C CA . VAL H 2 196 ? 142.809 150.596 133.686 1.00 7.63 196 VAL D CA 1
ATOM 15304 C C . VAL H 2 196 ? 143.020 151.781 134.623 1.00 4.47 196 VAL D C 1
ATOM 15305 O O . VAL H 2 196 ? 142.296 151.946 135.612 1.00 5.13 196 VAL D O 1
ATOM 15309 N N . LEU H 2 197 ? 144.010 152.626 134.324 1.00 13.11 197 LEU D N 1
ATOM 15310 C CA . LEU H 2 197 ? 144.301 153.776 135.176 1.00 8.18 197 LEU D CA 1
ATOM 15311 C C . LEU H 2 197 ? 143.155 154.775 135.179 1.00 2.34 197 LEU D C 1
ATOM 15312 O O . LEU H 2 197 ? 142.838 155.365 136.217 1.00 12.03 197 LEU D O 1
ATOM 15317 N N . ILE H 2 198 ? 142.537 154.999 134.020 1.00 0.65 198 ILE D N 1
ATOM 15318 C CA . ILE H 2 198 ? 141.388 155.895 133.959 1.00 4.38 198 ILE D CA 1
ATOM 15319 C C . ILE H 2 198 ? 140.258 155.361 134.823 1.00 7.12 198 ILE D C 1
ATOM 15320 O O . ILE H 2 198 ? 139.574 156.121 135.517 1.00 9.60 198 ILE D O 1
ATOM 15325 N N . GLN H 2 199 ? 140.037 154.045 134.790 1.00 11.10 199 GLN D N 1
ATOM 15326 C CA . GLN H 2 199 ? 139.021 153.463 135.660 1.00 3.87 199 GLN D CA 1
ATOM 15327 C C . GLN H 2 199 ? 139.384 153.650 137.130 1.00 12.96 199 GLN D C 1
ATOM 15328 O O . GLN H 2 199 ? 138.534 154.015 137.951 1.00 11.70 199 GLN D O 1
ATOM 15334 N N . ARG H 2 200 ? 140.653 153.430 137.478 1.00 12.27 200 ARG D N 1
ATOM 15335 C CA . ARG H 2 200 ? 141.032 153.332 138.884 1.00 12.93 200 ARG D CA 1
ATOM 15336 C C . ARG H 2 200 ? 141.334 154.694 139.500 1.00 17.86 200 ARG D C 1
ATOM 15337 O O . ARG H 2 200 ? 140.729 155.079 140.506 1.00 20.84 200 ARG D O 1
ATOM 15345 N N . TRP H 2 201 ? 142.262 155.440 138.909 1.00 19.66 201 TRP D N 1
ATOM 15346 C CA . TRP H 2 201 ? 142.870 156.599 139.555 1.00 14.54 201 TRP D CA 1
ATOM 15347 C C . TRP H 2 201 ? 142.390 157.921 138.968 1.00 20.24 201 TRP D C 1
ATOM 15348 O O . TRP H 2 201 ? 143.168 158.860 138.802 1.00 24.32 201 TRP D O 1
ATOM 15359 N N . VAL H 2 202 ? 141.103 158.014 138.647 1.00 24.73 202 VAL D N 1
ATOM 15360 C CA . VAL H 2 202 ? 140.487 159.259 138.192 1.00 24.24 202 VAL D CA 1
ATOM 15361 C C . VAL H 2 202 ? 139.203 159.404 139.006 1.00 26.09 202 VAL D C 1
ATOM 15362 O O . VAL H 2 202 ? 138.165 158.825 138.669 1.00 27.72 202 VAL D O 1
ATOM 15366 N N . THR H 2 203 ? 139.268 160.177 140.090 1.00 28.24 203 THR D N 1
ATOM 15367 C CA . THR H 2 203 ? 138.230 160.182 141.120 1.00 31.91 203 THR D CA 1
ATOM 15368 C C . THR H 2 203 ? 137.204 161.271 140.830 1.00 37.21 203 THR D C 1
ATOM 15369 O O . THR H 2 203 ? 137.494 162.462 140.979 1.00 45.36 203 THR D O 1
ATOM 15373 N N . ILE H 2 204 ? 136.000 160.867 140.420 1.00 25.96 204 ILE D N 1
ATOM 15374 C CA . ILE H 2 204 ? 134.918 161.800 140.117 1.00 27.13 204 ILE D CA 1
ATOM 15375 C C . ILE H 2 204 ? 133.763 161.414 141.047 1.00 30.39 204 ILE D C 1
ATOM 15376 O O . ILE H 2 204 ? 132.594 161.384 140.648 1.00 31.81 204 ILE D O 1
ATOM 15381 N N . ASN H 2 205 ? 134.092 161.024 142.279 1.00 30.49 205 ASN D N 1
ATOM 15382 C CA . ASN H 2 205 ? 133.068 160.644 143.250 1.00 32.89 205 ASN D CA 1
ATOM 15383 C C . ASN H 2 205 ? 131.960 161.687 143.344 1.00 37.76 205 ASN D C 1
ATOM 15384 O O . ASN H 2 205 ? 132.199 162.823 143.761 1.00 46.33 205 ASN D O 1
ATOM 15389 N N . PHE H 2 206 ? 130.740 161.298 142.965 1.00 30.24 206 PHE D N 1
ATOM 15390 C CA . PHE H 2 206 ? 129.589 162.192 142.922 1.00 30.01 206 PHE D CA 1
ATOM 15391 C C . PHE H 2 206 ? 128.687 162.062 144.140 1.00 36.06 206 PHE D C 1
ATOM 15392 O O . PHE H 2 206 ? 127.484 162.336 144.037 1.00 31.99 206 PHE D O 1
ATOM 15400 N N . ASN H 2 207 ? 129.219 161.633 145.284 1.00 45.47 207 ASN D N 1
ATOM 15401 C CA . ASN H 2 207 ? 128.369 161.378 146.441 1.00 48.30 207 ASN D CA 1
ATOM 15402 C C . ASN H 2 207 ? 127.683 162.647 146.933 1.00 48.03 207 ASN D C 1
ATOM 15403 O O . ASN H 2 207 ? 126.466 162.793 146.780 1.00 53.66 207 ASN D O 1
ATOM 15408 N N . GLY H 2 208 ? 128.450 163.578 147.496 1.00 36.89 208 GLY D N 1
ATOM 15409 C CA . GLY H 2 208 ? 127.940 164.874 147.878 1.00 40.13 208 GLY D CA 1
ATOM 15410 C C . GLY H 2 208 ? 126.948 164.829 149.024 1.00 41.69 208 GLY D C 1
ATOM 15411 O O . GLY H 2 208 ? 126.231 163.844 149.219 1.00 46.31 208 GLY D O 1
ATOM 15412 N N . PRO H 2 209 ? 126.896 165.898 149.822 1.00 41.98 209 PRO D N 1
ATOM 15413 C CA . PRO H 2 209 ? 125.745 166.063 150.725 1.00 42.16 209 PRO D CA 1
ATOM 15414 C C . PRO H 2 209 ? 124.421 166.090 149.982 1.00 42.22 209 PRO D C 1
ATOM 15415 O O . PRO H 2 209 ? 123.458 165.438 150.404 1.00 46.18 209 PRO D O 1
ATOM 15419 N N . ASN H 2 210 ? 124.346 166.833 148.884 1.00 42.15 210 ASN D N 1
ATOM 15420 C CA . ASN H 2 210 ? 123.209 166.763 147.977 1.00 45.36 210 ASN D CA 1
ATOM 15421 C C . ASN H 2 210 ? 123.531 165.746 146.880 1.00 42.32 210 ASN D C 1
ATOM 15422 O O . ASN H 2 210 ? 124.455 164.941 147.025 1.00 45.22 210 ASN D O 1
ATOM 15427 N N . ALA H 2 211 ? 122.763 165.764 145.788 1.00 37.95 211 ALA D N 1
ATOM 15428 C CA . ALA H 2 211 ? 122.862 164.770 144.717 1.00 41.42 211 ALA D CA 1
ATOM 15429 C C . ALA H 2 211 ? 122.494 163.382 145.237 1.00 41.14 211 ALA D C 1
ATOM 15430 O O . ALA H 2 211 ? 123.200 162.397 145.017 1.00 37.80 211 ALA D O 1
ATOM 15432 N N . VAL H 2 212 ? 121.367 163.319 145.939 1.00 38.48 212 VAL D N 1
ATOM 15433 C CA . VAL H 2 212 ? 120.810 162.077 146.457 1.00 36.76 212 VAL D CA 1
ATOM 15434 C C . VAL H 2 212 ? 119.597 161.735 145.607 1.00 41.51 212 VAL D C 1
ATOM 15435 O O . VAL H 2 212 ? 118.624 162.498 145.568 1.00 43.48 212 VAL D O 1
ATOM 15439 N N . VAL H 2 213 ? 119.650 160.590 144.926 1.00 42.07 213 VAL D N 1
ATOM 15440 C CA . VAL H 2 213 ? 118.576 160.227 144.010 1.00 40.04 213 VAL D CA 1
ATOM 15441 C C . VAL H 2 213 ? 117.399 159.551 144.706 1.00 43.12 213 VAL D C 1
ATOM 15442 O O . VAL H 2 213 ? 116.269 159.636 144.207 1.00 47.66 213 VAL D O 1
ATOM 15446 N N . SER H 2 214 ? 117.623 158.891 145.841 1.00 48.59 214 SER D N 1
ATOM 15447 C CA . SER H 2 214 ? 116.537 158.246 146.564 1.00 48.99 214 SER D CA 1
ATOM 15448 C C . SER H 2 214 ? 116.835 158.261 148.055 1.00 54.47 214 SER D C 1
ATOM 15449 O O . SER H 2 214 ? 117.994 158.250 148.474 1.00 58.92 214 SER D O 1
ATOM 15452 N N . LYS H 2 215 ? 115.760 158.280 148.854 1.00 65.31 215 LYS D N 1
ATOM 15453 C CA . LYS H 2 215 ? 115.900 158.263 150.306 1.00 64.23 215 LYS D CA 1
ATOM 15454 C C . LYS H 2 215 ? 114.895 157.324 150.969 1.00 65.98 215 LYS D C 1
ATOM 15455 O O . LYS H 2 215 ? 114.280 157.711 151.970 1.00 69.29 215 LYS D O 1
ATOM 15461 N N . ILE H 2 216 ? 114.704 156.119 150.446 1.00 61.50 216 ILE D N 1
ATOM 15462 C CA . ILE H 2 216 ? 113.607 155.259 150.910 1.00 63.08 216 ILE D CA 1
ATOM 15463 C C . ILE H 2 216 ? 113.893 154.780 152.328 1.00 61.38 216 ILE D C 1
ATOM 15464 O O . ILE H 2 216 ? 115.063 154.525 152.671 1.00 60.68 216 ILE D O 1
ATOM 15469 N N . PRO H 2 217 ? 112.882 154.678 153.192 1.00 62.15 217 PRO D N 1
ATOM 15470 C CA . PRO H 2 217 ? 113.106 154.133 154.536 1.00 64.07 217 PRO D CA 1
ATOM 15471 C C . PRO H 2 217 ? 112.943 152.623 154.595 1.00 64.25 217 PRO D C 1
ATOM 15472 O O . PRO H 2 217 ? 111.899 152.089 154.211 1.00 66.62 217 PRO D O 1
ATOM 15476 N N . LEU H 2 218 ? 113.968 151.925 155.074 1.00 61.72 218 LEU D N 1
ATOM 15477 C CA . LEU H 2 218 ? 113.868 150.487 155.271 1.00 61.66 218 LEU D CA 1
ATOM 15478 C C . LEU H 2 218 ? 112.875 150.171 156.383 1.00 62.32 218 LEU D C 1
ATOM 15479 O O . LEU H 2 218 ? 112.723 150.926 157.346 1.00 63.09 218 LEU D O 1
ATOM 15484 N N . GLN H 2 219 ? 112.188 149.043 156.240 1.00 73.56 219 GLN D N 1
ATOM 15485 C CA . GLN H 2 219 ? 111.176 148.628 157.195 1.00 75.32 219 GLN D CA 1
ATOM 15486 C C . GLN H 2 219 ? 111.756 147.604 158.168 1.00 77.06 219 GLN D C 1
ATOM 15487 O O . GLN H 2 219 ? 112.939 147.261 158.122 1.00 76.61 219 GLN D O 1
ATOM 15493 N N . LYS H 2 220 ? 110.901 147.114 159.064 1.00 79.47 220 LYS D N 1
ATOM 15494 C CA . LYS H 2 220 ? 111.341 146.185 160.098 1.00 76.62 220 LYS D CA 1
ATOM 15495 C C . LYS H 2 220 ? 111.853 144.892 159.477 1.00 77.65 220 LYS D C 1
ATOM 15496 O O . LYS H 2 220 ? 111.232 144.336 158.567 1.00 77.00 220 LYS D O 1
ATOM 15502 N N . GLY H 2 221 ? 112.992 144.417 159.974 1.00 63.17 221 GLY D N 1
ATOM 15503 C CA . GLY H 2 221 ? 113.629 143.232 159.455 1.00 61.00 221 GLY D CA 1
ATOM 15504 C C . GLY H 2 221 ? 114.561 143.475 158.289 1.00 63.18 221 GLY D C 1
ATOM 15505 O O . GLY H 2 221 ? 115.361 142.592 157.959 1.00 61.65 221 GLY D O 1
ATOM 15506 N N . ALA H 2 222 ? 114.486 144.645 157.661 1.00 70.15 222 ALA D N 1
ATOM 15507 C CA . ALA H 2 222 ? 115.371 145.006 156.563 1.00 67.51 222 ALA D CA 1
ATOM 15508 C C . ALA H 2 222 ? 116.653 145.671 157.038 1.00 69.37 222 ALA D C 1
ATOM 15509 O O . ALA H 2 222 ? 117.537 145.936 156.217 1.00 72.07 222 ALA D O 1
ATOM 15511 N N . TYR H 2 223 ? 116.775 145.944 158.334 1.00 61.97 223 TYR D N 1
ATOM 15512 C CA . TYR H 2 223 ? 117.964 146.562 158.896 1.00 59.11 223 TYR D CA 1
ATOM 15513 C C . TYR H 2 223 ? 118.259 145.927 160.246 1.00 64.65 223 TYR D C 1
ATOM 15514 O O . TYR H 2 223 ? 117.405 145.272 160.849 1.00 66.46 223 TYR D O 1
ATOM 15523 N N . VAL H 2 224 ? 119.487 146.130 160.715 1.00 67.92 224 VAL D N 1
ATOM 15524 C CA . VAL H 2 224 ? 119.910 145.556 161.986 1.00 66.67 224 VAL D CA 1
ATOM 15525 C C . VAL H 2 224 ? 119.232 146.314 163.120 1.00 67.30 224 VAL D C 1
ATOM 15526 O O . VAL H 2 224 ? 119.324 147.544 163.206 1.00 65.67 224 VAL D O 1
ATOM 15530 N N . GLU H 2 225 ? 118.549 145.582 163.995 1.00 75.13 225 GLU D N 1
ATOM 15531 C CA . GLU H 2 225 ? 117.827 146.177 165.115 1.00 76.05 225 GLU D CA 1
ATOM 15532 C C . GLU H 2 225 ? 118.714 146.114 166.353 1.00 77.06 225 GLU D C 1
ATOM 15533 O O . GLU H 2 225 ? 118.993 145.029 166.873 1.00 78.21 225 GLU D O 1
ATOM 15539 N N . PHE H 2 226 ? 119.160 147.274 166.820 1.00 69.35 226 PHE D N 1
ATOM 15540 C CA . PHE H 2 226 ? 120.056 147.345 167.970 1.00 70.19 226 PHE D CA 1
ATOM 15541 C C . PHE H 2 226 ? 119.254 147.550 169.249 1.00 71.15 226 PHE D C 1
ATOM 15542 O O . PHE H 2 226 ? 118.447 148.484 169.323 1.00 72.80 226 PHE D O 1
ATOM 15550 N N . PRO H 2 227 ? 119.444 146.707 170.267 1.00 72.16 227 PRO D N 1
ATOM 15551 C CA . PRO H 2 227 ? 118.638 146.828 171.490 1.00 71.02 227 PRO D CA 1
ATOM 15552 C C . PRO H 2 227 ? 119.013 148.036 172.333 1.00 68.81 227 PRO D C 1
ATOM 15553 O O . PRO H 2 227 ? 119.941 148.778 171.998 1.00 67.57 227 PRO D O 1
ATOM 15557 N N . LYS H 2 228 ? 118.296 148.237 173.434 1.00 70.99 228 LYS D N 1
ATOM 15558 C CA . LYS H 2 228 ? 118.499 149.397 174.302 1.00 71.93 228 LYS D CA 1
ATOM 15559 C C . LYS H 2 228 ? 119.501 149.077 175.411 1.00 73.49 228 LYS D C 1
ATOM 15560 O O . LYS H 2 228 ? 119.191 149.103 176.601 1.00 73.63 228 LYS D O 1
ATOM 15566 N N . GLY H 2 229 ? 120.725 148.769 174.996 1.00 66.54 229 GLY D N 1
ATOM 15567 C CA . GLY H 2 229 ? 121.815 148.553 175.921 1.00 63.69 229 GLY D CA 1
ATOM 15568 C C . GLY H 2 229 ? 121.913 147.119 176.410 1.00 63.21 229 GLY D C 1
ATOM 15569 O O . GLY H 2 229 ? 121.018 146.292 176.224 1.00 63.61 229 GLY D O 1
ATOM 15570 N N . SER H 2 230 ? 123.043 146.834 177.054 1.00 66.34 230 SER D N 1
ATOM 15571 C CA . SER H 2 230 ? 123.332 145.527 177.642 1.00 67.99 230 SER D CA 1
ATOM 15572 C C . SER H 2 230 ? 123.238 144.419 176.593 1.00 68.71 230 SER D C 1
ATOM 15573 O O . SER H 2 230 ? 122.410 143.510 176.671 1.00 68.67 230 SER D O 1
ATOM 15576 N N . VAL H 2 231 ? 124.110 144.513 175.599 1.00 64.60 231 VAL D N 1
ATOM 15577 C CA . VAL H 2 231 ? 124.163 143.516 174.539 1.00 64.75 231 VAL D CA 1
ATOM 15578 C C . VAL H 2 231 ? 124.822 142.252 175.073 1.00 64.87 231 VAL D C 1
ATOM 15579 O O . VAL H 2 231 ? 125.884 142.294 175.705 1.00 64.15 231 VAL D O 1
ATOM 15583 N N . SER H 2 232 ? 124.186 141.110 174.815 1.00 60.15 232 SER D N 1
ATOM 15584 C CA . SER H 2 232 ? 124.616 139.858 175.423 1.00 59.66 232 SER D CA 1
ATOM 15585 C C . SER H 2 232 ? 124.380 138.675 174.495 1.00 58.71 232 SER D C 1
ATOM 15586 O O . SER H 2 232 ? 124.148 138.852 173.294 1.00 60.35 232 SER D O 1
ATOM 15589 N N . GLY H 2 233 ? 124.441 137.464 175.051 1.00 63.62 233 GLY D N 1
ATOM 15590 C CA . GLY H 2 233 ? 124.376 136.242 174.285 1.00 65.80 233 GLY D CA 1
ATOM 15591 C C . GLY H 2 233 ? 123.096 136.109 173.473 1.00 65.07 233 GLY D C 1
ATOM 15592 O O . GLY H 2 233 ? 121.997 136.454 173.906 1.00 64.26 233 GLY D O 1
ATOM 15593 N N . THR H 2 234 ? 123.286 135.617 172.247 1.00 58.71 234 THR D N 1
ATOM 15594 C CA . THR H 2 234 ? 122.274 135.386 171.218 1.00 58.94 234 THR D CA 1
ATOM 15595 C C . THR H 2 234 ? 121.739 136.695 170.645 1.00 60.20 234 THR D C 1
ATOM 15596 O O . THR H 2 234 ? 121.267 136.722 169.503 1.00 60.73 234 THR D O 1
ATOM 15600 N N . GLN H 2 235 ? 121.954 137.808 171.350 1.00 57.10 235 GLN D N 1
ATOM 15601 C CA . GLN H 2 235 ? 121.621 139.112 170.792 1.00 56.93 235 GLN D CA 1
ATOM 15602 C C . GLN H 2 235 ? 122.746 139.591 169.893 1.00 56.32 235 GLN D C 1
ATOM 15603 O O . GLN H 2 235 ? 122.545 139.876 168.707 1.00 58.86 235 GLN D O 1
ATOM 15609 N N . LEU H 2 236 ? 123.950 139.679 170.457 1.00 47.79 236 LEU D N 1
ATOM 15610 C CA . LEU H 2 236 ? 125.128 139.966 169.654 1.00 48.13 236 LEU D CA 1
ATOM 15611 C C . LEU H 2 236 ? 125.295 138.916 168.566 1.00 51.57 236 LEU D C 1
ATOM 15612 O O . LEU H 2 236 ? 125.715 139.238 167.448 1.00 58.96 236 LEU D O 1
ATOM 15617 N N . HIS H 2 237 ? 124.910 137.673 168.863 1.00 58.80 237 HIS D N 1
ATOM 15618 C CA . HIS H 2 237 ? 124.953 136.604 167.872 1.00 55.96 237 HIS D CA 1
ATOM 15619 C C . HIS H 2 237 ? 124.025 136.899 166.698 1.00 53.00 237 HIS D C 1
ATOM 15620 O O . HIS H 2 237 ? 124.442 136.839 165.536 1.00 53.50 237 HIS D O 1
ATOM 15627 N N . ASP H 2 238 ? 122.758 137.223 166.980 1.00 54.08 238 ASP D N 1
ATOM 15628 C CA . ASP H 2 238 ? 121.826 137.512 165.893 1.00 54.83 238 ASP D CA 1
ATOM 15629 C C . ASP H 2 238 ? 122.256 138.741 165.098 1.00 57.39 238 ASP D C 1
ATOM 15630 O O . ASP H 2 238 ? 122.168 138.752 163.862 1.00 60.70 238 ASP D O 1
ATOM 15635 N N . ILE H 2 239 ? 122.719 139.786 165.788 1.00 54.57 239 ILE D N 1
ATOM 15636 C CA . ILE H 2 239 ? 123.121 141.010 165.097 1.00 52.16 239 ILE D CA 1
ATOM 15637 C C . ILE H 2 239 ? 124.303 140.747 164.171 1.00 50.76 239 ILE D C 1
ATOM 15638 O O . ILE H 2 239 ? 124.317 141.200 163.022 1.00 57.44 239 ILE D O 1
ATOM 15643 N N . LEU H 2 240 ? 125.314 140.015 164.650 1.00 45.90 240 LEU D N 1
ATOM 15644 C CA . LEU H 2 240 ? 126.433 139.677 163.774 1.00 45.24 240 LEU D CA 1
ATOM 15645 C C . LEU H 2 240 ? 125.990 138.782 162.627 1.00 52.02 240 LEU D C 1
ATOM 15646 O O . LEU H 2 240 ? 126.494 138.913 161.506 1.00 53.95 240 LEU D O 1
ATOM 15651 N N . GLY H 2 241 ? 125.045 137.876 162.877 1.00 56.76 241 GLY D N 1
ATOM 15652 C CA . GLY H 2 241 ? 124.550 137.040 161.795 1.00 51.38 241 GLY D CA 1
ATOM 15653 C C . GLY H 2 241 ? 123.940 137.854 160.670 1.00 51.07 241 GLY D C 1
ATOM 15654 O O . GLY H 2 241 ? 124.280 137.670 159.496 1.00 53.60 241 GLY D O 1
ATOM 15655 N N . GLN H 2 242 ? 123.055 138.793 161.015 1.00 50.53 242 GLN D N 1
ATOM 15656 C CA . GLN H 2 242 ? 122.421 139.583 159.962 1.00 55.23 242 GLN D CA 1
ATOM 15657 C C . GLN H 2 242 ? 123.395 140.575 159.336 1.00 54.57 242 GLN D C 1
ATOM 15658 O O . GLN H 2 242 ? 123.323 140.825 158.128 1.00 55.63 242 GLN D O 1
ATOM 15664 N N . VAL H 2 243 ? 124.311 141.140 160.127 1.00 51.36 243 VAL D N 1
ATOM 15665 C CA . VAL H 2 243 ? 125.302 142.060 159.575 1.00 49.10 243 VAL D CA 1
ATOM 15666 C C . VAL H 2 243 ? 126.180 141.344 158.561 1.00 49.96 243 VAL D C 1
ATOM 15667 O O . VAL H 2 243 ? 126.462 141.871 157.477 1.00 53.44 243 VAL D O 1
ATOM 15671 N N . GLY H 2 244 ? 126.618 140.128 158.888 1.00 63.66 244 GLY D N 1
ATOM 15672 C CA . GLY H 2 244 ? 127.483 139.399 157.984 1.00 66.96 244 GLY D CA 1
ATOM 15673 C C . GLY H 2 244 ? 126.765 138.837 156.778 1.00 69.64 244 GLY D C 1
ATOM 15674 O O . GLY H 2 244 ? 127.363 138.716 155.704 1.00 71.06 244 GLY D O 1
ATOM 15675 N N . ASN H 2 245 ? 125.490 138.464 156.927 1.00 77.96 245 ASN D N 1
ATOM 15676 C CA . ASN H 2 245 ? 124.810 137.853 155.792 1.00 75.52 245 ASN D CA 1
ATOM 15677 C C . ASN H 2 245 ? 124.667 138.824 154.627 1.00 76.98 245 ASN D C 1
ATOM 15678 O O . ASN H 2 245 ? 125.413 138.727 153.648 1.00 79.27 245 ASN D O 1
ATOM 15683 N N . LYS H 2 246 ? 123.728 139.772 154.722 1.00 81.58 246 LYS D N 1
ATOM 15684 C CA . LYS H 2 246 ? 123.717 140.906 153.805 1.00 83.99 246 LYS D CA 1
ATOM 15685 C C . LYS H 2 246 ? 123.128 142.182 154.389 1.00 83.50 246 LYS D C 1
ATOM 15686 O O . LYS H 2 246 ? 123.083 143.186 153.673 1.00 81.77 246 LYS D O 1
ATOM 15692 N N . LEU H 2 247 ? 122.684 142.198 155.642 1.00 69.58 247 LEU D N 1
ATOM 15693 C CA . LEU H 2 247 ? 121.828 143.288 156.086 1.00 67.77 247 LEU D CA 1
ATOM 15694 C C . LEU H 2 247 ? 122.627 144.571 156.282 1.00 66.79 247 LEU D C 1
ATOM 15695 O O . LEU H 2 247 ? 123.847 144.562 156.469 1.00 68.38 247 LEU D O 1
ATOM 15700 N N . SER H 2 248 ? 121.914 145.689 156.228 1.00 60.99 248 SER D N 1
ATOM 15701 C CA . SER H 2 248 ? 122.504 147.014 156.298 1.00 61.87 248 SER D CA 1
ATOM 15702 C C . SER H 2 248 ? 122.164 147.677 157.628 1.00 61.39 248 SER D C 1
ATOM 15703 O O . SER H 2 248 ? 121.403 147.153 158.447 1.00 57.02 248 SER D O 1
ATOM 15706 N N . LEU H 2 249 ? 122.741 148.859 157.824 1.00 53.35 249 LEU D N 1
ATOM 15707 C CA . LEU H 2 249 ? 122.557 149.662 159.026 1.00 51.18 249 LEU D CA 1
ATOM 15708 C C . LEU H 2 249 ? 121.242 150.429 158.965 1.00 49.34 249 LEU D C 1
ATOM 15709 O O . LEU H 2 249 ? 120.336 150.054 158.214 1.00 50.34 249 LEU D O 1
ATOM 15714 N N . ASP H 2 250 ? 121.135 151.490 159.769 1.00 53.22 250 ASP D N 1
ATOM 15715 C CA . ASP H 2 250 ? 119.930 152.245 160.104 1.00 55.49 250 ASP D CA 1
ATOM 15716 C C . ASP H 2 250 ? 118.964 152.393 158.933 1.00 55.78 250 ASP D C 1
ATOM 15717 O O . ASP H 2 250 ? 119.391 152.548 157.782 1.00 60.47 250 ASP D O 1
ATOM 15722 N N . PRO H 2 251 ? 117.652 152.367 159.197 1.00 53.45 251 PRO D N 1
ATOM 15723 C CA . PRO H 2 251 ? 116.666 152.104 158.136 1.00 54.51 251 PRO D CA 1
ATOM 15724 C C . PRO H 2 251 ? 116.601 153.141 157.025 1.00 55.23 251 PRO D C 1
ATOM 15725 O O . PRO H 2 251 ? 115.723 153.028 156.164 1.00 56.86 251 PRO D O 1
ATOM 15729 N N . THR H 2 252 ? 117.465 154.148 157.001 1.00 55.67 252 THR D N 1
ATOM 15730 C CA . THR H 2 252 ? 117.483 155.076 155.880 1.00 51.48 252 THR D CA 1
ATOM 15731 C C . THR H 2 252 ? 118.404 154.549 154.787 1.00 52.15 252 THR D C 1
ATOM 15732 O O . THR H 2 252 ? 119.571 154.237 155.043 1.00 52.77 252 THR D O 1
ATOM 15736 N N . LYS H 2 253 ? 117.876 154.444 153.572 1.00 51.61 253 LYS D N 1
ATOM 15737 C CA . LYS H 2 253 ? 118.632 154.006 152.400 1.00 50.98 253 LYS D CA 1
ATOM 15738 C C . LYS H 2 253 ? 118.841 155.227 151.508 1.00 52.27 253 LYS D C 1
ATOM 15739 O O . LYS H 2 253 ? 117.932 155.664 150.802 1.00 50.85 253 LYS D O 1
ATOM 15745 N N . VAL H 2 254 ? 120.051 155.772 151.545 1.00 49.15 254 VAL D N 1
ATOM 15746 C CA . VAL H 2 254 ? 120.421 156.923 150.733 1.00 48.70 254 VAL D CA 1
ATOM 15747 C C . VAL H 2 254 ? 121.367 156.451 149.638 1.00 51.47 254 VAL D C 1
ATOM 15748 O O . VAL H 2 254 ? 122.411 155.851 149.919 1.00 51.07 254 VAL D O 1
ATOM 15752 N N . THR H 2 255 ? 120.992 156.707 148.390 1.00 43.29 255 THR D N 1
ATOM 15753 C CA . THR H 2 255 ? 121.816 156.385 147.237 1.00 37.88 255 THR D CA 1
ATOM 15754 C C . THR H 2 255 ? 122.069 157.654 146.438 1.00 36.70 255 THR D C 1
ATOM 15755 O O . THR H 2 255 ? 121.161 158.465 146.239 1.00 41.01 255 THR D O 1
ATOM 15759 N N . TYR H 2 256 ? 123.309 157.828 146.000 1.00 34.72 256 TYR D N 1
ATOM 15760 C CA . TYR H 2 256 ? 123.718 159.019 145.275 1.00 37.98 256 TYR D CA 1
ATOM 15761 C C . TYR H 2 256 ? 123.790 158.737 143.778 1.00 36.21 256 TYR D C 1
ATOM 15762 O O . TYR H 2 256 ? 123.561 157.618 143.314 1.00 40.90 256 TYR D O 1
ATOM 15771 N N . LEU H 2 257 ? 124.108 159.786 143.018 1.00 32.53 257 LEU D N 1
ATOM 15772 C CA . LEU H 2 257 ? 124.308 159.625 141.583 1.00 32.41 257 LEU D CA 1
ATOM 15773 C C . LEU H 2 257 ? 125.482 158.704 141.288 1.00 27.00 257 LEU D C 1
ATOM 15774 O O . LEU H 2 257 ? 125.480 157.995 140.273 1.00 33.92 257 LEU D O 1
ATOM 15779 N N . GLN H 2 258 ? 126.488 158.698 142.163 1.00 18.21 258 GLN D N 1
ATOM 15780 C CA . GLN H 2 258 ? 127.655 157.853 141.947 1.00 18.09 258 GLN D CA 1
ATOM 15781 C C . GLN H 2 258 ? 127.279 156.378 141.998 1.00 30.90 258 GLN D C 1
ATOM 15782 O O . GLN H 2 258 ? 127.862 155.558 141.282 1.00 34.42 258 GLN D O 1
ATOM 15788 N N . ASP H 2 259 ? 126.301 156.022 142.833 1.00 34.65 259 ASP D N 1
ATOM 15789 C CA . ASP H 2 259 ? 125.848 154.636 142.894 1.00 29.04 259 ASP D CA 1
ATOM 15790 C C . ASP H 2 259 ? 125.254 154.192 141.563 1.00 30.98 259 ASP D C 1
ATOM 15791 O O . ASP H 2 259 ? 125.573 153.111 141.056 1.00 34.12 259 ASP D O 1
ATOM 15796 N N . ASN H 2 260 ? 124.390 155.022 140.976 1.00 25.12 260 ASN D N 1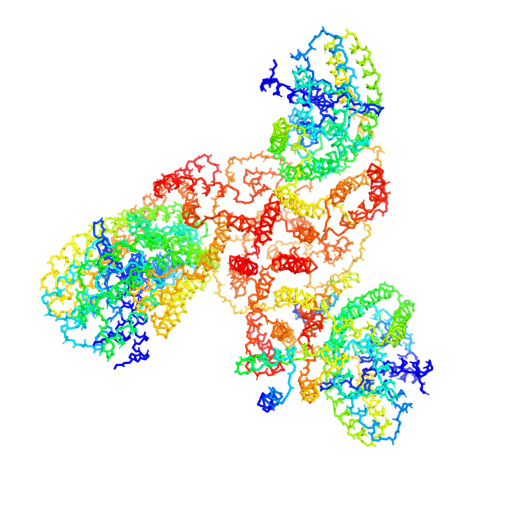
ATOM 15797 C CA . ASN H 2 260 ? 123.801 154.685 139.684 1.00 23.99 260 ASN D CA 1
ATOM 15798 C C . ASN H 2 260 ? 124.855 154.647 138.585 1.00 22.83 260 ASN D C 1
ATOM 15799 O O . ASN H 2 260 ? 124.824 153.766 137.716 1.00 30.95 260 ASN D O 1
ATOM 15804 N N . LEU H 2 261 ? 125.796 155.594 138.602 1.00 21.85 261 LEU D N 1
ATOM 15805 C CA . LEU H 2 261 ? 126.865 155.576 137.609 1.00 17.43 261 LEU D CA 1
ATOM 15806 C C . LEU H 2 261 ? 127.697 154.305 137.720 1.00 13.39 261 LEU D C 1
ATOM 15807 O O . LEU H 2 261 ? 128.065 153.706 136.705 1.00 22.41 261 LEU D O 1
ATOM 15812 N N . ASN H 2 262 ? 128.001 153.878 138.947 1.00 8.19 262 ASN D N 1
ATOM 15813 C CA . ASN H 2 262 ? 128.732 152.632 139.141 1.00 12.67 262 ASN D CA 1
ATOM 15814 C C . ASN H 2 262 ? 127.916 151.437 138.668 1.00 21.79 262 ASN D C 1
ATOM 15815 O O . ASN H 2 262 ? 128.467 150.488 138.100 1.00 24.94 262 ASN D O 1
ATOM 15820 N N . GLN H 2 263 ? 126.604 151.459 138.910 1.00 28.88 263 GLN D N 1
ATOM 15821 C CA . GLN H 2 263 ? 125.743 150.378 138.449 1.00 17.83 263 GLN D CA 1
ATOM 15822 C C . GLN H 2 263 ? 125.671 150.306 136.931 1.00 17.93 263 GLN D C 1
ATOM 15823 O O . GLN H 2 263 ? 125.477 149.215 136.385 1.00 30.97 263 GLN D O 1
ATOM 15829 N N . LEU H 2 264 ? 125.824 151.434 136.236 1.00 17.86 264 LEU D N 1
ATOM 15830 C CA . LEU H 2 264 ? 125.955 151.388 134.780 1.00 15.51 264 LEU D CA 1
ATOM 15831 C C . LEU H 2 264 ? 127.338 150.876 134.388 1.00 13.89 264 LEU D C 1
ATOM 15832 O O . LEU H 2 264 ? 127.473 149.794 133.811 1.00 23.47 264 LEU D O 1
ATOM 15837 N N . ILE H 2 265 ? 128.374 151.634 134.732 1.00 9.69 265 ILE D N 1
ATOM 15838 C CA . ILE H 2 265 ? 129.772 151.278 134.497 1.00 5.90 265 ILE D CA 1
ATOM 15839 C C . ILE H 2 265 ? 130.628 151.995 135.534 1.00 9.33 265 ILE D C 1
ATOM 15840 O O . ILE H 2 265 ? 130.546 153.225 135.657 1.00 13.45 265 ILE D O 1
ATOM 15845 N N . PRO H 2 266 ? 131.437 151.278 136.310 1.00 13.26 266 PRO D N 1
ATOM 15846 C CA . PRO H 2 266 ? 132.365 151.955 137.223 1.00 12.02 266 PRO D CA 1
ATOM 15847 C C . PRO H 2 266 ? 133.322 152.855 136.455 1.00 11.38 266 PRO D C 1
ATOM 15848 O O . PRO H 2 266 ? 133.795 152.505 135.373 1.00 8.24 266 PRO D O 1
ATOM 15852 N N . GLY H 2 267 ? 133.603 154.020 137.026 1.00 13.84 267 GLY D N 1
ATOM 15853 C CA . GLY H 2 267 ? 134.491 154.977 136.388 1.00 5.92 267 GLY D CA 1
ATOM 15854 C C . GLY H 2 267 ? 133.989 155.514 135.065 1.00 5.76 267 GLY D C 1
ATOM 15855 O O . GLY H 2 267 ? 134.791 155.759 134.157 1.00 10.58 267 GLY D O 1
ATOM 15856 N N . LEU H 2 268 ? 132.675 155.702 134.932 1.00 4.45 268 LEU D N 1
ATOM 15857 C CA . LEU H 2 268 ? 132.124 156.228 133.688 1.00 8.86 268 LEU D CA 1
ATOM 15858 C C . LEU H 2 268 ? 132.448 157.707 133.529 1.00 18.94 268 LEU D C 1
ATOM 15859 O O . LEU H 2 268 ? 132.854 158.156 132.449 1.00 27.47 268 LEU D O 1
ATOM 15864 N N . ALA H 2 269 ? 132.276 158.482 134.602 1.00 10.44 269 ALA D N 1
ATOM 15865 C CA . ALA H 2 269 ? 132.540 159.913 134.534 1.00 9.39 269 ALA D CA 1
ATOM 15866 C C . ALA H 2 269 ? 134.019 160.204 134.326 1.00 12.00 269 ALA D C 1
ATOM 15867 O O . ALA H 2 269 ? 134.365 161.191 133.672 1.00 28.84 269 ALA D O 1
ATOM 15869 N N . GLY H 2 270 ? 134.903 159.367 134.870 1.00 3.68 270 GLY D N 1
ATOM 15870 C CA . GLY H 2 270 ? 136.320 159.527 134.585 1.00 4.40 270 GLY D CA 1
ATOM 15871 C C . GLY H 2 270 ? 136.636 159.338 133.114 1.00 10.33 270 GLY D C 1
ATOM 15872 O O . GLY H 2 270 ? 137.416 160.097 132.533 1.00 17.75 270 GLY D O 1
ATOM 15873 N N . LEU H 2 271 ? 136.024 158.330 132.490 1.00 15.39 271 LEU D N 1
ATOM 15874 C CA . LEU H 2 271 ? 136.194 158.130 131.055 1.00 14.66 271 LEU D CA 1
ATOM 15875 C C . LEU H 2 271 ? 135.642 159.310 130.265 1.00 12.82 271 LEU D C 1
ATOM 15876 O O . LEU H 2 271 ? 136.256 159.754 129.288 1.00 16.76 271 LEU D O 1
ATOM 15881 N N . LEU H 2 272 ? 134.480 159.829 130.670 1.00 15.21 272 LEU D N 1
ATOM 15882 C CA . LEU H 2 272 ? 133.910 160.979 129.975 1.00 16.80 272 LEU D CA 1
ATOM 15883 C C . LEU H 2 272 ? 134.813 162.202 130.093 1.00 15.02 272 LEU D C 1
ATOM 15884 O O . LEU H 2 272 ? 135.009 162.935 129.117 1.00 20.89 272 LEU D O 1
ATOM 15889 N N . ILE H 2 273 ? 135.373 162.435 131.281 1.00 9.00 273 ILE D N 1
ATOM 15890 C CA . ILE H 2 273 ? 136.279 163.564 131.477 1.00 10.59 273 ILE D CA 1
ATOM 15891 C C . ILE H 2 273 ? 137.534 163.392 130.633 1.00 16.83 273 ILE D C 1
ATOM 15892 O O . ILE H 2 273 ? 138.031 164.352 130.031 1.00 29.05 273 ILE D O 1
ATOM 15897 N N . THR H 2 274 ? 138.071 162.171 130.578 1.00 14.75 274 THR D N 1
ATOM 15898 C CA . THR H 2 274 ? 139.254 161.932 129.760 1.00 10.48 274 THR D CA 1
ATOM 15899 C C . THR H 2 274 ? 138.963 162.173 128.284 1.00 22.59 274 THR D C 1
ATOM 15900 O O . THR H 2 274 ? 139.776 162.774 127.576 1.00 27.19 274 THR D O 1
ATOM 15904 N N . LEU H 2 275 ? 137.802 161.721 127.804 1.00 24.42 275 LEU D N 1
ATOM 15905 C CA . LEU H 2 275 ? 137.426 161.976 126.415 1.00 20.90 275 LEU D CA 1
ATOM 15906 C C . LEU H 2 275 ? 137.275 163.469 126.147 1.00 19.28 275 LEU D C 1
ATOM 15907 O O . LEU H 2 275 ? 137.725 163.969 125.109 1.00 24.08 275 LEU D O 1
ATOM 15912 N N . LEU H 2 276 ? 136.644 164.194 127.072 1.00 22.30 276 LEU D N 1
ATOM 15913 C CA . LEU H 2 276 ? 136.444 165.628 126.891 1.00 23.37 276 LEU D CA 1
ATOM 15914 C C . LEU H 2 276 ? 137.775 166.367 126.833 1.00 23.32 276 LEU D C 1
ATOM 15915 O O . LEU H 2 276 ? 137.985 167.231 125.973 1.00 32.76 276 LEU D O 1
ATOM 15920 N N . CYS H 2 277 ? 138.694 166.041 127.744 1.00 23.58 277 CYS D N 1
ATOM 15921 C CA . CYS H 2 277 ? 139.974 166.738 127.735 1.00 28.16 277 CYS D CA 1
ATOM 15922 C C . CYS H 2 277 ? 140.843 166.292 126.566 1.00 35.14 277 CYS D C 1
ATOM 15923 O O . CYS H 2 277 ? 141.671 167.070 126.088 1.00 43.75 277 CYS D O 1
ATOM 15926 N N . MET H 2 278 ? 140.651 165.068 126.068 1.00 33.15 278 MET D N 1
ATOM 15927 C CA . MET H 2 278 ? 141.304 164.661 124.827 1.00 34.10 278 MET D CA 1
ATOM 15928 C C . MET H 2 278 ? 140.817 165.503 123.654 1.00 33.86 278 MET D C 1
ATOM 15929 O O . MET H 2 278 ? 141.614 165.966 122.828 1.00 34.96 278 MET D O 1
ATOM 15934 N N . TRP H 2 279 ? 139.502 165.715 123.570 1.00 48.40 279 TRP D N 1
ATOM 15935 C CA . TRP H 2 279 ? 138.954 166.565 122.518 1.00 50.09 279 TRP D CA 1
ATOM 15936 C C . TRP H 2 279 ? 139.475 167.992 122.633 1.00 53.01 279 TRP D C 1
ATOM 15937 O O . TRP H 2 279 ? 139.820 168.618 121.625 1.00 52.50 279 TRP D O 1
ATOM 15948 N N . LEU H 2 280 ? 139.532 168.524 123.855 1.00 48.84 280 LEU D N 1
ATOM 15949 C CA . LEU H 2 280 ? 140.046 169.878 124.045 1.00 45.09 280 LEU D CA 1
ATOM 15950 C C . LEU H 2 280 ? 141.523 169.970 123.678 1.00 47.20 280 LEU D C 1
ATOM 15951 O O . LEU H 2 280 ? 141.955 170.957 123.073 1.00 57.09 280 LEU D O 1
ATOM 15956 N N . LEU H 2 281 ? 142.312 168.955 124.033 1.00 42.24 281 LEU D N 1
ATOM 15957 C CA . LEU H 2 281 ? 143.730 168.965 123.703 1.00 44.55 281 LEU D CA 1
ATOM 15958 C C . LEU H 2 281 ? 143.956 168.779 122.209 1.00 47.35 281 LEU D C 1
ATOM 15959 O O . LEU H 2 281 ? 145.010 169.164 121.691 1.00 51.31 281 LEU D O 1
ATOM 15964 N N . LYS H 2 282 ? 142.989 168.189 121.502 1.00 51.53 282 LYS D N 1
ATOM 15965 C CA . LYS H 2 282 ? 143.088 168.112 120.049 1.00 54.74 282 LYS D CA 1
ATOM 15966 C C . LYS H 2 282 ? 142.952 169.479 119.390 1.00 55.38 282 LYS D C 1
ATOM 15967 O O . LYS H 2 282 ? 143.416 169.657 118.259 1.00 56.57 282 LYS D O 1
ATOM 15973 N N . LYS H 2 283 ? 142.330 170.444 120.068 1.00 61.00 283 LYS D N 1
ATOM 15974 C CA . LYS H 2 283 ? 142.201 171.803 119.560 1.00 59.43 283 LYS D CA 1
ATOM 15975 C C . LYS H 2 283 ? 143.390 172.680 119.931 1.00 60.32 283 LYS D C 1
ATOM 15976 O O . LYS H 2 283 ? 143.251 173.907 119.982 1.00 62.01 283 LYS D O 1
ATOM 15982 N N . LYS H 2 284 ? 144.546 172.073 120.208 1.00 65.62 284 LYS D N 1
ATOM 15983 C CA . LYS H 2 284 ? 145.777 172.790 120.541 1.00 68.50 284 LYS D CA 1
ATOM 15984 C C . LYS H 2 284 ? 145.615 173.656 121.786 1.00 69.00 284 LYS D C 1
ATOM 15985 O O . LYS H 2 284 ? 146.339 174.636 121.972 1.00 68.69 284 LYS D O 1
ATOM 15991 N N . VAL H 2 285 ? 144.672 173.295 122.649 1.00 55.36 285 VAL D N 1
ATOM 15992 C CA . VAL H 2 285 ? 144.507 173.975 123.927 1.00 54.09 285 VAL D CA 1
ATOM 15993 C C . VAL H 2 285 ? 145.607 173.507 124.869 1.00 51.74 285 VAL D C 1
ATOM 15994 O O . VAL H 2 285 ? 145.847 172.302 125.014 1.00 53.35 285 VAL D O 1
ATOM 15998 N N . SER H 2 286 ? 146.291 174.460 125.495 1.00 46.00 286 SER D N 1
ATOM 15999 C CA . SER H 2 286 ? 147.445 174.139 126.318 1.00 46.70 286 SER D CA 1
ATOM 16000 C C . SER H 2 286 ? 147.026 173.334 127.548 1.00 48.71 286 SER D C 1
ATOM 16001 O O . SER H 2 286 ? 145.901 173.471 128.036 1.00 51.58 286 SER D O 1
ATOM 16004 N N . PRO H 2 287 ? 147.905 172.463 128.049 1.00 46.63 287 PRO D N 1
ATOM 16005 C CA . PRO H 2 287 ? 147.548 171.675 129.239 1.00 41.03 287 PRO D CA 1
ATOM 16006 C C . PRO H 2 287 ? 147.234 172.521 130.459 1.00 43.21 287 PRO D C 1
ATOM 16007 O O . PRO H 2 287 ? 146.374 172.137 131.259 1.00 40.45 287 PRO D O 1
ATOM 16011 N N . ILE H 2 288 ? 147.900 173.667 130.619 1.00 47.91 288 ILE D N 1
ATOM 16012 C CA . ILE H 2 288 ? 147.823 174.404 131.878 1.00 45.61 288 ILE D CA 1
ATOM 16013 C C . ILE H 2 288 ? 146.448 175.040 132.066 1.00 45.78 288 ILE D C 1
ATOM 16014 O O . ILE H 2 288 ? 145.898 175.035 133.174 1.00 45.29 288 ILE D O 1
ATOM 16019 N N . VAL H 2 289 ? 145.871 175.605 131.003 1.00 43.60 289 VAL D N 1
ATOM 16020 C CA . VAL H 2 289 ? 144.548 176.210 131.134 1.00 44.34 289 VAL D CA 1
ATOM 16021 C C . VAL H 2 289 ? 143.503 175.135 131.396 1.00 44.98 289 VAL D C 1
ATOM 16022 O O . VAL H 2 289 ? 142.537 175.355 132.133 1.00 49.33 289 VAL D O 1
ATOM 16026 N N . ILE H 2 290 ? 143.682 173.954 130.801 1.00 41.34 290 ILE D N 1
ATOM 16027 C CA . ILE H 2 290 ? 142.785 172.837 131.084 1.00 40.33 290 ILE D CA 1
ATOM 16028 C C . ILE H 2 290 ? 142.911 172.414 132.544 1.00 42.45 290 ILE D C 1
ATOM 16029 O O . ILE H 2 290 ? 141.912 172.110 133.205 1.00 44.92 290 ILE D O 1
ATOM 16034 N N . ILE H 2 291 ? 144.138 172.407 133.073 1.00 40.07 291 ILE D N 1
ATOM 16035 C CA . ILE H 2 291 ? 144.353 172.092 134.484 1.00 36.34 291 ILE D CA 1
ATOM 16036 C C . ILE H 2 291 ? 143.623 173.097 135.368 1.00 37.52 291 ILE D C 1
ATOM 16037 O O . ILE H 2 291 ? 142.946 172.730 136.336 1.00 36.98 291 ILE D O 1
ATOM 16042 N N . PHE H 2 292 ? 143.765 174.386 135.050 1.00 49.88 292 PHE D N 1
ATOM 16043 C CA . PHE H 2 292 ? 143.107 175.426 135.837 1.00 50.95 292 PHE D CA 1
ATOM 16044 C C . PHE H 2 292 ? 141.591 175.315 135.753 1.00 50.45 292 PHE D C 1
ATOM 16045 O O . PHE H 2 292 ? 140.895 175.496 136.756 1.00 50.96 292 PHE D O 1
ATOM 16053 N N . GLY H 2 293 ? 141.060 175.037 134.563 1.00 50.83 293 GLY D N 1
ATOM 16054 C CA . GLY H 2 293 ? 139.625 174.859 134.429 1.00 50.14 293 GLY D CA 1
ATOM 16055 C C . GLY H 2 293 ? 139.118 173.660 135.203 1.00 51.69 293 GLY D C 1
ATOM 16056 O O . GLY H 2 293 ? 138.031 173.696 135.782 1.00 56.43 293 GLY D O 1
ATOM 16057 N N . LEU H 2 294 ? 139.898 172.578 135.221 1.00 45.29 294 LEU D N 1
ATOM 16058 C CA . LEU H 2 294 ? 139.521 171.406 136.001 1.00 45.84 294 LEU D CA 1
ATOM 16059 C C . LEU H 2 294 ? 139.522 171.721 137.492 1.00 50.79 294 LEU D C 1
ATOM 16060 O O . LEU H 2 294 ? 138.611 171.315 138.225 1.00 51.90 294 LEU D O 1
ATOM 16065 N N . PHE H 2 295 ? 140.529 172.464 137.955 1.00 52.59 295 PHE D N 1
ATOM 16066 C CA . PHE H 2 295 ? 140.558 172.879 139.355 1.00 43.22 295 PHE D CA 1
ATOM 16067 C C . PHE H 2 295 ? 139.372 173.775 139.687 1.00 42.51 295 PHE D C 1
ATOM 16068 O O . PHE H 2 295 ? 138.766 173.646 140.755 1.00 43.65 295 PHE D O 1
ATOM 16076 N N . VAL H 2 296 ? 139.027 174.691 138.781 1.00 46.37 296 VAL D N 1
ATOM 16077 C CA . VAL H 2 296 ? 137.906 175.595 139.012 1.00 47.09 296 VAL D CA 1
ATOM 16078 C C . VAL H 2 296 ? 136.592 174.823 139.059 1.00 45.11 296 VAL D C 1
ATOM 16079 O O . VAL H 2 296 ? 135.725 175.098 139.899 1.00 45.81 296 VAL D O 1
ATOM 16083 N N . VAL H 2 297 ? 136.414 173.857 138.154 1.00 41.41 297 VAL D N 1
ATOM 16084 C CA . VAL H 2 297 ? 135.178 173.082 138.149 1.00 43.39 297 VAL D CA 1
ATOM 16085 C C . VAL H 2 297 ? 135.090 172.221 139.403 1.00 48.76 297 VAL D C 1
ATOM 16086 O O . VAL H 2 297 ? 134.006 172.032 139.963 1.00 52.14 297 VAL D O 1
ATOM 16090 N N . GLY H 2 298 ? 136.229 171.716 139.887 1.00 48.13 298 GLY D N 1
ATOM 16091 C CA . GLY H 2 298 ? 136.226 171.031 141.170 1.00 47.07 298 GLY D CA 1
ATOM 16092 C C . GLY H 2 298 ? 135.853 171.952 142.316 1.00 47.07 298 GLY D C 1
ATOM 16093 O O . GLY H 2 298 ? 135.097 171.570 143.216 1.00 46.28 298 GLY D O 1
ATOM 16094 N N . ILE H 2 299 ? 136.374 173.181 142.294 1.00 51.30 299 ILE D N 1
ATOM 16095 C CA . ILE H 2 299 ? 136.049 174.162 143.328 1.00 47.77 299 ILE D CA 1
ATOM 16096 C C . ILE H 2 299 ? 134.550 174.421 143.360 1.00 48.95 299 ILE D C 1
ATOM 16097 O O . ILE H 2 299 ? 133.915 174.372 144.420 1.00 49.37 299 ILE D O 1
ATOM 16102 N N . LEU H 2 300 ? 133.959 174.694 142.197 1.00 49.59 300 LEU D N 1
ATOM 16103 C CA . LEU H 2 300 ? 132.534 175.001 142.166 1.00 47.47 300 LEU D CA 1
ATOM 16104 C C . LEU H 2 300 ? 131.665 173.772 142.397 1.00 50.52 300 LEU D C 1
ATOM 16105 O O . LEU H 2 300 ? 130.525 173.918 142.850 1.00 56.95 300 LEU D O 1
ATOM 16110 N N . GLY H 2 301 ? 132.166 172.574 142.101 1.00 51.74 301 GLY D N 1
ATOM 16111 C CA . GLY H 2 301 ? 131.461 171.361 142.454 1.00 50.10 301 GLY D CA 1
ATOM 16112 C C . GLY H 2 301 ? 131.408 171.163 143.952 1.00 54.65 301 GLY D C 1
ATOM 16113 O O . GLY H 2 301 ? 130.364 170.797 144.501 1.00 53.15 301 GLY D O 1
ATOM 16114 N N . ARG H 2 302 ? 132.535 171.405 144.628 1.00 55.45 302 ARG D N 1
ATOM 16115 C CA . ARG H 2 302 ? 132.544 171.329 146.085 1.00 50.87 302 ARG D CA 1
ATOM 16116 C C . ARG H 2 302 ? 131.692 172.433 146.697 1.00 50.61 302 ARG D C 1
ATOM 16117 O O . ARG H 2 302 ? 131.025 172.220 147.715 1.00 52.22 302 ARG D O 1
ATOM 16125 N N . TRP H 2 303 ? 131.705 173.623 146.091 1.00 56.47 303 TRP D N 1
ATOM 16126 C CA . TRP H 2 303 ? 130.845 174.699 146.571 1.00 57.59 303 TRP D CA 1
ATOM 16127 C C . TRP H 2 303 ? 129.374 174.347 146.410 1.00 57.10 303 TRP D C 1
ATOM 16128 O O . TRP H 2 303 ? 128.555 174.696 147.266 1.00 59.21 303 TRP D O 1
ATOM 16139 N N . ALA H 2 304 ? 129.022 173.656 145.331 1.00 49.44 304 ALA D N 1
ATOM 16140 C CA . ALA H 2 304 ? 127.666 173.171 145.127 1.00 49.98 304 ALA D CA 1
ATOM 16141 C C . ALA H 2 304 ? 127.359 171.934 145.959 1.00 51.56 304 ALA D C 1
ATOM 16142 O O . ALA H 2 304 ? 126.229 171.437 145.909 1.00 50.79 304 ALA D O 1
ATOM 16144 N N . GLN H 2 305 ? 128.341 171.431 146.711 1.00 49.82 305 GLN D N 1
ATOM 16145 C CA . GLN H 2 305 ? 128.177 170.255 147.565 1.00 47.37 305 GLN D CA 1
ATOM 16146 C C . GLN H 2 305 ? 127.778 169.029 146.747 1.00 47.44 305 GLN D C 1
ATOM 16147 O O . GLN H 2 305 ? 127.059 168.148 147.220 1.00 47.67 305 GLN D O 1
ATOM 16153 N N . ILE H 2 306 ? 128.253 168.976 145.506 1.00 47.21 306 ILE D N 1
ATOM 16154 C CA . ILE H 2 306 ? 128.006 167.839 144.632 1.00 45.44 306 ILE D CA 1
ATOM 16155 C C . ILE H 2 306 ? 129.170 166.858 144.611 1.00 45.74 306 ILE D C 1
ATOM 16156 O O . ILE H 2 306 ? 128.936 165.645 144.721 1.00 46.52 306 ILE D O 1
ATOM 16161 N N . MET H 2 307 ? 130.405 167.334 144.502 1.00 46.81 307 MET D N 1
ATOM 16162 C CA . MET H 2 307 ? 131.568 166.461 144.469 1.00 44.45 307 MET D CA 1
ATOM 16163 C C . MET H 2 307 ? 131.982 166.053 145.877 1.00 48.06 307 MET D C 1
ATOM 16164 O O . MET H 2 307 ? 132.987 166.532 146.401 1.00 47.53 307 MET D O 1
#

Sequence (1798 aa):
MEYGVLSVILVIVVAFLAGLEGILDQWQFHQPIIACSLIGIVTGHASAGIILGGSLQLIALGWANVGAAVAPDAALASIASSILMVQSNNFDLTHIMGTIVPAAILLATAGLVLTTLVRMLSVVLVHQADRAAENGSYSGVEMWHFIALICQGLRIAIPAGLLLVISPDAIQKALAAIPPVISGGLAVGGGMVVAVGYAMVINLMATREVWPFFFLGFALAPISELTLIATGVLGVVIAIVYLNLQASGKVTLDKKIRRSVMWRSMFLQGSWNYERMQNGGWAYSLIPALKKLYPSGEEAKEALKRHLEFFNTHPYVAAPIIGVTLALEEERANGADIDDAAIQGVKVGMMGPLAGIGDPVFWFTVRPIVGAIAASLATGGSIIAPLFFFIVWNAIRIAFLWYTQEFGYKSGSAITKDLGGGLLQTVTKGASILGMFVLGVLIQRWVTINFNGPNAVVSKIPLQKGAYVEFPKGSVSGTQLHDILGQVGNKLSLDPTKVTYLQDNLNQLIPGLAGLLITLLCMWLLKKKVSPIVIIFGLFVVGILGRWAQIMEFENELRSMLATALEKDISQEERNALNIAEKALDNSEYLPKIILNLRKALTPLAINRTLNHDLSELYKFITSSKASNKNLGGGLIMSWGRLFKLTFIQSTAAGDLYYNTNTHKYVYQQTQNAFGAAANTIVNGWMGGAAGGFGLHHMEYGVLSVILVIVVAFLAGLEGILDQWQFHQPIIACSLIGIVTGHASAGIILGGSLQLIALGWANVGAAVAPDAALASIASSILMVQSNNFDLTHIMGTIVPAAILLATAGLVLTTLVRMLSVVLVHQADRAAENGSYSGVEMWHFIALICQGLRIAIPAGLLLVISPDAIQKALAAIPPVISGGLAVGGGMVVAVGYAMVINLMATREVWPFFFLGFALAPISELTLIATGVLGVVIAIVYLNLQASVTLDKKIRRSVMWRSMFLQGSWNYERMQNGGWAYSLIPALKKLYPSGEEAKEALKRHLEFFNTHPYVAAPIIGVTLALEEERANGADIDDAAIQGVKVGMMGPLAGIGDPVFWFTVRPIVGAIAASLATGGSIIAPLFFFIVWNAIRIAFLWYTQEFGYKSGSAITKDLGGGLLQTVTKGASILGMFVLGVLIQRWVTINFNGPNAVVSKIPLQKGAYVEFPKGSVSGTQLHDILGQVGNKLSLDPTKVTYLQDNLNQLIPGLAGLLITLLCMWLLKKKVSPIVIIFGLFVVGILGRWAQIMMMEEYYGGVVLLSSVVIILLVVIIVVVVAAFFLLAAGGLLEEGGIILLDDQQWWQQFFHHQQPPIIIIAACCSSLLIIGGIIVVTTGGHHAASSAAGGIIIILLGGGGSSLLQQLLIIAALLGGWWAANNVVGGAAAAVVAAPPDDAAAALLAASSIIAASSSSIILLMMVVQQSSNNNNFFDDLLTTHHIIMMGGTTIIVVPPAAAAIILLLLAATTAAGGLLVVLLTTTTLLVVRRMMLLSSVVVVLLVVHHQQAADDRRAAAAEENNGGSSYYSSGGVVEEMMWWHHFFIIAALLIICCQQGGLLRRIIAAIIPPAAGGLLLLLLVVIISSPPDDAAIIQQKKAALLAAAAIIPPPVISGGLAVGGGMVVAVGYAMVINLMATREVWPFFFLGFALAPISELTLIATGVLGVVIAIVYLNLQASVVTTLLDDKKKKIIRRRRSSVVMMWWRRSSMMFFLLQQGGSSWWNNYYEERRMMQQNNGGGGWWAAYYSSLLIIPPAALLKKKKLLYYPPSSGGEEEEAAKKEEAALLKKRRHHLLEEFFFFNNTTHHPPYYVVAAAAPPIIIIGGVVTTLLAALLEEEEEERRAANNGGAADDIIDDDDAAAAIIQQGGVVKKVVGGMMMMGGPPLLAAGGIIGGDDPPVVFFWWFFTTVVRRPPIIVVGGAAIIAAAASSLLAATTGGGGSSIIIIAAPPLLFFFFFFIIVVWWNNAAIIRRIIAAFFLLWWYYTTQQEEFFGGYYKKSSGGSSAAIITTKKDDLLGGGGGGLLQTVTKGASILGMFVLGVLIQRWVTINFNGPNAVVSKIPLQKGAYVEFPKGSVSGTQLHDILGQVGNKLSLDPTKVTYLQDNLNQLIPGLAGLLITLLCMWLLKKKVSPIVIIFGLFVVGILGRWAQIM

B-factor: mean 45.86, std 22.95, range [0.01, 113.17]

Nearest PDB structures (foldseek):
  8hfs-assembly1_A  TM=1.019E+00  e=3.301E-09  Lactococcus lactis subsp. lactis
  1z1b-assembly1_B  TM=3.614E-01  e=8.197E+00  Lambdavirus lambda
  8hfs-assembly1_B  TM=1.011E+00  e=5.315E-13  Lactococcus lactis subsp. lactis
  5lfi-assembly1_A  TM=7.707E-01  e=9.956E-08  Lactococcus lactis subsp. lactis
  8hfs-assembly1_C  TM=1.004E+00  e=6.473E-32  Lactococcus lactis subsp. lactis KF147

Foldseek 3Di:
DADDCQLVVQLLVLLLVLLLCLVVVDVCSQQLCNSLQSNCVSQPHNPLSNLLRVVCNVVCPVQDADDPRHGLRSNLLSSLLSVLCSQPVDRPVVVCVVQSNVLSSVSSNVVSVLVVVLVVVLVVLCVVLVVVVVVVDPVSVVVSVVVSSSVSSVSRSVVNVVSNPDHSVVSVCVVVVDDVVVVVVVVVVVVPVVVVVVVVVCVVDPDPVCVVVVVVLVVPPPPPVQDPVNSVVVVVVVVVVVVVVVVVD/DQLCDDVLLVQLLVLLVPQADVADPAAGSQVSQCRSCVSVLCSLDPPDPVSVVVSVLSSGHAAADSLPCLLLSLLLSLVVNCCSVNDVDDSPVNVVSRVLCRPVRRVVCCCCLVNNVVVVLLVVLVVVPPVVDPVSVVSSVVVSVVVSSVSSPVSNVVSNVCNCVVVVVSVDDPVVVVVVVVVVVCVVVVVVCLQPVDDPDQAFPDQFPDFDFADPPQAQDQDDPDCDDPVVVVSVVCVVPPHHHDGRDTHHPVNVVVVVPGSPVSVVLVVVVVVVVVVVDDVVVVVVVVVVVVVVCVVVRRD/DPLVVLLVLLVQLLPPDDDPQCNVLSVVLNVVSVPPDDLLVSLCSNQVSCVVVVPPPCCPPSCPVVNVVSPDDVNDDPCPPVCCCVPVVPVD/DWDFDADDLFFGWTADPVDGDIDTDGDADPVRSVVVVVVVVVVVCVVDDVPPRD/DFPDPCLLVQLLVLLLVLLLCQQVVDPCSLQQCNVQQSNCCSGHHNVLSNLLSVVQNLLCAPQDDDDPRFGLRSSQLNSVLNLLCSLDPDSPVCCSLQQRNLSSSVRSNVLRVVLVVLVVVLVVLVVVLVVCVVVVDPVSVVVSVVVSSSSSSVSRSVVSSVVVVDDSVVVVVVSVPDDRVSSVVSSVVSNVPNVVVVVVVCVVDDDPVCVVVVVVLVVPPVPVVQDPVNSVVVVVVVVVVVVVVVVD/DPCDVVLVVQLVVQLVPQDDPADDVAGSQPSQLRSCVSLLVVQPPDDPVSVVVSVLSRGHADADSLLCLLLVQQLSQVVNCCSVDNVDDSPVNVVLRVVCSPVRRVVCCCCPPVQVVVVLLVVLVVVCPPPDPCSVVSSVVVVVVVSVVSNVVSNVCSNVCHDPCVVVPDPDPVVVVVVVVVVVRVVVVVVCLLPPDDPDQAFPPQQVDWDFADPPQAQDDDPPDQPDCNVVVSVVCVVPPHHYHRIDGHHPQNVVVVVPGNPVSVVVVVVVVVVVVVPDDVVVVVVVVVVVVVVCVVVRRD/DFPDPCLLVVLLVLLLVLLLCLVVVPVCCLQQCNVQQVSCCSGHNNVLSNLLRVVQNLLVPPQDADDPGFGLRSSQLSNVLNLLPSQDPDSPSCCSVQQRNLVSSVRSVVVRVLLVVLVVVCVVLVVVLVVCVVVPDPVSNVVSVVVSSSSSSVSRSVVSVVSVPDDSVVVVVVSVPDDRVVSVVVVVVSNVCNVVVVVVVCVVDDDPVCVVVVVVLVVVPVPVPQDVVNSVVVVVVVVVVVVVVVVD/DPCDVVNVVQLLVLLLPQADPADDFAGSQPSQLVSCVVVVVVLDPPDPCVVVVSVLSRGRQQADSQPCLLLVLQLSLVSNCCSPNDVDDSPVNVVVRVVVRPVRRVVCVCCPPVQPVVVLLCVLCVVCVVVDPCSVVSSVVVSVVVSCCRNVVSNVVSNVVYPVCVVVPDPPVVVVVVVVVVVVRVVVVVVCLLPVQDPDQAFPDQWPDWDFADPPQAQDDDDDDQDPPRVVVSVVQVVPPHYHHRIDTDGPQNVVVVVPRSPVSVVVVVVVVVVVVVVDDPVVVVVVVVVVVVVCVVVRGD